Protein AF-0000000072627336 (afdb_homodimer)

Solvent-accessible surface area (backbone atoms only — not comparable to full-atom values): 82539 Å² total; per-residue (Å²): 128,86,74,80,77,83,82,79,80,75,80,83,76,74,78,74,76,80,74,78,71,77,77,74,77,64,65,78,83,55,66,71,80,60,64,74,64,58,79,53,69,57,60,53,52,53,48,41,51,51,46,47,46,44,49,46,50,50,42,49,53,44,44,59,53,32,61,69,52,54,74,56,92,74,70,45,33,48,54,73,58,44,70,40,56,49,60,80,69,66,14,52,53,57,42,51,49,66,71,40,87,60,36,63,58,50,52,52,51,51,57,55,47,53,51,50,44,35,50,50,35,6,42,52,33,12,51,52,48,48,50,36,52,51,50,33,49,53,42,47,46,45,48,52,61,45,52,49,40,46,48,51,51,47,35,72,74,37,93,54,51,76,69,57,41,53,52,50,52,50,51,51,52,22,50,52,12,31,54,32,34,48,51,11,26,48,29,17,75,72,70,22,62,64,26,32,24,25,32,53,50,59,51,24,37,42,45,64,33,36,48,58,84,61,64,58,33,62,59,23,40,52,31,26,48,55,9,24,30,20,25,42,57,10,55,42,46,38,17,65,46,31,34,32,23,34,38,9,23,20,46,14,42,31,60,44,37,28,39,39,82,80,51,92,41,73,74,76,43,52,47,86,40,36,46,55,44,52,35,44,54,39,22,44,22,12,28,7,13,10,35,0,28,33,31,36,10,37,69,14,9,37,39,34,25,56,71,66,33,42,68,72,84,51,68,68,56,49,54,47,16,44,51,11,3,44,40,2,30,51,45,32,26,54,51,50,18,55,71,74,68,44,70,46,46,49,76,54,59,28,78,39,48,50,53,74,77,60,78,87,70,57,59,52,45,60,81,45,49,63,55,43,47,49,39,3,45,50,14,1,52,53,12,30,49,48,41,53,52,34,50,54,51,48,51,48,35,68,73,70,47,72,49,70,66,51,42,50,49,48,51,42,48,52,18,38,48,42,42,48,52,51,51,51,49,54,71,70,49,89,51,62,37,66,45,92,72,57,87,87,68,55,79,66,25,34,55,97,30,62,95,69,24,27,23,45,59,37,52,50,63,74,47,57,67,61,58,27,40,27,48,50,39,66,49,57,87,80,63,60,56,64,65,57,28,52,52,48,21,52,52,46,45,52,44,28,46,64,43,61,76,37,56,29,19,32,7,61,61,53,38,30,30,37,27,13,20,28,46,15,25,40,49,29,50,48,47,43,70,78,39,64,81,54,75,76,69,50,38,29,57,30,5,49,42,16,13,45,2,25,36,13,10,28,57,53,47,46,71,24,51,38,39,29,53,22,43,23,27,53,40,43,73,54,41,63,62,43,44,50,13,14,48,40,0,27,57,51,8,57,74,74,43,72,27,44,50,60,50,50,36,52,73,68,14,56,68,63,77,66,90,65,57,47,65,85,24,62,78,42,30,34,71,77,46,38,41,62,86,67,68,67,41,44,44,69,34,45,38,39,57,52,52,49,50,59,72,73,43,87,69,60,64,30,44,23,20,73,41,83,50,59,65,64,79,88,60,94,58,56,48,45,27,40,61,54,25,34,34,42,43,70,57,52,52,51,39,57,66,37,38,52,34,11,63,37,90,87,60,81,44,63,42,93,78,42,44,88,84,54,70,65,56,62,26,67,63,48,65,92,62,83,65,56,75,77,74,57,72,78,50,75,73,53,34,67,14,23,32,73,40,72,54,64,20,19,58,57,62,61,56,42,46,46,78,26,26,45,40,57,52,44,46,50,35,59,50,63,41,51,48,66,39,34,29,21,50,74,53,29,25,37,43,27,39,33,44,59,60,50,55,42,27,53,36,62,42,77,56,96,92,34,82,39,67,42,78,42,52,70,42,81,60,80,129,135,81,80,78,77,78,77,79,75,73,72,80,75,80,80,74,79,79,75,79,73,79,77,72,77,66,60,78,84,55,66,76,81,60,65,76,64,59,80,53,64,60,60,52,53,54,48,43,49,50,46,47,47,46,49,45,50,49,43,48,52,43,43,58,53,33,61,69,53,54,75,55,93,74,69,48,32,49,55,75,58,44,70,40,58,48,60,80,69,66,14,52,53,58,42,51,49,65,70,40,87,59,35,63,59,50,51,52,50,50,56,54,48,52,52,50,45,36,50,50,34,7,43,52,35,10,51,52,48,48,50,35,50,52,49,33,50,53,42,47,47,45,47,51,60,47,50,50,40,47,49,51,51,47,35,72,76,38,93,53,52,77,68,57,41,53,53,50,52,51,51,51,50,22,49,52,12,31,54,30,33,49,52,12,28,48,30,17,74,73,70,23,62,65,25,32,23,24,32,53,48,59,51,25,36,42,44,64,34,35,49,58,83,61,64,59,32,62,59,24,39,54,34,26,49,56,8,25,30,21,26,42,57,10,56,41,49,36,16,64,45,31,34,32,22,33,40,8,24,21,46,15,41,31,59,44,37,30,39,40,82,83,52,92,43,73,73,77,43,52,47,86,41,36,46,54,44,52,35,44,53,39,21,43,22,13,29,5,13,11,36,1,28,32,30,36,10,36,69,13,9,38,36,33,24,56,71,65,33,41,68,72,85,51,69,70,55,49,53,47,16,45,52,11,4,45,40,1,31,51,46,30,27,53,50,49,18,54,71,72,68,44,70,46,47,49,75,53,59,30,78,40,47,49,52,74,78,60,79,86,70,58,60,52,45,59,80,47,49,63,55,44,46,49,38,3,46,49,14,1,50,52,12,30,49,47,40,54,52,35,50,53,50,51,52,48,35,68,74,69,46,73,49,71,66,52,42,50,50,48,52,42,47,52,18,38,48,42,44,47,52,52,50,51,48,55,72,70,50,90,50,63,38,66,44,91,72,56,85,85,69,56,79,66,25,33,54,97,30,63,93,70,25,26,23,46,56,37,52,53,64,73,46,58,67,60,58,26,40,27,47,50,39,65,49,59,86,80,62,62,56,63,65,59,28,50,53,49,20,52,52,47,46,52,43,28,47,63,44,60,76,37,54,28,19,31,8,61,61,52,38,29,28,37,27,13,20,29,46,15,25,39,50,28,52,50,48,44,69,78,39,64,81,52,76,75,69,52,38,29,57,30,5,48,44,16,13,44,2,24,34,12,10,29,57,52,47,46,72,24,52,38,38,30,53,23,43,24,26,52,39,44,73,53,41,64,62,43,44,51,14,15,50,41,0,26,56,52,8,57,74,74,42,73,27,45,51,60,50,50,35,51,72,67,16,56,68,64,77,66,91,65,58,48,66,86,24,61,78,42,31,35,71,78,47,39,40,62,88,68,68,66,41,44,44,68,35,45,39,38,57,52,52,51,50,59,71,73,43,87,69,58,65,28,45,23,20,75,42,83,49,58,63,64,85,84,58,96,57,55,50,44,27,38,62,51,26,34,36,44,44,70,58,52,51,52,38,58,64,36,38,51,34,11,63,37,90,88,59,81,44,64,42,92,77,42,43,88,84,55,72,65,56,63,26,66,62,49,66,91,62,82,64,57,74,78,75,57,72,78,49,78,72,52,33,66,14,22,31,72,40,74,55,65,21,19,59,56,62,60,57,42,47,44,77,27,24,44,41,56,52,45,47,50,36,61,50,64,40,50,48,64,38,34,30,21,51,73,52,29,26,37,42,27,41,33,44,57,61,52,55,40,26,53,37,62,42,77,56,97,91,34,81,39,66,42,77,40,52,70,42,84,60,82,131

Secondary structure (DSSP, 8-state):
---------------------------TTS-GGGGG--SSTHHHHHHHHHHHHHHHHHHHHHHHHHHHHTSS---EEETT-EE---S----HHHHHHHHSTTHHHHHHHHHHHHHHHHHHHHHHHHHHHHHHHHHHHHHHIIIIIIIIHHHHHHHHHSS--HHHHHHHHHHHHHHHHHHHHHHHHHIIIII-GGG-B-SHHHHHHHHHTEE-TTTTSHHHHHHHHHHHHHHHHTT-S-BSHHHHHHHHHHHHHHHHHTEETTTTEE----GGG-SHHHHHHHHHHHHHHHHHHHHT-HHHHHHHIIIII-SS--HHHHHHHHHHHHHHHHHHHHHHHHHTT-TTBTT---SS---PPPGGGG--BGGGHHHHHHHHHHHHHHHHHHHHHHHHHHHHHHHH--SHHHHHHHHHHHHHHHHHHHHHHHHH---EEEGGG-S---GGGGTTSPTTEEEHHHHHHSS-HHHHHHHHHH--TTSS-HHHHHHHHHHHHHHHHHHTTSSSB-BSHHHHHHHHHHHHHHHHHHHHHH-TT-TT--HHHHHHHHHHHHHHHHH---HHHHHHHHHHHT--TTHHHHHHHHHHHHHHHHTT---HHHHHHHHTT-----SSPPSS-SS-BHHHHSB-----EESEEEHHHHHHHHHH---SEEEEES------SS-SS----BEEEEEEHHHHHHHHHTT--BSSTTS-SB-TT-----HHHHHHT-S-----GGGG---HHHHTSEEE-TTTSBSS--EEETT-BHHHHHHHHHHHT-SEEEEE-TT-BEEEEEEHHHHHTEEEEEETTEEEEEEPEEE----/---------------------------TTS-GGGGG--SSTHHHHHHHHHHHHHHHHHHHHHHHHHHHHSSS---EEETT-EE---S----HHHHHHHHSTTHHHHHHHHHHHHHHHHHHHHHHHHHHHHHHHHHHHHHHIIIIIIIIHHHHHHHHHSS--HHHHHHHHHHHHHHHHHHHHHHHHHIIIII-GGG-B-SHHHHHHHHHTEE-TTTTSHHHHHHHHHHHHHHHHTT-S-BSHHHHHHHHHHHHHHHHHTEETTTTEE----GGG-SHHHHHHHHHHHHHHHHHHHHT-HHHHHHHIIIII-S---HHHHHHHHHHHHHHHHHHHHHHHHHTT-TTBTT---SS---PPPGGGG--BGGGHHHHHHHHHHHHHHHHHHHHHHHHHHHHHHHH--SHHHHHHHHHHHHHHHHHHHHHHHHH---EEEGGG-S---GGGGTTSPTTEEEHHHHHHSS-HHHHHHHHHH--TTSS-HHHHHHHHHHHHHHHHHHTTSSSB-BSHHHHHHHHHHHHHHHHHHHHHH-TT-TT--HHHHHHHHHHHHHHHHH---HHHHHHHHHHHT--TTHHHHHHHHHHHHHHHHTT---HHHHHHHHTT-----SSPPSS-TT-BHHHHSBS----EESEEEHHHHHHHHHH---SEEEEES------SS-SS----BEEEEEEHHHHHHHHHTT--BSSTTS-SB-TT-----HHHHHHTTTT----GGGG---HHHHTSEEE-TTTSBSS--EEETT-BHHHHHHHHHHHT-SEEEEE-TT-BEEEEEEHHHHHTEEEEEETTEEEEEEPEEE----

pLDDT: mean 82.65, std 19.92, range [18.28, 98.56]

Organism: Meloidogyne incognita (NCBI:txid6306)

Structure (mmCIF, N/CA/C/O backbone):
data_AF-0000000072627336-model_v1
#
loop_
_entity.id
_entity.type
_entity.pdbx_description
1 polymer 'Chloride channel protein'
#
loop_
_atom_site.group_PDB
_atom_site.id
_atom_site.type_symbol
_atom_site.label_atom_id
_atom_site.label_alt_id
_atom_site.label_comp_id
_atom_site.label_asym_id
_atom_site.label_entity_id
_atom_site.label_seq_id
_atom_site.pdbx_PDB_ins_code
_atom_site.Cartn_x
_atom_site.Cartn_y
_atom_site.Cartn_z
_atom_site.occupancy
_atom_site.B_iso_or_equiv
_atom_site.auth_seq_id
_atom_site.auth_comp_id
_atom_site.auth_asym_id
_atom_site.auth_atom_id
_atom_site.pdbx_PDB_model_num
ATOM 1 N N . MET A 1 1 ? 4.008 -93.125 16.391 1 18.33 1 MET A N 1
ATOM 2 C CA . MET A 1 1 ? 5.098 -93.625 15.562 1 18.33 1 MET A CA 1
ATOM 3 C C . MET A 1 1 ? 4.977 -93.125 14.141 1 18.33 1 MET A C 1
ATOM 5 O O . MET A 1 1 ? 5.922 -93.188 13.352 1 18.33 1 MET A O 1
ATOM 9 N N . ARG A 1 2 ? 3.887 -92.688 13.68 1 19.83 2 ARG A N 1
ATOM 10 C CA . ARG A 1 2 ? 3.207 -93.062 12.453 1 19.83 2 ARG A CA 1
ATOM 11 C C . ARG A 1 2 ? 3.709 -92.25 11.266 1 19.83 2 ARG A C 1
ATOM 13 O O . ARG A 1 2 ? 3.279 -91.125 11.062 1 19.83 2 ARG A O 1
ATOM 20 N N . ARG A 1 3 ? 5.059 -92.312 10.977 1 23.73 3 ARG A N 1
ATOM 21 C CA . ARG A 1 3 ? 5.996 -91.312 10.469 1 23.73 3 ARG A CA 1
ATOM 22 C C . ARG A 1 3 ? 5.875 -91.188 8.953 1 23.73 3 ARG A C 1
ATOM 24 O O . ARG A 1 3 ? 6.227 -92.125 8.211 1 23.73 3 ARG A O 1
ATOM 31 N N . PRO A 1 4 ? 4.844 -90.562 8.445 1 22.06 4 PRO A N 1
ATOM 32 C CA . PRO A 1 4 ? 4.211 -90.875 7.16 1 22.06 4 PRO A CA 1
ATOM 33 C C . PRO A 1 4 ? 5.133 -90.625 5.969 1 22.06 4 PRO A C 1
ATOM 35 O O . PRO A 1 4 ? 6.07 -89.812 6.066 1 22.06 4 PRO A O 1
ATOM 38 N N . THR A 1 5 ? 5.059 -91.375 4.898 1 18.62 5 THR A N 1
ATOM 39 C CA . THR A 1 5 ? 5.805 -92 3.834 1 18.62 5 THR A CA 1
ATOM 40 C C . THR A 1 5 ? 6.09 -91.062 2.691 1 18.62 5 THR A C 1
ATOM 42 O O . THR A 1 5 ? 7.18 -91.062 2.119 1 18.62 5 THR A O 1
ATOM 45 N N . SER A 1 6 ? 5.055 -90.312 2.16 1 19.52 6 SER A N 1
ATOM 46 C CA . SER A 1 6 ? 4.812 -90.688 0.771 1 19.52 6 SER A CA 1
ATOM 47 C C . SER A 1 6 ? 5.883 -90.125 -0.151 1 19.52 6 SER A C 1
ATOM 49 O O . SER A 1 6 ? 6.676 -89.25 0.262 1 19.52 6 SER A O 1
ATOM 51 N N . ILE A 1 7 ? 5.383 -89.562 -1.356 1 20.91 7 ILE A N 1
ATOM 52 C CA . ILE A 1 7 ? 5.523 -89.875 -2.775 1 20.91 7 ILE A CA 1
ATOM 53 C C . ILE A 1 7 ? 6.66 -89.062 -3.375 1 20.91 7 ILE A C 1
ATOM 55 O O . ILE A 1 7 ? 6.938 -87.938 -2.918 1 20.91 7 ILE A O 1
ATOM 59 N N . ASP A 1 8 ? 7.215 -89.5 -4.457 1 18.62 8 ASP A N 1
ATOM 60 C CA . ASP A 1 8 ? 8.422 -89.625 -5.262 1 18.62 8 ASP A CA 1
ATOM 61 C C . ASP A 1 8 ? 8.648 -88.438 -6.133 1 18.62 8 ASP A C 1
ATOM 63 O O . ASP A 1 8 ? 8.023 -88.25 -7.188 1 18.62 8 ASP A O 1
ATOM 67 N N . ARG A 1 9 ? 8.461 -87.188 -5.543 1 21.8 9 ARG A N 1
ATOM 68 C CA . ARG A 1 9 ? 8.352 -85.938 -6.293 1 21.8 9 ARG A CA 1
ATOM 69 C C . ARG A 1 9 ? 9.469 -85.812 -7.324 1 21.8 9 ARG A C 1
ATOM 71 O O . ARG A 1 9 ? 10.648 -85.688 -6.969 1 21.8 9 ARG A O 1
ATOM 78 N N . THR A 1 10 ? 9.281 -86.625 -8.375 1 18.28 10 THR A N 1
ATOM 79 C CA . THR A 1 10 ? 10.328 -86.938 -9.344 1 18.28 10 THR A CA 1
ATOM 80 C C . THR A 1 10 ? 11.078 -85.625 -9.75 1 18.28 10 THR A C 1
ATOM 82 O O . THR A 1 10 ? 10.586 -84.562 -9.555 1 18.28 10 THR A O 1
ATOM 85 N N . PRO A 1 11 ? 11.641 -85.625 -11.094 1 20.86 11 PRO A N 1
ATOM 86 C CA . PRO A 1 11 ? 13 -85.688 -11.625 1 20.86 11 PRO A CA 1
ATOM 87 C C . PRO A 1 11 ? 13.461 -84.312 -12.172 1 20.86 11 PRO A C 1
ATOM 89 O O . PRO A 1 11 ? 14.633 -83.938 -12.039 1 20.86 11 PRO A O 1
ATOM 92 N N . LEU A 1 12 ? 12.453 -83.562 -12.977 1 22.28 12 LEU A N 1
ATOM 93 C CA . LEU A 1 12 ? 12.914 -83.25 -14.328 1 22.28 12 LEU A CA 1
ATOM 94 C C . LEU A 1 12 ? 13.914 -82.125 -14.297 1 22.28 12 LEU A C 1
ATOM 96 O O . LEU A 1 12 ? 13.719 -81.125 -13.578 1 22.28 12 LEU A O 1
ATOM 100 N N . LEU A 1 13 ? 15.125 -82.25 -14.82 1 20.75 13 LEU A N 1
ATOM 101 C CA . LEU A 1 13 ? 16.469 -81.688 -14.875 1 20.75 13 LEU A CA 1
ATOM 102 C C . LEU A 1 13 ? 16.5 -80.375 -15.695 1 20.75 13 LEU A C 1
ATOM 104 O O . LEU A 1 13 ? 16.422 -80.438 -16.922 1 20.75 13 LEU A O 1
ATOM 108 N N . TRP A 1 14 ? 15.453 -79.5 -15.492 1 20.59 14 TRP A N 1
ATOM 109 C CA . TRP A 1 14 ? 15.305 -78.438 -16.438 1 20.59 14 TRP A CA 1
ATOM 110 C C . TRP A 1 14 ? 16.641 -77.75 -16.688 1 20.59 14 TRP A C 1
ATOM 112 O O . TRP A 1 14 ? 17.406 -77.5 -15.742 1 20.59 14 TRP A O 1
ATOM 122 N N . ARG A 1 15 ? 17.156 -77.812 -17.953 1 21.38 15 ARG A N 1
ATOM 123 C CA . ARG A 1 15 ? 18.422 -77.438 -18.578 1 21.38 15 ARG A CA 1
ATOM 124 C C . ARG A 1 15 ? 18.688 -75.938 -18.375 1 21.38 15 ARG A C 1
ATOM 126 O O . ARG A 1 15 ? 17.859 -75.062 -18.703 1 21.38 15 ARG A O 1
ATOM 133 N N . THR A 1 16 ? 19.453 -75.625 -17.375 1 21.27 16 THR A N 1
ATOM 134 C CA . THR A 1 16 ? 19.797 -74.25 -16.875 1 21.27 16 THR A CA 1
ATOM 135 C C . THR A 1 16 ? 20.531 -73.438 -17.938 1 21.27 16 THR A C 1
ATOM 137 O O . THR A 1 16 ? 21.609 -73.875 -18.391 1 21.27 16 THR A O 1
ATOM 140 N N . PRO A 1 17 ? 19.734 -73 -19 1 22.62 17 PRO A N 1
ATOM 141 C CA . PRO A 1 17 ? 20.5 -72.438 -20.094 1 22.62 17 PRO A CA 1
ATOM 142 C C . PRO A 1 17 ? 21.656 -71.562 -19.609 1 22.62 17 PRO A C 1
ATOM 144 O O . PRO A 1 17 ? 21.594 -71 -18.484 1 22.62 17 PRO A O 1
ATOM 147 N N . ALA A 1 18 ? 22.828 -71.688 -20.281 1 20.89 18 ALA A N 1
ATOM 148 C CA . ALA A 1 18 ? 24.219 -71.25 -20.109 1 20.89 18 ALA A CA 1
ATOM 149 C C . ALA A 1 18 ? 24.328 -69.75 -19.984 1 20.89 18 ALA A C 1
ATOM 151 O O . ALA A 1 18 ? 23.703 -69 -20.766 1 20.89 18 ALA A O 1
ATOM 152 N N . ARG A 1 19 ? 24.656 -69.312 -18.766 1 22.36 19 ARG A N 1
ATOM 153 C CA . ARG A 1 19 ? 24.953 -68 -18.203 1 22.36 19 ARG A CA 1
ATOM 154 C C . ARG A 1 19 ? 26.047 -67.312 -19 1 22.36 19 ARG A C 1
ATOM 156 O O . ARG A 1 19 ? 27.219 -67.688 -18.953 1 22.36 19 ARG A O 1
ATOM 163 N N . THR A 1 20 ? 25.781 -67.125 -20.375 1 21.48 20 THR A N 1
ATOM 164 C CA . THR A 1 20 ? 26.922 -66.562 -21.078 1 21.48 20 THR A CA 1
ATOM 165 C C . THR A 1 20 ? 27.531 -65.438 -20.281 1 21.48 20 THR A C 1
ATOM 167 O O . THR A 1 20 ? 26.828 -64.5 -19.891 1 21.48 20 THR A O 1
ATOM 170 N N . LEU A 1 21 ? 28.625 -65.75 -19.531 1 20.78 21 LEU A N 1
ATOM 171 C CA . LEU A 1 21 ? 29.484 -65 -18.656 1 20.78 21 LEU A CA 1
ATOM 172 C C . LEU A 1 21 ? 30.016 -63.75 -19.391 1 20.78 21 LEU A C 1
ATOM 174 O O . LEU A 1 21 ? 30.641 -63.875 -20.438 1 20.78 21 LEU A O 1
ATOM 178 N N . SER A 1 22 ? 29.219 -62.688 -19.406 1 21.41 22 SER A N 1
ATOM 179 C CA . SER A 1 22 ? 29.672 -61.438 -19.984 1 21.41 22 SER A CA 1
ATOM 180 C C . SER A 1 22 ? 31.109 -61.094 -19.547 1 21.41 22 SER A C 1
ATOM 182 O O . SER A 1 22 ? 31.422 -61.125 -18.359 1 21.41 22 SER A O 1
ATOM 184 N N . HIS A 1 23 ? 32.031 -61.625 -20.25 1 21.34 23 HIS A N 1
ATOM 185 C CA . HIS A 1 23 ? 33.469 -61.406 -20.047 1 21.34 23 HIS A CA 1
ATOM 186 C C . HIS A 1 23 ? 33.781 -59.938 -19.812 1 21.34 23 HIS A C 1
ATOM 188 O O . HIS A 1 23 ? 33.562 -59.094 -20.703 1 21.34 23 HIS A O 1
ATOM 194 N N . SER A 1 24 ? 33.594 -59.469 -18.609 1 23.03 24 SER A N 1
ATOM 195 C CA . SER A 1 24 ? 34.031 -58.188 -18.047 1 23.03 24 SER A CA 1
ATOM 196 C C . SER A 1 24 ? 35.531 -58 -18.234 1 23.03 24 SER A C 1
ATOM 198 O O . SER A 1 24 ? 36.344 -58.594 -17.5 1 23.03 24 SER A O 1
ATOM 200 N N . SER A 1 25 ? 36.062 -58.219 -19.469 1 24.03 25 SER A N 1
ATOM 201 C CA . SER A 1 25 ? 37.5 -58.031 -19.531 1 24.03 25 SER A CA 1
ATOM 202 C C . SER A 1 25 ? 37.938 -56.719 -18.891 1 24.03 25 SER A C 1
ATOM 204 O O . SER A 1 25 ? 37.531 -55.625 -19.344 1 24.03 25 SER A O 1
ATOM 206 N N . LEU A 1 26 ? 38.125 -56.812 -17.547 1 24.73 26 LEU A N 1
ATOM 207 C CA . LEU A 1 26 ? 38.812 -55.812 -16.703 1 24.73 26 LEU A CA 1
ATOM 208 C C . LEU A 1 26 ? 40.188 -55.5 -17.234 1 24.73 26 LEU A C 1
ATOM 210 O O . LEU A 1 26 ? 41.062 -56.375 -17.328 1 24.73 26 LEU A O 1
ATOM 214 N N . ASP A 1 27 ? 40.344 -54.781 -18.312 1 26.12 27 ASP A N 1
ATOM 215 C CA . ASP A 1 27 ? 41.75 -54.5 -18.484 1 26.12 27 ASP A CA 1
ATOM 216 C C . ASP A 1 27 ? 42.406 -54.062 -17.172 1 26.12 27 ASP A C 1
ATOM 218 O O . ASP A 1 27 ? 41.812 -53.25 -16.438 1 26.12 27 ASP A O 1
ATOM 222 N N . PRO A 1 28 ? 43.125 -55 -16.5 1 27.98 28 PRO A N 1
ATOM 223 C CA . PRO A 1 28 ? 43.688 -54.875 -15.148 1 27.98 28 PRO A CA 1
ATOM 224 C C . PRO A 1 28 ? 44.188 -53.469 -14.844 1 27.98 28 PRO A C 1
ATOM 226 O O . PRO A 1 28 ? 44.25 -53.062 -13.672 1 27.98 28 PRO A O 1
ATOM 229 N N . ASN A 1 29 ? 45.094 -53.062 -15.711 1 27.77 29 ASN A N 1
ATOM 230 C CA . ASN A 1 29 ? 45.844 -51.875 -15.336 1 27.77 29 ASN A CA 1
ATOM 231 C C . ASN A 1 29 ? 45 -50.625 -15.297 1 27.77 29 ASN A C 1
ATOM 233 O O . ASN A 1 29 ? 45.5 -49.5 -15.234 1 27.77 29 ASN A O 1
ATOM 237 N N . GLU A 1 30 ? 43.781 -50.75 -15.961 1 23.94 30 GLU A N 1
ATOM 238 C CA . GLU A 1 30 ? 43.094 -49.469 -16.141 1 23.94 30 GLU A CA 1
ATOM 239 C C . GLU A 1 30 ? 42.469 -49 -14.812 1 23.94 30 GLU A C 1
ATOM 241 O O . GLU A 1 30 ? 41.812 -49.75 -14.109 1 23.94 30 GLU A O 1
ATOM 246 N N . ASP A 1 31 ? 43.25 -47.969 -14.219 1 24.5 31 ASP A N 1
ATOM 247 C CA . ASP A 1 31 ? 42.906 -47.469 -12.898 1 24.5 31 ASP A CA 1
ATOM 248 C C . ASP A 1 31 ? 41.375 -47.344 -12.727 1 24.5 31 ASP A C 1
ATOM 250 O O . ASP A 1 31 ? 40.688 -46.906 -13.633 1 24.5 31 ASP A O 1
ATOM 254 N N . PRO A 1 32 ? 40.75 -48.25 -11.828 1 25.14 32 PRO A N 1
ATOM 255 C CA . PRO A 1 32 ? 39.312 -48.375 -11.562 1 25.14 32 PRO A CA 1
ATOM 256 C C . PRO A 1 32 ? 38.625 -47.031 -11.375 1 25.14 32 PRO A C 1
ATOM 258 O O . PRO A 1 32 ? 37.438 -46.969 -11.125 1 25.14 32 PRO A O 1
ATOM 261 N N . ALA A 1 33 ? 39.469 -46.094 -10.875 1 24.11 33 ALA A N 1
ATOM 262 C CA . ALA A 1 33 ? 38.812 -44.844 -10.531 1 24.11 33 ALA A CA 1
ATOM 263 C C . ALA A 1 33 ? 38.062 -44.281 -11.727 1 24.11 33 ALA A C 1
ATOM 265 O O . ALA A 1 33 ? 37.344 -43.281 -11.602 1 24.11 33 ALA A O 1
ATOM 266 N N . ALA A 1 34 ? 38.5 -44.719 -12.938 1 25.11 34 ALA A N 1
ATOM 267 C CA . ALA A 1 34 ? 38.031 -44.094 -14.172 1 25.11 34 ALA A CA 1
ATOM 268 C C . ALA A 1 34 ? 36.594 -44.562 -14.508 1 25.11 34 ALA A C 1
ATOM 270 O O . ALA A 1 34 ? 36.094 -44.281 -15.602 1 25.11 34 ALA A O 1
ATOM 271 N N . GLY A 1 35 ? 36.156 -45.562 -13.805 1 23.77 35 GLY A N 1
ATOM 272 C CA . GLY A 1 35 ? 34.875 -46.094 -14.242 1 23.77 35 GLY A CA 1
ATOM 273 C C . GLY A 1 35 ? 33.75 -45.062 -14.203 1 23.77 35 GLY A C 1
ATOM 274 O O . GLY A 1 35 ? 32.594 -45.406 -14.375 1 23.77 35 GLY A O 1
ATOM 275 N N . LEU A 1 36 ? 34.062 -44.094 -13.461 1 23.09 36 LEU A N 1
ATOM 276 C CA . LEU A 1 36 ? 33 -43.156 -13.258 1 23.09 36 LEU A CA 1
ATOM 277 C C . LEU A 1 36 ? 32.5 -42.594 -14.594 1 23.09 36 LEU A C 1
ATOM 279 O O . LEU A 1 36 ? 31.922 -41.5 -14.641 1 23.09 36 LEU A O 1
ATOM 283 N N . GLU A 1 37 ? 33 -43.281 -15.711 1 24.89 37 GLU A N 1
ATOM 284 C CA . GLU A 1 37 ? 32.531 -42.719 -16.969 1 24.89 37 GLU A CA 1
ATOM 285 C C . GLU A 1 37 ? 31.031 -42.969 -17.156 1 24.89 37 GLU A C 1
ATOM 287 O O . GLU A 1 37 ? 30.641 -43.781 -17.969 1 24.89 37 GLU A O 1
ATOM 292 N N . ARG A 1 38 ? 30.375 -43.312 -16.172 1 25.58 38 ARG A N 1
ATOM 293 C CA . ARG A 1 38 ? 28.969 -43.531 -16.547 1 25.58 38 ARG A CA 1
ATOM 294 C C . ARG A 1 38 ? 28.484 -42.469 -17.5 1 25.58 38 ARG A C 1
ATOM 296 O O . ARG A 1 38 ? 29.016 -41.344 -17.516 1 25.58 38 ARG A O 1
ATOM 303 N N . VAL A 1 39 ? 27.672 -42.875 -18.5 1 26.8 39 VAL A N 1
ATOM 304 C CA . VAL A 1 39 ? 27.109 -42.188 -19.656 1 26.8 39 VAL A CA 1
ATOM 305 C C . VAL A 1 39 ? 26.578 -40.812 -19.234 1 26.8 39 VAL A C 1
ATOM 307 O O . VAL A 1 39 ? 25.969 -40.125 -20.031 1 26.8 39 VAL A O 1
ATOM 310 N N . SER A 1 40 ? 26.391 -40.656 -17.969 1 26.38 40 SER A N 1
ATOM 311 C CA . SER A 1 40 ? 25.609 -39.438 -17.812 1 26.38 40 SER A CA 1
ATOM 312 C C . SER A 1 40 ? 26.281 -38.25 -18.516 1 26.38 40 SER A C 1
ATOM 314 O O . SER A 1 40 ? 27.438 -38.344 -18.922 1 26.38 40 SER A O 1
ATOM 316 N N . SER A 1 41 ? 25.859 -36.938 -17.953 1 29.67 41 SER A N 1
ATOM 317 C CA . SER A 1 41 ? 25.953 -35.5 -18.25 1 29.67 41 SER A CA 1
ATOM 318 C C . SER A 1 41 ? 27.391 -35.031 -18.359 1 29.67 41 SER A C 1
ATOM 320 O O . SER A 1 41 ? 27.688 -33.844 -18.266 1 29.67 41 SER A O 1
ATOM 322 N N . SER A 1 42 ? 28.375 -35.781 -18.312 1 30.81 42 SER A N 1
ATOM 323 C CA . SER A 1 42 ? 29.781 -35.438 -18.547 1 30.81 42 SER A CA 1
ATOM 324 C C . SER A 1 42 ? 29.969 -34.781 -19.906 1 30.81 42 SER A C 1
ATOM 326 O O . SER A 1 42 ? 30.922 -34.031 -20.109 1 30.81 42 SER A O 1
ATOM 328 N N . SER A 1 43 ? 29.25 -35.375 -20.875 1 33.38 43 SER A N 1
ATOM 329 C CA . SER A 1 43 ? 29.25 -34.656 -22.156 1 33.38 43 SER A CA 1
ATOM 330 C C . SER A 1 43 ? 28.766 -33.219 -22 1 33.38 43 SER A C 1
ATOM 332 O O . SER A 1 43 ? 29.266 -32.312 -22.656 1 33.38 43 SER A O 1
ATOM 334 N N . ASN A 1 44 ? 27.781 -33.094 -21.047 1 35.88 44 ASN A N 1
ATOM 335 C CA . ASN A 1 44 ? 27.281 -31.734 -20.875 1 35.88 44 ASN A CA 1
ATOM 336 C C . ASN A 1 44 ? 28.281 -30.859 -20.125 1 35.88 44 ASN A C 1
ATOM 338 O O . ASN A 1 44 ? 28.266 -29.625 -20.266 1 35.88 44 ASN A O 1
ATOM 342 N N . LEU A 1 45 ? 29.125 -31.516 -19.266 1 36.38 45 LEU A N 1
ATOM 343 C CA . LEU A 1 45 ? 30.156 -30.625 -18.734 1 36.38 45 LEU A CA 1
ATOM 344 C C . LEU A 1 45 ? 31.188 -30.266 -19.797 1 36.38 45 LEU A C 1
ATOM 346 O O . LEU A 1 45 ? 31.641 -29.125 -19.875 1 36.38 45 LEU A O 1
ATOM 350 N N . TYR A 1 46 ? 31.703 -31.312 -20.609 1 36.84 46 TYR A N 1
ATOM 351 C CA . TYR A 1 46 ? 32.656 -31.031 -21.688 1 36.84 46 TYR A CA 1
ATOM 352 C C . TYR A 1 46 ? 32 -30.156 -22.766 1 36.84 46 TYR A C 1
ATOM 354 O O . TYR A 1 46 ? 32.625 -29.203 -23.25 1 36.84 46 TYR A O 1
ATOM 362 N N . ASP A 1 47 ? 30.766 -30.469 -23.188 1 38.94 47 ASP A N 1
ATOM 363 C CA . ASP A 1 47 ? 30.078 -29.609 -24.125 1 38.94 47 ASP A CA 1
ATOM 364 C C . ASP A 1 47 ? 29.766 -28.25 -23.5 1 38.94 47 ASP A C 1
ATOM 366 O O . ASP A 1 47 ? 29.781 -27.219 -24.188 1 38.94 47 ASP A O 1
ATOM 370 N N . ARG A 1 48 ? 29.609 -28.156 -22.234 1 41.28 48 ARG A N 1
ATOM 371 C CA . ARG A 1 48 ? 29.547 -26.875 -21.547 1 41.28 48 ARG A CA 1
ATOM 372 C C . ARG A 1 48 ? 30.875 -26.141 -21.641 1 41.28 48 ARG A C 1
ATOM 374 O O . ARG A 1 48 ? 30.906 -24.938 -21.875 1 41.28 48 ARG A O 1
ATOM 381 N N . ARG A 1 49 ? 32 -26.891 -21.5 1 43.34 49 ARG A N 1
ATOM 382 C CA . ARG A 1 49 ? 33.281 -26.234 -21.719 1 43.34 49 ARG A CA 1
ATOM 383 C C . ARG A 1 49 ? 33.438 -25.797 -23.172 1 43.34 49 ARG A C 1
ATOM 385 O O . ARG A 1 49 ? 33.906 -24.688 -23.453 1 43.34 49 ARG A O 1
ATOM 392 N N . LYS A 1 50 ? 33.031 -26.656 -24.141 1 45.62 50 LYS A N 1
ATOM 393 C CA . LYS A 1 50 ? 33.094 -26.25 -25.547 1 45.62 50 LYS A CA 1
ATOM 394 C C . LYS A 1 50 ? 32.062 -25.141 -25.844 1 45.62 50 LYS A C 1
ATOM 396 O O . LYS A 1 50 ? 32.344 -24.219 -26.594 1 45.62 50 LYS A O 1
ATOM 401 N N . ARG A 1 51 ? 30.891 -25.219 -25.328 1 42.91 51 ARG A N 1
ATOM 402 C CA . ARG A 1 51 ? 29.938 -24.125 -25.453 1 42.91 51 ARG A CA 1
ATOM 403 C C . ARG A 1 51 ? 30.422 -22.906 -24.672 1 42.91 51 ARG A C 1
ATOM 405 O O . ARG A 1 51 ? 30.281 -21.766 -25.156 1 42.91 51 ARG A O 1
ATOM 412 N N . GLN A 1 52 ? 31.047 -23.078 -23.578 1 47.94 52 GLN A N 1
ATOM 413 C CA . GLN A 1 52 ? 31.703 -21.938 -22.938 1 47.94 52 GLN A CA 1
ATOM 414 C C . GLN A 1 52 ? 32.844 -21.391 -23.812 1 47.94 52 GLN A C 1
ATOM 416 O O . GLN A 1 52 ? 33.031 -20.172 -23.891 1 47.94 52 GLN A O 1
ATOM 421 N N . GLU A 1 53 ? 33.562 -22.266 -24.406 1 50.5 53 GLU A N 1
ATOM 422 C CA . GLU A 1 53 ? 34.594 -21.797 -25.359 1 50.5 53 GLU A CA 1
ATOM 423 C C . GLU A 1 53 ? 33.938 -21.172 -26.578 1 50.5 53 GLU A C 1
ATOM 425 O O . GLU A 1 53 ? 34.406 -20.125 -27.062 1 50.5 53 GLU A O 1
ATOM 430 N N . ARG A 1 54 ? 32.875 -21.766 -27.172 1 45.78 54 ARG A N 1
ATOM 431 C CA . ARG A 1 54 ? 32.156 -21.109 -28.266 1 45.78 54 ARG A CA 1
ATOM 432 C C . ARG A 1 54 ? 31.484 -19.828 -27.781 1 45.78 54 ARG A C 1
ATOM 434 O O . ARG A 1 54 ? 31.484 -18.828 -28.5 1 45.78 54 ARG A O 1
ATOM 441 N N . LEU A 1 55 ? 30.859 -19.828 -26.625 1 46.72 55 LEU A N 1
ATOM 442 C CA . LEU A 1 55 ? 30.344 -18.578 -26.062 1 46.72 55 LEU A CA 1
ATOM 443 C C . LEU A 1 55 ? 31.469 -17.609 -25.766 1 46.72 55 LEU A C 1
ATOM 445 O O . LEU A 1 55 ? 31.328 -16.406 -26 1 46.72 55 LEU A O 1
ATOM 449 N N . ARG A 1 56 ? 32.688 -18.078 -25.375 1 49.38 56 ARG A N 1
ATOM 450 C CA . ARG A 1 56 ? 33.844 -17.203 -25.312 1 49.38 56 ARG A CA 1
ATOM 451 C C . ARG A 1 56 ? 34.25 -16.75 -26.703 1 49.38 56 ARG A C 1
ATOM 453 O O . ARG A 1 56 ? 34.625 -15.586 -26.875 1 49.38 56 ARG A O 1
ATOM 460 N N . GLU A 1 57 ? 34.312 -17.656 -27.688 1 50.59 57 GLU A N 1
ATOM 461 C CA . GLU A 1 57 ? 34.625 -17.234 -29.047 1 50.59 57 GLU A CA 1
ATOM 462 C C . GLU A 1 57 ? 33.531 -16.312 -29.609 1 50.59 57 GLU A C 1
ATOM 464 O O . GLU A 1 57 ? 33.844 -15.328 -30.281 1 50.59 57 GLU A O 1
ATOM 469 N N . GLN A 1 58 ? 32.281 -16.609 -29.484 1 45.59 58 GLN A N 1
ATOM 470 C CA . GLN A 1 58 ? 31.219 -15.672 -29.828 1 45.59 58 GLN A CA 1
ATOM 471 C C . GLN A 1 58 ? 31.266 -14.422 -28.969 1 45.59 58 GLN A C 1
ATOM 473 O O . GLN A 1 58 ? 31 -13.312 -29.438 1 45.59 58 GLN A O 1
ATOM 478 N N . GLU A 1 59 ? 31.625 -14.523 -27.719 1 47.09 59 GLU A N 1
ATOM 479 C CA . GLU A 1 59 ? 31.953 -13.375 -26.875 1 47.09 59 GLU A CA 1
ATOM 480 C C . GLU A 1 59 ? 33.156 -12.625 -27.422 1 47.09 59 GLU A C 1
ATOM 482 O O . GLU A 1 59 ? 33.188 -11.391 -27.391 1 47.09 59 GLU A O 1
ATOM 487 N N . GLY A 1 60 ? 34.188 -13.289 -27.875 1 47.38 60 GLY A N 1
ATOM 488 C CA . GLY A 1 60 ? 35.281 -12.625 -28.578 1 47.38 60 GLY A CA 1
ATOM 489 C C . GLY A 1 60 ? 34.812 -11.914 -29.828 1 47.38 60 GLY A C 1
ATOM 490 O O . GLY A 1 60 ? 35.219 -10.789 -30.109 1 47.38 60 GLY A O 1
ATOM 491 N N . ARG A 1 61 ? 34.062 -12.492 -30.656 1 46.69 61 ARG A N 1
ATOM 492 C CA . ARG A 1 61 ? 33.5 -11.805 -31.828 1 46.69 61 ARG A CA 1
ATOM 493 C C . ARG A 1 61 ? 32.5 -10.734 -31.391 1 46.69 61 ARG A C 1
ATOM 495 O O . ARG A 1 61 ? 32.469 -9.641 -31.953 1 46.69 61 ARG A O 1
ATOM 502 N N . LEU A 1 62 ? 31.688 -11.023 -30.422 1 42.81 62 LEU A N 1
ATOM 503 C CA . LEU A 1 62 ? 30.797 -10 -29.906 1 42.81 62 LEU A CA 1
ATOM 504 C C . LEU A 1 62 ? 31.562 -8.938 -29.125 1 42.81 62 LEU A C 1
ATOM 506 O O . LEU A 1 62 ? 31.219 -7.758 -29.172 1 42.81 62 LEU A O 1
ATOM 510 N N . ARG A 1 63 ? 32.625 -9.25 -28.5 1 43.97 63 ARG A N 1
ATOM 511 C CA . ARG A 1 63 ? 33.5 -8.203 -27.984 1 43.97 63 ARG A CA 1
ATOM 512 C C . ARG A 1 63 ? 34.062 -7.34 -29.125 1 43.97 63 ARG A C 1
ATOM 514 O O . ARG A 1 63 ? 34.188 -6.121 -28.969 1 43.97 63 ARG A O 1
ATOM 521 N N . ARG A 1 64 ? 34.625 -7.879 -30.109 1 44.56 64 ARG A N 1
ATOM 522 C CA . ARG A 1 64 ? 35.062 -7.074 -31.25 1 44.56 64 ARG A CA 1
ATOM 523 C C . ARG A 1 64 ? 33.875 -6.305 -31.844 1 44.56 64 ARG A C 1
ATOM 525 O O . ARG A 1 64 ? 34.031 -5.141 -32.25 1 44.56 64 ARG A O 1
ATOM 532 N N . ASN A 1 65 ? 32.844 -6.879 -32.156 1 41.09 65 ASN A N 1
ATOM 533 C CA . ASN A 1 65 ? 31.656 -6.113 -32.562 1 41.09 65 ASN A CA 1
ATOM 534 C C . ASN A 1 65 ? 31.141 -5.234 -31.422 1 41.09 65 ASN A C 1
ATOM 536 O O . ASN A 1 65 ? 30.422 -4.258 -31.672 1 41.09 65 ASN A O 1
ATOM 540 N N . ARG A 1 66 ? 31.328 -5.598 -30.125 1 38.38 66 ARG A N 1
ATOM 541 C CA . ARG A 1 66 ? 31.031 -4.789 -28.953 1 38.38 66 ARG A CA 1
ATOM 542 C C . ARG A 1 66 ? 31.922 -3.561 -28.891 1 38.38 66 ARG A C 1
ATOM 544 O O . ARG A 1 66 ? 31.531 -2.52 -28.359 1 38.38 66 ARG A O 1
ATOM 551 N N . ARG A 1 67 ? 33.188 -3.662 -29.172 1 40.16 67 ARG A N 1
ATOM 552 C CA . ARG A 1 67 ? 33.938 -2.412 -29.297 1 40.16 67 ARG A CA 1
ATOM 553 C C . ARG A 1 67 ? 33.25 -1.444 -30.234 1 40.16 67 ARG A C 1
ATOM 555 O O . ARG A 1 67 ? 33.281 -0.228 -30.047 1 40.16 67 ARG A O 1
ATOM 562 N N . ARG A 1 68 ? 32.906 -1.817 -31.359 1 36.62 68 ARG A N 1
ATOM 563 C CA . ARG A 1 68 ? 32.125 -0.918 -32.219 1 36.62 68 ARG A CA 1
ATOM 564 C C . ARG A 1 68 ? 30.766 -0.595 -31.562 1 36.62 68 ARG A C 1
ATOM 566 O O . ARG A 1 68 ? 30.281 0.529 -31.688 1 36.62 68 ARG A O 1
ATOM 573 N N . SER A 1 69 ? 29.953 -1.604 -31.078 1 37 69 SER A N 1
ATOM 574 C CA . SER A 1 69 ? 28.672 -1.278 -30.453 1 37 69 SER A CA 1
ATOM 575 C C . SER A 1 69 ? 28.875 -0.727 -29.047 1 37 69 SER A C 1
ATOM 577 O O . SER A 1 69 ? 27.922 -0.494 -28.312 1 37 69 SER A O 1
ATOM 579 N N . VAL A 1 70 ? 29.922 -0.747 -28.359 1 37.03 70 VAL A N 1
ATOM 580 C CA . VAL A 1 70 ? 30.188 -0.054 -27.109 1 37.03 70 VAL A CA 1
ATOM 581 C C . VAL A 1 70 ? 29.812 1.42 -27.234 1 37.03 70 VAL A C 1
ATOM 583 O O . VAL A 1 70 ? 29.688 2.133 -26.25 1 37.03 70 VAL A O 1
ATOM 586 N N . ILE A 1 71 ? 30.188 2.047 -28.188 1 38.75 71 ILE A N 1
ATOM 587 C CA . ILE A 1 71 ? 29.844 3.461 -28.141 1 38.75 71 ILE A CA 1
ATOM 588 C C . ILE A 1 71 ? 28.359 3.611 -27.797 1 38.75 71 ILE A C 1
ATOM 590 O O . ILE A 1 71 ? 27.922 4.66 -27.297 1 38.75 71 ILE A O 1
ATOM 594 N N . GLY A 1 72 ? 27.375 2.877 -28.453 1 38.94 72 GLY A N 1
ATOM 595 C CA . GLY A 1 72 ? 26 3.191 -28.109 1 38.94 72 GLY A CA 1
ATOM 596 C C . GLY A 1 72 ? 25.609 2.736 -26.719 1 38.94 72 GLY A C 1
ATOM 597 O O . GLY A 1 72 ? 26.297 1.912 -26.109 1 38.94 72 GLY A O 1
ATOM 598 N N . HIS A 1 73 ? 24.562 3.416 -25.844 1 46.69 73 HIS A N 1
ATOM 599 C CA . HIS A 1 73 ? 23.875 3.445 -24.547 1 46.69 73 HIS A CA 1
ATOM 600 C C . HIS A 1 73 ? 23.438 2.047 -24.141 1 46.69 73 HIS A C 1
ATOM 602 O O . HIS A 1 73 ? 22.234 1.765 -24.062 1 46.69 73 HIS A O 1
ATOM 608 N N . GLU A 1 74 ? 24.016 0.853 -24.469 1 52.28 74 GLU A N 1
ATOM 609 C CA . GLU A 1 74 ? 23.297 -0.408 -24.328 1 52.28 74 GLU A CA 1
ATOM 610 C C . GLU A 1 74 ? 23.25 -0.867 -22.875 1 52.28 74 GLU A C 1
ATOM 612 O O . GLU A 1 74 ? 24.281 -0.886 -22.188 1 52.28 74 GLU A O 1
ATOM 617 N N . HIS A 1 75 ? 22.141 -0.822 -22.125 1 66.12 75 HIS A N 1
ATOM 618 C CA . HIS A 1 75 ? 21.703 -1.382 -20.844 1 66.12 75 HIS A CA 1
ATOM 619 C C . HIS A 1 75 ? 22.078 -2.857 -20.734 1 66.12 75 HIS A C 1
ATOM 621 O O . HIS A 1 75 ? 21.828 -3.637 -21.656 1 66.12 75 HIS A O 1
ATOM 627 N N . THR A 1 76 ? 23.234 -3.268 -19.859 1 79.62 76 THR A N 1
ATOM 628 C CA . THR A 1 76 ? 23.625 -4.648 -19.594 1 79.62 76 THR A CA 1
ATOM 629 C C . THR A 1 76 ? 23.25 -5.047 -18.172 1 79.62 76 THR A C 1
ATOM 631 O O . THR A 1 76 ? 22.953 -4.188 -17.328 1 79.62 76 THR A O 1
ATOM 634 N N . LEU A 1 77 ? 23.047 -6.309 -18 1 85.62 77 LEU A N 1
ATOM 635 C CA . LEU A 1 77 ? 22.828 -6.871 -16.672 1 85.62 77 LEU A CA 1
ATOM 636 C C . LEU A 1 77 ? 24.078 -7.598 -16.188 1 85.62 77 LEU A C 1
ATOM 638 O O . LEU A 1 77 ? 24.781 -8.242 -16.969 1 85.62 77 LEU A O 1
ATOM 642 N N . SER A 1 78 ? 24.344 -7.48 -14.906 1 87 78 SER A N 1
ATOM 643 C CA . SER A 1 78 ? 25.531 -8.125 -14.352 1 87 78 SER A CA 1
ATOM 644 C C . SER A 1 78 ? 25.188 -9.492 -13.766 1 87 78 SER A C 1
ATOM 646 O O . SER A 1 78 ? 24.172 -9.656 -13.094 1 87 78 SER A O 1
ATOM 648 N N . GLU A 1 79 ? 26.031 -10.438 -13.945 1 84.94 79 GLU A N 1
ATOM 649 C CA . GLU A 1 79 ? 25.859 -11.781 -13.398 1 84.94 79 GLU A CA 1
ATOM 650 C C . GLU A 1 79 ? 26.281 -11.836 -11.93 1 84.94 79 GLU A C 1
ATOM 652 O O . GLU A 1 79 ? 26 -12.812 -11.234 1 84.94 79 GLU A O 1
ATOM 657 N N . LYS A 1 80 ? 26.797 -10.758 -11.492 1 84.56 80 LYS A N 1
ATOM 658 C CA . LYS A 1 80 ? 27.344 -10.703 -10.141 1 84.56 80 LYS A CA 1
ATOM 659 C C . LYS A 1 80 ? 26.234 -10.812 -9.102 1 84.56 80 LYS A C 1
ATOM 661 O O . LYS A 1 80 ? 26.438 -11.336 -8.008 1 84.56 80 LYS A O 1
ATOM 666 N N . TYR A 1 81 ? 25.094 -10.453 -9.445 1 90.5 81 TYR A N 1
ATOM 667 C CA . TYR A 1 81 ? 24 -10.383 -8.477 1 90.5 81 TYR A CA 1
ATOM 668 C C . TYR A 1 81 ? 23.234 -11.695 -8.414 1 90.5 81 TYR A C 1
ATOM 670 O O . TYR A 1 81 ? 23.031 -12.352 -9.438 1 90.5 81 TYR A O 1
ATOM 678 N N . GLU A 1 82 ? 22.922 -12.055 -7.188 1 90.62 82 GLU A N 1
ATOM 679 C CA . GLU A 1 82 ? 22.125 -13.258 -6.945 1 90.62 82 GLU A CA 1
ATOM 680 C C . GLU A 1 82 ? 20.766 -12.914 -6.336 1 90.62 82 GLU A C 1
ATOM 682 O O . GLU A 1 82 ? 20.609 -11.852 -5.723 1 90.62 82 GLU A O 1
ATOM 687 N N . SER A 1 83 ? 19.844 -13.773 -6.535 1 92.69 83 SER A N 1
ATOM 688 C CA . SER A 1 83 ? 18.5 -13.555 -6.008 1 92.69 83 SER A CA 1
ATOM 689 C C . SER A 1 83 ? 18.344 -14.133 -4.605 1 92.69 83 SER A C 1
ATOM 691 O O . SER A 1 83 ? 19.094 -15.047 -4.227 1 92.69 83 SER A O 1
ATOM 693 N N . LEU A 1 84 ? 17.469 -13.578 -3.863 1 93.19 84 LEU A N 1
ATOM 694 C CA . LEU A 1 84 ? 17.141 -14.055 -2.527 1 93.19 84 LEU A CA 1
ATOM 695 C C . LEU A 1 84 ? 15.984 -15.055 -2.578 1 93.19 84 LEU A C 1
ATOM 697 O O . LEU A 1 84 ? 15.242 -15.094 -3.561 1 93.19 84 LEU A O 1
ATOM 701 N N . ASP A 1 85 ? 15.922 -15.867 -1.536 1 92.62 85 ASP A N 1
ATOM 702 C CA . ASP A 1 85 ? 14.859 -16.859 -1.45 1 92.62 85 ASP A CA 1
ATOM 703 C C . ASP A 1 85 ? 13.727 -16.391 -0.543 1 92.62 85 ASP A C 1
ATOM 705 O O . ASP A 1 85 ? 13.766 -16.594 0.671 1 92.62 85 ASP A O 1
ATOM 709 N N . TYR A 1 86 ? 12.688 -15.922 -1.122 1 90.81 86 TYR A N 1
ATOM 710 C CA . TYR A 1 86 ? 11.57 -15.445 -0.32 1 90.81 86 TYR A CA 1
ATOM 711 C C . TYR A 1 86 ? 10.523 -16.547 -0.136 1 90.81 86 TYR A C 1
ATOM 713 O O . TYR A 1 86 ? 9.664 -16.438 0.74 1 90.81 86 TYR A O 1
ATOM 721 N N . GLU A 1 87 ? 10.617 -17.594 -0.917 1 90.19 87 GLU A N 1
ATOM 722 C CA . GLU A 1 87 ? 9.664 -18.688 -0.827 1 90.19 87 GLU A CA 1
ATOM 723 C C . GLU A 1 87 ? 10.023 -19.641 0.309 1 90.19 87 GLU A C 1
ATOM 725 O O . GLU A 1 87 ? 11.195 -19.953 0.518 1 90.19 87 GLU A O 1
ATOM 730 N N . ILE A 1 88 ? 9.016 -20.109 0.996 1 88.19 88 ILE A N 1
ATOM 731 C CA . ILE A 1 88 ? 9.242 -21.078 2.07 1 88.19 88 ILE A CA 1
ATOM 732 C C . ILE A 1 88 ? 9.258 -22.5 1.498 1 88.19 88 ILE A C 1
ATOM 734 O O . ILE A 1 88 ? 8.352 -22.891 0.761 1 88.19 88 ILE A O 1
ATOM 738 N N . VAL A 1 89 ? 10.289 -23.172 1.837 1 91.5 89 VAL A N 1
ATOM 739 C CA . VAL A 1 89 ? 10.406 -24.562 1.406 1 91.5 89 VAL A CA 1
ATOM 740 C C . VAL A 1 89 ? 9.578 -25.453 2.32 1 91.5 89 VAL A C 1
ATOM 742 O O . VAL A 1 89 ? 9.883 -25.609 3.504 1 91.5 89 VAL A O 1
ATOM 745 N N . GLU A 1 90 ? 8.555 -26.016 1.732 1 93 90 GLU A N 1
ATOM 746 C CA . GLU A 1 90 ? 7.652 -26.844 2.518 1 93 90 GLU A CA 1
ATOM 747 C C . GLU A 1 90 ? 8.062 -28.312 2.457 1 93 90 GLU A C 1
ATOM 749 O O . GLU A 1 90 ? 7.266 -29.172 2.064 1 93 90 GLU A O 1
ATOM 754 N N . ASN A 1 91 ? 9.234 -28.578 2.984 1 94.38 91 ASN A N 1
ATOM 755 C CA . ASN A 1 91 ? 9.688 -29.953 3.002 1 94.38 91 ASN A CA 1
ATOM 756 C C . ASN A 1 91 ? 9.031 -30.75 4.125 1 94.38 91 ASN A C 1
ATOM 758 O O . ASN A 1 91 ? 8.141 -30.25 4.809 1 94.38 91 ASN A O 1
ATOM 762 N N . GLU A 1 92 ? 9.383 -31.969 4.246 1 93.38 92 GLU A N 1
ATOM 763 C CA . GLU A 1 92 ? 8.75 -32.844 5.223 1 93.38 92 GLU A CA 1
ATOM 764 C C . GLU A 1 92 ? 9.062 -32.406 6.648 1 93.38 92 GLU A C 1
ATOM 766 O O . GLU A 1 92 ? 8.234 -32.562 7.551 1 93.38 92 GLU A O 1
ATOM 771 N N . LEU A 1 93 ? 10.227 -31.844 6.836 1 93.25 93 LEU A N 1
ATOM 772 C CA . LEU A 1 93 ? 10.586 -31.344 8.156 1 93.25 93 LEU A CA 1
ATOM 773 C C . LEU A 1 93 ? 9.688 -30.172 8.555 1 93.25 93 LEU A C 1
ATOM 775 O O . LEU A 1 93 ? 9.273 -30.062 9.711 1 93.25 93 LEU A O 1
ATOM 779 N N . TYR A 1 94 ? 9.445 -29.344 7.598 1 92.44 94 TYR A N 1
ATOM 780 C CA . TYR A 1 94 ? 8.562 -28.188 7.812 1 92.44 94 TYR A CA 1
ATOM 781 C C . TYR A 1 94 ? 7.152 -28.656 8.172 1 92.44 94 TYR A C 1
ATOM 783 O O . TYR A 1 94 ? 6.531 -28.094 9.086 1 92.44 94 TYR A O 1
ATOM 791 N N . ARG A 1 95 ? 6.688 -29.641 7.574 1 92.12 95 ARG A N 1
ATOM 792 C CA . ARG A 1 95 ? 5.352 -30.172 7.832 1 92.12 95 ARG A CA 1
ATOM 793 C C . ARG A 1 95 ? 5.301 -30.891 9.172 1 92.12 95 ARG A C 1
ATOM 795 O O . ARG A 1 95 ? 4.309 -30.797 9.898 1 92.12 95 ARG A O 1
ATOM 802 N N . ALA A 1 96 ? 6.363 -31.562 9.516 1 91.56 96 ALA A N 1
ATOM 803 C CA . ALA A 1 96 ? 6.43 -32.312 10.766 1 91.56 96 ALA A CA 1
ATOM 804 C C . ALA A 1 96 ? 6.457 -31.359 11.969 1 91.56 96 ALA A C 1
ATOM 806 O O . ALA A 1 96 ? 5.957 -31.688 13.039 1 91.56 96 ALA A O 1
ATOM 807 N N . ALA A 1 97 ? 7 -30.234 11.773 1 89.94 97 ALA A N 1
ATOM 808 C CA . ALA A 1 97 ? 7.086 -29.25 12.859 1 89.94 97 ALA A CA 1
ATOM 809 C C . ALA A 1 97 ? 5.699 -28.844 13.336 1 89.94 97 ALA A C 1
ATOM 811 O O . ALA A 1 97 ? 5.512 -28.516 14.508 1 89.94 97 ALA A O 1
ATOM 812 N N . GLU A 1 98 ? 4.734 -28.844 12.469 1 89.12 98 GLU A N 1
ATOM 813 C CA . GLU A 1 98 ? 3.371 -28.453 12.82 1 89.12 98 GLU A CA 1
ATOM 814 C C . GLU A 1 98 ? 2.734 -29.484 13.75 1 89.12 98 GLU A C 1
ATOM 816 O O . GLU A 1 98 ? 1.848 -29.156 14.539 1 89.12 98 GLU A O 1
ATOM 821 N N . MET A 1 99 ? 3.197 -30.672 13.688 1 87.69 99 MET A N 1
ATOM 822 C CA . MET A 1 99 ? 2.609 -31.766 14.477 1 87.69 99 MET A CA 1
ATOM 823 C C . MET A 1 99 ? 3.207 -31.797 15.875 1 87.69 99 MET A C 1
ATOM 825 O O . MET A 1 99 ? 2.695 -32.5 16.75 1 87.69 99 MET A O 1
ATOM 829 N N . ASP A 1 100 ? 4.188 -30.984 16.078 1 88.75 100 ASP A N 1
ATOM 830 C CA . ASP A 1 100 ? 4.805 -30.938 17.391 1 88.75 100 ASP A CA 1
ATOM 831 C C . ASP A 1 100 ? 3.832 -30.375 18.438 1 88.75 100 ASP A C 1
ATOM 833 O O . ASP A 1 100 ? 3.059 -29.469 18.141 1 88.75 100 ASP A O 1
ATOM 837 N N . LYS A 1 101 ? 3.82 -30.844 19.641 1 84.88 101 LYS A N 1
ATOM 838 C CA . LYS A 1 101 ? 2.908 -30.453 20.703 1 84.88 101 LYS A CA 1
ATOM 839 C C . LYS A 1 101 ? 3.141 -29 21.125 1 84.88 101 LYS A C 1
ATOM 841 O O . LYS A 1 101 ? 2.205 -28.312 21.516 1 84.88 101 LYS A O 1
ATOM 846 N N . ASP A 1 102 ? 4.371 -28.562 21 1 88.56 102 ASP A N 1
ATOM 847 C CA . ASP A 1 102 ? 4.707 -27.203 21.438 1 88.56 102 ASP A CA 1
ATOM 848 C C . ASP A 1 102 ? 4.578 -26.219 20.281 1 88.56 102 ASP A C 1
ATOM 850 O O . ASP A 1 102 ? 5.012 -25.062 20.391 1 88.56 102 ASP A O 1
ATOM 854 N N . HIS A 1 103 ? 3.98 -26.703 19.25 1 88.5 103 HIS A N 1
ATOM 855 C CA . HIS A 1 103 ? 3.912 -25.844 18.062 1 88.5 103 HIS A CA 1
ATOM 856 C C . HIS A 1 103 ? 3.068 -24.609 18.328 1 88.5 103 HIS A C 1
ATOM 858 O O . HIS A 1 103 ? 3.391 -23.516 17.844 1 88.5 103 HIS A O 1
ATOM 864 N N . GLN A 1 104 ? 2.029 -24.75 19.141 1 88.25 104 GLN A N 1
ATOM 865 C CA . GLN A 1 104 ? 1.143 -23.641 19.453 1 88.25 104 GLN A CA 1
ATOM 866 C C . GLN A 1 104 ? 1.866 -22.578 20.281 1 88.25 104 GLN A C 1
ATOM 868 O O . GLN A 1 104 ? 1.706 -21.375 20.031 1 88.25 104 GLN A O 1
ATOM 873 N N . LYS A 1 105 ? 2.598 -23 21.203 1 89.38 105 LYS A N 1
ATOM 874 C CA . LYS A 1 105 ? 3.371 -22.078 22.031 1 89.38 105 LYS A CA 1
ATOM 875 C C . LYS A 1 105 ? 4.445 -21.375 21.203 1 89.38 105 LYS A C 1
ATOM 877 O O . LYS A 1 105 ? 4.715 -20.188 21.422 1 89.38 105 LYS A O 1
ATOM 882 N N . LYS A 1 106 ? 5.023 -22.125 20.328 1 89 106 LYS A N 1
ATOM 883 C CA . LYS A 1 106 ? 6.047 -21.547 19.469 1 89 106 LYS A CA 1
ATOM 884 C C . LYS A 1 106 ? 5.457 -20.484 18.547 1 89 106 LYS A C 1
ATOM 886 O O . LYS A 1 106 ? 6.102 -19.469 18.266 1 89 106 LYS A O 1
ATOM 891 N N . LEU A 1 107 ? 4.273 -20.812 18.094 1 89.12 107 LEU A N 1
ATOM 892 C CA . LEU A 1 107 ? 3.598 -19.844 17.234 1 89.12 107 LEU A CA 1
ATOM 893 C C . LEU A 1 107 ? 3.318 -18.547 18 1 89.12 107 LEU A C 1
ATOM 895 O O . LEU A 1 107 ? 3.492 -17.453 17.453 1 89.12 107 LEU A O 1
ATOM 899 N N . PHE A 1 108 ? 2.855 -18.641 19.219 1 89.19 108 PHE A N 1
ATOM 900 C CA . PHE A 1 108 ? 2.57 -17.453 20.031 1 89.19 108 PHE A CA 1
ATOM 901 C C . PHE A 1 108 ? 3.85 -16.688 20.328 1 89.19 108 PHE A C 1
ATOM 903 O O . PHE A 1 108 ? 3.877 -15.461 20.234 1 89.19 108 PHE A O 1
ATOM 910 N N . ARG A 1 109 ? 4.848 -17.359 20.688 1 91.12 109 ARG A N 1
ATOM 911 C CA . ARG A 1 109 ? 6.129 -16.719 20.984 1 91.12 109 ARG A CA 1
ATOM 912 C C . ARG A 1 109 ? 6.684 -16 19.766 1 91.12 109 ARG A C 1
ATOM 914 O O . ARG A 1 109 ? 7.254 -14.922 19.875 1 91.12 109 ARG A O 1
ATOM 921 N N . ARG A 1 110 ? 6.539 -16.609 18.641 1 91.31 110 ARG A N 1
ATOM 922 C CA . ARG A 1 110 ? 7.016 -16.016 17.406 1 91.31 110 ARG A CA 1
ATOM 923 C C . ARG A 1 110 ? 6.262 -14.719 17.094 1 91.31 110 ARG A C 1
ATOM 925 O O . ARG A 1 110 ? 6.852 -13.75 16.609 1 91.31 110 ARG A O 1
ATOM 932 N N . SER A 1 111 ? 4.984 -14.742 17.344 1 90.75 111 SER A N 1
ATOM 933 C CA . SER A 1 111 ? 4.18 -13.555 17.094 1 90.75 111 SER A CA 1
ATOM 934 C C . SER A 1 111 ? 4.57 -12.414 18.031 1 90.75 111 SER A C 1
ATOM 936 O O . SER A 1 111 ? 4.676 -11.266 17.609 1 90.75 111 SER A O 1
ATOM 938 N N . VAL A 1 112 ? 4.797 -12.711 19.281 1 93.38 112 VAL A N 1
ATOM 939 C CA . VAL A 1 112 ? 5.191 -11.695 20.266 1 93.38 112 VAL A CA 1
ATOM 940 C C . VAL A 1 112 ? 6.586 -11.18 19.938 1 93.38 112 VAL A C 1
ATOM 942 O O . VAL A 1 112 ? 6.832 -9.969 19.984 1 93.38 112 VAL A O 1
ATOM 945 N N . ASN A 1 113 ? 7.477 -12.102 19.578 1 95.25 113 ASN A N 1
ATOM 946 C CA . ASN A 1 113 ? 8.844 -11.711 19.266 1 95.25 113 ASN A CA 1
ATOM 947 C C . ASN A 1 113 ? 8.898 -10.82 18.031 1 95.25 113 ASN A C 1
ATOM 949 O O . ASN A 1 113 ? 9.773 -9.961 17.906 1 95.25 113 ASN A O 1
ATOM 953 N N . ARG A 1 114 ? 8.016 -11.047 17.141 1 95.88 114 ARG A N 1
ATOM 954 C CA . ARG A 1 114 ? 7.961 -10.195 15.953 1 95.88 114 ARG A CA 1
ATOM 955 C C . ARG A 1 114 ? 7.707 -8.742 16.344 1 95.88 114 ARG A C 1
ATOM 957 O O . ARG A 1 114 ? 8.336 -7.828 15.797 1 95.88 114 ARG A O 1
ATOM 964 N N . TRP A 1 115 ? 6.855 -8.492 17.266 1 95.38 115 TRP A N 1
ATOM 965 C CA . TRP A 1 115 ? 6.543 -7.141 17.719 1 95.38 115 TRP A CA 1
ATOM 966 C C . TRP A 1 115 ? 7.691 -6.562 18.547 1 95.38 115 TRP A C 1
ATOM 968 O O . TRP A 1 115 ? 7.977 -5.367 18.469 1 95.38 115 TRP A O 1
ATOM 978 N N . VAL A 1 116 ? 8.281 -7.391 19.281 1 96.81 116 VAL A N 1
ATOM 979 C CA . VAL A 1 116 ? 9.414 -6.941 20.078 1 96.81 116 VAL A CA 1
ATOM 980 C C . VAL A 1 116 ? 10.555 -6.508 19.172 1 96.81 116 VAL A C 1
ATOM 982 O O . VAL A 1 116 ? 11.195 -5.477 19.406 1 96.81 116 VAL A O 1
ATOM 985 N N . VAL A 1 117 ? 10.797 -7.316 18.141 1 97.69 117 VAL A N 1
ATOM 986 C CA . VAL A 1 117 ? 11.844 -6.98 17.188 1 97.69 117 VAL A CA 1
ATOM 987 C C . VAL A 1 117 ? 11.516 -5.66 16.5 1 97.69 117 VAL A C 1
ATOM 989 O O . VAL A 1 117 ? 12.391 -4.816 16.312 1 97.69 117 VAL A O 1
ATOM 992 N N . CYS A 1 118 ? 10.25 -5.473 16.141 1 98.06 118 CYS A N 1
ATOM 993 C CA . CYS A 1 118 ? 9.836 -4.223 15.516 1 98.06 118 CYS A CA 1
ATOM 994 C C . CYS A 1 118 ? 10.039 -3.045 16.469 1 98.06 118 CYS A C 1
ATOM 996 O O . CYS A 1 118 ? 10.43 -1.958 16.031 1 98.06 118 CYS A O 1
ATOM 998 N N . PHE A 1 119 ? 9.773 -3.209 17.75 1 97.69 119 PHE A N 1
ATOM 999 C CA . PHE A 1 119 ? 9.992 -2.188 18.766 1 97.69 119 PHE A CA 1
ATOM 1000 C C . PHE A 1 119 ? 11.469 -1.823 18.859 1 97.69 119 PHE A C 1
ATOM 1002 O O . PHE A 1 119 ? 11.82 -0.643 18.859 1 97.69 119 PHE A O 1
ATOM 1009 N N . LEU A 1 120 ? 12.25 -2.826 18.875 1 98.06 120 LEU A N 1
ATOM 1010 C CA . LEU A 1 120 ? 13.688 -2.604 18.984 1 98.06 120 LEU A CA 1
ATOM 1011 C C . LEU A 1 120 ? 14.234 -1.926 17.734 1 98.06 120 LEU A C 1
ATOM 1013 O O . LEU A 1 120 ? 15.125 -1.074 17.828 1 98.06 120 LEU A O 1
ATOM 1017 N N . ILE A 1 121 ? 13.766 -2.314 16.578 1 98.5 121 ILE A N 1
ATOM 1018 C CA . ILE A 1 121 ? 14.188 -1.679 15.328 1 98.5 121 ILE A CA 1
ATOM 1019 C C . ILE A 1 121 ? 13.867 -0.186 15.383 1 98.5 121 ILE A C 1
ATOM 1021 O O . ILE A 1 121 ? 14.695 0.646 15.008 1 98.5 121 ILE A O 1
ATOM 1025 N N . GLY A 1 122 ? 12.656 0.173 15.859 1 98.31 122 GLY A N 1
ATOM 1026 C CA . GLY A 1 122 ? 12.289 1.576 15.977 1 98.31 122 GLY A CA 1
ATOM 1027 C C . GLY A 1 122 ? 13.195 2.35 16.922 1 98.31 122 GLY A C 1
ATOM 1028 O O . GLY A 1 122 ? 13.664 3.439 16.578 1 98.31 122 GLY A O 1
ATOM 1029 N N . VAL A 1 123 ? 13.547 1.784 18 1 97.94 123 VAL A N 1
ATOM 1030 C CA . VAL A 1 123 ? 14.344 2.447 19.031 1 97.94 123 VAL A CA 1
ATOM 1031 C C . VAL A 1 123 ? 15.773 2.635 18.531 1 97.94 123 VAL A C 1
ATOM 1033 O O . VAL A 1 123 ? 16.328 3.734 18.609 1 97.94 123 VAL A O 1
ATOM 1036 N N . PHE A 1 124 ? 16.328 1.605 17.969 1 98.06 124 PHE A N 1
ATOM 1037 C CA . PHE A 1 124 ? 17.734 1.671 17.562 1 98.06 124 PHE A CA 1
ATOM 1038 C C . PHE A 1 124 ? 17.891 2.553 16.328 1 98.06 124 PHE A C 1
ATOM 1040 O O . PHE A 1 124 ? 18.906 3.229 16.172 1 98.06 124 PHE A O 1
ATOM 1047 N N . THR A 1 125 ? 16.953 2.494 15.438 1 98 125 THR A N 1
ATOM 1048 C CA . THR A 1 125 ? 17.016 3.402 14.297 1 98 125 THR A CA 1
ATOM 1049 C C . THR A 1 125 ? 16.984 4.855 14.758 1 98 125 THR A C 1
ATOM 1051 O O . THR A 1 125 ? 17.703 5.703 14.227 1 98 125 THR A O 1
ATOM 1054 N N . ALA A 1 126 ? 16.156 5.152 15.734 1 97.06 126 ALA A N 1
ATOM 1055 C CA . ALA A 1 126 ? 16.062 6.5 16.297 1 97.06 126 ALA A CA 1
ATOM 1056 C C . ALA A 1 126 ? 17.375 6.902 16.953 1 97.06 126 ALA A C 1
ATOM 1058 O O . ALA A 1 126 ? 17.797 8.062 16.875 1 97.06 126 ALA A O 1
ATOM 1059 N N . LEU A 1 127 ? 18 5.984 17.609 1 96.69 127 LEU A N 1
ATOM 1060 C CA . LEU A 1 127 ? 19.281 6.277 18.25 1 96.69 127 LEU A CA 1
ATOM 1061 C C . LEU A 1 127 ? 20.359 6.582 17.219 1 96.69 127 LEU A C 1
ATOM 1063 O O . LEU A 1 127 ? 21.203 7.453 17.422 1 96.69 127 LEU A O 1
ATOM 1067 N N . VAL A 1 128 ? 20.312 5.867 16.125 1 97.31 128 VAL A N 1
ATOM 1068 C CA . VAL A 1 128 ? 21.234 6.156 15.031 1 97.31 128 VAL A CA 1
ATOM 1069 C C . VAL A 1 128 ? 20.953 7.555 14.477 1 97.31 128 VAL A C 1
ATOM 1071 O O . VAL A 1 128 ? 21.891 8.312 14.211 1 97.31 128 VAL A O 1
ATOM 1074 N N . ALA A 1 129 ? 19.75 7.855 14.289 1 96.19 129 ALA A N 1
ATOM 1075 C CA . ALA A 1 129 ? 19.375 9.18 13.805 1 96.19 129 ALA A CA 1
ATOM 1076 C C . ALA A 1 129 ? 19.828 10.266 14.773 1 96.19 129 ALA A C 1
ATOM 1078 O O . ALA A 1 129 ? 20.312 11.32 14.344 1 96.19 129 ALA A O 1
ATOM 1079 N N . ALA A 1 130 ? 19.656 10.047 16.062 1 93.94 130 ALA A N 1
ATOM 1080 C CA . ALA A 1 130 ? 20.094 10.992 17.078 1 93.94 130 ALA A CA 1
ATOM 1081 C C . ALA A 1 130 ? 21.609 11.195 17.016 1 93.94 130 ALA A C 1
ATOM 1083 O O . ALA A 1 130 ? 22.109 12.312 17.172 1 93.94 130 ALA A O 1
ATOM 1084 N N . CYS A 1 131 ? 22.281 10.117 16.812 1 94.88 131 CYS A N 1
ATOM 1085 C CA . CYS A 1 131 ? 23.734 10.195 16.703 1 94.88 131 CYS A CA 1
ATOM 1086 C C . CYS A 1 131 ? 24.141 11.055 15.516 1 94.88 131 CYS A C 1
ATOM 1088 O O . CYS A 1 131 ? 25.031 11.914 15.641 1 94.88 131 CYS A O 1
ATOM 1090 N N . ILE A 1 132 ? 23.547 10.875 14.406 1 94.44 132 ILE A N 1
ATOM 1091 C CA . ILE A 1 132 ? 23.844 11.656 13.211 1 94.44 132 ILE A CA 1
ATOM 1092 C C . ILE A 1 132 ? 23.547 13.133 13.469 1 94.44 132 ILE A C 1
ATOM 1094 O O . ILE A 1 132 ? 24.344 14.008 13.133 1 94.44 132 ILE A O 1
ATOM 1098 N N . ASP A 1 133 ? 22.453 13.375 14.062 1 90.56 133 ASP A N 1
ATOM 1099 C CA . ASP A 1 133 ? 22.031 14.758 14.312 1 90.56 133 ASP A CA 1
ATOM 1100 C C . ASP A 1 133 ? 23 15.453 15.273 1 90.56 133 ASP A C 1
ATOM 1102 O O . ASP A 1 133 ? 23.312 16.625 15.086 1 90.56 133 ASP A O 1
ATOM 1106 N N . VAL A 1 134 ? 23.438 14.789 16.281 1 91.19 134 VAL A N 1
ATOM 1107 C CA . VAL A 1 134 ? 24.344 15.352 17.281 1 91.19 134 VAL A CA 1
ATOM 1108 C C . VAL A 1 134 ? 25.719 15.609 16.625 1 91.19 134 VAL A C 1
ATOM 1110 O O . VAL A 1 134 ? 26.328 16.656 16.875 1 91.19 134 VAL A O 1
ATOM 1113 N N . LEU A 1 135 ? 26.109 14.68 15.805 1 93.25 135 LEU A N 1
ATOM 1114 C CA . LEU A 1 135 ? 27.391 14.852 15.133 1 93.25 135 LEU A CA 1
ATOM 1115 C C . LEU A 1 135 ? 27.344 16.047 14.188 1 93.25 135 LEU A C 1
ATOM 1117 O O . LEU A 1 135 ? 28.312 16.812 14.102 1 93.25 135 LEU A O 1
ATOM 1121 N N . VAL A 1 136 ? 26.297 16.156 13.484 1 89.5 136 VAL A N 1
ATOM 1122 C CA . VAL A 1 136 ? 26.156 17.266 12.555 1 89.5 136 VAL A CA 1
ATOM 1123 C C . VAL A 1 136 ? 26.062 18.578 13.32 1 89.5 136 VAL A C 1
ATOM 1125 O O . VAL A 1 136 ? 26.609 19.594 12.898 1 89.5 136 VAL A O 1
ATOM 1128 N N . TYR A 1 137 ? 25.359 18.578 14.438 1 86.62 137 TYR A N 1
ATOM 1129 C CA . TYR A 1 137 ? 25.203 19.766 15.273 1 86.62 137 TYR A CA 1
ATOM 1130 C C . TYR A 1 137 ? 26.547 20.234 15.812 1 86.62 137 TYR A C 1
ATOM 1132 O O . TYR A 1 137 ? 26.906 21.406 15.703 1 86.62 137 TYR A O 1
ATOM 1140 N N . TYR A 1 138 ? 27.328 19.375 16.344 1 90.12 138 TYR A N 1
ATOM 1141 C CA . TYR A 1 138 ? 28.609 19.734 16.922 1 90.12 138 TYR A CA 1
ATOM 1142 C C . TYR A 1 138 ? 29.609 20.109 15.844 1 90.12 138 TYR A C 1
ATOM 1144 O O . TYR A 1 138 ? 30.469 20.984 16.062 1 90.12 138 TYR A O 1
ATOM 1152 N N . ASN A 1 139 ? 29.5 19.5 14.742 1 91.31 139 ASN A N 1
ATOM 1153 C CA . ASN A 1 139 ? 30.359 19.906 13.633 1 91.31 139 ASN A CA 1
ATOM 1154 C C . ASN A 1 139 ? 30.047 21.312 13.164 1 91.31 139 ASN A C 1
ATOM 1156 O O . ASN A 1 139 ? 30.938 22.062 12.789 1 91.31 139 ASN A O 1
ATOM 1160 N N . SER A 1 140 ? 28.797 21.578 13.078 1 85.88 140 SER A N 1
ATOM 1161 C CA . SER A 1 140 ? 28.391 22.922 12.688 1 85.88 140 SER A CA 1
ATOM 1162 C C . SER A 1 140 ? 28.844 23.969 13.711 1 85.88 140 SER A C 1
ATOM 1164 O O . SER A 1 140 ? 29.281 25.047 13.344 1 85.88 140 SER A O 1
ATOM 1166 N N . LYS A 1 141 ? 28.75 23.656 15 1 86 141 LYS A N 1
ATOM 1167 C CA . LYS A 1 141 ? 29.203 24.562 16.047 1 86 141 LYS A CA 1
ATOM 1168 C C . LYS A 1 141 ? 30.719 24.75 15.992 1 86 141 LYS A C 1
ATOM 1170 O O . LYS A 1 141 ? 31.219 25.859 16.156 1 86 141 LYS A O 1
ATOM 1175 N N . LEU A 1 142 ? 31.391 23.719 15.711 1 89.06 142 LEU A N 1
ATOM 1176 C CA . LEU A 1 142 ? 32.844 23.781 15.617 1 89.06 142 LEU A CA 1
ATOM 1177 C C . LEU A 1 142 ? 33.281 24.578 14.383 1 89.06 142 LEU A C 1
ATOM 1179 O O . LEU A 1 142 ? 34.156 25.438 14.469 1 89.06 142 LEU A O 1
ATOM 1183 N N . LYS A 1 143 ? 32.656 24.375 13.312 1 88.19 143 LYS A N 1
ATOM 1184 C CA . LYS A 1 143 ? 33.031 25 12.047 1 88.19 143 LYS A CA 1
ATOM 1185 C C . LYS A 1 143 ? 32.688 26.5 12.055 1 88.19 143 LYS A C 1
ATOM 1187 O O . LYS A 1 143 ? 33.562 27.328 11.828 1 88.19 143 LYS A O 1
ATOM 1192 N N . PHE A 1 144 ? 31.469 26.844 12.375 1 80.06 144 PHE A N 1
ATOM 1193 C CA . PHE A 1 144 ? 31 28.219 12.172 1 80.06 144 PHE A CA 1
ATOM 1194 C C . PHE A 1 144 ? 31.234 29.047 13.43 1 80.06 144 PHE A C 1
ATOM 1196 O O . PHE A 1 144 ? 31.562 30.234 13.336 1 80.06 144 PHE A O 1
ATOM 1203 N N . HIS A 1 145 ? 31.141 28.484 14.594 1 78.19 145 HIS A N 1
ATOM 1204 C CA . HIS A 1 145 ? 31.203 29.297 15.805 1 78.19 145 HIS A CA 1
ATOM 1205 C C . HIS A 1 145 ? 32.625 29.359 16.344 1 78.19 145 HIS A C 1
ATOM 1207 O O . HIS A 1 145 ? 33 30.359 16.953 1 78.19 145 HIS A O 1
ATOM 1213 N N . ILE A 1 146 ? 33.375 28.266 16.094 1 79.81 146 ILE A N 1
ATOM 1214 C CA . ILE A 1 146 ? 34.688 28.281 16.719 1 79.81 146 ILE A CA 1
ATOM 1215 C C . ILE A 1 146 ? 35.75 28.641 15.68 1 79.81 146 ILE A C 1
ATOM 1217 O O . ILE A 1 146 ? 36.469 29.609 15.844 1 79.81 146 ILE A O 1
ATOM 1221 N N . VAL A 1 147 ? 35.688 27.969 14.578 1 82.12 147 VAL A N 1
ATOM 1222 C CA . VAL A 1 147 ? 36.781 28.125 13.625 1 82.12 147 VAL A CA 1
ATOM 1223 C C . VAL A 1 147 ? 36.594 29.422 12.844 1 82.12 147 VAL A C 1
ATOM 1225 O O . VAL A 1 147 ? 37.469 30.312 12.875 1 82.12 147 VAL A O 1
ATOM 1228 N N . ILE A 1 148 ? 35.469 29.594 12.258 1 78.75 148 ILE A N 1
ATOM 1229 C CA . ILE A 1 148 ? 35.281 30.734 11.367 1 78.75 148 ILE A CA 1
ATOM 1230 C C . ILE A 1 148 ? 35.094 32 12.195 1 78.75 148 ILE A C 1
ATOM 1232 O O . ILE A 1 148 ? 35.688 33.062 11.883 1 78.75 148 ILE A O 1
ATOM 1236 N N . ASN A 1 149 ? 34.281 31.938 13.234 1 78.38 149 ASN A N 1
ATOM 1237 C CA . ASN A 1 149 ? 34.094 33.125 14.086 1 78.38 149 ASN A CA 1
ATOM 1238 C C . ASN A 1 149 ? 35.406 33.5 14.789 1 78.38 149 ASN A C 1
ATOM 1240 O O . ASN A 1 149 ? 35.688 34.688 15.008 1 78.38 149 ASN A O 1
ATOM 1244 N N . GLY A 1 150 ? 36.156 32.469 15.227 1 78.81 150 GLY A N 1
ATOM 1245 C CA . GLY A 1 150 ? 37.469 32.75 15.836 1 78.81 150 GLY A CA 1
ATOM 1246 C C . GLY A 1 150 ? 38.406 33.438 14.891 1 78.81 150 GLY A C 1
ATOM 1247 O O . GLY A 1 150 ? 39.125 34.375 15.289 1 78.81 150 GLY A O 1
ATOM 1248 N N . LEU A 1 151 ? 38.375 33.094 13.688 1 80.56 151 LEU A N 1
ATOM 1249 C CA . LEU A 1 151 ? 39.281 33.688 12.695 1 80.56 151 LEU A CA 1
ATOM 1250 C C . LEU A 1 151 ? 38.812 35.094 12.344 1 80.56 151 LEU A C 1
ATOM 1252 O O . LEU A 1 151 ? 39.656 35.969 12.094 1 80.56 151 LEU A O 1
ATOM 1256 N N . VAL A 1 152 ? 37.531 35.281 12.25 1 76.75 152 VAL A N 1
ATOM 1257 C CA . VAL A 1 152 ? 37 36.594 11.953 1 76.75 152 VAL A CA 1
ATOM 1258 C C . VAL A 1 152 ? 37.375 37.562 13.078 1 76.75 152 VAL A C 1
ATOM 1260 O O . VAL A 1 152 ? 37.719 38.719 12.82 1 76.75 152 VAL A O 1
ATOM 1263 N N . GLN A 1 153 ? 37.344 37.156 14.273 1 76.75 153 GLN A N 1
ATOM 1264 C CA . GLN A 1 153 ? 37.719 38 15.406 1 76.75 153 GLN A CA 1
ATOM 1265 C C . GLN A 1 153 ? 39.188 38.344 15.375 1 76.75 153 GLN A C 1
ATOM 1267 O O . GLN A 1 153 ? 39.594 39.469 15.711 1 76.75 153 GLN A O 1
ATOM 1272 N N . ILE A 1 154 ? 39.938 37.344 14.969 1 77.88 154 ILE A N 1
ATOM 1273 C CA . ILE A 1 154 ? 41.375 37.594 14.875 1 77.88 154 ILE A CA 1
ATOM 1274 C C . ILE A 1 154 ? 41.688 38.594 13.773 1 77.88 154 ILE A C 1
ATOM 1276 O O . ILE A 1 154 ? 42.594 39.438 13.914 1 77.88 154 ILE A O 1
ATOM 1280 N N . CYS A 1 155 ? 40.969 38.469 12.719 1 74.88 155 CYS A N 1
ATOM 1281 C CA . CYS A 1 155 ? 41.156 39.406 11.609 1 74.88 155 CYS A CA 1
ATOM 1282 C C . CYS A 1 155 ? 40.719 40.812 11.984 1 74.88 155 CYS A C 1
ATOM 1284 O O . CYS A 1 155 ? 41.344 41.781 11.57 1 74.88 155 CYS A O 1
ATOM 1286 N N . GLU A 1 156 ? 39.625 41 12.641 1 71.06 156 GLU A N 1
ATOM 1287 C CA . GLU A 1 156 ? 39.125 42.312 13.055 1 71.06 156 GLU A CA 1
ATOM 1288 C C . GLU A 1 156 ? 40.094 42.969 14.039 1 71.06 156 GLU A C 1
ATOM 1290 O O . GLU A 1 156 ? 40.344 44.156 13.984 1 71.06 156 GLU A O 1
ATOM 1295 N N . HIS A 1 157 ? 40.562 42.188 15.008 1 68.38 157 HIS A N 1
ATOM 1296 C CA . HIS A 1 157 ? 41.438 42.75 16.031 1 68.38 157 HIS A CA 1
ATOM 1297 C C . HIS A 1 157 ? 42.875 42.844 15.523 1 68.38 157 HIS A C 1
ATOM 1299 O O . HIS A 1 157 ? 43.656 43.625 16.047 1 68.38 157 HIS A O 1
ATOM 1305 N N . GLY A 1 158 ? 43.188 41.969 14.625 1 61 158 GLY A N 1
ATOM 1306 C CA . GLY A 1 158 ? 44.594 41.938 14.203 1 61 158 GLY A CA 1
ATOM 1307 C C . GLY A 1 158 ? 44.844 42.719 12.938 1 61 158 GLY A C 1
ATOM 1308 O O . GLY A 1 158 ? 43.906 43.062 12.203 1 61 158 GLY A O 1
ATOM 1309 N N . ARG A 1 159 ? 46 43.438 12.734 1 58.88 159 ARG A N 1
ATOM 1310 C CA . ARG A 1 159 ? 46.594 44.25 11.703 1 58.88 159 ARG A CA 1
ATOM 1311 C C . ARG A 1 159 ? 46.656 43.5 10.367 1 58.88 159 ARG A C 1
ATOM 1313 O O . ARG A 1 159 ? 47.531 43.781 9.539 1 58.88 159 ARG A O 1
ATOM 1320 N N . ILE A 1 160 ? 45.906 42.312 10.172 1 59.56 160 ILE A N 1
ATOM 1321 C CA . ILE A 1 160 ? 46 41.656 8.867 1 59.56 160 ILE A CA 1
ATOM 1322 C C . ILE A 1 160 ? 45.031 42.375 7.895 1 59.56 160 ILE A C 1
ATOM 1324 O O . ILE A 1 160 ? 43.906 42.719 8.266 1 59.56 160 ILE A O 1
ATOM 1328 N N . GLY A 1 161 ? 45.438 42.969 6.855 1 59.94 161 GLY A N 1
ATOM 1329 C CA . GLY A 1 161 ? 44.656 43.719 5.863 1 59.94 161 GLY A CA 1
ATOM 1330 C C . GLY A 1 161 ? 43.406 43 5.449 1 59.94 161 GLY A C 1
ATOM 1331 O O . GLY A 1 161 ? 43.281 41.781 5.602 1 59.94 161 GLY A O 1
ATOM 1332 N N . ASP A 1 162 ? 42.344 43.719 5.156 1 62.53 162 ASP A N 1
ATOM 1333 C CA . ASP A 1 162 ? 41 43.281 4.785 1 62.53 162 ASP A CA 1
ATOM 1334 C C . ASP A 1 162 ? 41.094 42.156 3.732 1 62.53 162 ASP A C 1
ATOM 1336 O O . ASP A 1 162 ? 40.344 41.156 3.82 1 62.53 162 ASP A O 1
ATOM 1340 N N . SER A 1 163 ? 41.969 42.25 2.834 1 68.44 163 SER A N 1
ATOM 1341 C CA . SER A 1 163 ? 42.062 41.312 1.744 1 68.44 163 SER A CA 1
ATOM 1342 C C . SER A 1 163 ? 42.719 40 2.217 1 68.44 163 SER A C 1
ATOM 1344 O O . SER A 1 163 ? 42.281 38.906 1.825 1 68.44 163 SER A O 1
ATOM 1346 N N . GLY A 1 164 ? 43.625 40.125 2.992 1 71.69 164 GLY A N 1
ATOM 1347 C CA . GLY A 1 164 ? 44.312 38.938 3.51 1 71.69 164 GLY A CA 1
ATOM 1348 C C . GLY A 1 164 ? 43.469 38.094 4.422 1 71.69 164 GLY A C 1
ATOM 1349 O O . GLY A 1 164 ? 43.5 36.875 4.355 1 71.69 164 GLY A O 1
ATOM 1350 N N . CYS A 1 165 ? 42.75 38.688 5.137 1 76.44 165 CYS A N 1
ATOM 1351 C CA . CYS A 1 165 ? 41.844 38 6.062 1 76.44 165 CYS A CA 1
ATOM 1352 C C . CYS A 1 165 ? 40.781 37.188 5.312 1 76.44 165 CYS A C 1
ATOM 1354 O O . CYS A 1 165 ? 40.438 36.062 5.719 1 76.44 165 CYS A O 1
ATOM 1356 N N . THR A 1 166 ? 40.344 37.688 4.219 1 78.12 166 THR A N 1
ATOM 1357 C CA . THR A 1 166 ? 39.344 37 3.418 1 78.12 166 THR A CA 1
ATOM 1358 C C . THR A 1 166 ? 39.875 35.688 2.857 1 78.12 166 THR A C 1
ATOM 1360 O O . THR A 1 166 ? 39.188 34.688 2.854 1 78.12 166 THR A O 1
ATOM 1363 N N . TRP A 1 167 ? 41.094 35.719 2.482 1 83.38 167 TRP A N 1
ATOM 1364 C CA . TRP A 1 167 ? 41.688 34.5 1.888 1 83.38 167 TRP A CA 1
ATOM 1365 C C . TRP A 1 167 ? 41.969 33.469 2.953 1 83.38 167 TRP A C 1
ATOM 1367 O O . TRP A 1 167 ? 41.875 32.25 2.697 1 83.38 167 TRP A O 1
ATOM 1377 N N . ILE A 1 168 ? 42.281 33.906 4.121 1 84.62 168 ILE A N 1
ATOM 1378 C CA . ILE A 1 168 ? 42.594 32.969 5.203 1 84.62 168 ILE A CA 1
ATOM 1379 C C . ILE A 1 168 ? 41.312 32.25 5.637 1 84.62 168 ILE A C 1
ATOM 1381 O O . ILE A 1 168 ? 41.344 31.062 5.945 1 84.62 168 ILE A O 1
ATOM 1385 N N . ILE A 1 169 ? 40.312 33.031 5.656 1 83.38 169 ILE A N 1
ATOM 1386 C CA . ILE A 1 169 ? 39.031 32.438 6.043 1 83.38 169 ILE A CA 1
ATOM 1387 C C . ILE A 1 169 ? 38.594 31.422 4.992 1 83.38 169 ILE A C 1
ATOM 1389 O O . ILE A 1 169 ? 38.125 30.328 5.332 1 83.38 169 ILE A O 1
ATOM 1393 N N . LEU A 1 170 ? 38.75 31.703 3.734 1 87.69 170 LEU A N 1
ATOM 1394 C CA . LEU A 1 170 ? 38.375 30.797 2.652 1 87.69 170 LEU A CA 1
ATOM 1395 C C . LEU A 1 170 ? 39.219 29.531 2.695 1 87.69 170 LEU A C 1
ATOM 1397 O O . LEU A 1 170 ? 38.719 28.438 2.537 1 87.69 170 LEU A O 1
ATOM 1401 N N . PHE A 1 171 ? 40.5 29.719 2.916 1 90.19 171 PHE A N 1
ATOM 1402 C CA . PHE A 1 171 ? 41.375 28.578 2.922 1 90.19 171 PHE A CA 1
ATOM 1403 C C . PHE A 1 171 ? 41.094 27.672 4.117 1 90.19 171 PHE A C 1
ATOM 1405 O O . PHE A 1 171 ? 41.156 26.453 4 1 90.19 171 PHE A O 1
ATOM 1412 N N . THR A 1 172 ? 40.844 28.266 5.258 1 89.69 172 THR A N 1
ATOM 1413 C CA . THR A 1 172 ? 40.562 27.469 6.441 1 89.69 172 THR A CA 1
ATOM 1414 C C . THR A 1 172 ? 39.219 26.734 6.273 1 89.69 172 THR A C 1
ATOM 1416 O O . THR A 1 172 ? 39.094 25.594 6.688 1 89.69 172 THR A O 1
ATOM 1419 N N . TRP A 1 173 ? 38.281 27.469 5.711 1 89.44 173 TRP A N 1
ATOM 1420 C CA . TRP A 1 173 ? 37 26.859 5.438 1 89.44 173 TRP A CA 1
ATOM 1421 C C . TRP A 1 173 ? 37.125 25.688 4.469 1 89.44 173 TRP A C 1
ATOM 1423 O O . TRP A 1 173 ? 36.562 24.625 4.695 1 89.44 173 TRP A O 1
ATOM 1433 N N . ALA A 1 174 ? 37.875 25.828 3.439 1 93.69 174 ALA A N 1
ATOM 1434 C CA . ALA A 1 174 ? 38.094 24.781 2.438 1 93.69 174 ALA A CA 1
ATOM 1435 C C . ALA A 1 174 ? 38.844 23.594 3.035 1 93.69 174 ALA A C 1
ATOM 1437 O O . ALA A 1 174 ? 38.531 22.453 2.734 1 93.69 174 ALA A O 1
ATOM 1438 N N . LEU A 1 175 ? 39.812 23.891 3.842 1 94.5 175 LEU A N 1
ATOM 1439 C CA . LEU A 1 175 ? 40.562 22.812 4.465 1 94.5 175 LEU A CA 1
ATOM 1440 C C . LEU A 1 175 ? 39.719 22.016 5.43 1 94.5 175 LEU A C 1
ATOM 1442 O O . LEU A 1 175 ? 39.875 20.781 5.52 1 94.5 175 LEU A O 1
ATOM 1446 N N . TYR A 1 176 ? 38.938 22.688 6.199 1 93.88 176 TYR A N 1
ATOM 1447 C CA . TYR A 1 176 ? 38.031 21.984 7.105 1 93.88 176 TYR A CA 1
ATOM 1448 C C . TYR A 1 176 ? 37.062 21.078 6.336 1 93.88 176 TYR A C 1
ATOM 1450 O O . TYR A 1 176 ? 36.844 19.938 6.73 1 93.88 176 TYR A O 1
ATOM 1458 N N . ASN A 1 177 ? 36.531 21.609 5.262 1 95.19 177 ASN A N 1
ATOM 1459 C CA . ASN A 1 177 ? 35.656 20.812 4.418 1 95.19 177 ASN A CA 1
ATOM 1460 C C . ASN A 1 177 ? 36.375 19.594 3.857 1 95.19 177 ASN A C 1
ATOM 1462 O O . ASN A 1 177 ? 35.812 18.484 3.891 1 95.19 177 ASN A O 1
ATOM 1466 N N . CYS A 1 178 ? 37.531 19.797 3.389 1 97.19 178 CYS A N 1
ATOM 1467 C CA . CYS A 1 178 ? 38.312 18.703 2.793 1 97.19 178 CYS A CA 1
ATOM 1468 C C . CYS A 1 178 ? 38.656 17.656 3.836 1 97.19 178 CYS A C 1
ATOM 1470 O O . CYS A 1 178 ? 38.688 16.453 3.533 1 97.19 178 CYS A O 1
ATOM 1472 N N . ALA A 1 179 ? 38.938 18.062 5.012 1 97.06 179 ALA A N 1
ATOM 1473 C CA . ALA A 1 179 ? 39.281 17.109 6.07 1 97.06 179 ALA A CA 1
ATOM 1474 C C . ALA A 1 179 ? 38.094 16.188 6.383 1 97.06 179 ALA A C 1
ATOM 1476 O O . ALA A 1 179 ? 38.25 14.969 6.488 1 97.06 179 ALA A O 1
ATOM 1477 N N . LEU A 1 180 ? 36.969 16.766 6.547 1 97.56 180 LEU A N 1
ATOM 1478 C CA . LEU A 1 180 ? 35.812 15.961 6.871 1 97.56 180 LEU A CA 1
ATOM 1479 C C . LEU A 1 180 ? 35.406 15.086 5.691 1 97.56 180 LEU A C 1
ATOM 1481 O O . LEU A 1 180 ? 35.062 13.922 5.871 1 97.56 180 LEU A O 1
ATOM 1485 N N . VAL A 1 181 ? 35.406 15.609 4.473 1 98.25 181 VAL A N 1
ATOM 1486 C CA . VAL A 1 181 ? 35.031 14.844 3.291 1 98.25 181 VAL A CA 1
ATOM 1487 C C . VAL A 1 181 ? 36.031 13.734 3.035 1 98.25 181 VAL A C 1
ATOM 1489 O O . VAL A 1 181 ? 35.688 12.664 2.539 1 98.25 181 VAL A O 1
ATOM 1492 N N . SER A 1 182 ? 37.312 14 3.406 1 98.19 182 SER A N 1
ATOM 1493 C CA . SER A 1 182 ? 38.344 12.953 3.287 1 98.19 182 SER A CA 1
ATOM 1494 C C . SER A 1 182 ? 38 11.758 4.164 1 98.19 182 SER A C 1
ATOM 1496 O O . SER A 1 182 ? 38.219 10.609 3.77 1 98.19 182 SER A O 1
ATOM 1498 N N . ILE A 1 183 ? 37.469 11.984 5.277 1 98.12 183 ILE A N 1
ATOM 1499 C CA . ILE A 1 183 ? 37.062 10.906 6.168 1 98.12 183 ILE A CA 1
ATOM 1500 C C . ILE A 1 183 ? 35.906 10.141 5.547 1 98.12 183 ILE A C 1
ATOM 1502 O O . ILE A 1 183 ? 35.906 8.906 5.508 1 98.12 183 ILE A O 1
ATOM 1506 N N . ALA A 1 184 ? 34.938 10.836 5.074 1 98.31 184 ALA A N 1
ATOM 1507 C CA . ALA A 1 184 ? 33.781 10.211 4.461 1 98.31 184 ALA A CA 1
ATOM 1508 C C . ALA A 1 184 ? 34.188 9.367 3.252 1 98.31 184 ALA A C 1
ATOM 1510 O O . ALA A 1 184 ? 33.719 8.227 3.107 1 98.31 184 ALA A O 1
ATOM 1511 N N . ALA A 1 185 ? 35 9.898 2.428 1 98.44 185 ALA A N 1
ATOM 1512 C CA . ALA A 1 185 ? 35.438 9.203 1.219 1 98.44 185 ALA A CA 1
ATOM 1513 C C . ALA A 1 185 ? 36.25 7.969 1.562 1 98.44 185 ALA A C 1
ATOM 1515 O O . ALA A 1 185 ? 36.125 6.922 0.929 1 98.44 185 ALA A O 1
ATOM 1516 N N . SER A 1 186 ? 37.125 8.062 2.525 1 98.12 186 SER A N 1
ATOM 1517 C CA . SER A 1 186 ? 37.969 6.941 2.924 1 98.12 186 SER A CA 1
ATOM 1518 C C . SER A 1 186 ? 37.125 5.793 3.479 1 98.12 186 SER A C 1
ATOM 1520 O O . SER A 1 186 ? 37.438 4.625 3.258 1 98.12 186 SER A O 1
ATOM 1522 N N . LEU A 1 187 ? 36.125 6.094 4.188 1 98 187 LEU A N 1
ATOM 1523 C CA . LEU A 1 187 ? 35.25 5.062 4.75 1 98 187 LEU A CA 1
ATOM 1524 C C . LEU A 1 187 ? 34.531 4.297 3.646 1 98 187 LEU A C 1
ATOM 1526 O O . LEU A 1 187 ? 34.375 3.076 3.727 1 98 187 LEU A O 1
ATOM 1530 N N . VAL A 1 188 ? 34.125 4.996 2.584 1 97.69 188 VAL A N 1
ATOM 1531 C CA . VAL A 1 188 ? 33.406 4.359 1.489 1 97.69 188 VAL A CA 1
ATOM 1532 C C . VAL A 1 188 ? 34.375 3.562 0.622 1 97.69 188 VAL A C 1
ATOM 1534 O O . VAL A 1 188 ? 34.062 2.455 0.181 1 97.69 188 VAL A O 1
ATOM 1537 N N . LEU A 1 189 ? 35.562 4.055 0.425 1 97.19 189 LEU A N 1
ATOM 1538 C CA . LEU A 1 189 ? 36.5 3.439 -0.506 1 97.19 189 LEU A CA 1
ATOM 1539 C C . LEU A 1 189 ? 37.219 2.252 0.14 1 97.19 189 LEU A C 1
ATOM 1541 O O . LEU A 1 189 ? 37.5 1.254 -0.526 1 97.19 189 LEU A O 1
ATOM 1545 N N . PHE A 1 190 ? 37.375 2.324 1.483 1 95.75 190 PHE A N 1
ATOM 1546 C CA . PHE A 1 190 ? 38.25 1.323 2.082 1 95.75 190 PHE A CA 1
ATOM 1547 C C . PHE A 1 190 ? 37.469 0.461 3.078 1 95.75 190 PHE A C 1
ATOM 1549 O O . PHE A 1 190 ? 37.906 -0.658 3.387 1 95.75 190 PHE A O 1
ATOM 1556 N N . VAL A 1 191 ? 36.406 0.93 3.578 1 95.12 191 VAL A N 1
ATOM 1557 C CA . VAL A 1 191 ? 35.719 0.165 4.605 1 95.12 191 VAL A CA 1
ATOM 1558 C C . VAL A 1 191 ? 34.5 -0.545 3.988 1 95.12 191 VAL A C 1
ATOM 1560 O O . VAL A 1 191 ? 34.375 -1.769 4.086 1 95.12 191 VAL A O 1
ATOM 1563 N N . SER A 1 192 ? 33.594 0.224 3.4 1 96.06 192 SER A N 1
ATOM 1564 C CA . SER A 1 192 ? 32.406 -0.375 2.799 1 96.06 192 SER A CA 1
ATOM 1565 C C . SER A 1 192 ? 31.984 0.388 1.551 1 96.06 192 SER A C 1
ATOM 1567 O O . SER A 1 192 ? 31.25 1.375 1.643 1 96.06 192 SER A O 1
ATOM 1569 N N . PRO A 1 193 ? 32.281 -0.118 0.428 1 94.12 193 PRO A N 1
ATOM 1570 C CA . PRO A 1 193 ? 31.938 0.561 -0.826 1 94.12 193 PRO A CA 1
ATOM 1571 C C . PRO A 1 193 ? 30.438 0.657 -1.06 1 94.12 193 PRO A C 1
ATOM 1573 O O . PRO A 1 193 ? 29.969 1.547 -1.778 1 94.12 193 PRO A O 1
ATOM 1576 N N . VAL A 1 194 ? 29.672 -0.162 -0.451 1 94.94 194 VAL A N 1
ATOM 1577 C CA . VAL A 1 194 ? 28.234 -0.181 -0.662 1 94.94 194 VAL A CA 1
ATOM 1578 C C . VAL A 1 194 ? 27.578 0.981 0.087 1 94.94 194 VAL A C 1
ATOM 1580 O O . VAL A 1 194 ? 26.422 1.319 -0.162 1 94.94 194 VAL A O 1
ATOM 1583 N N . ALA A 1 195 ? 28.344 1.664 0.89 1 97 195 ALA A N 1
ATOM 1584 C CA . ALA A 1 195 ? 27.828 2.799 1.653 1 97 195 ALA A CA 1
ATOM 1585 C C . ALA A 1 195 ? 27.766 4.059 0.793 1 97 195 ALA A C 1
ATOM 1587 O O . ALA A 1 195 ? 27.359 5.121 1.268 1 97 195 ALA A O 1
ATOM 1588 N N . ILE A 1 196 ? 28.078 3.965 -0.486 1 95.81 196 ILE A N 1
ATOM 1589 C CA . ILE A 1 196 ? 28.109 5.086 -1.419 1 95.81 196 ILE A CA 1
ATOM 1590 C C . ILE A 1 196 ? 26.688 5.609 -1.638 1 95.81 196 ILE A C 1
ATOM 1592 O O . ILE A 1 196 ? 25.734 4.828 -1.685 1 95.81 196 ILE A O 1
ATOM 1596 N N . GLY A 1 197 ? 26.531 6.852 -1.741 1 95.06 197 GLY A N 1
ATOM 1597 C CA . GLY A 1 197 ? 25.266 7.469 -2.123 1 95.06 197 GLY A CA 1
ATOM 1598 C C . GLY A 1 197 ? 24.219 7.402 -1.031 1 95.06 197 GLY A C 1
ATOM 1599 O O . GLY A 1 197 ? 24.547 7.375 0.156 1 95.06 197 GLY A O 1
ATOM 1600 N N . SER A 1 198 ? 22.984 7.43 -1.415 1 95 198 SER A N 1
ATOM 1601 C CA . SER A 1 198 ? 21.891 7.469 -0.461 1 95 198 SER A CA 1
ATOM 1602 C C . SER A 1 198 ? 21.609 6.086 0.116 1 95 198 SER A C 1
ATOM 1604 O O . SER A 1 198 ? 21.219 5.961 1.28 1 95 198 SER A O 1
ATOM 1606 N N . GLY A 1 199 ? 21.781 5.008 -0.614 1 96.38 199 GLY A N 1
ATOM 1607 C CA . GLY A 1 199 ? 21.484 3.652 -0.183 1 96.38 199 GLY A CA 1
ATOM 1608 C C . GLY A 1 199 ? 20.078 3.219 -0.53 1 96.38 199 GLY A C 1
ATOM 1609 O O . GLY A 1 199 ? 19.734 2.035 -0.429 1 96.38 199 GLY A O 1
ATOM 1610 N N . ILE A 1 200 ? 19.203 4.172 -1.054 1 96.5 200 ILE A N 1
ATOM 1611 C CA . ILE A 1 200 ? 17.812 3.875 -1.355 1 96.5 200 ILE A CA 1
ATOM 1612 C C . ILE A 1 200 ? 17.719 2.9 -2.527 1 96.5 200 ILE A C 1
ATOM 1614 O O . ILE A 1 200 ? 17.016 1.894 -2.459 1 96.5 200 ILE A O 1
ATOM 1618 N N . PRO A 1 201 ? 18.531 3.119 -3.625 1 96.31 201 PRO A N 1
ATOM 1619 C CA . PRO A 1 201 ? 18.484 2.154 -4.727 1 96.31 201 PRO A CA 1
ATOM 1620 C C . PRO A 1 201 ? 18.906 0.748 -4.297 1 96.31 201 PRO A C 1
ATOM 1622 O O . PRO A 1 201 ? 18.297 -0.237 -4.734 1 96.31 201 PRO A O 1
ATOM 1625 N N . GLN A 1 202 ? 19.891 0.64 -3.398 1 96.56 202 GLN A N 1
ATOM 1626 C CA . GLN A 1 202 ? 20.375 -0.659 -2.941 1 96.56 202 GLN A CA 1
ATOM 1627 C C . GLN A 1 202 ? 19.312 -1.371 -2.098 1 96.56 202 GLN A C 1
ATOM 1629 O O . GLN A 1 202 ? 19.094 -2.572 -2.258 1 96.56 202 GLN A O 1
ATOM 1634 N N . ILE A 1 203 ? 18.688 -0.641 -1.225 1 96.94 203 ILE A N 1
ATOM 1635 C CA . ILE A 1 203 ? 17.656 -1.238 -0.373 1 96.94 203 ILE A CA 1
ATOM 1636 C C . ILE A 1 203 ? 16.453 -1.626 -1.217 1 96.94 203 ILE A C 1
ATOM 1638 O O . ILE A 1 203 ? 15.82 -2.656 -0.968 1 96.94 203 ILE A O 1
ATOM 1642 N N . LYS A 1 204 ? 16.109 -0.76 -2.17 1 96.38 204 LYS A N 1
ATOM 1643 C CA . LYS A 1 204 ? 15.016 -1.078 -3.096 1 96.38 204 LYS A CA 1
ATOM 1644 C C . LYS A 1 204 ? 15.281 -2.395 -3.818 1 96.38 204 LYS A C 1
ATOM 1646 O O . LYS A 1 204 ? 14.375 -3.215 -3.979 1 96.38 204 LYS A O 1
ATOM 1651 N N . CYS A 1 205 ? 16.5 -2.631 -4.246 1 96.44 205 CYS A N 1
ATOM 1652 C CA . CYS A 1 205 ? 16.891 -3.861 -4.93 1 96.44 205 CYS A CA 1
ATOM 1653 C C . CYS A 1 205 ? 16.844 -5.051 -3.98 1 96.44 205 CYS A C 1
ATOM 1655 O O . CYS A 1 205 ? 16.391 -6.133 -4.352 1 96.44 205 CYS A O 1
ATOM 1657 N N . PHE A 1 206 ? 17.344 -4.855 -2.752 1 96.06 206 PHE A N 1
ATOM 1658 C CA . PHE A 1 206 ? 17.297 -5.91 -1.744 1 96.06 206 PHE A CA 1
ATOM 1659 C C . PHE A 1 206 ? 15.875 -6.355 -1.481 1 96.06 206 PHE A C 1
ATOM 1661 O O . PHE A 1 206 ? 15.594 -7.555 -1.403 1 96.06 206 PHE A O 1
ATOM 1668 N N . LEU A 1 207 ? 14.969 -5.387 -1.379 1 95.75 207 LEU A N 1
ATOM 1669 C CA . LEU A 1 207 ? 13.57 -5.68 -1.076 1 95.75 207 LEU A CA 1
ATOM 1670 C C . LEU A 1 207 ? 12.867 -6.281 -2.287 1 95.75 207 LEU A C 1
ATOM 1672 O O . LEU A 1 207 ? 11.82 -6.914 -2.15 1 95.75 207 LEU A O 1
ATOM 1676 N N . ASN A 1 208 ? 13.445 -6.051 -3.461 1 95.31 208 ASN A N 1
ATOM 1677 C CA . ASN A 1 208 ? 12.914 -6.652 -4.676 1 95.31 208 ASN A CA 1
ATOM 1678 C C . ASN A 1 208 ? 13.344 -8.109 -4.812 1 95.31 208 ASN A C 1
ATOM 1680 O O . ASN A 1 208 ? 12.773 -8.859 -5.602 1 95.31 208 ASN A O 1
ATOM 1684 N N . GLY A 1 209 ? 14.383 -8.539 -4.066 1 94.25 209 GLY A N 1
ATOM 1685 C CA . GLY A 1 209 ? 14.812 -9.922 -4.059 1 94.25 209 GLY A CA 1
ATOM 1686 C C . GLY A 1 209 ? 16.219 -10.117 -4.598 1 94.25 209 GLY A C 1
ATOM 1687 O O . GLY A 1 209 ? 16.641 -11.242 -4.875 1 94.25 209 GLY A O 1
ATOM 1688 N N . VAL A 1 210 ? 16.969 -9.031 -4.73 1 95.19 210 VAL A N 1
ATOM 1689 C CA . VAL A 1 210 ? 18.328 -9.117 -5.242 1 95.19 210 VAL A CA 1
ATOM 1690 C C . VAL A 1 210 ? 19.328 -8.977 -4.094 1 95.19 210 VAL A C 1
ATOM 1692 O O . VAL A 1 210 ? 19.234 -8.047 -3.289 1 95.19 210 VAL A O 1
ATOM 1695 N N . GLN A 1 211 ? 20.203 -9.852 -4.035 1 93.06 211 GLN A N 1
ATOM 1696 C CA . GLN A 1 211 ? 21.219 -9.805 -2.99 1 93.06 211 GLN A CA 1
ATOM 1697 C C . GLN A 1 211 ? 22.375 -8.898 -3.389 1 93.06 211 GLN A C 1
ATOM 1699 O O . GLN A 1 211 ? 23.078 -9.18 -4.355 1 93.06 211 GLN A O 1
ATOM 1704 N N . ILE A 1 212 ? 22.469 -7.832 -2.787 1 92.94 212 ILE A N 1
ATOM 1705 C CA . ILE A 1 212 ? 23.625 -6.949 -2.922 1 92.94 212 ILE A CA 1
ATOM 1706 C C . ILE A 1 212 ? 24.594 -7.188 -1.769 1 92.94 212 ILE A C 1
ATOM 1708 O O . ILE A 1 212 ? 24.297 -6.855 -0.619 1 92.94 212 ILE A O 1
ATOM 1712 N N . PRO A 1 213 ? 25.688 -7.68 -2.057 1 89.56 213 PRO A N 1
ATOM 1713 C CA . PRO A 1 213 ? 26.625 -8.062 -0.989 1 89.56 213 PRO A CA 1
ATOM 1714 C C . PRO A 1 213 ? 27 -6.891 -0.088 1 89.56 213 PRO A C 1
ATOM 1716 O O . PRO A 1 213 ? 27.344 -5.812 -0.583 1 89.56 213 PRO A O 1
ATOM 1719 N N . GLY A 1 214 ? 26.844 -7.043 1.169 1 91.56 214 GLY A N 1
ATOM 1720 C CA . GLY A 1 214 ? 27.312 -6.102 2.174 1 91.56 214 GLY A CA 1
ATOM 1721 C C . GLY A 1 214 ? 26.328 -4.984 2.445 1 91.56 214 GLY A C 1
ATOM 1722 O O . GLY A 1 214 ? 26.594 -4.094 3.258 1 91.56 214 GLY A O 1
ATOM 1723 N N . VAL A 1 215 ? 25.219 -4.961 1.839 1 93.81 215 VAL A N 1
ATOM 1724 C CA . VAL A 1 215 ? 24.281 -3.844 1.917 1 93.81 215 VAL A CA 1
ATOM 1725 C C . VAL A 1 215 ? 23.703 -3.742 3.33 1 93.81 215 VAL A C 1
ATOM 1727 O O . VAL A 1 215 ? 23.422 -2.646 3.812 1 93.81 215 VAL A O 1
ATOM 1730 N N . VAL A 1 216 ? 23.594 -4.898 4.039 1 94.06 216 VAL A N 1
ATOM 1731 C CA . VAL A 1 216 ? 22.969 -4.871 5.359 1 94.06 216 VAL A CA 1
ATOM 1732 C C . VAL A 1 216 ? 23.969 -5.348 6.41 1 94.06 216 VAL A C 1
ATOM 1734 O O . VAL A 1 216 ? 23.625 -6.137 7.293 1 94.06 216 VAL A O 1
ATOM 1737 N N . ARG A 1 217 ? 25.188 -4.883 6.363 1 93.62 217 ARG A N 1
ATOM 1738 C CA . ARG A 1 217 ? 26.219 -5.242 7.328 1 93.62 217 ARG A CA 1
ATOM 1739 C C . ARG A 1 217 ? 26.5 -4.09 8.289 1 93.62 217 ARG A C 1
ATOM 1741 O O . ARG A 1 217 ? 26.219 -2.934 7.977 1 93.62 217 ARG A O 1
ATOM 1748 N N . LEU A 1 218 ? 27.062 -4.383 9.398 1 94.31 218 LEU A N 1
ATOM 1749 C CA . LEU A 1 218 ? 27.375 -3.389 10.414 1 94.31 218 LEU A CA 1
ATOM 1750 C C . LEU A 1 218 ? 28.438 -2.424 9.922 1 94.31 218 LEU A C 1
ATOM 1752 O O . LEU A 1 218 ? 28.406 -1.231 10.234 1 94.31 218 LEU A O 1
ATOM 1756 N N . ARG A 1 219 ? 29.422 -2.904 9.18 1 95.25 219 ARG A N 1
ATOM 1757 C CA . ARG A 1 219 ? 30.453 -2.043 8.633 1 95.25 219 ARG A CA 1
ATOM 1758 C C . ARG A 1 219 ? 29.859 -0.963 7.738 1 95.25 219 ARG A C 1
ATOM 1760 O O . ARG A 1 219 ? 30.344 0.17 7.715 1 95.25 219 ARG A O 1
ATOM 1767 N N . THR A 1 220 ? 28.859 -1.381 6.992 1 96.69 220 THR A N 1
ATOM 1768 C CA . THR A 1 220 ? 28.188 -0.424 6.129 1 96.69 220 THR A CA 1
ATOM 1769 C C . THR A 1 220 ? 27.438 0.621 6.965 1 96.69 220 THR A C 1
ATOM 1771 O O . THR A 1 220 ? 27.422 1.802 6.609 1 96.69 220 THR A O 1
ATOM 1774 N N . LEU A 1 221 ? 26.844 0.223 8.094 1 97.5 221 LEU A N 1
ATOM 1775 C CA . LEU A 1 221 ? 26.156 1.148 8.977 1 97.5 221 LEU A CA 1
ATOM 1776 C C . LEU A 1 221 ? 27.109 2.199 9.531 1 97.5 221 LEU A C 1
ATOM 1778 O O . LEU A 1 221 ? 26.797 3.395 9.516 1 97.5 221 LEU A O 1
ATOM 1782 N N . ILE A 1 222 ? 28.219 1.814 9.984 1 96.69 222 ILE A N 1
ATOM 1783 C CA . ILE A 1 222 ? 29.203 2.717 10.57 1 96.69 222 ILE A CA 1
ATOM 1784 C C . ILE A 1 222 ? 29.719 3.684 9.508 1 96.69 222 ILE A C 1
ATOM 1786 O O . ILE A 1 222 ? 29.828 4.891 9.75 1 96.69 222 ILE A O 1
ATOM 1790 N N . ALA A 1 223 ? 30.016 3.129 8.352 1 97.62 223 ALA A N 1
ATOM 1791 C CA . ALA A 1 223 ? 30.5 3.969 7.258 1 97.62 223 ALA A CA 1
ATOM 1792 C C . ALA A 1 223 ? 29.438 4.98 6.836 1 97.62 223 ALA A C 1
ATOM 1794 O O . ALA A 1 223 ? 29.75 6.117 6.488 1 97.62 223 ALA A O 1
ATOM 1795 N N . LYS A 1 224 ? 28.203 4.574 6.863 1 97.44 224 LYS A N 1
ATOM 1796 C CA . LYS A 1 224 ? 27.109 5.449 6.457 1 97.44 224 LYS A CA 1
ATOM 1797 C C . LYS A 1 224 ? 26.859 6.543 7.496 1 97.44 224 LYS A C 1
ATOM 1799 O O . LYS A 1 224 ? 26.672 7.707 7.141 1 97.44 224 LYS A O 1
ATOM 1804 N N . VAL A 1 225 ? 26.859 6.207 8.789 1 96.94 225 VAL A N 1
ATOM 1805 C CA . VAL A 1 225 ? 26.531 7.133 9.875 1 96.94 225 VAL A CA 1
ATOM 1806 C C . VAL A 1 225 ? 27.625 8.188 10 1 96.94 225 VAL A C 1
ATOM 1808 O O . VAL A 1 225 ? 27.344 9.391 9.977 1 96.94 225 VAL A O 1
ATOM 1811 N N . ILE A 1 226 ? 28.828 7.777 10.055 1 97.31 226 ILE A N 1
ATOM 1812 C CA . ILE A 1 226 ? 29.953 8.703 10.195 1 97.31 226 ILE A CA 1
ATOM 1813 C C . ILE A 1 226 ? 30.172 9.43 8.867 1 97.31 226 ILE A C 1
ATOM 1815 O O . ILE A 1 226 ? 30.453 10.633 8.852 1 97.31 226 ILE A O 1
ATOM 1819 N N . GLY A 1 227 ? 30.031 8.656 7.805 1 97.69 227 GLY A N 1
ATOM 1820 C CA . GLY A 1 227 ? 30.25 9.234 6.488 1 97.69 227 GLY A CA 1
ATOM 1821 C C . GLY A 1 227 ? 29.281 10.352 6.16 1 97.69 227 GLY A C 1
ATOM 1822 O O . GLY A 1 227 ? 29.703 11.414 5.672 1 97.69 227 GLY A O 1
ATOM 1823 N N . VAL A 1 228 ? 28.031 10.164 6.434 1 97.06 228 VAL A N 1
ATOM 1824 C CA . VAL A 1 228 ? 27.031 11.164 6.082 1 97.06 228 VAL A CA 1
ATOM 1825 C C . VAL A 1 228 ? 27.203 12.398 6.965 1 97.06 228 VAL A C 1
ATOM 1827 O O . VAL A 1 228 ? 27.031 13.531 6.504 1 97.06 228 VAL A O 1
ATOM 1830 N N . SER A 1 229 ? 27.547 12.227 8.258 1 96.25 229 SER A N 1
ATOM 1831 C CA . SER A 1 229 ? 27.797 13.352 9.156 1 96.25 229 SER A CA 1
ATOM 1832 C C . SER A 1 229 ? 28.969 14.195 8.672 1 96.25 229 SER A C 1
ATOM 1834 O O . SER A 1 229 ? 28.922 15.422 8.719 1 96.25 229 SER A O 1
ATOM 1836 N N . CYS A 1 230 ? 29.922 13.516 8.117 1 96.88 230 CYS A N 1
ATOM 1837 C CA . CYS A 1 230 ? 31.109 14.211 7.621 1 96.88 230 CYS A CA 1
ATOM 1838 C C . CYS A 1 230 ? 30.844 14.844 6.266 1 96.88 230 CYS A C 1
ATOM 1840 O O . CYS A 1 230 ? 31.375 15.906 5.953 1 96.88 230 CYS A O 1
ATOM 1842 N N . SER A 1 231 ? 30.031 14.18 5.484 1 96.62 231 SER A N 1
ATOM 1843 C CA . SER A 1 231 ? 29.688 14.742 4.184 1 96.62 231 SER A CA 1
ATOM 1844 C C . SER A 1 231 ? 28.891 16.031 4.332 1 96.62 231 SER A C 1
ATOM 1846 O O . SER A 1 231 ? 29.172 17.016 3.66 1 96.62 231 SER A O 1
ATOM 1848 N N . VAL A 1 232 ? 27.938 16.016 5.184 1 93.5 232 VAL A N 1
ATOM 1849 C CA . VAL A 1 232 ? 27.109 17.188 5.41 1 93.5 232 VAL A CA 1
ATOM 1850 C C . VAL A 1 232 ? 27.922 18.266 6.121 1 93.5 232 VAL A C 1
ATOM 1852 O O . VAL A 1 232 ? 27.875 19.438 5.734 1 93.5 232 VAL A O 1
ATOM 1855 N N . GLY A 1 233 ? 28.672 17.875 7.105 1 92.31 233 GLY A N 1
ATOM 1856 C CA . GLY A 1 233 ? 29.516 18.812 7.836 1 92.31 233 GLY A CA 1
ATOM 1857 C C . GLY A 1 233 ? 30.641 19.391 6.988 1 92.31 233 GLY A C 1
ATOM 1858 O O . GLY A 1 233 ? 31.109 20.5 7.246 1 92.31 233 GLY A O 1
ATOM 1859 N N . GLY A 1 234 ? 31.062 18.594 5.977 1 93.5 234 GLY A N 1
ATOM 1860 C CA . GLY A 1 234 ? 32.156 19.031 5.102 1 93.5 234 GLY A CA 1
ATOM 1861 C C . GLY A 1 234 ? 31.688 19.969 4.004 1 93.5 234 GLY A C 1
ATOM 1862 O O . GLY A 1 234 ? 32.469 20.328 3.117 1 93.5 234 GLY A O 1
ATOM 1863 N N . GLY A 1 235 ? 30.469 20.359 4.02 1 91.38 235 GLY A N 1
ATOM 1864 C CA . GLY A 1 235 ? 29.984 21.391 3.117 1 91.38 235 GLY A CA 1
ATOM 1865 C C . GLY A 1 235 ? 29.5 20.844 1.79 1 91.38 235 GLY A C 1
ATOM 1866 O O . GLY A 1 235 ? 29.203 21.609 0.865 1 91.38 235 GLY A O 1
ATOM 1867 N N . LEU A 1 236 ? 29.422 19.547 1.603 1 95.31 236 LEU A N 1
ATOM 1868 C CA . LEU A 1 236 ? 28.844 19 0.389 1 95.31 236 LEU A CA 1
ATOM 1869 C C . LEU A 1 236 ? 27.328 19.219 0.366 1 95.31 236 LEU A C 1
ATOM 1871 O O . LEU A 1 236 ? 26.703 19.344 1.419 1 95.31 236 LEU A O 1
ATOM 1875 N N . ALA A 1 237 ? 26.766 19.391 -0.853 1 96.06 237 ALA A N 1
ATOM 1876 C CA . ALA A 1 237 ? 25.312 19.484 -0.997 1 96.06 237 ALA A CA 1
ATOM 1877 C C . ALA A 1 237 ? 24.656 18.109 -0.852 1 96.06 237 ALA A C 1
ATOM 1879 O O . ALA A 1 237 ? 24.172 17.547 -1.834 1 96.06 237 ALA A O 1
ATOM 1880 N N . ALA A 1 238 ? 24.719 17.641 0.4 1 94.81 238 ALA A N 1
ATOM 1881 C CA . ALA A 1 238 ? 24.203 16.312 0.699 1 94.81 238 ALA A CA 1
ATOM 1882 C C . ALA A 1 238 ? 23.188 16.344 1.835 1 94.81 238 ALA A C 1
ATOM 1884 O O . ALA A 1 238 ? 23.234 17.234 2.686 1 94.81 238 ALA A O 1
ATOM 1885 N N . GLY A 1 239 ? 22.25 15.414 1.746 1 92.75 239 GLY A N 1
ATOM 1886 C CA . GLY A 1 239 ? 21.266 15.25 2.807 1 92.75 239 GLY A CA 1
ATOM 1887 C C . GLY A 1 239 ? 21.469 13.992 3.627 1 92.75 239 GLY A C 1
ATOM 1888 O O . GLY A 1 239 ? 22.047 13.016 3.137 1 92.75 239 GLY A O 1
ATOM 1889 N N . LYS A 1 240 ? 21.047 14.062 4.816 1 92.31 240 LYS A N 1
ATOM 1890 C CA . LYS A 1 240 ? 21.234 12.922 5.715 1 92.31 240 LYS A CA 1
ATOM 1891 C C . LYS A 1 240 ? 20.062 11.953 5.645 1 92.31 240 LYS A C 1
ATOM 1893 O O . LYS A 1 240 ? 20.125 10.859 6.211 1 92.31 240 LYS A O 1
ATOM 1898 N N . GLU A 1 241 ? 19 12.188 4.902 1 90.69 241 GLU A N 1
ATOM 1899 C CA . GLU A 1 241 ? 17.75 11.422 4.914 1 90.69 241 GLU A CA 1
ATOM 1900 C C . GLU A 1 241 ? 17.922 10.094 4.18 1 90.69 241 GLU A C 1
ATOM 1902 O O . GLU A 1 241 ? 17.438 9.062 4.648 1 90.69 241 GLU A O 1
ATOM 1907 N N . GLY A 1 242 ? 18.531 10.117 3.018 1 93.25 242 GLY A N 1
ATOM 1908 C CA . GLY A 1 242 ? 18.766 8.883 2.283 1 93.25 242 GLY A CA 1
ATOM 1909 C C . GLY A 1 242 ? 19.562 7.863 3.074 1 93.25 242 GLY A C 1
ATOM 1910 O O . GLY A 1 242 ? 19.078 6.754 3.318 1 93.25 242 GLY A O 1
ATOM 1911 N N . PRO A 1 243 ? 20.688 8.281 3.502 1 96.12 243 PRO A N 1
ATOM 1912 C CA . PRO A 1 243 ? 21.516 7.387 4.309 1 96.12 243 PRO A CA 1
ATOM 1913 C C . PRO A 1 243 ? 20.797 6.895 5.566 1 96.12 243 PRO A C 1
ATOM 1915 O O . PRO A 1 243 ? 21.047 5.781 6.031 1 96.12 243 PRO A O 1
ATOM 1918 N N . MET A 1 244 ? 19.891 7.66 6.074 1 96.06 244 MET A N 1
ATOM 1919 C CA . MET A 1 244 ? 19.141 7.23 7.25 1 96.06 244 MET A CA 1
ATOM 1920 C C . MET A 1 244 ? 18.219 6.07 6.91 1 96.06 244 MET A C 1
ATOM 1922 O O . MET A 1 244 ? 17.984 5.191 7.738 1 96.06 244 MET A O 1
ATOM 1926 N N . ILE A 1 245 ? 17.625 6.07 5.734 1 96.31 245 ILE A N 1
ATOM 1927 C CA . ILE A 1 245 ? 16.766 4.973 5.289 1 96.31 245 ILE A CA 1
ATOM 1928 C C . ILE A 1 245 ? 17.578 3.686 5.207 1 96.31 245 ILE A C 1
ATOM 1930 O O . ILE A 1 245 ? 17.141 2.633 5.672 1 96.31 245 ILE A O 1
ATOM 1934 N N . HIS A 1 246 ? 18.766 3.854 4.648 1 97.88 246 HIS A N 1
ATOM 1935 C CA . HIS A 1 246 ? 19.672 2.715 4.57 1 97.88 246 HIS A CA 1
ATOM 1936 C C . HIS A 1 246 ? 20.094 2.244 5.961 1 97.88 246 HIS A C 1
ATOM 1938 O O . HIS A 1 246 ? 20.141 1.041 6.227 1 97.88 246 HIS A O 1
ATOM 1944 N N . SER A 1 247 ? 20.375 3.156 6.809 1 98.12 247 SER A N 1
ATOM 1945 C CA . SER A 1 247 ? 20.766 2.811 8.172 1 98.12 247 SER A CA 1
ATOM 1946 C C . SER A 1 247 ? 19.641 2.076 8.898 1 98.12 247 SER A C 1
ATOM 1948 O O . SER A 1 247 ? 19.906 1.112 9.625 1 98.12 247 SER A O 1
ATOM 1950 N N . GLY A 1 248 ? 18.422 2.588 8.719 1 98.12 248 GLY A N 1
ATOM 1951 C CA . GLY A 1 248 ? 17.297 1.88 9.305 1 98.12 248 GLY A CA 1
ATOM 1952 C C . GLY A 1 248 ? 17.156 0.455 8.805 1 98.12 248 GLY A C 1
ATOM 1953 O O . GLY A 1 248 ? 16.844 -0.452 9.578 1 98.12 248 GLY A O 1
ATOM 1954 N N . ALA A 1 249 ? 17.422 0.224 7.57 1 98.12 249 ALA A N 1
ATOM 1955 C CA . ALA A 1 249 ? 17.359 -1.105 6.969 1 98.12 249 ALA A CA 1
ATOM 1956 C C . ALA A 1 249 ? 18.438 -2.02 7.547 1 98.12 249 ALA A C 1
ATOM 1958 O O . ALA A 1 249 ? 18.172 -3.191 7.828 1 98.12 249 ALA A O 1
ATOM 1959 N N . VAL A 1 250 ? 19.672 -1.472 7.746 1 97.88 250 VAL A N 1
ATOM 1960 C CA . VAL A 1 250 ? 20.781 -2.26 8.281 1 97.88 250 VAL A CA 1
ATOM 1961 C C . VAL A 1 250 ? 20.484 -2.65 9.727 1 97.88 250 VAL A C 1
ATOM 1963 O O . VAL A 1 250 ? 20.719 -3.793 10.125 1 97.88 250 VAL A O 1
ATOM 1966 N N . VAL A 1 251 ? 19.922 -1.723 10.453 1 98.12 251 VAL A N 1
ATOM 1967 C CA . VAL A 1 251 ? 19.578 -1.991 11.844 1 98.12 251 VAL A CA 1
ATOM 1968 C C . VAL A 1 251 ? 18.531 -3.107 11.906 1 98.12 251 VAL A C 1
ATOM 1970 O O . VAL A 1 251 ? 18.641 -4.023 12.727 1 98.12 251 VAL A O 1
ATOM 1973 N N . ALA A 1 252 ? 17.578 -3.006 11.078 1 98.31 252 ALA A N 1
ATOM 1974 C CA . ALA A 1 252 ? 16.516 -4.004 11.062 1 98.31 252 ALA A CA 1
ATOM 1975 C C . ALA A 1 252 ? 17.062 -5.387 10.719 1 98.31 252 ALA A C 1
ATOM 1977 O O . ALA A 1 252 ? 16.672 -6.383 11.32 1 98.31 252 ALA A O 1
ATOM 1978 N N . ALA A 1 253 ? 17.953 -5.457 9.75 1 96.31 253 ALA A N 1
ATOM 1979 C CA . ALA A 1 253 ? 18.562 -6.734 9.359 1 96.31 253 ALA A CA 1
ATOM 1980 C C . ALA A 1 253 ? 19.359 -7.336 10.5 1 96.31 253 ALA A C 1
ATOM 1982 O O . ALA A 1 253 ? 19.312 -8.547 10.734 1 96.31 253 ALA A O 1
ATOM 1983 N N . GLY A 1 254 ? 20.078 -6.531 11.234 1 94.31 254 GLY A N 1
ATOM 1984 C CA . GLY A 1 254 ? 20.906 -7.004 12.328 1 94.31 254 GLY A CA 1
ATOM 1985 C C . GLY A 1 254 ? 20.109 -7.438 13.547 1 94.31 254 GLY A C 1
ATOM 1986 O O . GLY A 1 254 ? 20.328 -8.523 14.086 1 94.31 254 GLY A O 1
ATOM 1987 N N . ILE A 1 255 ? 19.125 -6.66 13.875 1 95.69 255 ILE A N 1
ATOM 1988 C CA . ILE A 1 255 ? 18.344 -6.926 15.07 1 95.69 255 ILE A CA 1
ATOM 1989 C C . ILE A 1 255 ? 17.469 -8.156 14.852 1 95.69 255 ILE A C 1
ATOM 1991 O O . ILE A 1 255 ? 17.281 -8.969 15.758 1 95.69 255 ILE A O 1
ATOM 1995 N N . SER A 1 256 ? 16.938 -8.289 13.688 1 94.81 256 SER A N 1
ATOM 1996 C CA . SER A 1 256 ? 16.016 -9.383 13.406 1 94.81 256 SER A CA 1
ATOM 1997 C C . SER A 1 256 ? 16.734 -10.734 13.422 1 94.81 256 SER A C 1
ATOM 1999 O O . SER A 1 256 ? 16.141 -11.758 13.742 1 94.81 256 SER A O 1
ATOM 2001 N N . GLN A 1 257 ? 18 -10.727 13.094 1 91.44 257 GLN A N 1
ATOM 2002 C CA . GLN A 1 257 ? 18.781 -11.961 13.062 1 91.44 257 GLN A CA 1
ATOM 2003 C C . GLN A 1 257 ? 19.484 -12.203 14.398 1 91.44 257 GLN A C 1
ATOM 2005 O O . GLN A 1 257 ? 19.875 -13.328 14.703 1 91.44 257 GLN A O 1
ATOM 2010 N N . GLY A 1 258 ? 19.625 -11.234 15.18 1 88.25 258 GLY A N 1
ATOM 2011 C CA . GLY A 1 258 ? 20.297 -11.328 16.453 1 88.25 258 GLY A CA 1
ATOM 2012 C C . GLY A 1 258 ? 21.766 -11.672 16.328 1 88.25 258 GLY A C 1
ATOM 2013 O O . GLY A 1 258 ? 22.359 -12.242 17.25 1 88.25 258 GLY A O 1
ATOM 2014 N N . ARG A 1 259 ? 22.266 -11.492 15.156 1 85.25 259 ARG A N 1
ATOM 2015 C CA . ARG A 1 259 ? 23.656 -11.828 14.898 1 85.25 259 ARG A CA 1
ATOM 2016 C C . ARG A 1 259 ? 24.328 -10.758 14.039 1 85.25 259 ARG A C 1
ATOM 2018 O O . ARG A 1 259 ? 23.641 -9.984 13.352 1 85.25 259 ARG A O 1
ATOM 2025 N N . CYS A 1 260 ? 25.609 -10.609 14.266 1 82.19 260 CYS A N 1
ATOM 2026 C CA . CYS A 1 260 ? 26.422 -9.695 13.469 1 82.19 260 CYS A CA 1
ATOM 2027 C C . CYS A 1 260 ? 27.641 -10.406 12.891 1 82.19 260 CYS A C 1
ATOM 2029 O O . CYS A 1 260 ? 28.344 -11.109 13.609 1 82.19 260 CYS A O 1
ATOM 2031 N N . ILE A 1 261 ? 27.828 -10.352 11.625 1 76.56 261 ILE A N 1
ATOM 2032 C CA . ILE A 1 261 ? 28.906 -11.062 10.945 1 76.56 261 ILE A CA 1
ATOM 2033 C C . ILE A 1 261 ? 30.188 -10.25 11.039 1 76.56 261 ILE A C 1
ATOM 2035 O O . ILE A 1 261 ? 31.281 -10.812 11.188 1 76.56 261 ILE A O 1
ATOM 2039 N N . SER A 1 262 ? 30.062 -8.906 11.039 1 78.19 262 SER A N 1
ATOM 2040 C CA . SER A 1 262 ? 31.234 -8.047 11.102 1 78.19 262 SER A CA 1
ATOM 2041 C C . SER A 1 262 ? 31.969 -8.211 12.422 1 78.19 262 SER A C 1
ATOM 2043 O O . SER A 1 262 ? 33.219 -8.211 12.461 1 78.19 262 SER A O 1
ATOM 2045 N N . ILE A 1 263 ? 31.125 -8.273 13.453 1 82.38 263 ILE A N 1
ATOM 2046 C CA . ILE A 1 263 ? 31.641 -8.641 14.758 1 82.38 263 ILE A CA 1
ATOM 2047 C C . ILE A 1 263 ? 31.078 -10 15.18 1 82.38 263 ILE A C 1
ATOM 2049 O O . ILE A 1 263 ? 29.859 -10.156 15.297 1 82.38 263 ILE A O 1
ATOM 2053 N N . PRO A 1 264 ? 31.938 -10.969 15.195 1 81.69 264 PRO A N 1
ATOM 2054 C CA . PRO A 1 264 ? 31.422 -12.305 15.492 1 81.69 264 PRO A CA 1
ATOM 2055 C C . PRO A 1 264 ? 30.641 -12.352 16.812 1 81.69 264 PRO A C 1
ATOM 2057 O O . PRO A 1 264 ? 31.219 -12.609 17.859 1 81.69 264 PRO A O 1
ATOM 2060 N N . PHE A 1 265 ? 29.344 -11.844 16.672 1 85.62 265 PHE A N 1
ATOM 2061 C CA . PHE A 1 265 ? 28.438 -11.828 17.828 1 85.62 265 PHE A CA 1
ATOM 2062 C C . PHE A 1 265 ? 27.141 -12.547 17.5 1 85.62 265 PHE A C 1
ATOM 2064 O O . PHE A 1 265 ? 26.562 -12.352 16.422 1 85.62 265 PHE A O 1
ATOM 2071 N N . ASP A 1 266 ? 26.812 -13.57 18.281 1 87.19 266 ASP A N 1
ATOM 2072 C CA . ASP A 1 266 ? 25.547 -14.281 18.125 1 87.19 266 ASP A CA 1
ATOM 2073 C C . ASP A 1 266 ? 24.797 -14.312 19.453 1 87.19 266 ASP A C 1
ATOM 2075 O O . ASP A 1 266 ? 25.203 -14.992 20.391 1 87.19 266 ASP A O 1
ATOM 2079 N N . SER A 1 267 ? 23.688 -13.617 19.609 1 87.06 267 SER A N 1
ATOM 2080 C CA . SER A 1 267 ? 22.891 -13.578 20.828 1 87.06 267 SER A CA 1
ATOM 2081 C C . SER A 1 267 ? 22.078 -14.852 21 1 87.06 267 SER A C 1
ATOM 2083 O O . SER A 1 267 ? 21.641 -15.172 22.109 1 87.06 267 SER A O 1
ATOM 2085 N N . GLY A 1 268 ? 21.891 -15.578 19.922 1 86.44 268 GLY A N 1
ATOM 2086 C CA . GLY A 1 268 ? 21.078 -16.797 19.969 1 86.44 268 GLY A CA 1
ATOM 2087 C C . GLY A 1 268 ? 19.594 -16.516 20.031 1 86.44 268 GLY A C 1
ATOM 2088 O O . GLY A 1 268 ? 18.781 -17.453 20.047 1 86.44 268 GLY A O 1
ATOM 2089 N N . LEU A 1 269 ? 19.344 -15.258 19.984 1 87.25 269 LEU A N 1
ATOM 2090 C CA . LEU A 1 269 ? 17.938 -14.883 20.047 1 87.25 269 LEU A CA 1
ATOM 2091 C C . LEU A 1 269 ? 17.344 -14.789 18.656 1 87.25 269 LEU A C 1
ATOM 2093 O O . LEU A 1 269 ? 18.062 -14.523 17.688 1 87.25 269 LEU A O 1
ATOM 2097 N N . PHE A 1 270 ? 16.078 -15.078 18.391 1 90.25 270 PHE A N 1
ATOM 2098 C CA . PHE A 1 270 ? 15.281 -14.875 17.188 1 90.25 270 PHE A CA 1
ATOM 2099 C C . PHE A 1 270 ? 15.805 -15.742 16.047 1 90.25 270 PHE A C 1
ATOM 2101 O O . PHE A 1 270 ? 15.852 -15.297 14.898 1 90.25 270 PHE A O 1
ATOM 2108 N N . LYS A 1 271 ? 16.219 -16.891 16.328 1 88.19 271 LYS A N 1
ATOM 2109 C CA . LYS A 1 271 ? 16.766 -17.812 15.328 1 88.19 271 LYS A CA 1
ATOM 2110 C C . LYS A 1 271 ? 15.711 -18.156 14.273 1 88.19 271 LYS A C 1
ATOM 2112 O O . LYS A 1 271 ? 16.047 -18.406 13.117 1 88.19 271 LYS A O 1
ATOM 2117 N N . TYR A 1 272 ? 14.523 -18.078 14.711 1 88 272 TYR A N 1
ATOM 2118 C CA . TYR A 1 272 ? 13.43 -18.469 13.82 1 88 272 TYR A CA 1
ATOM 2119 C C . TYR A 1 272 ? 13.266 -17.453 12.695 1 88 272 TYR A C 1
ATOM 2121 O O . TYR A 1 272 ? 12.703 -17.766 11.641 1 88 272 TYR A O 1
ATOM 2129 N N . PHE A 1 273 ? 13.711 -16.234 12.891 1 92.38 273 PHE A N 1
ATOM 2130 C CA . PHE A 1 273 ? 13.531 -15.188 11.898 1 92.38 273 PHE A CA 1
ATOM 2131 C C . PHE A 1 273 ? 14.703 -15.164 10.922 1 92.38 273 PHE A C 1
ATOM 2133 O O . PHE A 1 273 ? 14.766 -14.305 10.039 1 92.38 273 PHE A O 1
ATOM 2140 N N . ARG A 1 274 ? 15.617 -16.203 11.039 1 91.5 274 ARG A N 1
ATOM 2141 C CA . ARG A 1 274 ? 16.812 -16.234 10.195 1 91.5 274 ARG A CA 1
ATOM 2142 C C . ARG A 1 274 ? 16.5 -16.875 8.844 1 91.5 274 ARG A C 1
ATOM 2144 O O . ARG A 1 274 ? 16.969 -17.984 8.562 1 91.5 274 ARG A O 1
ATOM 2151 N N . ASN A 1 275 ? 15.789 -16.188 8.016 1 91.56 275 ASN A N 1
ATOM 2152 C CA . ASN A 1 275 ? 15.469 -16.5 6.629 1 91.56 275 ASN A CA 1
ATOM 2153 C C . ASN A 1 275 ? 15.242 -15.242 5.801 1 91.56 275 ASN A C 1
ATOM 2155 O O . ASN A 1 275 ? 15.023 -14.164 6.355 1 91.56 275 ASN A O 1
ATOM 2159 N N . ASP A 1 276 ? 15.344 -15.344 4.555 1 93.25 276 ASP A N 1
ATOM 2160 C CA . ASP A 1 276 ? 15.273 -14.188 3.676 1 93.25 276 ASP A CA 1
ATOM 2161 C C . ASP A 1 276 ? 13.875 -13.562 3.703 1 93.25 276 ASP A C 1
ATOM 2163 O O . ASP A 1 276 ? 13.734 -12.344 3.596 1 93.25 276 ASP A O 1
ATOM 2167 N N . HIS A 1 277 ? 12.898 -14.352 3.865 1 92.56 277 HIS A N 1
ATOM 2168 C CA . HIS A 1 277 ? 11.516 -13.875 3.842 1 92.56 277 HIS A CA 1
ATOM 2169 C C . HIS A 1 277 ? 11.234 -12.945 5.02 1 92.56 277 HIS A C 1
ATOM 2171 O O . HIS A 1 277 ? 10.719 -11.844 4.836 1 92.56 277 HIS A O 1
ATOM 2177 N N . GLU A 1 278 ? 11.531 -13.367 6.207 1 93.94 278 GLU A N 1
ATOM 2178 C CA . GLU A 1 278 ? 11.312 -12.555 7.402 1 93.94 278 GLU A CA 1
ATOM 2179 C C . GLU A 1 278 ? 12.227 -11.336 7.418 1 93.94 278 GLU A C 1
ATOM 2181 O O . GLU A 1 278 ? 11.805 -10.242 7.812 1 93.94 278 GLU A O 1
ATOM 2186 N N . LYS A 1 279 ? 13.438 -11.562 7.035 1 94.81 279 LYS A N 1
ATOM 2187 C CA . LYS A 1 279 ? 14.383 -10.453 6.996 1 94.81 279 LYS A CA 1
ATOM 2188 C C . LYS A 1 279 ? 13.891 -9.344 6.078 1 94.81 279 LYS A C 1
ATOM 2190 O O . LYS A 1 279 ? 14.039 -8.156 6.387 1 94.81 279 LYS A O 1
ATOM 2195 N N . ARG A 1 280 ? 13.383 -9.711 4.906 1 95.12 280 ARG A N 1
ATOM 2196 C CA . ARG A 1 280 ? 12.82 -8.742 3.969 1 95.12 280 ARG A CA 1
ATOM 2197 C C . ARG A 1 280 ? 11.773 -7.871 4.645 1 95.12 280 ARG A C 1
ATOM 2199 O O . ARG A 1 280 ? 11.781 -6.648 4.492 1 95.12 280 ARG A O 1
ATOM 2206 N N . ASP A 1 281 ? 10.906 -8.461 5.414 1 95.56 281 ASP A N 1
ATOM 2207 C CA . ASP A 1 281 ? 9.82 -7.738 6.07 1 95.56 281 ASP A CA 1
ATOM 2208 C C . ASP A 1 281 ? 10.359 -6.781 7.129 1 95.56 281 ASP A C 1
ATOM 2210 O O . ASP A 1 281 ? 9.914 -5.637 7.227 1 95.56 281 ASP A O 1
ATOM 2214 N N . PHE A 1 282 ? 11.289 -7.262 7.906 1 97.62 282 PHE A N 1
ATOM 2215 C CA . PHE A 1 282 ? 11.859 -6.406 8.938 1 97.62 282 PHE A CA 1
ATOM 2216 C C . PHE A 1 282 ? 12.633 -5.254 8.312 1 97.62 282 PHE A C 1
ATOM 2218 O O . PHE A 1 282 ? 12.602 -4.133 8.828 1 97.62 282 PHE A O 1
ATOM 2225 N N . VAL A 1 283 ? 13.336 -5.535 7.23 1 97.44 283 VAL A N 1
ATOM 2226 C CA . VAL A 1 283 ? 14.109 -4.5 6.547 1 97.44 283 VAL A CA 1
ATOM 2227 C C . VAL A 1 283 ? 13.156 -3.441 5.984 1 97.44 283 VAL A C 1
ATOM 2229 O O . VAL A 1 283 ? 13.484 -2.25 5.984 1 97.44 283 VAL A O 1
ATOM 2232 N N . SER A 1 284 ? 12 -3.873 5.496 1 97.25 284 SER A N 1
ATOM 2233 C CA . SER A 1 284 ? 10.992 -2.92 5.043 1 97.25 284 SER A CA 1
ATOM 2234 C C . SER A 1 284 ? 10.531 -2.018 6.18 1 97.25 284 SER A C 1
ATOM 2236 O O . SER A 1 284 ? 10.352 -0.812 5.992 1 97.25 284 SER A O 1
ATOM 2238 N N . ALA A 1 285 ? 10.336 -2.568 7.324 1 97.81 285 ALA A N 1
ATOM 2239 C CA . ALA A 1 285 ? 9.969 -1.794 8.508 1 97.81 285 ALA A CA 1
ATOM 2240 C C . ALA A 1 285 ? 11.102 -0.859 8.922 1 97.81 285 ALA A C 1
ATOM 2242 O O . ALA A 1 285 ? 10.852 0.268 9.359 1 97.81 285 ALA A O 1
ATOM 2243 N N . GLY A 1 286 ? 12.289 -1.36 8.812 1 98.31 286 GLY A N 1
ATOM 2244 C CA . GLY A 1 286 ? 13.438 -0.525 9.125 1 98.31 286 GLY A CA 1
ATOM 2245 C C . GLY A 1 286 ? 13.578 0.666 8.195 1 98.31 286 GLY A C 1
ATOM 2246 O O . GLY A 1 286 ? 13.93 1.763 8.633 1 98.31 286 GLY A O 1
ATOM 2247 N N . ALA A 1 287 ? 13.359 0.426 6.926 1 97.69 287 ALA A N 1
ATOM 2248 C CA . ALA A 1 287 ? 13.398 1.525 5.965 1 97.69 287 ALA A CA 1
ATOM 2249 C C . ALA A 1 287 ? 12.352 2.586 6.301 1 97.69 287 ALA A C 1
ATOM 2251 O O . ALA A 1 287 ? 12.633 3.785 6.238 1 97.69 287 ALA A O 1
ATOM 2252 N N . ALA A 1 288 ? 11.172 2.156 6.656 1 97.62 288 ALA A N 1
ATOM 2253 C CA . ALA A 1 288 ? 10.117 3.084 7.062 1 97.62 288 ALA A CA 1
ATOM 2254 C C . ALA A 1 288 ? 10.523 3.865 8.305 1 97.62 288 ALA A C 1
ATOM 2256 O O . ALA A 1 288 ? 10.289 5.074 8.391 1 97.62 288 ALA A O 1
ATOM 2257 N N . ALA A 1 289 ? 11.125 3.189 9.242 1 98 289 ALA A N 1
ATOM 2258 C CA . ALA A 1 289 ? 11.586 3.828 10.477 1 98 289 ALA A CA 1
ATOM 2259 C C . ALA A 1 289 ? 12.672 4.863 10.18 1 98 289 ALA A C 1
ATOM 2261 O O . ALA A 1 289 ? 12.742 5.898 10.844 1 98 289 ALA A O 1
ATOM 2262 N N . GLY A 1 290 ? 13.5 4.543 9.258 1 97 290 GLY A N 1
ATOM 2263 C CA . GLY A 1 290 ? 14.539 5.488 8.875 1 97 290 GLY A CA 1
ATOM 2264 C C . GLY A 1 290 ? 13.984 6.793 8.336 1 97 290 GLY A C 1
ATOM 2265 O O . GLY A 1 290 ? 14.43 7.875 8.742 1 97 290 GLY A O 1
ATOM 2266 N N . VAL A 1 291 ? 13.031 6.715 7.457 1 95.19 291 VAL A N 1
ATOM 2267 C CA . VAL A 1 291 ? 12.406 7.914 6.91 1 95.19 291 VAL A CA 1
ATOM 2268 C C . VAL A 1 291 ? 11.672 8.664 8.016 1 95.19 291 VAL A C 1
ATOM 2270 O O . VAL A 1 291 ? 11.727 9.898 8.086 1 95.19 291 VAL A O 1
ATOM 2273 N N . SER A 1 292 ? 11.008 7.914 8.852 1 95 292 SER A N 1
ATOM 2274 C CA . SER A 1 292 ? 10.258 8.508 9.953 1 95 292 SER A CA 1
ATOM 2275 C C . SER A 1 292 ? 11.172 9.289 10.883 1 95 292 SER A C 1
ATOM 2277 O O . SER A 1 292 ? 10.82 10.383 11.336 1 95 292 SER A O 1
ATOM 2279 N N . ALA A 1 293 ? 12.281 8.75 11.141 1 93.69 293 ALA A N 1
ATOM 2280 C CA . ALA A 1 293 ? 13.242 9.438 12.008 1 93.69 293 ALA A CA 1
ATOM 2281 C C . ALA A 1 293 ? 13.852 10.648 11.297 1 93.69 293 ALA A C 1
ATOM 2283 O O . ALA A 1 293 ? 14.078 11.688 11.922 1 93.69 293 ALA A O 1
ATOM 2284 N N . ALA A 1 294 ? 14.047 10.516 10.039 1 92.25 294 ALA A N 1
ATOM 2285 C CA . ALA A 1 294 ? 14.703 11.578 9.281 1 92.25 294 ALA A CA 1
ATOM 2286 C C . ALA A 1 294 ? 13.805 12.805 9.164 1 92.25 294 ALA A C 1
ATOM 2288 O O . ALA A 1 294 ? 14.273 13.945 9.258 1 92.25 294 ALA A O 1
ATOM 2289 N N . PHE A 1 295 ? 12.523 12.617 8.977 1 89.88 295 PHE A N 1
ATOM 2290 C CA . PHE A 1 295 ? 11.641 13.742 8.68 1 89.88 295 PHE A CA 1
ATOM 2291 C C . PHE A 1 295 ? 10.586 13.906 9.766 1 89.88 295 PHE A C 1
ATOM 2293 O O . PHE A 1 295 ? 9.711 14.773 9.664 1 89.88 295 PHE A O 1
ATOM 2300 N N . ALA A 1 296 ? 10.633 13.039 10.797 1 88.94 296 ALA A N 1
ATOM 2301 C CA . ALA A 1 296 ? 9.562 13.008 11.797 1 88.94 296 ALA A CA 1
ATOM 2302 C C . ALA A 1 296 ? 8.203 12.812 11.133 1 88.94 296 ALA A C 1
ATOM 2304 O O . ALA A 1 296 ? 7.258 13.555 11.406 1 88.94 296 ALA A O 1
ATOM 2305 N N . SER A 1 297 ? 8.203 11.938 10.273 1 92.06 297 SER A N 1
ATOM 2306 C CA . SER A 1 297 ? 7.008 11.672 9.477 1 92.06 297 SER A CA 1
ATOM 2307 C C . SER A 1 297 ? 6.66 10.188 9.461 1 92.06 297 SER A C 1
ATOM 2309 O O . SER A 1 297 ? 6.996 9.477 8.516 1 92.06 297 SER A O 1
ATOM 2311 N N . PRO A 1 298 ? 5.957 9.742 10.484 1 93.44 298 PRO A N 1
ATOM 2312 C CA . PRO A 1 298 ? 5.629 8.312 10.531 1 93.44 298 PRO A CA 1
ATOM 2313 C C . PRO A 1 298 ? 4.762 7.867 9.359 1 93.44 298 PRO A C 1
ATOM 2315 O O . PRO A 1 298 ? 4.992 6.801 8.789 1 93.44 298 PRO A O 1
ATOM 2318 N N . ILE A 1 299 ? 3.748 8.641 8.984 1 93.81 299 ILE A N 1
ATOM 2319 C CA . ILE A 1 299 ? 2.887 8.281 7.863 1 93.81 299 ILE A CA 1
ATOM 2320 C C . ILE A 1 299 ? 3.693 8.305 6.566 1 93.81 299 ILE A C 1
ATOM 2322 O O . ILE A 1 299 ? 3.596 7.379 5.754 1 93.81 299 ILE A O 1
ATOM 2326 N N . GLY A 1 300 ? 4.508 9.367 6.457 1 94.62 300 GLY A N 1
ATOM 2327 C CA . GLY A 1 300 ? 5.352 9.484 5.281 1 94.62 300 GLY A CA 1
ATOM 2328 C C . GLY A 1 300 ? 6.348 8.344 5.148 1 94.62 300 GLY A C 1
ATOM 2329 O O . GLY A 1 300 ? 6.621 7.875 4.039 1 94.62 300 GLY A O 1
ATOM 2330 N N . GLY A 1 301 ? 6.875 7.914 6.266 1 95.38 301 GLY A N 1
ATOM 2331 C CA . GLY A 1 301 ? 7.82 6.812 6.238 1 95.38 301 GLY A CA 1
ATOM 2332 C C . GLY A 1 301 ? 7.207 5.508 5.762 1 95.38 301 GLY A C 1
ATOM 2333 O O . GLY A 1 301 ? 7.805 4.789 4.957 1 95.38 301 GLY A O 1
ATOM 2334 N N . VAL A 1 302 ? 6.043 5.207 6.203 1 95.25 302 VAL A N 1
ATOM 2335 C CA . VAL A 1 302 ? 5.352 3.986 5.797 1 95.25 302 VAL A CA 1
ATOM 2336 C C . VAL A 1 302 ? 5.008 4.055 4.312 1 95.25 302 VAL A C 1
ATOM 2338 O O . VAL A 1 302 ? 5.234 3.098 3.57 1 95.25 302 VAL A O 1
ATOM 2341 N N . LEU A 1 303 ? 4.512 5.195 3.898 1 95 303 LEU A N 1
ATOM 2342 C CA . LEU A 1 303 ? 4.137 5.363 2.498 1 95 303 LEU A CA 1
ATOM 2343 C C . LEU A 1 303 ? 5.363 5.305 1.596 1 95 303 LEU A C 1
ATOM 2345 O O . LEU A 1 303 ? 5.285 4.82 0.464 1 95 303 LEU A O 1
ATOM 2349 N N . PHE A 1 304 ? 6.457 5.777 2.084 1 94.94 304 PHE A N 1
ATOM 2350 C CA . PHE A 1 304 ? 7.691 5.699 1.312 1 94.94 304 PHE A CA 1
ATOM 2351 C C . PHE A 1 304 ? 8.094 4.25 1.075 1 94.94 304 PHE A C 1
ATOM 2353 O O . PHE A 1 304 ? 8.477 3.881 -0.035 1 94.94 304 PHE A O 1
ATOM 2360 N N . SER A 1 305 ? 8.07 3.52 2.119 1 94.31 305 SER A N 1
ATOM 2361 C CA . SER A 1 305 ? 8.414 2.107 1.995 1 94.31 305 SER A CA 1
ATOM 2362 C C . SER A 1 305 ? 7.461 1.391 1.041 1 94.31 305 SER A C 1
ATOM 2364 O O . SER A 1 305 ? 7.871 0.488 0.309 1 94.31 305 SER A O 1
ATOM 2366 N N . LEU A 1 306 ? 6.266 1.847 0.995 1 89.94 306 LEU A N 1
ATOM 2367 C CA . LEU A 1 306 ? 5.266 1.208 0.149 1 89.94 306 LEU A CA 1
ATOM 2368 C C . LEU A 1 306 ? 5.414 1.653 -1.302 1 89.94 306 LEU A C 1
ATOM 2370 O O . LEU A 1 306 ? 5.277 0.843 -2.221 1 89.94 306 LEU A O 1
ATOM 2374 N N . GLU A 1 307 ? 5.664 2.91 -1.518 1 89.44 307 GLU A N 1
ATOM 2375 C CA . GLU A 1 307 ? 5.695 3.459 -2.869 1 89.44 307 GLU A CA 1
ATOM 2376 C C . GLU A 1 307 ? 7.047 3.223 -3.531 1 89.44 307 GLU A C 1
ATOM 2378 O O . GLU A 1 307 ? 7.117 2.904 -4.719 1 89.44 307 GLU A O 1
ATOM 2383 N N . GLU A 1 308 ? 8.117 3.334 -2.762 1 87.06 308 GLU A N 1
ATOM 2384 C CA . GLU A 1 308 ? 9.445 3.305 -3.354 1 87.06 308 GLU A CA 1
ATOM 2385 C C . GLU A 1 308 ? 10.234 2.082 -2.885 1 87.06 308 GLU A C 1
ATOM 2387 O O . GLU A 1 308 ? 11.086 1.571 -3.611 1 87.06 308 GLU A O 1
ATOM 2392 N N . GLY A 1 309 ? 9.961 1.598 -1.758 1 85.88 309 GLY A N 1
ATOM 2393 C CA . GLY A 1 309 ? 10.828 0.588 -1.166 1 85.88 309 GLY A CA 1
ATOM 2394 C C . GLY A 1 309 ? 10.359 -0.83 -1.439 1 85.88 309 GLY A C 1
ATOM 2395 O O . GLY A 1 309 ? 10.922 -1.521 -2.289 1 85.88 309 GLY A O 1
ATOM 2396 N N . ALA A 1 310 ? 9.258 -1.133 -0.921 1 83.94 310 ALA A N 1
ATOM 2397 C CA . ALA A 1 310 ? 8.828 -2.527 -0.854 1 83.94 310 ALA A CA 1
ATOM 2398 C C . ALA A 1 310 ? 8.133 -2.949 -2.145 1 83.94 310 ALA A C 1
ATOM 2400 O O . ALA A 1 310 ? 7.352 -2.182 -2.717 1 83.94 310 ALA A O 1
ATOM 2401 N N . SER A 1 311 ? 8.539 -4.156 -2.516 1 85.81 311 SER A N 1
ATOM 2402 C CA . SER A 1 311 ? 7.891 -4.773 -3.668 1 85.81 311 SER A CA 1
ATOM 2403 C C . SER A 1 311 ? 6.75 -5.684 -3.238 1 85.81 311 SER A C 1
ATOM 2405 O O . SER A 1 311 ? 5.832 -5.953 -4.02 1 85.81 311 SER A O 1
ATOM 2407 N N . PHE A 1 312 ? 6.898 -6.129 -1.999 1 84.62 312 PHE A N 1
ATOM 2408 C CA . PHE A 1 312 ? 5.906 -7.051 -1.46 1 84.62 312 PHE A CA 1
ATOM 2409 C C . PHE A 1 312 ? 5.332 -6.523 -0.15 1 84.62 312 PHE A C 1
ATOM 2411 O O . PHE A 1 312 ? 6.082 -6.207 0.779 1 84.62 312 PHE A O 1
ATOM 2418 N N . TRP A 1 313 ? 4.133 -6.262 -0.066 1 81.06 313 TRP A N 1
ATOM 2419 C CA . TRP A 1 313 ? 3.566 -5.809 1.2 1 81.06 313 TRP A CA 1
ATOM 2420 C C . TRP A 1 313 ? 2.15 -6.344 1.384 1 81.06 313 TRP A C 1
ATOM 2422 O O . TRP A 1 313 ? 1.479 -6.691 0.408 1 81.06 313 TRP A O 1
ATOM 2432 N N . ASN A 1 314 ? 1.854 -6.574 2.596 1 84.88 314 ASN A N 1
ATOM 2433 C CA . ASN A 1 314 ? 0.544 -7.02 3.059 1 84.88 314 ASN A CA 1
ATOM 2434 C C . ASN A 1 314 ? 0.054 -6.191 4.242 1 84.88 314 ASN A C 1
ATOM 2436 O O . ASN A 1 314 ? 0.763 -5.301 4.719 1 84.88 314 ASN A O 1
ATOM 2440 N N . GLN A 1 315 ? -1.11 -6.398 4.605 1 84.75 315 GLN A N 1
ATOM 2441 C CA . GLN A 1 315 ? -1.741 -5.609 5.66 1 84.75 315 GLN A CA 1
ATOM 2442 C C . GLN A 1 315 ? -0.999 -5.766 6.984 1 84.75 315 GLN A C 1
ATOM 2444 O O . GLN A 1 315 ? -0.785 -4.785 7.699 1 84.75 315 GLN A O 1
ATOM 2449 N N . ALA A 1 316 ? -0.606 -6.93 7.324 1 87.75 316 ALA A N 1
ATOM 2450 C CA . ALA A 1 316 ? 0.101 -7.172 8.578 1 87.75 316 ALA A CA 1
ATOM 2451 C C . ALA A 1 316 ? 1.446 -6.453 8.602 1 87.75 316 ALA A C 1
ATOM 2453 O O . ALA A 1 316 ? 1.844 -5.895 9.625 1 87.75 316 ALA A O 1
ATOM 2454 N N . LEU A 1 317 ? 2.102 -6.555 7.5 1 91.62 317 LEU A N 1
ATOM 2455 C CA . LEU A 1 317 ? 3.383 -5.863 7.395 1 91.62 317 LEU A CA 1
ATOM 2456 C C . LEU A 1 317 ? 3.199 -4.355 7.527 1 91.62 317 LEU A C 1
ATOM 2458 O O . LEU A 1 317 ? 4.02 -3.678 8.148 1 91.62 317 LEU A O 1
ATOM 2462 N N . THR A 1 318 ? 2.156 -3.848 6.973 1 90.75 318 THR A N 1
ATOM 2463 C CA . THR A 1 318 ? 1.874 -2.42 7.066 1 90.75 318 THR A CA 1
ATOM 2464 C C . THR A 1 318 ? 1.686 -1.999 8.516 1 90.75 318 THR A C 1
ATOM 2466 O O . THR A 1 318 ? 2.189 -0.956 8.938 1 90.75 318 THR A O 1
ATOM 2469 N N . TRP A 1 319 ? 1.025 -2.809 9.305 1 91.62 319 TRP A N 1
ATOM 2470 C CA . TRP A 1 319 ? 0.809 -2.504 10.719 1 91.62 319 TRP A CA 1
ATOM 2471 C C . TRP A 1 319 ? 2.129 -2.479 11.477 1 91.62 319 TRP A C 1
ATOM 2473 O O . TRP A 1 319 ? 2.334 -1.633 12.352 1 91.62 319 TRP A O 1
ATOM 2483 N N . ARG A 1 320 ? 2.9 -3.373 11.117 1 95 320 ARG A N 1
ATOM 2484 C CA . ARG A 1 320 ? 4.199 -3.422 11.781 1 95 320 ARG A CA 1
ATOM 2485 C C . ARG A 1 320 ? 5.066 -2.234 11.375 1 95 320 ARG A C 1
ATOM 2487 O O . ARG A 1 320 ? 5.824 -1.706 12.188 1 95 320 ARG A O 1
ATOM 2494 N N . MET A 1 321 ? 4.969 -1.867 10.117 1 96.12 321 MET A N 1
ATOM 2495 C CA . MET A 1 321 ? 5.715 -0.7 9.656 1 96.12 321 MET A CA 1
ATOM 2496 C C . MET A 1 321 ? 5.246 0.562 10.375 1 96.12 321 MET A C 1
ATOM 2498 O O . MET A 1 321 ? 6.062 1.409 10.75 1 96.12 321 MET A O 1
ATOM 2502 N N . VAL A 1 322 ? 3.947 0.646 10.562 1 95.06 322 VAL A N 1
ATOM 2503 C CA . VAL A 1 322 ? 3.389 1.804 11.258 1 95.06 322 VAL A CA 1
ATOM 2504 C C . VAL A 1 322 ? 3.904 1.848 12.688 1 95.06 322 VAL A C 1
ATOM 2506 O O . VAL A 1 322 ? 4.336 2.898 13.172 1 95.06 322 VAL A O 1
ATOM 2509 N N . PHE A 1 323 ? 3.852 0.751 13.305 1 95.69 323 PHE A N 1
ATOM 2510 C CA . PHE A 1 323 ? 4.305 0.648 14.688 1 95.69 323 PHE A CA 1
ATOM 2511 C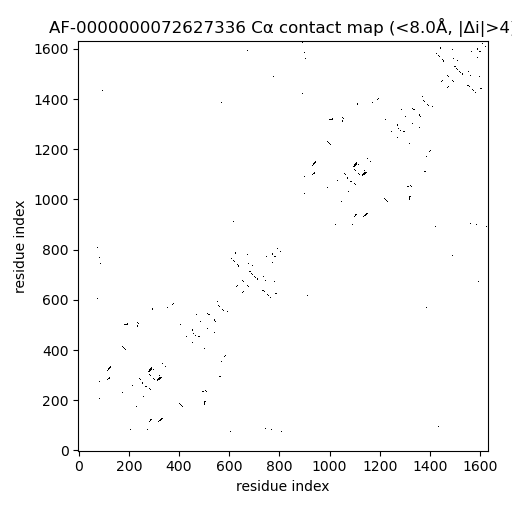 C . PHE A 1 323 ? 5.781 1.017 14.797 1 95.69 323 PHE A C 1
ATOM 2513 O O . PHE A 1 323 ? 6.164 1.797 15.672 1 95.69 323 PHE A O 1
ATOM 2520 N N . THR A 1 324 ? 6.582 0.424 13.938 1 97.81 324 THR A N 1
ATOM 2521 C CA . THR A 1 324 ? 8.016 0.673 13.961 1 97.81 324 THR A CA 1
ATOM 2522 C C . THR A 1 324 ? 8.32 2.143 13.68 1 97.81 324 THR A C 1
ATOM 2524 O O . THR A 1 324 ? 9.172 2.746 14.336 1 97.81 324 THR A O 1
ATOM 2527 N N . ALA A 1 325 ? 7.668 2.719 12.703 1 96.75 325 ALA A N 1
ATOM 2528 C CA . ALA A 1 325 ? 7.855 4.125 12.352 1 96.75 325 ALA A CA 1
ATOM 2529 C C . ALA A 1 325 ? 7.445 5.035 13.5 1 96.75 325 ALA A C 1
ATOM 2531 O O . ALA A 1 325 ? 8.125 6.023 13.789 1 96.75 325 ALA A O 1
ATOM 2532 N N . MET A 1 326 ? 6.395 4.746 14.18 1 93.94 326 MET A N 1
ATOM 2533 C CA . MET A 1 326 ? 5.914 5.531 15.312 1 93.94 326 MET A CA 1
ATOM 2534 C C . MET A 1 326 ? 6.918 5.5 16.469 1 93.94 326 MET A C 1
ATOM 2536 O O . MET A 1 326 ? 7.234 6.535 17.047 1 93.94 326 MET A O 1
ATOM 2540 N N . ILE A 1 327 ? 7.414 4.328 16.734 1 95.5 327 ILE A N 1
ATOM 2541 C CA . ILE A 1 327 ? 8.375 4.168 17.812 1 95.5 327 ILE A CA 1
ATOM 2542 C C . ILE A 1 327 ? 9.648 4.941 17.5 1 95.5 327 ILE A C 1
ATOM 2544 O O . ILE A 1 327 ? 10.258 5.543 18.391 1 95.5 327 ILE A O 1
ATOM 2548 N N . SER A 1 328 ? 10.016 4.852 16.25 1 96.69 328 SER A N 1
ATOM 2549 C CA . SER A 1 328 ? 11.219 5.562 15.852 1 96.69 328 SER A CA 1
ATOM 2550 C C . SER A 1 328 ? 11.07 7.066 16.047 1 96.69 328 SER A C 1
ATOM 2552 O O . SER A 1 328 ? 11.953 7.719 16.594 1 96.69 328 SER A O 1
ATOM 2554 N N . THR A 1 329 ? 10.008 7.637 15.633 1 92 329 THR A N 1
ATOM 2555 C CA . THR A 1 329 ? 9.766 9.07 15.766 1 92 329 THR A CA 1
ATOM 2556 C C . THR A 1 329 ? 9.641 9.453 17.234 1 92 329 THR A C 1
ATOM 2558 O O . THR A 1 329 ? 10.172 10.477 17.672 1 92 329 THR A O 1
ATOM 2561 N N . PHE A 1 330 ? 8.992 8.664 18.016 1 87.81 330 PHE A N 1
ATOM 2562 C CA . PHE A 1 330 ? 8.805 8.938 19.438 1 87.81 330 PHE A CA 1
ATOM 2563 C C . PHE A 1 330 ? 10.148 8.914 20.156 1 87.81 330 PHE A C 1
ATOM 2565 O O . PHE A 1 330 ? 10.438 9.805 20.969 1 87.81 330 PHE A O 1
ATOM 2572 N N . THR A 1 331 ? 10.875 7.902 19.891 1 92.06 331 THR A N 1
ATOM 2573 C CA . THR A 1 331 ? 12.172 7.766 20.547 1 92.06 331 THR A CA 1
ATOM 2574 C C . THR A 1 331 ? 13.094 8.922 20.156 1 92.06 331 THR A C 1
ATOM 2576 O O . THR A 1 331 ? 13.797 9.469 21.016 1 92.06 331 THR A O 1
ATOM 2579 N N . LEU A 1 332 ? 13.086 9.25 18.922 1 92.06 332 LEU A N 1
ATOM 2580 C CA . LEU A 1 332 ? 13.93 10.352 18.469 1 92.06 332 LEU A CA 1
ATOM 2581 C C . LEU A 1 332 ? 13.492 11.664 19.125 1 92.06 332 LEU A C 1
ATOM 2583 O O . LEU A 1 332 ? 14.336 12.453 19.562 1 92.06 332 LEU A O 1
ATOM 2587 N N . ASN A 1 333 ? 12.211 11.922 19.219 1 85.44 333 ASN A N 1
ATOM 2588 C CA . ASN A 1 333 ? 11.703 13.141 19.844 1 85.44 333 ASN A CA 1
ATOM 2589 C C . ASN A 1 333 ? 12.078 13.203 21.328 1 85.44 333 ASN A C 1
ATOM 2591 O O . ASN A 1 333 ? 12.375 14.281 21.844 1 85.44 333 ASN A O 1
ATOM 2595 N N . CYS A 1 334 ? 12.055 12.102 21.953 1 84.69 334 CYS A N 1
ATOM 2596 C CA . CYS A 1 334 ? 12.453 12.055 23.359 1 84.69 334 CYS A CA 1
ATOM 2597 C C . CYS A 1 334 ? 13.93 12.398 23.516 1 84.69 334 CYS A C 1
ATOM 2599 O O . CYS A 1 334 ? 14.297 13.172 24.391 1 84.69 334 CYS A O 1
ATOM 2601 N N . PHE A 1 335 ? 14.703 11.883 22.656 1 88.12 335 PHE A N 1
ATOM 2602 C CA . PHE A 1 335 ? 16.141 12.125 22.719 1 88.12 335 PHE A CA 1
ATOM 2603 C C . PHE A 1 335 ? 16.453 13.586 22.406 1 88.12 335 PHE A C 1
ATOM 2605 O O . PHE A 1 335 ? 17.266 14.219 23.078 1 88.12 335 PHE A O 1
ATOM 2612 N N . ILE A 1 336 ? 15.883 14.062 21.375 1 83.81 336 ILE A N 1
ATOM 2613 C CA . ILE A 1 336 ? 16.188 15.422 20.938 1 83.81 336 ILE A CA 1
ATOM 2614 C C . ILE A 1 336 ? 15.648 16.422 21.969 1 83.81 336 ILE A C 1
ATOM 2616 O O . ILE A 1 336 ? 16.266 17.453 22.219 1 83.81 336 ILE A O 1
ATOM 2620 N N . SER A 1 337 ? 14.5 16.141 22.562 1 81 337 SER A N 1
ATOM 2621 C CA . SER A 1 337 ? 13.961 17.016 23.609 1 81 337 SER A CA 1
ATOM 2622 C C . SER A 1 337 ? 14.891 17.062 24.812 1 81 337 SER A C 1
ATOM 2624 O O . SER A 1 337 ? 15.039 18.109 25.438 1 81 337 SER A O 1
ATOM 2626 N N . PHE A 1 338 ? 15.508 16 25.094 1 82.62 338 PHE A N 1
ATOM 2627 C CA . PHE A 1 338 ? 16.453 15.938 26.188 1 82.62 338 PHE A CA 1
ATOM 2628 C C . PHE A 1 338 ? 17.75 16.672 25.828 1 82.62 338 PHE A C 1
ATOM 2630 O O . PHE A 1 338 ? 18.312 17.391 26.656 1 82.62 338 PHE A O 1
ATOM 2637 N N . PHE A 1 339 ? 18.125 16.531 24.656 1 83.06 339 PHE A N 1
ATOM 2638 C CA . PHE A 1 339 ? 19.391 17.094 24.203 1 83.06 339 PHE A CA 1
ATOM 2639 C C . PHE A 1 339 ? 19.297 18.609 24.078 1 83.06 339 PHE A C 1
ATOM 2641 O O . PHE A 1 339 ? 20.219 19.328 24.438 1 83.06 339 PHE A O 1
ATOM 2648 N N . TYR A 1 340 ? 18.188 19.141 23.625 1 77 340 TYR A N 1
ATOM 2649 C CA . TYR A 1 340 ? 18.062 20.578 23.438 1 77 340 TYR A CA 1
ATOM 2650 C C . TYR A 1 340 ? 17.438 21.234 24.656 1 77 340 TYR A C 1
ATOM 2652 O O . TYR A 1 340 ? 17.125 22.438 24.641 1 77 340 TYR A O 1
ATOM 2660 N N . GLY A 1 341 ? 17.281 20.516 25.781 1 71.44 341 GLY A N 1
ATOM 2661 C CA . GLY A 1 341 ? 16.938 21.078 27.078 1 71.44 341 GLY A CA 1
ATOM 2662 C C . GLY A 1 341 ? 15.453 21.375 27.219 1 71.44 341 GLY A C 1
ATOM 2663 O O . GLY A 1 341 ? 15.047 22.203 28.031 1 71.44 341 GLY A O 1
ATOM 2664 N N . GLN A 1 342 ? 14.672 21.125 26.344 1 70.62 342 GLN A N 1
ATOM 2665 C CA . GLN A 1 342 ? 13.234 21.312 26.469 1 70.62 342 GLN A CA 1
ATOM 2666 C C . GLN A 1 342 ? 12.523 20 26.734 1 70.62 342 GLN A C 1
ATOM 2668 O O . GLN A 1 342 ? 11.68 19.562 25.953 1 70.62 342 GLN A O 1
ATOM 2673 N N . PHE A 1 343 ? 12.945 19.516 27.859 1 68.88 343 PHE A N 1
ATOM 2674 C CA . PHE A 1 343 ? 12.445 18.188 28.219 1 68.88 343 PHE A CA 1
ATOM 2675 C C . PHE A 1 343 ? 10.938 18.203 28.391 1 68.88 343 PHE A C 1
ATOM 2677 O O . PHE A 1 343 ? 10.398 19.078 29.078 1 68.88 343 PHE A O 1
ATOM 2684 N N . GLY A 1 344 ? 10.242 17.391 27.547 1 62.44 344 GLY A N 1
ATOM 2685 C CA . GLY A 1 344 ? 8.812 17.219 27.75 1 62.44 344 GLY A CA 1
ATOM 2686 C C . GLY A 1 344 ? 7.977 17.688 26.578 1 62.44 344 GLY A C 1
ATOM 2687 O O . GLY A 1 344 ? 6.797 17.344 26.469 1 62.44 344 GLY A O 1
ATOM 2688 N N . GLN A 1 345 ? 8.555 18.641 25.844 1 61.78 345 GLN A N 1
ATOM 2689 C CA . GLN A 1 345 ? 7.77 19.125 24.719 1 61.78 345 GLN A CA 1
ATOM 2690 C C . GLN A 1 345 ? 7.977 18.266 23.484 1 61.78 345 GLN A C 1
ATOM 2692 O O . GLN A 1 345 ? 9.07 18.234 22.922 1 61.78 345 GLN A O 1
ATOM 2697 N N . LEU A 1 346 ? 7.137 17.359 23.312 1 57.19 346 LEU A N 1
ATOM 2698 C CA . LEU A 1 346 ? 7.281 16.359 22.281 1 57.19 346 LEU A CA 1
ATOM 2699 C C . LEU A 1 346 ? 6.812 16.891 20.922 1 57.19 346 LEU A C 1
ATOM 2701 O O . LEU A 1 346 ? 6.891 16.203 19.906 1 57.19 346 LEU A O 1
ATOM 2705 N N . SER A 1 347 ? 6.332 18.078 20.984 1 55.91 347 SER A N 1
ATOM 2706 C CA . SER A 1 347 ? 5.91 18.562 19.672 1 55.91 347 SER A CA 1
ATOM 2707 C C . SER A 1 347 ? 7.113 18.891 18.781 1 55.91 347 SER A C 1
ATOM 2709 O O . SER A 1 347 ? 6.961 19.438 17.688 1 55.91 347 SER A O 1
ATOM 2711 N N . TRP A 1 348 ? 8.344 18.438 19.438 1 51.59 348 TRP A N 1
ATOM 2712 C CA . TRP A 1 348 ? 9.547 18.828 18.703 1 51.59 348 TRP A CA 1
ATOM 2713 C C . TRP A 1 348 ? 9.75 17.938 17.484 1 51.59 348 TRP A C 1
ATOM 2715 O O . TRP A 1 348 ? 9.289 16.797 17.453 1 51.59 348 TRP A O 1
ATOM 2725 N N . ASN A 1 349 ? 10.5 18.406 16.344 1 55.25 349 ASN A N 1
ATOM 2726 C CA . ASN A 1 349 ? 10.734 18.359 14.914 1 55.25 349 ASN A CA 1
ATOM 2727 C C . ASN A 1 349 ? 11.688 17.219 14.547 1 55.25 349 ASN A C 1
ATOM 2729 O O . ASN A 1 349 ? 12.547 16.844 15.352 1 55.25 349 ASN A O 1
ATOM 2733 N N . GLY A 1 350 ? 11.469 16.188 13.875 1 46.91 350 GLY A N 1
ATOM 2734 C CA . GLY A 1 350 ? 12.367 15.273 13.195 1 46.91 350 GLY A CA 1
ATOM 2735 C C . GLY A 1 350 ? 13.742 15.867 12.922 1 46.91 350 GLY A C 1
ATOM 2736 O O . GLY A 1 350 ? 14.078 16.922 13.461 1 46.91 350 GLY A O 1
ATOM 2737 N N . LEU A 1 351 ? 14.664 15.055 12.375 1 45.91 351 LEU A N 1
ATOM 2738 C CA . LEU A 1 351 ? 15.977 15.562 11.977 1 45.91 351 LEU A CA 1
ATOM 2739 C C . LEU A 1 351 ? 15.844 16.797 11.086 1 45.91 351 LEU A C 1
ATOM 2741 O O . LEU A 1 351 ? 16.734 17.641 11.062 1 45.91 351 LEU A O 1
ATOM 2745 N N . ALA A 1 352 ? 14.711 16.75 10.328 1 43.19 352 ALA A N 1
ATOM 2746 C CA . ALA A 1 352 ? 14.398 17.875 9.438 1 43.19 352 ALA A CA 1
ATOM 2747 C C . ALA A 1 352 ? 13.117 18.562 9.867 1 43.19 352 ALA A C 1
ATOM 2749 O O . ALA A 1 352 ? 12.023 18.016 9.727 1 43.19 352 ALA A O 1
ATOM 2750 N N . ASN A 1 353 ? 13.234 19.641 10.656 1 53.06 353 ASN A N 1
ATOM 2751 C CA . ASN A 1 353 ? 12.102 20.453 11.078 1 53.06 353 ASN A CA 1
ATOM 2752 C C . ASN A 1 353 ? 11.969 21.719 10.234 1 53.06 353 ASN A C 1
ATOM 2754 O O . ASN A 1 353 ? 12.844 22.578 10.266 1 53.06 353 ASN A O 1
ATOM 2758 N N . PHE A 1 354 ? 11 21.75 9.359 1 56.91 354 PHE A N 1
ATOM 2759 C CA . PHE A 1 354 ? 10.859 22.859 8.422 1 56.91 354 PHE A CA 1
ATOM 2760 C C . PHE A 1 354 ? 10.031 23.984 9.031 1 56.91 354 PHE A C 1
ATOM 2762 O O . PHE A 1 354 ? 9.625 24.922 8.336 1 56.91 354 PHE A O 1
ATOM 2769 N N . GLY A 1 355 ? 9.781 24.016 10.312 1 52.91 355 GLY A N 1
ATOM 2770 C CA . GLY A 1 355 ? 9.078 25.109 10.977 1 52.91 355 GLY A CA 1
ATOM 2771 C C . GLY A 1 355 ? 7.586 25.109 10.695 1 52.91 355 GLY A C 1
ATOM 2772 O O . GLY A 1 355 ? 7.102 24.328 9.867 1 52.91 355 GLY A O 1
ATOM 2773 N N . THR A 1 356 ? 6.746 25.906 11.516 1 57.09 356 THR A N 1
ATOM 2774 C CA . THR A 1 356 ? 5.293 25.953 11.375 1 57.09 356 THR A CA 1
ATOM 2775 C C . THR A 1 356 ? 4.867 27.234 10.664 1 57.09 356 THR A C 1
ATOM 2777 O O . THR A 1 356 ? 5.453 28.297 10.875 1 57.09 356 THR A O 1
ATOM 2780 N N . PHE A 1 357 ? 4.094 27.094 9.633 1 51.22 357 PHE A N 1
ATOM 2781 C CA . PHE A 1 357 ? 3.57 28.25 8.914 1 51.22 357 PHE A CA 1
ATOM 2782 C C . PHE A 1 357 ? 2.48 28.953 9.719 1 51.22 357 PHE A C 1
ATOM 2784 O O . PHE A 1 357 ? 1.711 28.297 10.43 1 51.22 357 PHE A O 1
ATOM 2791 N N . ASP A 1 358 ? 2.504 30.203 9.828 1 54.84 358 ASP A N 1
ATOM 2792 C CA . ASP A 1 358 ? 1.544 31 10.586 1 54.84 358 ASP A CA 1
ATOM 2793 C C . ASP A 1 358 ? 0.156 30.938 9.953 1 54.84 358 ASP A C 1
ATOM 2795 O O . ASP A 1 358 ? 0.025 30.672 8.758 1 54.84 358 ASP A O 1
ATOM 2799 N N . ASN A 1 359 ? -0.956 30.969 10.758 1 52.56 359 ASN A N 1
ATOM 2800 C CA . ASN A 1 359 ? -2.373 30.828 10.445 1 52.56 359 ASN A CA 1
ATOM 2801 C C . ASN A 1 359 ? -2.795 31.766 9.312 1 52.56 359 ASN A C 1
ATOM 2803 O O . ASN A 1 359 ? -3.646 31.406 8.492 1 52.56 359 ASN A O 1
ATOM 2807 N N . GLN A 1 360 ? -2.295 33.031 9.258 1 46.41 360 GLN A N 1
ATOM 2808 C CA . GLN A 1 360 ? -2.777 33.969 8.266 1 46.41 360 GLN A CA 1
ATOM 2809 C C . GLN A 1 360 ? -2.342 33.594 6.859 1 46.41 360 GLN A C 1
ATOM 2811 O O . GLN A 1 360 ? -3.037 33.875 5.883 1 46.41 360 GLN A O 1
ATOM 2816 N N . SER A 1 361 ? -1.393 32.875 6.789 1 52.25 361 SER A N 1
ATOM 2817 C CA . SER A 1 361 ? -0.753 32.531 5.52 1 52.25 361 SER A CA 1
ATOM 2818 C C . SER A 1 361 ? -1.238 31.188 4.988 1 52.25 361 SER A C 1
ATOM 2820 O O . SER A 1 361 ? -0.905 30.812 3.863 1 52.25 361 SER A O 1
ATOM 2822 N N . LYS A 1 362 ? -2.279 30.688 5.652 1 59.53 362 LYS A N 1
ATOM 2823 C CA . LYS A 1 362 ? -2.592 29.297 5.363 1 59.53 362 LYS A CA 1
ATOM 2824 C C . LYS A 1 362 ? -3.701 29.188 4.32 1 59.53 362 LYS A C 1
ATOM 2826 O O . LYS A 1 362 ? -3.85 28.156 3.672 1 59.53 362 LYS A O 1
ATOM 2831 N N . SER A 1 363 ? -4.195 30.312 3.865 1 64.62 363 SER A N 1
ATOM 2832 C CA . SER A 1 363 ? -5.336 30.141 2.969 1 64.62 363 SER A CA 1
ATOM 2833 C C . SER A 1 363 ? -4.934 30.375 1.516 1 64.62 363 SER A C 1
ATOM 2835 O O . SER A 1 363 ? -4.004 31.141 1.237 1 64.62 363 SER A O 1
ATOM 2837 N N . TYR A 1 364 ? -5.203 29.422 0.573 1 67.88 364 TYR A N 1
ATOM 2838 C CA . TYR A 1 364 ? -4.98 29.641 -0.854 1 67.88 364 TYR A CA 1
ATOM 2839 C C . TYR A 1 364 ? -6.301 29.672 -1.613 1 67.88 364 TYR A C 1
ATOM 2841 O O . TYR A 1 364 ? -7.273 29.031 -1.207 1 67.88 364 TYR A O 1
ATOM 2849 N N . GLY A 1 365 ? -6.289 30.578 -2.564 1 70.69 365 GLY A N 1
ATOM 2850 C CA . GLY A 1 365 ? -7.469 30.734 -3.398 1 70.69 365 GLY A CA 1
ATOM 2851 C C . GLY A 1 365 ? -7.402 29.922 -4.68 1 70.69 365 GLY A C 1
ATOM 2852 O O . GLY A 1 365 ? -6.328 29.438 -5.066 1 70.69 365 GLY A O 1
ATOM 2853 N N . ILE A 1 366 ? -8.508 29.656 -5.336 1 75 366 ILE A N 1
ATOM 2854 C CA . ILE A 1 366 ? -8.641 28.891 -6.566 1 75 366 ILE A CA 1
ATOM 2855 C C . ILE A 1 366 ? -7.777 29.5 -7.66 1 75 366 ILE A C 1
ATOM 2857 O O . ILE A 1 366 ? -7.305 28.797 -8.555 1 75 366 ILE A O 1
ATOM 2861 N N . TRP A 1 367 ? -7.469 30.766 -7.543 1 77.88 367 TRP A N 1
ATOM 2862 C CA . TRP A 1 367 ? -6.711 31.453 -8.578 1 77.88 367 TRP A CA 1
ATOM 2863 C C . TRP A 1 367 ? -5.23 31.094 -8.516 1 77.88 367 TRP A C 1
ATOM 2865 O O . TRP A 1 367 ? -4.488 31.312 -9.469 1 77.88 367 TRP A O 1
ATOM 2875 N N . GLU A 1 368 ? -4.867 30.484 -7.414 1 85.19 368 GLU A N 1
ATOM 2876 C CA . GLU A 1 368 ? -3.457 30.141 -7.254 1 85.19 368 GLU A CA 1
ATOM 2877 C C . GLU A 1 368 ? -3.17 28.75 -7.812 1 85.19 368 GLU A C 1
ATOM 2879 O O . GLU A 1 368 ? -2.01 28.375 -8.008 1 85.19 368 GLU A O 1
ATOM 2884 N N . LEU A 1 369 ? -4.188 28 -8.172 1 86.25 369 LEU A N 1
ATOM 2885 C CA . LEU A 1 369 ? -3.994 26.625 -8.594 1 86.25 369 LEU A CA 1
ATOM 2886 C C . LEU A 1 369 ? -3.232 26.562 -9.914 1 86.25 369 LEU A C 1
ATOM 2888 O O . LEU A 1 369 ? -2.334 25.734 -10.078 1 86.25 369 LEU A O 1
ATOM 2892 N N . PRO A 1 370 ? -3.576 27.453 -10.836 1 89.75 370 PRO A N 1
ATOM 2893 C CA . PRO A 1 370 ? -2.783 27.438 -12.062 1 89.75 370 PRO A CA 1
ATOM 2894 C C . PRO A 1 370 ? -1.321 27.812 -11.836 1 89.75 370 PRO A C 1
ATOM 2896 O O . PRO A 1 370 ? -0.433 27.312 -12.531 1 89.75 370 PRO A O 1
ATOM 2899 N N . LEU A 1 371 ? -1.092 28.672 -10.867 1 92.81 371 LEU A N 1
ATOM 2900 C CA . LEU A 1 371 ? 0.281 29.047 -10.547 1 92.81 371 LEU A CA 1
ATOM 2901 C C . LEU A 1 371 ? 1.038 27.875 -9.93 1 92.81 371 LEU A C 1
ATOM 2903 O O . LEU A 1 371 ? 2.213 27.656 -10.242 1 92.81 371 LEU A O 1
ATOM 2907 N N . PHE A 1 372 ? 0.321 27.141 -9.078 1 93.88 372 PHE A N 1
ATOM 2908 C CA . PHE A 1 372 ? 0.937 25.953 -8.508 1 93.88 372 PHE A CA 1
ATOM 2909 C C . PHE A 1 372 ? 1.2 24.906 -9.586 1 93.88 372 PHE A C 1
ATOM 2911 O O . PHE A 1 372 ? 2.205 24.203 -9.539 1 93.88 372 PHE A O 1
ATOM 2918 N N . ALA A 1 373 ? 0.293 24.797 -10.555 1 95.38 373 ALA A N 1
ATOM 2919 C CA . ALA A 1 373 ? 0.486 23.875 -11.672 1 95.38 373 ALA A CA 1
ATOM 2920 C C . ALA A 1 373 ? 1.718 24.25 -12.484 1 95.38 373 ALA A C 1
ATOM 2922 O O . ALA A 1 373 ? 2.459 23.375 -12.945 1 95.38 373 ALA A O 1
ATOM 2923 N N . LEU A 1 374 ? 1.908 25.531 -12.625 1 97.19 374 LEU A N 1
ATOM 2924 C CA . LEU A 1 374 ? 3.072 26 -13.359 1 97.19 374 LEU A CA 1
ATOM 2925 C C . LEU A 1 374 ? 4.359 25.672 -12.609 1 97.19 374 LEU A C 1
ATOM 2927 O O . LEU A 1 374 ? 5.371 25.328 -13.227 1 97.19 374 LEU A O 1
ATOM 2931 N N . VAL A 1 375 ? 4.309 25.844 -11.281 1 97.81 375 VAL A N 1
ATOM 2932 C CA . VAL A 1 375 ? 5.461 25.484 -10.469 1 97.81 375 VAL A CA 1
ATOM 2933 C C . VAL A 1 375 ? 5.773 24 -10.648 1 97.81 375 VAL A C 1
ATOM 2935 O O . VAL A 1 375 ? 6.938 23.609 -10.734 1 97.81 375 VAL A O 1
ATOM 2938 N N . GLY A 1 376 ? 4.684 23.156 -10.664 1 98.12 376 GLY A N 1
ATOM 2939 C CA . GLY A 1 376 ? 4.871 21.75 -10.922 1 98.12 376 GLY A CA 1
ATOM 2940 C C . GLY A 1 376 ? 5.504 21.453 -12.273 1 98.12 376 GLY A C 1
ATOM 2941 O O . GLY A 1 376 ? 6.355 20.578 -12.391 1 98.12 376 GLY A O 1
ATOM 2942 N N . LEU A 1 377 ? 5.105 22.219 -13.25 1 98.38 377 LEU A N 1
ATOM 2943 C CA . LEU A 1 377 ? 5.66 22.062 -14.594 1 98.38 377 LEU A CA 1
ATOM 2944 C C . LEU A 1 377 ? 7.145 22.406 -14.609 1 98.38 377 LEU A C 1
ATOM 2946 O O . LEU A 1 377 ? 7.957 21.672 -15.164 1 98.38 377 LEU A O 1
ATOM 2950 N N . ILE A 1 378 ? 7.516 23.453 -13.945 1 98.31 378 ILE A N 1
ATOM 2951 C CA . ILE A 1 378 ? 8.906 23.891 -13.883 1 98.31 378 ILE A CA 1
ATOM 2952 C C . ILE A 1 378 ? 9.734 22.875 -13.109 1 98.31 378 ILE A C 1
ATOM 2954 O O . ILE A 1 378 ? 10.844 22.516 -13.523 1 98.31 378 ILE A O 1
ATOM 2958 N N . GLY A 1 379 ? 9.164 22.469 -12.023 1 98.5 379 GLY A N 1
ATOM 2959 C CA . GLY A 1 379 ? 9.867 21.469 -11.227 1 98.5 379 GLY A CA 1
ATOM 2960 C C . GLY A 1 379 ? 10.078 20.156 -11.969 1 98.5 379 GLY A C 1
ATOM 2961 O O . GLY A 1 379 ? 11.117 19.516 -11.82 1 98.5 379 GLY A O 1
ATOM 2962 N N . GLY A 1 380 ? 9.039 19.734 -12.719 1 98.44 380 GLY A N 1
ATOM 2963 C CA . GLY A 1 380 ? 9.18 18.531 -13.516 1 98.44 380 GLY A CA 1
ATOM 2964 C C . GLY A 1 380 ? 10.242 18.641 -14.594 1 98.44 380 GLY A C 1
ATOM 2965 O O . GLY A 1 380 ? 11.023 17.719 -14.805 1 98.44 380 GLY A O 1
ATOM 2966 N N . LEU A 1 381 ? 10.305 19.781 -15.211 1 98.5 381 LEU A N 1
ATOM 2967 C CA . LEU A 1 381 ? 11.305 20.016 -16.25 1 98.5 381 LEU A CA 1
ATOM 2968 C C . LEU A 1 381 ? 12.703 20.109 -15.633 1 98.5 381 LEU A C 1
ATOM 2970 O O . LEU A 1 381 ? 13.648 19.5 -16.141 1 98.5 381 LEU A O 1
ATOM 2974 N N . SER A 1 382 ? 12.773 20.859 -14.562 1 98.5 382 SER A N 1
ATOM 2975 C CA . SER A 1 382 ? 14.055 21 -13.883 1 98.5 382 SER A CA 1
ATOM 2976 C C . SER A 1 382 ? 14.539 19.672 -13.328 1 98.5 382 SER A C 1
ATOM 2978 O O . SER A 1 382 ? 15.734 19.359 -13.391 1 98.5 382 SER A O 1
ATOM 2980 N N . GLY A 1 383 ? 13.633 18.906 -12.766 1 98.5 383 GLY A N 1
ATOM 2981 C CA . GLY A 1 383 ? 14 17.594 -12.25 1 98.5 383 GLY A CA 1
ATOM 2982 C C . GLY A 1 383 ? 14.445 16.625 -13.328 1 98.5 383 GLY A C 1
ATOM 2983 O O . GLY A 1 383 ? 15.438 15.914 -13.156 1 98.5 383 GLY A O 1
ATOM 2984 N N . ALA A 1 384 ? 13.766 16.609 -14.43 1 98.44 384 ALA A N 1
ATOM 2985 C CA . ALA A 1 384 ? 14.141 15.742 -15.547 1 98.44 384 ALA A CA 1
ATOM 2986 C C . ALA A 1 384 ? 15.508 16.125 -16.109 1 98.44 384 ALA A C 1
ATOM 2988 O O . ALA A 1 384 ? 16.297 15.266 -16.469 1 98.44 384 ALA A O 1
ATOM 2989 N N . PHE A 1 385 ? 15.719 17.422 -16.188 1 98.56 385 PHE A N 1
ATOM 2990 C CA . PHE A 1 385 ? 17.016 17.906 -16.656 1 98.56 385 PHE A CA 1
ATOM 2991 C C . PHE A 1 385 ? 18.125 17.547 -15.68 1 98.56 385 PHE A C 1
ATOM 2993 O O . PHE A 1 385 ? 19.234 17.219 -16.094 1 98.56 385 PHE A O 1
ATOM 3000 N N . PHE A 1 386 ? 17.844 17.688 -14.453 1 98.56 386 PHE A N 1
ATOM 3001 C CA . PHE A 1 386 ? 18.781 17.297 -13.406 1 98.56 386 PHE A CA 1
ATOM 3002 C C . PHE A 1 386 ? 19.188 15.836 -13.562 1 98.56 386 PHE A C 1
ATOM 3004 O O . PHE A 1 386 ? 20.375 15.508 -13.516 1 98.56 386 PHE A O 1
ATOM 3011 N N . ASN A 1 387 ? 18.203 14.938 -13.695 1 98.19 387 ASN A N 1
ATOM 3012 C CA . ASN A 1 387 ? 18.469 13.508 -13.836 1 98.19 387 ASN A CA 1
ATOM 3013 C C . ASN A 1 387 ? 19.266 13.211 -15.102 1 98.19 387 ASN A C 1
ATOM 3015 O O . ASN A 1 387 ? 20.125 12.32 -15.109 1 98.19 387 ASN A O 1
ATOM 3019 N N . PHE A 1 388 ? 18.984 13.922 -16.156 1 97.81 388 PHE A N 1
ATOM 3020 C CA . PHE A 1 388 ? 19.719 13.75 -17.422 1 97.81 388 PHE A CA 1
ATOM 3021 C C . PHE A 1 388 ? 21.188 14.102 -17.234 1 97.81 388 PHE A C 1
ATOM 3023 O O . PHE A 1 388 ? 22.062 13.336 -17.641 1 97.81 388 PHE A O 1
ATOM 3030 N N . LEU A 1 389 ? 21.438 15.227 -16.594 1 97.94 389 LEU A N 1
ATOM 3031 C CA . LEU A 1 389 ? 22.812 15.688 -16.391 1 97.94 389 LEU A CA 1
ATOM 3032 C C . LEU A 1 389 ? 23.547 14.773 -15.414 1 97.94 389 LEU A C 1
ATOM 3034 O O . LEU A 1 389 ? 24.734 14.477 -15.602 1 97.94 389 LEU A O 1
ATOM 3038 N N . ASN A 1 390 ? 22.875 14.398 -14.391 1 97.75 390 ASN A N 1
ATOM 3039 C CA . ASN A 1 390 ? 23.5 13.516 -13.406 1 97.75 390 ASN A CA 1
ATOM 3040 C C . ASN A 1 390 ? 23.859 12.172 -14.023 1 97.75 390 ASN A C 1
ATOM 3042 O O . ASN A 1 390 ? 24.875 11.578 -13.656 1 97.75 390 ASN A O 1
ATOM 3046 N N . MET A 1 391 ? 23.016 11.656 -14.867 1 96.44 391 MET A N 1
ATOM 3047 C CA . MET A 1 391 ? 23.297 10.383 -15.523 1 96.44 391 MET A CA 1
ATOM 3048 C C . MET A 1 391 ? 24.5 10.5 -16.438 1 96.44 391 MET A C 1
ATOM 3050 O O . MET A 1 391 ? 25.328 9.578 -16.516 1 96.44 391 MET A O 1
ATOM 3054 N N . LYS A 1 392 ? 24.625 11.602 -17.141 1 97.06 392 LYS A N 1
ATOM 3055 C CA . LYS A 1 392 ? 25.781 11.828 -17.984 1 97.06 392 LYS A CA 1
ATOM 3056 C C . LYS A 1 392 ? 27.078 11.883 -17.156 1 97.06 392 LYS A C 1
ATOM 3058 O O . LYS A 1 392 ? 28.094 11.312 -17.547 1 97.06 392 LYS A O 1
ATOM 3063 N N . LEU A 1 393 ? 26.953 12.531 -16.062 1 97.25 393 LEU A N 1
ATOM 3064 C CA . LEU A 1 393 ? 28.109 12.633 -15.18 1 97.25 393 LEU A CA 1
ATOM 3065 C C . LEU A 1 393 ? 28.453 11.273 -14.578 1 97.25 393 LEU A C 1
ATOM 3067 O O . LEU A 1 393 ? 29.625 10.922 -14.445 1 97.25 393 LEU A O 1
ATOM 3071 N N . SER A 1 394 ? 27.453 10.562 -14.164 1 96.12 394 SER A N 1
ATOM 3072 C CA . SER A 1 394 ? 27.672 9.25 -13.562 1 96.12 394 SER A CA 1
ATOM 3073 C C . SER A 1 394 ? 28.281 8.273 -14.57 1 96.12 394 SER A C 1
ATOM 3075 O O . SER A 1 394 ? 29.094 7.422 -14.211 1 96.12 394 SER A O 1
ATOM 3077 N N . ARG A 1 395 ? 27.891 8.352 -15.805 1 95.12 395 ARG A N 1
ATOM 3078 C CA . ARG A 1 395 ? 28.484 7.531 -16.844 1 95.12 395 ARG A CA 1
ATOM 3079 C C . ARG A 1 395 ? 29.938 7.918 -17.078 1 95.12 395 ARG A C 1
ATOM 3081 O O . ARG A 1 395 ? 30.781 7.055 -17.312 1 95.12 395 ARG A O 1
ATOM 3088 N N . PHE A 1 396 ? 30.172 9.219 -17.078 1 95.69 396 PHE A N 1
ATOM 3089 C CA . PHE A 1 396 ? 31.547 9.703 -17.203 1 95.69 396 PHE A CA 1
ATOM 3090 C C . PHE A 1 396 ? 32.406 9.141 -16.094 1 95.69 396 PHE A C 1
ATOM 3092 O O . PHE A 1 396 ? 33.531 8.711 -16.344 1 95.69 396 PHE A O 1
ATOM 3099 N N . ARG A 1 397 ? 31.922 9.102 -14.875 1 94.94 397 ARG A N 1
ATOM 3100 C CA . ARG A 1 397 ? 32.656 8.562 -13.734 1 94.94 397 ARG A CA 1
ATOM 3101 C C . ARG A 1 397 ? 32.906 7.07 -13.914 1 94.94 397 ARG A C 1
ATOM 3103 O O . ARG A 1 397 ? 34 6.586 -13.57 1 94.94 397 ARG A O 1
ATOM 3110 N N . LYS A 1 398 ? 31.906 6.375 -14.383 1 90.31 398 LYS A N 1
ATOM 3111 C CA . LYS A 1 398 ? 32.031 4.93 -14.562 1 90.31 398 LYS A CA 1
ATOM 3112 C C . LYS A 1 398 ? 33.125 4.586 -15.57 1 90.31 398 LYS A C 1
ATOM 3114 O O . LYS A 1 398 ? 33.812 3.596 -15.398 1 90.31 398 LYS A O 1
ATOM 3119 N N . TYR A 1 399 ? 33.375 5.449 -16.547 1 91.19 399 TYR A N 1
ATOM 3120 C CA . TYR A 1 399 ? 34.312 5.129 -17.625 1 91.19 399 TYR A CA 1
ATOM 3121 C C . TYR A 1 399 ? 35.688 5.723 -17.359 1 91.19 399 TYR A C 1
ATOM 3123 O O . TYR A 1 399 ? 36.688 5.113 -17.688 1 91.19 399 TYR A O 1
ATOM 3131 N N . TYR A 1 400 ? 35.656 6.898 -16.688 1 92.94 400 TYR A N 1
ATOM 3132 C CA . TYR A 1 400 ? 36.938 7.613 -16.625 1 92.94 400 TYR A CA 1
ATOM 3133 C C . TYR A 1 400 ? 37.469 7.664 -15.203 1 92.94 400 TYR A C 1
ATOM 3135 O O . TYR A 1 400 ? 38.656 7.852 -14.984 1 92.94 400 TYR A O 1
ATOM 3143 N N . ILE A 1 401 ? 36.688 7.602 -14.219 1 93.88 401 ILE A N 1
ATOM 3144 C CA . ILE A 1 401 ? 37.094 7.66 -12.828 1 93.88 401 ILE A CA 1
ATOM 3145 C C . ILE A 1 401 ? 36.969 6.277 -12.188 1 93.88 401 ILE A C 1
ATOM 3147 O O . ILE A 1 401 ? 36.031 6.027 -11.422 1 93.88 401 ILE A O 1
ATOM 3151 N N . ARG A 1 402 ? 37.938 5.453 -12.406 1 88.81 402 ARG A N 1
ATOM 3152 C CA . ARG A 1 402 ? 37.781 4.051 -12.031 1 88.81 402 ARG A CA 1
ATOM 3153 C C . ARG A 1 402 ? 38.625 3.723 -10.805 1 88.81 402 ARG A C 1
ATOM 3155 O O . ARG A 1 402 ? 38.25 2.904 -9.969 1 88.81 402 ARG A O 1
ATOM 3162 N N . THR A 1 403 ? 39.656 4.48 -10.625 1 93.69 403 THR A N 1
ATOM 3163 C CA . THR A 1 403 ? 40.594 4.125 -9.547 1 93.69 403 THR A CA 1
ATOM 3164 C C . THR A 1 403 ? 40.156 4.789 -8.234 1 93.69 403 THR A C 1
ATOM 3166 O O . THR A 1 403 ? 39.5 5.82 -8.25 1 93.69 403 THR A O 1
ATOM 3169 N N . LYS A 1 404 ? 40.562 4.293 -7.117 1 95.44 404 LYS A N 1
ATOM 3170 C CA . LYS A 1 404 ? 40.219 4.82 -5.797 1 95.44 404 LYS A CA 1
ATOM 3171 C C . LYS A 1 404 ? 40.844 6.203 -5.59 1 95.44 404 LYS A C 1
ATOM 3173 O O . LYS A 1 404 ? 40.219 7.062 -4.945 1 95.44 404 LYS A O 1
ATOM 3178 N N . ARG A 1 405 ? 42 6.414 -6.117 1 96.06 405 ARG A N 1
ATOM 3179 C CA . ARG A 1 405 ? 42.656 7.707 -5.977 1 96.06 405 ARG A CA 1
ATOM 3180 C C . ARG A 1 405 ? 41.875 8.797 -6.719 1 96.06 405 ARG A C 1
ATOM 3182 O O . ARG A 1 405 ? 41.719 9.906 -6.207 1 96.06 405 ARG A O 1
ATOM 3189 N N . GLN A 1 406 ? 41.469 8.484 -7.863 1 96.88 406 GLN A N 1
ATOM 3190 C CA . GLN A 1 406 ? 40.719 9.453 -8.648 1 96.88 406 GLN A CA 1
ATOM 3191 C C . GLN A 1 406 ? 39.375 9.805 -7.977 1 96.88 406 GLN A C 1
ATOM 3193 O O . GLN A 1 406 ? 38.969 10.969 -7.98 1 96.88 406 GLN A O 1
ATOM 3198 N N . ARG A 1 407 ? 38.812 8.789 -7.473 1 97.31 407 ARG A N 1
ATOM 3199 C CA . ARG A 1 407 ? 37.531 9.016 -6.777 1 97.31 407 ARG A CA 1
ATOM 3200 C C . ARG A 1 407 ? 37.75 9.883 -5.539 1 97.31 407 ARG A C 1
ATOM 3202 O O . ARG A 1 407 ? 36.938 10.75 -5.242 1 97.31 407 ARG A O 1
ATOM 3209 N N . PHE A 1 408 ? 38.812 9.586 -4.812 1 97.62 408 PHE A N 1
ATOM 3210 C CA . PHE A 1 408 ? 39.156 10.367 -3.627 1 97.62 408 PHE A CA 1
ATOM 3211 C C . PHE A 1 408 ? 39.438 11.82 -3.998 1 97.62 408 PHE A C 1
ATOM 3213 O O . PHE A 1 408 ? 38.938 12.742 -3.34 1 97.62 408 PHE A O 1
ATOM 3220 N N . LEU A 1 409 ? 40.094 12.109 -5.094 1 97.25 409 LEU A N 1
ATOM 3221 C CA . LEU A 1 409 ? 40.438 13.453 -5.531 1 97.25 409 LEU A CA 1
ATOM 3222 C C . LEU A 1 409 ? 39.219 14.219 -6.012 1 97.25 409 LEU A C 1
ATOM 3224 O O . LEU A 1 409 ? 39.125 15.438 -5.844 1 97.25 409 LEU A O 1
ATOM 3228 N N . GLU A 1 410 ? 38.375 13.453 -6.629 1 97.5 410 GLU A N 1
ATOM 3229 C CA . GLU A 1 410 ? 37.156 14.125 -7.051 1 97.5 410 GLU A CA 1
ATOM 3230 C C . GLU A 1 410 ? 36.375 14.633 -5.852 1 97.5 410 GLU A C 1
ATOM 3232 O O . GLU A 1 410 ? 35.781 15.719 -5.898 1 97.5 410 GLU A O 1
ATOM 3237 N N . CYS A 1 411 ? 36.312 13.828 -4.793 1 97.75 411 CYS A N 1
ATOM 3238 C CA . CYS A 1 411 ? 35.594 14.25 -3.586 1 97.75 411 CYS A CA 1
ATOM 3239 C C . CYS A 1 411 ? 36.219 15.508 -2.998 1 97.75 411 CYS A C 1
ATOM 3241 O O . CYS A 1 411 ? 35.531 16.422 -2.584 1 97.75 411 CYS A O 1
ATOM 3243 N N . MET A 1 412 ? 37.531 15.625 -3.027 1 97.19 412 MET A N 1
ATOM 3244 C CA . MET A 1 412 ? 38.219 16.797 -2.51 1 97.19 412 MET A CA 1
ATOM 3245 C C . MET A 1 412 ? 37.969 18.016 -3.396 1 97.19 412 MET A C 1
ATOM 3247 O O . MET A 1 412 ? 37.844 19.141 -2.898 1 97.19 412 MET A O 1
ATOM 3251 N N . LEU A 1 413 ? 37.844 17.734 -4.641 1 97.19 413 LEU A N 1
ATOM 3252 C CA . LEU A 1 413 ? 37.594 18.828 -5.578 1 97.19 413 LEU A CA 1
ATOM 3253 C C . LEU A 1 413 ? 36.219 19.453 -5.344 1 97.19 413 LEU A C 1
ATOM 3255 O O . LEU A 1 413 ? 36.094 20.672 -5.352 1 97.19 413 LEU A O 1
ATOM 3259 N N . VAL A 1 414 ? 35.25 18.594 -5.164 1 97.5 414 VAL A N 1
ATOM 3260 C CA . VAL A 1 414 ? 33.906 19.109 -4.961 1 97.5 414 VAL A CA 1
ATOM 3261 C C . VAL A 1 414 ? 33.844 19.828 -3.621 1 97.5 414 VAL A C 1
ATOM 3263 O O . VAL A 1 414 ? 33.156 20.859 -3.502 1 97.5 414 VAL A O 1
ATOM 3266 N N . ALA A 1 415 ? 34.5 19.328 -2.576 1 97 415 ALA A N 1
ATOM 3267 C CA . ALA A 1 415 ? 34.531 19.969 -1.268 1 97 415 ALA A CA 1
ATOM 3268 C C . ALA A 1 415 ? 35.125 21.359 -1.354 1 97 415 ALA A C 1
ATOM 3270 O O . ALA A 1 415 ? 34.625 22.312 -0.756 1 97 415 ALA A O 1
ATOM 3271 N N . THR A 1 416 ? 36.219 21.516 -2.105 1 95.88 416 THR A N 1
ATOM 3272 C CA . THR A 1 416 ? 36.875 22.812 -2.287 1 95.88 416 THR A CA 1
ATOM 3273 C C . THR A 1 416 ? 36.031 23.734 -3.135 1 95.88 416 THR A C 1
ATOM 3275 O O . THR A 1 416 ? 35.938 24.938 -2.844 1 95.88 416 THR A O 1
ATOM 3278 N N . ALA A 1 417 ? 35.406 23.156 -4.121 1 95.81 417 ALA A N 1
ATOM 3279 C CA . ALA A 1 417 ? 34.562 23.969 -4.988 1 95.81 417 ALA A CA 1
ATOM 3280 C C . ALA A 1 417 ? 33.375 24.516 -4.223 1 95.81 417 ALA A C 1
ATOM 3282 O O . ALA A 1 417 ? 32.938 25.641 -4.477 1 95.81 417 ALA A O 1
ATOM 3283 N N . SER A 1 418 ? 32.844 23.719 -3.357 1 94.06 418 SER A N 1
ATOM 3284 C CA . SER A 1 418 ? 31.703 24.172 -2.568 1 94.06 418 SER A CA 1
ATOM 3285 C C . SER A 1 418 ? 32.062 25.359 -1.696 1 94.06 418 SER A C 1
ATOM 3287 O O . SER A 1 418 ? 31.297 26.312 -1.585 1 94.06 418 SER A O 1
ATOM 3289 N N . ALA A 1 419 ? 33.188 25.375 -1.065 1 91.56 419 ALA A N 1
ATOM 3290 C CA . ALA A 1 419 ? 33.656 26.5 -0.259 1 91.56 419 ALA A CA 1
ATOM 3291 C C . ALA A 1 419 ? 33.938 27.719 -1.131 1 91.56 419 ALA A C 1
ATOM 3293 O O . ALA A 1 419 ? 33.594 28.844 -0.76 1 91.56 419 ALA A O 1
ATOM 3294 N N . PHE A 1 420 ? 34.469 27.484 -2.262 1 92.25 420 PHE A N 1
ATOM 3295 C CA . PHE A 1 420 ? 34.844 28.578 -3.166 1 92.25 420 PHE A CA 1
ATOM 3296 C C . PHE A 1 420 ? 33.594 29.25 -3.715 1 92.25 420 PHE A C 1
ATOM 3298 O O . PHE A 1 420 ? 33.531 30.484 -3.797 1 92.25 420 PHE A O 1
ATOM 3305 N N . ILE A 1 421 ? 32.625 28.469 -4.082 1 91.69 421 ILE A N 1
ATOM 3306 C CA . ILE A 1 421 ? 31.391 29.016 -4.645 1 91.69 421 ILE A CA 1
ATOM 3307 C C . ILE A 1 421 ? 30.672 29.844 -3.59 1 91.69 421 ILE A C 1
ATOM 3309 O O . ILE A 1 421 ? 30.188 30.938 -3.879 1 91.69 421 ILE A O 1
ATOM 3313 N N . GLY A 1 422 ? 30.594 29.328 -2.383 1 86.69 422 GLY A N 1
ATOM 3314 C CA . GLY A 1 422 ? 29.969 30.078 -1.311 1 86.69 422 GLY A CA 1
ATOM 3315 C C . GLY A 1 422 ? 30.656 31.406 -1.017 1 86.69 422 GLY A C 1
ATOM 3316 O O . GLY A 1 422 ? 30 32.438 -0.845 1 86.69 422 GLY A O 1
ATOM 3317 N N . PHE A 1 423 ? 31.906 31.422 -1.096 1 84 423 PHE A N 1
ATOM 3318 C CA . PHE A 1 423 ? 32.688 32.594 -0.758 1 84 423 PHE A CA 1
ATOM 3319 C C . PHE A 1 423 ? 32.625 33.625 -1.886 1 84 423 PHE A C 1
ATOM 3321 O O . PHE A 1 423 ? 32.5 34.844 -1.636 1 84 423 PHE A O 1
ATOM 3328 N N . ILE A 1 424 ? 32.688 33.156 -3.098 1 85.88 424 ILE A N 1
ATOM 3329 C CA . ILE A 1 424 ? 32.688 34.031 -4.242 1 85.88 424 ILE A CA 1
ATOM 3330 C C . ILE A 1 424 ? 31.328 34.719 -4.359 1 85.88 424 ILE A C 1
ATOM 3332 O O . ILE A 1 424 ? 31.25 35.906 -4.734 1 85.88 424 ILE A O 1
ATOM 3336 N N . THR A 1 425 ? 30.359 34 -4.051 1 88.75 425 THR A N 1
ATOM 3337 C CA . THR A 1 425 ? 29.016 34.562 -4.098 1 88.75 425 THR A CA 1
ATOM 3338 C C . THR A 1 425 ? 28.859 35.656 -3.027 1 88.75 425 THR A C 1
ATOM 3340 O O . THR A 1 425 ? 28.203 36.656 -3.256 1 88.75 425 THR A O 1
ATOM 3343 N N . LEU A 1 426 ? 29.438 35.469 -1.882 1 83.25 426 LEU A N 1
ATOM 3344 C CA . LEU A 1 426 ? 29.391 36.438 -0.802 1 83.25 426 LEU A CA 1
ATOM 3345 C C . LEU A 1 426 ? 30.109 37.719 -1.211 1 83.25 426 LEU A C 1
ATOM 3347 O O . LEU A 1 426 ? 29.672 38.812 -0.839 1 83.25 426 LEU A O 1
ATOM 3351 N N . LEU A 1 427 ? 31.109 37.594 -2.039 1 79.88 427 LEU A N 1
ATOM 3352 C CA . LEU A 1 427 ? 31.906 38.75 -2.438 1 79.88 427 LEU A CA 1
ATOM 3353 C C . LEU A 1 427 ? 31.25 39.5 -3.602 1 79.88 427 LEU A C 1
ATOM 3355 O O . LEU A 1 427 ? 31.359 40.719 -3.703 1 79.88 427 LEU A O 1
ATOM 3359 N N . LEU A 1 428 ? 30.578 38.75 -4.402 1 83.81 428 LEU A N 1
ATOM 3360 C CA . LEU A 1 428 ? 30.078 39.344 -5.641 1 83.81 428 LEU A CA 1
ATOM 3361 C C . LEU A 1 428 ? 28.719 39.969 -5.438 1 83.81 428 LEU A C 1
ATOM 3363 O O . LEU A 1 428 ? 28.359 40.906 -6.148 1 83.81 428 LEU A O 1
ATOM 3367 N N . ILE A 1 429 ? 27.906 39.344 -4.594 1 86.06 429 ILE A N 1
ATOM 3368 C CA . ILE A 1 429 ? 26.547 39.844 -4.441 1 86.06 429 ILE A CA 1
ATOM 3369 C C . ILE A 1 429 ? 26.406 40.562 -3.094 1 86.06 429 ILE A C 1
ATOM 3371 O O . ILE A 1 429 ? 26.672 39.969 -2.045 1 86.06 429 ILE A O 1
ATOM 3375 N N . ASP A 1 430 ? 26.031 41.906 -3.17 1 79.44 430 ASP A N 1
ATOM 3376 C CA . ASP A 1 430 ? 25.828 42.688 -1.957 1 79.44 430 ASP A CA 1
ATOM 3377 C C . ASP A 1 430 ? 24.359 42.688 -1.555 1 79.44 430 ASP A C 1
ATOM 3379 O O . ASP A 1 430 ? 23.547 43.438 -2.131 1 79.44 430 ASP A O 1
ATOM 3383 N N . ASP A 1 431 ? 23.969 41.781 -0.72 1 84.62 431 ASP A N 1
ATOM 3384 C CA . ASP A 1 431 ? 22.594 41.719 -0.21 1 84.62 431 ASP A CA 1
ATOM 3385 C C . ASP A 1 431 ? 22.578 41.812 1.312 1 84.62 431 ASP A C 1
ATOM 3387 O O . ASP A 1 431 ? 22.312 40.844 2.014 1 84.62 431 ASP A O 1
ATOM 3391 N N . CYS A 1 432 ? 22.859 43 1.853 1 81.12 432 CYS A N 1
ATOM 3392 C CA . CYS A 1 432 ? 22.844 43.281 3.285 1 81.12 432 CYS A CA 1
ATOM 3393 C C . CYS A 1 432 ? 21.484 43.781 3.73 1 81.12 432 CYS A C 1
ATOM 3395 O O . CYS A 1 432 ? 20.953 44.719 3.145 1 81.12 432 CYS A O 1
ATOM 3397 N N . GLN A 1 433 ? 20.891 43.031 4.535 1 77.5 433 GLN A N 1
ATOM 3398 C CA . GLN A 1 433 ? 19.578 43.406 5.047 1 77.5 433 GLN A CA 1
ATOM 3399 C C . GLN A 1 433 ? 19.656 43.812 6.516 1 77.5 433 GLN A C 1
ATOM 3401 O O . GLN A 1 433 ? 20.609 43.469 7.211 1 77.5 433 GLN A O 1
ATOM 3406 N N . SER A 1 434 ? 18.625 44.594 6.977 1 69.56 434 SER A N 1
ATOM 3407 C CA . SER A 1 434 ? 18.609 45.062 8.352 1 69.56 434 SER A CA 1
ATOM 3408 C C . SER A 1 434 ? 18.281 43.938 9.328 1 69.56 434 SER A C 1
ATOM 3410 O O . SER A 1 434 ? 17.5 43.031 9.008 1 69.56 434 SER A O 1
ATOM 3412 N N . ILE A 1 435 ? 19 43.75 10.438 1 60.62 435 ILE A N 1
ATOM 3413 C CA . ILE A 1 435 ? 18.922 42.719 11.445 1 60.62 435 ILE A CA 1
ATOM 3414 C C . ILE A 1 435 ? 17.484 42.562 11.945 1 60.62 435 ILE A C 1
ATOM 3416 O O . ILE A 1 435 ? 17.062 41.5 12.344 1 60.62 435 ILE A O 1
ATOM 3420 N N . GLY A 1 436 ? 16.641 43.5 12.117 1 49.16 436 GLY A N 1
ATOM 3421 C CA . GLY A 1 436 ? 15.297 43.469 12.664 1 49.16 436 GLY A CA 1
ATOM 3422 C C . GLY A 1 436 ? 14.406 42.438 11.977 1 49.16 436 GLY A C 1
ATOM 3423 O O . GLY A 1 436 ? 13.344 42.094 12.492 1 49.16 436 GLY A O 1
ATOM 3424 N N . ILE A 1 437 ? 14.906 41.875 10.969 1 50.47 437 ILE A N 1
ATOM 3425 C CA . ILE A 1 437 ? 13.945 41.094 10.219 1 50.47 437 ILE A CA 1
ATOM 3426 C C . ILE A 1 437 ? 14.109 39.594 10.57 1 50.47 437 ILE A C 1
ATOM 3428 O O . ILE A 1 437 ? 13.125 38.875 10.648 1 50.47 437 ILE A O 1
ATOM 3432 N N . ASN A 1 438 ? 15.336 39.094 10.836 1 51.59 438 ASN A N 1
ATOM 3433 C CA . ASN A 1 438 ? 15.5 37.688 11.164 1 51.59 438 ASN A CA 1
ATOM 3434 C C . ASN A 1 438 ? 16.312 37.5 12.445 1 51.59 438 ASN A C 1
ATOM 3436 O O . ASN A 1 438 ? 17.516 37.719 12.461 1 51.59 438 ASN A O 1
ATOM 3440 N N . PRO A 1 439 ? 15.648 37.281 13.688 1 46.78 439 PRO A N 1
ATOM 3441 C CA . PRO A 1 439 ? 16.25 37.25 15.016 1 46.78 439 PRO A CA 1
ATOM 3442 C C . PRO A 1 439 ? 17.328 36.156 15.156 1 46.78 439 PRO A C 1
ATOM 3444 O O . PRO A 1 439 ? 18.078 36.156 16.141 1 46.78 439 PRO A O 1
ATOM 3447 N N . GLN A 1 440 ? 17.422 35.125 14.422 1 52.03 440 GLN A N 1
ATOM 3448 C CA . GLN A 1 440 ? 18.297 34.062 14.82 1 52.03 440 GLN A CA 1
ATOM 3449 C C . GLN A 1 440 ? 19.656 34.156 14.125 1 52.03 440 GLN A C 1
ATOM 3451 O O . GLN A 1 440 ? 20.219 33.156 13.68 1 52.03 440 GLN A O 1
ATOM 3456 N N . LEU A 1 441 ? 20.25 35.406 14.086 1 54.94 441 LEU A N 1
ATOM 3457 C CA . LEU A 1 441 ? 21.438 35.594 13.242 1 54.94 441 LEU A CA 1
ATOM 3458 C C . LEU A 1 441 ? 22.719 35.344 14.031 1 54.94 441 LEU A C 1
ATOM 3460 O O . LEU A 1 441 ? 22.844 35.781 15.18 1 54.94 441 LEU A O 1
ATOM 3464 N N . THR A 1 442 ? 23.484 34.312 13.609 1 56.66 442 THR A N 1
ATOM 3465 C CA . THR A 1 442 ? 24.812 34.062 14.172 1 56.66 442 THR A CA 1
ATOM 3466 C C . THR A 1 442 ? 25.797 35.094 13.711 1 56.66 442 THR A C 1
ATOM 3468 O O . THR A 1 442 ? 25.562 35.812 12.727 1 56.66 442 THR A O 1
ATOM 3471 N N . GLY A 1 443 ? 26.828 35.375 14.508 1 56.81 443 GLY A N 1
ATOM 3472 C CA . GLY A 1 443 ? 27.891 36.344 14.25 1 56.81 443 GLY A CA 1
ATOM 3473 C C . GLY A 1 443 ? 28.469 36.219 12.852 1 56.81 443 GLY A C 1
ATOM 3474 O O . GLY A 1 443 ? 28.812 37.25 12.234 1 56.81 443 GLY A O 1
ATOM 3475 N N . VAL A 1 444 ? 28.438 35.094 12.242 1 57.84 444 VAL A N 1
ATOM 3476 C CA . VAL A 1 444 ? 29.062 34.875 10.938 1 57.84 444 VAL A CA 1
ATOM 3477 C C . VAL A 1 444 ? 28.219 35.5 9.844 1 57.84 444 VAL A C 1
ATOM 3479 O O . VAL A 1 444 ? 28.734 35.906 8.805 1 57.84 444 VAL A O 1
ATOM 3482 N N . MET A 1 445 ? 27 35.688 10.18 1 60.28 445 MET A N 1
ATOM 3483 C CA . MET A 1 445 ? 26.078 36.219 9.18 1 60.28 445 MET A CA 1
ATOM 3484 C C . MET A 1 445 ? 26.281 37.75 9.031 1 60.28 445 MET A C 1
ATOM 3486 O O . MET A 1 445 ? 25.812 38.344 8.062 1 60.28 445 MET A O 1
ATOM 3490 N N . LYS A 1 446 ? 27.031 38.281 9.93 1 63.25 446 LYS A N 1
ATOM 3491 C CA . LYS A 1 446 ? 27.297 39.719 9.906 1 63.25 446 LYS A CA 1
ATOM 3492 C C . LYS A 1 446 ? 28.578 40.031 9.141 1 63.25 446 LYS A C 1
ATOM 3494 O O . LYS A 1 446 ? 28.922 41.188 8.953 1 63.25 446 LYS A O 1
ATOM 3499 N N . LEU A 1 447 ? 29.031 39 8.57 1 61.41 447 LEU A N 1
ATOM 3500 C CA . LEU A 1 447 ? 30.312 39.219 7.879 1 61.41 447 LEU A CA 1
ATOM 3501 C C . LEU A 1 447 ? 30.125 40.094 6.645 1 61.41 447 LEU A C 1
ATOM 3503 O O . LEU A 1 447 ? 29.172 39.906 5.895 1 61.41 447 LEU A O 1
ATOM 3507 N N . TRP A 1 448 ? 30.969 41.031 6.418 1 65.38 448 TRP A N 1
ATOM 3508 C CA . TRP A 1 448 ? 31.172 41.844 5.219 1 65.38 448 TRP A CA 1
ATOM 3509 C C . TRP A 1 448 ? 30.094 42.938 5.117 1 65.38 448 TRP A C 1
ATOM 3511 O O . TRP A 1 448 ? 30.031 43.656 4.121 1 65.38 448 TRP A O 1
ATOM 3521 N N . CYS A 1 449 ? 29.078 42.688 6.055 1 73.88 449 CYS A N 1
ATOM 3522 C CA . CYS A 1 449 ? 28.094 43.75 6.047 1 73.88 449 CYS A CA 1
ATOM 3523 C C . CYS A 1 449 ? 28.391 44.781 7.145 1 73.88 449 CYS A C 1
ATOM 3525 O O . CYS A 1 449 ? 29.031 44.438 8.141 1 73.88 449 CYS A O 1
ATOM 3527 N N . PRO A 1 450 ? 28.078 46.125 6.754 1 70.06 450 PRO A N 1
ATOM 3528 C CA . PRO A 1 450 ? 28.266 47.156 7.777 1 70.06 450 PRO A CA 1
ATOM 3529 C C . PRO A 1 450 ? 27.531 46.812 9.078 1 70.06 450 PRO A C 1
ATOM 3531 O O . PRO A 1 450 ? 26.703 45.906 9.117 1 70.06 450 PRO A O 1
ATOM 3534 N N . LYS A 1 451 ? 27.922 47.562 10.125 1 64.94 451 LYS A N 1
ATOM 3535 C CA . LYS A 1 451 ? 27.391 47.344 11.461 1 64.94 451 LYS A CA 1
ATOM 3536 C C . LYS A 1 451 ? 25.875 47.469 11.484 1 64.94 451 LYS A C 1
ATOM 3538 O O . LYS A 1 451 ? 25.312 48.438 10.969 1 64.94 451 LYS A O 1
ATOM 3543 N N . GLY A 1 452 ? 25.062 46.406 11.875 1 63.81 452 GLY A N 1
ATOM 3544 C CA . GLY A 1 452 ? 23.625 46.406 12.008 1 63.81 452 GLY A CA 1
ATOM 3545 C C . GLY A 1 452 ? 22.906 45.656 10.891 1 63.81 452 GLY A C 1
ATOM 3546 O O . GLY A 1 452 ? 21.688 45.562 10.898 1 63.81 452 GLY A O 1
ATOM 3547 N N . LYS A 1 453 ? 23.719 45.281 9.922 1 75.56 453 LYS A N 1
ATOM 3548 C CA . LYS A 1 453 ? 23.094 44.562 8.805 1 75.56 453 LYS A CA 1
ATOM 3549 C C . LYS A 1 453 ? 23.625 43.156 8.695 1 75.56 453 LYS A C 1
ATOM 3551 O O . LYS A 1 453 ? 24.656 42.812 9.266 1 75.56 453 LYS A O 1
ATOM 3556 N N . TYR A 1 454 ? 22.844 42.281 8.211 1 75.94 454 TYR A N 1
ATOM 3557 C CA . TYR A 1 454 ? 23.281 40.906 7.996 1 75.94 454 TYR A CA 1
ATOM 3558 C C . TYR A 1 454 ? 23.203 40.531 6.523 1 75.94 454 TYR A C 1
ATOM 3560 O O . TYR A 1 454 ? 22.422 41.125 5.77 1 75.94 454 TYR A O 1
ATOM 3568 N N . SER A 1 455 ? 24.047 39.688 6.137 1 80.12 455 SER A N 1
ATOM 3569 C CA . SER A 1 455 ? 24.094 39.25 4.742 1 80.12 455 SER A CA 1
ATOM 3570 C C . SER A 1 455 ? 23.125 38.094 4.496 1 80.12 455 SER A C 1
ATOM 3572 O O . SER A 1 455 ? 23.203 37.062 5.145 1 80.12 455 SER A O 1
ATOM 3574 N N . ALA A 1 456 ? 22.219 38.25 3.514 1 82.81 456 ALA A N 1
ATOM 3575 C CA . ALA A 1 456 ? 21.266 37.219 3.143 1 82.81 456 ALA A CA 1
ATOM 3576 C C . ALA A 1 456 ? 21.969 36 2.553 1 82.81 456 ALA A C 1
ATOM 3578 O O . ALA A 1 456 ? 21.531 34.875 2.746 1 82.81 456 ALA A O 1
ATOM 3579 N N . ILE A 1 457 ? 23.062 36.25 1.914 1 83.69 457 ILE A N 1
ATOM 3580 C CA . ILE A 1 457 ? 23.812 35.188 1.29 1 83.69 457 ILE A CA 1
ATOM 3581 C C . ILE A 1 457 ? 24.5 34.344 2.367 1 83.69 457 ILE A C 1
ATOM 3583 O O . ILE A 1 457 ? 24.547 33.094 2.254 1 83.69 457 ILE A O 1
ATOM 3587 N N . ALA A 1 458 ? 25 34.938 3.391 1 78.38 458 ALA A N 1
ATOM 3588 C CA . ALA A 1 458 ? 25.641 34.219 4.484 1 78.38 458 ALA A CA 1
ATOM 3589 C C . ALA A 1 458 ? 24.641 33.344 5.23 1 78.38 458 ALA A C 1
ATOM 3591 O O . ALA A 1 458 ? 25 32.25 5.707 1 78.38 458 ALA A O 1
ATOM 3592 N N . THR A 1 459 ? 23.438 33.781 5.219 1 77.81 459 THR A N 1
ATOM 3593 C CA . THR A 1 459 ? 22.391 33 5.887 1 77.81 459 THR A CA 1
ATOM 3594 C C . THR A 1 459 ? 22.047 31.766 5.09 1 77.81 459 THR A C 1
ATOM 3596 O O . THR A 1 459 ? 21.531 30.781 5.645 1 77.81 459 THR A O 1
ATOM 3599 N N . LEU A 1 460 ? 22.359 31.766 3.92 1 84.5 460 LEU A N 1
ATOM 3600 C CA . LEU A 1 460 ? 22.016 30.625 3.078 1 84.5 460 LEU A CA 1
ATOM 3601 C C . LEU A 1 460 ? 23.172 29.641 2.971 1 84.5 460 LEU A C 1
ATOM 3603 O O . LEU A 1 460 ? 22.969 28.422 2.971 1 84.5 460 LEU A O 1
ATOM 3607 N N . PHE A 1 461 ? 24.406 30.172 2.945 1 79.62 461 PHE A N 1
ATOM 3608 C CA . PHE A 1 461 ? 25.547 29.297 2.678 1 79.62 461 PHE A CA 1
ATOM 3609 C C . PHE A 1 461 ? 26.219 28.891 3.975 1 79.62 461 PHE A C 1
ATOM 3611 O O . PHE A 1 461 ? 26.875 27.844 4.035 1 79.62 461 PHE A O 1
ATOM 3618 N N . PHE A 1 462 ? 26.078 29.656 5.035 1 76.5 462 PHE A N 1
ATOM 3619 C CA . PHE A 1 462 ? 26.891 29.422 6.223 1 76.5 462 PHE A CA 1
ATOM 3620 C C . PHE A 1 462 ? 26.047 28.844 7.352 1 76.5 462 PHE A C 1
ATOM 3622 O O . PHE A 1 462 ? 26.172 29.266 8.5 1 76.5 462 PHE A O 1
ATOM 3629 N N . GLN A 1 463 ? 25.172 28.094 7.039 1 77.62 463 GLN A N 1
ATOM 3630 C CA . GLN A 1 463 ? 24.375 27.328 7.984 1 77.62 463 GLN A CA 1
ATOM 3631 C C . GLN A 1 463 ? 24.062 25.938 7.438 1 77.62 463 GLN A C 1
ATOM 3633 O O . GLN A 1 463 ? 24.391 25.625 6.289 1 77.62 463 GLN A O 1
ATOM 3638 N N . ASN A 1 464 ? 23.578 25.125 8.32 1 80.88 464 ASN A N 1
ATOM 3639 C CA . ASN A 1 464 ? 23.172 23.797 7.879 1 80.88 464 ASN A CA 1
ATOM 3640 C C . ASN A 1 464 ? 22.062 23.875 6.832 1 80.88 464 ASN A C 1
ATOM 3642 O O . ASN A 1 464 ? 21.172 24.734 6.91 1 80.88 464 ASN A O 1
ATOM 3646 N N . PRO A 1 465 ? 22.141 23.016 5.863 1 86.44 465 PRO A N 1
ATOM 3647 C CA . PRO A 1 465 ? 21.172 23.062 4.77 1 86.44 465 PRO A CA 1
ATOM 3648 C C . PRO A 1 465 ? 19.734 23.016 5.262 1 86.44 465 PRO A C 1
ATOM 3650 O O . PRO A 1 465 ? 18.844 23.641 4.656 1 86.44 465 PRO A O 1
ATOM 3653 N N . GLU A 1 466 ? 19.484 22.391 6.32 1 84.62 466 GLU A N 1
ATOM 3654 C CA . GLU A 1 466 ? 18.125 22.312 6.848 1 84.62 466 GLU A CA 1
ATOM 3655 C C . GLU A 1 466 ? 17.656 23.688 7.344 1 84.62 466 GLU A C 1
ATOM 3657 O O . GLU A 1 466 ? 16.484 24.047 7.164 1 84.62 466 GLU A O 1
ATOM 3662 N N . GLU A 1 467 ? 18.5 24.375 7.98 1 83.31 467 GLU A N 1
ATOM 3663 C CA . GLU A 1 467 ? 18.172 25.703 8.469 1 83.31 467 GLU A CA 1
ATOM 3664 C C . GLU A 1 467 ? 17.984 26.688 7.312 1 83.31 467 GLU A C 1
ATOM 3666 O O . GLU A 1 467 ? 17.172 27.609 7.398 1 83.31 467 GLU A O 1
ATOM 3671 N N . SER A 1 468 ? 18.734 26.438 6.277 1 88.06 468 SER A N 1
ATOM 3672 C CA . SER A 1 468 ? 18.562 27.281 5.09 1 88.06 468 SER A CA 1
ATOM 3673 C C . SER A 1 468 ? 17.188 27.094 4.469 1 88.06 468 SER A C 1
ATOM 3675 O O . SER A 1 468 ? 16.578 28.047 3.982 1 88.06 468 SER A O 1
ATOM 3677 N N . VAL A 1 469 ? 16.734 25.875 4.457 1 89.94 469 VAL A N 1
ATOM 3678 C CA . VAL A 1 469 ? 15.398 25.594 3.939 1 89.94 469 VAL A CA 1
ATOM 3679 C C . VAL A 1 469 ? 14.352 26.312 4.793 1 89.94 469 VAL A C 1
ATOM 3681 O O . VAL A 1 469 ? 13.414 26.906 4.266 1 89.94 469 VAL A O 1
ATOM 3684 N N . LYS A 1 470 ? 14.57 26.328 6.07 1 85.38 470 LYS A N 1
ATOM 3685 C CA . LYS A 1 470 ? 13.648 26.984 6.992 1 85.38 470 LYS A CA 1
ATOM 3686 C C . LYS A 1 470 ? 13.617 28.5 6.746 1 85.38 470 LYS A C 1
ATOM 3688 O O . LYS A 1 470 ? 12.555 29.109 6.793 1 85.38 470 LYS A O 1
ATOM 3693 N N . SER A 1 471 ? 14.789 28.984 6.523 1 84.88 471 SER A N 1
ATOM 3694 C CA . SER A 1 471 ? 14.875 30.422 6.262 1 84.88 471 SER A CA 1
ATOM 3695 C C . SER A 1 471 ? 14.141 30.797 4.98 1 84.88 471 SER A C 1
ATOM 3697 O O . SER A 1 471 ? 13.523 31.859 4.895 1 84.88 471 SER A O 1
ATOM 3699 N N . LEU A 1 472 ? 14.188 29.953 4.082 1 89.31 472 LEU A N 1
ATOM 3700 C CA . LEU A 1 472 ? 13.531 30.234 2.812 1 89.31 472 LEU A CA 1
ATOM 3701 C C . LEU A 1 472 ? 12.016 30.094 2.938 1 89.31 472 LEU A C 1
ATOM 3703 O O . LEU A 1 472 ? 11.258 30.766 2.242 1 89.31 472 LEU A O 1
ATOM 3707 N N . PHE A 1 473 ? 11.57 29.25 3.803 1 87.38 473 PHE A N 1
ATOM 3708 C CA . PHE A 1 473 ? 10.148 29 3.98 1 87.38 473 PHE A CA 1
ATOM 3709 C C . PHE A 1 473 ? 9.5 30.109 4.797 1 87.38 473 PHE A C 1
ATOM 3711 O O . PHE A 1 473 ? 8.375 30.516 4.512 1 87.38 473 PHE A O 1
ATOM 3718 N N . HIS A 1 474 ? 10.234 30.641 5.832 1 83.06 474 HIS A N 1
ATOM 3719 C CA . HIS A 1 474 ? 9.539 31.406 6.855 1 83.06 474 HIS A CA 1
ATOM 3720 C C . HIS A 1 474 ? 10.031 32.844 6.895 1 83.06 474 HIS A C 1
ATOM 3722 O O . HIS A 1 474 ? 9.43 33.688 7.559 1 83.06 474 HIS A O 1
ATOM 3728 N N . SER A 1 475 ? 11.062 33.156 6.188 1 80.19 475 SER A N 1
ATOM 3729 C CA . SER A 1 475 ? 11.539 34.531 6.195 1 80.19 475 SER A CA 1
ATOM 3730 C C . SER A 1 475 ? 10.523 35.469 5.555 1 80.19 475 SER A C 1
ATOM 3732 O O . SER A 1 475 ? 9.82 35.062 4.617 1 80.19 475 SER A O 1
ATOM 3734 N N . PRO A 1 476 ? 10.406 36.562 6.203 1 78.06 476 PRO A N 1
ATOM 3735 C CA . PRO A 1 476 ? 9.43 37.531 5.68 1 78.06 476 PRO A CA 1
ATOM 3736 C C . PRO A 1 476 ? 9.719 37.906 4.234 1 78.06 476 PRO A C 1
ATOM 3738 O O . PRO A 1 476 ? 10.766 37.562 3.688 1 78.06 476 PRO A O 1
ATOM 3741 N N . LEU A 1 477 ? 8.789 38.719 3.885 1 73.81 477 LEU A N 1
ATOM 3742 C CA . LEU A 1 477 ? 8.891 39.188 2.51 1 73.81 477 LEU A CA 1
ATOM 3743 C C . LEU A 1 477 ? 10.094 40.125 2.342 1 73.81 477 LEU A C 1
ATOM 3745 O O . LEU A 1 477 ? 10.461 40.844 3.273 1 73.81 477 LEU A O 1
ATOM 3749 N N . ASN A 1 478 ? 10.883 40.094 1.382 1 74.44 478 ASN A N 1
ATOM 3750 C CA . ASN A 1 478 ? 11.961 40.969 0.99 1 74.44 478 ASN A CA 1
ATOM 3751 C C . ASN A 1 478 ? 13.258 40.656 1.727 1 74.44 478 ASN A C 1
ATOM 3753 O O . ASN A 1 478 ? 14.164 41.469 1.796 1 74.44 478 ASN A O 1
ATOM 3757 N N . SER A 1 479 ? 13.18 39.562 2.373 1 80.31 479 SER A N 1
ATOM 3758 C CA . SER A 1 479 ? 14.398 39.156 3.062 1 80.31 479 SER A CA 1
ATOM 3759 C C . SER A 1 479 ? 15.508 38.812 2.072 1 80.31 479 SER A C 1
ATOM 3761 O O . SER A 1 479 ? 16.688 38.812 2.422 1 80.31 479 SER A O 1
ATOM 3763 N N . PHE A 1 480 ? 15.148 38.5 0.843 1 88.38 480 PHE A N 1
ATOM 3764 C CA . PHE A 1 480 ? 16.109 38.125 -0.172 1 88.38 480 PHE A CA 1
ATOM 3765 C C . PHE A 1 480 ? 15.883 38.875 -1.473 1 88.38 480 PHE A C 1
ATOM 3767 O O . PHE A 1 480 ? 14.734 39 -1.913 1 88.38 480 PHE A O 1
ATOM 3774 N N . LYS A 1 481 ? 16.938 39.375 -1.991 1 90.25 481 LYS A N 1
ATOM 3775 C CA . LYS A 1 481 ? 16.844 39.938 -3.33 1 90.25 481 LYS A CA 1
ATOM 3776 C C . LYS A 1 481 ? 16.625 38.875 -4.379 1 90.25 481 LYS A C 1
ATOM 3778 O O . LYS A 1 481 ? 17.109 37.75 -4.234 1 90.25 481 LYS A O 1
ATOM 3783 N N . PRO A 1 482 ? 15.875 39.156 -5.453 1 92.31 482 PRO A N 1
ATOM 3784 C CA . PRO A 1 482 ? 15.625 38.156 -6.5 1 92.31 482 PRO A CA 1
ATOM 3785 C C . PRO A 1 482 ? 16.906 37.625 -7.125 1 92.31 482 PRO A C 1
ATOM 3787 O O . PRO A 1 482 ? 16.984 36.438 -7.465 1 92.31 482 PRO A O 1
ATOM 3790 N N . LEU A 1 483 ? 17.906 38.438 -7.238 1 92.94 483 LEU A N 1
ATOM 3791 C CA . LEU A 1 483 ? 19.156 38 -7.82 1 92.94 483 LEU A CA 1
ATOM 3792 C C . LEU A 1 483 ? 19.859 37 -6.914 1 92.94 483 LEU A C 1
ATOM 3794 O O . LEU A 1 483 ? 20.484 36.062 -7.395 1 92.94 483 LEU A O 1
ATOM 3798 N N . THR A 1 484 ? 19.812 37.281 -5.645 1 92.06 484 THR A N 1
ATOM 3799 C CA . THR A 1 484 ? 20.406 36.375 -4.684 1 92.06 484 THR A CA 1
ATOM 3800 C C . THR A 1 484 ? 19.75 35 -4.77 1 92.06 484 THR A C 1
ATOM 3802 O O . THR A 1 484 ? 20.438 33.969 -4.758 1 92.06 484 THR A O 1
ATOM 3805 N N . LEU A 1 485 ? 18.422 35 -4.922 1 94.94 485 LEU A N 1
ATOM 3806 C CA . LEU A 1 485 ? 17.672 33.719 -4.996 1 94.94 485 LEU A CA 1
ATOM 3807 C C . LEU A 1 485 ? 18 33 -6.285 1 94.94 485 LEU A C 1
ATOM 3809 O O . LEU A 1 485 ? 18.172 31.766 -6.273 1 94.94 485 LEU A O 1
ATOM 3813 N N . PHE A 1 486 ? 18.125 33.656 -7.328 1 96 486 PHE A N 1
ATOM 3814 C CA . PHE A 1 486 ? 18.406 33.062 -8.617 1 96 486 PHE A CA 1
ATOM 3815 C C . PHE A 1 486 ? 19.812 32.438 -8.625 1 96 486 PHE A C 1
ATOM 3817 O O . PHE A 1 486 ? 19.984 31.297 -9.047 1 96 486 PHE A O 1
ATOM 3824 N N . VAL A 1 487 ? 20.797 33.188 -8.203 1 95.19 487 VAL A N 1
ATOM 3825 C CA . VAL A 1 487 ? 22.188 32.719 -8.211 1 95.19 487 VAL A CA 1
ATOM 3826 C C . VAL A 1 487 ? 22.344 31.531 -7.254 1 95.19 487 VAL A C 1
ATOM 3828 O O . VAL A 1 487 ? 23.016 30.547 -7.578 1 95.19 487 VAL A O 1
ATOM 3831 N N . PHE A 1 488 ? 21.734 31.641 -6.117 1 94.69 488 PHE A N 1
ATOM 3832 C CA . PHE A 1 488 ? 21.812 30.562 -5.141 1 94.69 488 PHE A CA 1
ATOM 3833 C C . PHE A 1 488 ? 21.188 29.297 -5.684 1 94.69 488 PHE A C 1
ATOM 3835 O O . PHE A 1 488 ? 21.75 28.203 -5.539 1 94.69 488 PHE A O 1
ATOM 3842 N N . ALA A 1 489 ? 19.984 29.422 -6.293 1 97.12 489 ALA A N 1
ATOM 3843 C CA . ALA A 1 489 ? 19.297 28.266 -6.859 1 97.12 489 ALA A CA 1
ATOM 3844 C C . ALA A 1 489 ? 20.156 27.594 -7.938 1 97.12 489 ALA A C 1
ATOM 3846 O O . ALA A 1 489 ? 20.25 26.359 -7.992 1 97.12 489 ALA A O 1
ATOM 3847 N N . PHE A 1 490 ? 20.75 28.359 -8.695 1 96.81 490 PHE A N 1
ATOM 3848 C CA . PHE A 1 490 ? 21.562 27.844 -9.781 1 96.81 490 PHE A CA 1
ATOM 3849 C C . PHE A 1 490 ? 22.812 27.172 -9.25 1 96.81 490 PHE A C 1
ATOM 3851 O O . PHE A 1 490 ? 23.172 26.062 -9.68 1 96.81 490 PHE A O 1
ATOM 3858 N N . GLU A 1 491 ? 23.531 27.812 -8.352 1 95.88 491 GLU A N 1
ATOM 3859 C CA . GLU A 1 491 ? 24.766 27.281 -7.797 1 95.88 491 GLU A CA 1
ATOM 3860 C C . GLU A 1 491 ? 24.5 25.984 -7.027 1 95.88 491 GLU A C 1
ATOM 3862 O O . GLU A 1 491 ? 25.234 25 -7.18 1 95.88 491 GLU A O 1
ATOM 3867 N N . TYR A 1 492 ? 23.484 26.047 -6.242 1 95.75 492 TYR A N 1
ATOM 3868 C CA . TYR A 1 492 ? 23.188 24.859 -5.441 1 95.75 492 TYR A CA 1
ATOM 3869 C C . TYR A 1 492 ? 22.672 23.719 -6.316 1 95.75 492 TYR A C 1
ATOM 3871 O O . TYR A 1 492 ? 22.891 22.547 -6 1 95.75 492 TYR A O 1
ATOM 3879 N N . TYR A 1 493 ? 21.969 24.016 -7.426 1 97.94 493 TYR A N 1
ATOM 3880 C CA . TYR A 1 493 ? 21.562 23.031 -8.414 1 97.94 493 TYR A CA 1
ATOM 3881 C C . TYR A 1 493 ? 22.766 22.297 -8.992 1 97.94 493 TYR A C 1
ATOM 3883 O O . TYR A 1 493 ? 22.766 21.062 -9.039 1 97.94 493 TYR A O 1
ATOM 3891 N N . ILE A 1 494 ? 23.781 22.984 -9.305 1 97.12 494 ILE A N 1
ATOM 3892 C CA . ILE A 1 494 ? 24.969 22.406 -9.914 1 97.12 494 ILE A CA 1
ATOM 3893 C C . ILE A 1 494 ? 25.766 21.625 -8.859 1 97.12 494 ILE A C 1
ATOM 3895 O O . ILE A 1 494 ? 26.266 20.547 -9.133 1 97.12 494 ILE A O 1
ATOM 3899 N N . LEU A 1 495 ? 25.859 22.203 -7.684 1 96.56 495 LEU A N 1
ATOM 3900 C CA . LEU A 1 495 ? 26.594 21.531 -6.621 1 96.56 495 LEU A CA 1
ATOM 3901 C C . LEU A 1 495 ? 25.922 20.219 -6.238 1 96.56 495 LEU A C 1
ATOM 3903 O O . LEU A 1 495 ? 26.609 19.219 -5.977 1 96.56 495 LEU A O 1
ATOM 3907 N N . THR A 1 496 ? 24.594 20.25 -6.168 1 97.31 496 THR A N 1
ATOM 3908 C CA . THR A 1 496 ? 23.859 19.031 -5.844 1 97.31 496 THR A CA 1
ATOM 3909 C C . THR A 1 496 ? 24.062 17.969 -6.93 1 97.31 496 THR A C 1
ATOM 3911 O O . THR A 1 496 ? 24.266 16.797 -6.629 1 97.31 496 THR A O 1
ATOM 3914 N N . MET A 1 497 ? 24 18.406 -8.156 1 97.25 497 MET A N 1
ATOM 3915 C CA . MET A 1 497 ? 24.188 17.516 -9.297 1 97.25 497 MET A CA 1
ATOM 3916 C C . MET A 1 497 ? 25.578 16.891 -9.273 1 97.25 497 MET A C 1
ATOM 3918 O O . MET A 1 497 ? 25.734 15.695 -9.555 1 97.25 497 MET A O 1
ATOM 3922 N N . TRP A 1 498 ? 26.531 17.656 -8.844 1 97.19 498 TRP A N 1
ATOM 3923 C CA . TRP A 1 498 ? 27.906 17.203 -8.797 1 97.19 498 TRP A CA 1
ATOM 3924 C C . TRP A 1 498 ? 28.141 16.281 -7.602 1 97.19 498 TRP A C 1
ATOM 3926 O O . TRP A 1 498 ? 28.953 15.352 -7.668 1 97.19 498 TRP A O 1
ATOM 3936 N N . THR A 1 499 ? 27.516 16.516 -6.52 1 97.12 499 THR A N 1
ATOM 3937 C CA . THR A 1 499 ? 27.703 15.781 -5.277 1 97.12 499 THR A CA 1
ATOM 3938 C C . THR A 1 499 ? 27.078 14.398 -5.363 1 97.12 499 THR A C 1
ATOM 3940 O O . THR A 1 499 ? 27.656 13.422 -4.875 1 97.12 499 THR A O 1
ATOM 3943 N N . TYR A 1 500 ? 25.922 14.359 -6.012 1 96.25 500 TYR A N 1
ATOM 3944 C CA . TYR A 1 500 ? 25.234 13.078 -6.062 1 96.25 500 TYR A CA 1
ATOM 3945 C C . TYR A 1 500 ? 25.969 12.094 -6.969 1 96.25 500 TYR A C 1
ATOM 3947 O O . TYR A 1 500 ? 26.141 12.359 -8.164 1 96.25 500 TYR A O 1
ATOM 3955 N N . GLY A 1 501 ? 26.453 11.062 -6.469 1 94.44 501 GLY A N 1
ATOM 3956 C CA . GLY A 1 501 ? 27.219 10.062 -7.207 1 94.44 501 GLY A CA 1
ATOM 3957 C C . GLY A 1 501 ? 28.656 9.961 -6.758 1 94.44 501 GLY A C 1
ATOM 3958 O O . GLY A 1 501 ? 29.359 9.023 -7.133 1 94.44 501 GLY A O 1
ATOM 3959 N N . LEU A 1 502 ? 29.094 10.875 -5.926 1 96.44 502 LEU A N 1
ATOM 3960 C CA . LEU A 1 502 ? 30.438 10.828 -5.367 1 96.44 502 LEU A CA 1
ATOM 3961 C C . LEU A 1 502 ? 30.594 9.625 -4.438 1 96.44 502 LEU A C 1
ATOM 3963 O O . LEU A 1 502 ? 29.594 9.055 -3.979 1 96.44 502 LEU A O 1
ATOM 3967 N N . SER A 1 503 ? 31.812 9.273 -4.176 1 97.06 503 SER A N 1
ATOM 3968 C CA . SER A 1 503 ? 32.125 8.148 -3.299 1 97.06 503 SER A CA 1
ATOM 3969 C C . SER A 1 503 ? 32 8.555 -1.831 1 97.06 503 SER A C 1
ATOM 3971 O O . SER A 1 503 ? 32.969 8.367 -1.066 1 97.06 503 SER A O 1
ATOM 3973 N N . VAL A 1 504 ? 30.922 9.094 -1.461 1 97.88 504 VAL A N 1
ATOM 3974 C CA . VAL A 1 504 ? 30.562 9.469 -0.094 1 97.88 504 VAL A CA 1
ATOM 3975 C C . VAL A 1 504 ? 29.094 9.164 0.16 1 97.88 504 VAL A C 1
ATOM 3977 O O . VAL A 1 504 ? 28.297 9.094 -0.78 1 97.88 504 VAL A O 1
ATOM 3980 N N . PRO A 1 505 ? 28.75 8.836 1.395 1 97.75 505 PRO A N 1
ATOM 3981 C CA . PRO A 1 505 ? 27.312 8.773 1.69 1 97.75 505 PRO A CA 1
ATOM 3982 C C . PRO A 1 505 ? 26.625 10.125 1.555 1 97.75 505 PRO A C 1
ATOM 3984 O O . PRO A 1 505 ? 27.078 11.117 2.141 1 97.75 505 PRO A O 1
ATOM 3987 N N . SER A 1 506 ? 25.688 10.203 0.704 1 96.31 506 SER A N 1
ATOM 3988 C CA . SER A 1 506 ? 25.016 11.477 0.457 1 96.31 506 SER A CA 1
ATOM 3989 C C . SER A 1 506 ? 23.578 11.273 0.01 1 96.31 506 SER A C 1
ATOM 3991 O O . SER A 1 506 ? 23.297 10.398 -0.816 1 96.31 506 SER A O 1
ATOM 3993 N N . GLY A 1 507 ? 22.672 11.953 0.607 1 94.88 507 GLY A N 1
ATOM 3994 C CA . GLY A 1 507 ? 21.281 11.984 0.182 1 94.88 507 GLY A CA 1
ATOM 3995 C C . GLY A 1 507 ? 20.938 13.188 -0.678 1 94.88 507 GLY A C 1
ATOM 3996 O O . GLY A 1 507 ? 21.641 14.195 -0.639 1 94.88 507 GLY A O 1
ATOM 3997 N N . ILE A 1 508 ? 19.859 13.094 -1.412 1 96 508 ILE A N 1
ATOM 3998 C CA . ILE A 1 508 ? 19.547 14.148 -2.371 1 96 508 ILE A CA 1
ATOM 3999 C C . ILE A 1 508 ? 18.328 14.938 -1.882 1 96 508 ILE A C 1
ATOM 4001 O O . ILE A 1 508 ? 18.031 16.016 -2.406 1 96 508 ILE A O 1
ATOM 4005 N N . PHE A 1 509 ? 17.672 14.594 -0.829 1 94.44 509 PHE A N 1
ATOM 4006 C CA . PHE A 1 509 ? 16.391 15.164 -0.413 1 94.44 509 PHE A CA 1
ATOM 4007 C C . PHE A 1 509 ? 16.547 16.641 -0.037 1 94.44 509 PHE A C 1
ATOM 4009 O O . PHE A 1 509 ? 15.961 17.516 -0.676 1 94.44 509 PHE A O 1
ATOM 4016 N N . ILE A 1 510 ? 17.391 16.922 0.912 1 94.25 510 ILE A N 1
ATOM 4017 C CA . ILE A 1 510 ? 17.484 18.266 1.46 1 94.25 510 ILE A CA 1
ATOM 4018 C C . ILE A 1 510 ? 18.062 19.219 0.408 1 94.25 510 ILE A C 1
ATOM 4020 O O . ILE A 1 510 ? 17.531 20.312 0.19 1 94.25 510 ILE A O 1
ATOM 4024 N N . PRO A 1 511 ? 19.078 18.797 -0.276 1 95.94 511 PRO A N 1
ATOM 4025 C CA . PRO A 1 511 ? 19.609 19.719 -1.294 1 95.94 511 PRO A CA 1
ATOM 4026 C C . PRO A 1 511 ? 18.594 20.016 -2.395 1 95.94 511 PRO A C 1
ATOM 4028 O O . PRO A 1 511 ? 18.531 21.125 -2.908 1 95.94 511 PRO A O 1
ATOM 4031 N N . SER A 1 512 ? 17.797 19.016 -2.768 1 97.5 512 SER A N 1
ATOM 4032 C CA . SER A 1 512 ? 16.766 19.25 -3.77 1 97.5 512 SER A CA 1
ATOM 4033 C C . SER A 1 512 ? 15.672 20.156 -3.232 1 97.5 512 SER A C 1
ATOM 4035 O O . SER A 1 512 ? 15.156 21.016 -3.959 1 97.5 512 SER A O 1
ATOM 4037 N N . LEU A 1 513 ? 15.367 19.969 -2.002 1 96.31 513 LEU A N 1
ATOM 4038 C CA . LEU A 1 513 ? 14.383 20.844 -1.376 1 96.31 513 LEU A CA 1
ATOM 4039 C C . LEU A 1 513 ? 14.883 22.281 -1.333 1 96.31 513 LEU A C 1
ATOM 4041 O O . LEU A 1 513 ? 14.117 23.219 -1.576 1 96.31 513 LEU A O 1
ATOM 4045 N N . LEU A 1 514 ? 16.156 22.406 -1.035 1 95.94 514 LEU A N 1
ATOM 4046 C CA . LEU A 1 514 ? 16.766 23.734 -0.923 1 95.94 514 LEU A CA 1
ATOM 4047 C C . LEU A 1 514 ? 16.766 24.453 -2.271 1 95.94 514 LEU A C 1
ATOM 4049 O O . LEU A 1 514 ? 16.406 25.625 -2.359 1 95.94 514 LEU A O 1
ATOM 4053 N N . THR A 1 515 ? 17.141 23.75 -3.273 1 97.81 515 THR A N 1
ATOM 4054 C CA . THR A 1 515 ? 17.156 24.312 -4.617 1 97.81 515 THR A CA 1
ATOM 4055 C C . THR A 1 515 ? 15.742 24.703 -5.047 1 97.81 515 THR A C 1
ATOM 4057 O O . THR A 1 515 ? 15.531 25.812 -5.566 1 97.81 515 THR A O 1
ATOM 4060 N N . GLY A 1 516 ? 14.82 23.844 -4.789 1 98.25 516 GLY A N 1
ATOM 4061 C CA . GLY A 1 516 ? 13.438 24.125 -5.145 1 98.25 516 GLY A CA 1
ATOM 4062 C C . GLY A 1 516 ? 12.836 25.266 -4.352 1 98.25 516 GLY A C 1
ATOM 4063 O O . GLY A 1 516 ? 12.062 26.062 -4.887 1 98.25 516 GLY A O 1
ATOM 4064 N N . ALA A 1 517 ? 13.188 25.312 -3.098 1 96.81 517 ALA A N 1
ATOM 4065 C CA . ALA A 1 517 ? 12.688 26.391 -2.254 1 96.81 517 ALA A CA 1
ATOM 4066 C C . ALA A 1 517 ? 13.195 27.75 -2.746 1 96.81 517 ALA A C 1
ATOM 4068 O O . ALA A 1 517 ? 12.469 28.734 -2.713 1 96.81 517 ALA A O 1
ATOM 4069 N N . ALA A 1 518 ? 14.438 27.766 -3.189 1 96.81 518 ALA A N 1
ATOM 4070 C CA . ALA A 1 518 ? 15.039 29.016 -3.656 1 96.81 518 ALA A CA 1
ATOM 4071 C C . ALA A 1 518 ? 14.352 29.516 -4.922 1 96.81 518 ALA A C 1
ATOM 4073 O O . ALA A 1 518 ? 13.898 30.656 -4.98 1 96.81 518 ALA A O 1
ATOM 4074 N N . TRP A 1 519 ? 14.258 28.672 -5.926 1 97.75 519 TRP A N 1
ATOM 4075 C CA . TRP A 1 519 ? 13.641 29.172 -7.145 1 97.75 519 TRP A CA 1
ATOM 4076 C C . TRP A 1 519 ? 12.125 29.281 -6.977 1 97.75 519 TRP A C 1
ATOM 4078 O O . TRP A 1 519 ? 11.477 30.062 -7.672 1 97.75 519 TRP A O 1
ATOM 4088 N N . GLY A 1 520 ? 11.531 28.438 -6.086 1 97 520 GLY A N 1
ATOM 4089 C CA . GLY A 1 520 ? 10.125 28.609 -5.762 1 97 520 GLY A CA 1
ATOM 4090 C C . GLY A 1 520 ? 9.82 29.969 -5.148 1 97 520 GLY A C 1
ATOM 4091 O O . GLY A 1 520 ? 8.812 30.594 -5.488 1 97 520 GLY A O 1
ATOM 4092 N N . ARG A 1 521 ? 10.656 30.391 -4.184 1 95.25 521 ARG A N 1
ATOM 4093 C CA . ARG A 1 521 ? 10.484 31.719 -3.584 1 95.25 521 ARG A CA 1
ATOM 4094 C C . ARG A 1 521 ? 10.672 32.812 -4.625 1 95.25 521 ARG A C 1
ATOM 4096 O O . ARG A 1 521 ? 9.969 33.844 -4.59 1 95.25 521 ARG A O 1
ATOM 4103 N N . LEU A 1 522 ? 11.656 32.625 -5.516 1 95.69 522 LEU A N 1
ATOM 4104 C CA . LEU A 1 522 ? 11.859 33.562 -6.605 1 95.69 522 LEU A CA 1
ATOM 4105 C C . LEU A 1 522 ? 10.594 33.688 -7.453 1 95.69 522 LEU A C 1
ATOM 4107 O O . LEU A 1 522 ? 10.211 34.812 -7.844 1 95.69 522 LEU A O 1
ATOM 4111 N N . PHE A 1 523 ? 9.992 32.562 -7.727 1 95.44 523 PHE A N 1
ATOM 4112 C CA . PHE A 1 523 ? 8.734 32.562 -8.453 1 95.44 523 PHE A CA 1
ATOM 4113 C C . PHE A 1 523 ? 7.656 33.312 -7.691 1 95.44 523 PHE A C 1
ATOM 4115 O O . PHE A 1 523 ? 6.879 34.062 -8.289 1 95.44 523 PHE A O 1
ATOM 4122 N N . GLY A 1 524 ? 7.605 33.062 -6.41 1 92.12 524 GLY A N 1
ATOM 4123 C CA . GLY A 1 524 ? 6.641 33.781 -5.582 1 92.12 524 GLY A CA 1
ATOM 4124 C C . GLY A 1 524 ? 6.836 35.281 -5.598 1 92.12 524 GLY A C 1
ATOM 4125 O O . GLY A 1 524 ? 5.867 36.031 -5.664 1 92.12 524 GLY A O 1
ATOM 4126 N N . VAL A 1 525 ? 8.078 35.75 -5.539 1 91.5 525 VAL A N 1
ATOM 4127 C CA . VAL A 1 525 ? 8.398 37.188 -5.609 1 91.5 525 VAL A CA 1
ATOM 4128 C C . VAL A 1 525 ? 8 37.719 -6.977 1 91.5 525 VAL A C 1
ATOM 4130 O O . VAL A 1 525 ? 7.508 38.844 -7.082 1 91.5 525 VAL A O 1
ATOM 4133 N N . GLY A 1 526 ? 8.211 36.906 -7.977 1 90.88 526 GLY A N 1
ATOM 4134 C CA . GLY A 1 526 ? 7.793 37.312 -9.312 1 90.88 526 GLY A CA 1
ATOM 4135 C C . GLY A 1 526 ? 6.289 37.469 -9.438 1 90.88 526 GLY A C 1
ATOM 4136 O O . GLY A 1 526 ? 5.816 38.406 -10.07 1 90.88 526 GLY A O 1
ATOM 4137 N N . VAL A 1 527 ? 5.59 36.594 -8.867 1 89.38 527 VAL A N 1
ATOM 4138 C CA . VAL A 1 527 ? 4.133 36.656 -8.922 1 89.38 527 VAL A CA 1
ATOM 4139 C C . VAL A 1 527 ? 3.646 37.906 -8.172 1 89.38 527 VAL A C 1
ATOM 4141 O O . VAL A 1 527 ? 2.689 38.562 -8.602 1 89.38 527 VAL A O 1
ATOM 4144 N N . GLN A 1 528 ? 4.285 38.156 -7.055 1 85.94 528 GLN A N 1
ATOM 4145 C CA . GLN A 1 528 ? 3.912 39.344 -6.289 1 85.94 528 GLN A CA 1
ATOM 4146 C C . GLN A 1 528 ? 4.191 40.625 -7.086 1 85.94 528 GLN A C 1
ATOM 4148 O O . GLN A 1 528 ? 3.449 41.594 -6.977 1 85.94 528 GLN A O 1
ATOM 4153 N N . TYR A 1 529 ? 5.219 40.594 -7.816 1 85.38 529 TYR A N 1
ATOM 4154 C CA . TYR A 1 529 ? 5.586 41.75 -8.617 1 85.38 529 TYR A CA 1
ATOM 4155 C C . TYR A 1 529 ? 4.59 41.969 -9.758 1 85.38 529 TYR A C 1
ATOM 4157 O O . TYR A 1 529 ? 4.211 43.094 -10.047 1 85.38 529 TYR A O 1
ATOM 4165 N N . PHE A 1 530 ? 4.156 40.906 -10.328 1 86.5 530 PHE A N 1
ATOM 4166 C CA . PHE A 1 530 ? 3.266 41 -11.477 1 86.5 530 PHE A CA 1
ATOM 4167 C C . PHE A 1 530 ? 1.82 41.188 -11.031 1 86.5 530 PHE A C 1
ATOM 4169 O O . PHE A 1 530 ? 1.022 41.812 -11.734 1 86.5 530 PHE A O 1
ATOM 4176 N N . PHE A 1 531 ? 1.511 40.594 -9.844 1 83.94 531 PHE A N 1
ATOM 4177 C CA . PHE A 1 531 ? 0.151 40.719 -9.328 1 83.94 531 PHE A CA 1
ATOM 4178 C C . PHE A 1 531 ? 0.153 41.25 -7.906 1 83.94 531 PHE A C 1
ATOM 4180 O O . PHE A 1 531 ? -0.193 40.531 -6.965 1 83.94 531 PHE A O 1
ATOM 4187 N N . PRO A 1 532 ? 0.34 42.531 -7.668 1 76.44 532 PRO A N 1
ATOM 4188 C CA . PRO A 1 532 ? 0.433 43.094 -6.324 1 76.44 532 PRO A CA 1
ATOM 4189 C C . PRO A 1 532 ? -0.905 43.094 -5.59 1 76.44 532 PRO A C 1
ATOM 4191 O O . PRO A 1 532 ? -0.935 43.156 -4.355 1 76.44 532 PRO A O 1
ATOM 4194 N N . GLU A 1 533 ? -1.917 43.031 -6.289 1 68.94 533 GLU A N 1
ATOM 4195 C CA . GLU A 1 533 ? -3.246 43.094 -5.688 1 68.94 533 GLU A CA 1
ATOM 4196 C C . GLU A 1 533 ? -3.6 41.812 -4.965 1 68.94 533 GLU A C 1
ATOM 4198 O O . GLU A 1 533 ? -4.516 41.781 -4.141 1 68.94 533 GLU A O 1
ATOM 4203 N N . LEU A 1 534 ? -2.865 40.906 -5.375 1 61.81 534 LEU A N 1
ATOM 4204 C CA . LEU A 1 534 ? -3.209 39.625 -4.746 1 61.81 534 LEU A CA 1
ATOM 4205 C C . LEU A 1 534 ? -2.59 39.531 -3.357 1 61.81 534 LEU A C 1
ATOM 4207 O O . LEU A 1 534 ? -1.398 39.25 -3.223 1 61.81 534 LEU A O 1
ATOM 4211 N N . GLU A 1 535 ? -2.998 40.344 -2.352 1 56.06 535 GLU A N 1
ATOM 4212 C CA . GLU A 1 535 ? -2.51 40.469 -0.98 1 56.06 535 GLU A CA 1
ATOM 4213 C C . GLU A 1 535 ? -2.115 39.094 -0.422 1 56.06 535 GLU A C 1
ATOM 4215 O O . GLU A 1 535 ? -1.229 39 0.43 1 56.06 535 GLU A O 1
ATOM 4220 N N . ALA A 1 536 ? -2.758 38 -0.909 1 58.88 536 ALA A N 1
ATOM 4221 C CA . ALA A 1 536 ? -2.686 36.719 -0.225 1 58.88 536 ALA A CA 1
ATOM 4222 C C . ALA A 1 536 ? -1.491 35.906 -0.715 1 58.88 536 ALA A C 1
ATOM 4224 O O . ALA A 1 536 ? -1.31 34.75 -0.312 1 58.88 536 ALA A O 1
ATOM 4225 N N . ILE A 1 537 ? -0.547 36.719 -1.365 1 65.94 537 ILE A N 1
ATOM 4226 C CA . ILE A 1 537 ? 0.526 35.906 -1.916 1 65.94 537 ILE A CA 1
ATOM 4227 C C . ILE A 1 537 ? 1.694 35.844 -0.933 1 65.94 537 ILE A C 1
ATOM 4229 O O . ILE A 1 537 ? 2.229 36.906 -0.541 1 65.94 537 ILE A O 1
ATOM 4233 N N . ASP A 1 538 ? 1.806 34.719 -0.269 1 78.06 538 ASP A N 1
ATOM 4234 C CA . ASP A 1 538 ? 2.926 34.406 0.62 1 78.06 538 ASP A CA 1
ATOM 4235 C C . ASP A 1 538 ? 4.043 33.688 -0.127 1 78.06 538 ASP A C 1
ATOM 4237 O O . ASP A 1 538 ? 3.818 32.625 -0.713 1 78.06 538 ASP A O 1
ATOM 4241 N N . SER A 1 539 ? 5.223 34.375 -0.202 1 86.12 539 SER A N 1
ATOM 4242 C CA . SER A 1 539 ? 6.367 33.781 -0.896 1 86.12 539 SER A CA 1
ATOM 4243 C C . SER A 1 539 ? 6.781 32.469 -0.275 1 86.12 539 SER A C 1
ATOM 4245 O O . SER A 1 539 ? 7.359 31.609 -0.952 1 86.12 539 SER A O 1
ATOM 4247 N N . GLY A 1 540 ? 6.445 32.281 1.001 1 87.19 540 GLY A N 1
ATOM 4248 C CA . GLY A 1 540 ? 6.766 31.031 1.677 1 87.19 540 GLY A CA 1
ATOM 4249 C C . GLY A 1 540 ? 6.027 29.844 1.104 1 87.19 540 GLY A C 1
ATOM 4250 O O . GLY A 1 540 ? 6.586 28.75 1.008 1 87.19 540 GLY A O 1
ATOM 4251 N N . LYS A 1 541 ? 4.844 30.125 0.625 1 87.56 541 LYS A N 1
ATOM 4252 C CA . LYS A 1 541 ? 4.047 29.047 0.041 1 87.56 541 LYS A CA 1
ATOM 4253 C C . LYS A 1 541 ? 4.633 28.594 -1.292 1 87.56 541 LYS A C 1
ATOM 4255 O O . LYS A 1 541 ? 4.637 27.391 -1.597 1 87.56 541 LYS A O 1
ATOM 4260 N N . TYR A 1 542 ? 5.066 29.469 -1.979 1 92.38 542 TYR A N 1
ATOM 4261 C CA . TYR A 1 542 ? 5.633 29.141 -3.281 1 92.38 542 TYR A CA 1
ATOM 4262 C C . TYR A 1 542 ? 7.008 28.5 -3.129 1 92.38 542 TYR A C 1
ATOM 4264 O O . TYR A 1 542 ? 7.414 27.688 -3.959 1 92.38 542 TYR A O 1
ATOM 4272 N N . ALA A 1 543 ? 7.715 28.922 -2.059 1 94.56 543 ALA A N 1
ATOM 4273 C CA . ALA A 1 543 ? 8.969 28.234 -1.754 1 94.56 543 ALA A CA 1
ATOM 4274 C C . ALA A 1 543 ? 8.734 26.766 -1.447 1 94.56 543 ALA A C 1
ATOM 4276 O O . ALA A 1 543 ? 9.5 25.891 -1.888 1 94.56 543 ALA A O 1
ATOM 4277 N N . LEU A 1 544 ? 7.668 26.547 -0.741 1 93.88 544 LEU A N 1
ATOM 4278 C CA . LEU A 1 544 ? 7.32 25.172 -0.394 1 93.88 544 LEU A CA 1
ATOM 4279 C C . LEU A 1 544 ? 6.91 24.391 -1.634 1 93.88 544 LEU A C 1
ATOM 4281 O O . LEU A 1 544 ? 7.32 23.234 -1.806 1 93.88 544 LEU A O 1
ATOM 4285 N N . ALA A 1 545 ? 6.094 24.984 -2.473 1 95.5 545 ALA A N 1
ATOM 4286 C CA . ALA A 1 545 ? 5.676 24.328 -3.715 1 95.5 545 ALA A CA 1
ATOM 4287 C C . ALA A 1 545 ? 6.875 24.047 -4.613 1 95.5 545 ALA A C 1
ATOM 4289 O O . ALA A 1 545 ? 6.949 22.984 -5.242 1 95.5 545 ALA A O 1
ATOM 4290 N N . GLY A 1 546 ? 7.746 25.031 -4.648 1 97.75 546 GLY A N 1
ATOM 4291 C CA . GLY A 1 546 ? 8.953 24.828 -5.426 1 97.75 546 GLY A CA 1
ATOM 4292 C C . GLY A 1 546 ? 9.828 23.703 -4.887 1 97.75 546 GLY A C 1
ATOM 4293 O O . GLY A 1 546 ? 10.391 22.922 -5.656 1 97.75 546 GLY A O 1
ATOM 4294 N N . ALA A 1 547 ? 9.984 23.672 -3.604 1 97.38 547 ALA A N 1
ATOM 4295 C CA . ALA A 1 547 ? 10.742 22.609 -2.965 1 97.38 547 ALA A CA 1
ATOM 4296 C C . ALA A 1 547 ? 10.156 21.234 -3.311 1 97.38 547 ALA A C 1
ATOM 4298 O O . ALA A 1 547 ? 10.883 20.328 -3.695 1 97.38 547 ALA A O 1
ATOM 4299 N N . ALA A 1 548 ? 8.852 21.141 -3.221 1 97.56 548 ALA A N 1
ATOM 4300 C CA . ALA A 1 548 ? 8.164 19.891 -3.535 1 97.56 548 ALA A CA 1
ATOM 4301 C C . ALA A 1 548 ? 8.336 19.531 -5.008 1 97.56 548 ALA A C 1
ATOM 4303 O O . ALA A 1 548 ? 8.602 18.375 -5.344 1 97.56 548 ALA A O 1
ATOM 4304 N N . ALA A 1 549 ? 8.234 20.5 -5.836 1 98.5 549 ALA A N 1
ATOM 4305 C CA . ALA A 1 549 ? 8.289 20.266 -7.277 1 98.5 549 ALA A CA 1
ATOM 4306 C C . ALA A 1 549 ? 9.672 19.797 -7.703 1 98.5 549 ALA A C 1
ATOM 4308 O O . ALA A 1 549 ? 9.797 18.859 -8.508 1 98.5 549 ALA A O 1
ATOM 4309 N N . GLN A 1 550 ? 10.688 20.438 -7.191 1 98.56 550 GLN A N 1
ATOM 4310 C CA . GLN A 1 550 ? 12.047 20.062 -7.562 1 98.56 550 GLN A CA 1
ATOM 4311 C C . GLN A 1 550 ? 12.391 18.656 -7.086 1 98.56 550 GLN A C 1
ATOM 4313 O O . GLN A 1 550 ? 12.945 17.859 -7.844 1 98.56 550 GLN A O 1
ATOM 4318 N N . LEU A 1 551 ? 12.094 18.375 -5.871 1 97.88 551 LEU A N 1
ATOM 4319 C CA . LEU A 1 551 ? 12.352 17.047 -5.328 1 97.88 551 LEU A CA 1
ATOM 4320 C C . LEU A 1 551 ? 11.508 15.992 -6.043 1 97.88 551 LEU A C 1
ATOM 4322 O O . LEU A 1 551 ? 12.023 14.938 -6.418 1 97.88 551 LEU A O 1
ATOM 4326 N N . GLY A 1 552 ? 10.211 16.312 -6.203 1 97.69 552 GLY A N 1
ATOM 4327 C CA . GLY A 1 552 ? 9.328 15.383 -6.906 1 97.69 552 GLY A CA 1
ATOM 4328 C C . GLY A 1 552 ? 9.75 15.133 -8.344 1 97.69 552 GLY A C 1
ATOM 4329 O O . GLY A 1 552 ? 9.57 14.031 -8.859 1 97.69 552 GLY A O 1
ATOM 4330 N N . GLY A 1 553 ? 10.25 16.172 -8.984 1 98.19 553 GLY A N 1
ATOM 4331 C CA . GLY A 1 553 ? 10.727 16.016 -10.352 1 98.19 553 GLY A CA 1
ATOM 4332 C C . GLY A 1 553 ? 11.953 15.133 -10.461 1 98.19 553 GLY A C 1
ATOM 4333 O O . GLY A 1 553 ? 12.141 14.461 -11.469 1 98.19 553 GLY A O 1
ATOM 4334 N N . ILE A 1 554 ? 12.672 15.07 -9.406 1 98.19 554 ILE A N 1
ATOM 4335 C CA . ILE A 1 554 ? 13.914 14.312 -9.414 1 98.19 554 ILE A CA 1
ATOM 4336 C C . ILE A 1 554 ? 13.633 12.859 -9.023 1 98.19 554 ILE A C 1
ATOM 4338 O O . ILE A 1 554 ? 14.055 11.93 -9.711 1 98.19 554 ILE A O 1
ATOM 4342 N N . VAL A 1 555 ? 12.914 12.656 -7.961 1 96.81 555 VAL A N 1
ATOM 4343 C CA . VAL A 1 555 ? 12.75 11.328 -7.391 1 96.81 555 VAL A CA 1
ATOM 4344 C C . VAL A 1 555 ? 11.5 10.664 -7.961 1 96.81 555 VAL A C 1
ATOM 4346 O O . VAL A 1 555 ? 11.359 9.438 -7.914 1 96.81 555 VAL A O 1
ATOM 4349 N N . ARG A 1 556 ? 10.516 11.383 -8.492 1 96.25 556 ARG A N 1
ATOM 4350 C CA . ARG A 1 556 ? 9.289 10.914 -9.141 1 96.25 556 ARG A CA 1
ATOM 4351 C C . ARG A 1 556 ? 8.391 10.195 -8.141 1 96.25 556 ARG A C 1
ATOM 4353 O O . ARG A 1 556 ? 7.812 9.148 -8.453 1 96.25 556 ARG A O 1
ATOM 4360 N N . MET A 1 557 ? 8.367 10.586 -6.898 1 93.75 557 MET A N 1
ATOM 4361 C CA . MET A 1 557 ? 7.434 10.117 -5.883 1 93.75 557 MET A CA 1
ATOM 4362 C C . MET A 1 557 ? 6.273 11.094 -5.715 1 93.75 557 MET A C 1
ATOM 4364 O O . MET A 1 557 ? 6.414 12.281 -6.004 1 93.75 557 MET A O 1
ATOM 4368 N N . THR A 1 558 ? 5.121 10.57 -5.215 1 93.25 558 THR A N 1
ATOM 4369 C CA . THR A 1 558 ? 3.957 11.453 -5.145 1 93.25 558 THR A CA 1
ATOM 4370 C C . THR A 1 558 ? 3.365 11.453 -3.74 1 93.25 558 THR A C 1
ATOM 4372 O O . THR A 1 558 ? 3.705 12.312 -2.92 1 93.25 558 THR A O 1
ATOM 4375 N N . ILE A 1 559 ? 2.643 10.328 -3.338 1 93.62 559 ILE A N 1
ATOM 4376 C CA . ILE A 1 559 ? 1.863 10.312 -2.104 1 93.62 559 ILE A CA 1
ATOM 4377 C C . ILE A 1 559 ? 2.803 10.289 -0.9 1 93.62 559 ILE A C 1
ATOM 4379 O O . ILE A 1 559 ? 2.521 10.914 0.125 1 93.62 559 ILE A O 1
ATOM 4383 N N . SER A 1 560 ? 3.871 9.578 -0.965 1 94.88 560 SER A N 1
ATOM 4384 C CA . SER A 1 560 ? 4.816 9.523 0.143 1 94.88 560 SER A CA 1
ATOM 4385 C C . SER A 1 560 ? 5.465 10.883 0.386 1 94.88 560 SER A C 1
ATOM 4387 O O . SER A 1 560 ? 5.586 11.328 1.531 1 94.88 560 SER A O 1
ATOM 4389 N N . LEU A 1 561 ? 5.84 11.562 -0.674 1 95.88 561 LEU A N 1
ATOM 4390 C CA . LEU A 1 561 ? 6.469 12.867 -0.525 1 95.88 561 LEU A CA 1
ATOM 4391 C C . LEU A 1 561 ? 5.469 13.898 -0.002 1 95.88 561 LEU A C 1
ATOM 4393 O O . LEU A 1 561 ? 5.84 14.797 0.752 1 95.88 561 LEU A O 1
ATOM 4397 N N . THR A 1 562 ? 4.25 13.797 -0.462 1 94.56 562 THR A N 1
ATOM 4398 C CA . THR A 1 562 ? 3.219 14.688 0.062 1 94.56 562 THR A CA 1
ATOM 4399 C C . THR A 1 562 ? 3.1 14.539 1.576 1 94.56 562 THR A C 1
ATOM 4401 O O . THR A 1 562 ? 3.096 15.539 2.303 1 94.56 562 THR A O 1
ATOM 4404 N N . ALA A 1 563 ? 3.023 13.312 2.01 1 93.62 563 ALA A N 1
ATOM 4405 C CA . ALA A 1 563 ? 2.879 13.062 3.441 1 93.62 563 ALA A CA 1
ATOM 4406 C C . ALA A 1 563 ? 4.109 13.531 4.207 1 93.62 563 ALA A C 1
ATOM 4408 O O . ALA A 1 563 ? 3.99 14.109 5.293 1 93.62 563 ALA A O 1
ATOM 4409 N N . ILE A 1 564 ? 5.27 13.328 3.652 1 93.19 564 ILE A N 1
ATOM 4410 C CA . ILE A 1 564 ? 6.516 13.719 4.309 1 93.19 564 ILE A CA 1
ATOM 4411 C C . ILE A 1 564 ? 6.566 15.234 4.445 1 93.19 564 ILE A C 1
ATOM 4413 O O . ILE A 1 564 ? 6.863 15.758 5.523 1 93.19 564 ILE A O 1
ATOM 4417 N N . ILE A 1 565 ? 6.262 15.969 3.387 1 92.31 565 ILE A N 1
ATOM 4418 C CA . ILE A 1 565 ? 6.355 17.422 3.387 1 92.31 565 ILE A CA 1
ATOM 4419 C C . ILE A 1 565 ? 5.305 18.016 4.324 1 92.31 565 ILE A C 1
ATOM 4421 O O . ILE A 1 565 ? 5.594 18.922 5.102 1 92.31 565 ILE A O 1
ATOM 4425 N N . VAL A 1 566 ? 4.117 17.438 4.34 1 89.19 566 VAL A N 1
ATOM 4426 C CA . VAL A 1 566 ? 3.033 17.938 5.184 1 89.19 566 VAL A CA 1
ATOM 4427 C C . VAL A 1 566 ? 3.363 17.688 6.652 1 89.19 566 VAL A C 1
ATOM 4429 O O . VAL A 1 566 ? 3.127 18.531 7.508 1 89.19 566 VAL A O 1
ATOM 4432 N N . GLU A 1 567 ? 3.891 16.531 6.953 1 88.06 567 GLU A N 1
ATOM 4433 C CA . GLU A 1 567 ? 4.234 16.203 8.336 1 88.06 567 GLU A CA 1
ATOM 4434 C C . GLU A 1 567 ? 5.453 16.984 8.805 1 88.06 567 GLU A C 1
ATOM 4436 O O . GLU A 1 567 ? 5.492 17.453 9.945 1 88.06 567 GLU A O 1
ATOM 4441 N N . ALA A 1 568 ? 6.359 17.141 7.918 1 86.81 568 ALA A N 1
ATOM 4442 C CA . ALA A 1 568 ? 7.59 17.828 8.297 1 86.81 568 ALA A CA 1
ATOM 4443 C C . ALA A 1 568 ? 7.344 19.328 8.484 1 86.81 568 ALA A C 1
ATOM 4445 O O . ALA A 1 568 ? 8.031 19.984 9.266 1 86.81 568 ALA A O 1
ATOM 4446 N N . THR A 1 569 ? 6.398 19.906 7.746 1 84.25 569 THR A N 1
ATOM 4447 C CA . THR A 1 569 ? 6.086 21.312 7.871 1 84.25 569 THR A CA 1
ATOM 4448 C C . THR A 1 569 ? 4.973 21.547 8.891 1 84.25 569 THR A C 1
ATOM 4450 O O . THR A 1 569 ? 4.629 22.688 9.203 1 84.25 569 THR A O 1
ATOM 4453 N N . LYS A 1 570 ? 4.328 20.453 9.383 1 81.06 570 LYS A N 1
ATOM 4454 C CA . LYS A 1 570 ? 3.24 20.469 10.359 1 81.06 570 LYS A CA 1
ATOM 4455 C C . LYS A 1 570 ? 2.064 21.297 9.844 1 81.06 570 LYS A C 1
ATOM 4457 O O . LYS A 1 570 ? 1.473 22.078 10.594 1 81.06 570 LYS A O 1
ATOM 4462 N N . ASP A 1 571 ? 1.908 21.281 8.508 1 79.06 571 ASP A N 1
ATOM 4463 C CA . ASP A 1 571 ? 0.8 22 7.902 1 79.06 571 ASP A CA 1
ATOM 4464 C C . ASP A 1 571 ? 0.091 21.156 6.848 1 79.06 571 ASP A C 1
ATOM 4466 O O . ASP A 1 571 ? 0.624 20.938 5.758 1 79.06 571 ASP A O 1
ATOM 4470 N N . ILE A 1 572 ? -1.05 20.828 7.188 1 81.12 572 ILE A N 1
ATOM 4471 C CA . ILE A 1 572 ? -1.791 19.922 6.316 1 81.12 572 ILE A CA 1
ATOM 4472 C C . ILE A 1 572 ? -2.615 20.734 5.316 1 81.12 572 ILE A C 1
ATOM 4474 O O . ILE A 1 572 ? -3.037 20.203 4.281 1 81.12 572 ILE A O 1
ATOM 4478 N N . THR A 1 573 ? -2.758 22.031 5.496 1 76.94 573 THR A N 1
ATOM 4479 C CA . THR A 1 573 ? -3.605 22.875 4.652 1 76.94 573 THR A CA 1
ATOM 4480 C C . THR A 1 573 ? -3.076 22.906 3.223 1 76.94 573 THR A C 1
ATOM 4482 O O . THR A 1 573 ? -3.852 23.016 2.271 1 76.94 573 THR A O 1
ATOM 4485 N N . PHE A 1 574 ? -1.766 22.734 3.139 1 81.44 574 PHE A N 1
ATOM 4486 C CA . PHE A 1 574 ? -1.17 22.797 1.809 1 81.44 574 PHE A CA 1
ATOM 4487 C C . PHE A 1 574 ? -1.061 21.406 1.203 1 81.44 574 PHE A C 1
ATOM 4489 O O . PHE A 1 574 ? -0.398 21.219 0.18 1 81.44 574 PHE A O 1
ATOM 4496 N N . GLY A 1 575 ? -1.718 20.5 1.796 1 85.44 575 GLY A N 1
ATOM 4497 C CA . GLY A 1 575 ? -1.619 19.125 1.32 1 85.44 575 GLY A CA 1
ATOM 4498 C C . GLY A 1 575 ? -2.107 18.953 -0.105 1 85.44 575 GLY A C 1
ATOM 4499 O O . GLY A 1 575 ? -1.433 18.328 -0.927 1 85.44 575 GLY A O 1
ATOM 4500 N N . LEU A 1 576 ? -3.186 19.562 -0.48 1 86.25 576 LEU A N 1
ATOM 4501 C CA . LEU A 1 576 ? -3.789 19.375 -1.795 1 86.25 576 LEU A CA 1
ATOM 4502 C C . LEU A 1 576 ? -2.963 20.062 -2.877 1 86.25 576 LEU A C 1
ATOM 4504 O O . LEU A 1 576 ? -2.654 19.453 -3.906 1 86.25 576 LEU A O 1
ATOM 4508 N N . PRO A 1 577 ? -2.541 21.328 -2.678 1 89.38 577 PRO A N 1
ATOM 4509 C CA . PRO A 1 577 ? -1.677 21.969 -3.678 1 89.38 577 PRO A CA 1
ATOM 4510 C C . PRO A 1 577 ? -0.362 21.219 -3.879 1 89.38 577 PRO A C 1
ATOM 4512 O O . PRO A 1 577 ? 0.126 21.109 -5.008 1 89.38 577 PRO A O 1
ATOM 4515 N N . ILE A 1 578 ? 0.175 20.75 -2.771 1 93.44 578 ILE A N 1
ATOM 4516 C CA . ILE A 1 578 ? 1.437 20.016 -2.865 1 93.44 578 ILE A CA 1
ATOM 4517 C C . ILE A 1 578 ? 1.237 18.734 -3.67 1 93.44 578 ILE A C 1
ATOM 4519 O O . ILE A 1 578 ? 2.088 18.375 -4.484 1 93.44 578 ILE A O 1
ATOM 4523 N N . MET A 1 579 ? 0.12 18.078 -3.424 1 94.25 579 MET A N 1
ATOM 4524 C CA . MET A 1 579 ? -0.185 16.859 -4.172 1 94.25 579 MET A CA 1
ATOM 4525 C C . MET A 1 579 ? -0.306 17.156 -5.664 1 94.25 579 MET A C 1
ATOM 4527 O O . MET A 1 579 ? 0.142 16.359 -6.496 1 94.25 579 MET A O 1
ATOM 4531 N N . LEU A 1 580 ? -0.92 18.234 -5.996 1 92.81 580 LEU A N 1
ATOM 4532 C CA . LEU A 1 580 ? -1.078 18.656 -7.383 1 92.81 580 LEU A CA 1
ATOM 4533 C C . LEU A 1 580 ? 0.277 18.922 -8.023 1 92.81 580 LEU A C 1
ATOM 4535 O O . LEU A 1 580 ? 0.548 18.469 -9.141 1 92.81 580 LEU A O 1
ATOM 4539 N N . VAL A 1 581 ? 1.073 19.672 -7.301 1 96.94 581 VAL A N 1
ATOM 4540 C CA . VAL A 1 581 ? 2.4 20.031 -7.789 1 96.94 581 VAL A CA 1
ATOM 4541 C C . VAL A 1 581 ? 3.223 18.781 -8.047 1 96.94 581 VAL A C 1
ATOM 4543 O O . VAL A 1 581 ? 3.877 18.656 -9.078 1 96.94 581 VAL A O 1
ATOM 4546 N N . LEU A 1 582 ? 3.164 17.844 -7.125 1 97.44 582 LEU A N 1
ATOM 4547 C CA . LEU A 1 582 ? 3.961 16.625 -7.23 1 97.44 582 LEU A CA 1
ATOM 4548 C C . LEU A 1 582 ? 3.471 15.742 -8.375 1 97.44 582 LEU A C 1
ATOM 4550 O O . LEU A 1 582 ? 4.277 15.141 -9.094 1 97.44 582 LEU A O 1
ATOM 4554 N N . MET A 1 583 ? 2.209 15.664 -8.594 1 94.62 583 MET A N 1
ATOM 4555 C CA . MET A 1 583 ? 1.649 14.867 -9.68 1 94.62 583 MET A CA 1
ATOM 4556 C C . MET A 1 583 ? 2.062 15.422 -11.039 1 94.62 583 MET A C 1
ATOM 4558 O O . MET A 1 583 ? 2.439 14.672 -11.938 1 94.62 583 MET A O 1
ATOM 4562 N N . ILE A 1 584 ? 1.972 16.719 -11.148 1 96.69 584 ILE A N 1
ATOM 4563 C CA . ILE A 1 584 ? 2.334 17.359 -12.406 1 96.69 584 ILE A CA 1
ATOM 4564 C C . ILE A 1 584 ? 3.836 17.219 -12.648 1 96.69 584 ILE A C 1
ATOM 4566 O O . ILE A 1 584 ? 4.27 16.922 -13.758 1 96.69 584 ILE A O 1
ATOM 4570 N N . ALA A 1 585 ? 4.594 17.469 -11.578 1 98.19 585 ALA A N 1
ATOM 4571 C CA . ALA A 1 585 ? 6.043 17.312 -11.711 1 98.19 585 ALA A CA 1
ATOM 4572 C C . ALA A 1 585 ? 6.418 15.914 -12.164 1 98.19 585 ALA A C 1
ATOM 4574 O O . ALA A 1 585 ? 7.285 15.734 -13.016 1 98.19 585 ALA A O 1
ATOM 4575 N N . LYS A 1 586 ? 5.797 14.938 -11.602 1 96.38 586 LYS A N 1
ATOM 4576 C CA . LYS A 1 586 ? 6.078 13.555 -11.969 1 96.38 586 LYS A CA 1
ATOM 4577 C C . LYS A 1 586 ? 5.695 13.289 -13.422 1 96.38 586 LYS A C 1
ATOM 4579 O O . LYS A 1 586 ? 6.461 12.672 -14.172 1 96.38 586 LYS A O 1
ATOM 4584 N N . TRP A 1 587 ? 4.512 13.75 -13.867 1 94.44 587 TRP A N 1
ATOM 4585 C CA . TRP A 1 587 ? 4.035 13.516 -15.227 1 94.44 587 TRP A CA 1
ATOM 4586 C C . TRP A 1 587 ? 4.973 14.141 -16.25 1 94.44 587 TRP A C 1
ATOM 4588 O O . TRP A 1 587 ? 5.32 13.516 -17.25 1 94.44 587 TRP A O 1
ATOM 4598 N N . VAL A 1 588 ? 5.355 15.328 -15.922 1 96.81 588 VAL A N 1
ATOM 4599 C CA . VAL A 1 588 ? 6.238 16.047 -16.844 1 96.81 588 VAL A CA 1
ATOM 4600 C C . VAL A 1 588 ? 7.609 15.367 -16.859 1 96.81 588 VAL A C 1
ATOM 4602 O O . VAL A 1 588 ? 8.195 15.172 -17.938 1 96.81 588 VAL A O 1
ATOM 4605 N N . GLY A 1 589 ? 8.094 15.047 -15.695 1 96.94 589 GLY A N 1
ATOM 4606 C CA . GLY A 1 589 ? 9.383 14.383 -15.617 1 96.94 589 GLY A CA 1
ATOM 4607 C C . GLY A 1 589 ? 9.406 13.047 -16.328 1 96.94 589 GLY A C 1
ATOM 4608 O O . GLY A 1 589 ? 10.383 12.711 -17 1 96.94 589 GLY A O 1
ATOM 4609 N N . ASP A 1 590 ? 8.328 12.281 -16.234 1 92.88 590 ASP A N 1
ATOM 4610 C CA . ASP A 1 590 ? 8.25 10.938 -16.797 1 92.88 590 ASP A CA 1
ATOM 4611 C C . ASP A 1 590 ? 8.266 10.984 -18.312 1 92.88 590 ASP A C 1
ATOM 4613 O O . ASP A 1 590 ? 8.586 9.984 -18.969 1 92.88 590 ASP A O 1
ATOM 4617 N N . PHE A 1 591 ? 7.941 12.102 -18.875 1 91.06 591 PHE A N 1
ATOM 4618 C CA . PHE A 1 591 ? 7.961 12.234 -20.328 1 91.06 591 PHE A CA 1
ATOM 4619 C C . PHE A 1 591 ? 9.391 12.227 -20.859 1 91.06 591 PHE A C 1
ATOM 4621 O O . PHE A 1 591 ? 9.633 11.867 -22.016 1 91.06 591 PHE A O 1
ATOM 4628 N N . PHE A 1 592 ? 10.305 12.523 -19.938 1 92.94 592 PHE A N 1
ATOM 4629 C CA . PHE A 1 592 ? 11.672 12.68 -20.422 1 92.94 592 PHE A CA 1
ATOM 4630 C C . PHE A 1 592 ? 12.547 11.523 -19.953 1 92.94 592 PHE A C 1
ATOM 4632 O O . PHE A 1 592 ? 13.305 10.953 -20.75 1 92.94 592 PHE A O 1
ATOM 4639 N N . ASN A 1 593 ? 12.516 11.242 -18.719 1 94.19 593 ASN A N 1
ATOM 4640 C CA . ASN A 1 593 ? 13.344 10.164 -18.172 1 94.19 593 ASN A CA 1
ATOM 4641 C C . ASN A 1 593 ? 12.734 9.578 -16.906 1 94.19 593 ASN A C 1
ATOM 4643 O O . ASN A 1 593 ? 11.602 9.891 -16.547 1 94.19 593 ASN A O 1
ATOM 4647 N N . GLU A 1 594 ? 13.477 8.617 -16.328 1 93.25 594 GLU A N 1
ATOM 4648 C CA . GLU A 1 594 ? 13.008 7.965 -15.102 1 93.25 594 GLU A CA 1
ATOM 4649 C C . GLU A 1 594 ? 13.547 8.664 -13.859 1 93.25 594 GLU A C 1
ATOM 4651 O O . GLU A 1 594 ? 14.359 9.586 -13.961 1 93.25 594 GLU A O 1
ATOM 4656 N N . GLY A 1 595 ? 13.078 8.289 -12.734 1 95.44 595 GLY A N 1
ATOM 4657 C CA . GLY A 1 595 ? 13.555 8.844 -11.477 1 95.44 595 GLY A CA 1
ATOM 4658 C C . GLY A 1 595 ? 15.023 8.555 -11.219 1 95.44 595 GLY A C 1
ATOM 4659 O O . GLY A 1 595 ? 15.578 7.605 -11.773 1 95.44 595 GLY A O 1
ATOM 4660 N N . ILE A 1 596 ? 15.586 9.281 -10.398 1 97.25 596 ILE A N 1
ATOM 4661 C CA . ILE A 1 596 ? 17.031 9.234 -10.18 1 97.25 596 ILE A CA 1
ATOM 4662 C C . ILE A 1 596 ? 17.406 7.875 -9.594 1 97.25 596 ILE A C 1
ATOM 4664 O O . ILE A 1 596 ? 18.453 7.316 -9.93 1 97.25 596 ILE A O 1
ATOM 4668 N N . TYR A 1 597 ? 16.656 7.336 -8.703 1 96.19 597 TYR A N 1
ATOM 4669 C CA . TYR A 1 597 ? 16.984 6.062 -8.078 1 96.19 597 TYR A CA 1
ATOM 4670 C C . TYR A 1 597 ? 16.922 4.926 -9.086 1 96.19 597 TYR A C 1
ATOM 4672 O O . TYR A 1 597 ? 17.797 4.055 -9.109 1 96.19 597 TYR A O 1
ATOM 4680 N N . ASP A 1 598 ? 15.93 4.902 -9.938 1 93.88 598 ASP A N 1
ATOM 4681 C CA . ASP A 1 598 ? 15.805 3.871 -10.961 1 93.88 598 ASP A CA 1
ATOM 4682 C C . ASP A 1 598 ? 16.922 3.979 -11.992 1 93.88 598 ASP A C 1
ATOM 4684 O O . ASP A 1 598 ? 17.406 2.963 -12.5 1 93.88 598 ASP A O 1
ATOM 4688 N N . GLU A 1 599 ? 17.281 5.203 -12.289 1 95.19 599 GLU A N 1
ATOM 4689 C CA . GLU A 1 599 ? 18.391 5.402 -13.227 1 95.19 599 GLU A CA 1
ATOM 4690 C C . GLU A 1 599 ? 19.703 4.852 -12.664 1 95.19 599 GLU A C 1
ATOM 4692 O O . GLU A 1 599 ? 20.484 4.254 -13.391 1 95.19 599 GLU A O 1
ATOM 4697 N N . HIS A 1 600 ? 19.859 5.035 -11.43 1 95.25 600 HIS A N 1
ATOM 4698 C CA . HIS A 1 600 ? 21.094 4.547 -10.828 1 95.25 600 HIS A CA 1
ATOM 4699 C C . HIS A 1 600 ? 21.078 3.029 -10.672 1 95.25 600 HIS A C 1
ATOM 4701 O O . HIS A 1 600 ? 22.125 2.379 -10.711 1 95.25 600 HIS A O 1
ATOM 4707 N N . ILE A 1 601 ? 19.938 2.4 -10.484 1 94.62 601 ILE A N 1
ATOM 4708 C CA . ILE A 1 601 ? 19.812 0.947 -10.461 1 94.62 601 ILE A CA 1
ATOM 4709 C C . ILE A 1 601 ? 20.172 0.375 -11.828 1 94.62 601 ILE A C 1
ATOM 4711 O O . ILE A 1 601 ? 20.875 -0.63 -11.93 1 94.62 601 ILE A O 1
ATOM 4715 N N . ASP A 1 602 ? 19.703 1.05 -12.836 1 92.19 602 ASP A N 1
ATOM 4716 C CA . ASP A 1 602 ? 20.016 0.623 -14.195 1 92.19 602 ASP A CA 1
ATOM 4717 C C . ASP A 1 602 ? 21.5 0.761 -14.492 1 92.19 602 ASP A C 1
ATOM 4719 O O . ASP A 1 602 ? 22.094 -0.081 -15.18 1 92.19 602 ASP A O 1
ATOM 4723 N N . LEU A 1 603 ? 22.047 1.833 -14.008 1 92.38 603 LEU A N 1
ATOM 4724 C CA . LEU A 1 603 ? 23.469 2.064 -14.195 1 92.38 603 LEU A CA 1
ATOM 4725 C C . LEU A 1 603 ? 24.297 0.988 -13.5 1 92.38 603 LEU A C 1
ATOM 4727 O O . LEU A 1 603 ? 25.359 0.594 -13.992 1 92.38 603 LEU A O 1
ATOM 4731 N N . ALA A 1 604 ? 23.797 0.534 -12.352 1 92.38 604 ALA A N 1
ATOM 4732 C CA . ALA A 1 604 ? 24.484 -0.506 -11.602 1 92.38 604 ALA A CA 1
ATOM 4733 C C . ALA A 1 604 ? 24.219 -1.886 -12.195 1 92.38 604 ALA A C 1
ATOM 4735 O O . ALA A 1 604 ? 24.766 -2.887 -11.727 1 92.38 604 ALA A O 1
ATOM 4736 N N . GLU A 1 605 ? 23.359 -2.02 -13.188 1 92.62 605 GLU A N 1
ATOM 4737 C CA . GLU A 1 605 ? 23.078 -3.24 -13.938 1 92.62 605 GLU A CA 1
ATOM 4738 C C . GLU A 1 605 ? 22.469 -4.316 -13.039 1 92.62 605 GLU A C 1
ATOM 4740 O O . GLU A 1 605 ? 22.844 -5.488 -13.125 1 92.62 605 GLU A O 1
ATOM 4745 N N . VAL A 1 606 ? 21.688 -3.896 -12.07 1 93.88 606 VAL A N 1
ATOM 4746 C CA . VAL A 1 606 ? 21.016 -4.82 -11.156 1 93.88 606 VAL A CA 1
ATOM 4747 C C . VAL A 1 606 ? 19.75 -5.363 -11.812 1 93.88 606 VAL A C 1
ATOM 4749 O O . VAL A 1 606 ? 19 -4.617 -12.445 1 93.88 606 VAL A O 1
ATOM 4752 N N . PRO A 1 607 ? 19.516 -6.633 -11.758 1 93.75 607 PRO A N 1
ATOM 4753 C CA . PRO A 1 607 ? 18.328 -7.215 -12.383 1 93.75 607 PRO A CA 1
ATOM 4754 C C . PRO A 1 607 ? 17.062 -7.012 -11.547 1 93.75 607 PRO A C 1
ATOM 4756 O O . PRO A 1 607 ? 16.484 -7.984 -11.055 1 93.75 607 PRO A O 1
ATOM 4759 N N . ILE A 1 608 ? 16.578 -5.887 -11.492 1 93.06 608 ILE A N 1
ATOM 4760 C CA . ILE A 1 608 ? 15.352 -5.574 -10.766 1 93.06 608 ILE A CA 1
ATOM 4761 C C . ILE A 1 608 ? 14.141 -5.855 -11.656 1 93.06 608 ILE A C 1
ATOM 4763 O O . ILE A 1 608 ? 14.203 -5.691 -12.875 1 93.06 608 ILE A O 1
ATOM 4767 N N . LEU A 1 609 ? 13.086 -6.379 -11.086 1 92.06 609 LEU A N 1
ATOM 4768 C CA . LEU A 1 609 ? 11.844 -6.621 -11.805 1 92.06 609 LEU A CA 1
ATOM 4769 C C . LEU A 1 609 ? 10.789 -5.582 -11.438 1 92.06 609 LEU A C 1
ATOM 4771 O O . LEU A 1 609 ? 10.438 -5.441 -10.266 1 92.06 609 LEU A O 1
ATOM 4775 N N . GLY A 1 610 ? 10.359 -4.871 -12.414 1 87.56 610 GLY A N 1
ATOM 4776 C CA . GLY A 1 610 ? 9.297 -3.912 -12.188 1 87.56 610 GLY A CA 1
ATOM 4777 C C . GLY A 1 610 ? 7.953 -4.566 -11.906 1 87.56 610 GLY A C 1
ATOM 4778 O O . GLY A 1 610 ? 7.82 -5.789 -12.008 1 87.56 610 GLY A O 1
ATOM 4779 N N . TRP A 1 611 ? 6.98 -3.814 -11.555 1 80.5 611 TRP A N 1
ATOM 4780 C CA . TRP A 1 611 ? 5.668 -4.359 -11.219 1 80.5 611 TRP A CA 1
ATOM 4781 C C . TRP A 1 611 ? 4.973 -4.898 -12.469 1 80.5 611 TRP A C 1
ATOM 4783 O O . TRP A 1 611 ? 4.367 -5.973 -12.43 1 80.5 611 TRP A O 1
ATOM 4793 N N . GLU A 1 612 ? 5.078 -4.145 -13.523 1 86.06 612 GLU A N 1
ATOM 4794 C CA . GLU A 1 612 ? 4.406 -4.574 -14.742 1 86.06 612 GLU A CA 1
ATOM 4795 C C . GLU A 1 612 ? 5.391 -5.203 -15.727 1 86.06 612 GLU A C 1
ATOM 4797 O O . GLU A 1 612 ? 6.531 -4.746 -15.844 1 86.06 612 GLU A O 1
ATOM 4802 N N . PRO A 1 613 ? 4.922 -6.211 -16.344 1 90.19 613 PRO A N 1
ATOM 4803 C CA . PRO A 1 613 ? 5.746 -6.781 -17.406 1 90.19 613 PRO A CA 1
ATOM 4804 C C . PRO A 1 613 ? 5.918 -5.832 -18.594 1 90.19 613 PRO A C 1
ATOM 4806 O O . PRO A 1 613 ? 5.121 -4.906 -18.766 1 90.19 613 PRO A O 1
ATOM 4809 N N . PRO A 1 614 ? 6.977 -6.02 -19.297 1 89.81 614 PRO A N 1
ATOM 4810 C CA . PRO A 1 614 ? 7.164 -5.191 -20.484 1 89.81 614 PRO A CA 1
ATOM 4811 C C . PRO A 1 614 ? 6.004 -5.312 -21.469 1 89.81 614 PRO A C 1
ATOM 4813 O O . PRO A 1 614 ? 5.441 -6.398 -21.641 1 89.81 614 PRO A O 1
ATOM 4816 N N . LYS A 1 615 ? 5.824 -4.184 -22.094 1 86.62 615 LYS A N 1
ATOM 4817 C CA . LYS A 1 615 ? 4.781 -4.191 -23.125 1 86.62 615 LYS A CA 1
ATOM 4818 C C . LYS A 1 615 ? 5.215 -5.008 -24.328 1 86.62 615 LYS A C 1
ATOM 4820 O O . LYS A 1 615 ? 6.406 -5.113 -24.625 1 86.62 615 LYS A O 1
ATOM 4825 N N . LEU A 1 616 ? 4.383 -5.746 -24.969 1 87.81 616 LEU A N 1
ATOM 4826 C CA . LEU A 1 616 ? 4.617 -6.555 -26.156 1 87.81 616 LEU A CA 1
ATOM 4827 C C . LEU A 1 616 ? 5.332 -7.855 -25.797 1 87.81 616 LEU A C 1
ATOM 4829 O O . LEU A 1 616 ? 6.312 -8.227 -26.438 1 87.81 616 LEU A O 1
ATOM 4833 N N . SER A 1 617 ? 5.035 -8.336 -24.688 1 89.88 617 SER A N 1
ATOM 4834 C CA . SER A 1 617 ? 5.66 -9.578 -24.25 1 89.88 617 SER A CA 1
ATOM 4835 C C . SER A 1 617 ? 4.688 -10.75 -24.328 1 89.88 617 SER A C 1
ATOM 4837 O O . SER A 1 617 ? 4.926 -11.805 -23.734 1 89.88 617 SER A O 1
ATOM 4839 N N . ARG A 1 618 ? 3.654 -10.594 -25.078 1 89 618 ARG A N 1
ATOM 4840 C CA . ARG A 1 618 ? 2.627 -11.625 -25.156 1 89 618 ARG A CA 1
ATOM 4841 C C . ARG A 1 618 ? 3.119 -12.828 -25.969 1 89 618 ARG A C 1
ATOM 4843 O O . ARG A 1 618 ? 2.68 -13.953 -25.734 1 89 618 ARG A O 1
ATOM 4850 N N . ASN A 1 619 ? 4.047 -12.523 -26.875 1 91.69 619 ASN A N 1
ATOM 4851 C CA . ASN A 1 619 ? 4.465 -13.578 -27.797 1 91.69 619 ASN A CA 1
ATOM 4852 C C . ASN A 1 619 ? 5.852 -14.109 -27.453 1 91.69 619 ASN A C 1
ATOM 4854 O O . ASN A 1 619 ? 6.414 -14.914 -28.188 1 91.69 619 ASN A O 1
ATOM 4858 N N . ILE A 1 620 ? 6.461 -13.609 -26.453 1 94.25 620 ILE A N 1
ATOM 4859 C CA . ILE A 1 620 ? 7.699 -14.188 -25.953 1 94.25 620 ILE A CA 1
ATOM 4860 C C . ILE A 1 620 ? 7.379 -15.32 -24.984 1 94.25 620 ILE A C 1
ATOM 4862 O O . ILE A 1 620 ? 6.922 -15.078 -23.859 1 94.25 620 ILE A O 1
ATOM 4866 N N . LEU A 1 621 ? 7.637 -16.5 -25.422 1 94.94 621 LEU A N 1
ATOM 4867 C CA . LEU A 1 621 ? 7.184 -17.672 -24.688 1 94.94 621 LEU A CA 1
ATOM 4868 C C . LEU A 1 621 ? 8.297 -18.219 -23.797 1 94.94 621 LEU A C 1
ATOM 4870 O O . LEU A 1 621 ? 9.477 -17.906 -24.016 1 94.94 621 LEU A O 1
ATOM 4874 N N . VAL A 1 622 ? 7.938 -19.016 -22.875 1 95.31 622 VAL A N 1
ATOM 4875 C CA . VAL A 1 622 ? 8.844 -19.594 -21.891 1 95.31 622 VAL A CA 1
ATOM 4876 C C . VAL A 1 622 ? 9.922 -20.406 -22.594 1 95.31 622 VAL A C 1
ATOM 4878 O O . VAL A 1 622 ? 11.078 -20.438 -22.156 1 95.31 622 VAL A O 1
ATOM 4881 N N . LYS A 1 623 ? 9.578 -21.031 -23.688 1 91.56 623 LYS A N 1
ATOM 4882 C CA . LYS A 1 623 ? 10.539 -21.844 -24.422 1 91.56 623 LYS A CA 1
ATOM 4883 C C . LYS A 1 623 ? 11.734 -21.016 -24.891 1 91.56 623 LYS A C 1
ATOM 4885 O O . LYS A 1 623 ? 12.844 -21.531 -25.031 1 91.56 623 LYS A O 1
ATOM 4890 N N . ASN A 1 624 ? 11.484 -19.719 -25.047 1 91.19 624 ASN A N 1
ATOM 4891 C CA . ASN A 1 624 ? 12.531 -18.812 -25.516 1 91.19 624 ASN A CA 1
ATOM 4892 C C . ASN A 1 624 ? 13.203 -18.078 -24.359 1 91.19 624 ASN A C 1
ATOM 4894 O O . ASN A 1 624 ? 14.258 -17.469 -24.531 1 91.19 624 ASN A O 1
ATOM 4898 N N . VAL A 1 625 ? 12.648 -18.156 -23.203 1 94.12 625 VAL A N 1
ATOM 4899 C CA . VAL A 1 625 ? 13.133 -17.391 -22.062 1 94.12 625 VAL A CA 1
ATOM 4900 C C . VAL A 1 625 ? 13.914 -18.297 -21.125 1 94.12 625 VAL A C 1
ATOM 4902 O O . VAL A 1 625 ? 14.906 -17.875 -20.516 1 94.12 625 VAL A O 1
ATOM 4905 N N . MET A 1 626 ? 13.609 -19.547 -21.062 1 93.69 626 MET A N 1
ATOM 4906 C CA . MET A 1 626 ? 14.148 -20.484 -20.078 1 93.69 626 MET A CA 1
ATOM 4907 C C . MET A 1 626 ? 15.586 -20.859 -20.406 1 93.69 626 MET A C 1
ATOM 4909 O O . MET A 1 626 ? 16.031 -20.688 -21.547 1 93.69 626 MET A O 1
ATOM 4913 N N . ARG A 1 627 ? 16.25 -21.297 -19.375 1 91.94 627 ARG A N 1
ATOM 4914 C CA . ARG A 1 627 ? 17.562 -21.891 -19.562 1 91.94 627 ARG A CA 1
ATOM 4915 C C . ARG A 1 627 ? 17.453 -23.406 -19.734 1 91.94 627 ARG A C 1
ATOM 4917 O O . ARG A 1 627 ? 16.781 -24.078 -18.953 1 91.94 627 ARG A O 1
ATOM 4924 N N . ARG A 1 628 ? 18.141 -23.859 -20.656 1 87.94 628 ARG A N 1
ATOM 4925 C CA . ARG A 1 628 ? 18.016 -25.266 -21.016 1 87.94 628 ARG A CA 1
ATOM 4926 C C . ARG A 1 628 ? 19.109 -26.109 -20.344 1 87.94 628 ARG A C 1
ATOM 4928 O O . ARG A 1 628 ? 18.969 -27.328 -20.219 1 87.94 628 ARG A O 1
ATOM 4935 N N . ASP A 1 629 ? 20.141 -25.469 -19.938 1 86.56 629 ASP A N 1
ATOM 4936 C CA . ASP A 1 629 ? 21.25 -26.188 -19.312 1 86.56 629 ASP A CA 1
ATOM 4937 C C . ASP A 1 629 ? 21.016 -26.328 -17.797 1 86.56 629 ASP A C 1
ATOM 4939 O O . ASP A 1 629 ? 21.766 -25.781 -17 1 86.56 629 ASP A O 1
ATOM 4943 N N . VAL A 1 630 ? 20.141 -27.25 -17.453 1 91 630 VAL A N 1
ATOM 4944 C CA . VAL A 1 630 ? 19.75 -27.406 -16.047 1 91 630 VAL A CA 1
ATOM 4945 C C . VAL A 1 630 ? 20.594 -28.484 -15.383 1 91 630 VAL A C 1
ATOM 4947 O O . VAL A 1 630 ? 20.891 -29.516 -15.992 1 91 630 VAL A O 1
ATOM 4950 N N . ILE A 1 631 ? 21.125 -28.219 -14.273 1 92.12 631 ILE A N 1
ATOM 4951 C CA . ILE A 1 631 ? 21.766 -29.219 -13.43 1 92.12 631 ILE A CA 1
ATOM 4952 C C . ILE A 1 631 ? 20.766 -29.75 -12.406 1 92.12 631 ILE A C 1
ATOM 4954 O O . ILE A 1 631 ? 20.312 -29.016 -11.531 1 92.12 631 ILE A O 1
ATOM 4958 N N . ALA A 1 632 ? 20.391 -30.984 -12.539 1 93.5 632 ALA A N 1
ATOM 4959 C CA . ALA A 1 632 ? 19.359 -31.594 -11.688 1 93.5 632 ALA A CA 1
ATOM 4960 C C . ALA A 1 632 ? 19.953 -32.719 -10.836 1 93.5 632 ALA A C 1
ATOM 4962 O O . ALA A 1 632 ? 21.094 -33.156 -11.062 1 93.5 632 ALA A O 1
ATOM 4963 N N . LEU A 1 633 ? 19.297 -33.094 -9.828 1 95.12 633 LEU A N 1
ATOM 4964 C CA . LEU A 1 633 ? 19.656 -34.188 -8.93 1 95.12 633 LEU A CA 1
ATOM 4965 C C . LEU A 1 633 ? 18.578 -35.25 -8.922 1 95.12 633 LEU A C 1
ATOM 4967 O O . LEU A 1 633 ? 17.438 -35 -9.281 1 95.12 633 LEU A O 1
ATOM 4971 N N . GLU A 1 634 ? 18.984 -36.438 -8.586 1 93.81 634 GLU A N 1
ATOM 4972 C CA . GLU A 1 634 ? 18.016 -37.5 -8.344 1 93.81 634 GLU A CA 1
ATOM 4973 C C . GLU A 1 634 ? 17.609 -37.562 -6.871 1 93.81 634 GLU A C 1
ATOM 4975 O O . GLU A 1 634 ? 18.25 -36.938 -6.02 1 93.81 634 GLU A O 1
ATOM 4980 N N . ARG A 1 635 ? 16.562 -38.188 -6.629 1 94.19 635 ARG A N 1
ATOM 4981 C CA . ARG A 1 635 ? 16.078 -38.281 -5.258 1 94.19 635 ARG A CA 1
ATOM 4982 C C . ARG A 1 635 ? 17.156 -38.812 -4.324 1 94.19 635 ARG A C 1
ATOM 4984 O O . ARG A 1 635 ? 17.375 -38.25 -3.246 1 94.19 635 ARG A O 1
ATOM 4991 N N . ILE A 1 636 ? 17.766 -39.969 -4.703 1 95.12 636 ILE A N 1
ATOM 4992 C CA . ILE A 1 636 ? 18.922 -40.5 -3.984 1 95.12 636 ILE A CA 1
ATOM 4993 C C . ILE A 1 636 ? 20.203 -40.219 -4.785 1 95.12 636 ILE A C 1
ATOM 4995 O O . ILE A 1 636 ? 20.328 -40.688 -5.922 1 95.12 636 ILE A O 1
ATOM 4999 N N . GLU A 1 637 ? 21.031 -39.438 -4.211 1 94.25 637 GLU A N 1
ATOM 5000 C CA . GLU A 1 637 ? 22.25 -39.031 -4.922 1 94.25 637 GLU A CA 1
ATOM 5001 C C . GLU A 1 637 ? 23.5 -39.344 -4.105 1 94.25 637 GLU A C 1
ATOM 5003 O O . GLU A 1 637 ? 23.453 -39.375 -2.873 1 94.25 637 GLU A O 1
ATOM 5008 N N . SER A 1 638 ? 24.594 -39.594 -4.77 1 94.44 638 SER A N 1
ATOM 5009 C CA . SER A 1 638 ? 25.859 -39.812 -4.09 1 94.44 638 SER A CA 1
ATOM 5010 C C . SER A 1 638 ? 26.422 -38.5 -3.547 1 94.44 638 SER A C 1
ATOM 5012 O O . SER A 1 638 ? 26.297 -37.438 -4.184 1 94.44 638 SER A O 1
ATOM 5014 N N . VAL A 1 639 ? 27.031 -38.656 -2.408 1 95.56 639 VAL A N 1
ATOM 5015 C CA . VAL A 1 639 ? 27.656 -37.469 -1.783 1 95.56 639 VAL A CA 1
ATOM 5016 C C . VAL A 1 639 ? 28.734 -36.906 -2.693 1 95.56 639 VAL A C 1
ATOM 5018 O O . VAL A 1 639 ? 28.891 -35.688 -2.822 1 95.56 639 VAL A O 1
ATOM 5021 N N . GLY A 1 640 ? 29.438 -37.719 -3.324 1 94.12 640 GLY A N 1
ATOM 5022 C CA . GLY A 1 640 ? 30.484 -37.281 -4.23 1 94.12 640 GLY A CA 1
ATOM 5023 C C . GLY A 1 640 ? 29.984 -36.438 -5.371 1 94.12 640 GLY A C 1
ATOM 5024 O O . GLY A 1 640 ? 30.609 -35.406 -5.723 1 94.12 640 GLY A O 1
ATOM 5025 N N . ARG A 1 641 ? 28.938 -36.812 -5.926 1 93.56 641 ARG A N 1
ATOM 5026 C CA . ARG A 1 641 ? 28.359 -36.031 -7.027 1 93.56 641 ARG A CA 1
ATOM 5027 C C . ARG A 1 641 ? 27.859 -34.688 -6.539 1 93.56 641 ARG A C 1
ATOM 5029 O O . ARG A 1 641 ? 28.031 -33.688 -7.223 1 93.56 641 ARG A O 1
ATOM 5036 N N . ILE A 1 642 ? 27.219 -34.719 -5.441 1 95.44 642 ILE A N 1
ATOM 5037 C CA . ILE A 1 642 ? 26.703 -33.469 -4.879 1 95.44 642 ILE A CA 1
ATOM 5038 C C . ILE A 1 642 ? 27.875 -32.5 -4.648 1 95.44 642 ILE A C 1
ATOM 5040 O O . ILE A 1 642 ? 27.781 -31.328 -5.004 1 95.44 642 ILE A O 1
ATOM 5044 N N . VAL A 1 643 ? 28.922 -33 -4.102 1 93.94 643 VAL A N 1
ATOM 5045 C CA . VAL A 1 643 ? 30.094 -32.188 -3.814 1 93.94 643 VAL A CA 1
ATOM 5046 C C . VAL A 1 643 ? 30.672 -31.641 -5.121 1 93.94 643 VAL A C 1
ATOM 5048 O O . VAL A 1 643 ? 31.062 -30.484 -5.207 1 93.94 643 VAL A O 1
ATOM 5051 N N . GLU A 1 644 ? 30.75 -32.438 -6.086 1 92.25 644 GLU A N 1
ATOM 5052 C CA . GLU A 1 644 ? 31.266 -32 -7.383 1 92.25 644 GLU A CA 1
ATOM 5053 C C . GLU A 1 644 ? 30.406 -30.906 -7.996 1 92.25 644 GLU A C 1
ATOM 5055 O O . GLU A 1 644 ? 30.938 -29.938 -8.539 1 92.25 644 GLU A O 1
ATOM 5060 N N . ILE A 1 645 ? 29.125 -31.062 -7.914 1 92.5 645 ILE A N 1
ATOM 5061 C CA . ILE A 1 645 ? 28.188 -30.078 -8.453 1 92.5 645 ILE A CA 1
ATOM 5062 C C . ILE A 1 645 ? 28.359 -28.75 -7.711 1 92.5 645 ILE A C 1
ATOM 5064 O O . ILE A 1 645 ? 28.391 -27.688 -8.336 1 92.5 645 ILE A O 1
ATOM 5068 N N . LEU A 1 646 ? 28.453 -28.828 -6.43 1 92 646 LEU A N 1
ATOM 5069 C CA . LEU A 1 646 ? 28.562 -27.625 -5.621 1 92 646 LEU A CA 1
ATOM 5070 C C . LEU A 1 646 ? 29.891 -26.906 -5.875 1 92 646 LEU A C 1
ATOM 5072 O O . LEU A 1 646 ? 29.953 -25.672 -5.785 1 92 646 LEU A O 1
ATOM 5076 N N . ARG A 1 647 ? 30.875 -27.625 -6.203 1 89.19 647 ARG A N 1
ATOM 5077 C CA . ARG A 1 647 ? 32.188 -27.031 -6.477 1 89.19 647 ARG A CA 1
ATOM 5078 C C . ARG A 1 647 ? 32.25 -26.422 -7.875 1 89.19 647 ARG A C 1
ATOM 5080 O O . ARG A 1 647 ? 32.875 -25.406 -8.086 1 89.19 647 ARG A O 1
ATOM 5087 N N . SER A 1 648 ? 31.5 -27.031 -8.734 1 88.19 648 SER A N 1
ATOM 5088 C CA . SER A 1 648 ? 31.641 -26.672 -10.141 1 88.19 648 SER A CA 1
ATOM 5089 C C . SER A 1 648 ? 30.625 -25.609 -10.531 1 88.19 648 SER A C 1
ATOM 5091 O O . SER A 1 648 ? 30.766 -24.938 -11.562 1 88.19 648 SER A O 1
ATOM 5093 N N . THR A 1 649 ? 29.625 -25.5 -9.75 1 88.44 649 THR A N 1
ATOM 5094 C CA . THR A 1 649 ? 28.594 -24.547 -10.125 1 88.44 649 THR A CA 1
ATOM 5095 C C . THR A 1 649 ? 28.344 -23.547 -9 1 88.44 649 THR A C 1
ATOM 5097 O O . THR A 1 649 ? 28.734 -23.781 -7.855 1 88.44 649 THR A O 1
ATOM 5100 N N . ARG A 1 650 ? 27.688 -22.422 -9.398 1 86.31 650 ARG A N 1
ATOM 5101 C CA . ARG A 1 650 ? 27.297 -21.406 -8.422 1 86.31 650 ARG A CA 1
ATOM 5102 C C . ARG A 1 650 ? 25.781 -21.344 -8.273 1 86.31 650 ARG A C 1
ATOM 5104 O O . ARG A 1 650 ? 25.234 -20.391 -7.707 1 86.31 650 ARG A O 1
ATOM 5111 N N . HIS A 1 651 ? 25.094 -22.359 -8.734 1 91.38 651 HIS A N 1
ATOM 5112 C CA . HIS A 1 651 ? 23.641 -22.391 -8.68 1 91.38 651 HIS A CA 1
ATOM 5113 C C . HIS A 1 651 ? 23.141 -22.5 -7.238 1 91.38 651 HIS A C 1
ATOM 5115 O O . HIS A 1 651 ? 23.828 -23.062 -6.383 1 91.38 651 HIS A O 1
ATOM 5121 N N . HIS A 1 652 ? 22 -21.969 -6.996 1 93 652 HIS A N 1
ATOM 5122 C CA . HIS A 1 652 ? 21.469 -21.953 -5.641 1 93 652 HIS A CA 1
ATOM 5123 C C . HIS A 1 652 ? 20.25 -22.875 -5.516 1 93 652 HIS A C 1
ATOM 5125 O O . HIS A 1 652 ? 19.703 -23.047 -4.426 1 93 652 HIS A O 1
ATOM 5131 N N . GLY A 1 653 ? 19.75 -23.422 -6.539 1 95.06 653 GLY A N 1
ATOM 5132 C CA . GLY A 1 653 ? 18.641 -24.359 -6.559 1 95.06 653 GLY A CA 1
ATOM 5133 C C . GLY A 1 653 ? 18.797 -25.453 -7.598 1 95.06 653 GLY A C 1
ATOM 5134 O O . GLY A 1 653 ? 19.297 -25.203 -8.695 1 95.06 653 GLY A O 1
ATOM 5135 N N . PHE A 1 654 ? 18.422 -26.672 -7.195 1 96.38 654 PHE A N 1
ATOM 5136 C CA . PHE A 1 654 ? 18.562 -27.828 -8.07 1 96.38 654 PHE A CA 1
ATOM 5137 C C . PHE A 1 654 ? 17.25 -28.625 -8.125 1 96.38 654 PHE A C 1
ATOM 5139 O O . PHE A 1 654 ? 16.781 -29.125 -7.102 1 96.38 654 PHE A O 1
ATOM 5146 N N . PRO A 1 655 ? 16.672 -28.719 -9.336 1 95.88 655 PRO A N 1
ATOM 5147 C CA . PRO A 1 655 ? 15.508 -29.594 -9.453 1 95.88 655 PRO A CA 1
ATOM 5148 C C . PRO A 1 655 ? 15.836 -31.062 -9.156 1 95.88 655 PRO A C 1
ATOM 5150 O O . PRO A 1 655 ? 16.906 -31.547 -9.523 1 95.88 655 PRO A O 1
ATOM 5153 N N . VAL A 1 656 ? 14.992 -31.719 -8.469 1 96 656 VAL A N 1
ATOM 5154 C CA . VAL A 1 656 ? 15.125 -33.125 -8.156 1 96 656 VAL A CA 1
ATOM 5155 C C . VAL A 1 656 ? 14.203 -33.938 -9.055 1 96 656 VAL A C 1
ATOM 5157 O O . VAL A 1 656 ? 12.992 -33.688 -9.117 1 96 656 VAL A O 1
ATOM 5160 N N . LEU A 1 657 ? 14.773 -34.906 -9.719 1 93.5 657 LEU A N 1
ATOM 5161 C CA . LEU A 1 657 ? 14.031 -35.719 -10.688 1 93.5 657 LEU A CA 1
ATOM 5162 C C . LEU A 1 657 ? 13.969 -37.156 -10.242 1 93.5 657 LEU A C 1
ATOM 5164 O O . LEU A 1 657 ? 14.695 -37.562 -9.328 1 93.5 657 LEU A O 1
ATOM 5168 N N . ASP A 1 658 ? 13.047 -37.875 -10.82 1 88.44 658 ASP A N 1
ATOM 5169 C CA . ASP A 1 658 ? 12.953 -39.281 -10.547 1 88.44 658 ASP A CA 1
ATOM 5170 C C . ASP A 1 658 ? 14.109 -40.062 -11.195 1 88.44 658 ASP A C 1
ATOM 5172 O O . ASP A 1 658 ? 14.695 -40.938 -10.586 1 88.44 658 ASP A O 1
ATOM 5176 N N . ARG A 1 659 ? 14.375 -39.688 -12.422 1 84.56 659 ARG A N 1
ATOM 5177 C CA . ARG A 1 659 ? 15.477 -40.25 -13.18 1 84.56 659 ARG A CA 1
ATOM 5178 C C . ARG A 1 659 ? 16.094 -39.25 -14.141 1 84.56 659 ARG A C 1
ATOM 5180 O O . ARG A 1 659 ? 15.383 -38.375 -14.664 1 84.56 659 ARG A O 1
ATOM 5187 N N . ILE A 1 660 ? 17.375 -39.312 -14.125 1 80 660 ILE A N 1
ATOM 5188 C CA . ILE A 1 660 ? 18.047 -38.406 -15.062 1 80 660 ILE A CA 1
ATOM 5189 C C . ILE A 1 660 ? 18.406 -39.188 -16.328 1 80 660 ILE A C 1
ATOM 5191 O O . ILE A 1 660 ? 19.172 -40.156 -16.281 1 80 660 ILE A O 1
ATOM 5195 N N . ASP A 1 661 ? 17.531 -39.031 -17.328 1 67.12 661 ASP A N 1
ATOM 5196 C CA . ASP A 1 661 ? 17.719 -39.719 -18.594 1 67.12 661 ASP A CA 1
ATOM 5197 C C . ASP A 1 661 ? 18.703 -38.969 -19.5 1 67.12 661 ASP A C 1
ATOM 5199 O O . ASP A 1 661 ? 18.812 -37.75 -19.422 1 67.12 661 ASP A O 1
ATOM 5203 N N . ALA A 1 662 ? 19.812 -39.781 -19.953 1 55.31 662 ALA A N 1
ATOM 5204 C CA . ALA A 1 662 ? 20.75 -39.188 -20.906 1 55.31 662 ALA A CA 1
ATOM 5205 C C . ALA A 1 662 ? 20.016 -38.5 -22.062 1 55.31 662 ALA A C 1
ATOM 5207 O O . ALA A 1 662 ? 18.906 -38.875 -22.406 1 55.31 662 ALA A O 1
ATOM 5208 N N . ALA A 1 663 ? 20.344 -37.25 -22.234 1 51.81 663 ALA A N 1
ATOM 5209 C CA . ALA A 1 663 ? 19.781 -36.469 -23.344 1 51.81 663 ALA A CA 1
ATOM 5210 C C . ALA A 1 663 ? 19.547 -37.344 -24.562 1 51.81 663 ALA A C 1
ATOM 5212 O O . ALA A 1 663 ? 20.469 -38 -25.062 1 51.81 663 ALA A O 1
ATOM 5213 N N . LEU A 1 664 ? 18.453 -38.125 -24.578 1 45.25 664 LEU A N 1
ATOM 5214 C CA . LEU A 1 664 ? 18.281 -38.812 -25.859 1 45.25 664 LEU A CA 1
ATOM 5215 C C . LEU A 1 664 ? 18.641 -37.875 -27.016 1 45.25 664 LEU A C 1
ATOM 5217 O O . LEU A 1 664 ? 18.688 -36.656 -26.844 1 45.25 664 LEU A O 1
ATOM 5221 N N . ASP A 1 665 ? 18.344 -38.438 -28.344 1 39.97 665 ASP A N 1
ATOM 5222 C CA . ASP A 1 665 ? 18.641 -37.938 -29.688 1 39.97 665 ASP A CA 1
ATOM 5223 C C . ASP A 1 665 ? 18.281 -36.469 -29.812 1 39.97 665 ASP A C 1
ATOM 5225 O O . ASP A 1 665 ? 17.891 -35.812 -28.828 1 39.97 665 ASP A O 1
ATOM 5229 N N . ASP A 1 666 ? 17.5 -36.156 -31.031 1 40.31 666 ASP A N 1
ATOM 5230 C CA . ASP A 1 666 ? 17.25 -35.094 -31.969 1 40.31 666 ASP A CA 1
ATOM 5231 C C . ASP A 1 666 ? 16.375 -34 -31.344 1 40.31 666 ASP A C 1
ATOM 5233 O O . ASP A 1 666 ? 15.82 -33.156 -32.031 1 40.31 666 ASP A O 1
ATOM 5237 N N . SER A 1 667 ? 15.781 -34.125 -30.203 1 49.25 667 SER A N 1
ATOM 5238 C CA . SER A 1 667 ? 14.789 -33.125 -29.875 1 49.25 667 SER A CA 1
ATOM 5239 C C . SER A 1 667 ? 15.445 -31.844 -29.375 1 49.25 667 SER A C 1
ATOM 5241 O O . SER A 1 667 ? 16.531 -31.875 -28.797 1 49.25 667 SER A O 1
ATOM 5243 N N . LYS A 1 668 ? 15.18 -30.828 -29.891 1 55.22 668 LYS A N 1
ATOM 5244 C CA . LYS A 1 668 ? 15.594 -29.438 -29.719 1 55.22 668 LYS A CA 1
ATOM 5245 C C . LYS A 1 668 ? 15.711 -29.062 -28.234 1 55.22 668 LYS A C 1
ATOM 5247 O O . LYS A 1 668 ? 16.5 -28.203 -27.875 1 55.22 668 LYS A O 1
ATOM 5252 N N . TYR A 1 669 ? 14.898 -29.844 -27.281 1 57.81 669 TYR A N 1
ATOM 5253 C CA . TYR A 1 669 ? 14.992 -29.516 -25.859 1 57.81 669 TYR A CA 1
ATOM 5254 C C . TYR A 1 669 ? 15.516 -30.703 -25.062 1 57.81 669 TYR A C 1
ATOM 5256 O O . TYR A 1 669 ? 15.195 -31.859 -25.359 1 57.81 669 TYR A O 1
ATOM 5264 N N . PRO A 1 670 ? 16.531 -30.562 -24.172 1 60.91 670 PRO A N 1
ATOM 5265 C CA . PRO A 1 670 ? 17.016 -31.656 -23.312 1 60.91 670 PRO A CA 1
ATOM 5266 C C . PRO A 1 670 ? 15.906 -32.312 -22.516 1 60.91 670 PRO A C 1
ATOM 5268 O O . PRO A 1 670 ? 14.953 -31.656 -22.109 1 60.91 670 PRO A O 1
ATOM 5271 N N . ASN A 1 671 ? 15.57 -33.531 -22.703 1 65.19 671 ASN A N 1
ATOM 5272 C CA . ASN A 1 671 ? 14.578 -34.281 -21.922 1 65.19 671 ASN A CA 1
ATOM 5273 C C . ASN A 1 671 ? 15.156 -34.75 -20.609 1 65.19 671 ASN A C 1
ATOM 5275 O O . ASN A 1 671 ? 16.031 -35.625 -20.578 1 65.19 671 ASN A O 1
ATOM 5279 N N . TYR A 1 672 ? 14.773 -34.062 -19.594 1 80.19 672 TYR A N 1
ATOM 5280 C CA . TYR A 1 672 ? 15.102 -34.531 -18.25 1 80.19 672 TYR A CA 1
ATOM 5281 C C . TYR A 1 672 ? 14.031 -35.469 -17.719 1 80.19 672 TYR A C 1
ATOM 5283 O O . TYR A 1 672 ? 13.086 -35.781 -18.438 1 80.19 672 TYR A O 1
ATOM 5291 N N . GLY A 1 673 ? 13.984 -36.062 -16.594 1 85.31 673 GLY A N 1
ATOM 5292 C CA . GLY A 1 673 ? 12.992 -36.906 -15.938 1 85.31 673 GLY A CA 1
ATOM 5293 C C . GLY A 1 673 ? 11.844 -36.125 -15.344 1 85.31 673 GLY A C 1
ATOM 5294 O O . GLY A 1 673 ? 11.648 -34.969 -15.68 1 85.31 673 GLY A O 1
ATOM 5295 N N . HIS A 1 674 ? 11 -36.812 -14.719 1 89.44 674 HIS A N 1
ATOM 5296 C CA . HIS A 1 674 ? 9.852 -36.188 -14.07 1 89.44 674 HIS A CA 1
ATOM 5297 C C . HIS A 1 674 ? 10.281 -35.375 -12.844 1 89.44 674 HIS A C 1
ATOM 5299 O O . HIS A 1 674 ? 11.148 -35.812 -12.078 1 89.44 674 HIS A O 1
ATOM 5305 N N . LEU A 1 675 ? 9.727 -34.25 -12.75 1 91.69 675 LEU A N 1
ATOM 5306 C CA . LEU A 1 675 ? 10.062 -33.344 -11.656 1 91.69 675 LEU A CA 1
ATOM 5307 C C . LEU A 1 675 ? 9.438 -33.812 -10.352 1 91.69 675 LEU A C 1
ATOM 5309 O O . LEU A 1 675 ? 8.227 -34.031 -10.281 1 91.69 675 LEU A O 1
ATOM 5313 N N . LEU A 1 676 ? 10.289 -33.969 -9.312 1 92.12 676 LEU A N 1
ATOM 5314 C CA . LEU A 1 676 ? 9.82 -34.406 -8 1 92.12 676 LEU A CA 1
ATOM 5315 C C . LEU A 1 676 ? 9.805 -33.219 -7.031 1 92.12 676 LEU A C 1
ATOM 5317 O O . LEU A 1 676 ? 9.008 -33.188 -6.09 1 92.12 676 LEU A O 1
ATOM 5321 N N . GLY A 1 677 ? 10.727 -32.406 -7.238 1 94.25 677 GLY A N 1
ATOM 5322 C CA . GLY A 1 677 ? 10.844 -31.266 -6.32 1 94.25 677 GLY A CA 1
ATOM 5323 C C . GLY A 1 677 ? 12.047 -30.391 -6.605 1 94.25 677 GLY A C 1
ATOM 5324 O O . GLY A 1 677 ? 12.547 -30.359 -7.734 1 94.25 677 GLY A O 1
ATOM 5325 N N . LEU A 1 678 ? 12.359 -29.516 -5.629 1 96.44 678 LEU A N 1
ATOM 5326 C CA . LEU A 1 678 ? 13.484 -28.594 -5.719 1 96.44 678 LEU A CA 1
ATOM 5327 C C . LEU A 1 678 ? 14.242 -28.531 -4.395 1 96.44 678 LEU A C 1
ATOM 5329 O O . LEU A 1 678 ? 13.625 -28.5 -3.326 1 96.44 678 LEU A O 1
ATOM 5333 N N . VAL A 1 679 ? 15.57 -28.609 -4.457 1 96.81 679 VAL A N 1
ATOM 5334 C CA . VAL A 1 679 ? 16.391 -28.516 -3.252 1 96.81 679 VAL A CA 1
ATOM 5335 C C . VAL A 1 679 ? 17.344 -27.312 -3.367 1 96.81 679 VAL A C 1
ATOM 5337 O O . VAL A 1 679 ? 17.891 -27.062 -4.441 1 96.81 679 VAL A O 1
ATOM 5340 N N . LEU A 1 680 ? 17.516 -26.641 -2.311 1 94.62 680 LEU A N 1
ATOM 5341 C CA . LEU A 1 680 ? 18.375 -25.469 -2.311 1 94.62 680 LEU A CA 1
ATOM 5342 C C . LEU A 1 680 ? 19.812 -25.828 -1.979 1 94.62 680 LEU A C 1
ATOM 5344 O O . LEU A 1 680 ? 20.062 -26.812 -1.274 1 94.62 680 LEU A O 1
ATOM 5348 N N . ARG A 1 681 ? 20.719 -25.062 -2.527 1 93.25 681 ARG A N 1
ATOM 5349 C CA . ARG A 1 681 ? 22.125 -25.234 -2.238 1 93.25 681 ARG A CA 1
ATOM 5350 C C . ARG A 1 681 ? 22.391 -25.172 -0.737 1 93.25 681 ARG A C 1
ATOM 5352 O O . ARG A 1 681 ? 23.172 -25.969 -0.202 1 93.25 681 ARG A O 1
ATOM 5359 N N . SER A 1 682 ? 21.766 -24.219 -0.035 1 91.19 682 SER A N 1
ATOM 5360 C CA . SER A 1 682 ? 21.953 -24.047 1.4 1 91.19 682 SER A CA 1
ATOM 5361 C C . SER A 1 682 ? 21.547 -25.297 2.17 1 91.19 682 SER A C 1
ATOM 5363 O O . SER A 1 682 ? 22.172 -25.656 3.164 1 91.19 682 SER A O 1
ATOM 5365 N N . HIS A 1 683 ? 20.516 -25.953 1.749 1 92.69 683 HIS A N 1
ATOM 5366 C CA . HIS A 1 683 ? 20.062 -27.188 2.408 1 92.69 683 HIS A CA 1
ATOM 5367 C C . HIS A 1 683 ? 21.062 -28.312 2.203 1 92.69 683 HIS A C 1
ATOM 5369 O O . HIS A 1 683 ? 21.312 -29.094 3.123 1 92.69 683 HIS A O 1
ATOM 5375 N N . LEU A 1 684 ? 21.578 -28.391 1 1 93.38 684 LEU A N 1
ATOM 5376 C CA . LEU A 1 684 ? 22.562 -29.422 0.705 1 93.38 684 LEU A CA 1
ATOM 5377 C C . LEU A 1 684 ? 23.812 -29.25 1.569 1 93.38 684 LEU A C 1
ATOM 5379 O O . LEU A 1 684 ? 24.359 -30.219 2.076 1 93.38 684 LEU A O 1
ATOM 5383 N N . ILE A 1 685 ? 24.234 -28.047 1.729 1 92 685 ILE A N 1
ATOM 5384 C CA . ILE A 1 685 ? 25.422 -27.75 2.521 1 92 685 ILE A CA 1
ATOM 5385 C C . ILE A 1 685 ? 25.188 -28.172 3.973 1 92 685 ILE A C 1
ATOM 5387 O O . ILE A 1 685 ? 26.094 -28.734 4.613 1 92 685 ILE A O 1
ATOM 5391 N N . VAL A 1 686 ? 24.062 -27.906 4.504 1 91.44 686 VAL A N 1
ATOM 5392 C CA . VAL A 1 686 ? 23.734 -28.281 5.875 1 91.44 686 VAL A CA 1
ATOM 5393 C C . VAL A 1 686 ? 23.734 -29.797 6.012 1 91.44 686 VAL A C 1
ATOM 5395 O O . VAL A 1 686 ? 24.203 -30.344 7.012 1 91.44 686 VAL A O 1
ATOM 5398 N N . LEU A 1 687 ? 23.172 -30.5 5.039 1 93.12 687 LEU A N 1
ATOM 5399 C CA . LEU A 1 687 ? 23.141 -31.953 5.07 1 93.12 687 LEU A CA 1
ATOM 5400 C C . LEU A 1 687 ? 24.547 -32.531 5.066 1 93.12 687 LEU A C 1
ATOM 5402 O O . LEU A 1 687 ? 24.828 -33.5 5.762 1 93.12 687 LEU A O 1
ATOM 5406 N N . LEU A 1 688 ? 25.422 -31.938 4.32 1 91.75 688 LEU A N 1
ATOM 5407 C CA . LEU A 1 688 ? 26.812 -32.375 4.246 1 91.75 688 LEU A CA 1
ATOM 5408 C C . LEU A 1 688 ? 27.547 -32.062 5.547 1 91.75 688 LEU A C 1
ATOM 5410 O O . LEU A 1 688 ? 28.344 -32.906 6.023 1 91.75 688 LEU A O 1
ATOM 5414 N N . LYS A 1 689 ? 27.297 -30.906 6.059 1 89.12 689 LYS A N 1
ATOM 5415 C CA . LYS A 1 689 ? 27.953 -30.5 7.297 1 89.12 689 LYS A CA 1
ATOM 5416 C C . LYS A 1 689 ? 27.547 -31.406 8.453 1 89.12 689 LYS A C 1
ATOM 5418 O O . LYS A 1 689 ? 28.359 -31.672 9.352 1 89.12 689 LYS A O 1
ATOM 5423 N N . ARG A 1 690 ? 26.328 -31.844 8.414 1 91.5 690 ARG A N 1
ATOM 5424 C CA . ARG A 1 690 ? 25.828 -32.719 9.484 1 91.5 690 ARG A CA 1
ATOM 5425 C C . ARG A 1 690 ? 26.062 -34.188 9.164 1 91.5 690 ARG A C 1
ATOM 5427 O O . ARG A 1 690 ? 25.672 -35.062 9.945 1 91.5 690 ARG A O 1
ATOM 5434 N N . LYS A 1 691 ? 26.609 -34.5 8.031 1 92.31 691 LYS A N 1
ATOM 5435 C CA . LYS A 1 691 ? 26.938 -35.844 7.578 1 92.31 691 LYS A CA 1
ATOM 5436 C C . LYS A 1 691 ? 25.703 -36.75 7.59 1 92.31 691 LYS A C 1
ATOM 5438 O O . LYS A 1 691 ? 25.75 -37.875 8.094 1 92.31 691 LYS A O 1
ATOM 5443 N N . HIS A 1 692 ? 24.672 -36.125 7.133 1 92.31 692 HIS A N 1
ATOM 5444 C CA . HIS A 1 692 ? 23.438 -36.875 7.059 1 92.31 692 HIS A CA 1
ATOM 5445 C C . HIS A 1 692 ? 23.375 -37.75 5.801 1 92.31 692 HIS A C 1
ATOM 5447 O O . HIS A 1 692 ? 22.625 -37.438 4.867 1 92.31 692 HIS A O 1
ATOM 5453 N N . PHE A 1 693 ? 24.219 -38.688 5.738 1 90.44 693 PHE A N 1
ATOM 5454 C CA . PHE A 1 693 ? 24.219 -39.625 4.602 1 90.44 693 PHE A CA 1
ATOM 5455 C C . PHE A 1 693 ? 24.391 -41.062 5.07 1 90.44 693 PHE A C 1
ATOM 5457 O O . PHE A 1 693 ? 24.641 -41.312 6.25 1 90.44 693 PHE A O 1
ATOM 5464 N N . THR A 1 694 ? 24.125 -41.969 4.176 1 92.31 694 THR A N 1
ATOM 5465 C CA . THR A 1 694 ? 24.156 -43.406 4.461 1 92.31 694 THR A CA 1
ATOM 5466 C C . THR A 1 694 ? 25.219 -44.094 3.607 1 92.31 694 THR A C 1
ATOM 5468 O O . THR A 1 694 ? 25.578 -43.594 2.531 1 92.31 694 THR A O 1
ATOM 5471 N N . HIS A 1 695 ? 25.656 -45.25 4.074 1 90.75 695 HIS A N 1
ATOM 5472 C CA . HIS A 1 695 ? 26.656 -46 3.342 1 90.75 695 HIS A CA 1
ATOM 5473 C C . HIS A 1 695 ? 26.031 -46.688 2.131 1 90.75 695 HIS A C 1
ATOM 5475 O O . HIS A 1 695 ? 26.688 -46.844 1.097 1 90.75 695 HIS A O 1
ATOM 5481 N N . ASP A 1 696 ? 24.781 -47.062 2.303 1 88.88 696 ASP A N 1
ATOM 5482 C CA . ASP A 1 696 ? 24.109 -47.812 1.258 1 88.88 696 ASP A CA 1
ATOM 5483 C C . ASP A 1 696 ? 23.094 -46.969 0.524 1 88.88 696 ASP A C 1
ATOM 5485 O O . ASP A 1 696 ? 22.609 -45.969 1.063 1 88.88 696 ASP A O 1
ATOM 5489 N N . TYR A 1 697 ? 22.766 -47.375 -0.648 1 87.81 697 TYR A N 1
ATOM 5490 C CA . TYR A 1 697 ? 21.812 -46.688 -1.506 1 87.81 697 TYR A CA 1
ATOM 5491 C C . TYR A 1 697 ? 20.406 -46.75 -0.92 1 87.81 697 TYR A C 1
ATOM 5493 O O . TYR A 1 697 ? 19.609 -45.844 -1.074 1 87.81 697 TYR A O 1
ATOM 5501 N N . GLU A 1 698 ? 20.125 -47.875 -0.141 1 85.81 698 GLU A N 1
ATOM 5502 C CA . GLU A 1 698 ? 18.781 -48.094 0.384 1 85.81 698 GLU A CA 1
ATOM 5503 C C . GLU A 1 698 ? 18.547 -47.281 1.652 1 85.81 698 GLU A C 1
ATOM 5505 O O . GLU A 1 698 ? 17.406 -47.125 2.086 1 85.81 698 GLU A O 1
ATOM 5510 N N . GLY A 1 699 ? 19.562 -46.625 2.205 1 83.31 699 GLY A N 1
ATOM 5511 C CA . GLY A 1 699 ? 19.406 -45.75 3.348 1 83.31 699 GLY A CA 1
ATOM 5512 C C . GLY A 1 699 ? 19.328 -46.469 4.672 1 83.31 699 GLY A C 1
ATOM 5513 O O . GLY A 1 699 ? 18.734 -45.969 5.629 1 83.31 699 GLY A O 1
ATOM 5514 N N . ARG A 1 700 ? 19.797 -47.688 4.875 1 82.94 700 ARG A N 1
ATOM 5515 C CA . ARG A 1 700 ? 19.609 -48.5 6.07 1 82.94 700 ARG A CA 1
ATOM 5516 C C . ARG A 1 700 ? 20.75 -48.25 7.066 1 82.94 700 ARG A C 1
ATOM 5518 O O . ARG A 1 700 ? 20.547 -48.375 8.273 1 82.94 700 ARG A O 1
ATOM 5525 N N . ASN A 1 701 ? 21.906 -47.969 6.555 1 88.81 701 ASN A N 1
ATOM 5526 C CA . ASN A 1 701 ? 23.047 -47.844 7.449 1 88.81 701 ASN A CA 1
ATOM 5527 C C . ASN A 1 701 ? 23.594 -46.406 7.457 1 88.81 701 ASN A C 1
ATOM 5529 O O . ASN A 1 701 ? 24.453 -46.062 6.641 1 88.81 701 ASN A O 1
ATOM 5533 N N . PRO A 1 702 ? 23.188 -45.656 8.469 1 89.19 702 PRO A N 1
ATOM 5534 C CA . PRO A 1 702 ? 23.734 -44.312 8.578 1 89.19 702 PRO A CA 1
ATOM 5535 C C . PRO A 1 702 ? 25.219 -44.312 8.953 1 89.19 702 PRO A C 1
ATOM 5537 O O . PRO A 1 702 ? 25.703 -45.219 9.602 1 89.19 702 PRO A O 1
ATOM 5540 N N . VAL A 1 703 ? 25.875 -43.312 8.562 1 89.31 703 VAL A N 1
ATOM 5541 C CA . VAL A 1 703 ? 27.281 -43.156 8.914 1 89.31 703 VAL A CA 1
ATOM 5542 C C . VAL A 1 703 ? 27.422 -42.938 10.422 1 89.31 703 VAL A C 1
ATOM 5544 O O . VAL A 1 703 ? 26.484 -42.438 11.07 1 89.31 703 VAL A O 1
ATOM 5547 N N . SER A 1 704 ? 28.469 -43.375 11.055 1 82.88 704 SER A N 1
ATOM 5548 C CA . SER A 1 704 ? 28.688 -43.375 12.5 1 82.88 704 SER A CA 1
ATOM 5549 C C . SER A 1 704 ? 28.516 -41.969 13.086 1 82.88 704 SER A C 1
ATOM 5551 O O . SER A 1 704 ? 27.953 -41.781 14.156 1 82.88 704 SER A O 1
ATOM 5553 N N . ASN A 1 705 ? 28.891 -40.938 12.484 1 82.81 705 ASN A N 1
ATOM 5554 C CA . ASN A 1 705 ? 28.797 -39.594 13.023 1 82.81 705 ASN A CA 1
ATOM 5555 C C . ASN A 1 705 ? 27.656 -38.812 12.383 1 82.81 705 ASN A C 1
ATOM 5557 O O . ASN A 1 705 ? 27.672 -37.594 12.352 1 82.81 705 ASN A O 1
ATOM 5561 N N . SER A 1 706 ? 26.672 -39.562 11.984 1 86.81 706 SER A N 1
ATOM 5562 C CA . SER A 1 706 ? 25.531 -38.906 11.359 1 86.81 706 SER A CA 1
ATOM 5563 C C . SER A 1 706 ? 24.641 -38.25 12.398 1 86.81 706 SER A C 1
ATOM 5565 O O . SER A 1 706 ? 24.344 -38.844 13.438 1 86.81 706 SER A O 1
ATOM 5567 N N . LYS A 1 707 ? 24.297 -37 12.273 1 86.88 707 LYS A N 1
ATOM 5568 C CA . LYS A 1 707 ? 23.391 -36.281 13.148 1 86.88 707 LYS A CA 1
ATOM 5569 C C . LYS A 1 707 ? 22.062 -36 12.461 1 86.88 707 LYS A C 1
ATOM 5571 O O . LYS A 1 707 ? 22.031 -35.719 11.258 1 86.88 707 LYS A O 1
ATOM 5576 N N . PRO A 1 708 ? 21.047 -36.125 13.18 1 88.56 708 PRO A N 1
ATOM 5577 C CA . PRO A 1 708 ? 19.75 -35.781 12.594 1 88.56 708 PRO A CA 1
ATOM 5578 C C . PRO A 1 708 ? 19.625 -34.281 12.258 1 88.56 708 PRO A C 1
ATOM 5580 O O . PRO A 1 708 ? 20.156 -33.438 12.969 1 88.56 708 PRO A O 1
ATOM 5583 N N . VAL A 1 709 ? 19 -34.062 11.172 1 91.5 709 VAL A N 1
ATOM 5584 C CA . VAL A 1 709 ? 18.812 -32.688 10.719 1 91.5 709 VAL A CA 1
ATOM 5585 C C . VAL A 1 709 ? 17.406 -32.188 11.062 1 91.5 709 VAL A C 1
ATOM 5587 O O . VAL A 1 709 ? 16.422 -32.875 10.773 1 91.5 709 VAL A O 1
ATOM 5590 N N . THR A 1 710 ? 17.344 -31.062 11.719 1 89.5 710 THR A N 1
ATOM 5591 C CA . THR A 1 710 ? 16.078 -30.438 12.062 1 89.5 710 THR A CA 1
ATOM 5592 C C . THR A 1 710 ? 15.922 -29.094 11.344 1 89.5 710 THR A C 1
ATOM 5594 O O . THR A 1 710 ? 16.875 -28.625 10.711 1 89.5 710 THR A O 1
ATOM 5597 N N . LEU A 1 711 ? 14.742 -28.531 11.43 1 88.44 711 LEU A N 1
ATOM 5598 C CA . LEU A 1 711 ? 14.461 -27.266 10.781 1 88.44 711 LEU A CA 1
ATOM 5599 C C . LEU A 1 711 ? 15.344 -26.156 11.352 1 88.44 711 LEU A C 1
ATOM 5601 O O . LEU A 1 711 ? 15.719 -25.219 10.641 1 88.44 711 LEU A O 1
ATOM 5605 N N . SER A 1 712 ? 15.648 -26.25 12.625 1 87.69 712 SER A N 1
ATOM 5606 C CA . SER A 1 712 ? 16.453 -25.234 13.297 1 87.69 712 SER A CA 1
ATOM 5607 C C . SER A 1 712 ? 17.875 -25.219 12.766 1 87.69 712 SER A C 1
ATOM 5609 O O . SER A 1 712 ? 18.562 -24.188 12.836 1 87.69 712 SER A O 1
ATOM 5611 N N . ASP A 1 713 ? 18.344 -26.297 12.18 1 88.69 713 ASP A N 1
ATOM 5612 C CA . ASP A 1 713 ? 19.688 -26.359 11.625 1 88.69 713 ASP A CA 1
ATOM 5613 C C . ASP A 1 713 ? 19.812 -25.469 10.391 1 88.69 713 ASP A C 1
ATOM 5615 O O . ASP A 1 713 ? 20.891 -24.906 10.141 1 88.69 713 ASP A O 1
ATOM 5619 N N . PHE A 1 714 ? 18.75 -25.375 9.703 1 87.31 714 PHE A N 1
ATOM 5620 C CA . PHE A 1 714 ? 18.781 -24.516 8.523 1 87.31 714 PHE A CA 1
ATOM 5621 C C . PHE A 1 714 ? 18.875 -23.047 8.922 1 87.31 714 PHE A C 1
ATOM 5623 O O . PHE A 1 714 ? 19.453 -22.234 8.195 1 87.31 714 PHE A O 1
ATOM 5630 N N . SER A 1 715 ? 18.312 -22.703 10.039 1 85.81 715 SER A N 1
ATOM 5631 C CA . SER A 1 715 ? 18.344 -21.328 10.539 1 85.81 715 SER A CA 1
ATOM 5632 C C . SER A 1 715 ? 19.688 -21.016 11.188 1 85.81 715 SER A C 1
ATOM 5634 O O . SER A 1 715 ? 20.156 -19.891 11.148 1 85.81 715 SER A O 1
ATOM 5636 N N . GLU A 1 716 ? 20.25 -22.031 11.742 1 83.62 716 GLU A N 1
ATOM 5637 C CA . GLU A 1 716 ? 21.5 -21.859 12.461 1 83.62 716 GLU A CA 1
ATOM 5638 C C . GLU A 1 716 ? 22.641 -21.484 11.508 1 83.62 716 GLU A C 1
ATOM 5640 O O . GLU A 1 716 ? 23.516 -20.688 11.852 1 83.62 716 GLU A O 1
ATOM 5645 N N . PHE A 1 717 ? 22.609 -21.953 10.344 1 78.5 717 PHE A N 1
ATOM 5646 C CA . PHE A 1 717 ? 23.719 -21.719 9.43 1 78.5 717 PHE A CA 1
ATOM 5647 C C . PHE A 1 717 ? 23.406 -20.578 8.469 1 78.5 717 PHE A C 1
ATOM 5649 O O . PHE A 1 717 ? 24.172 -20.297 7.555 1 78.5 717 PHE A O 1
ATOM 5656 N N . TYR A 1 718 ? 22.344 -19.922 8.664 1 79.62 718 TYR A N 1
ATOM 5657 C CA . TYR A 1 718 ? 22 -18.734 7.91 1 79.62 718 TYR A CA 1
ATOM 5658 C C . TYR A 1 718 ? 22.906 -17.562 8.281 1 79.62 718 TYR A C 1
ATOM 5660 O O . TYR A 1 718 ? 23.297 -17.422 9.438 1 79.62 718 TYR A O 1
ATOM 5668 N N . PRO A 1 719 ? 23.344 -16.578 7.426 1 67.06 719 PRO A N 1
ATOM 5669 C CA . PRO A 1 719 ? 23 -16.438 6.008 1 67.06 719 PRO A CA 1
ATOM 5670 C C . PRO A 1 719 ? 23.969 -17.203 5.09 1 67.06 719 PRO A C 1
ATOM 5672 O O . PRO A 1 719 ? 25.016 -17.656 5.535 1 67.06 719 PRO A O 1
ATOM 5675 N N . ARG A 1 720 ? 23.703 -17.312 3.756 1 57.03 720 ARG A N 1
ATOM 5676 C CA . ARG A 1 720 ? 24.406 -18.078 2.725 1 57.03 720 ARG A CA 1
ATOM 5677 C C . ARG A 1 720 ? 25.906 -17.797 2.746 1 57.03 720 ARG A C 1
ATOM 5679 O O . ARG A 1 720 ? 26.344 -16.719 2.344 1 57.03 720 ARG A O 1
ATOM 5686 N N . ILE A 1 721 ? 26.5 -18.156 4.023 1 52.53 721 ILE A N 1
ATOM 5687 C CA . ILE A 1 721 ? 27.953 -18.047 3.994 1 52.53 721 ILE A CA 1
ATOM 5688 C C . ILE A 1 721 ? 28.516 -18.922 2.887 1 52.53 721 ILE A C 1
ATOM 5690 O O . ILE A 1 721 ? 28.125 -20.094 2.762 1 52.53 721 ILE A O 1
ATOM 5694 N N . GLU A 1 722 ? 28.828 -18.406 1.797 1 55.88 722 GLU A N 1
ATOM 5695 C CA . GLU A 1 722 ? 29.625 -19.172 0.838 1 55.88 722 GLU A CA 1
ATOM 5696 C C . GLU A 1 722 ? 30.656 -20.031 1.547 1 55.88 722 GLU A C 1
ATOM 5698 O O . GLU A 1 722 ? 31.812 -19.641 1.692 1 55.88 722 GLU A O 1
ATOM 5703 N N . SER A 1 723 ? 30.297 -20.812 2.523 1 60.5 723 SER A N 1
ATOM 5704 C CA . SER A 1 723 ? 31.281 -21.734 3.074 1 60.5 723 SER A CA 1
ATOM 5705 C C . SER A 1 723 ? 31.922 -22.578 1.979 1 60.5 723 SER A C 1
ATOM 5707 O O . SER A 1 723 ? 31.219 -23.203 1.185 1 60.5 723 SER A O 1
ATOM 5709 N N . ARG A 1 724 ? 33.219 -22.312 1.878 1 65.56 724 ARG A N 1
ATOM 5710 C CA . ARG A 1 724 ? 34.031 -23.078 0.925 1 65.56 724 ARG A CA 1
ATOM 5711 C C . ARG A 1 724 ? 33.875 -24.578 1.167 1 65.56 724 ARG A C 1
ATOM 5713 O O . ARG A 1 724 ? 34 -25.047 2.299 1 65.56 724 ARG A O 1
ATOM 5720 N N . ILE A 1 725 ? 33.062 -25.219 0.28 1 78.81 725 ILE A N 1
ATOM 5721 C CA . ILE A 1 725 ? 32.875 -26.656 0.282 1 78.81 725 ILE A CA 1
ATOM 5722 C C . ILE A 1 725 ? 34.094 -27.344 0.841 1 78.81 725 ILE A C 1
ATOM 5724 O O . ILE A 1 725 ? 34 -28.391 1.494 1 78.81 725 ILE A O 1
ATOM 5728 N N . SER A 1 726 ? 35.188 -26.703 0.679 1 77.75 726 SER A N 1
ATOM 5729 C CA . SER A 1 726 ? 36.438 -27.266 1.139 1 77.75 726 SER A CA 1
ATOM 5730 C C . SER A 1 726 ? 36.531 -27.266 2.662 1 77.75 726 SER A C 1
ATOM 5732 O O . SER A 1 726 ? 37.25 -28.062 3.248 1 77.75 726 SER A O 1
ATOM 5734 N N . GLU A 1 727 ? 35.75 -26.469 3.242 1 80.38 727 GLU A N 1
ATOM 5735 C CA . GLU A 1 727 ? 35.844 -26.359 4.695 1 80.38 727 GLU A CA 1
ATOM 5736 C C . GLU A 1 727 ? 34.906 -27.359 5.375 1 80.38 727 GLU A C 1
ATOM 5738 O O . GLU A 1 727 ? 34.906 -27.469 6.605 1 80.38 727 GLU A O 1
ATOM 5743 N N . LEU A 1 728 ? 34.281 -28.172 4.578 1 84.75 728 LEU A N 1
ATOM 5744 C CA . LEU A 1 728 ? 33.312 -29.109 5.156 1 84.75 728 LEU A CA 1
ATOM 5745 C C . LEU A 1 728 ? 34 -30.359 5.688 1 84.75 728 LEU A C 1
ATOM 5747 O O . LEU A 1 728 ? 33.438 -31.109 6.477 1 84.75 728 LEU A O 1
ATOM 5751 N N . GLY A 1 729 ? 35.281 -30.609 5.398 1 82 729 GLY A N 1
ATOM 5752 C CA . GLY A 1 729 ? 36.062 -31.719 5.938 1 82 729 GLY A CA 1
ATOM 5753 C C . GLY A 1 729 ? 35.531 -33.062 5.527 1 82 729 GLY A C 1
ATOM 5754 O O . GLY A 1 729 ? 35.562 -34 6.324 1 82 729 GLY A O 1
ATOM 5755 N N . LEU A 1 730 ? 35.094 -33.25 4.367 1 88.69 730 LEU A N 1
ATOM 5756 C CA . LEU A 1 730 ? 34.562 -34.5 3.902 1 88.69 730 LEU A CA 1
ATOM 5757 C C . LEU A 1 730 ? 35.688 -35.438 3.469 1 88.69 730 LEU A C 1
ATOM 5759 O O . LEU A 1 730 ? 36.625 -35.031 2.807 1 88.69 730 LEU A O 1
ATOM 5763 N N . THR A 1 731 ? 35.625 -36.688 3.885 1 88.62 731 THR A N 1
ATOM 5764 C CA . THR A 1 731 ? 36.625 -37.719 3.531 1 88.62 731 THR A CA 1
ATOM 5765 C C . THR A 1 731 ? 36.188 -38.469 2.266 1 88.62 731 THR A C 1
ATOM 5767 O O . THR A 1 731 ? 35.062 -38.312 1.803 1 88.62 731 THR A O 1
ATOM 5770 N N . SER A 1 732 ? 37.156 -39.219 1.776 1 90.56 732 SER A N 1
ATOM 5771 C CA . SER A 1 732 ? 36.875 -40.031 0.594 1 90.56 732 SER A CA 1
ATOM 5772 C C . SER A 1 732 ? 35.812 -41.094 0.888 1 90.56 732 SER A C 1
ATOM 5774 O O . SER A 1 732 ? 35.031 -41.469 0.005 1 90.56 732 SER A O 1
ATOM 5776 N N . ALA A 1 733 ? 35.781 -41.531 2.062 1 89.81 733 ALA A N 1
ATOM 5777 C CA . ALA A 1 733 ? 34.781 -42.5 2.471 1 89.81 733 ALA A CA 1
ATOM 5778 C C . ALA A 1 733 ? 33.375 -41.844 2.482 1 89.81 733 ALA A C 1
ATOM 5780 O O . ALA A 1 733 ? 32.375 -42.531 2.154 1 89.81 733 ALA A O 1
ATOM 5781 N N . ASP A 1 734 ? 33.375 -40.625 2.855 1 91.56 734 ASP A N 1
ATOM 5782 C CA . ASP A 1 734 ? 32.125 -39.906 2.883 1 91.56 734 ASP A CA 1
ATOM 5783 C C . ASP A 1 734 ? 31.547 -39.719 1.475 1 91.56 734 ASP A C 1
ATOM 5785 O O . ASP A 1 734 ? 30.328 -39.781 1.271 1 91.56 734 ASP A O 1
ATOM 5789 N N . GLU A 1 735 ? 32.406 -39.469 0.519 1 92.5 735 GLU A N 1
ATOM 5790 C CA . GLU A 1 735 ? 32 -39.188 -0.854 1 92.5 735 GLU A CA 1
ATOM 5791 C C . GLU A 1 735 ? 31.375 -40.406 -1.496 1 92.5 735 GLU A C 1
ATOM 5793 O O . GLU A 1 735 ? 30.641 -40.312 -2.479 1 92.5 735 GLU A O 1
ATOM 5798 N N . ARG A 1 736 ? 31.594 -41.594 -0.965 1 91.88 736 ARG A N 1
ATOM 5799 C CA . ARG A 1 736 ? 31.031 -42.812 -1.506 1 91.88 736 ARG A CA 1
ATOM 5800 C C . ARG A 1 736 ? 29.656 -43.094 -0.892 1 91.88 736 ARG A C 1
ATOM 5802 O O . ARG A 1 736 ? 28.953 -44 -1.34 1 91.88 736 ARG A O 1
ATOM 5809 N N . CYS A 1 737 ? 29.281 -42.25 -0.019 1 94.56 737 CYS A N 1
ATOM 5810 C CA . CYS A 1 737 ? 28 -42.438 0.652 1 94.56 737 CYS A CA 1
ATOM 5811 C C . CYS A 1 737 ? 26.859 -41.844 -0.159 1 94.56 737 CYS A C 1
ATOM 5813 O O . CYS A 1 737 ? 27.094 -41.312 -1.254 1 94.56 737 CYS A O 1
ATOM 5815 N N . TRP A 1 738 ? 25.625 -42.031 0.344 1 95 738 TRP A N 1
ATOM 5816 C CA . TRP A 1 738 ? 24.438 -41.594 -0.377 1 95 738 TRP A CA 1
ATOM 5817 C C . TRP A 1 738 ? 23.562 -40.719 0.511 1 95 738 TRP A C 1
ATOM 5819 O O . TRP A 1 738 ? 23.562 -40.875 1.735 1 95 738 TRP A O 1
ATOM 5829 N N . ILE A 1 739 ? 22.859 -39.812 -0.102 1 95.25 739 ILE A N 1
ATOM 5830 C CA . ILE A 1 739 ? 21.922 -38.938 0.592 1 95.25 739 ILE A CA 1
ATOM 5831 C C . ILE A 1 739 ? 20.547 -39.062 -0.045 1 95.25 739 ILE A C 1
ATOM 5833 O O . ILE A 1 739 ? 20.406 -39 -1.271 1 95.25 739 ILE A O 1
ATOM 5837 N N . ASP A 1 740 ? 19.516 -39.281 0.697 1 94.69 740 ASP A N 1
ATOM 5838 C CA . ASP A 1 740 ? 18.125 -39.25 0.253 1 94.69 740 ASP A CA 1
ATOM 5839 C C . ASP A 1 740 ? 17.531 -37.844 0.432 1 94.69 740 ASP A C 1
ATOM 5841 O O . ASP A 1 740 ? 17.359 -37.375 1.56 1 94.69 740 ASP A O 1
ATOM 5845 N N . LEU A 1 741 ? 17.141 -37.188 -0.606 1 95.88 741 LEU A N 1
ATOM 5846 C CA . LEU A 1 741 ? 16.703 -35.812 -0.585 1 95.88 741 LEU A CA 1
ATOM 5847 C C . LEU A 1 741 ? 15.188 -35.719 -0.396 1 95.88 741 LEU A C 1
ATOM 5849 O O . LEU A 1 741 ? 14.633 -34.625 -0.322 1 95.88 741 LEU A O 1
ATOM 5853 N N . LYS A 1 742 ? 14.477 -36.781 -0.239 1 93.38 742 LYS A N 1
ATOM 5854 C CA . LYS A 1 742 ? 13.016 -36.844 -0.175 1 93.38 742 LYS A CA 1
ATOM 5855 C C . LYS A 1 742 ? 12.484 -35.938 0.955 1 93.38 742 LYS A C 1
ATOM 5857 O O . LYS A 1 742 ? 11.547 -35.188 0.757 1 93.38 742 LYS A O 1
ATOM 5862 N N . SER A 1 743 ? 13.133 -35.969 2.09 1 93.38 743 SER A N 1
ATOM 5863 C CA . SER A 1 743 ? 12.625 -35.281 3.27 1 93.38 743 SER A CA 1
ATOM 5864 C C . SER A 1 743 ? 13.039 -33.812 3.273 1 93.38 743 SER A C 1
ATOM 5866 O O . SER A 1 743 ? 12.516 -33.031 4.055 1 93.38 743 SER A O 1
ATOM 5868 N N . PHE A 1 744 ? 13.883 -33.438 2.326 1 95.06 744 PHE A N 1
ATOM 5869 C CA . PHE A 1 744 ? 14.461 -32.094 2.43 1 95.06 744 PHE A CA 1
ATOM 5870 C C . PHE A 1 744 ? 14.094 -31.266 1.217 1 95.06 744 PHE A C 1
ATOM 5872 O O . PHE A 1 744 ? 14.25 -30.031 1.234 1 95.06 744 PHE A O 1
ATOM 5879 N N . MET A 1 745 ? 13.602 -31.859 0.21 1 95.38 745 MET A N 1
ATOM 5880 C CA . MET A 1 745 ? 13.281 -31.125 -1.009 1 95.38 745 MET A CA 1
ATOM 5881 C C . MET A 1 745 ? 11.922 -30.438 -0.884 1 95.38 745 MET A C 1
ATOM 5883 O O . MET A 1 745 ? 11.078 -30.859 -0.095 1 95.38 745 MET A O 1
ATOM 5887 N N . HIS A 1 746 ? 11.742 -29.281 -1.57 1 95 746 HIS A N 1
ATOM 5888 C CA . HIS A 1 746 ? 10.438 -28.672 -1.769 1 95 746 HIS A CA 1
ATOM 5889 C C . HIS A 1 746 ? 9.578 -29.484 -2.734 1 95 746 HIS A C 1
ATOM 5891 O O . HIS A 1 746 ? 9.883 -29.547 -3.926 1 95 746 HIS A O 1
ATOM 5897 N N . PRO A 1 747 ? 8.57 -30.094 -2.26 1 92.25 747 PRO A N 1
ATOM 5898 C CA . PRO A 1 747 ? 7.836 -31.062 -3.072 1 92.25 747 PRO A CA 1
ATOM 5899 C C . PRO A 1 747 ? 6.961 -30.406 -4.137 1 92.25 747 PRO A C 1
ATOM 5901 O O . PRO A 1 747 ? 6.508 -31.078 -5.07 1 92.25 747 PRO A O 1
ATOM 5904 N N . SER A 1 748 ? 6.668 -29.172 -3.992 1 91.94 748 SER A N 1
ATOM 5905 C CA . SER A 1 748 ? 5.742 -28.547 -4.926 1 91.94 748 SER A CA 1
ATOM 5906 C C . SER A 1 748 ? 6.301 -27.234 -5.461 1 91.94 748 SER A C 1
ATOM 5908 O O . SER A 1 748 ? 5.66 -26.188 -5.344 1 91.94 748 SER A O 1
ATOM 5910 N N . PRO A 1 749 ? 7.383 -27.312 -6.156 1 93.06 749 PRO A N 1
ATOM 5911 C CA . PRO A 1 749 ? 7.879 -26.078 -6.766 1 93.06 749 PRO A CA 1
ATOM 5912 C C . PRO A 1 749 ? 6.934 -25.516 -7.828 1 93.06 749 PRO A C 1
ATOM 5914 O O . PRO A 1 749 ? 6.16 -26.266 -8.43 1 93.06 749 PRO A O 1
ATOM 5917 N N . HIS A 1 750 ? 6.953 -24.266 -8.062 1 93.44 750 HIS A N 1
ATOM 5918 C CA . HIS A 1 750 ? 6.109 -23.641 -9.078 1 93.44 750 HIS A CA 1
ATOM 5919 C C . HIS A 1 750 ? 6.547 -24.031 -10.484 1 93.44 750 HIS A C 1
ATOM 5921 O O . HIS A 1 750 ? 7.746 -24.094 -10.766 1 93.44 750 HIS A O 1
ATOM 5927 N N . ARG A 1 751 ? 5.621 -24.375 -11.297 1 92.69 751 ARG A N 1
ATOM 5928 C CA . ARG A 1 751 ? 5.906 -24.828 -12.648 1 92.69 751 ARG A CA 1
ATOM 5929 C C . ARG A 1 751 ? 5.012 -24.125 -13.664 1 92.69 751 ARG A C 1
ATOM 5931 O O . ARG A 1 751 ? 3.898 -23.719 -13.336 1 92.69 751 ARG A O 1
ATOM 5938 N N . VAL A 1 752 ? 5.523 -23.984 -14.836 1 93.62 752 VAL A N 1
ATOM 5939 C CA . VAL A 1 752 ? 4.789 -23.375 -15.938 1 93.62 752 VAL A CA 1
ATOM 5940 C C . VAL A 1 752 ? 5.027 -24.156 -17.219 1 93.62 752 VAL A C 1
ATOM 5942 O O . VAL A 1 752 ? 6.094 -24.75 -17.406 1 93.62 752 VAL A O 1
ATOM 5945 N N . PRO A 1 753 ? 4.027 -24.203 -18.047 1 93 753 PRO A N 1
ATOM 5946 C CA . PRO A 1 753 ? 4.227 -24.875 -19.328 1 93 753 PRO A CA 1
ATOM 5947 C C . PRO A 1 753 ? 5.09 -24.062 -20.297 1 93 753 PRO A C 1
ATOM 5949 O O . PRO A 1 753 ? 5.297 -22.875 -20.078 1 93 753 PRO A O 1
ATOM 5952 N N . LEU A 1 754 ? 5.547 -24.703 -21.375 1 92.81 754 LEU A N 1
ATOM 5953 C CA . LEU A 1 754 ? 6.43 -24.094 -22.359 1 92.81 754 LEU A CA 1
ATOM 5954 C C . LEU A 1 754 ? 5.688 -23.016 -23.156 1 92.81 754 LEU A C 1
ATOM 5956 O O . LEU A 1 754 ? 6.312 -22.109 -23.719 1 92.81 754 LEU A O 1
ATOM 5960 N N . SER A 1 755 ? 4.391 -23.078 -23.125 1 91.75 755 SER A N 1
ATOM 5961 C CA . SER A 1 755 ? 3.578 -22.172 -23.922 1 91.75 755 SER A CA 1
ATOM 5962 C C . SER A 1 755 ? 3.248 -20.891 -23.156 1 91.75 755 SER A C 1
ATOM 5964 O O . SER A 1 755 ? 2.66 -19.969 -23.703 1 91.75 755 SER A O 1
ATOM 5966 N N . ALA A 1 756 ? 3.672 -20.797 -21.891 1 94.19 756 ALA A N 1
ATOM 5967 C CA . ALA A 1 756 ? 3.393 -19.609 -21.109 1 94.19 756 ALA A CA 1
ATOM 5968 C C . ALA A 1 756 ? 4.148 -18.406 -21.656 1 94.19 756 ALA A C 1
ATOM 5970 O O . ALA A 1 756 ? 5.207 -18.547 -22.266 1 94.19 756 ALA A O 1
ATOM 5971 N N . SER A 1 757 ? 3.6 -17.25 -21.5 1 9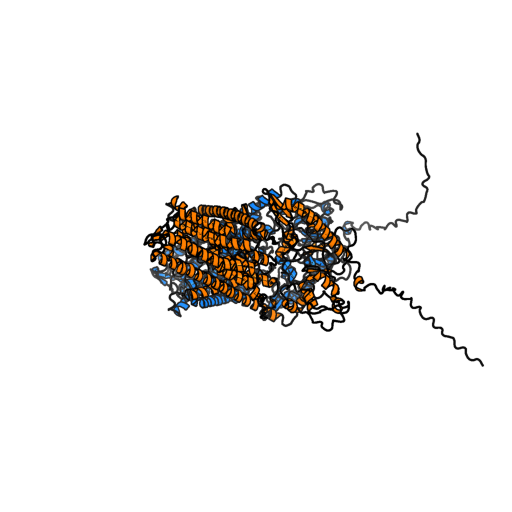5.12 757 SER A N 1
ATOM 5972 C CA . SER A 1 757 ? 4.195 -16.016 -22.016 1 95.12 757 SER A CA 1
ATOM 5973 C C . SER A 1 757 ? 5.094 -15.359 -20.984 1 95.12 757 SER A C 1
ATOM 5975 O O . SER A 1 757 ? 4.996 -15.656 -19.781 1 95.12 757 SER A O 1
ATOM 5977 N N . LEU A 1 758 ? 5.98 -14.523 -21.5 1 95.38 758 LEU A N 1
ATOM 5978 C CA . LEU A 1 758 ? 6.82 -13.727 -20.609 1 95.38 758 LEU A CA 1
ATOM 5979 C C . LEU A 1 758 ? 5.969 -12.859 -19.672 1 95.38 758 LEU A C 1
ATOM 5981 O O . LEU A 1 758 ? 6.332 -12.641 -18.516 1 95.38 758 LEU A O 1
ATOM 5985 N N . ASP A 1 759 ? 4.891 -12.422 -20.156 1 93 759 ASP A N 1
ATOM 5986 C CA . ASP A 1 759 ? 3.965 -11.617 -19.359 1 93 759 ASP A CA 1
ATOM 5987 C C . ASP A 1 759 ? 3.455 -12.406 -18.156 1 93 759 ASP A C 1
ATOM 5989 O O . ASP A 1 759 ? 3.477 -11.906 -17.031 1 93 759 ASP A O 1
ATOM 5993 N N . SER A 1 760 ? 3.096 -13.562 -18.375 1 93.19 760 SER A N 1
ATOM 5994 C CA . SER A 1 760 ? 2.533 -14.406 -17.328 1 93.19 760 SER A CA 1
ATOM 5995 C C . SER A 1 760 ? 3.596 -14.789 -16.297 1 93.19 760 SER A C 1
ATOM 5997 O O . SER A 1 760 ? 3.332 -14.797 -15.102 1 93.19 760 SER A O 1
ATOM 5999 N N . ILE A 1 761 ? 4.75 -15.148 -16.797 1 95.06 761 ILE A N 1
ATOM 6000 C CA . ILE A 1 761 ? 5.773 -15.609 -15.859 1 95.06 761 ILE A CA 1
ATOM 6001 C C . ILE A 1 761 ? 6.301 -14.438 -15.047 1 95.06 761 ILE A C 1
ATOM 6003 O O . ILE A 1 761 ? 6.688 -14.602 -13.883 1 95.06 761 ILE A O 1
ATOM 6007 N N . HIS A 1 762 ? 6.367 -13.234 -15.711 1 94.69 762 HIS A N 1
ATOM 6008 C CA . HIS A 1 762 ? 6.746 -12.039 -14.969 1 94.69 762 HIS A CA 1
ATOM 6009 C C . HIS A 1 762 ? 5.793 -11.789 -13.805 1 94.69 762 HIS A C 1
ATOM 6011 O O . HIS A 1 762 ? 6.23 -11.461 -12.695 1 94.69 762 HIS A O 1
ATOM 6017 N N . GLN A 1 763 ? 4.539 -11.992 -13.977 1 91.81 763 GLN A N 1
ATOM 6018 C CA . GLN A 1 763 ? 3.529 -11.789 -12.938 1 91.81 763 GLN A CA 1
ATOM 6019 C C . GLN A 1 763 ? 3.676 -12.812 -11.82 1 91.81 763 GLN A C 1
ATOM 6021 O O . GLN A 1 763 ? 3.516 -12.484 -10.641 1 91.81 763 GLN A O 1
ATOM 6026 N N . ILE A 1 764 ? 3.982 -13.969 -12.188 1 93 764 ILE A N 1
ATOM 6027 C CA . ILE A 1 764 ? 4.152 -15.031 -11.203 1 93 764 ILE A CA 1
ATOM 6028 C C . ILE A 1 764 ? 5.383 -14.75 -10.344 1 93 764 ILE A C 1
ATOM 6030 O O . ILE A 1 764 ? 5.32 -14.836 -9.117 1 93 764 ILE A O 1
ATOM 6034 N N . PHE A 1 765 ? 6.469 -14.359 -11.047 1 92.38 765 PHE A N 1
ATOM 6035 C CA . PHE A 1 765 ? 7.723 -14.094 -10.344 1 92.38 765 PHE A CA 1
ATOM 6036 C C . PHE A 1 765 ? 7.57 -12.922 -9.383 1 92.38 765 PHE A C 1
ATOM 6038 O O . PHE A 1 765 ? 7.977 -13.008 -8.227 1 92.38 765 PHE A O 1
ATOM 6045 N N . ARG A 1 766 ? 6.969 -11.922 -9.867 1 91 766 ARG A N 1
ATOM 6046 C CA . ARG A 1 766 ? 6.832 -10.695 -9.078 1 91 766 ARG A CA 1
ATOM 6047 C C . ARG A 1 766 ? 5.727 -10.828 -8.039 1 91 766 ARG A C 1
ATOM 6049 O O . ARG A 1 766 ? 5.828 -10.273 -6.945 1 91 766 ARG A O 1
ATOM 6056 N N . GLY A 1 767 ? 4.738 -11.516 -8.375 1 89.44 767 GLY A N 1
ATOM 6057 C CA . GLY A 1 767 ? 3.605 -11.648 -7.473 1 89.44 767 GLY A CA 1
ATOM 6058 C C . GLY A 1 767 ? 3.887 -12.555 -6.289 1 89.44 767 GLY A C 1
ATOM 6059 O O . GLY A 1 767 ? 3.434 -12.281 -5.172 1 89.44 767 GLY A O 1
ATOM 6060 N N . LEU A 1 768 ? 4.695 -13.586 -6.508 1 91.56 768 LEU A N 1
ATOM 6061 C CA . LEU A 1 768 ? 4.918 -14.57 -5.461 1 91.56 768 LEU A CA 1
ATOM 6062 C C . LEU A 1 768 ? 6.32 -14.438 -4.875 1 91.56 768 LEU A C 1
ATOM 6064 O O . LEU A 1 768 ? 6.664 -15.117 -3.906 1 91.56 768 LEU A O 1
ATOM 6068 N N . GLY A 1 769 ? 7.133 -13.547 -5.41 1 91.69 769 GLY A N 1
ATOM 6069 C CA . GLY A 1 769 ? 8.492 -13.398 -4.922 1 91.69 769 GLY A CA 1
ATOM 6070 C C . GLY A 1 769 ? 9.344 -14.641 -5.121 1 91.69 769 GLY A C 1
ATOM 6071 O O . GLY A 1 769 ? 10.008 -15.102 -4.191 1 91.69 769 GLY A O 1
ATOM 6072 N N . LEU A 1 770 ? 9.336 -15.125 -6.336 1 94.56 770 LEU A N 1
ATOM 6073 C CA . LEU A 1 770 ? 10.016 -16.391 -6.621 1 94.56 770 LEU A CA 1
ATOM 6074 C C . LEU A 1 770 ? 11.477 -16.156 -6.977 1 94.56 770 LEU A C 1
ATOM 6076 O O . LEU A 1 770 ? 11.844 -15.062 -7.426 1 94.56 770 LEU A O 1
ATOM 6080 N N . ARG A 1 771 ? 12.258 -17.156 -6.719 1 95.06 771 ARG A N 1
ATOM 6081 C CA . ARG A 1 771 ? 13.633 -17.188 -7.199 1 95.06 771 ARG A CA 1
ATOM 6082 C C . ARG A 1 771 ? 13.766 -18.094 -8.414 1 95.06 771 ARG A C 1
ATOM 6084 O O . ARG A 1 771 ? 14.594 -17.859 -9.297 1 95.06 771 ARG A O 1
ATOM 6091 N N . PHE A 1 772 ? 12.914 -19.125 -8.406 1 95.44 772 PHE A N 1
ATOM 6092 C CA . PHE A 1 772 ? 12.969 -20.125 -9.469 1 95.44 772 PHE A CA 1
ATOM 6093 C C . PHE A 1 772 ? 11.57 -20.422 -10.008 1 95.44 772 PHE A C 1
ATOM 6095 O O . PHE A 1 772 ? 10.586 -20.359 -9.266 1 95.44 772 PHE A O 1
ATOM 6102 N N . LEU A 1 773 ? 11.523 -20.625 -11.242 1 96.19 773 LEU A N 1
ATOM 6103 C CA . LEU A 1 773 ? 10.344 -21.125 -11.93 1 96.19 773 LEU A CA 1
ATOM 6104 C C . LEU A 1 773 ? 10.719 -22.25 -12.906 1 96.19 773 LEU A C 1
ATOM 6106 O O . LEU A 1 773 ? 11.609 -22.062 -13.734 1 96.19 773 LEU A O 1
ATOM 6110 N N . ILE A 1 774 ? 10.055 -23.359 -12.766 1 96 774 ILE A N 1
ATOM 6111 C CA . ILE A 1 774 ? 10.453 -24.531 -13.539 1 96 774 ILE A CA 1
ATOM 6112 C C . ILE A 1 774 ? 9.562 -24.656 -14.773 1 96 774 ILE A C 1
ATOM 6114 O O . ILE A 1 774 ? 8.336 -24.547 -14.68 1 96 774 ILE A O 1
ATOM 6118 N N . ALA A 1 775 ? 10.188 -24.828 -15.883 1 95.25 775 ALA A N 1
ATOM 6119 C CA . ALA A 1 775 ? 9.469 -25.047 -17.125 1 95.25 775 ALA A CA 1
ATOM 6120 C C . ALA A 1 775 ? 9.305 -26.531 -17.406 1 95.25 775 ALA A C 1
ATOM 6122 O O . ALA A 1 775 ? 10.281 -27.281 -17.438 1 95.25 775 ALA A O 1
ATOM 6123 N N . VAL A 1 776 ? 8.109 -26.953 -17.609 1 92.25 776 VAL A N 1
ATOM 6124 C CA . VAL A 1 776 ? 7.82 -28.359 -17.844 1 92.25 776 VAL A CA 1
ATOM 6125 C C . VAL A 1 776 ? 7.012 -28.531 -19.125 1 92.25 776 VAL A C 1
ATOM 6127 O O . VAL A 1 776 ? 6.391 -27.578 -19.594 1 92.25 776 VAL A O 1
ATOM 6130 N N . ASP A 1 777 ? 7.074 -29.672 -19.672 1 89.38 777 ASP A N 1
ATOM 6131 C CA . ASP A 1 777 ? 6.273 -29.969 -20.859 1 89.38 777 ASP A CA 1
ATOM 6132 C C . ASP A 1 777 ? 4.926 -30.578 -20.469 1 89.38 777 ASP A C 1
ATOM 6134 O O . ASP A 1 777 ? 4.523 -30.516 -19.297 1 89.38 777 ASP A O 1
ATOM 6138 N N . ASN A 1 778 ? 4.137 -31.078 -21.406 1 85.19 778 ASN A N 1
ATOM 6139 C CA . ASN A 1 778 ? 2.779 -31.562 -21.188 1 85.19 778 ASN A CA 1
ATOM 6140 C C . ASN A 1 778 ? 2.773 -32.875 -20.406 1 85.19 778 ASN A C 1
ATOM 6142 O O . ASN A 1 778 ? 1.726 -33.312 -19.922 1 85.19 778 ASN A O 1
ATOM 6146 N N . GLU A 1 779 ? 3.912 -33.469 -20.156 1 84.62 779 GLU A N 1
ATOM 6147 C CA . GLU A 1 779 ? 4.02 -34.688 -19.344 1 84.62 779 GLU A CA 1
ATOM 6148 C C . GLU A 1 779 ? 4.73 -34.406 -18.031 1 84.62 779 GLU A C 1
ATOM 6150 O O . GLU A 1 779 ? 5.184 -35.344 -17.359 1 84.62 779 GLU A O 1
ATOM 6155 N N . ASN A 1 780 ? 4.918 -33.188 -17.688 1 87.81 780 ASN A N 1
ATOM 6156 C CA . ASN A 1 780 ? 5.555 -32.75 -16.453 1 87.81 780 ASN A CA 1
ATOM 6157 C C . ASN A 1 780 ? 7.039 -33.094 -16.438 1 87.81 780 ASN A C 1
ATOM 6159 O O . ASN A 1 780 ? 7.605 -33.344 -15.367 1 87.81 780 ASN A O 1
ATOM 6163 N N . ARG A 1 781 ? 7.586 -33.188 -17.547 1 90.25 781 ARG A N 1
ATOM 6164 C CA . ARG A 1 781 ? 9.023 -33.406 -17.641 1 90.25 781 ARG A CA 1
ATOM 6165 C C . ARG A 1 781 ? 9.773 -32.062 -17.625 1 90.25 781 ARG A C 1
ATOM 6167 O O . ARG A 1 781 ? 9.336 -31.109 -18.266 1 90.25 781 ARG A O 1
ATOM 6174 N N . LEU A 1 782 ? 10.852 -32.094 -16.906 1 92.81 782 LEU A N 1
ATOM 6175 C CA . LEU A 1 782 ? 11.656 -30.891 -16.797 1 92.81 782 LEU A CA 1
ATOM 6176 C C . LEU A 1 782 ? 12.305 -30.547 -18.125 1 92.81 782 LEU A C 1
ATOM 6178 O O . LEU A 1 782 ? 12.914 -31.406 -18.766 1 92.81 782 LEU A O 1
ATOM 6182 N N . ARG A 1 783 ? 12.102 -29.281 -18.625 1 92.19 783 ARG A N 1
ATOM 6183 C CA . ARG A 1 783 ? 12.695 -28.844 -19.875 1 92.19 783 ARG A CA 1
ATOM 6184 C C . ARG A 1 783 ? 13.648 -27.672 -19.641 1 92.19 783 ARG A C 1
ATOM 6186 O O . ARG A 1 783 ? 14.539 -27.422 -20.453 1 92.19 783 ARG A O 1
ATOM 6193 N N . GLY A 1 784 ? 13.422 -26.969 -18.609 1 93.62 784 GLY A N 1
ATOM 6194 C CA . GLY A 1 784 ? 14.258 -25.812 -18.328 1 93.62 784 GLY A CA 1
ATOM 6195 C C . GLY A 1 784 ? 13.938 -25.172 -16.984 1 93.62 784 GLY A C 1
ATOM 6196 O O . GLY A 1 784 ? 13.055 -25.625 -16.266 1 93.62 784 GLY A O 1
ATOM 6197 N N . ILE A 1 785 ? 14.758 -24.188 -16.625 1 95.19 785 ILE A N 1
ATOM 6198 C CA . ILE A 1 785 ? 14.578 -23.422 -15.398 1 95.19 785 ILE A CA 1
ATOM 6199 C C . ILE A 1 785 ? 14.664 -21.938 -15.688 1 95.19 785 ILE A C 1
ATOM 6201 O O . ILE A 1 785 ? 15.367 -21.516 -16.609 1 95.19 785 ILE A O 1
ATOM 6205 N N . ILE A 1 786 ? 13.844 -21.188 -15.086 1 96.81 786 ILE A N 1
ATOM 6206 C CA . ILE A 1 786 ? 13.812 -19.734 -15.266 1 96.81 786 ILE A CA 1
ATOM 6207 C C . ILE A 1 786 ? 14.227 -19.047 -13.969 1 96.81 786 ILE A C 1
ATOM 6209 O O . ILE A 1 786 ? 13.688 -19.344 -12.898 1 96.81 786 ILE A O 1
ATOM 6213 N N . THR A 1 787 ? 15.172 -18.219 -14.039 1 95.19 787 THR A N 1
ATOM 6214 C CA . THR A 1 787 ? 15.602 -17.391 -12.906 1 95.19 787 THR A CA 1
ATOM 6215 C C . THR A 1 787 ? 15.273 -15.922 -13.148 1 95.19 787 THR A C 1
ATOM 6217 O O . THR A 1 787 ? 14.766 -15.562 -14.211 1 95.19 787 THR A O 1
ATOM 6220 N N . ARG A 1 788 ? 15.562 -15.125 -12.211 1 93.88 788 ARG A N 1
ATOM 6221 C CA . ARG A 1 788 ? 15.25 -13.703 -12.266 1 93.88 788 ARG A CA 1
ATOM 6222 C C . ARG A 1 788 ? 15.961 -13.031 -13.438 1 93.88 788 ARG A C 1
ATOM 6224 O O . ARG A 1 788 ? 15.375 -12.188 -14.125 1 93.88 788 ARG A O 1
ATOM 6231 N N . LYS A 1 789 ? 17.188 -13.344 -13.672 1 93.19 789 LYS A N 1
ATOM 6232 C CA . LYS A 1 789 ? 17.984 -12.719 -14.719 1 93.19 789 LYS A CA 1
ATOM 6233 C C . LYS A 1 789 ? 17.422 -13.039 -16.109 1 93.19 789 LYS A C 1
ATOM 6235 O O . LYS A 1 789 ? 17.547 -12.234 -17.031 1 93.19 789 LYS A O 1
ATOM 6240 N N . ASP A 1 790 ? 16.797 -14.156 -16.188 1 94.06 790 ASP A N 1
ATOM 6241 C CA . ASP A 1 790 ? 16.219 -14.57 -17.469 1 94.06 790 ASP A CA 1
ATOM 6242 C C . ASP A 1 790 ? 15.008 -13.711 -17.828 1 94.06 790 ASP A C 1
ATOM 6244 O O . ASP A 1 790 ? 14.695 -13.523 -19 1 94.06 790 ASP A O 1
ATOM 6248 N N . ILE A 1 791 ? 14.352 -13.258 -16.844 1 94.62 791 ILE A N 1
ATOM 6249 C CA . ILE A 1 791 ? 13.188 -12.398 -17.062 1 94.62 791 ILE A CA 1
ATOM 6250 C C . ILE A 1 791 ? 13.633 -10.945 -17.203 1 94.62 791 ILE A C 1
ATOM 6252 O O . ILE A 1 791 ? 13.172 -10.242 -18.109 1 94.62 791 ILE A O 1
ATOM 6256 N N . ALA A 1 792 ? 14.594 -10.562 -16.391 1 93.62 792 ALA A N 1
ATOM 6257 C CA . ALA A 1 792 ? 15.031 -9.172 -16.328 1 93.62 792 ALA A CA 1
ATOM 6258 C C . ALA A 1 792 ? 15.766 -8.766 -17.609 1 93.62 792 ALA A C 1
ATOM 6260 O O . ALA A 1 792 ? 15.875 -7.578 -17.906 1 93.62 792 ALA A O 1
ATOM 6261 N N . ARG A 1 793 ? 16.219 -9.703 -18.375 1 92.19 793 ARG A N 1
ATOM 6262 C CA . ARG A 1 793 ? 16.969 -9.375 -19.578 1 92.19 793 ARG A CA 1
ATOM 6263 C C . ARG A 1 793 ? 16.062 -8.797 -20.656 1 92.19 793 ARG A C 1
ATOM 6265 O O . ARG A 1 793 ? 16.531 -8.148 -21.594 1 92.19 793 ARG A O 1
ATOM 6272 N N . PHE A 1 794 ? 14.758 -8.977 -20.484 1 90.94 794 PHE A N 1
ATOM 6273 C CA . PHE A 1 794 ? 13.812 -8.383 -21.422 1 90.94 794 PHE A CA 1
ATOM 6274 C C . PHE A 1 794 ? 13.297 -7.047 -20.906 1 90.94 794 PHE A C 1
ATOM 6276 O O . PHE A 1 794 ? 12.508 -7.016 -19.953 1 90.94 794 PHE A O 1
ATOM 6283 N N . LYS A 1 795 ? 13.758 -6 -21.484 1 88.5 795 LYS A N 1
ATOM 6284 C CA . LYS A 1 795 ? 13.367 -4.672 -21.016 1 88.5 795 LYS A CA 1
ATOM 6285 C C . LYS A 1 795 ? 12.617 -3.908 -22.094 1 88.5 795 LYS A C 1
ATOM 6287 O O . LYS A 1 795 ? 12.906 -4.051 -23.281 1 88.5 795 LYS A O 1
ATOM 6292 N N . GLU A 1 796 ? 11.656 -3.193 -21.594 1 87.19 796 GLU A N 1
ATOM 6293 C CA . GLU A 1 796 ? 10.883 -2.326 -22.484 1 87.19 796 GLU A CA 1
ATOM 6294 C C . GLU A 1 796 ? 11.672 -1.067 -22.844 1 87.19 796 GLU A C 1
ATOM 6296 O O . GLU A 1 796 ? 12.344 -0.49 -21.984 1 87.19 796 GLU A O 1
ATOM 6301 N N . ARG A 1 797 ? 11.758 -0.691 -24.094 1 79.12 797 ARG A N 1
ATOM 6302 C CA . ARG A 1 797 ? 12.391 0.539 -24.562 1 79.12 797 ARG A CA 1
ATOM 6303 C C . ARG A 1 797 ? 11.461 1.316 -25.484 1 79.12 797 ARG A C 1
ATOM 6305 O O . ARG A 1 797 ? 10.75 0.723 -26.297 1 79.12 797 ARG A O 1
ATOM 6312 N N . ARG A 1 798 ? 11.414 2.566 -25.203 1 77.75 798 ARG A N 1
ATOM 6313 C CA . ARG A 1 798 ? 10.609 3.428 -26.062 1 77.75 798 ARG A CA 1
ATOM 6314 C C . ARG A 1 798 ? 11.477 4.129 -27.094 1 77.75 798 ARG A C 1
ATOM 6316 O O . ARG A 1 798 ? 12.43 4.828 -26.75 1 77.75 798 ARG A O 1
ATOM 6323 N N . VAL A 1 799 ? 11.289 3.787 -28.359 1 72.19 799 VAL A N 1
ATOM 6324 C CA . VAL A 1 799 ? 11.984 4.453 -29.453 1 72.19 799 VAL A CA 1
ATOM 6325 C C . VAL A 1 799 ? 10.984 5.195 -30.328 1 72.19 799 VAL A C 1
ATOM 6327 O O . VAL A 1 799 ? 10.102 4.582 -30.922 1 72.19 799 VAL A O 1
ATOM 6330 N N . LYS A 1 800 ? 11.109 6.469 -30.484 1 70.31 800 LYS A N 1
ATOM 6331 C CA . LYS A 1 800 ? 10.266 7.301 -31.344 1 70.31 800 LYS A CA 1
ATOM 6332 C C . LYS A 1 800 ? 8.789 7.047 -31.062 1 70.31 800 LYS A C 1
ATOM 6334 O O . LYS A 1 800 ? 8.016 6.781 -32 1 70.31 800 LYS A O 1
ATOM 6339 N N . ASN A 1 801 ? 8.328 6.82 -29.859 1 70.31 801 ASN A N 1
ATOM 6340 C CA . ASN A 1 801 ? 6.953 6.688 -29.391 1 70.31 801 ASN A CA 1
ATOM 6341 C C . ASN A 1 801 ? 6.426 5.27 -29.594 1 70.31 801 ASN A C 1
ATOM 6343 O O . ASN A 1 801 ? 5.215 5.062 -29.672 1 70.31 801 ASN A O 1
ATOM 6347 N N . THR A 1 802 ? 7.352 4.406 -29.953 1 79.12 802 THR A N 1
ATOM 6348 C CA . THR A 1 802 ? 6.984 3 -30.062 1 79.12 802 THR A CA 1
ATOM 6349 C C . THR A 1 802 ? 7.68 2.168 -28.984 1 79.12 802 THR A C 1
ATOM 6351 O O . THR A 1 802 ? 8.828 2.439 -28.641 1 79.12 802 THR A O 1
ATOM 6354 N N . PHE A 1 803 ? 6.93 1.246 -28.562 1 83 803 PHE A N 1
ATOM 6355 C CA . PHE A 1 803 ? 7.488 0.352 -27.562 1 83 803 PHE A CA 1
ATOM 6356 C C . PHE A 1 803 ? 8.195 -0.83 -28.219 1 83 803 PHE A C 1
ATOM 6358 O O . PHE A 1 803 ? 7.727 -1.354 -29.219 1 83 803 PHE A O 1
ATOM 6365 N N . LEU A 1 804 ? 9.328 -1.123 -27.766 1 80.94 804 LEU A N 1
ATOM 6366 C CA . LEU A 1 804 ? 10.07 -2.309 -28.172 1 80.94 804 LEU A CA 1
ATOM 6367 C C . LEU A 1 804 ? 10.625 -3.055 -26.969 1 80.94 804 LEU A C 1
ATOM 6369 O O . LEU A 1 804 ? 10.867 -2.455 -25.922 1 80.94 804 LEU A O 1
ATOM 6373 N N . VAL A 1 805 ? 10.641 -4.363 -27.125 1 83.81 805 VAL A N 1
ATOM 6374 C CA . VAL A 1 805 ? 11.281 -5.168 -26.078 1 83.81 805 VAL A CA 1
ATOM 6375 C C . VAL A 1 805 ? 12.703 -5.527 -26.516 1 83.81 805 VAL A C 1
ATOM 6377 O O . VAL A 1 805 ? 12.906 -6.129 -27.578 1 83.81 805 VAL A O 1
ATOM 6380 N N . ASN A 1 806 ? 13.594 -5.098 -25.734 1 82.5 806 ASN A N 1
ATOM 6381 C CA . ASN A 1 806 ? 15 -5.387 -26.016 1 82.5 806 ASN A CA 1
ATOM 6382 C C . ASN A 1 806 ? 15.562 -6.426 -25.047 1 82.5 806 ASN A C 1
ATOM 6384 O O . ASN A 1 806 ? 15.258 -6.398 -23.859 1 82.5 806 ASN A O 1
ATOM 6388 N N . GLU A 1 807 ? 16.219 -7.344 -25.656 1 84.12 807 GLU A N 1
ATOM 6389 C CA . GLU A 1 807 ? 16.922 -8.328 -24.844 1 84.12 807 GLU A CA 1
ATOM 6390 C C . GLU A 1 807 ? 18.297 -7.832 -24.438 1 84.12 807 GLU A C 1
ATOM 6392 O O . GLU A 1 807 ? 19.125 -7.508 -25.297 1 84.12 807 GLU A O 1
ATOM 6397 N N . LEU A 1 808 ? 18.531 -7.762 -23.188 1 82.69 808 LEU A N 1
ATOM 6398 C CA . LEU A 1 808 ? 19.812 -7.266 -22.672 1 82.69 808 LEU A CA 1
ATOM 6399 C C . LEU A 1 808 ? 20.828 -8.391 -22.562 1 82.69 808 LEU A C 1
ATOM 6401 O O . LEU A 1 808 ? 20.469 -9.547 -22.328 1 82.69 808 LEU A O 1
ATOM 6405 N N . TYR A 1 809 ? 22.031 -7.941 -22.703 1 78.31 809 TYR A N 1
ATOM 6406 C CA . TYR A 1 809 ? 23.141 -8.867 -22.531 1 78.31 809 TYR A CA 1
ATOM 6407 C C . TYR A 1 809 ? 23.516 -9 -21.062 1 78.31 809 TYR A C 1
ATOM 6409 O O . TYR A 1 809 ? 23.516 -8.016 -20.328 1 78.31 809 TYR A O 1
ATOM 6417 N N . ILE A 1 810 ? 23.766 -10.211 -20.656 1 79 810 ILE A N 1
ATOM 6418 C CA . ILE A 1 810 ? 24.234 -10.461 -19.297 1 79 810 ILE A CA 1
ATOM 6419 C C . ILE A 1 810 ? 25.75 -10.57 -19.281 1 79 810 ILE A C 1
ATOM 6421 O O . ILE A 1 810 ? 26.312 -11.5 -19.859 1 79 810 ILE A O 1
ATOM 6425 N N . SER A 1 811 ? 26.391 -9.633 -18.609 1 79.12 811 SER A N 1
ATOM 6426 C CA . SER A 1 811 ? 27.844 -9.633 -18.516 1 79.12 811 SER A CA 1
ATOM 6427 C C . SER A 1 811 ? 28.344 -10.648 -17.5 1 79.12 811 SER A C 1
ATOM 6429 O O . SER A 1 811 ? 27.812 -10.727 -16.391 1 79.12 811 SER A O 1
ATOM 6431 N N . PRO A 1 812 ? 29.297 -11.438 -17.953 1 71.31 812 PRO A N 1
ATOM 6432 C CA . PRO A 1 812 ? 29.828 -12.453 -17.031 1 71.31 812 PRO A CA 1
ATOM 6433 C C . PRO A 1 812 ? 30.625 -11.852 -15.891 1 71.31 812 PRO A C 1
ATOM 6435 O O . PRO A 1 812 ? 31.156 -10.75 -16.016 1 71.31 812 PRO A O 1
ATOM 6438 N N . TYR A 1 813 ? 30.406 -12.359 -14.758 1 67.19 813 TYR A N 1
ATOM 6439 C CA . TYR A 1 813 ? 31.156 -11.945 -13.578 1 67.19 813 TYR A CA 1
ATOM 6440 C C . TYR A 1 813 ? 32.219 -12.969 -13.234 1 67.19 813 TYR A C 1
ATOM 6442 O O . TYR A 1 813 ? 31.938 -14.148 -13.023 1 67.19 813 TYR A O 1
ATOM 6450 N N . ASN A 1 814 ? 33.5 -12.688 -13.617 1 51.78 814 ASN A N 1
ATOM 6451 C CA . ASN A 1 814 ? 34.625 -13.531 -13.203 1 51.78 814 ASN A CA 1
ATOM 6452 C C . ASN A 1 814 ? 35.125 -13.133 -11.82 1 51.78 814 ASN A C 1
ATOM 6454 O O . ASN A 1 814 ? 35.469 -11.969 -11.586 1 51.78 814 ASN A O 1
ATOM 6458 N N . ASN A 1 815 ? 34.781 -13.859 -10.789 1 42.16 815 ASN A N 1
ATOM 6459 C CA . ASN A 1 815 ? 35.438 -13.602 -9.508 1 42.16 815 ASN A CA 1
ATOM 6460 C C . ASN A 1 815 ? 36.969 -13.578 -9.656 1 42.16 815 ASN A C 1
ATOM 6462 O O . ASN A 1 815 ? 37.531 -14.461 -10.297 1 42.16 815 ASN A O 1
ATOM 6466 N N . MET B 1 1 ? -7.777 -74.688 -91.75 1 23.25 1 MET B N 1
ATOM 6467 C CA . MET B 1 1 ? -6.516 -74 -91.625 1 23.25 1 MET B CA 1
ATOM 6468 C C . MET B 1 1 ? -6.621 -72.875 -90.562 1 23.25 1 MET B C 1
ATOM 6470 O O . MET B 1 1 ? -7.523 -72.062 -90.625 1 23.25 1 MET B O 1
ATOM 6474 N N . ARG B 1 2 ? -6.008 -73 -89.375 1 21.81 2 ARG B N 1
ATOM 6475 C CA . ARG B 1 2 ? -6.504 -73.375 -88.062 1 21.81 2 ARG B CA 1
ATOM 6476 C C . ARG B 1 2 ? -6.469 -72.25 -87.062 1 21.81 2 ARG B C 1
ATOM 6478 O O . ARG B 1 2 ? -5.465 -71.5 -87 1 21.81 2 ARG B O 1
ATOM 6485 N N . ARG B 1 3 ? -7.719 -71.562 -86.938 1 25.12 3 ARG B N 1
ATOM 6486 C CA . ARG B 1 3 ? -8.367 -70.375 -86.438 1 25.12 3 ARG B CA 1
ATOM 6487 C C . ARG B 1 3 ? -7.953 -70.125 -85 1 25.12 3 ARG B C 1
ATOM 6489 O O . ARG B 1 3 ? -8.18 -70.938 -84.125 1 25.12 3 ARG B O 1
ATOM 6496 N N . PRO B 1 4 ? -6.66 -69.5 -84.938 1 25.67 4 PRO B N 1
ATOM 6497 C CA . PRO B 1 4 ? -5.727 -69.5 -83.75 1 25.67 4 PRO B CA 1
ATOM 6498 C C . PRO B 1 4 ? -6.379 -69 -82.5 1 25.67 4 PRO B C 1
ATOM 6500 O O . PRO B 1 4 ? -7.25 -68.125 -82.5 1 25.67 4 PRO B O 1
ATOM 6503 N N . THR B 1 5 ? -6.578 -69.938 -81.5 1 22.31 5 THR B N 1
ATOM 6504 C CA . THR B 1 5 ? -7.359 -70.188 -80.312 1 22.31 5 THR B CA 1
ATOM 6505 C C . THR B 1 5 ? -7 -69.25 -79.188 1 22.31 5 THR B C 1
ATOM 6507 O O . THR B 1 5 ? -5.895 -69.25 -78.688 1 22.31 5 THR B O 1
ATOM 6510 N N . SER B 1 6 ? -7.359 -67.875 -79.5 1 23.39 6 SER B N 1
ATOM 6511 C CA . SER B 1 6 ? -6.914 -66.688 -78.812 1 23.39 6 SER B CA 1
ATOM 6512 C C . SER B 1 6 ? -7.094 -66.875 -77.25 1 23.39 6 SER B C 1
ATOM 6514 O O . SER B 1 6 ? -8.141 -67.312 -76.812 1 23.39 6 SER B O 1
ATOM 6516 N N . ILE B 1 7 ? -6.012 -67.125 -76.562 1 23.25 7 ILE B N 1
ATOM 6517 C CA . ILE B 1 7 ? -5.555 -67.5 -75.25 1 23.25 7 ILE B CA 1
ATOM 6518 C C . ILE B 1 7 ? -6.168 -66.625 -74.125 1 23.25 7 ILE B C 1
ATOM 6520 O O . ILE B 1 7 ? -5.996 -65.375 -74.188 1 23.25 7 ILE B O 1
ATOM 6524 N N . ASP B 1 8 ? -7.352 -67 -73.625 1 20.25 8 ASP B N 1
ATOM 6525 C CA . ASP B 1 8 ? -8.391 -66.438 -72.75 1 20.25 8 ASP B CA 1
ATOM 6526 C C . ASP B 1 8 ? -7.785 -65.875 -71.438 1 20.25 8 ASP B C 1
ATOM 6528 O O . ASP B 1 8 ? -7.145 -66.625 -70.688 1 20.25 8 ASP B O 1
ATOM 6532 N N . ARG B 1 9 ? -7.195 -64.688 -71.562 1 22.17 9 ARG B N 1
ATOM 6533 C CA . ARG B 1 9 ? -6.324 -63.875 -70.688 1 22.17 9 ARG B CA 1
ATOM 6534 C C . ARG B 1 9 ? -6.91 -63.75 -69.312 1 22.17 9 ARG B C 1
ATOM 6536 O O . ARG B 1 9 ? -7.781 -62.906 -69.062 1 22.17 9 ARG B O 1
ATOM 6543 N N . THR B 1 10 ? -7.41 -64.875 -68.688 1 20.95 10 THR B N 1
ATOM 6544 C CA . THR B 1 10 ? -8.305 -64.75 -67.5 1 20.95 10 THR B CA 1
ATOM 6545 C C . THR B 1 10 ? -7.656 -63.969 -66.375 1 20.95 10 THR B C 1
ATOM 6547 O O . THR B 1 10 ? -6.613 -64.375 -65.875 1 20.95 10 THR B O 1
ATOM 6550 N N . PRO B 1 11 ? -7.641 -62.688 -66.438 1 22.38 11 PRO B N 1
ATOM 6551 C CA . PRO B 1 11 ? -6.828 -61.812 -65.562 1 22.38 11 PRO B CA 1
ATOM 6552 C C . PRO B 1 11 ? -7.062 -62.094 -64.125 1 22.38 11 PRO B C 1
ATOM 6554 O O . PRO B 1 11 ? -8.188 -62.406 -63.688 1 22.38 11 PRO B O 1
ATOM 6557 N N . LEU B 1 12 ? -6.246 -62.719 -63.344 1 22.58 12 LEU B N 1
ATOM 6558 C CA . LEU B 1 12 ? -6.281 -63.25 -61.969 1 22.58 12 LEU B CA 1
ATOM 6559 C C . LEU B 1 12 ? -6.578 -62.125 -60.969 1 22.58 12 LEU B C 1
ATOM 6561 O O . LEU B 1 12 ? -5.656 -61.531 -60.406 1 22.58 12 LEU B O 1
ATOM 6565 N N . LEU B 1 13 ? -7.332 -61.062 -61.344 1 21.28 13 LEU B N 1
ATOM 6566 C CA . LEU B 1 13 ? -7.145 -59.844 -60.531 1 21.28 13 LEU B CA 1
ATOM 6567 C C . LEU B 1 13 ? -7.34 -60.188 -59.062 1 21.28 13 LEU B C 1
ATOM 6569 O O . LEU B 1 13 ? -8.023 -61.156 -58.719 1 21.28 13 LEU B O 1
ATOM 6573 N N . TRP B 1 14 ? -6.66 -59.344 -58.156 1 21.55 14 TRP B N 1
ATOM 6574 C CA . TRP B 1 14 ? -6.207 -59.156 -56.781 1 21.55 14 TRP B CA 1
ATOM 6575 C C . TRP B 1 14 ? -7.391 -59.062 -55.812 1 21.55 14 TRP B C 1
ATOM 6577 O O . TRP B 1 14 ? -8.336 -58.312 -56.062 1 21.55 14 TRP B O 1
ATOM 6587 N N . ARG B 1 15 ? -7.766 -60.062 -55.156 1 20.81 15 ARG B N 1
ATOM 6588 C CA . ARG B 1 15 ? -8.922 -60.281 -54.312 1 20.81 15 ARG B CA 1
ATOM 6589 C C . ARG B 1 15 ? -9.031 -59.219 -53.219 1 20.81 15 ARG B C 1
ATOM 6591 O O . ARG B 1 15 ? -8.086 -59 -52.469 1 20.81 15 ARG B O 1
ATOM 6598 N N . THR B 1 16 ? -9.703 -58.125 -53.5 1 21.62 16 THR B N 1
ATOM 6599 C CA . THR B 1 16 ? -10.008 -56.969 -52.656 1 21.62 16 THR B CA 1
ATOM 6600 C C . THR B 1 16 ? -10.641 -57.438 -51.344 1 21.62 16 THR B C 1
ATOM 6602 O O . THR B 1 16 ? -11.672 -58.125 -51.344 1 21.62 16 THR B O 1
ATOM 6605 N N . PRO B 1 17 ? -9.836 -57.75 -50.312 1 22.02 17 PRO B N 1
ATOM 6606 C CA . PRO B 1 17 ? -10.438 -58.344 -49.125 1 22.02 17 PRO B CA 1
ATOM 6607 C C . PRO B 1 17 ? -11.648 -57.562 -48.625 1 22.02 17 PRO B C 1
ATOM 6609 O O . PRO B 1 17 ? -11.742 -56.344 -48.812 1 22.02 17 PRO B O 1
ATOM 6612 N N . ALA B 1 18 ? -12.805 -58.188 -48.438 1 20.73 18 ALA B N 1
ATOM 6613 C CA . ALA B 1 18 ? -14.203 -57.875 -48.094 1 20.73 18 ALA B CA 1
ATOM 6614 C C . ALA B 1 18 ? -14.305 -57.094 -46.812 1 20.73 18 ALA B C 1
ATOM 6616 O O . ALA B 1 18 ? -13.781 -57.5 -45.781 1 20.73 18 ALA B O 1
ATOM 6617 N N . ARG B 1 19 ? -14.461 -55.75 -46.938 1 22.66 19 ARG B N 1
ATOM 6618 C CA . ARG B 1 19 ? -14.742 -54.719 -45.938 1 22.66 19 ARG B CA 1
ATOM 6619 C C . ARG B 1 19 ? -15.945 -55.125 -45.094 1 22.66 19 ARG B C 1
ATOM 6621 O O . ARG B 1 19 ? -17.047 -55.312 -45.625 1 22.66 19 ARG B O 1
ATOM 6628 N N . THR B 1 20 ? -15.766 -56.094 -44.188 1 20.66 20 THR B N 1
ATOM 6629 C CA . THR B 1 20 ? -16.891 -56.5 -43.375 1 20.66 20 THR B CA 1
ATOM 6630 C C . THR B 1 20 ? -17.688 -55.312 -42.875 1 20.66 20 THR B C 1
ATOM 6632 O O . THR B 1 20 ? -17.125 -54.375 -42.25 1 20.66 20 THR B O 1
ATOM 6635 N N . LEU B 1 21 ? -18.75 -54.938 -43.625 1 21.03 21 LEU B N 1
ATOM 6636 C CA . LEU B 1 21 ? -19.75 -53.875 -43.406 1 21.03 21 LEU B CA 1
ATOM 6637 C C . LEU B 1 21 ? -20.375 -54 -42.031 1 21.03 21 LEU B C 1
ATOM 6639 O O . LEU B 1 21 ? -20.875 -55.062 -41.656 1 21.03 21 LEU B O 1
ATOM 6643 N N . SER B 1 22 ? -19.828 -53.25 -41.031 1 21.08 22 SER B N 1
ATOM 6644 C CA . SER B 1 22 ? -20.359 -53.125 -39.688 1 21.08 22 SER B CA 1
ATOM 6645 C C . SER B 1 22 ? -21.859 -52.906 -39.719 1 21.08 22 SER B C 1
ATOM 6647 O O . SER B 1 22 ? -22.344 -51.969 -40.375 1 21.08 22 SER B O 1
ATOM 6649 N N . HIS B 1 23 ? -22.578 -53.875 -39.875 1 21.11 23 HIS B N 1
ATOM 6650 C CA . HIS B 1 23 ? -24.047 -53.844 -39.875 1 21.11 23 HIS B CA 1
ATOM 6651 C C . HIS B 1 23 ? -24.578 -53.031 -38.719 1 21.11 23 HIS B C 1
ATOM 6653 O O . HIS B 1 23 ? -24.391 -53.375 -37.531 1 21.11 23 HIS B O 1
ATOM 6659 N N . SER B 1 24 ? -24.672 -51.719 -38.875 1 22.92 24 SER B N 1
ATOM 6660 C CA . SER B 1 24 ? -25.359 -50.75 -38.031 1 22.92 24 SER B CA 1
ATOM 6661 C C . SER B 1 24 ? -26.828 -51.125 -37.844 1 22.92 24 SER B C 1
ATOM 6663 O O . SER B 1 24 ? -27.625 -50.906 -38.75 1 22.92 24 SER B O 1
ATOM 6665 N N . SER B 1 25 ? -27.141 -52.312 -37.469 1 24.08 25 SER B N 1
ATOM 6666 C CA . SER B 1 25 ? -28.578 -52.562 -37.375 1 24.08 25 SER B CA 1
ATOM 6667 C C . SER B 1 25 ? -29.25 -51.469 -36.562 1 24.08 25 SER B C 1
ATOM 6669 O O . SER B 1 25 ? -28.938 -51.281 -35.375 1 24.08 25 SER B O 1
ATOM 6671 N N . LEU B 1 26 ? -29.641 -50.406 -37.281 1 24.33 26 LEU B N 1
ATOM 6672 C CA . LEU B 1 26 ? -30.516 -49.312 -36.812 1 24.33 26 LEU B CA 1
ATOM 6673 C C . LEU B 1 26 ? -31.828 -49.875 -36.281 1 24.33 26 LEU B C 1
ATOM 6675 O O . LEU B 1 26 ? -32.594 -50.531 -37.031 1 24.33 26 LEU B O 1
ATOM 6679 N N . ASP B 1 27 ? -31.906 -50.5 -35.156 1 25.64 27 ASP B N 1
ATOM 6680 C CA . ASP B 1 27 ? -33.281 -50.75 -34.812 1 25.64 27 ASP B CA 1
ATOM 6681 C C . ASP B 1 27 ? -34.156 -49.531 -35.094 1 25.64 27 ASP B C 1
ATOM 6683 O O . ASP B 1 27 ? -33.812 -48.406 -34.75 1 25.64 27 ASP B O 1
ATOM 6687 N N . PRO B 1 28 ? -34.875 -49.562 -36.219 1 28.09 28 PRO B N 1
ATOM 6688 C CA . PRO B 1 28 ? -35.594 -48.438 -36.812 1 28.09 28 PRO B CA 1
ATOM 6689 C C . PRO B 1 28 ? -36.281 -47.562 -35.781 1 28.09 28 PRO B C 1
ATOM 6691 O O . PRO B 1 28 ? -36.5 -46.375 -36 1 28.09 28 PRO B O 1
ATOM 6694 N N . ASN B 1 29 ? -37.125 -48.25 -35.031 1 27.77 29 ASN B N 1
ATOM 6695 C CA . ASN B 1 29 ? -38.031 -47.469 -34.188 1 27.77 29 ASN B CA 1
ATOM 6696 C C . ASN B 1 29 ? -37.25 -46.75 -33.062 1 27.77 29 ASN B C 1
ATOM 6698 O O . ASN B 1 29 ? -37.875 -46.219 -32.125 1 27.77 29 ASN B O 1
ATOM 6702 N N . GLU B 1 30 ? -35.969 -47.219 -32.844 1 23.52 30 GLU B N 1
ATOM 6703 C CA . GLU B 1 30 ? -35.312 -46.688 -31.656 1 23.52 30 GLU B CA 1
ATOM 6704 C C . GLU B 1 30 ? -34.906 -45.25 -31.844 1 23.52 30 GLU B C 1
ATOM 6706 O O . GLU B 1 30 ? -34.25 -44.906 -32.844 1 23.52 30 GLU B O 1
ATOM 6711 N N . ASP B 1 31 ? -35.781 -44.344 -31.234 1 24.06 31 ASP B N 1
ATOM 6712 C CA . ASP B 1 31 ? -35.594 -42.906 -31.406 1 24.06 31 ASP B CA 1
ATOM 6713 C C . ASP B 1 31 ? -34.125 -42.531 -31.344 1 24.06 31 ASP B C 1
ATOM 6715 O O . ASP B 1 31 ? -33.375 -43.031 -30.5 1 24.06 31 ASP B O 1
ATOM 6719 N N . PRO B 1 32 ? -33.469 -42.094 -32.5 1 24.98 32 PRO B N 1
ATOM 6720 C CA . PRO B 1 32 ? -32.062 -41.75 -32.688 1 24.98 32 PRO B CA 1
ATOM 6721 C C . PRO B 1 32 ? -31.516 -40.906 -31.562 1 24.98 32 PRO B C 1
ATOM 6723 O O . PRO B 1 32 ? -30.375 -40.469 -31.609 1 24.98 32 PRO B O 1
ATOM 6726 N N . ALA B 1 33 ? -32.469 -40.188 -30.906 1 24.05 33 ALA B N 1
ATOM 6727 C CA . ALA B 1 33 ? -31.938 -39.25 -29.906 1 24.05 33 ALA B CA 1
ATOM 6728 C C . ALA B 1 33 ? -31.094 -40 -28.859 1 24.05 33 ALA B C 1
ATOM 6730 O O . ALA B 1 33 ? -30.484 -39.375 -28 1 24.05 33 ALA B O 1
ATOM 6731 N N . ALA B 1 34 ? -31.328 -41.344 -28.734 1 25.11 34 ALA B N 1
ATOM 6732 C CA . ALA B 1 34 ? -30.828 -42.125 -27.625 1 25.11 34 ALA B CA 1
ATOM 6733 C C . ALA B 1 34 ? -29.344 -42.469 -27.812 1 25.11 34 ALA B C 1
ATOM 6735 O O . ALA B 1 34 ? -28.766 -43.188 -27.016 1 25.11 34 ALA B O 1
ATOM 6736 N N . GLY B 1 35 ? -28.859 -42.344 -29.016 1 23.81 35 GLY B N 1
ATOM 6737 C CA . GLY B 1 35 ? -27.516 -42.844 -29.172 1 23.81 35 GLY B CA 1
ATOM 6738 C C . GLY B 1 35 ? -26.484 -42.125 -28.312 1 23.81 35 GLY B C 1
ATOM 6739 O O . GLY B 1 35 ? -25.281 -42.312 -28.5 1 23.81 35 GLY B O 1
ATOM 6740 N N . LEU B 1 36 ? -26.938 -41.031 -27.906 1 22.55 36 LEU B N 1
ATOM 6741 C CA . LEU B 1 36 ? -25.938 -40.281 -27.156 1 22.55 36 LEU B CA 1
ATOM 6742 C C . LEU B 1 36 ? -25.422 -41.094 -25.984 1 22.55 36 LEU B C 1
ATOM 6744 O O . LEU B 1 36 ? -24.938 -40.531 -25 1 22.55 36 LEU B O 1
ATOM 6748 N N . GLU B 1 37 ? -25.734 -42.469 -26 1 24.39 37 GLU B N 1
ATOM 6749 C CA . GLU B 1 37 ? -25.266 -43.219 -24.844 1 24.39 37 GLU B CA 1
ATOM 6750 C C . GLU B 1 37 ? -23.734 -43.344 -24.859 1 24.39 37 GLU B C 1
ATOM 6752 O O . GLU B 1 37 ? -23.203 -44.438 -25.031 1 24.39 37 GLU B O 1
ATOM 6757 N N . ARG B 1 38 ? -23.094 -42.75 -25.719 1 25.3 38 ARG B N 1
ATOM 6758 C CA . ARG B 1 38 ? -21.672 -43.031 -25.609 1 25.3 38 ARG B CA 1
ATOM 6759 C C . ARG B 1 38 ? -21.234 -43.125 -24.156 1 25.3 38 ARG B C 1
ATOM 6761 O O . ARG B 1 38 ? -21.844 -42.5 -23.281 1 25.3 38 ARG B O 1
ATOM 6768 N N . VAL B 1 39 ? -20.297 -44.094 -23.828 1 25.7 39 VAL B N 1
ATOM 6769 C CA . VAL B 1 39 ? -19.797 -44.625 -22.578 1 25.7 39 VAL B CA 1
ATOM 6770 C C . VAL B 1 39 ? -19.469 -43.469 -21.625 1 25.7 39 VAL B C 1
ATOM 6772 O O . VAL B 1 39 ? -19.312 -43.688 -20.422 1 25.7 39 VAL B O 1
ATOM 6775 N N . SER B 1 40 ? -18.969 -42.438 -22.141 1 26.12 40 SER B N 1
ATOM 6776 C CA . SER B 1 40 ? -18.328 -41.75 -21.031 1 26.12 40 SER B CA 1
ATOM 6777 C C . SER B 1 40 ? -19.312 -41.469 -19.906 1 26.12 40 SER B C 1
ATOM 6779 O O . SER B 1 40 ? -19.109 -41.875 -18.766 1 26.12 40 SER B O 1
ATOM 6781 N N . SER B 1 41 ? -19.234 -40.094 -19.375 1 28.36 41 SER B N 1
ATOM 6782 C CA . SER B 1 41 ? -19.547 -39.531 -18.078 1 28.36 41 SER B CA 1
ATOM 6783 C C . SER B 1 41 ? -21.062 -39.562 -17.812 1 28.36 41 SER B C 1
ATOM 6785 O O . SER B 1 41 ? -21.562 -38.781 -16.969 1 28.36 41 SER B O 1
ATOM 6787 N N . SER B 1 42 ? -21.891 -40.125 -18.516 1 30.36 42 SER B N 1
ATOM 6788 C CA . SER B 1 42 ? -23.312 -40.281 -18.25 1 30.36 42 SER B CA 1
ATOM 6789 C C . SER B 1 42 ? -23.562 -40.938 -16.906 1 30.36 42 SER B C 1
ATOM 6791 O O . SER B 1 42 ? -24.625 -40.75 -16.297 1 30.36 42 SER B O 1
ATOM 6793 N N . SER B 1 43 ? -22.75 -41.969 -16.688 1 33.16 43 SER B N 1
ATOM 6794 C CA . SER B 1 43 ? -22.844 -42.562 -15.359 1 33.16 43 SER B CA 1
ATOM 6795 C C . SER B 1 43 ? -22.578 -41.531 -14.273 1 33.16 43 SER B C 1
ATOM 6797 O O . SER B 1 43 ? -23.188 -41.562 -13.203 1 33.16 43 SER B O 1
ATOM 6799 N N . ASN B 1 44 ? -21.672 -40.562 -14.633 1 35.62 44 ASN B N 1
ATOM 6800 C CA . ASN B 1 44 ? -21.375 -39.562 -13.625 1 35.62 44 ASN B CA 1
ATOM 6801 C C . ASN B 1 44 ? -22.516 -38.562 -13.5 1 35.62 44 ASN B C 1
ATOM 6803 O O . ASN B 1 44 ? -22.641 -37.875 -12.477 1 35.62 44 ASN B O 1
ATOM 6807 N N . LEU B 1 45 ? -23.312 -38.406 -14.617 1 35.94 45 LEU B N 1
ATOM 6808 C CA . LEU B 1 45 ? -24.453 -37.562 -14.328 1 35.94 45 LEU B CA 1
ATOM 6809 C C . LEU B 1 45 ? -25.469 -38.312 -13.453 1 35.94 45 LEU B C 1
ATOM 6811 O O . LEU B 1 45 ? -26.062 -37.719 -12.555 1 35.94 45 LEU B O 1
ATOM 6815 N N . TYR B 1 46 ? -25.797 -39.625 -13.797 1 36.78 46 TYR B N 1
ATOM 6816 C CA . TYR B 1 46 ? -26.719 -40.406 -12.969 1 36.78 46 TYR B CA 1
ATOM 6817 C C . TYR B 1 46 ? -26.141 -40.625 -11.578 1 36.78 46 TYR B C 1
ATOM 6819 O O . TYR B 1 46 ? -26.844 -40.5 -10.578 1 36.78 46 TYR B O 1
ATOM 6827 N N . ASP B 1 47 ? -24.844 -41.031 -11.461 1 38.41 47 ASP B N 1
ATOM 6828 C CA . ASP B 1 47 ? -24.234 -41.156 -10.148 1 38.41 47 ASP B CA 1
ATOM 6829 C C . ASP B 1 47 ? -24.109 -39.812 -9.461 1 38.41 47 ASP B C 1
ATOM 6831 O O . ASP B 1 47 ? -24.219 -39.719 -8.234 1 38.41 47 ASP B O 1
ATOM 6835 N N . ARG B 1 48 ? -24.031 -38.75 -10.164 1 40.75 48 ARG B N 1
ATOM 6836 C CA . ARG B 1 48 ? -24.172 -37.406 -9.586 1 40.75 48 ARG B CA 1
ATOM 6837 C C . ARG B 1 48 ? -25.594 -37.188 -9.047 1 40.75 48 ARG B C 1
ATOM 6839 O O . ARG B 1 48 ? -25.766 -36.625 -7.965 1 40.75 48 ARG B O 1
ATOM 6846 N N . ARG B 1 49 ? -26.625 -37.688 -9.789 1 43.28 49 ARG B N 1
ATOM 6847 C CA . ARG B 1 49 ? -27.953 -37.625 -9.211 1 43.28 49 ARG B CA 1
ATOM 6848 C C . ARG B 1 49 ? -28.062 -38.5 -7.965 1 43.28 49 ARG B C 1
ATOM 6850 O O . ARG B 1 49 ? -28.641 -38.094 -6.961 1 43.28 49 ARG B O 1
ATOM 6857 N N . LYS B 1 50 ? -27.484 -39.75 -7.984 1 45.28 50 LYS B N 1
ATOM 6858 C CA . LYS B 1 50 ? -27.5 -40.594 -6.789 1 45.28 50 LYS B CA 1
ATOM 6859 C C . LYS B 1 50 ? -26.609 -40 -5.695 1 45.28 50 LYS B C 1
ATOM 6861 O O . LYS B 1 50 ? -26.969 -40.031 -4.516 1 45.28 50 LYS B O 1
ATOM 6866 N N . ARG B 1 51 ? -25.484 -39.5 -6.012 1 43 51 ARG B N 1
ATOM 6867 C CA . ARG B 1 51 ? -24.672 -38.781 -5.027 1 43 51 ARG B CA 1
ATOM 6868 C C . ARG B 1 51 ? -25.344 -37.5 -4.586 1 43 51 ARG B C 1
ATOM 6870 O O . ARG B 1 51 ? -25.328 -37.125 -3.402 1 43 51 ARG B O 1
ATOM 6877 N N . GLN B 1 52 ? -26.031 -36.812 -5.441 1 47.75 52 GLN B N 1
ATOM 6878 C CA . GLN B 1 52 ? -26.875 -35.719 -5.008 1 47.75 52 GLN B CA 1
ATOM 6879 C C . GLN B 1 52 ? -27.984 -36.219 -4.098 1 47.75 52 GLN B C 1
ATOM 6881 O O . GLN B 1 52 ? -28.328 -35.531 -3.113 1 47.75 52 GLN B O 1
ATOM 6886 N N . GLU B 1 53 ? -28.578 -37.312 -4.441 1 50.22 53 GLU B N 1
ATOM 6887 C CA . GLU B 1 53 ? -29.578 -37.906 -3.543 1 50.22 53 GLU B CA 1
ATOM 6888 C C . GLU B 1 53 ? -28.938 -38.375 -2.24 1 50.22 53 GLU B C 1
ATOM 6890 O O . GLU B 1 53 ? -29.484 -38.156 -1.158 1 50.22 53 GLU B O 1
ATOM 6895 N N . ARG B 1 54 ? -27.766 -39.031 -2.271 1 45.41 54 ARG B N 1
ATOM 6896 C CA . ARG B 1 54 ? -27.062 -39.406 -1.04 1 45.41 54 ARG B CA 1
ATOM 6897 C C . ARG B 1 54 ? -26.594 -38.156 -0.307 1 45.41 54 ARG B C 1
ATOM 6899 O O . ARG B 1 54 ? -26.672 -38.062 0.921 1 45.41 54 ARG B O 1
ATOM 6906 N N . LEU B 1 55 ? -26.062 -37.156 -0.996 1 46.72 55 LEU B N 1
ATOM 6907 C CA . LEU B 1 55 ? -25.75 -35.875 -0.368 1 46.72 55 LEU B CA 1
ATOM 6908 C C . LEU B 1 55 ? -27.016 -35.188 0.149 1 46.72 55 LEU B C 1
ATOM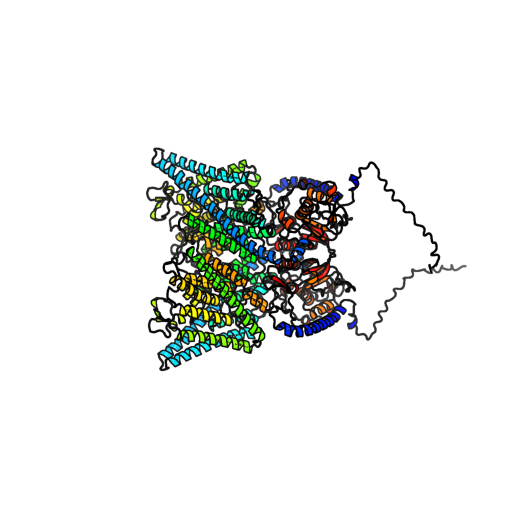 6910 O O . LEU B 1 55 ? -27 -34.625 1.233 1 46.72 55 LEU B O 1
ATOM 6914 N N . ARG B 1 56 ? -28.156 -35.375 -0.537 1 49 56 ARG B N 1
ATOM 6915 C CA . ARG B 1 56 ? -29.422 -34.938 0.026 1 49 56 ARG B CA 1
ATOM 6916 C C . ARG B 1 56 ? -29.812 -35.75 1.243 1 49 56 ARG B C 1
ATOM 6918 O O . ARG B 1 56 ? -30.297 -35.219 2.238 1 49 56 ARG B O 1
ATOM 6925 N N . GLU B 1 57 ? -29.688 -37.094 1.158 1 50.34 57 GLU B N 1
ATOM 6926 C CA . GLU B 1 57 ? -29.953 -37.906 2.328 1 50.34 57 GLU B CA 1
ATOM 6927 C C . GLU B 1 57 ? -28.953 -37.656 3.445 1 50.34 57 GLU B C 1
ATOM 6929 O O . GLU B 1 57 ? -29.328 -37.594 4.617 1 50.34 57 GLU B O 1
ATOM 6934 N N . GLN B 1 58 ? -27.672 -37.562 3.193 1 45.34 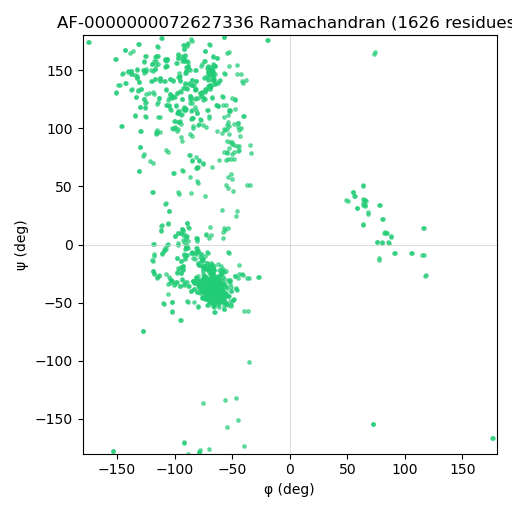58 GLN B N 1
ATOM 6935 C CA . GLN B 1 58 ? -26.703 -37.125 4.199 1 45.34 58 GLN B CA 1
ATOM 6936 C C . GLN B 1 58 ? -26.969 -35.688 4.613 1 45.34 58 GLN B C 1
ATOM 6938 O O . GLN B 1 58 ? -26.812 -35.312 5.781 1 45.34 58 GLN B O 1
ATOM 6943 N N . GLU B 1 59 ? -27.391 -34.844 3.721 1 47 59 GLU B N 1
ATOM 6944 C CA . GLU B 1 59 ? -27.906 -33.5 4.066 1 47 59 GLU B CA 1
ATOM 6945 C C . GLU B 1 59 ? -29.156 -33.625 4.934 1 47 59 GLU B C 1
ATOM 6947 O O . GLU B 1 59 ? -29.344 -32.812 5.859 1 47 59 GLU B O 1
ATOM 6952 N N . GLY B 1 60 ? -30.062 -34.5 4.621 1 47.41 60 GLY B N 1
ATOM 6953 C CA . GLY B 1 60 ? -31.156 -34.781 5.527 1 47.41 60 GLY B CA 1
ATOM 6954 C C . GLY B 1 60 ? -30.719 -35.219 6.898 1 47.41 60 GLY B C 1
ATOM 6955 O O . GLY B 1 60 ? -31.25 -34.781 7.918 1 47.41 60 GLY B O 1
ATOM 6956 N N . ARG B 1 61 ? -29.844 -36.156 7.008 1 46.34 61 ARG B N 1
ATOM 6957 C CA . ARG B 1 61 ? -29.297 -36.531 8.305 1 46.34 61 ARG B CA 1
ATOM 6958 C C . ARG B 1 61 ? -28.453 -35.438 8.906 1 46.34 61 ARG B C 1
ATOM 6960 O O . ARG B 1 61 ? -28.516 -35.156 10.109 1 46.34 61 ARG B O 1
ATOM 6967 N N . LEU B 1 62 ? -27.688 -34.75 8.109 1 42.97 62 LEU B N 1
ATOM 6968 C CA . LEU B 1 62 ? -26.953 -33.594 8.602 1 42.97 62 LEU B CA 1
ATOM 6969 C C . LEU B 1 62 ? -27.891 -32.438 8.891 1 42.97 62 LEU B C 1
ATOM 6971 O O . LEU B 1 62 ? -27.672 -31.688 9.844 1 42.97 62 LEU B O 1
ATOM 6975 N N . ARG B 1 63 ? -28.953 -32.281 8.203 1 43.97 63 ARG B N 1
ATOM 6976 C CA . ARG B 1 63 ? -29.984 -31.344 8.633 1 43.97 63 ARG B CA 1
ATOM 6977 C C . ARG B 1 63 ? -30.547 -31.75 9.992 1 43.97 63 ARG B C 1
ATOM 6979 O O . ARG B 1 63 ? -30.812 -30.875 10.836 1 43.97 63 ARG B O 1
ATOM 6986 N N . ARG B 1 64 ? -31 -32.938 10.188 1 44.53 64 ARG B N 1
ATOM 6987 C CA . ARG B 1 64 ? -31.453 -33.344 11.508 1 44.53 64 ARG B CA 1
ATOM 6988 C C . ARG B 1 64 ? -30.344 -33.188 12.547 1 44.53 64 ARG B C 1
ATOM 6990 O O . ARG B 1 64 ? -30.609 -32.781 13.68 1 44.53 64 ARG B O 1
ATOM 6997 N N . ASN B 1 65 ? -29.188 -33.656 12.336 1 40.97 65 ASN B N 1
ATOM 6998 C CA . ASN B 1 65 ? -28.094 -33.344 13.25 1 40.97 65 ASN B CA 1
ATOM 6999 C C . ASN B 1 65 ? -27.75 -31.844 13.234 1 40.97 65 ASN B C 1
ATOM 7001 O O . ASN B 1 65 ? -27.125 -31.344 14.164 1 40.97 65 ASN B O 1
ATOM 7005 N N . ARG B 1 66 ? -27.953 -31.109 12.125 1 38.75 66 ARG B N 1
ATOM 7006 C CA . ARG B 1 66 ? -27.828 -29.656 12 1 38.75 66 ARG B CA 1
ATOM 7007 C C . ARG B 1 66 ? -28.875 -28.938 12.844 1 38.75 66 ARG B C 1
ATOM 7009 O O . ARG B 1 66 ? -28.641 -27.844 13.328 1 38.75 66 ARG B O 1
ATOM 7016 N N . ARG B 1 67 ? -30.109 -29.359 12.859 1 40.69 67 ARG B N 1
ATOM 7017 C CA . ARG B 1 67 ? -31 -28.766 13.844 1 40.69 67 ARG B CA 1
ATOM 7018 C C . ARG B 1 67 ? -30.391 -28.812 15.234 1 40.69 67 ARG B C 1
ATOM 7020 O O . ARG B 1 67 ? -30.594 -27.891 16.031 1 40.69 67 ARG B O 1
ATOM 7027 N N . ARG B 1 68 ? -29.969 -29.891 15.695 1 37.12 68 ARG B N 1
ATOM 7028 C CA . ARG B 1 68 ? -29.281 -29.891 16.984 1 37.12 68 ARG B CA 1
ATOM 7029 C C . ARG B 1 68 ? -28.016 -29.031 16.922 1 37.12 68 ARG B C 1
ATOM 7031 O O . ARG B 1 68 ? -27.656 -28.375 17.906 1 37.12 68 ARG B O 1
ATOM 7038 N N . SER B 1 69 ? -27.109 -29.172 15.906 1 37.41 69 SER B N 1
ATOM 7039 C CA . SER B 1 69 ? -25.922 -28.344 15.844 1 37.41 69 SER B CA 1
ATOM 7040 C C . SER B 1 69 ? -26.25 -26.938 15.375 1 37.41 69 SER B C 1
ATOM 7042 O O . SER B 1 69 ? -25.359 -26.109 15.188 1 37.41 69 SER B O 1
ATOM 7044 N N . VAL B 1 70 ? -27.312 -26.547 14.828 1 37.06 70 VAL B N 1
ATOM 7045 C CA . VAL B 1 70 ? -27.719 -25.172 14.555 1 37.06 70 VAL B CA 1
ATOM 7046 C C . VAL B 1 70 ? -27.609 -24.344 15.828 1 37.06 70 VAL B C 1
ATOM 7048 O O . VAL B 1 70 ? -27.625 -23.109 15.781 1 37.06 70 VAL B O 1
ATOM 7051 N N . ILE B 1 71 ? -28.078 -24.75 16.859 1 39.22 71 ILE B N 1
ATOM 7052 C CA . ILE B 1 71 ? -27.969 -23.797 17.969 1 39.22 71 ILE B CA 1
ATOM 7053 C C . ILE B 1 71 ? -26.547 -23.266 18.062 1 39.22 71 ILE B C 1
ATOM 7055 O O . ILE B 1 71 ? -26.297 -22.203 18.625 1 39.22 71 ILE B O 1
ATOM 7059 N N . GLY B 1 72 ? -25.438 -24.125 18 1 39.22 72 GLY B N 1
ATOM 7060 C CA . GLY B 1 72 ? -24.141 -23.5 18.172 1 39.22 72 GLY B CA 1
ATOM 7061 C C . GLY B 1 72 ? -23.734 -22.641 17 1 39.22 72 GLY B C 1
ATOM 7062 O O . GLY B 1 72 ? -24.344 -22.703 15.93 1 39.22 72 GLY B O 1
ATOM 7063 N N . HIS B 1 73 ? -22.781 -21.438 17.078 1 46.69 73 HIS B N 1
ATOM 7064 C CA . HIS B 1 73 ? -22.156 -20.328 16.359 1 46.69 73 HIS B CA 1
ATOM 7065 C C . HIS B 1 73 ? -21.594 -20.797 15.023 1 46.69 73 HIS B C 1
ATOM 7067 O O . HIS B 1 73 ? -20.406 -20.578 14.734 1 46.69 73 HIS B O 1
ATOM 7073 N N . GLU B 1 74 ? -21.984 -21.875 14.258 1 52.22 74 GLU B N 1
ATOM 7074 C CA . GLU B 1 74 ? -21.109 -22.438 13.242 1 52.22 74 GLU B CA 1
ATOM 7075 C C . GLU B 1 74 ? -21.109 -21.594 11.977 1 52.22 74 GLU B C 1
ATOM 7077 O O . GLU B 1 74 ? -22.172 -21.203 11.477 1 52.22 74 GLU B O 1
ATOM 7082 N N . HIS B 1 75 ? -20.078 -20.828 11.602 1 65.56 75 HIS B N 1
ATOM 7083 C CA . HIS B 1 75 ? -19.656 -20.109 10.406 1 65.56 75 HIS B CA 1
ATOM 7084 C C . HIS B 1 75 ? -19.828 -20.969 9.156 1 65.56 75 HIS B C 1
ATOM 7086 O O . HIS B 1 75 ? -19.391 -22.125 9.125 1 65.56 75 HIS B O 1
ATOM 7092 N N . THR B 1 76 ? -20.984 -20.672 8.219 1 79.38 76 THR B N 1
ATOM 7093 C CA . THR B 1 76 ? -21.203 -21.359 6.945 1 79.38 76 THR B CA 1
ATOM 7094 C C . THR B 1 76 ? -20.875 -20.438 5.773 1 79.38 76 THR B C 1
ATOM 7096 O O . THR B 1 76 ? -20.766 -19.219 5.949 1 79.38 76 THR B O 1
ATOM 7099 N N . LEU B 1 77 ? -20.516 -21.031 4.699 1 85.44 77 LEU B N 1
ATOM 7100 C CA . LEU B 1 77 ? -20.312 -20.312 3.449 1 85.44 77 LEU B CA 1
ATOM 7101 C C . LEU B 1 77 ? -21.484 -20.547 2.498 1 85.44 77 LEU B C 1
ATOM 7103 O O . LEU B 1 77 ? -22.031 -21.641 2.434 1 85.44 77 LEU B O 1
ATOM 7107 N N . SER B 1 78 ? -21.844 -19.5 1.777 1 86.75 78 SER B N 1
ATOM 7108 C CA . SER B 1 78 ? -22.969 -19.625 0.852 1 86.75 78 SER B CA 1
ATOM 7109 C C . SER B 1 78 ? -22.484 -19.953 -0.558 1 86.75 78 SER B C 1
ATOM 7111 O O . SER B 1 78 ? -21.5 -19.391 -1.03 1 86.75 78 SER B O 1
ATOM 7113 N N . GLU B 1 79 ? -23.188 -20.781 -1.239 1 84.81 79 GLU B N 1
ATOM 7114 C CA . GLU B 1 79 ? -22.875 -21.141 -2.619 1 84.81 79 GLU B CA 1
ATOM 7115 C C . GLU B 1 79 ? -23.375 -20.094 -3.596 1 84.81 79 GLU B C 1
ATOM 7117 O O . GLU B 1 79 ? -23 -20.094 -4.77 1 84.81 79 GLU B O 1
ATOM 7122 N N . LYS B 1 80 ? -24.062 -19.156 -3.051 1 84.44 80 LYS B N 1
ATOM 7123 C CA . LYS B 1 80 ? -24.688 -18.141 -3.883 1 84.44 80 LYS B CA 1
ATOM 7124 C C . LYS B 1 80 ? -23.641 -17.25 -4.543 1 84.44 80 LYS B C 1
ATOM 7126 O O . LYS B 1 80 ? -23.859 -16.734 -5.645 1 84.44 80 LYS B O 1
ATOM 7131 N N . TYR B 1 81 ? -22.547 -17.141 -3.967 1 90.56 81 TYR B N 1
ATOM 7132 C CA . TYR B 1 81 ? -21.547 -16.188 -4.438 1 90.56 81 TYR B CA 1
ATOM 7133 C C . TYR B 1 81 ? -20.609 -16.844 -5.453 1 90.56 81 TYR B C 1
ATOM 7135 O O . TYR B 1 81 ? -20.25 -18.016 -5.316 1 90.56 81 TYR B O 1
ATOM 7143 N N . GLU B 1 82 ? -20.312 -16.047 -6.48 1 90.69 82 GLU B N 1
ATOM 7144 C CA . GLU B 1 82 ? -19.391 -16.484 -7.52 1 90.69 82 GLU B CA 1
ATOM 7145 C C . GLU B 1 82 ? -18.141 -15.617 -7.535 1 90.69 82 GLU B C 1
ATOM 7147 O O . GLU B 1 82 ? -18.156 -14.477 -7.074 1 90.69 82 GLU B O 1
ATOM 7152 N N . SER B 1 83 ? -17.094 -16.172 -8.016 1 92.88 83 SER B N 1
ATOM 7153 C CA . SER B 1 83 ? -15.828 -15.453 -8.086 1 92.88 83 SER B CA 1
ATOM 7154 C C . SER B 1 83 ? -15.695 -14.688 -9.398 1 92.88 83 SER B C 1
ATOM 7156 O O . SER B 1 83 ? -16.328 -15.039 -10.391 1 92.88 83 SER B O 1
ATOM 7158 N N . LEU B 1 84 ? -14.961 -13.641 -9.375 1 93.44 84 LEU B N 1
ATOM 7159 C CA . LEU B 1 84 ? -14.656 -12.844 -10.555 1 93.44 84 LEU B CA 1
ATOM 7160 C C . LEU B 1 84 ? -13.375 -13.336 -11.227 1 93.44 84 LEU B C 1
ATOM 7162 O O . LEU B 1 84 ? -12.578 -14.039 -10.609 1 93.44 84 LEU B O 1
ATOM 7166 N N . ASP B 1 85 ? -13.266 -13 -12.492 1 92.69 85 ASP B N 1
ATOM 7167 C CA . ASP B 1 85 ? -12.086 -13.391 -13.258 1 92.69 85 ASP B CA 1
ATOM 7168 C C . ASP B 1 85 ? -11.094 -12.234 -13.375 1 92.69 85 ASP B C 1
ATOM 7170 O O . ASP B 1 85 ? -11.195 -11.414 -14.281 1 92.69 85 ASP B O 1
ATOM 7174 N N . TYR B 1 86 ? -10.086 -12.273 -12.586 1 90.94 86 TYR B N 1
ATOM 7175 C CA . TYR B 1 86 ? -9.094 -11.203 -12.641 1 90.94 86 TYR B CA 1
ATOM 7176 C C . TYR B 1 86 ? -7.934 -11.586 -13.547 1 90.94 86 TYR B C 1
ATOM 7178 O O . TYR B 1 86 ? -7.148 -10.727 -13.953 1 90.94 86 TYR B O 1
ATOM 7186 N N . GLU B 1 87 ? -7.832 -12.844 -13.898 1 90.25 87 GLU B N 1
ATOM 7187 C CA . GLU B 1 87 ? -6.746 -13.32 -14.75 1 90.25 87 GLU B CA 1
ATOM 7188 C C . GLU B 1 87 ? -7.047 -13.055 -16.219 1 90.25 87 GLU B C 1
ATOM 7190 O O . GLU B 1 87 ? -8.18 -13.242 -16.672 1 90.25 87 GLU B O 1
ATOM 7195 N N . ILE B 1 88 ? -6.043 -12.664 -16.953 1 88.31 88 ILE B N 1
ATOM 7196 C CA . ILE B 1 88 ? -6.199 -12.438 -18.391 1 88.31 88 ILE B CA 1
ATOM 7197 C C . ILE B 1 88 ? -5.992 -13.75 -19.141 1 88.31 88 ILE B C 1
ATOM 7199 O O . ILE B 1 88 ? -4.996 -14.445 -18.922 1 88.31 88 ILE B O 1
ATOM 7203 N N . VAL B 1 89 ? -6.941 -14.039 -19.953 1 91.69 89 VAL B N 1
ATOM 7204 C CA . VAL B 1 89 ? -6.84 -15.234 -20.781 1 91.69 89 VAL B CA 1
ATOM 7205 C C . VAL B 1 89 ? -5.953 -14.953 -21.984 1 91.69 89 VAL B C 1
ATOM 7207 O O . VAL B 1 89 ? -6.316 -14.164 -22.859 1 91.69 89 VAL B O 1
ATOM 7210 N N . GLU B 1 90 ? -4.828 -15.609 -21.984 1 93.12 90 GLU B N 1
ATOM 7211 C CA . GLU B 1 90 ? -3.871 -15.383 -23.062 1 93.12 90 GLU B CA 1
ATOM 7212 C C . GLU B 1 90 ? -4.074 -16.375 -24.203 1 93.12 90 GLU B C 1
ATOM 7214 O O . GLU B 1 90 ? -3.146 -17.094 -24.578 1 93.12 90 GLU B O 1
ATOM 7219 N N . ASN B 1 91 ? -5.234 -16.266 -24.797 1 94.44 91 ASN B N 1
ATOM 7220 C CA . ASN B 1 91 ? -5.504 -17.156 -25.922 1 94.44 91 ASN B CA 1
ATOM 7221 C C . ASN B 1 91 ? -4.82 -16.672 -27.203 1 94.44 91 ASN B C 1
ATOM 7223 O O . ASN B 1 91 ? -4.059 -15.703 -27.172 1 94.44 91 ASN B O 1
ATOM 7227 N N . GLU B 1 92 ? -5.012 -17.359 -28.25 1 93.44 92 GLU B N 1
ATOM 7228 C CA . GLU B 1 92 ? -4.328 -17.047 -29.5 1 93.44 92 GLU B CA 1
ATOM 7229 C C . GLU B 1 92 ? -4.789 -15.703 -30.047 1 93.44 92 GLU B C 1
ATOM 7231 O O . GLU B 1 92 ? -4.008 -14.984 -30.688 1 93.44 92 GLU B O 1
ATOM 7236 N N . LEU B 1 93 ? -6.031 -15.375 -29.812 1 93.31 93 LEU B N 1
ATOM 7237 C CA . LEU B 1 93 ? -6.539 -14.078 -30.266 1 93.31 93 LEU B CA 1
ATOM 7238 C C . LEU B 1 93 ? -5.836 -12.945 -29.531 1 93.31 93 LEU B C 1
ATOM 7240 O O . LEU B 1 93 ? -5.52 -11.914 -30.141 1 93.31 93 LEU B O 1
ATOM 7244 N N . TYR B 1 94 ? -5.641 -13.164 -28.266 1 92.5 94 TYR B N 1
ATOM 7245 C CA . TYR B 1 94 ? -4.938 -12.18 -27.438 1 92.5 94 TYR B CA 1
ATOM 7246 C C . TYR B 1 94 ? -3.508 -11.984 -27.938 1 92.5 94 TYR B C 1
ATOM 7248 O O . TYR B 1 94 ? -3.025 -10.852 -28.016 1 92.5 94 TYR B O 1
ATOM 7256 N N . ARG B 1 95 ? -2.869 -12.984 -28.312 1 92.19 95 ARG B N 1
ATOM 7257 C CA . ARG B 1 95 ? -1.497 -12.922 -28.797 1 92.19 95 ARG B CA 1
ATOM 7258 C C . ARG B 1 95 ? -1.439 -12.297 -30.188 1 92.19 95 ARG B C 1
ATOM 7260 O O . ARG B 1 95 ? -0.52 -11.539 -30.5 1 92.19 95 ARG B O 1
ATOM 7267 N N . ALA B 1 96 ? -2.424 -12.578 -30.984 1 91.62 96 ALA B N 1
ATOM 7268 C CA . ALA B 1 96 ? -2.473 -12.062 -32.344 1 91.62 96 ALA B CA 1
ATOM 7269 C C . ALA B 1 96 ? -2.709 -10.555 -32.344 1 91.62 96 ALA B C 1
ATOM 7271 O O . ALA B 1 96 ? -2.234 -9.844 -33.25 1 91.62 96 ALA B O 1
ATOM 7272 N N . ALA B 1 97 ? -3.379 -10.086 -31.391 1 90.06 97 ALA B N 1
ATOM 7273 C CA . ALA B 1 97 ? -3.67 -8.656 -31.297 1 90.06 97 ALA B CA 1
ATOM 7274 C C . ALA B 1 97 ? -2.387 -7.844 -31.172 1 90.06 97 ALA B C 1
ATOM 7276 O O . ALA B 1 97 ? -2.324 -6.699 -31.625 1 90.06 97 ALA B O 1
ATOM 7277 N N . GLU B 1 98 ? -1.375 -8.398 -30.578 1 89.25 98 GLU B N 1
ATOM 7278 C CA . GLU B 1 98 ? -0.103 -7.707 -30.406 1 89.25 98 GLU B CA 1
ATOM 7279 C C . GLU B 1 98 ? 0.609 -7.516 -31.734 1 89.25 98 GLU B C 1
ATOM 7281 O O . GLU B 1 98 ? 1.39 -6.574 -31.906 1 89.25 98 GLU B O 1
ATOM 7286 N N . MET B 1 99 ? 0.31 -8.352 -32.656 1 87.81 99 MET B N 1
ATOM 7287 C CA . MET B 1 99 ? 0.988 -8.312 -33.969 1 87.81 99 MET B CA 1
ATOM 7288 C C . MET B 1 99 ? 0.311 -7.32 -34.906 1 87.81 99 MET B C 1
ATOM 7290 O O . MET B 1 99 ? 0.858 -6.98 -35.938 1 87.81 99 MET B O 1
ATOM 7294 N N . ASP B 1 100 ? -0.779 -6.809 -34.469 1 88.94 100 ASP B N 1
ATOM 7295 C CA . ASP B 1 100 ? -1.485 -5.82 -35.281 1 88.94 100 ASP B CA 1
ATOM 7296 C C . ASP B 1 100 ? -0.669 -4.539 -35.406 1 88.94 100 ASP B C 1
ATOM 7298 O O . ASP B 1 100 ? -0.013 -4.109 -34.469 1 88.94 100 ASP B O 1
ATOM 7302 N N . LYS B 1 101 ? -0.679 -3.871 -36.531 1 84.94 101 LYS B N 1
ATOM 7303 C CA . LYS B 1 101 ? 0.098 -2.668 -36.812 1 84.94 101 LYS B CA 1
ATOM 7304 C C . LYS B 1 101 ? -0.359 -1.498 -35.938 1 84.94 101 LYS B C 1
ATOM 7306 O O . LYS B 1 101 ? 0.445 -0.638 -35.562 1 84.94 101 LYS B O 1
ATOM 7311 N N . ASP B 1 102 ? -1.62 -1.496 -35.594 1 88.62 102 ASP B N 1
ATOM 7312 C CA . ASP B 1 102 ? -2.164 -0.381 -34.844 1 88.62 102 ASP B CA 1
ATOM 7313 C C . ASP B 1 102 ? -2.096 -0.666 -33.344 1 88.62 102 ASP B C 1
ATOM 7315 O O . ASP B 1 102 ? -2.688 0.06 -32.531 1 88.62 102 ASP B O 1
ATOM 7319 N N . HIS B 1 103 ? -1.375 -1.689 -33.031 1 88.56 103 HIS B N 1
ATOM 7320 C CA . HIS B 1 103 ? -1.343 -2.094 -31.641 1 88.56 103 HIS B CA 1
ATOM 7321 C C . HIS B 1 103 ? -0.694 -1.021 -30.766 1 88.56 103 HIS B C 1
ATOM 7323 O O . HIS B 1 103 ? -1.123 -0.789 -29.641 1 88.56 103 HIS B O 1
ATOM 7329 N N . GLN B 1 104 ? 0.303 -0.332 -31.328 1 88.25 104 GLN B N 1
ATOM 7330 C CA . GLN B 1 104 ? 1.008 0.709 -30.578 1 88.25 104 GLN B CA 1
ATOM 7331 C C . GLN B 1 104 ? 0.096 1.901 -30.312 1 88.25 104 GLN B C 1
ATOM 7333 O O . GLN B 1 104 ? 0.108 2.457 -29.203 1 88.25 104 GLN B O 1
ATOM 7338 N N . LYS B 1 105 ? -0.632 2.27 -31.266 1 89.38 105 LYS B N 1
ATOM 7339 C CA . LYS B 1 105 ? -1.574 3.373 -31.109 1 89.38 105 LYS B CA 1
ATOM 7340 C C . LYS B 1 105 ? -2.678 3.014 -30.109 1 89.38 105 LYS B C 1
ATOM 7342 O O . LYS B 1 105 ? -3.119 3.861 -29.328 1 89.38 105 LYS B O 1
ATOM 7347 N N . LYS B 1 106 ? -3.094 1.788 -30.188 1 89 106 LYS B N 1
ATOM 7348 C CA . LYS B 1 106 ? -4.129 1.328 -29.266 1 89 106 LYS B CA 1
ATOM 7349 C C . LYS B 1 106 ? -3.629 1.336 -27.828 1 89 106 LYS B C 1
ATOM 7351 O O . LYS B 1 106 ? -4.383 1.643 -26.906 1 89 106 LYS B O 1
ATOM 7356 N N . LEU B 1 107 ? -2.379 0.952 -27.734 1 89.19 107 LEU B N 1
ATOM 7357 C CA . LEU B 1 107 ? -1.787 0.959 -26.391 1 89.19 107 LEU B CA 1
ATOM 7358 C C . LEU B 1 107 ? -1.733 2.375 -25.828 1 89.19 107 LEU B C 1
ATOM 7360 O O . LEU B 1 107 ? -2.018 2.588 -24.656 1 89.19 107 LEU B O 1
ATOM 7364 N N . PHE B 1 108 ? -1.343 3.338 -26.625 1 89.06 108 PHE B N 1
ATOM 7365 C CA . PHE B 1 108 ? -1.272 4.73 -26.188 1 89.06 108 PHE B CA 1
ATOM 7366 C C . PHE B 1 108 ? -2.66 5.266 -25.859 1 89.06 108 PHE B C 1
ATOM 7368 O O . PHE B 1 108 ? -2.848 5.93 -24.828 1 89.06 108 PHE B O 1
ATOM 7375 N N . ARG B 1 109 ? -3.586 5 -26.672 1 91.12 109 ARG B N 1
ATOM 7376 C CA . ARG B 1 109 ? -4.957 5.449 -26.438 1 91.12 109 ARG B CA 1
ATOM 7377 C C . ARG B 1 109 ? -5.523 4.848 -25.156 1 91.12 109 ARG B C 1
ATOM 7379 O O . ARG B 1 109 ? -6.242 5.52 -24.422 1 91.12 109 ARG B O 1
ATOM 7386 N N . ARG B 1 110 ? -5.215 3.623 -24.938 1 91.38 110 ARG B N 1
ATOM 7387 C CA . ARG B 1 110 ? -5.688 2.955 -23.734 1 91.38 110 ARG B CA 1
ATOM 7388 C C . ARG B 1 110 ? -5.098 3.605 -22.484 1 91.38 110 ARG B C 1
ATOM 7390 O O . ARG B 1 110 ? -5.781 3.73 -21.453 1 91.38 110 ARG B O 1
ATOM 7397 N N . SER B 1 111 ? -3.85 3.957 -22.562 1 90.75 111 SER B N 1
ATOM 7398 C CA . SER B 1 111 ? -3.197 4.594 -21.422 1 90.75 111 SER B CA 1
ATOM 7399 C C . SER B 1 111 ? -3.799 5.965 -21.141 1 90.75 111 SER B C 1
ATOM 7401 O O . SER B 1 111 ? -4.031 6.32 -19.984 1 90.75 111 SER B O 1
ATOM 7403 N N . VAL B 1 112 ? -4.07 6.734 -22.156 1 93.38 112 VAL B N 1
ATOM 7404 C CA . VAL B 1 112 ? -4.66 8.055 -22 1 93.38 112 VAL B CA 1
ATOM 7405 C C . VAL B 1 112 ? -6.09 7.926 -21.484 1 93.38 112 VAL B C 1
ATOM 7407 O O . VAL B 1 112 ? -6.5 8.664 -20.578 1 93.38 112 VAL B O 1
ATOM 7410 N N . ASN B 1 113 ? -6.824 6.969 -22.047 1 95.25 113 ASN B N 1
ATOM 7411 C CA . ASN B 1 113 ? -8.211 6.766 -21.641 1 95.25 113 ASN B CA 1
ATOM 7412 C C . ASN B 1 113 ? -8.305 6.328 -20.172 1 95.25 113 ASN B C 1
ATOM 7414 O O . ASN B 1 113 ? -9.281 6.637 -19.5 1 95.25 113 ASN B O 1
ATOM 7418 N N . ARG B 1 114 ? -7.332 5.621 -19.75 1 95.94 114 ARG B N 1
ATOM 7419 C CA . ARG B 1 114 ? -7.316 5.223 -18.344 1 95.94 114 ARG B CA 1
ATOM 7420 C C . ARG B 1 114 ? -7.289 6.441 -17.422 1 95.94 114 ARG B C 1
ATOM 7422 O O . ARG B 1 114 ? -8 6.48 -16.422 1 95.94 114 ARG B O 1
ATOM 7429 N N . TRP B 1 115 ? -6.539 7.438 -17.75 1 95.44 115 TRP B N 1
ATOM 7430 C CA . TRP B 1 115 ? -6.445 8.656 -16.953 1 95.44 115 TRP B CA 1
ATOM 7431 C C . TRP B 1 115 ? -7.715 9.492 -17.078 1 95.44 115 TRP B C 1
ATOM 7433 O O . TRP B 1 115 ? -8.156 10.117 -16.109 1 95.44 115 TRP B O 1
ATOM 7443 N N . VAL B 1 116 ? -8.242 9.484 -18.234 1 96.81 116 VAL B N 1
ATOM 7444 C CA . VAL B 1 116 ? -9.477 10.227 -18.453 1 96.81 116 VAL B CA 1
ATOM 7445 C C . VAL B 1 116 ? -10.602 9.617 -17.609 1 96.81 116 VAL B C 1
ATOM 7447 O O . VAL B 1 116 ? -11.391 10.336 -17 1 96.81 116 VAL B O 1
ATOM 7450 N N . VAL B 1 117 ? -10.664 8.297 -17.641 1 97.69 117 VAL B N 1
ATOM 7451 C CA . VAL B 1 117 ? -11.688 7.609 -16.859 1 97.69 117 VAL B CA 1
ATOM 7452 C C . VAL B 1 117 ? -11.492 7.918 -15.367 1 97.69 117 VAL B C 1
ATOM 7454 O O . VAL B 1 117 ? -12.469 8.164 -14.648 1 97.69 117 VAL B O 1
ATOM 7457 N N . CYS B 1 118 ? -10.242 7.926 -14.914 1 98.06 118 CYS B N 1
ATOM 7458 C CA . CYS B 1 118 ? -9.961 8.25 -13.523 1 98.06 118 CYS B CA 1
ATOM 7459 C C . CYS B 1 118 ? -10.383 9.68 -13.203 1 98.06 118 CYS B C 1
ATOM 7461 O O . CYS B 1 118 ? -10.891 9.953 -12.109 1 98.06 118 CYS B O 1
ATOM 7463 N N . PHE B 1 119 ? -10.172 10.625 -14.109 1 97.69 119 PHE B N 1
ATOM 7464 C CA . PHE B 1 119 ? -10.602 12.008 -13.953 1 97.69 119 PHE B CA 1
ATOM 7465 C C . PHE B 1 119 ? -12.117 12.102 -13.82 1 97.69 119 PHE B C 1
ATOM 7467 O O . PHE B 1 119 ? -12.625 12.773 -12.922 1 97.69 119 PHE B O 1
ATOM 7474 N N . LEU B 1 120 ? -12.758 11.398 -14.672 1 98.06 120 LEU B N 1
ATOM 7475 C CA . LEU B 1 120 ? -14.219 11.43 -14.664 1 98.06 120 LEU B CA 1
ATOM 7476 C C . LEU B 1 120 ? -14.766 10.781 -13.391 1 98.06 120 LEU B C 1
ATOM 7478 O O . LEU B 1 120 ? -15.766 11.25 -12.844 1 98.06 120 LEU B O 1
ATOM 7482 N N . ILE B 1 121 ? -14.172 9.695 -12.945 1 98.5 121 ILE B N 1
ATOM 7483 C CA . ILE B 1 121 ? -14.602 9.047 -11.703 1 98.5 121 ILE B CA 1
ATOM 7484 C C . ILE B 1 121 ? -14.492 10.039 -10.547 1 98.5 121 ILE B C 1
ATOM 7486 O O . ILE B 1 121 ? -15.398 10.141 -9.719 1 98.5 121 ILE B O 1
ATOM 7490 N N . GLY B 1 122 ? -13.359 10.797 -10.477 1 98.31 122 GLY B N 1
ATOM 7491 C CA . GLY B 1 122 ? -13.203 11.797 -9.43 1 98.31 122 GLY B CA 1
ATOM 7492 C C . GLY B 1 122 ? -14.266 12.875 -9.469 1 98.31 122 GLY B C 1
ATOM 7493 O O . GLY B 1 122 ? -14.852 13.211 -8.438 1 98.31 122 GLY B O 1
ATOM 7494 N N . VAL B 1 123 ? -14.609 13.328 -10.602 1 98 123 VAL B N 1
ATOM 7495 C CA . VAL B 1 123 ? -15.555 14.43 -10.773 1 98 123 VAL B CA 1
ATOM 7496 C C . VAL B 1 123 ? -16.953 13.953 -10.414 1 98 123 VAL B C 1
ATOM 7498 O O . VAL B 1 123 ? -17.656 14.609 -9.633 1 98 123 VAL B O 1
ATOM 7501 N N . PHE B 1 124 ? -17.328 12.82 -10.906 1 98.06 124 PHE B N 1
ATOM 7502 C CA . PHE B 1 124 ? -18.688 12.352 -10.695 1 98.06 124 PHE B CA 1
ATOM 7503 C C . PHE B 1 124 ? -18.891 11.898 -9.25 1 98.06 124 PHE B C 1
ATOM 7505 O O . PHE B 1 124 ? -19.984 12.055 -8.695 1 98.06 124 PHE B O 1
ATOM 7512 N N . THR B 1 125 ? -17.906 11.289 -8.688 1 98 125 THR B N 1
ATOM 7513 C CA . THR B 1 125 ? -18.016 10.945 -7.273 1 98 125 THR B CA 1
ATOM 7514 C C . THR B 1 125 ? -18.203 12.195 -6.418 1 98 125 THR B C 1
ATOM 7516 O O . THR B 1 125 ? -19 12.195 -5.473 1 98 125 THR B O 1
ATOM 7519 N N . ALA B 1 126 ? -17.484 13.258 -6.734 1 97.06 126 ALA B N 1
ATOM 7520 C CA . ALA B 1 126 ? -17.625 14.523 -6.02 1 97.06 126 ALA B CA 1
ATOM 7521 C C . ALA B 1 126 ? -19.016 15.102 -6.199 1 97.06 126 ALA B C 1
ATOM 7523 O O . ALA B 1 126 ? -19.578 15.688 -5.27 1 97.06 126 ALA B O 1
ATOM 7524 N N . LEU B 1 127 ? -19.562 14.969 -7.363 1 96.75 127 LEU B N 1
ATOM 7525 C CA . LEU B 1 127 ? -20.906 15.477 -7.617 1 96.75 127 LEU B CA 1
ATOM 7526 C C . LEU B 1 127 ? -21.953 14.703 -6.805 1 96.75 127 LEU B C 1
ATOM 7528 O O . LEU B 1 127 ? -22.922 15.289 -6.312 1 96.75 127 LEU B O 1
ATOM 7532 N N . VAL B 1 128 ? -21.719 13.422 -6.688 1 97.31 128 VAL B N 1
ATOM 7533 C CA . VAL B 1 128 ? -22.609 12.617 -5.848 1 97.31 128 VAL B CA 1
ATOM 7534 C C . VAL B 1 128 ? -22.484 13.07 -4.391 1 97.31 128 VAL B C 1
ATOM 7536 O O . VAL B 1 128 ? -23.484 13.195 -3.691 1 97.31 128 VAL B O 1
ATOM 7539 N N . ALA B 1 129 ? -21.312 13.273 -3.965 1 96.25 129 ALA B N 1
ATOM 7540 C CA . ALA B 1 129 ? -21.094 13.75 -2.6 1 96.25 129 ALA B CA 1
ATOM 7541 C C . ALA B 1 129 ? -21.75 15.102 -2.377 1 96.25 129 ALA B C 1
ATOM 7543 O O . ALA B 1 129 ? -22.344 15.344 -1.322 1 96.25 129 ALA B O 1
ATOM 7544 N N . ALA B 1 130 ? -21.641 15.992 -3.338 1 93.94 130 ALA B N 1
ATOM 7545 C CA . ALA B 1 130 ? -22.266 17.312 -3.254 1 93.94 130 ALA B CA 1
ATOM 7546 C C . ALA B 1 130 ? -23.797 17.188 -3.164 1 93.94 130 ALA B C 1
ATOM 7548 O O . ALA B 1 130 ? -24.438 17.906 -2.41 1 93.94 130 ALA B O 1
ATOM 7549 N N . CYS B 1 131 ? -24.297 16.266 -3.914 1 94.94 131 CYS B N 1
ATOM 7550 C CA . CYS B 1 131 ? -25.734 16.047 -3.885 1 94.94 131 CYS B CA 1
ATOM 7551 C C . CYS B 1 131 ? -26.188 15.578 -2.504 1 94.94 131 CYS B C 1
ATOM 7553 O O . CYS B 1 131 ? -27.172 16.078 -1.972 1 94.94 131 CYS B O 1
ATOM 7555 N N . ILE B 1 132 ? -25.484 14.68 -1.924 1 94.38 132 ILE B N 1
ATOM 7556 C CA . ILE B 1 132 ? -25.828 14.18 -0.596 1 94.38 132 ILE B CA 1
ATOM 7557 C C . ILE B 1 132 ? -25.734 15.312 0.423 1 94.38 132 ILE B C 1
ATOM 7559 O O . ILE B 1 132 ? -26.625 15.477 1.261 1 94.38 132 ILE B O 1
ATOM 7563 N N . ASP B 1 133 ? -24.719 16.078 0.321 1 90.56 133 ASP B N 1
ATOM 7564 C CA . ASP B 1 133 ? -24.516 17.172 1.271 1 90.56 133 ASP B CA 1
ATOM 7565 C C . ASP B 1 133 ? -25.625 18.219 1.162 1 90.56 133 ASP B C 1
ATOM 7567 O O . ASP B 1 133 ? -26.094 18.734 2.176 1 90.56 133 ASP B O 1
ATOM 7571 N N . VAL B 1 134 ? -26.031 18.547 -0.013 1 91.19 134 VAL B N 1
ATOM 7572 C CA . VAL B 1 134 ? -27.078 19.531 -0.247 1 91.19 134 VAL B CA 1
ATOM 7573 C C . VAL B 1 134 ? -28.422 19 0.268 1 91.19 134 VAL B C 1
ATOM 7575 O O . VAL B 1 134 ? -29.188 19.734 0.89 1 91.19 134 VAL B O 1
ATOM 7578 N N . LEU B 1 135 ? -28.641 17.734 0.018 1 93.25 135 LEU B N 1
ATOM 7579 C CA . LEU B 1 135 ? -29.875 17.141 0.49 1 93.25 135 LEU B CA 1
ATOM 7580 C C . LEU B 1 135 ? -29.938 17.125 2.014 1 93.25 135 LEU B C 1
ATOM 7582 O O . LEU B 1 135 ? -30.984 17.406 2.604 1 93.25 135 LEU B O 1
ATOM 7586 N N . VAL B 1 136 ? -28.875 16.781 2.602 1 89.38 136 VAL B N 1
ATOM 7587 C CA . VAL B 1 136 ? -28.812 16.75 4.059 1 89.38 136 VAL B CA 1
ATOM 7588 C C . VAL B 1 136 ? -28.953 18.172 4.617 1 89.38 136 VAL B C 1
ATOM 7590 O O . VAL B 1 136 ? -29.609 18.375 5.637 1 89.38 136 VAL B O 1
ATOM 7593 N N . TYR B 1 137 ? -28.328 19.141 3.973 1 86.62 137 TYR B N 1
ATOM 7594 C CA . TYR B 1 137 ? -28.391 20.531 4.398 1 86.62 137 TYR B CA 1
ATOM 7595 C C . TYR B 1 137 ? -29.828 21.047 4.336 1 86.62 137 TYR B C 1
ATOM 7597 O O . TYR B 1 137 ? -30.312 21.641 5.301 1 86.62 137 TYR B O 1
ATOM 7605 N N . TYR B 1 138 ? -30.516 20.828 3.277 1 90.12 138 TYR B N 1
ATOM 7606 C CA . TYR B 1 138 ? -31.875 21.344 3.115 1 90.12 138 TYR B CA 1
ATOM 7607 C C . TYR B 1 138 ? -32.844 20.594 4.02 1 90.12 138 TYR B C 1
ATOM 7609 O O . TYR B 1 138 ? -33.812 21.172 4.512 1 90.12 138 TYR B O 1
ATOM 7617 N N . ASN B 1 139 ? -32.562 19.375 4.227 1 91.31 139 ASN B N 1
ATOM 7618 C CA . ASN B 1 139 ? -33.406 18.625 5.168 1 91.31 139 ASN B CA 1
ATOM 7619 C C . ASN B 1 139 ? -33.25 19.172 6.59 1 91.31 139 ASN B C 1
ATOM 7621 O O . ASN B 1 139 ? -34.219 19.219 7.348 1 91.31 139 ASN B O 1
ATOM 7625 N N . SER B 1 140 ? -32.062 19.438 6.934 1 85.81 140 SER B N 1
ATOM 7626 C CA . SER B 1 140 ? -31.812 20 8.258 1 85.81 140 SER B CA 1
ATOM 7627 C C . SER B 1 140 ? -32.469 21.375 8.406 1 85.81 140 SER B C 1
ATOM 7629 O O . SER B 1 140 ? -33.031 21.688 9.453 1 85.81 140 SER B O 1
ATOM 7631 N N . LYS B 1 141 ? -32.406 22.203 7.363 1 85.94 141 LYS B N 1
ATOM 7632 C CA . LYS B 1 141 ? -33.031 23.5 7.387 1 85.94 141 LYS B CA 1
ATOM 7633 C C . LYS B 1 141 ? -34.562 23.375 7.473 1 85.94 141 LYS B C 1
ATOM 7635 O O . LYS B 1 141 ? -35.219 24.109 8.211 1 85.94 141 LYS B O 1
ATOM 7640 N N . LEU B 1 142 ? -35.062 22.438 6.801 1 89 142 LEU B N 1
ATOM 7641 C CA . LEU B 1 142 ? -36.5 22.203 6.816 1 89 142 LEU B CA 1
ATOM 7642 C C . LEU B 1 142 ? -36.969 21.672 8.172 1 89 142 LEU B C 1
ATOM 7644 O O . LEU B 1 142 ? -37.938 22.141 8.734 1 89 142 LEU B O 1
ATOM 7648 N N . LYS B 1 143 ? -36.25 20.781 8.719 1 88.12 143 LYS B N 1
ATOM 7649 C CA . LYS B 1 143 ? -36.625 20.125 9.969 1 88.12 143 LYS B CA 1
ATOM 7650 C C . LYS B 1 143 ? -36.5 21.078 11.156 1 88.12 143 LYS B C 1
ATOM 7652 O O . LYS B 1 143 ? -37.469 21.281 11.891 1 88.12 143 LYS B O 1
ATOM 7657 N N . PHE B 1 144 ? -35.375 21.703 11.312 1 79.88 144 PHE B N 1
ATOM 7658 C CA . PHE B 1 144 ? -35.062 22.438 12.539 1 79.88 144 PHE B CA 1
ATOM 7659 C C . PHE B 1 144 ? -35.5 23.906 12.406 1 79.88 144 PHE B C 1
ATOM 7661 O O . PHE B 1 144 ? -35.969 24.5 13.367 1 79.88 144 PHE B O 1
ATOM 7668 N N . HIS B 1 145 ? -35.406 24.484 11.242 1 78.12 145 HIS B N 1
ATOM 7669 C CA . HIS B 1 145 ? -35.656 25.906 11.125 1 78.12 145 HIS B CA 1
ATOM 7670 C C . HIS B 1 145 ? -37.094 26.188 10.75 1 78.12 145 HIS B C 1
ATOM 7672 O O . HIS B 1 145 ? -37.656 27.219 11.133 1 78.12 145 HIS B O 1
ATOM 7678 N N . ILE B 1 146 ? -37.688 25.219 10 1 79.69 146 ILE B N 1
ATOM 7679 C CA . ILE B 1 146 ? -39.031 25.531 9.531 1 79.69 146 ILE B CA 1
ATOM 7680 C C . ILE B 1 146 ? -40.062 24.797 10.383 1 79.69 146 ILE B C 1
ATOM 7682 O O . ILE B 1 146 ? -40.938 25.422 10.992 1 79.69 146 ILE B O 1
ATOM 7686 N N . VAL B 1 147 ? -39.812 23.531 10.539 1 82 147 VAL B N 1
ATOM 7687 C CA . VAL B 1 147 ? -40.875 22.734 11.18 1 82 147 VAL B CA 1
ATOM 7688 C C . VAL B 1 147 ? -40.812 22.938 12.695 1 82 147 VAL B C 1
ATOM 7690 O O . VAL B 1 147 ? -41.781 23.375 13.305 1 82 147 VAL B O 1
ATOM 7693 N N . ILE B 1 148 ? -39.688 22.734 13.266 1 78.69 148 ILE B N 1
ATOM 7694 C CA . ILE B 1 148 ? -39.594 22.75 14.727 1 78.69 148 ILE B CA 1
ATOM 7695 C C . ILE B 1 148 ? -39.656 24.188 15.227 1 78.69 148 ILE B C 1
ATOM 7697 O O . ILE B 1 148 ? -40.344 24.5 16.188 1 78.69 148 ILE B O 1
ATOM 7701 N N . ASN B 1 149 ? -38.906 25.078 14.594 1 78.19 149 ASN B N 1
ATOM 7702 C CA . ASN B 1 149 ? -38.938 26.484 14.992 1 78.19 149 ASN B CA 1
ATOM 7703 C C . ASN B 1 149 ? -40.312 27.078 14.766 1 78.19 149 ASN B C 1
ATOM 7705 O O . ASN B 1 149 ? -40.781 27.922 15.547 1 78.19 149 ASN B O 1
ATOM 7709 N N . GLY B 1 150 ? -40.969 26.703 13.648 1 78.69 150 GLY B N 1
ATOM 7710 C CA . GLY B 1 150 ? -42.312 27.172 13.406 1 78.69 150 GLY B CA 1
ATOM 7711 C C . GLY B 1 150 ? -43.312 26.719 14.469 1 78.69 150 GLY B C 1
ATOM 7712 O O . GLY B 1 150 ? -44.156 27.484 14.898 1 78.69 150 GLY B O 1
ATOM 7713 N N . LEU B 1 151 ? -43.125 25.562 14.945 1 80.5 151 LEU B N 1
ATOM 7714 C CA . LEU B 1 151 ? -44.031 25.031 15.969 1 80.5 151 LEU B CA 1
ATOM 7715 C C . LEU B 1 151 ? -43.75 25.672 17.312 1 80.5 151 LEU B C 1
ATOM 7717 O O . LEU B 1 151 ? -44.688 25.891 18.109 1 80.5 151 LEU B O 1
ATOM 7721 N N . VAL B 1 152 ? -42.5 25.891 17.594 1 76.75 152 VAL B N 1
ATOM 7722 C CA . VAL B 1 152 ? -42.125 26.547 18.844 1 76.75 152 VAL B CA 1
ATOM 7723 C C . VAL B 1 152 ? -42.719 27.953 18.891 1 76.75 152 VAL B C 1
ATOM 7725 O O . VAL B 1 152 ? -43.188 28.406 19.938 1 76.75 152 VAL B O 1
ATOM 7728 N N . GLN B 1 153 ? -42.719 28.641 17.828 1 76.69 153 GLN B N 1
ATOM 7729 C CA . GLN B 1 153 ? -43.281 29.984 17.766 1 76.69 153 GLN B CA 1
ATOM 7730 C C . GLN B 1 153 ? -44.781 29.953 17.938 1 76.69 153 GLN B C 1
ATOM 7732 O O . GLN B 1 153 ? -45.344 30.844 18.594 1 76.69 153 GLN B O 1
ATOM 7737 N N . ILE B 1 154 ? -45.375 28.938 17.375 1 77.75 154 ILE B N 1
ATOM 7738 C CA . ILE B 1 154 ? -46.812 28.797 17.5 1 77.75 154 ILE B CA 1
ATOM 7739 C C . ILE B 1 154 ? -47.156 28.516 18.953 1 77.75 154 ILE B C 1
ATOM 7741 O O . ILE B 1 154 ? -48.188 29.016 19.469 1 77.75 154 ILE B O 1
ATOM 7745 N N . CYS B 1 155 ? -46.375 27.719 19.594 1 74.88 155 CYS B N 1
ATOM 7746 C CA . CYS B 1 155 ? -46.625 27.375 20.984 1 74.88 155 CYS B CA 1
ATOM 7747 C C . CYS B 1 155 ? -46.406 28.578 21.891 1 74.88 155 CYS B C 1
ATOM 7749 O O . CYS B 1 155 ? -47.125 28.766 22.859 1 74.88 155 CYS B O 1
ATOM 7751 N N . GLU B 1 156 ? -45.375 29.375 21.688 1 70.94 156 GLU B N 1
ATOM 7752 C CA . GLU B 1 156 ? -45.125 30.562 22.5 1 70.94 156 GLU B CA 1
ATOM 7753 C C . GLU B 1 156 ? -46.25 31.594 22.328 1 70.94 156 GLU B C 1
ATOM 7755 O O . GLU B 1 156 ? -46.625 32.25 23.297 1 70.94 156 GLU B O 1
ATOM 7760 N N . HIS B 1 157 ? -46.625 31.812 21.078 1 67.31 157 HIS B N 1
ATOM 7761 C CA . HIS B 1 157 ? -47.625 32.844 20.844 1 67.31 157 HIS B CA 1
ATOM 7762 C C . HIS B 1 157 ? -49.031 32.312 21.141 1 67.31 157 HIS B C 1
ATOM 7764 O O . HIS B 1 157 ? -49.938 33.094 21.375 1 67.31 157 HIS B O 1
ATOM 7770 N N . GLY B 1 158 ? -49.188 31.031 21 1 60.66 158 GLY B N 1
ATOM 7771 C CA . GLY B 1 158 ? -50.531 30.516 21.141 1 60.66 158 GLY B CA 1
ATOM 7772 C C . GLY B 1 158 ? -50.812 29.984 22.531 1 60.66 158 GLY B C 1
ATOM 7773 O O . GLY B 1 158 ? -49.875 29.75 23.312 1 60.66 158 GLY B O 1
ATOM 7774 N N . ARG B 1 159 ? -52.062 30.047 23.125 1 58.72 159 ARG B N 1
ATOM 7775 C CA . ARG B 1 159 ? -52.688 29.641 24.375 1 58.72 159 ARG B CA 1
ATOM 7776 C C . ARG B 1 159 ? -52.531 28.141 24.625 1 58.72 159 ARG B C 1
ATOM 7778 O O . ARG B 1 159 ? -53.375 27.531 25.297 1 58.72 159 ARG B O 1
ATOM 7785 N N . ILE B 1 160 ? -51.625 27.375 23.844 1 59.12 160 ILE B N 1
ATOM 7786 C CA . ILE B 1 160 ? -51.531 25.953 24.141 1 59.12 160 ILE B CA 1
ATOM 7787 C C . ILE B 1 160 ? -50.594 25.75 25.344 1 59.12 160 ILE B C 1
ATOM 7789 O O . ILE B 1 160 ? -49.562 26.422 25.469 1 59.12 160 ILE B O 1
ATOM 7793 N N . GLY B 1 161 ? -51.031 25.266 26.469 1 59.22 161 GLY B N 1
ATOM 7794 C CA . GLY B 1 161 ? -50.281 25.047 27.703 1 59.22 161 GLY B CA 1
ATOM 7795 C C . GLY B 1 161 ? -48.906 24.469 27.484 1 59.22 161 GLY B C 1
ATOM 7796 O O . GLY B 1 161 ? -48.625 23.859 26.438 1 59.22 161 GLY B O 1
ATOM 7797 N N . ASP B 1 162 ? -47.938 24.812 28.297 1 62.34 162 ASP B N 1
ATOM 7798 C CA . ASP B 1 162 ? -46.531 24.438 28.25 1 62.34 162 ASP B CA 1
ATOM 7799 C C . ASP B 1 162 ? -46.375 22.938 28.016 1 62.34 162 ASP B C 1
ATOM 7801 O O . ASP B 1 162 ? -45.531 22.5 27.234 1 62.34 162 ASP B O 1
ATOM 7805 N N . SER B 1 163 ? -47.219 22.172 28.609 1 67.81 163 SER B N 1
ATOM 7806 C CA . SER B 1 163 ? -47.125 20.719 28.516 1 67.81 163 SER B CA 1
ATOM 7807 C C . SER B 1 163 ? -47.625 20.203 27.172 1 67.81 163 SER B C 1
ATOM 7809 O O . SER B 1 163 ? -47.031 19.297 26.594 1 67.81 163 SER B O 1
ATOM 7811 N N . GLY B 1 164 ? -48.594 20.766 26.719 1 71.25 164 GLY B N 1
ATOM 7812 C CA . GLY B 1 164 ? -49.156 20.359 25.438 1 71.25 164 GLY B CA 1
ATOM 7813 C C . GLY B 1 164 ? -48.25 20.688 24.25 1 71.25 164 GLY B C 1
ATOM 7814 O O . GLY B 1 164 ? -48.125 19.875 23.328 1 71.25 164 GLY B O 1
ATOM 7815 N N . CYS B 1 165 ? -47.625 21.688 24.312 1 76.19 165 CYS B N 1
ATOM 7816 C CA . CYS B 1 165 ? -46.719 22.125 23.25 1 76.19 165 CYS B CA 1
ATOM 7817 C C . CYS B 1 165 ? -45.531 21.188 23.156 1 76.19 165 CYS B C 1
ATOM 7819 O O . CYS B 1 165 ? -45.062 20.875 22.047 1 76.19 165 CYS B O 1
ATOM 7821 N N . THR B 1 166 ? -45.125 20.703 24.25 1 78.06 166 THR B N 1
ATOM 7822 C CA . THR B 1 166 ? -43.969 19.812 24.281 1 78.06 166 THR B CA 1
ATOM 7823 C C . THR B 1 166 ? -44.281 18.5 23.578 1 78.06 166 THR B C 1
ATOM 7825 O O . THR B 1 166 ? -43.438 17.984 22.828 1 78.06 166 THR B O 1
ATOM 7828 N N . TRP B 1 167 ? -45.438 18.047 23.734 1 83.38 167 TRP B N 1
ATOM 7829 C CA . TRP B 1 167 ? -45.812 16.766 23.125 1 83.38 167 TRP B CA 1
ATOM 7830 C C . TRP B 1 167 ? -46.062 16.922 21.625 1 83.38 167 TRP B C 1
ATOM 7832 O O . TRP B 1 167 ? -45.75 16 20.859 1 83.38 167 TRP B O 1
ATOM 7842 N N . ILE B 1 168 ? -46.5 18.062 21.219 1 84.5 168 ILE B N 1
ATOM 7843 C CA . ILE B 1 168 ? -46.719 18.297 19.812 1 84.5 168 ILE B CA 1
ATOM 7844 C C . ILE B 1 168 ? -45.406 18.375 19.062 1 84.5 168 ILE B C 1
ATOM 7846 O O . ILE B 1 168 ? -45.281 17.891 17.938 1 84.5 168 ILE B O 1
ATOM 7850 N N . ILE B 1 169 ? -44.5 18.984 19.719 1 83.31 169 ILE B N 1
ATOM 7851 C CA . ILE B 1 169 ? -43.188 19.109 19.094 1 83.31 169 ILE B CA 1
ATOM 7852 C C . ILE B 1 169 ? -42.531 17.734 18.984 1 83.31 169 ILE B C 1
ATOM 7854 O O . ILE B 1 169 ? -41.969 17.391 17.938 1 83.31 169 ILE B O 1
ATOM 7858 N N . LEU B 1 170 ? -42.688 16.891 19.969 1 87.56 170 LEU B N 1
ATOM 7859 C CA . LEU B 1 170 ? -42.125 15.547 19.953 1 87.56 170 LEU B CA 1
ATOM 7860 C C . LEU B 1 170 ? -42.781 14.695 18.875 1 87.56 170 LEU B C 1
ATOM 7862 O O . LEU B 1 170 ? -42.094 13.977 18.141 1 87.56 170 LEU B O 1
ATOM 7866 N N . PHE B 1 171 ? -44.062 14.812 18.812 1 90.19 171 PHE B N 1
ATOM 7867 C CA . PHE B 1 171 ? -44.781 14 17.859 1 90.19 171 PHE B CA 1
ATOM 7868 C C . PHE B 1 171 ? -44.469 14.43 16.422 1 90.19 171 PHE B C 1
ATOM 7870 O O . PHE B 1 171 ? -44.344 13.586 15.531 1 90.19 171 PHE B O 1
ATOM 7877 N N . THR B 1 172 ? -44.375 15.711 16.203 1 89.62 172 THR B N 1
ATOM 7878 C CA . THR B 1 172 ? -44.031 16.203 14.867 1 89.62 172 THR B CA 1
ATOM 7879 C C . THR B 1 172 ? -42.625 15.812 14.492 1 89.62 172 THR B C 1
ATOM 7881 O O . THR B 1 172 ? -42.344 15.453 13.344 1 89.62 172 THR B O 1
ATOM 7884 N N . TRP B 1 173 ? -41.75 15.938 15.461 1 89.38 173 TRP B N 1
ATOM 7885 C CA . TRP B 1 173 ? -40.375 15.539 15.242 1 89.38 173 TRP B CA 1
ATOM 7886 C C . TRP B 1 173 ? -40.281 14.047 14.922 1 89.38 173 TRP B C 1
ATOM 7888 O O . TRP B 1 173 ? -39.594 13.656 13.984 1 89.38 173 TRP B O 1
ATOM 7898 N N . ALA B 1 174 ? -40.969 13.219 15.617 1 93.62 174 ALA B N 1
ATOM 7899 C CA . ALA B 1 174 ? -40.969 11.773 15.406 1 93.62 174 ALA B CA 1
ATOM 7900 C C . ALA B 1 174 ? -41.594 11.422 14.055 1 93.62 174 ALA B C 1
ATOM 7902 O O . ALA B 1 174 ? -41.094 10.523 13.359 1 93.62 174 ALA B O 1
ATOM 7903 N N . LEU B 1 175 ? -42.625 12.094 13.719 1 94.44 175 LEU B N 1
ATOM 7904 C CA . LEU B 1 175 ? -43.281 11.828 12.445 1 94.44 175 LEU B CA 1
ATOM 7905 C C . LEU B 1 175 ? -42.406 12.211 11.273 1 94.44 175 LEU B C 1
ATOM 7907 O O . LEU B 1 175 ? -42.375 11.523 10.25 1 94.44 175 LEU B O 1
ATOM 7911 N N . TYR B 1 176 ? -41.75 13.336 11.383 1 93.88 176 TYR B N 1
ATOM 7912 C CA . TYR B 1 176 ? -40.812 13.75 10.336 1 93.88 176 TYR B CA 1
ATOM 7913 C C . TYR B 1 176 ? -39.719 12.727 10.164 1 93.88 176 TYR B C 1
ATOM 7915 O O . TYR B 1 176 ? -39.375 12.367 9.031 1 93.88 176 TYR B O 1
ATOM 7923 N N . ASN B 1 177 ? -39.188 12.281 11.281 1 95.12 177 ASN B N 1
ATOM 7924 C CA . ASN B 1 177 ? -38.156 11.258 11.234 1 95.12 177 ASN B CA 1
ATOM 7925 C C . ASN B 1 177 ? -38.656 9.977 10.57 1 95.12 177 ASN B C 1
ATOM 7927 O O . ASN B 1 177 ? -37.969 9.406 9.719 1 95.12 177 ASN B O 1
ATOM 7931 N N . CYS B 1 178 ? -39.812 9.578 10.953 1 97.19 178 CYS B N 1
ATOM 7932 C CA . CYS B 1 178 ? -40.375 8.344 10.414 1 97.19 178 CYS B CA 1
ATOM 7933 C C . CYS B 1 178 ? -40.656 8.469 8.922 1 97.19 178 CYS B C 1
ATOM 7935 O O . CYS B 1 178 ? -40.469 7.508 8.172 1 97.19 178 CYS B O 1
ATOM 7937 N N . ALA B 1 179 ? -41.031 9.602 8.484 1 97 179 ALA B N 1
ATOM 7938 C CA . ALA B 1 179 ? -41.312 9.805 7.07 1 97 179 ALA B CA 1
ATOM 7939 C C . ALA B 1 179 ? -40.062 9.656 6.234 1 97 179 ALA B C 1
ATOM 7941 O O . ALA B 1 179 ? -40.062 8.977 5.207 1 97 179 ALA B O 1
ATOM 7942 N N . LEU B 1 180 ? -39.031 10.273 6.656 1 97.5 180 LEU B N 1
ATOM 7943 C CA . LEU B 1 180 ? -37.781 10.203 5.914 1 97.5 180 LEU B CA 1
ATOM 7944 C C . LEU B 1 180 ? -37.188 8.805 5.984 1 97.5 180 LEU B C 1
ATOM 7946 O O . LEU B 1 180 ? -36.719 8.281 4.977 1 97.5 180 LEU B O 1
ATOM 7950 N N . VAL B 1 181 ? -37.219 8.172 7.133 1 98.25 181 VAL B N 1
ATOM 7951 C CA . VAL B 1 181 ? -36.656 6.836 7.297 1 98.25 181 VAL B CA 1
ATOM 7952 C C . VAL B 1 181 ? -37.469 5.82 6.52 1 98.25 181 VAL B C 1
ATOM 7954 O O . VAL B 1 181 ? -36.938 4.828 6.016 1 98.25 181 VAL B O 1
ATOM 7957 N N . SER B 1 182 ? -38.812 6.102 6.418 1 98.19 182 SER B N 1
ATOM 7958 C CA . SER B 1 182 ? -39.656 5.234 5.609 1 98.19 182 SER B CA 1
ATOM 7959 C C . SER B 1 182 ? -39.219 5.238 4.148 1 98.19 182 SER B C 1
ATOM 7961 O O . SER B 1 182 ? -39.25 4.203 3.48 1 98.19 182 SER B O 1
ATOM 7963 N N . ILE B 1 183 ? -38.781 6.312 3.676 1 98.12 183 ILE B N 1
ATOM 7964 C CA . ILE B 1 183 ? -38.312 6.41 2.305 1 98.12 183 ILE B CA 1
ATOM 7965 C C . ILE B 1 183 ? -37 5.613 2.164 1 98.12 183 ILE B C 1
ATOM 7967 O O . ILE B 1 183 ? -36.844 4.832 1.222 1 98.12 183 ILE B O 1
ATOM 7971 N N . ALA B 1 184 ? -36.125 5.797 3.061 1 98.31 184 ALA B N 1
ATOM 7972 C CA . ALA B 1 184 ? -34.844 5.094 3.027 1 98.31 184 ALA B CA 1
ATOM 7973 C C . ALA B 1 184 ? -35.062 3.584 3.092 1 98.31 184 ALA B C 1
ATOM 7975 O O . ALA B 1 184 ? -34.438 2.838 2.316 1 98.31 184 ALA B O 1
ATOM 7976 N N . ALA B 1 185 ? -35.875 3.146 3.965 1 98.44 185 ALA B N 1
ATOM 7977 C CA . ALA B 1 185 ? -36.125 1.72 4.141 1 98.44 185 ALA B CA 1
ATOM 7978 C C . ALA B 1 185 ? -36.812 1.127 2.908 1 98.44 185 ALA B C 1
ATOM 7980 O O . ALA B 1 185 ? -36.5 0.013 2.488 1 98.44 185 ALA B O 1
ATOM 7981 N N . SER B 1 186 ? -37.719 1.826 2.324 1 98.12 186 SER B N 1
ATOM 7982 C CA . SER B 1 186 ? -38.438 1.343 1.142 1 98.12 186 SER B CA 1
ATOM 7983 C C . SER B 1 186 ? -37.5 1.194 -0.044 1 98.12 186 SER B C 1
ATOM 7985 O O . SER B 1 186 ? -37.625 0.268 -0.845 1 98.12 186 SER B O 1
ATOM 7987 N N . LEU B 1 187 ? -36.594 2.066 -0.184 1 98 187 LEU B N 1
ATOM 7988 C CA . LEU B 1 187 ? -35.625 1.995 -1.282 1 98 187 LEU B CA 1
ATOM 7989 C C . LEU B 1 187 ? -34.719 0.766 -1.148 1 98 187 LEU B C 1
ATOM 7991 O O . LEU B 1 187 ? -34.406 0.109 -2.143 1 98 187 LEU B O 1
ATOM 7995 N N . VAL B 1 188 ? -34.344 0.417 0.088 1 97.69 188 VAL B N 1
ATOM 7996 C CA . VAL B 1 188 ? -33.469 -0.729 0.314 1 97.69 188 VAL B CA 1
ATOM 7997 C C . VAL B 1 188 ? -34.281 -2.023 0.165 1 97.69 188 VAL B C 1
ATOM 7999 O O . VAL B 1 188 ? -33.781 -2.998 -0.41 1 97.69 188 VAL B O 1
ATOM 8002 N N . LEU B 1 189 ? -35.5 -2.041 0.595 1 97.12 189 LEU B N 1
ATOM 8003 C CA . LEU B 1 189 ? -36.281 -3.273 0.626 1 97.12 189 LEU B CA 1
ATOM 8004 C C . LEU B 1 189 ? -36.875 -3.584 -0.749 1 97.12 189 LEU B C 1
ATOM 8006 O O . LEU B 1 189 ? -36.969 -4.75 -1.136 1 97.12 189 LEU B O 1
ATOM 8010 N N . PHE B 1 190 ? -37.125 -2.508 -1.534 1 95.75 190 PHE B N 1
ATOM 8011 C CA . PHE B 1 190 ? -37.906 -2.766 -2.746 1 95.75 190 PHE B CA 1
ATOM 8012 C C . PHE B 1 190 ? -37.094 -2.412 -3.986 1 95.75 190 PHE B C 1
ATOM 8014 O O . PHE B 1 190 ? -37.344 -2.912 -5.078 1 95.75 190 PHE B O 1
ATOM 8021 N N . VAL B 1 191 ? -36.125 -1.578 -3.857 1 95.12 191 VAL B N 1
ATOM 8022 C CA . VAL B 1 191 ? -35.406 -1.146 -5.047 1 95.12 191 VAL B CA 1
ATOM 8023 C C . VAL B 1 191 ? -34.062 -1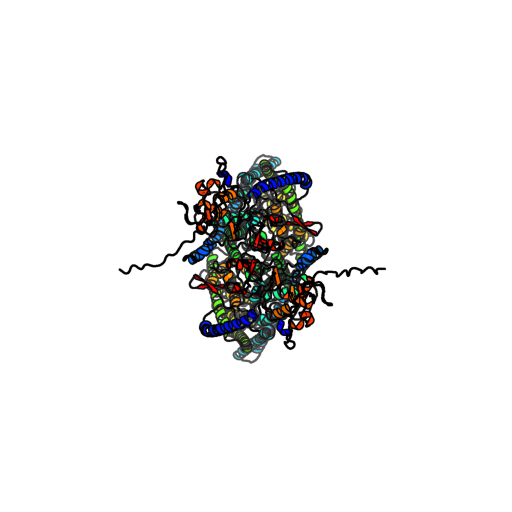.895 -5.141 1 95.12 191 VAL B C 1
ATOM 8025 O O . VAL B 1 191 ? -33.781 -2.543 -6.152 1 95.12 191 VAL B O 1
ATOM 8028 N N . SER B 1 192 ? -33.25 -1.772 -4.113 1 96.06 192 SER B N 1
ATOM 8029 C CA . SER B 1 192 ? -31.953 -2.443 -4.129 1 96.06 192 SER B CA 1
ATOM 8030 C C . SER B 1 192 ? -31.547 -2.898 -2.73 1 96.06 192 SER B C 1
ATOM 8032 O O . SER B 1 192 ? -30.969 -2.129 -1.965 1 96.06 192 SER B O 1
ATOM 8034 N N . PRO B 1 193 ? -31.703 -4.117 -2.459 1 94.19 193 PRO B N 1
ATOM 8035 C CA . PRO B 1 193 ? -31.375 -4.645 -1.13 1 94.19 193 PRO B CA 1
ATOM 8036 C C . PRO B 1 193 ? -29.891 -4.566 -0.809 1 94.19 193 PRO B C 1
ATOM 8038 O O . PRO B 1 193 ? -29.5 -4.523 0.363 1 94.19 193 PRO B O 1
ATOM 8041 N N . VAL B 1 194 ? -29.062 -4.48 -1.777 1 94.94 194 VAL B N 1
ATOM 8042 C CA . VAL B 1 194 ? -27.625 -4.465 -1.565 1 94.94 194 VAL B CA 1
ATOM 8043 C C . VAL B 1 194 ? -27.188 -3.084 -1.075 1 94.94 194 VAL B C 1
ATOM 8045 O O . VAL B 1 194 ? -26.062 -2.918 -0.578 1 94.94 194 VAL B O 1
ATOM 8048 N N . ALA B 1 195 ? -28.078 -2.146 -1.088 1 97 195 ALA B N 1
ATOM 8049 C CA . ALA B 1 195 ? -27.781 -0.79 -0.64 1 97 195 ALA B CA 1
ATOM 8050 C C . ALA B 1 195 ? -27.828 -0.689 0.882 1 97 195 ALA B C 1
ATOM 8052 O O . ALA B 1 195 ? -27.625 0.385 1.448 1 97 195 ALA B O 1
ATOM 8053 N N . ILE B 1 196 ? -28.047 -1.782 1.581 1 95.81 196 ILE B N 1
ATOM 8054 C CA . ILE B 1 196 ? -28.156 -1.833 3.035 1 95.81 196 ILE B CA 1
ATOM 8055 C C . ILE B 1 196 ? -26.812 -1.491 3.672 1 95.81 196 ILE B C 1
ATOM 8057 O O . ILE B 1 196 ? -25.766 -1.869 3.154 1 95.81 196 ILE B O 1
ATOM 8061 N N . GLY B 1 197 ? -26.812 -0.8 4.723 1 95.12 197 GLY B N 1
ATOM 8062 C CA . GLY B 1 197 ? -25.625 -0.552 5.523 1 95.12 197 GLY B CA 1
ATOM 8063 C C . GLY B 1 197 ? -24.656 0.402 4.859 1 95.12 197 GLY B C 1
ATOM 8064 O O . GLY B 1 197 ? -25.062 1.271 4.086 1 95.12 197 GLY B O 1
ATOM 8065 N N . SER B 1 198 ? -23.422 0.281 5.203 1 95 198 SER B N 1
ATOM 8066 C CA . SER B 1 198 ? -22.391 1.201 4.719 1 95 198 SER B CA 1
ATOM 8067 C C . SER B 1 198 ? -21.969 0.852 3.297 1 95 198 SER B C 1
ATOM 8069 O O . SER B 1 198 ? -21.641 1.739 2.506 1 95 198 SER B O 1
ATOM 8071 N N . GLY B 1 199 ? -21.953 -0.396 2.891 1 96.31 199 GLY B N 1
ATOM 8072 C CA . GLY B 1 199 ? -21.5 -0.841 1.583 1 96.31 199 GLY B CA 1
ATOM 8073 C C . GLY B 1 199 ? -20.031 -1.186 1.552 1 96.31 199 GLY B C 1
ATOM 8074 O O . GLY B 1 199 ? -19.531 -1.772 0.583 1 96.31 199 GLY B O 1
ATOM 8075 N N . ILE B 1 200 ? -19.25 -0.894 2.686 1 96.5 200 ILE B N 1
ATOM 8076 C CA . ILE B 1 200 ? -17.812 -1.122 2.732 1 96.5 200 ILE B CA 1
ATOM 8077 C C . ILE B 1 200 ? -17.531 -2.621 2.697 1 96.5 200 ILE B C 1
ATOM 8079 O O . ILE B 1 200 ? -16.688 -3.082 1.912 1 96.5 200 ILE B O 1
ATOM 8083 N N . PRO B 1 201 ? -18.297 -3.459 3.486 1 96.31 201 PRO B N 1
ATOM 8084 C CA . PRO B 1 201 ? -18.047 -4.898 3.412 1 96.31 201 PRO B CA 1
ATOM 8085 C C . PRO B 1 201 ? -18.281 -5.473 2.02 1 96.31 201 PRO B C 1
ATOM 8087 O O . PRO B 1 201 ? -17.531 -6.332 1.558 1 96.31 201 PRO B O 1
ATOM 8090 N N . GLN B 1 202 ? -19.312 -4.965 1.311 1 96.56 202 GLN B N 1
ATOM 8091 C CA . GLN B 1 202 ? -19.641 -5.461 -0.022 1 96.56 202 GLN B CA 1
ATOM 8092 C C . GLN B 1 202 ? -18.547 -5.094 -1.03 1 96.56 202 GLN B C 1
ATOM 8094 O O . GLN B 1 202 ? -18.156 -5.918 -1.854 1 96.56 202 GLN B O 1
ATOM 8099 N N . ILE B 1 203 ? -18.078 -3.879 -0.954 1 97 203 ILE B N 1
ATOM 8100 C CA . ILE B 1 203 ? -17.047 -3.436 -1.881 1 97 203 ILE B CA 1
ATOM 8101 C C . ILE B 1 203 ? -15.742 -4.164 -1.582 1 97 203 ILE B C 1
ATOM 8103 O O . ILE B 1 203 ? -14.992 -4.512 -2.5 1 97 203 ILE B O 1
ATOM 8107 N N . LYS B 1 204 ? -15.453 -4.34 -0.289 1 96.38 204 LYS B N 1
ATOM 8108 C CA . LYS B 1 204 ? -14.281 -5.109 0.108 1 96.38 204 LYS B CA 1
ATOM 8109 C C . LYS B 1 204 ? -14.312 -6.512 -0.491 1 96.38 204 LYS B C 1
ATOM 8111 O O . LYS B 1 204 ? -13.297 -7.008 -0.976 1 96.38 204 LYS B O 1
ATOM 8116 N N . CYS B 1 205 ? -15.461 -7.156 -0.497 1 96.44 205 CYS B N 1
ATOM 8117 C CA . CYS B 1 205 ? -15.633 -8.492 -1.059 1 96.44 205 CYS B CA 1
ATOM 8118 C C . CYS B 1 205 ? -15.492 -8.461 -2.576 1 96.44 205 CYS B C 1
ATOM 8120 O O . CYS B 1 205 ? -14.859 -9.352 -3.16 1 96.44 205 CYS B O 1
ATOM 8122 N N . PHE B 1 206 ? -16.094 -7.453 -3.219 1 96.19 206 PHE B N 1
ATOM 8123 C CA . PHE B 1 206 ? -15.969 -7.301 -4.664 1 96.19 206 PHE B CA 1
ATOM 8124 C C . PHE B 1 206 ? -14.516 -7.172 -5.082 1 96.19 206 PHE B C 1
ATOM 8126 O O . PHE B 1 206 ? -14.078 -7.801 -6.051 1 96.19 206 PHE B O 1
ATOM 8133 N N . LEU B 1 207 ? -13.758 -6.379 -4.324 1 95.81 207 LEU B N 1
ATOM 8134 C CA . LEU B 1 207 ? -12.359 -6.129 -4.645 1 95.81 207 LEU B CA 1
ATOM 8135 C C . LEU B 1 207 ? -11.5 -7.344 -4.32 1 95.81 207 LEU B C 1
ATOM 8137 O O . LEU B 1 207 ? -10.383 -7.477 -4.828 1 95.81 207 LEU B O 1
ATOM 8141 N N . ASN B 1 208 ? -12.023 -8.203 -3.455 1 95.38 208 ASN B N 1
ATOM 8142 C CA . ASN B 1 208 ? -11.336 -9.453 -3.139 1 95.38 208 ASN B CA 1
ATOM 8143 C C . ASN B 1 208 ? -11.555 -10.508 -4.223 1 95.38 208 ASN B C 1
ATOM 8145 O O . ASN B 1 208 ? -10.828 -11.5 -4.289 1 95.38 208 ASN B O 1
ATOM 8149 N N . GLY B 1 209 ? -12.57 -10.312 -5.09 1 94.38 209 GLY B N 1
ATOM 8150 C CA . GLY B 1 209 ? -12.812 -11.211 -6.211 1 94.38 209 GLY B CA 1
ATOM 8151 C C . GLY B 1 209 ? -14.141 -11.938 -6.117 1 94.38 209 GLY B C 1
ATOM 8152 O O . GLY B 1 209 ? -14.383 -12.891 -6.859 1 94.38 209 GLY B O 1
ATOM 8153 N N . VAL B 1 210 ? -15.023 -11.484 -5.234 1 95.25 210 VAL B N 1
ATOM 8154 C CA . VAL B 1 210 ? -16.328 -12.125 -5.074 1 95.25 210 VAL B CA 1
ATOM 8155 C C . VAL B 1 210 ? -17.406 -11.273 -5.746 1 95.25 210 VAL B C 1
ATOM 8157 O O . VAL B 1 210 ? -17.484 -10.062 -5.512 1 95.25 210 VAL B O 1
ATOM 8160 N N . GLN B 1 211 ? -18.141 -11.883 -6.52 1 93.12 211 GLN B N 1
ATOM 8161 C CA . GLN B 1 211 ? -19.219 -11.172 -7.199 1 93.12 211 GLN B CA 1
ATOM 8162 C C . GLN B 1 211 ? -20.469 -11.094 -6.32 1 93.12 211 GLN B C 1
ATOM 8164 O O . GLN B 1 211 ? -21.078 -12.117 -5.996 1 93.12 211 GLN B O 1
ATOM 8169 N N . ILE B 1 212 ? -20.75 -9.984 -5.855 1 92.94 212 ILE B N 1
ATOM 8170 C CA . ILE B 1 212 ? -22 -9.711 -5.156 1 92.94 212 ILE B CA 1
ATOM 8171 C C . ILE B 1 212 ? -23 -9.086 -6.117 1 92.94 212 ILE B C 1
ATOM 8173 O O . ILE B 1 212 ? -22.828 -7.953 -6.562 1 92.94 212 ILE B O 1
ATOM 8177 N N . PRO B 1 213 ? -24 -9.758 -6.379 1 89.69 213 PRO B N 1
ATOM 8178 C CA . PRO B 1 213 ? -24.938 -9.289 -7.398 1 89.69 213 PRO B CA 1
ATOM 8179 C C . PRO B 1 213 ? -25.531 -7.918 -7.066 1 89.69 213 PRO B C 1
ATOM 8181 O O . PRO B 1 213 ? -25.984 -7.695 -5.938 1 89.69 213 PRO B O 1
ATOM 8184 N N . GLY B 1 214 ? -25.453 -7.004 -7.965 1 91.69 214 GLY B N 1
ATOM 8185 C CA . GLY B 1 214 ? -26.109 -5.707 -7.879 1 91.69 214 GLY B CA 1
ATOM 8186 C C . GLY B 1 214 ? -25.297 -4.68 -7.109 1 91.69 214 GLY B C 1
ATOM 8187 O O . GLY B 1 214 ? -25.734 -3.541 -6.934 1 91.69 214 GLY B O 1
ATOM 8188 N N . VAL B 1 215 ? -24.156 -4.992 -6.656 1 93.94 215 VAL B N 1
ATOM 8189 C CA . VAL B 1 215 ? -23.391 -4.125 -5.77 1 93.94 215 VAL B CA 1
ATOM 8190 C C . VAL B 1 215 ? -22.938 -2.883 -6.531 1 93.94 215 VAL B C 1
ATOM 8192 O O . VAL B 1 215 ? -22.812 -1.799 -5.953 1 93.94 215 VAL B O 1
ATOM 8195 N N . VAL B 1 216 ? -22.703 -3.016 -7.867 1 94.06 216 VAL B N 1
ATOM 8196 C CA . VAL B 1 216 ? -22.188 -1.883 -8.625 1 94.06 216 VAL B CA 1
ATOM 8197 C C . VAL B 1 216 ? -23.188 -1.484 -9.711 1 94.06 216 VAL B C 1
ATOM 8199 O O . VAL B 1 216 ? -22.797 -1.226 -10.852 1 94.06 216 VAL B O 1
ATOM 8202 N N . ARG B 1 217 ? -24.453 -1.399 -9.398 1 93.62 217 ARG B N 1
ATOM 8203 C CA . ARG B 1 217 ? -25.484 -1.002 -10.344 1 93.62 217 ARG B CA 1
ATOM 8204 C C . ARG B 1 217 ? -25.984 0.411 -10.047 1 93.62 217 ARG B C 1
ATOM 8206 O O . ARG B 1 217 ? -25.828 0.912 -8.938 1 93.62 217 ARG B O 1
ATOM 8213 N N . LEU B 1 218 ? -26.562 1.014 -11 1 94.38 218 LEU B N 1
ATOM 8214 C CA . LEU B 1 218 ? -27.078 2.373 -10.867 1 94.38 218 LEU B CA 1
ATOM 8215 C C . LEU B 1 218 ? -28.234 2.428 -9.875 1 94.38 218 LEU B C 1
ATOM 8217 O O . LEU B 1 218 ? -28.375 3.4 -9.133 1 94.38 218 LEU B O 1
ATOM 8221 N N . ARG B 1 219 ? -29.078 1.425 -9.859 1 95.25 219 ARG B N 1
ATOM 8222 C CA . ARG B 1 219 ? -30.188 1.378 -8.914 1 95.25 219 ARG B CA 1
ATOM 8223 C C . ARG B 1 219 ? -29.688 1.414 -7.477 1 95.25 219 ARG B C 1
ATOM 8225 O O . ARG B 1 219 ? -30.312 2.016 -6.605 1 95.25 219 ARG B O 1
ATOM 8232 N N . THR B 1 220 ? -28.594 0.712 -7.273 1 96.75 220 THR B N 1
ATOM 8233 C CA . THR B 1 220 ? -27.984 0.712 -5.945 1 96.75 220 THR B CA 1
ATOM 8234 C C . THR B 1 220 ? -27.453 2.098 -5.598 1 96.75 220 THR B C 1
ATOM 8236 O O . THR B 1 220 ? -27.562 2.541 -4.453 1 96.75 220 THR B O 1
ATOM 8239 N N . LEU B 1 221 ? -26.891 2.82 -6.574 1 97.56 221 LEU B N 1
ATOM 8240 C CA . LEU B 1 221 ? -26.375 4.172 -6.348 1 97.56 221 LEU B CA 1
ATOM 8241 C C . LEU B 1 221 ? -27.5 5.113 -5.934 1 97.56 221 LEU B C 1
ATOM 8243 O O . LEU B 1 221 ? -27.359 5.871 -4.969 1 97.56 221 LEU B O 1
ATOM 8247 N N . ILE B 1 222 ? -28.594 5.078 -6.586 1 96.69 222 ILE B N 1
ATOM 8248 C CA . ILE B 1 222 ? -29.734 5.953 -6.305 1 96.69 222 ILE B CA 1
ATOM 8249 C C . ILE B 1 222 ? -30.297 5.641 -4.922 1 96.69 222 ILE B C 1
ATOM 8251 O O . ILE B 1 222 ? -30.562 6.551 -4.137 1 96.69 222 ILE B O 1
ATOM 8255 N N . ALA B 1 223 ? -30.438 4.359 -4.664 1 97.62 223 ALA B N 1
ATOM 8256 C CA . ALA B 1 223 ? -30.938 3.949 -3.357 1 97.62 223 ALA B CA 1
ATOM 8257 C C . ALA B 1 223 ? -30 4.375 -2.238 1 97.62 223 ALA B C 1
ATOM 8259 O O . ALA B 1 223 ? -30.453 4.754 -1.151 1 97.62 223 ALA B O 1
ATOM 8260 N N . LYS B 1 224 ? -28.734 4.316 -2.494 1 97.44 224 LYS B N 1
ATOM 8261 C CA . LYS B 1 224 ? -27.734 4.68 -1.487 1 97.44 224 LYS B CA 1
ATOM 8262 C C . LYS B 1 224 ? -27.719 6.188 -1.256 1 97.44 224 LYS B C 1
ATOM 8264 O O . LYS B 1 224 ? -27.656 6.648 -0.113 1 97.44 224 LYS B O 1
ATOM 8269 N N . VAL B 1 225 ? -27.75 7 -2.32 1 96.94 225 VAL B N 1
ATOM 8270 C CA . VAL B 1 225 ? -27.625 8.453 -2.242 1 96.94 225 VAL B CA 1
ATOM 8271 C C . VAL B 1 225 ? -28.859 9.039 -1.568 1 96.94 225 VAL B C 1
ATOM 8273 O O . VAL B 1 225 ? -28.75 9.781 -0.59 1 96.94 225 VAL B O 1
ATOM 8276 N N . ILE B 1 226 ? -29.984 8.672 -1.999 1 97.31 226 ILE B N 1
ATOM 8277 C CA . ILE B 1 226 ? -31.234 9.188 -1.434 1 97.31 226 ILE B CA 1
ATOM 8278 C C . ILE B 1 226 ? -31.469 8.555 -0.063 1 97.31 226 ILE B C 1
ATOM 8280 O O . ILE B 1 226 ? -31.906 9.234 0.873 1 97.31 226 ILE B O 1
ATOM 8284 N N . GLY B 1 227 ? -31.156 7.277 -0.003 1 97.69 227 GLY B N 1
ATOM 8285 C CA . GLY B 1 227 ? -31.359 6.57 1.249 1 97.69 227 GLY B CA 1
ATOM 8286 C C . GLY B 1 227 ? -30.531 7.129 2.395 1 97.69 227 GLY B C 1
ATOM 8287 O O . GLY B 1 227 ? -31.062 7.332 3.496 1 97.69 227 GLY B O 1
ATOM 8288 N N . VAL B 1 228 ? -29.297 7.391 2.158 1 97 228 VAL B N 1
ATOM 8289 C CA . VAL B 1 228 ? -28.422 7.863 3.23 1 97 228 VAL B CA 1
ATOM 8290 C C . VAL B 1 228 ? -28.828 9.281 3.639 1 97 228 VAL B C 1
ATOM 8292 O O . VAL B 1 228 ? -28.766 9.625 4.82 1 97 228 VAL B O 1
ATOM 8295 N N . SER B 1 229 ? -29.219 10.141 2.684 1 96.25 229 SER B N 1
ATOM 8296 C CA . SER B 1 229 ? -29.672 11.492 2.992 1 96.25 229 SER B CA 1
ATOM 8297 C C . SER B 1 229 ? -30.922 11.461 3.871 1 96.25 229 SER B C 1
ATOM 8299 O O . SER B 1 229 ? -31.047 12.258 4.805 1 96.25 229 SER B O 1
ATOM 8301 N N . CYS B 1 230 ? -31.734 10.484 3.613 1 96.88 230 CYS B N 1
ATOM 8302 C CA . CYS B 1 230 ? -32.969 10.359 4.383 1 96.88 230 CYS B CA 1
ATOM 8303 C C . CYS B 1 230 ? -32.688 9.719 5.742 1 96.88 230 CYS B C 1
ATOM 8305 O O . CYS B 1 230 ? -33.344 10.055 6.727 1 96.88 230 CYS B O 1
ATOM 8307 N N . SER B 1 231 ? -31.766 8.805 5.758 1 96.62 231 SER B N 1
ATOM 8308 C CA . SER B 1 231 ? -31.422 8.18 7.027 1 96.62 231 SER B CA 1
ATOM 8309 C C . SER B 1 231 ? -30.812 9.188 8 1 96.62 231 SER B C 1
ATOM 8311 O O . SER B 1 231 ? -31.188 9.227 9.172 1 96.62 231 SER B O 1
ATOM 8313 N N . VAL B 1 232 ? -29.922 9.984 7.516 1 93.44 232 VAL B N 1
ATOM 8314 C CA . VAL B 1 232 ? -29.266 10.992 8.352 1 93.44 232 VAL B CA 1
ATOM 8315 C C . VAL B 1 232 ? -30.266 12.094 8.703 1 93.44 232 VAL B C 1
ATOM 8317 O O . VAL B 1 232 ? -30.359 12.508 9.859 1 93.44 232 VAL B O 1
ATOM 8320 N N . GLY B 1 233 ? -31.031 12.508 7.734 1 92.31 233 GLY B N 1
ATOM 8321 C CA . GLY B 1 233 ? -32.031 13.539 7.961 1 92.31 233 GLY B CA 1
ATOM 8322 C C . GLY B 1 233 ? -33.156 13.07 8.859 1 92.31 233 GLY B C 1
ATOM 8323 O O . GLY B 1 233 ? -33.812 13.883 9.547 1 92.31 233 GLY B O 1
ATOM 8324 N N . GLY B 1 234 ? -33.438 11.742 8.836 1 93.5 234 GLY B N 1
ATOM 8325 C CA . GLY B 1 234 ? -34.5 11.172 9.648 1 93.5 234 GLY B CA 1
ATOM 8326 C C . GLY B 1 234 ? -34.094 10.945 11.094 1 93.5 234 GLY B C 1
ATOM 8327 O O . GLY B 1 234 ? -34.844 10.359 11.867 1 93.5 234 GLY B O 1
ATOM 8328 N N . GLY B 1 235 ? -32.938 11.359 11.469 1 91.31 235 GLY B N 1
ATOM 8329 C CA . GLY B 1 235 ? -32.531 11.344 12.867 1 91.31 235 GLY B CA 1
ATOM 8330 C C . GLY B 1 235 ? -31.891 10.039 13.289 1 91.31 235 GLY B C 1
ATOM 8331 O O . GLY B 1 235 ? -31.656 9.812 14.484 1 91.31 235 GLY B O 1
ATOM 8332 N N . LEU B 1 236 ? -31.625 9.125 12.398 1 95.31 236 LEU B N 1
ATOM 8333 C CA . LEU B 1 236 ? -30.891 7.918 12.758 1 95.31 236 LEU B CA 1
ATOM 8334 C C . LEU B 1 236 ? -29.422 8.242 13.039 1 95.31 236 LEU B C 1
ATOM 8336 O O . LEU B 1 236 ? -28.891 9.227 12.523 1 95.31 236 LEU B O 1
ATOM 8340 N N . ALA B 1 237 ? -28.812 7.473 13.969 1 96.06 237 ALA B N 1
ATOM 8341 C CA . ALA B 1 237 ? -27.375 7.617 14.234 1 96.06 237 ALA B CA 1
ATOM 8342 C C . ALA B 1 237 ? -26.547 6.988 13.117 1 96.06 237 ALA B C 1
ATOM 8344 O O . ALA B 1 237 ? -25.938 5.934 13.305 1 96.06 237 ALA B O 1
ATOM 8345 N N . ALA B 1 238 ? -26.625 7.672 11.969 1 94.81 238 ALA B N 1
ATOM 8346 C CA . ALA B 1 238 ? -25.969 7.16 10.766 1 94.81 238 ALA B CA 1
ATOM 8347 C C . ALA B 1 238 ? -25.047 8.211 10.156 1 94.81 238 ALA B C 1
ATOM 8349 O O . ALA B 1 238 ? -25.266 9.414 10.328 1 94.81 238 ALA B O 1
ATOM 8350 N N . GLY B 1 239 ? -23.969 7.703 9.555 1 92.75 239 GLY B N 1
ATOM 8351 C CA . GLY B 1 239 ? -23.047 8.57 8.836 1 92.75 239 GLY B CA 1
ATOM 8352 C C . GLY B 1 239 ? -23.141 8.414 7.328 1 92.75 239 GLY B C 1
ATOM 8353 O O . GLY B 1 239 ? -23.547 7.363 6.828 1 92.75 239 GLY B O 1
ATOM 8354 N N . LYS B 1 240 ? -22.797 9.438 6.66 1 92.31 240 LYS B N 1
ATOM 8355 C CA . LYS B 1 240 ? -22.906 9.43 5.203 1 92.31 240 LYS B CA 1
ATOM 8356 C C . LYS B 1 240 ? -21.609 8.945 4.562 1 92.31 240 LYS B C 1
ATOM 8358 O O . LYS B 1 240 ? -21.547 8.719 3.352 1 92.31 240 LYS B O 1
ATOM 8363 N N . GLU B 1 241 ? -20.531 8.656 5.281 1 90.5 241 GLU B N 1
ATOM 8364 C CA . GLU B 1 241 ? -19.203 8.367 4.758 1 90.5 241 GLU B CA 1
ATOM 8365 C C . GLU B 1 241 ? -19.125 6.965 4.16 1 90.5 241 GLU B C 1
ATOM 8367 O O . GLU B 1 241 ? -18.547 6.77 3.088 1 90.5 241 GLU B O 1
ATOM 8372 N N . GLY B 1 242 ? -19.656 5.988 4.855 1 93.25 242 GLY B N 1
ATOM 8373 C CA . GLY B 1 242 ? -19.672 4.633 4.328 1 93.25 242 GLY B CA 1
ATOM 8374 C C . GLY B 1 242 ? -20.375 4.523 2.988 1 93.25 242 GLY B C 1
ATOM 8375 O O . GLY B 1 242 ? -19.781 4.105 1.998 1 93.25 242 GLY B O 1
ATOM 8376 N N . PRO B 1 243 ? -21.578 4.961 2.982 1 96.12 243 PRO B N 1
ATOM 8377 C CA . PRO B 1 243 ? -22.328 4.938 1.726 1 96.12 243 PRO B CA 1
ATOM 8378 C C . PRO B 1 243 ? -21.625 5.715 0.61 1 96.12 243 PRO B C 1
ATOM 8380 O O . PRO B 1 243 ? -21.766 5.371 -0.566 1 96.12 243 PRO B O 1
ATOM 8383 N N . MET B 1 244 ? -20.891 6.707 0.955 1 96.06 244 MET B N 1
ATOM 8384 C CA . MET B 1 244 ? -20.156 7.469 -0.062 1 96.06 244 MET B CA 1
ATOM 8385 C C . MET B 1 244 ? -19.062 6.625 -0.697 1 96.06 244 MET B C 1
ATOM 8387 O O . MET B 1 244 ? -18.766 6.77 -1.885 1 96.06 244 MET B O 1
ATOM 8391 N N . ILE B 1 245 ? -18.406 5.777 0.072 1 96.31 245 ILE B N 1
ATOM 8392 C CA . ILE B 1 245 ? -17.375 4.879 -0.455 1 96.31 245 ILE B CA 1
ATOM 8393 C C . ILE B 1 245 ? -18 3.922 -1.466 1 96.31 245 ILE B C 1
ATOM 8395 O O . ILE B 1 245 ? -17.453 3.709 -2.551 1 96.31 245 ILE B O 1
ATOM 8399 N N . HIS B 1 246 ? -19.156 3.43 -1.067 1 97.88 246 HIS B N 1
ATOM 8400 C CA . HIS B 1 246 ? -19.906 2.555 -1.971 1 97.88 246 HIS B CA 1
ATOM 8401 C C . HIS B 1 246 ? -20.344 3.303 -3.225 1 97.88 246 HIS B C 1
ATOM 8403 O O . HIS B 1 246 ? -20.234 2.773 -4.336 1 97.88 246 HIS B O 1
ATOM 8409 N N . SER B 1 247 ? -20.797 4.477 -3.057 1 98.19 247 SER B N 1
ATOM 8410 C CA . SER B 1 247 ? -21.234 5.285 -4.195 1 98.19 247 SER B CA 1
ATOM 8411 C C . SER B 1 247 ? -20.078 5.559 -5.148 1 98.19 247 SER B C 1
ATOM 8413 O O . SER B 1 247 ? -20.234 5.512 -6.367 1 98.19 247 SER B O 1
ATOM 8415 N N . GLY B 1 248 ? -18.922 5.898 -4.555 1 98.12 248 GLY B N 1
ATOM 8416 C CA . GLY B 1 248 ? -17.75 6.082 -5.398 1 98.12 248 GLY B CA 1
ATOM 8417 C C . GLY B 1 248 ? -17.391 4.844 -6.195 1 98.12 248 GLY B C 1
ATOM 8418 O O . GLY B 1 248 ? -17 4.941 -7.363 1 98.12 248 GLY B O 1
ATOM 8419 N N . ALA B 1 249 ? -17.531 3.693 -5.625 1 98.12 249 ALA B N 1
ATOM 8420 C CA . ALA B 1 249 ? -17.25 2.424 -6.289 1 98.12 249 ALA B CA 1
ATOM 8421 C C . ALA B 1 249 ? -18.234 2.172 -7.43 1 98.12 249 ALA B C 1
ATOM 8423 O O . ALA B 1 249 ? -17.844 1.716 -8.508 1 98.12 249 ALA B O 1
ATOM 8424 N N . VAL B 1 250 ? -19.531 2.5 -7.207 1 97.94 250 VAL B N 1
ATOM 8425 C CA . VAL B 1 250 ? -20.562 2.287 -8.227 1 97.94 250 VAL B CA 1
ATOM 8426 C C . VAL B 1 250 ? -20.312 3.221 -9.406 1 97.94 250 VAL B C 1
ATOM 8428 O O . VAL B 1 250 ? -20.422 2.809 -10.57 1 97.94 250 VAL B O 1
ATOM 8431 N N . VAL B 1 251 ? -19.938 4.422 -9.102 1 98.12 251 VAL B N 1
ATOM 8432 C CA . VAL B 1 251 ? -19.641 5.395 -10.148 1 98.12 251 VAL B CA 1
ATOM 8433 C C . VAL B 1 251 ? -18.469 4.91 -10.992 1 98.12 251 VAL B C 1
ATOM 8435 O O . VAL B 1 251 ? -18.516 4.98 -12.227 1 98.12 251 VAL B O 1
ATOM 8438 N N . ALA B 1 252 ? -17.484 4.453 -10.336 1 98.38 252 ALA B N 1
ATOM 8439 C CA . ALA B 1 252 ? -16.297 3.98 -11.031 1 98.38 252 ALA B CA 1
ATOM 8440 C C . ALA B 1 252 ? -16.625 2.797 -11.938 1 98.38 252 ALA B C 1
ATOM 8442 O O . ALA B 1 252 ? -16.141 2.719 -13.07 1 98.38 252 ALA B O 1
ATOM 8443 N N . ALA B 1 253 ? -17.438 1.873 -11.461 1 96.31 253 ALA B N 1
ATOM 8444 C CA . ALA B 1 253 ? -17.828 0.711 -12.258 1 96.31 253 ALA B CA 1
ATOM 8445 C C . ALA B 1 253 ? -18.625 1.132 -13.484 1 96.31 253 ALA B C 1
ATOM 8447 O O . ALA B 1 253 ? -18.438 0.583 -14.578 1 96.31 253 ALA B O 1
ATOM 8448 N N . GLY B 1 254 ? -19.484 2.102 -13.359 1 94.38 254 GLY B N 1
ATOM 8449 C CA . GLY B 1 254 ? -20.312 2.559 -14.461 1 94.38 254 GLY B CA 1
ATOM 8450 C C . GLY B 1 254 ? -19.531 3.35 -15.5 1 94.38 254 GLY B C 1
ATOM 8451 O O . GLY B 1 254 ? -19.641 3.08 -16.703 1 94.38 254 GLY B O 1
ATOM 8452 N N . ILE B 1 255 ? -18.688 4.215 -15.031 1 95.69 255 ILE B N 1
ATOM 8453 C CA . ILE B 1 255 ? -17.969 5.098 -15.93 1 95.69 255 ILE B CA 1
ATOM 8454 C C . ILE B 1 255 ? -16.906 4.297 -16.688 1 95.69 255 ILE B C 1
ATOM 8456 O O . ILE B 1 255 ? -16.688 4.539 -17.875 1 95.69 255 ILE B O 1
ATOM 8460 N N . SER B 1 256 ? -16.312 3.375 -16.047 1 94.75 256 SER B N 1
ATOM 8461 C CA . SER B 1 256 ? -15.227 2.615 -16.672 1 94.75 256 SER B CA 1
ATOM 8462 C C . SER B 1 256 ? -15.75 1.711 -17.781 1 94.75 256 SER B C 1
ATOM 8464 O O . SER B 1 256 ? -15.039 1.418 -18.734 1 94.75 256 SER B O 1
ATOM 8466 N N . GLN B 1 257 ? -16.984 1.29 -17.656 1 91.38 257 GLN B N 1
ATOM 8467 C CA . GLN B 1 257 ? -17.578 0.41 -18.656 1 91.38 257 GLN B CA 1
ATOM 8468 C C . GLN B 1 257 ? -18.328 1.21 -19.719 1 91.38 257 GLN B C 1
ATOM 8470 O O . GLN B 1 257 ? -18.578 0.716 -20.812 1 91.38 257 GLN B O 1
ATOM 8475 N N . GLY B 1 258 ? -18.656 2.383 -19.453 1 88.19 258 GLY B N 1
ATOM 8476 C CA . GLY B 1 258 ? -19.406 3.232 -20.359 1 88.19 258 GLY B CA 1
ATOM 8477 C C . GLY B 1 258 ? -20.797 2.721 -20.656 1 88.19 258 GLY B C 1
ATOM 8478 O O . GLY B 1 258 ? -21.375 3.012 -21.703 1 88.19 258 GLY B O 1
ATOM 8479 N N . ARG B 1 259 ? -21.234 1.845 -19.828 1 85.25 259 ARG B N 1
ATOM 8480 C CA . ARG B 1 259 ? -22.547 1.246 -20.016 1 85.25 259 ARG B CA 1
ATOM 8481 C C . ARG B 1 259 ? -23.297 1.136 -18.688 1 85.25 259 ARG B C 1
ATOM 8483 O O . ARG B 1 259 ? -22.688 1.156 -17.625 1 85.25 259 ARG B O 1
ATOM 8490 N N . CYS B 1 260 ? -24.609 1.227 -18.797 1 82 260 CYS B N 1
ATOM 8491 C CA . CYS B 1 260 ? -25.484 1.05 -17.641 1 82 260 CYS B CA 1
ATOM 8492 C C . CYS B 1 260 ? -26.547 0.001 -17.922 1 82 260 CYS B C 1
ATOM 8494 O O . CYS B 1 260 ? -27.219 0.048 -18.969 1 82 260 CYS B O 1
ATOM 8496 N N . ILE B 1 261 ? -26.656 -0.98 -17.109 1 76.5 261 ILE B N 1
ATOM 8497 C CA . ILE B 1 261 ? -27.594 -2.086 -17.312 1 76.5 261 ILE B CA 1
ATOM 8498 C C . ILE B 1 261 ? -28.984 -1.691 -16.828 1 76.5 261 ILE B C 1
ATOM 8500 O O . ILE B 1 261 ? -29.984 -2.059 -17.438 1 76.5 261 ILE B O 1
ATOM 8504 N N . SER B 1 262 ? -29.031 -0.863 -15.773 1 78.06 262 SER B N 1
ATOM 8505 C CA . SER B 1 262 ? -30.312 -0.456 -15.219 1 78.06 262 SER B CA 1
ATOM 8506 C C . SER B 1 262 ? -31.109 0.388 -16.203 1 78.06 262 SER B C 1
ATOM 8508 O O . SER B 1 262 ? -32.344 0.251 -16.312 1 78.06 262 SER B O 1
ATOM 8510 N N . ILE B 1 263 ? -30.312 1.266 -16.844 1 82.38 263 ILE B N 1
ATOM 8511 C CA . ILE B 1 263 ? -30.859 2.002 -17.969 1 82.38 263 ILE B CA 1
ATOM 8512 C C . ILE B 1 263 ? -30.141 1.589 -19.25 1 82.38 263 ILE B C 1
ATOM 8514 O O . ILE B 1 263 ? -28.922 1.761 -19.375 1 82.38 263 ILE B O 1
ATOM 8518 N N . PRO B 1 264 ? -30.875 0.881 -20.078 1 81.62 264 PRO B N 1
ATOM 8519 C CA . PRO B 1 264 ? -30.188 0.379 -21.281 1 81.62 264 PRO B CA 1
ATOM 8520 C C . PRO B 1 264 ? -29.5 1.484 -22.078 1 81.62 264 PRO B C 1
ATOM 8522 O O . PRO B 1 264 ? -30.125 2.107 -22.938 1 81.62 264 PRO B O 1
ATOM 8525 N N . PHE B 1 265 ? -28.266 1.86 -21.516 1 85.62 265 PHE B N 1
ATOM 8526 C CA . PHE B 1 265 ? -27.453 2.893 -22.156 1 85.62 265 PHE B CA 1
ATOM 8527 C C . PHE B 1 265 ? -26.047 2.381 -22.422 1 85.62 265 PHE B C 1
ATOM 8529 O O . PHE B 1 265 ? -25.438 1.732 -21.562 1 85.62 265 PHE B O 1
ATOM 8536 N N . ASP B 1 266 ? -25.641 2.4 -23.688 1 87 266 ASP B N 1
ATOM 8537 C CA . ASP B 1 266 ? -24.281 2.029 -24.062 1 87 266 ASP B CA 1
ATOM 8538 C C . ASP B 1 266 ? -23.609 3.146 -24.859 1 87 266 ASP B C 1
ATOM 8540 O O . ASP B 1 266 ? -24 3.424 -26 1 87 266 ASP B O 1
ATOM 8544 N N . SER B 1 267 ? -22.625 3.846 -24.328 1 86.81 267 SER B N 1
ATOM 8545 C CA . SER B 1 267 ? -21.938 4.938 -25 1 86.81 267 SER B CA 1
ATOM 8546 C C . SER B 1 267 ? -20.953 4.41 -26.047 1 86.81 267 SER B C 1
ATOM 8548 O O . SER B 1 267 ? -20.562 5.137 -26.953 1 86.81 267 SER B O 1
ATOM 8550 N N . GLY B 1 268 ? -20.594 3.156 -25.938 1 86.25 268 GLY B N 1
ATOM 8551 C CA . GLY B 1 268 ? -19.641 2.566 -26.859 1 86.25 268 GLY B CA 1
ATOM 8552 C C . GLY B 1 268 ? -18.219 2.98 -26.594 1 86.25 268 GLY B C 1
ATOM 8553 O O . GLY B 1 268 ? -17.297 2.545 -27.281 1 86.25 268 GLY B O 1
ATOM 8554 N N . LEU B 1 269 ? -18.141 3.756 -25.562 1 87.12 269 LEU B N 1
ATOM 8555 C CA . LEU B 1 269 ? -16.812 4.223 -25.219 1 87.12 269 LEU B CA 1
ATOM 8556 C C . LEU B 1 269 ? -16.125 3.266 -24.234 1 87.12 269 LEU B C 1
ATOM 8558 O O . LEU B 1 269 ? -16.812 2.568 -23.484 1 87.12 269 LEU B O 1
ATOM 8562 N N . PHE B 1 270 ? -14.82 3.061 -24.219 1 90.25 270 PHE B N 1
ATOM 8563 C CA . PHE B 1 270 ? -13.984 2.344 -23.266 1 90.25 270 PHE B CA 1
ATOM 8564 C C . PHE B 1 270 ? -14.312 0.854 -23.266 1 90.25 270 PHE B C 1
ATOM 8566 O O . PHE B 1 270 ? -14.352 0.218 -22.219 1 90.25 270 PHE B O 1
ATOM 8573 N N . LYS B 1 271 ? -14.578 0.313 -24.375 1 88 271 LYS B N 1
ATOM 8574 C CA . LYS B 1 271 ? -14.922 -1.1 -24.516 1 88 271 LYS B CA 1
ATOM 8575 C C . LYS B 1 271 ? -13.766 -1.989 -24.062 1 88 271 LYS B C 1
ATOM 8577 O O . LYS B 1 271 ? -13.984 -3.094 -23.562 1 88 271 LYS B O 1
ATOM 8582 N N . TYR B 1 272 ? -12.625 -1.439 -24.188 1 87.88 272 TYR B N 1
ATOM 8583 C CA . TYR B 1 272 ? -11.438 -2.225 -23.859 1 87.88 272 TYR B CA 1
ATOM 8584 C C . TYR B 1 272 ? -11.336 -2.457 -22.359 1 87.88 272 TYR B C 1
ATOM 8586 O O . TYR B 1 272 ? -10.672 -3.393 -21.906 1 87.88 272 TYR B O 1
ATOM 8594 N N . PHE B 1 273 ? -11.969 -1.631 -21.562 1 92.31 273 PHE B N 1
ATOM 8595 C CA . PHE B 1 273 ? -11.875 -1.747 -20.109 1 92.31 273 PHE B CA 1
ATOM 8596 C C . PHE B 1 273 ? -12.961 -2.66 -19.578 1 92.31 273 PHE B C 1
ATOM 8598 O O . PHE B 1 273 ? -13.078 -2.84 -18.359 1 92.31 273 PHE B O 1
ATOM 8605 N N . ARG B 1 274 ? -13.742 -3.314 -20.516 1 91.5 274 ARG B N 1
ATOM 8606 C CA . ARG B 1 274 ? -14.859 -4.152 -20.094 1 91.5 274 ARG B CA 1
ATOM 8607 C C . ARG B 1 274 ? -14.383 -5.559 -19.75 1 91.5 274 ARG B C 1
ATOM 8609 O O . ARG B 1 274 ? -14.664 -6.516 -20.469 1 91.5 274 ARG B O 1
ATOM 8616 N N . ASN B 1 275 ? -13.711 -5.695 -18.656 1 91.62 275 ASN B N 1
ATOM 8617 C CA . ASN B 1 275 ? -13.266 -6.93 -18.016 1 91.62 275 ASN B CA 1
ATOM 8618 C C . ASN B 1 275 ? -13.156 -6.781 -16.5 1 91.62 275 ASN B C 1
ATOM 8620 O O . ASN B 1 275 ? -13.125 -5.66 -15.984 1 91.62 275 ASN B O 1
ATOM 8624 N N . ASP B 1 276 ? -13.172 -7.832 -15.82 1 93.31 276 ASP B N 1
ATOM 8625 C CA . ASP B 1 276 ? -13.203 -7.805 -14.359 1 93.31 276 ASP B CA 1
ATOM 8626 C C . ASP B 1 276 ? -11.906 -7.215 -13.797 1 93.31 276 ASP B C 1
ATOM 8628 O O . ASP B 1 276 ? -11.93 -6.539 -12.766 1 93.31 276 ASP B O 1
ATOM 8632 N N . HIS B 1 277 ? -10.836 -7.434 -14.445 1 92.62 277 HIS B N 1
ATOM 8633 C CA . HIS B 1 277 ? -9.539 -6.977 -13.961 1 92.62 277 HIS B CA 1
ATOM 8634 C C . HIS B 1 277 ? -9.461 -5.453 -13.945 1 92.62 277 HIS B C 1
ATOM 8636 O O . HIS B 1 277 ? -9.086 -4.855 -12.938 1 92.62 277 HIS B O 1
ATOM 8642 N N . GLU B 1 278 ? -9.781 -4.816 -15.031 1 93.94 278 GLU B N 1
ATOM 8643 C CA . GLU B 1 278 ? -9.75 -3.359 -15.125 1 93.94 278 GLU B CA 1
ATOM 8644 C C . GLU B 1 278 ? -10.82 -2.729 -14.242 1 93.94 278 GLU B C 1
ATOM 8646 O O . GLU B 1 278 ? -10.586 -1.701 -13.602 1 93.94 278 GLU B O 1
ATOM 8651 N N . LYS B 1 279 ? -11.961 -3.338 -14.266 1 94.88 279 LYS B N 1
ATOM 8652 C CA . LYS B 1 279 ? -13.047 -2.824 -13.438 1 94.88 279 LYS B CA 1
ATOM 8653 C C . LYS B 1 279 ? -12.648 -2.799 -11.961 1 94.88 279 LYS B C 1
ATOM 8655 O O . LYS B 1 279 ? -12.977 -1.856 -11.242 1 94.88 279 LYS B O 1
ATOM 8660 N N . ARG B 1 280 ? -12.016 -3.873 -11.5 1 95.12 280 ARG B N 1
ATOM 8661 C CA . ARG B 1 280 ? -11.539 -3.941 -10.117 1 95.12 280 ARG B CA 1
ATOM 8662 C C . ARG B 1 280 ? -10.664 -2.738 -9.789 1 95.12 280 ARG B C 1
ATOM 8664 O O . ARG B 1 280 ? -10.828 -2.117 -8.734 1 95.12 280 ARG B O 1
ATOM 8671 N N . ASP B 1 281 ? -9.781 -2.379 -10.664 1 95.62 281 ASP B N 1
ATOM 8672 C CA . ASP B 1 281 ? -8.844 -1.28 -10.43 1 95.62 281 ASP B CA 1
ATOM 8673 C C . ASP B 1 281 ? -9.578 0.058 -10.375 1 95.62 281 ASP B C 1
ATOM 8675 O O . ASP B 1 281 ? -9.297 0.889 -9.508 1 95.62 281 ASP B O 1
ATOM 8679 N N . PHE B 1 282 ? -10.477 0.248 -11.289 1 97.62 282 PHE B N 1
ATOM 8680 C CA . PHE B 1 282 ? -11.227 1.498 -11.297 1 97.62 282 PHE B CA 1
ATOM 8681 C C . PHE B 1 282 ? -12.109 1.606 -10.062 1 97.62 282 PHE B C 1
ATOM 8683 O O . PHE B 1 282 ? -12.266 2.691 -9.492 1 97.62 282 PHE B O 1
ATOM 8690 N N . VAL B 1 283 ? -12.695 0.487 -9.656 1 97.5 283 VAL B N 1
ATOM 8691 C CA . VAL B 1 283 ? -13.555 0.479 -8.477 1 97.5 283 VAL B CA 1
ATOM 8692 C C . VAL B 1 283 ? -12.727 0.808 -7.234 1 97.5 283 VAL B C 1
ATOM 8694 O O . VAL B 1 283 ? -13.203 1.488 -6.324 1 97.5 283 VAL B O 1
ATOM 8697 N N . SER B 1 284 ? -11.484 0.326 -7.195 1 97.31 284 SER B N 1
ATOM 8698 C CA . SER B 1 284 ? -10.594 0.685 -6.102 1 97.31 284 SER B CA 1
ATOM 8699 C C . SER B 1 284 ? -10.336 2.188 -6.07 1 97.31 2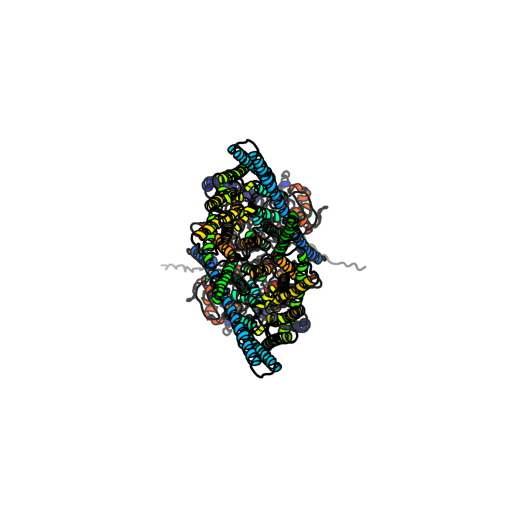84 SER B C 1
ATOM 8701 O O . SER B 1 284 ? -10.312 2.797 -4.996 1 97.31 284 SER B O 1
ATOM 8703 N N . ALA B 1 285 ? -10.141 2.77 -7.195 1 97.88 285 ALA B N 1
ATOM 8704 C CA . ALA B 1 285 ? -9.961 4.215 -7.293 1 97.88 285 ALA B CA 1
ATOM 8705 C C . ALA B 1 285 ? -11.227 4.961 -6.895 1 97.88 285 ALA B C 1
ATOM 8707 O O . ALA B 1 285 ? -11.164 6.016 -6.266 1 97.88 285 ALA B O 1
ATOM 8708 N N . GLY B 1 286 ? -12.328 4.41 -7.301 1 98.38 286 GLY B N 1
ATOM 8709 C CA . GLY B 1 286 ? -13.594 5.008 -6.914 1 98.38 286 GLY B CA 1
ATOM 8710 C C . GLY B 1 286 ? -13.836 4.98 -5.414 1 98.38 286 GLY B C 1
ATOM 8711 O O . GLY B 1 286 ? -14.367 5.941 -4.852 1 98.38 286 GLY B O 1
ATOM 8712 N N . ALA B 1 287 ? -13.508 3.875 -4.801 1 97.75 287 ALA B N 1
ATOM 8713 C CA . ALA B 1 287 ? -13.633 3.785 -3.348 1 97.75 287 ALA B CA 1
ATOM 8714 C C . ALA B 1 287 ? -12.773 4.836 -2.656 1 97.75 287 ALA B C 1
ATOM 8716 O O . ALA B 1 287 ? -13.211 5.477 -1.699 1 97.75 287 ALA B O 1
ATOM 8717 N N . ALA B 1 288 ? -11.555 5.004 -3.133 1 97.62 288 ALA B N 1
ATOM 8718 C CA . ALA B 1 288 ? -10.672 6.027 -2.588 1 97.62 288 ALA B CA 1
ATOM 8719 C C . ALA B 1 288 ? -11.266 7.422 -2.77 1 97.62 288 ALA B C 1
ATOM 8721 O O . ALA B 1 288 ? -11.203 8.25 -1.862 1 97.62 288 ALA B O 1
ATOM 8722 N N . ALA B 1 289 ? -11.828 7.664 -3.922 1 98 289 ALA B N 1
ATOM 8723 C CA . ALA B 1 289 ? -12.453 8.953 -4.211 1 98 289 ALA B CA 1
ATOM 8724 C C . ALA B 1 289 ? -13.641 9.203 -3.293 1 98 289 ALA B C 1
ATOM 8726 O O . ALA B 1 289 ? -13.898 10.344 -2.896 1 98 289 ALA B O 1
ATOM 8727 N N . GLY B 1 290 ? -14.359 8.18 -3.027 1 97 290 GLY B N 1
ATOM 8728 C CA . GLY B 1 290 ? -15.484 8.312 -2.119 1 97 290 GLY B CA 1
ATOM 8729 C C . GLY B 1 290 ? -15.078 8.758 -0.726 1 97 290 GLY B C 1
ATOM 8730 O O . GLY B 1 290 ? -15.688 9.664 -0.159 1 97 290 GLY B O 1
ATOM 8731 N N . VAL B 1 291 ? -14.062 8.148 -0.184 1 95.12 291 VAL B N 1
ATOM 8732 C CA . VAL B 1 291 ? -13.578 8.539 1.136 1 95.12 291 VAL B CA 1
ATOM 8733 C C . VAL B 1 291 ? -13.031 9.961 1.088 1 95.12 291 VAL B C 1
ATOM 8735 O O . VAL B 1 291 ? -13.258 10.75 2.006 1 95.12 291 VAL B O 1
ATOM 8738 N N . SER B 1 292 ? -12.328 10.242 0.031 1 94.94 292 SER B N 1
ATOM 8739 C CA . SER B 1 292 ? -11.742 11.562 -0.141 1 94.94 292 SER B CA 1
ATOM 8740 C C . SER B 1 292 ? -12.812 12.648 -0.163 1 94.94 292 SER B C 1
ATOM 8742 O O . SER B 1 292 ? -12.641 13.711 0.433 1 94.94 292 SER B O 1
ATOM 8744 N N . ALA B 1 293 ? -13.859 12.359 -0.814 1 93.62 293 ALA B N 1
ATOM 8745 C CA . ALA B 1 293 ? -14.953 13.32 -0.878 1 93.62 293 ALA B CA 1
ATOM 8746 C C . ALA B 1 293 ? -15.672 13.422 0.464 1 93.62 293 ALA B C 1
ATOM 8748 O O . ALA B 1 293 ? -16.078 14.508 0.876 1 93.62 293 ALA B O 1
ATOM 8749 N N . ALA B 1 294 ? -15.758 12.336 1.134 1 92.25 294 ALA B N 1
ATOM 8750 C CA . ALA B 1 294 ? -16.5 12.297 2.391 1 92.25 294 ALA B CA 1
ATOM 8751 C C . ALA B 1 294 ? -15.773 13.07 3.482 1 92.25 294 ALA B C 1
ATOM 8753 O O . ALA B 1 294 ? -16.406 13.773 4.277 1 92.25 294 ALA B O 1
ATOM 8754 N N . PHE B 1 295 ? -14.469 12.992 3.535 1 89.88 295 PHE B N 1
ATOM 8755 C CA . PHE B 1 295 ? -13.727 13.555 4.656 1 89.88 295 PHE B CA 1
ATOM 8756 C C . PHE B 1 295 ? -12.781 14.648 4.184 1 89.88 295 PHE B C 1
ATOM 8758 O O . PHE B 1 295 ? -12.031 15.211 4.977 1 89.88 295 PHE B O 1
ATOM 8765 N N . ALA B 1 296 ? -12.781 14.922 2.857 1 88.94 296 ALA B N 1
ATOM 8766 C CA . ALA B 1 296 ? -11.789 15.836 2.287 1 88.94 296 ALA B CA 1
ATOM 8767 C C . ALA B 1 296 ? -10.375 15.383 2.633 1 88.94 296 ALA B C 1
ATOM 8769 O O . ALA B 1 296 ? -9.562 16.188 3.109 1 88.94 296 ALA B O 1
ATOM 8770 N N . SER B 1 297 ? -10.188 14.172 2.482 1 92.06 297 SER B N 1
ATOM 8771 C CA . SER B 1 297 ? -8.922 13.555 2.852 1 92.06 297 SER B CA 1
ATOM 8772 C C . SER B 1 297 ? -8.375 12.688 1.721 1 92.06 297 SER B C 1
ATOM 8774 O O . SER B 1 297 ? -8.547 11.469 1.727 1 92.06 297 SER B O 1
ATOM 8776 N N . PRO B 1 298 ? -7.68 13.32 0.782 1 93.38 298 PRO B N 1
ATOM 8777 C CA . PRO B 1 298 ? -7.168 12.531 -0.343 1 93.38 298 PRO B CA 1
ATOM 8778 C C . PRO B 1 298 ? -6.168 11.461 0.09 1 93.38 298 PRO B C 1
ATOM 8780 O O . PRO B 1 298 ? -6.215 10.336 -0.401 1 93.38 298 PRO B O 1
ATOM 8783 N N . ILE B 1 299 ? -5.246 11.781 0.996 1 93.88 299 ILE B N 1
ATOM 8784 C CA . ILE B 1 299 ? -4.273 10.797 1.466 1 93.88 299 ILE B CA 1
ATOM 8785 C C . ILE B 1 299 ? -4.984 9.688 2.229 1 93.88 299 ILE B C 1
ATOM 8787 O O . ILE B 1 299 ? -4.711 8.5 2.014 1 93.88 299 ILE B O 1
ATOM 8791 N N . GLY B 1 300 ? -5.93 10.133 3.074 1 94.56 300 GLY B N 1
ATOM 8792 C CA . GLY B 1 300 ? -6.699 9.172 3.836 1 94.56 300 GLY B CA 1
ATOM 8793 C C . GLY B 1 300 ? -7.523 8.242 2.965 1 94.56 300 GLY B C 1
ATOM 8794 O O . GLY B 1 300 ? -7.656 7.051 3.264 1 94.56 300 GLY B O 1
ATOM 8795 N N . GLY B 1 301 ? -8.062 8.781 1.902 1 95.38 301 GLY B N 1
ATOM 8796 C CA . GLY B 1 301 ? -8.844 7.965 0.994 1 95.38 301 GLY B CA 1
ATOM 8797 C C . GLY B 1 301 ? -8.023 6.883 0.31 1 95.38 301 GLY B C 1
ATOM 8798 O O . GLY B 1 301 ? -8.469 5.738 0.207 1 95.38 301 GLY B O 1
ATOM 8799 N N . VAL B 1 302 ? -6.867 7.199 -0.126 1 95.25 302 VAL B N 1
ATOM 8800 C CA . VAL B 1 302 ? -5.996 6.234 -0.788 1 95.25 302 VAL B CA 1
ATOM 8801 C C . VAL B 1 302 ? -5.562 5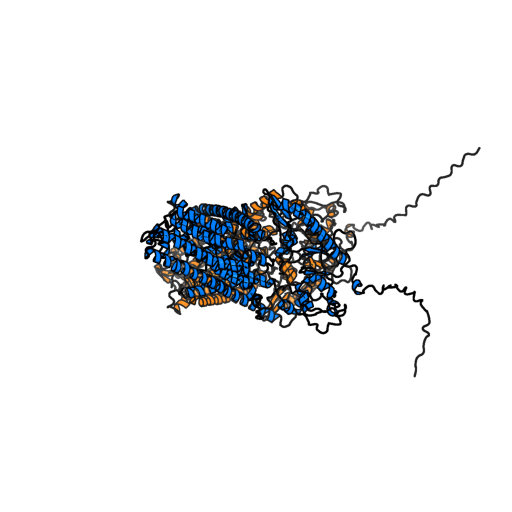.16 0.208 1 95.25 302 VAL B C 1
ATOM 8803 O O . VAL B 1 302 ? -5.609 3.969 -0.099 1 95.25 302 VAL B O 1
ATOM 8806 N N . LEU B 1 303 ? -5.203 5.598 1.395 1 94.94 303 LEU B N 1
ATOM 8807 C CA . LEU B 1 303 ? -4.766 4.656 2.418 1 94.94 303 LEU B CA 1
ATOM 8808 C C . LEU B 1 303 ? -5.914 3.748 2.848 1 94.94 303 LEU B C 1
ATOM 8810 O O . LEU B 1 303 ? -5.695 2.578 3.172 1 94.94 303 LEU B O 1
ATOM 8814 N N . PHE B 1 304 ? -7.082 4.273 2.842 1 94.94 304 PHE B N 1
ATOM 8815 C CA . PHE B 1 304 ? -8.242 3.455 3.178 1 94.94 304 PHE B CA 1
ATOM 8816 C C . PHE B 1 304 ? -8.422 2.334 2.16 1 94.94 304 PHE B C 1
ATOM 8818 O O . PHE B 1 304 ? -8.688 1.188 2.531 1 94.94 304 PHE B O 1
ATOM 8825 N N . SER B 1 305 ? -8.375 2.711 0.943 1 94.25 305 SER B N 1
ATOM 8826 C CA . SER B 1 305 ? -8.516 1.709 -0.109 1 94.25 305 SER B CA 1
ATOM 8827 C C . SER B 1 305 ? -7.414 0.654 -0.015 1 94.25 305 SER B C 1
ATOM 8829 O O . SER B 1 305 ? -7.652 -0.523 -0.29 1 94.25 305 SER B O 1
ATOM 8831 N N . LEU B 1 306 ? -6.297 1.053 0.448 1 90 306 LEU B N 1
ATOM 8832 C CA . LEU B 1 306 ? -5.164 0.136 0.536 1 90 306 LEU B CA 1
ATOM 8833 C C . LEU B 1 306 ? -5.273 -0.747 1.773 1 90 306 LEU B C 1
ATOM 8835 O O . LEU B 1 306 ? -4.973 -1.941 1.719 1 90 306 LEU B O 1
ATOM 8839 N N . GLU B 1 307 ? -5.68 -0.184 2.873 1 89.69 307 GLU B N 1
ATOM 8840 C CA . GLU B 1 307 ? -5.695 -0.912 4.137 1 89.69 307 GLU B CA 1
ATOM 8841 C C . GLU B 1 307 ? -6.957 -1.757 4.273 1 89.69 307 GLU B C 1
ATOM 8843 O O . GLU B 1 307 ? -6.906 -2.889 4.758 1 89.69 307 GLU B O 1
ATOM 8848 N N . GLU B 1 308 ? -8.07 -1.237 3.814 1 87.25 308 GLU B N 1
ATOM 8849 C CA . GLU B 1 308 ? -9.344 -1.897 4.07 1 87.25 308 GLU B CA 1
ATOM 8850 C C . GLU B 1 308 ? -9.984 -2.379 2.77 1 87.25 308 GLU B C 1
ATOM 8852 O O . GLU B 1 308 ? -10.703 -3.381 2.76 1 87.25 308 GLU B O 1
ATOM 8857 N N . GLY B 1 309 ? -9.734 -1.75 1.711 1 85.81 309 GLY B N 1
ATOM 8858 C CA . GLY B 1 309 ? -10.492 -2.016 0.5 1 85.81 309 GLY B CA 1
ATOM 8859 C C . GLY B 1 309 ? -9.828 -3.023 -0.416 1 85.81 309 GLY B C 1
ATOM 8860 O O . GLY B 1 309 ? -10.234 -4.184 -0.472 1 85.81 309 GLY B O 1
ATOM 8861 N N . ALA B 1 310 ? -8.734 -2.652 -0.899 1 84.12 310 ALA B N 1
ATOM 8862 C CA . ALA B 1 310 ? -8.125 -3.385 -2.006 1 84.12 310 ALA B CA 1
ATOM 8863 C C . ALA B 1 310 ? -7.297 -4.559 -1.496 1 84.12 310 ALA B C 1
ATOM 8865 O O . ALA B 1 310 ? -6.59 -4.438 -0.49 1 84.12 310 ALA B O 1
ATOM 8866 N N . SER B 1 311 ? -7.508 -5.633 -2.236 1 86.19 311 SER B N 1
ATOM 8867 C CA . SER B 1 311 ? -6.707 -6.824 -1.967 1 86.19 311 SER B CA 1
ATOM 8868 C C . SER B 1 311 ? -5.48 -6.883 -2.871 1 86.19 311 SER B C 1
ATOM 8870 O O . SER B 1 311 ? -4.484 -7.523 -2.535 1 86.19 311 SER B O 1
ATOM 8872 N N . PHE B 1 312 ? -5.648 -6.199 -4 1 84.94 312 PHE B N 1
ATOM 8873 C CA . PHE B 1 312 ? -4.578 -6.199 -4.988 1 84.94 312 PHE B CA 1
ATOM 8874 C C . PHE B 1 312 ? -4.172 -4.773 -5.344 1 84.94 312 PHE B C 1
ATOM 8876 O O . PHE B 1 312 ? -5.016 -3.953 -5.707 1 84.94 312 PHE B O 1
ATOM 8883 N N . TRP B 1 313 ? -3.031 -4.398 -5.121 1 81.5 313 TRP B N 1
ATOM 8884 C CA . TRP B 1 313 ? -2.613 -3.059 -5.516 1 81.5 313 TRP B CA 1
ATOM 8885 C C . TRP B 1 313 ? -1.15 -3.047 -5.945 1 81.5 313 TRP B C 1
ATOM 8887 O O . TRP B 1 313 ? -0.376 -3.926 -5.562 1 81.5 313 TRP B O 1
ATOM 8897 N N . ASN B 1 314 ? -0.895 -2.209 -6.863 1 85.12 314 ASN B N 1
ATOM 8898 C CA . ASN B 1 314 ? 0.433 -1.942 -7.406 1 85.12 314 ASN B CA 1
ATOM 8899 C C . ASN B 1 314 ? 0.728 -0.446 -7.457 1 85.12 314 ASN B C 1
ATOM 8901 O O . ASN B 1 314 ? -0.121 0.371 -7.098 1 85.12 314 ASN B O 1
ATOM 8905 N N . GLN B 1 315 ? 1.876 -0.129 -7.77 1 85.06 315 GLN B N 1
ATOM 8906 C CA . GLN B 1 315 ? 2.324 1.259 -7.762 1 85.06 315 GLN B CA 1
ATOM 8907 C C . GLN B 1 315 ? 1.52 2.102 -8.75 1 85.06 315 GLN B C 1
ATOM 8909 O O . GLN B 1 315 ? 1.127 3.227 -8.438 1 85.06 315 GLN B O 1
ATOM 8914 N N . ALA B 1 316 ? 1.265 1.615 -9.898 1 87.94 316 ALA B N 1
ATOM 8915 C CA . ALA B 1 316 ? 0.513 2.355 -10.914 1 87.94 316 ALA B CA 1
ATOM 8916 C C . ALA B 1 316 ? -0.914 2.625 -10.445 1 87.94 316 ALA B C 1
ATOM 8918 O O . ALA B 1 316 ? -1.45 3.713 -10.664 1 87.94 316 ALA B O 1
ATOM 8919 N N . LEU B 1 317 ? -1.473 1.604 -9.883 1 91.75 317 LEU B N 1
ATOM 8920 C CA . LEU B 1 317 ? -2.824 1.771 -9.359 1 91.75 317 LEU B CA 1
ATOM 8921 C C . LEU B 1 317 ? -2.852 2.812 -8.25 1 91.75 317 LEU B C 1
ATOM 8923 O O . LEU B 1 317 ? -3.795 3.6 -8.148 1 91.75 317 LEU B O 1
ATOM 8927 N N . THR B 1 318 ? -1.854 2.834 -7.445 1 90.69 318 THR B N 1
ATOM 8928 C CA . THR B 1 318 ? -1.772 3.812 -6.363 1 90.69 318 THR B CA 1
ATOM 8929 C C . THR B 1 318 ? -1.742 5.23 -6.922 1 90.69 318 THR B C 1
ATOM 8931 O O . THR B 1 318 ? -2.412 6.125 -6.402 1 90.69 318 THR B O 1
ATOM 8934 N N . TRP B 1 319 ? -1.019 5.445 -7.992 1 91.62 319 TRP B N 1
ATOM 8935 C CA . TRP B 1 319 ? -0.941 6.766 -8.609 1 91.62 319 TRP B CA 1
ATOM 8936 C C . TRP B 1 319 ? -2.301 7.195 -9.148 1 91.62 319 TRP B C 1
ATOM 8938 O O . TRP B 1 319 ? -2.676 8.367 -9.047 1 91.62 319 TRP B O 1
ATOM 8948 N N . ARG B 1 320 ? -2.922 6.27 -9.688 1 95.06 320 ARG B N 1
ATOM 8949 C CA . ARG B 1 320 ? -4.242 6.582 -10.219 1 95.06 320 ARG B CA 1
ATOM 8950 C C . ARG B 1 320 ? -5.234 6.867 -9.094 1 95.06 320 ARG B C 1
ATOM 8952 O O . ARG B 1 320 ? -6.113 7.719 -9.234 1 95.06 320 ARG B O 1
ATOM 8959 N N . MET B 1 321 ? -5.105 6.125 -8.023 1 96.12 321 MET B N 1
ATOM 8960 C CA . MET B 1 321 ? -5.973 6.371 -6.871 1 96.12 321 MET B CA 1
ATOM 8961 C C . MET B 1 321 ? -5.727 7.758 -6.293 1 96.12 321 MET B C 1
ATOM 8963 O O . MET B 1 321 ? -6.668 8.453 -5.914 1 96.12 321 MET B O 1
ATOM 8967 N N . VAL B 1 322 ? -4.461 8.125 -6.258 1 95 322 VAL B N 1
ATOM 8968 C CA . VAL B 1 322 ? -4.109 9.445 -5.742 1 95 322 VAL B CA 1
ATOM 8969 C C . VAL B 1 322 ? -4.723 10.531 -6.629 1 95 322 VAL B C 1
ATOM 8971 O O . VAL B 1 322 ? -5.324 11.484 -6.129 1 95 322 VAL B O 1
ATOM 8974 N N . PHE B 1 323 ? -4.562 10.352 -7.867 1 95.69 323 PHE B N 1
ATOM 8975 C CA . PHE B 1 323 ? -5.09 11.305 -8.828 1 95.69 323 PHE B CA 1
ATOM 8976 C C . PHE B 1 323 ? -6.605 11.422 -8.711 1 95.69 323 PHE B C 1
ATOM 8978 O O . PHE B 1 323 ? -7.148 12.523 -8.664 1 95.69 323 PHE B O 1
ATOM 8985 N N . THR B 1 324 ? -7.266 10.273 -8.695 1 97.81 324 THR B N 1
ATOM 8986 C CA . THR B 1 324 ? -8.719 10.25 -8.609 1 97.81 324 THR B CA 1
ATOM 8987 C C . THR B 1 324 ? -9.195 10.883 -7.305 1 97.81 324 THR B C 1
ATOM 8989 O O . THR B 1 324 ? -10.164 11.641 -7.293 1 97.81 324 THR B O 1
ATOM 8992 N N . ALA B 1 325 ? -8.57 10.555 -6.203 1 96.75 325 ALA B N 1
ATOM 8993 C CA . ALA B 1 325 ? -8.922 11.102 -4.898 1 96.75 325 ALA B CA 1
ATOM 8994 C C . ALA B 1 325 ? -8.719 12.617 -4.867 1 96.75 325 ALA B C 1
ATOM 8996 O O . ALA B 1 325 ? -9.539 13.352 -4.316 1 96.75 325 ALA B O 1
ATOM 8997 N N . MET B 1 326 ? -7.68 13.117 -5.453 1 93.94 326 MET B N 1
ATOM 8998 C CA . MET B 1 326 ? -7.391 14.547 -5.504 1 93.94 326 MET B CA 1
ATOM 8999 C C . MET B 1 326 ? -8.453 15.289 -6.309 1 93.94 326 MET B C 1
ATOM 9001 O O . MET B 1 326 ? -8.945 16.328 -5.879 1 93.94 326 MET B O 1
ATOM 9005 N N . ILE B 1 327 ? -8.805 14.711 -7.418 1 95.5 327 ILE B N 1
ATOM 9006 C CA . ILE B 1 327 ? -9.805 15.336 -8.281 1 95.5 327 ILE B CA 1
ATOM 9007 C C . ILE B 1 327 ? -11.148 15.375 -7.562 1 95.5 327 ILE B C 1
ATOM 9009 O O . ILE B 1 327 ? -11.891 16.359 -7.676 1 95.5 327 ILE B O 1
ATOM 9013 N N . SER B 1 328 ? -11.422 14.305 -6.887 1 96.69 328 SER B N 1
ATOM 9014 C CA . SER B 1 328 ? -12.68 14.258 -6.156 1 96.69 328 SER B CA 1
ATOM 9015 C C . SER B 1 328 ? -12.742 15.344 -5.086 1 96.69 328 SER B C 1
ATOM 9017 O O . SER B 1 328 ? -13.742 16.062 -4.98 1 96.69 328 SER B O 1
ATOM 9019 N N . THR B 1 329 ? -11.734 15.508 -4.312 1 91.94 329 THR B N 1
ATOM 9020 C CA . THR B 1 329 ? -11.703 16.516 -3.262 1 91.94 329 THR B CA 1
ATOM 9021 C C . THR B 1 329 ? -11.727 17.922 -3.859 1 91.94 329 THR B C 1
ATOM 9023 O O . THR B 1 329 ? -12.43 18.797 -3.355 1 91.94 329 THR B O 1
ATOM 9026 N N . PHE B 1 330 ? -11.031 18.141 -4.91 1 87.81 330 PHE B N 1
ATOM 9027 C CA . PHE B 1 330 ? -10.984 19.438 -5.566 1 87.81 330 PHE B CA 1
ATOM 9028 C C . PHE B 1 330 ? -12.352 19.812 -6.125 1 87.81 330 PHE B C 1
ATOM 9030 O O . PHE B 1 330 ? -12.812 20.938 -5.941 1 87.81 330 PHE B O 1
ATOM 9037 N N . THR B 1 331 ? -12.922 18.891 -6.801 1 92.06 331 THR B N 1
ATOM 9038 C CA . THR B 1 331 ? -14.227 19.141 -7.398 1 92.06 331 THR B CA 1
ATOM 9039 C C . THR B 1 331 ? -15.266 19.422 -6.32 1 92.06 331 THR B C 1
ATOM 9041 O O . THR B 1 331 ? -16.094 20.328 -6.469 1 92.06 331 THR B O 1
ATOM 9044 N N . LEU B 1 332 ? -15.219 18.641 -5.293 1 92 332 LEU B N 1
ATOM 9045 C CA . LEU B 1 332 ? -16.172 18.859 -4.207 1 92 332 LEU B CA 1
ATOM 9046 C C . LEU B 1 332 ? -15.961 20.219 -3.561 1 92 332 LEU B C 1
ATOM 9048 O O . LEU B 1 332 ? -16.922 20.922 -3.27 1 92 332 LEU B O 1
ATOM 9052 N N . ASN B 1 333 ? -14.742 20.625 -3.33 1 85.44 333 ASN B N 1
ATOM 9053 C CA . ASN B 1 333 ? -14.445 21.922 -2.736 1 85.44 333 ASN B CA 1
ATOM 9054 C C . ASN B 1 333 ? -14.922 23.062 -3.623 1 85.44 333 ASN B C 1
ATOM 9056 O O . ASN B 1 333 ? -15.391 24.094 -3.121 1 85.44 333 ASN B O 1
ATOM 9060 N N . CYS B 1 334 ? -14.789 22.891 -4.871 1 84.62 334 CYS B N 1
ATOM 9061 C CA . CYS B 1 334 ? -15.273 23.906 -5.797 1 84.62 334 CYS B CA 1
ATOM 9062 C C . CYS B 1 334 ? -16.797 24.047 -5.719 1 84.62 334 CYS B C 1
ATOM 9064 O O . CYS B 1 334 ? -17.312 25.156 -5.695 1 84.62 334 CYS B O 1
ATOM 9066 N N . PHE B 1 335 ? -17.422 22.953 -5.648 1 88.12 335 PHE B N 1
ATOM 9067 C CA . PHE B 1 335 ? -18.891 22.969 -5.59 1 88.12 335 PHE B CA 1
ATOM 9068 C C . PHE B 1 335 ? -19.375 23.547 -4.27 1 88.12 335 PHE B C 1
ATOM 9070 O O . PHE B 1 335 ? -20.297 24.375 -4.254 1 88.12 335 PHE B O 1
ATOM 9077 N N . ILE B 1 336 ? -18.812 23.109 -3.225 1 83.75 336 ILE B N 1
ATOM 9078 C CA . ILE B 1 336 ? -19.266 23.562 -1.909 1 83.75 336 ILE B CA 1
ATOM 9079 C C . ILE B 1 336 ? -18.938 25.047 -1.728 1 83.75 336 ILE B C 1
ATOM 9081 O O . ILE B 1 336 ? -19.703 25.781 -1.115 1 83.75 336 ILE B O 1
ATOM 9085 N N . SER B 1 337 ? -17.797 25.484 -2.242 1 80.75 337 SER B N 1
ATOM 9086 C CA . SER B 1 337 ? -17.453 26.906 -2.164 1 80.75 337 SER B CA 1
ATOM 9087 C C . SER B 1 337 ? -18.453 27.75 -2.93 1 80.75 337 SER B C 1
ATOM 9089 O O . SER B 1 337 ? -18.781 28.859 -2.506 1 80.75 337 SER B O 1
ATOM 9091 N N . PHE B 1 338 ? -18.938 27.25 -3.98 1 82.56 338 PHE B N 1
ATOM 9092 C CA . PHE B 1 338 ? -19.938 27.953 -4.77 1 82.56 338 PHE B CA 1
ATOM 9093 C C . PHE B 1 338 ? -21.297 27.938 -4.062 1 82.56 338 PHE B C 1
ATOM 9095 O O . PHE B 1 338 ? -22 28.938 -4.039 1 82.56 338 PHE B O 1
ATOM 9102 N N . PHE B 1 339 ? -21.578 26.875 -3.465 1 82.81 339 PHE B N 1
ATOM 9103 C CA . PHE B 1 339 ? -22.875 26.688 -2.822 1 82.81 339 PHE B CA 1
ATOM 9104 C C . PHE B 1 339 ? -22.969 27.516 -1.55 1 82.81 339 PHE B C 1
ATOM 9106 O O . PHE B 1 339 ? -24.016 28.125 -1.272 1 82.81 339 PHE B O 1
ATOM 9113 N N . TYR B 1 340 ? -21.906 27.625 -0.795 1 76.81 340 TYR B N 1
ATOM 9114 C CA . TYR B 1 340 ? -21.969 28.359 0.464 1 76.81 340 TYR B CA 1
ATOM 9115 C C . TYR B 1 340 ? -21.531 29.812 0.273 1 76.81 340 TYR B C 1
ATOM 9117 O O . TYR B 1 340 ? -21.375 30.547 1.245 1 76.81 340 TYR B O 1
ATOM 9125 N N . GLY B 1 341 ? -21.359 30.281 -0.976 1 71.31 341 GLY B N 1
ATOM 9126 C CA . GLY B 1 341 ? -21.172 31.688 -1.31 1 71.31 341 GLY B CA 1
ATOM 9127 C C . GLY B 1 341 ? -19.75 32.156 -1.071 1 71.31 341 GLY B C 1
ATOM 9128 O O . GLY B 1 341 ? -19.516 33.375 -0.897 1 71.31 341 GLY B O 1
ATOM 9129 N N . GLN B 1 342 ? -18.891 31.438 -0.672 1 70.69 342 GLN B N 1
ATOM 9130 C CA . GLN B 1 342 ? -17.5 31.844 -0.506 1 70.69 342 GLN B CA 1
ATOM 9131 C C . GLN B 1 342 ? -16.641 31.359 -1.666 1 70.69 342 GLN B C 1
ATOM 9133 O O . GLN B 1 342 ? -15.703 30.578 -1.465 1 70.69 342 GLN B O 1
ATOM 9138 N N . PHE B 1 343 ? -17.062 31.891 -2.76 1 68.75 343 PHE B N 1
ATOM 9139 C CA . PHE B 1 343 ? -16.406 31.453 -3.986 1 68.75 343 PHE B CA 1
ATOM 9140 C C . PHE B 1 343 ? -14.93 31.797 -3.979 1 68.75 343 PHE B C 1
ATOM 9142 O O . PHE B 1 343 ? -14.562 32.938 -3.656 1 68.75 343 PHE B O 1
ATOM 9149 N N . GLY B 1 344 ? -14.07 30.719 -4.07 1 62.44 344 GLY B N 1
ATOM 9150 C CA . GLY B 1 344 ? -12.648 30.969 -4.238 1 62.44 344 GLY B CA 1
ATOM 9151 C C . GLY B 1 344 ? -11.812 30.453 -3.084 1 62.44 344 GLY B C 1
ATOM 9152 O O . GLY B 1 344 ? -10.594 30.328 -3.209 1 62.44 344 GLY B O 1
ATOM 9153 N N . GLN B 1 345 ? -12.461 30.391 -1.929 1 61.88 345 GLN B N 1
ATOM 9154 C CA . GLN B 1 345 ? -11.68 29.922 -0.794 1 61.88 345 GLN B CA 1
ATOM 9155 C C . GLN B 1 345 ? -11.68 28.391 -0.728 1 61.88 345 GLN B C 1
ATOM 9157 O O . GLN B 1 345 ? -12.719 27.781 -0.482 1 61.88 345 GLN B O 1
ATOM 9162 N N . LEU B 1 346 ? -10.727 27.828 -1.283 1 57.47 346 LEU B N 1
ATOM 9163 C CA . LEU B 1 346 ? -10.664 26.375 -1.432 1 57.47 346 LEU B CA 1
ATOM 9164 C C . LEU B 1 346 ? -10.18 25.719 -0.143 1 57.47 346 LEU B C 1
ATOM 9166 O O . LEU B 1 346 ? -10.094 24.5 -0.063 1 57.47 346 LEU B O 1
ATOM 9170 N N . SER B 1 347 ? -9.875 26.547 0.779 1 56.12 347 SER B N 1
ATOM 9171 C CA . SER B 1 347 ? -9.445 25.875 2.004 1 56.12 347 SER B CA 1
ATOM 9172 C C . SER B 1 347 ? -10.617 25.219 2.721 1 56.12 347 SER B C 1
ATOM 9174 O O . SER B 1 347 ? -10.469 24.734 3.848 1 56.12 347 SER B O 1
ATOM 9176 N N . TRP B 1 348 ? -11.812 25.266 1.872 1 51.72 348 TRP B N 1
ATOM 9177 C CA . TRP B 1 348 ? -13 24.766 2.555 1 51.72 348 TRP B CA 1
ATOM 9178 C C . TRP B 1 348 ? -12.992 23.25 2.613 1 51.72 348 TRP B C 1
ATOM 9180 O O . TRP B 1 348 ? -12.391 22.594 1.76 1 51.72 348 TRP B O 1
ATOM 9190 N N . ASN B 1 349 ? -13.695 22.562 3.668 1 55.41 349 ASN B N 1
ATOM 9191 C CA . ASN B 1 349 ? -13.789 21.359 4.484 1 55.41 349 ASN B CA 1
ATOM 9192 C C . ASN B 1 349 ? -14.586 20.266 3.775 1 55.41 349 ASN B C 1
ATOM 9194 O O . ASN B 1 349 ? -15.453 20.562 2.953 1 55.41 349 ASN B O 1
ATOM 9198 N N . GLY B 1 350 ? -14.211 19.141 3.383 1 47.03 350 GLY B N 1
ATOM 9199 C CA . GLY B 1 350 ? -14.938 17.938 3.023 1 47.03 350 GLY B CA 1
ATOM 9200 C C . GLY B 1 350 ? -16.359 17.906 3.564 1 47.03 350 GLY B C 1
ATOM 9201 O O . GLY B 1 350 ? -16.859 18.922 4.035 1 47.03 350 GLY B O 1
ATOM 9202 N N . LEU B 1 351 ? -17.141 16.859 3.211 1 45.53 351 LEU B N 1
ATOM 9203 C CA . LEU B 1 351 ? -18.469 16.688 3.762 1 45.53 351 LEU B CA 1
ATOM 9204 C C . LEU B 1 351 ? -18.453 16.75 5.285 1 45.53 351 LEU B C 1
ATOM 9206 O O . LEU B 1 351 ? -19.438 17.125 5.914 1 45.53 351 LEU B O 1
ATOM 9210 N N . ALA B 1 352 ? -17.266 16.281 5.805 1 42.66 352 ALA B N 1
ATOM 9211 C CA . ALA B 1 352 ? -17.062 16.297 7.25 1 42.66 352 ALA B CA 1
ATOM 9212 C C . ALA B 1 352 ? -15.914 17.25 7.617 1 42.66 352 ALA B C 1
ATOM 9214 O O . ALA B 1 352 ? -14.75 16.953 7.328 1 42.66 352 ALA B O 1
ATOM 9215 N N . ASN B 1 353 ? -16.234 18.484 7.973 1 52.94 353 ASN B N 1
ATOM 9216 C CA . ASN B 1 353 ? -15.25 19.453 8.422 1 52.94 353 ASN B CA 1
ATOM 9217 C C . ASN B 1 353 ? -15.227 19.578 9.938 1 52.94 353 ASN B C 1
ATOM 9219 O O . ASN B 1 353 ? -16.219 20 10.547 1 52.94 353 ASN B O 1
ATOM 9223 N N . PHE B 1 354 ? -14.219 19.047 10.57 1 57 354 PHE B N 1
ATOM 9224 C CA . PHE B 1 354 ? -14.164 19 12.023 1 57 354 PHE B CA 1
ATOM 9225 C C . PHE B 1 354 ? -13.531 20.266 12.586 1 57 354 PHE B C 1
ATOM 9227 O O . PHE B 1 354 ? -13.234 20.344 13.781 1 57 354 PHE B O 1
ATOM 9234 N N . GLY B 1 355 ? -13.383 21.328 11.836 1 52.81 355 GLY B N 1
ATOM 9235 C CA . GLY B 1 355 ? -12.883 22.594 12.32 1 52.81 355 GLY B CA 1
ATOM 9236 C C . GLY B 1 355 ? -11.391 22.594 12.602 1 52.81 355 GLY B C 1
ATOM 9237 O O . GLY B 1 355 ? -10.758 21.531 12.57 1 52.81 355 GLY B O 1
ATOM 9238 N N . THR B 1 356 ? -10.711 23.828 12.742 1 56.78 356 THR B N 1
ATOM 9239 C CA . THR B 1 356 ? -9.273 23.953 12.969 1 56.78 356 THR B CA 1
ATOM 9240 C C . THR B 1 356 ? -8.984 24.234 14.445 1 56.78 356 THR B C 1
ATOM 9242 O O . THR B 1 356 ? -9.727 24.969 15.102 1 56.78 356 THR B O 1
ATOM 9245 N N . PHE B 1 357 ? -8.133 23.453 15.016 1 51.25 357 PHE B N 1
ATOM 9246 C CA . PHE B 1 357 ? -7.727 23.656 16.406 1 51.25 357 PHE B CA 1
ATOM 9247 C C . PHE B 1 357 ? -6.801 24.859 16.516 1 51.25 357 PHE B C 1
ATOM 9249 O O . PHE B 1 357 ? -5.996 25.109 15.625 1 51.25 357 PHE B O 1
ATOM 9256 N N . ASP B 1 358 ? -6.996 25.703 17.422 1 54.53 358 ASP B N 1
ATOM 9257 C CA . ASP B 1 358 ? -6.203 26.906 17.641 1 54.53 358 ASP B CA 1
ATOM 9258 C C . ASP B 1 358 ? -4.777 26.562 18.078 1 54.53 358 ASP B C 1
ATOM 9260 O O . ASP B 1 358 ? -4.535 25.484 18.609 1 54.53 358 ASP B O 1
ATOM 9264 N N . ASN B 1 359 ? -3.732 27.359 17.672 1 52.47 359 ASN B N 1
ATOM 9265 C CA . ASN B 1 359 ? -2.291 27.219 17.844 1 52.47 359 ASN B CA 1
ATOM 9266 C C . ASN B 1 359 ? -1.92 26.953 19.297 1 52.47 359 ASN B C 1
ATOM 9268 O O . ASN B 1 359 ? -0.974 26.219 19.578 1 52.47 359 ASN B O 1
ATOM 9272 N N . GLN B 1 360 ? -2.578 27.609 20.281 1 46.25 360 GLN B N 1
ATOM 9273 C CA . GLN B 1 360 ? -2.16 27.484 21.672 1 46.25 360 GLN B CA 1
ATOM 9274 C C . GLN B 1 360 ? -2.439 26.078 22.219 1 46.25 360 GLN B C 1
ATOM 9276 O O . GLN B 1 360 ? -1.728 25.594 23.094 1 46.25 360 GLN B O 1
ATOM 9281 N N . SER B 1 361 ? -3.285 25.469 21.641 1 51.75 361 SER B N 1
ATOM 9282 C CA . SER B 1 361 ? -3.781 24.188 22.141 1 51.75 361 SER B CA 1
ATOM 9283 C C . SER B 1 361 ? -3.08 23.016 21.453 1 51.75 361 SER B C 1
ATOM 9285 O O . SER B 1 361 ? -3.283 21.859 21.828 1 51.75 361 SER B O 1
ATOM 9287 N N . LYS B 1 362 ? -2.033 23.391 20.719 1 59.41 362 LYS B N 1
ATOM 9288 C CA . LYS B 1 362 ? -1.511 22.359 19.812 1 59.41 362 LYS B CA 1
ATOM 9289 C C . LYS B 1 362 ? -0.324 21.641 20.453 1 59.41 362 LYS B C 1
ATOM 9291 O O . LYS B 1 362 ? 0.021 20.531 20.031 1 59.41 362 LYS B O 1
ATOM 9296 N N . SER B 1 363 ? 0.014 22.016 21.656 1 64.62 363 SER B N 1
ATOM 9297 C CA . SER B 1 363 ? 1.222 21.375 22.172 1 64.62 363 SER B CA 1
ATOM 9298 C C . SER B 1 363 ? 0.888 20.328 23.219 1 64.62 363 SER B C 1
ATOM 9300 O O . SER B 1 363 ? -0.116 20.438 23.922 1 64.62 363 SER B O 1
ATOM 9302 N N . TYR B 1 364 ? 1.34 19.031 23.062 1 67.38 364 TYR B N 1
ATOM 9303 C CA . TYR B 1 364 ? 1.183 18.016 24.094 1 67.38 364 TYR B CA 1
ATOM 9304 C C . TYR B 1 364 ? 2.533 17.609 24.672 1 67.38 364 TYR B C 1
ATOM 9306 O O . TYR B 1 364 ? 3.555 17.672 23.984 1 67.38 364 TYR B O 1
ATOM 9314 N N . GLY B 1 365 ? 2.465 17.422 25.984 1 70.31 365 GLY B N 1
ATOM 9315 C CA . GLY B 1 365 ? 3.668 17.016 26.688 1 70.31 365 GLY B CA 1
ATOM 9316 C C . GLY B 1 365 ? 3.789 15.516 26.844 1 70.31 365 GLY B C 1
ATOM 9317 O O . GLY B 1 365 ? 2.816 14.781 26.641 1 70.31 365 GLY B O 1
ATOM 9318 N N . ILE B 1 366 ? 4.949 14.984 27.125 1 74.81 366 ILE B N 1
ATOM 9319 C CA . ILE B 1 366 ? 5.266 13.57 27.281 1 74.81 366 ILE B CA 1
ATOM 9320 C C . ILE B 1 366 ? 4.398 12.969 28.391 1 74.81 366 ILE B C 1
ATOM 9322 O O . ILE B 1 366 ? 4.078 11.781 28.359 1 74.81 366 ILE B O 1
ATOM 9326 N N . TRP B 1 367 ? 3.922 13.797 29.281 1 77.62 367 TRP B N 1
ATOM 9327 C CA . TRP B 1 367 ? 3.152 13.297 30.422 1 77.62 367 TRP B CA 1
ATOM 9328 C C . TRP B 1 367 ? 1.732 12.93 29.984 1 77.62 367 TRP B C 1
ATOM 9330 O O . TRP B 1 367 ? 1.03 12.219 30.703 1 77.62 367 TRP B O 1
ATOM 9340 N N . GLU B 1 368 ? 1.372 13.375 28.828 1 85 368 GLU B N 1
ATOM 9341 C CA . GLU B 1 368 ? 0.017 13.094 28.359 1 85 368 GLU B CA 1
ATOM 9342 C C . GLU B 1 368 ? -0.042 11.773 27.594 1 85 368 GLU B C 1
ATOM 9344 O O . GLU B 1 368 ? -1.126 11.242 27.344 1 85 368 GLU B O 1
ATOM 9349 N N . LEU B 1 369 ? 1.082 11.188 27.312 1 86.06 369 LEU B N 1
ATOM 9350 C CA . LEU B 1 369 ? 1.109 9.984 26.484 1 86.06 369 LEU B CA 1
ATOM 9351 C C . LEU B 1 369 ? 0.451 8.812 27.188 1 86.06 369 LEU B C 1
ATOM 9353 O O . LEU B 1 369 ? -0.316 8.062 26.594 1 86.06 369 LEU B O 1
ATOM 9357 N N . PRO B 1 370 ? 0.725 8.688 28.484 1 89.56 370 PRO B N 1
ATOM 9358 C CA . PRO B 1 370 ? 0.025 7.594 29.172 1 89.56 370 PRO B CA 1
ATOM 9359 C C . PRO B 1 370 ? -1.486 7.805 29.234 1 89.56 370 PRO B C 1
ATOM 9361 O O . PRO B 1 370 ? -2.25 6.836 29.219 1 89.56 370 PRO B O 1
ATOM 9364 N N . LEU B 1 371 ? -1.892 9.055 29.281 1 92.75 371 LEU B N 1
ATOM 9365 C CA . LEU B 1 371 ? -3.322 9.344 29.297 1 92.75 371 LEU B CA 1
ATOM 9366 C C . LEU B 1 371 ? -3.949 9.008 27.938 1 92.75 371 LEU B C 1
ATOM 9368 O O . LEU B 1 371 ? -5.059 8.477 27.875 1 92.75 371 LEU B O 1
ATOM 9372 N N . PHE B 1 372 ? -3.195 9.336 26.891 1 93.75 372 PHE B N 1
ATOM 9373 C CA . PHE B 1 372 ? -3.678 8.977 25.562 1 93.75 372 PHE B CA 1
ATOM 9374 C C . PHE B 1 372 ? -3.723 7.461 25.391 1 93.75 372 PHE B C 1
ATOM 9376 O O . PHE B 1 372 ? -4.621 6.93 24.734 1 93.75 372 PHE B O 1
ATOM 9383 N N . ALA B 1 373 ? -2.75 6.77 25.969 1 95.31 373 ALA B N 1
ATOM 9384 C CA . ALA B 1 373 ? -2.74 5.312 25.922 1 95.31 373 ALA B CA 1
ATOM 9385 C C . ALA B 1 373 ? -3.955 4.73 26.641 1 95.31 373 ALA B C 1
ATOM 9387 O O . ALA B 1 373 ? -4.539 3.742 26.188 1 95.31 373 ALA B O 1
ATOM 9388 N N . LEU B 1 374 ? -4.312 5.363 27.703 1 97.12 374 LEU B N 1
ATOM 9389 C CA . LEU B 1 374 ? -5.48 4.922 28.453 1 97.12 374 LEU B CA 1
ATOM 9390 C C . LEU B 1 374 ? -6.758 5.137 27.656 1 97.12 374 LEU B C 1
ATOM 9392 O O . LEU B 1 374 ? -7.668 4.305 27.703 1 97.12 374 LEU B O 1
ATOM 9396 N N . VAL B 1 375 ? -6.812 6.281 26.969 1 97.81 375 VAL B N 1
ATOM 9397 C CA . VAL B 1 375 ? -7.957 6.539 26.109 1 97.81 375 VAL B CA 1
ATOM 9398 C C . VAL B 1 375 ? -8.047 5.453 25.031 1 97.81 375 VAL B C 1
ATOM 9400 O O . VAL B 1 375 ? -9.141 4.988 24.703 1 97.81 375 VAL B O 1
ATOM 9403 N N . GLY B 1 376 ? -6.859 5.082 24.469 1 98.12 376 GLY B N 1
ATOM 9404 C CA . GLY B 1 376 ? -6.836 3.994 23.5 1 98.12 376 GLY B CA 1
ATOM 9405 C C . GLY B 1 376 ? -7.336 2.68 24.078 1 98.12 376 GLY B C 1
ATOM 9406 O O . GLY B 1 376 ? -8.047 1.935 23.391 1 98.12 376 GLY B O 1
ATOM 9407 N N . LEU B 1 377 ? -6.98 2.43 25.297 1 98.38 377 LEU B N 1
ATOM 9408 C CA . LEU B 1 377 ? -7.422 1.214 25.969 1 98.38 377 LEU B CA 1
ATOM 9409 C C . LEU B 1 377 ? -8.938 1.21 26.156 1 98.38 377 LEU B C 1
ATOM 9411 O O . LEU B 1 377 ? -9.594 0.212 25.859 1 98.38 377 LEU B O 1
ATOM 9415 N N . ILE B 1 378 ? -9.484 2.314 26.531 1 98.31 378 ILE B N 1
ATOM 9416 C CA . ILE B 1 378 ? -10.922 2.434 26.75 1 98.31 378 ILE B CA 1
ATOM 9417 C C . ILE B 1 378 ? -11.648 2.309 25.422 1 98.31 378 ILE B C 1
ATOM 9419 O O . ILE B 1 378 ? -12.672 1.618 25.328 1 98.31 378 ILE B O 1
ATOM 9423 N N . GLY B 1 379 ? -11.102 2.988 24.469 1 98.5 379 GLY B N 1
ATOM 9424 C CA . GLY B 1 379 ? -11.719 2.91 23.156 1 98.5 379 GLY B CA 1
ATOM 9425 C C . GLY B 1 379 ? -11.688 1.511 22.562 1 98.5 379 GLY B C 1
ATOM 9426 O O . GLY B 1 379 ? -12.641 1.094 21.891 1 98.5 379 GLY B O 1
ATOM 9427 N N . GLY B 1 380 ? -10.555 0.812 22.766 1 98.44 380 GLY B N 1
ATOM 9428 C CA . GLY B 1 380 ? -10.477 -0.564 22.297 1 98.44 380 GLY B CA 1
ATOM 9429 C C . GLY B 1 380 ? -11.469 -1.486 22.984 1 98.44 380 GLY B C 1
ATOM 9430 O O . GLY B 1 380 ? -12.094 -2.322 22.328 1 98.44 380 GLY B O 1
ATOM 9431 N N . LEU B 1 381 ? -11.648 -1.289 24.25 1 98.5 381 LEU B N 1
ATOM 9432 C CA . LEU B 1 381 ? -12.602 -2.094 25 1 98.5 381 LEU B CA 1
ATOM 9433 C C . LEU B 1 381 ? -14.039 -1.75 24.609 1 98.5 381 LEU B C 1
ATOM 9435 O O . LEU B 1 381 ? -14.852 -2.646 24.375 1 98.5 381 LEU B O 1
ATOM 9439 N N . SER B 1 382 ? -14.281 -0.474 24.531 1 98.5 382 SER B N 1
ATOM 9440 C CA . SER B 1 382 ? -15.617 -0.025 24.141 1 98.5 382 SER B CA 1
ATOM 9441 C C . SER B 1 382 ? -15.945 -0.463 22.719 1 98.5 382 SER B C 1
ATOM 9443 O O . SER B 1 382 ? -17.078 -0.858 22.438 1 98.5 382 SER B O 1
ATOM 9445 N N . GLY B 1 383 ? -14.984 -0.361 21.844 1 98.5 383 GLY B N 1
ATOM 9446 C CA . GLY B 1 383 ? -15.203 -0.795 20.469 1 98.5 383 GLY B CA 1
ATOM 9447 C C . GLY B 1 383 ? -15.445 -2.289 20.344 1 98.5 383 GLY B C 1
ATOM 9448 O O . GLY B 1 383 ? -16.328 -2.721 19.609 1 98.5 383 GLY B O 1
ATOM 9449 N N . ALA B 1 384 ? -14.688 -3.074 21.047 1 98.44 384 ALA B N 1
ATOM 9450 C CA . ALA B 1 384 ? -14.867 -4.523 21.047 1 98.44 384 ALA B CA 1
ATOM 9451 C C . ALA B 1 384 ? -16.234 -4.91 21.594 1 98.44 384 ALA B C 1
ATOM 9453 O O . ALA B 1 384 ? -16.875 -5.832 21.094 1 98.44 384 ALA B O 1
ATOM 9454 N N . PHE B 1 385 ? -16.609 -4.223 22.641 1 98.56 385 PHE B N 1
ATOM 9455 C CA . PHE B 1 385 ? -17.922 -4.48 23.234 1 98.56 385 PHE B CA 1
ATOM 9456 C C . PHE B 1 385 ? -19.031 -4.078 22.281 1 98.56 385 PHE B C 1
ATOM 9458 O O . PHE B 1 385 ? -20.062 -4.754 22.188 1 98.56 385 PHE B O 1
ATOM 9465 N N . PHE B 1 386 ? -18.859 -2.992 21.641 1 98.56 386 PHE B N 1
ATOM 9466 C CA . PHE B 1 386 ? -19.797 -2.537 20.625 1 98.56 386 PHE B CA 1
ATOM 9467 C C . PHE B 1 386 ? -20 -3.602 19.547 1 98.56 386 PHE B C 1
ATOM 9469 O O . PHE B 1 386 ? -21.125 -3.924 19.188 1 98.56 386 PHE B O 1
ATOM 9476 N N . ASN B 1 387 ? -18.891 -4.117 18.984 1 98.19 387 ASN B N 1
ATOM 9477 C CA . ASN B 1 387 ? -18.953 -5.133 17.938 1 98.19 387 ASN B CA 1
ATOM 9478 C C . ASN B 1 387 ? -19.625 -6.41 18.438 1 98.19 387 ASN B C 1
ATOM 9480 O O . ASN B 1 387 ? -20.359 -7.07 17.688 1 98.19 387 ASN B O 1
ATOM 9484 N N . PHE B 1 388 ? -19.375 -6.766 19.672 1 97.75 388 PHE B N 1
ATOM 9485 C CA . PHE B 1 388 ? -19.984 -7.945 20.266 1 97.75 388 PHE B CA 1
ATOM 9486 C C . PHE B 1 388 ? -21.5 -7.797 20.328 1 97.75 388 PHE B C 1
ATOM 9488 O O . PHE B 1 388 ? -22.234 -8.695 19.922 1 97.75 388 PHE B O 1
ATOM 9495 N N . LEU B 1 389 ? -21.953 -6.648 20.797 1 97.94 389 LEU B N 1
ATOM 9496 C CA . LEU B 1 389 ? -23.375 -6.395 20.938 1 97.94 389 LEU B CA 1
ATOM 9497 C C . LEU B 1 389 ? -24.047 -6.281 19.562 1 97.94 389 LEU B C 1
ATOM 9499 O O . LEU B 1 389 ? -25.172 -6.77 19.375 1 97.94 389 LEU B O 1
ATOM 9503 N N . ASN B 1 390 ? -23.391 -5.617 18.688 1 97.75 390 ASN B N 1
ATOM 9504 C CA . ASN B 1 390 ? -23.953 -5.469 17.344 1 97.75 390 ASN B CA 1
ATOM 9505 C C . ASN B 1 390 ? -24.094 -6.82 16.641 1 97.75 390 ASN B C 1
ATOM 9507 O O . ASN B 1 390 ? -25.047 -7.035 15.891 1 97.75 390 ASN B O 1
ATOM 9511 N N . MET B 1 391 ? -23.125 -7.68 16.828 1 96.44 391 MET B N 1
ATOM 9512 C CA . MET B 1 391 ? -23.188 -9 16.219 1 96.44 391 MET B CA 1
ATOM 9513 C C . MET B 1 391 ? -24.328 -9.82 16.797 1 96.44 391 MET B C 1
ATOM 9515 O O . MET B 1 391 ? -25.016 -10.547 16.062 1 96.44 391 MET B O 1
ATOM 9519 N N . LYS B 1 392 ? -24.547 -9.703 18.078 1 97 392 LYS B N 1
ATOM 9520 C CA . LYS B 1 392 ? -25.672 -10.391 18.703 1 97 392 LYS B CA 1
ATOM 9521 C C . LYS B 1 392 ? -27 -9.883 18.141 1 97 392 LYS B C 1
ATOM 9523 O O . LYS B 1 392 ? -27.906 -10.68 17.875 1 97 392 LYS B O 1
ATOM 9528 N N . LEU B 1 393 ? -27.062 -8.625 17.984 1 97.25 393 LEU B N 1
ATOM 9529 C CA . LEU B 1 393 ? -28.281 -8.023 17.438 1 97.25 393 LEU B CA 1
ATOM 9530 C C . LEU B 1 393 ? -28.469 -8.43 15.984 1 97.25 393 LEU B C 1
ATOM 9532 O O . LEU B 1 393 ? -29.594 -8.703 15.555 1 97.25 393 LEU B O 1
ATOM 9536 N N . SER B 1 394 ? -27.406 -8.398 15.234 1 96.06 394 SER B N 1
ATOM 9537 C CA . SER B 1 394 ? -27.5 -8.758 13.82 1 96.06 394 SER B CA 1
ATOM 9538 C C . SER B 1 394 ? -27.891 -10.219 13.641 1 96.06 394 SER B C 1
ATOM 9540 O O . SER B 1 394 ? -28.594 -10.562 12.695 1 96.06 394 SER B O 1
ATOM 9542 N N . ARG B 1 395 ? -27.422 -11.078 14.5 1 95.06 395 ARG B N 1
ATOM 9543 C CA . ARG B 1 395 ? -27.828 -12.477 14.461 1 95.06 395 ARG B CA 1
ATOM 9544 C C . ARG B 1 395 ? -29.297 -12.625 14.812 1 95.06 395 ARG B C 1
ATOM 9546 O O . ARG B 1 395 ? -30.016 -13.445 14.219 1 95.06 395 ARG B O 1
ATOM 9553 N N . PHE B 1 396 ? -29.719 -11.875 15.812 1 95.56 396 PHE B N 1
ATOM 9554 C CA . PHE B 1 396 ? -31.125 -11.859 16.172 1 95.56 396 PHE B CA 1
ATOM 9555 C C . PHE B 1 396 ? -31.984 -11.453 14.984 1 95.56 396 PHE B C 1
ATOM 9557 O O . PHE B 1 396 ? -33.031 -12.062 14.727 1 95.56 396 PHE B O 1
ATOM 9564 N N . ARG B 1 397 ? -31.578 -10.453 14.242 1 94.88 397 ARG B N 1
ATOM 9565 C CA . ARG B 1 397 ? -32.312 -9.984 13.062 1 94.88 397 ARG B CA 1
ATOM 9566 C C . ARG B 1 397 ? -32.344 -11.07 11.992 1 94.88 397 ARG B C 1
ATOM 9568 O O . ARG B 1 397 ? -33.375 -11.242 11.328 1 94.88 397 ARG B O 1
ATOM 9575 N N . LYS B 1 398 ? -31.219 -11.719 11.805 1 90.25 398 LYS B N 1
ATOM 9576 C CA . LYS B 1 398 ? -31.125 -12.75 10.773 1 90.25 398 LYS B CA 1
ATOM 9577 C C . LYS B 1 398 ? -32.094 -13.898 11.055 1 90.25 398 LYS B C 1
ATOM 9579 O O . LYS B 1 398 ? -32.688 -14.461 10.125 1 90.25 398 LYS B O 1
ATOM 9584 N N . TYR B 1 399 ? -32.406 -14.172 12.32 1 91.12 399 TYR B N 1
ATOM 9585 C CA . TYR B 1 399 ? -33.219 -15.344 12.672 1 91.12 399 TYR B CA 1
ATOM 9586 C C . TYR B 1 399 ? -34.656 -14.961 12.883 1 91.12 399 TYR B C 1
ATOM 9588 O O . TYR B 1 399 ? -35.562 -15.727 12.539 1 91.12 399 TYR B O 1
ATOM 9596 N N . TYR B 1 400 ? -34.844 -13.719 13.383 1 92.81 400 TYR B N 1
ATOM 9597 C CA . TYR B 1 400 ? -36.219 -13.406 13.82 1 92.81 400 TYR B CA 1
ATOM 9598 C C . TYR B 1 400 ? -36.844 -12.336 12.945 1 92.81 400 TYR B C 1
ATOM 9600 O O . TYR B 1 400 ? -38.062 -12.211 12.883 1 92.81 400 TYR B O 1
ATOM 9608 N N . ILE B 1 401 ? -36.125 -11.492 12.352 1 93.81 401 ILE B N 1
ATOM 9609 C CA . ILE B 1 401 ? -36.625 -10.422 11.508 1 93.81 401 ILE B CA 1
ATOM 9610 C C . ILE B 1 401 ? -36.375 -10.742 10.039 1 93.81 401 ILE B C 1
ATOM 9612 O O . ILE B 1 401 ? -35.469 -10.172 9.43 1 93.81 401 ILE B O 1
ATOM 9616 N N . ARG B 1 402 ? -37.188 -11.555 9.461 1 88.88 402 ARG B N 1
ATOM 9617 C CA . ARG B 1 402 ? -36.906 -12.094 8.141 1 88.88 402 ARG B CA 1
ATOM 9618 C C . ARG B 1 402 ? -37.75 -11.438 7.074 1 88.88 402 ARG B C 1
ATOM 9620 O O . ARG B 1 402 ? -37.312 -11.227 5.945 1 88.88 402 ARG B O 1
ATOM 9627 N N . THR B 1 403 ? -38.906 -10.977 7.48 1 93.62 403 THR B N 1
ATOM 9628 C CA . THR B 1 403 ? -39.844 -10.469 6.477 1 93.62 403 THR B CA 1
ATOM 9629 C C . THR B 1 403 ? -39.594 -8.984 6.219 1 93.62 403 THR B C 1
ATOM 9631 O O . THR B 1 403 ? -39.062 -8.273 7.078 1 93.62 403 THR B O 1
ATOM 9634 N N . LYS B 1 404 ? -39.969 -8.469 5.113 1 95.38 404 LYS B N 1
ATOM 9635 C CA . LYS B 1 404 ? -39.812 -7.07 4.73 1 95.38 404 LYS B CA 1
ATOM 9636 C C . LYS B 1 404 ? -40.625 -6.152 5.648 1 95.38 404 LYS B C 1
ATOM 9638 O O . LYS B 1 404 ? -40.188 -5.043 5.969 1 95.38 404 LYS B O 1
ATOM 9643 N N . ARG B 1 405 ? -41.75 -6.598 6.07 1 96.06 405 ARG B N 1
ATOM 9644 C CA . ARG B 1 405 ? -42.594 -5.797 6.953 1 96.06 405 ARG B CA 1
ATOM 9645 C C . ARG B 1 405 ? -41.938 -5.609 8.32 1 96.06 405 ARG B C 1
ATOM 9647 O O . ARG B 1 405 ? -41.969 -4.512 8.883 1 96.06 405 ARG B O 1
ATOM 9654 N N . GLN B 1 406 ? -41.375 -6.633 8.805 1 96.88 406 GLN B N 1
ATOM 9655 C CA . GLN B 1 406 ? -40.719 -6.559 10.102 1 96.88 406 GLN B CA 1
ATOM 9656 C C . GLN B 1 406 ? -39.5 -5.641 10.047 1 96.88 406 GLN B C 1
ATOM 9658 O O . GLN B 1 406 ? -39.25 -4.879 10.984 1 96.88 406 GLN B O 1
ATOM 9663 N N . ARG B 1 407 ? -38.844 -5.777 8.977 1 97.31 407 ARG B N 1
ATOM 9664 C CA . ARG B 1 407 ? -37.656 -4.926 8.805 1 97.31 407 ARG B CA 1
ATOM 9665 C C . ARG B 1 407 ? -38.062 -3.459 8.703 1 97.31 407 ARG B C 1
ATOM 9667 O O . ARG B 1 407 ? -37.406 -2.586 9.25 1 97.31 407 ARG B O 1
ATOM 9674 N N . PHE B 1 408 ? -39.125 -3.217 7.949 1 97.62 408 PHE B N 1
ATOM 9675 C CA . PHE B 1 408 ? -39.656 -1.861 7.809 1 97.62 408 PHE B CA 1
ATOM 9676 C C . PHE B 1 408 ? -40.094 -1.309 9.156 1 97.62 408 PHE B C 1
ATOM 9678 O O . PHE B 1 408 ? -39.781 -0.167 9.5 1 97.62 408 PHE B O 1
ATOM 9685 N N . LEU B 1 409 ? -40.719 -2.084 10.008 1 97.25 409 LEU B N 1
ATOM 9686 C CA . LEU B 1 409 ? -41.219 -1.659 11.305 1 97.25 409 LEU B CA 1
ATOM 9687 C C . LEU B 1 409 ? -40.062 -1.402 12.281 1 97.25 409 LEU B C 1
ATOM 9689 O O . LEU B 1 409 ? -40.156 -0.521 13.141 1 97.25 409 LEU B O 1
ATOM 9693 N N . GLU B 1 410 ? -39.094 -2.234 12.117 1 97.5 410 GLU B N 1
ATOM 9694 C CA . GLU B 1 410 ? -37.969 -1.992 12.992 1 97.5 410 GLU B CA 1
ATOM 9695 C C . GLU B 1 410 ? -37.312 -0.639 12.695 1 97.5 410 GLU B C 1
ATOM 9697 O O . GLU B 1 410 ? -36.906 0.066 13.609 1 97.5 410 GLU B O 1
ATOM 9702 N N . CYS B 1 411 ? -37.219 -0.286 11.422 1 97.75 411 CYS B N 1
ATOM 9703 C CA . CYS B 1 411 ? -36.656 1.009 11.047 1 97.75 411 CYS B CA 1
ATOM 9704 C C . CYS B 1 411 ? -37.5 2.148 11.625 1 97.75 411 CYS B C 1
ATOM 9706 O O . CYS B 1 411 ? -36.938 3.125 12.141 1 97.75 411 CYS B O 1
ATOM 9708 N N . MET B 1 412 ? -38.781 2.025 11.664 1 97.19 412 MET B N 1
ATOM 9709 C CA . MET B 1 412 ? -39.656 3.049 12.211 1 97.19 412 MET B CA 1
ATOM 9710 C C . MET B 1 412 ? -39.531 3.127 13.727 1 97.19 412 MET B C 1
ATOM 9712 O O . MET B 1 412 ? -39.594 4.215 14.305 1 97.19 412 MET B O 1
ATOM 9716 N N . LEU B 1 413 ? -39.281 2.002 14.281 1 97.19 413 LEU B N 1
ATOM 9717 C CA . LEU B 1 413 ? -39.125 1.96 15.734 1 97.19 413 LEU B CA 1
ATOM 9718 C C . LEU B 1 413 ? -37.875 2.705 16.172 1 97.19 413 LEU B C 1
ATOM 9720 O O . LEU B 1 413 ? -37.906 3.459 17.141 1 97.19 413 LEU B O 1
ATOM 9724 N N . VAL B 1 414 ? -36.812 2.461 15.453 1 97.5 414 VAL B N 1
ATOM 9725 C CA . VAL B 1 414 ? -35.562 3.111 15.812 1 97.5 414 VAL B CA 1
ATOM 9726 C C . VAL B 1 414 ? -35.656 4.613 15.562 1 97.5 414 VAL B C 1
ATOM 9728 O O . VAL B 1 414 ? -35.156 5.418 16.344 1 97.5 414 VAL B O 1
ATOM 9731 N N . ALA B 1 415 ? -36.344 5.027 14.469 1 97 415 ALA B N 1
ATOM 9732 C CA . ALA B 1 415 ? -36.531 6.441 14.172 1 97 415 ALA B CA 1
ATOM 9733 C C . ALA B 1 415 ? -37.312 7.133 15.273 1 97 415 ALA B C 1
ATOM 9735 O O . ALA B 1 415 ? -37 8.25 15.688 1 97 415 ALA B O 1
ATOM 9736 N N . THR B 1 416 ? -38.375 6.496 15.789 1 95.81 416 THR B N 1
ATOM 9737 C CA . THR B 1 416 ? -39.188 7.043 16.859 1 95.81 416 THR B CA 1
ATOM 9738 C C . THR B 1 416 ? -38.406 7.059 18.172 1 95.81 416 THR B C 1
ATOM 9740 O O . THR B 1 416 ? -38.5 8.023 18.938 1 95.81 416 THR B O 1
ATOM 9743 N N . ALA B 1 417 ? -37.656 6.027 18.359 1 95.75 417 ALA B N 1
ATOM 9744 C CA . ALA B 1 417 ? -36.875 5.949 19.594 1 95.75 417 ALA B CA 1
ATOM 9745 C C . ALA B 1 417 ? -35.812 7.051 19.641 1 95.75 417 ALA B C 1
ATOM 9747 O O . ALA B 1 417 ? -35.5 7.586 20.703 1 95.75 417 ALA B O 1
ATOM 9748 N N . SER B 1 418 ? -35.25 7.312 18.516 1 94.06 418 SER B N 1
ATOM 9749 C CA . SER B 1 418 ? -34.25 8.359 18.453 1 94.06 418 SER B CA 1
ATOM 9750 C C . SER B 1 418 ? -34.812 9.719 18.828 1 94.06 418 SER B C 1
ATOM 9752 O O . SER B 1 418 ? -34.188 10.484 19.562 1 94.06 418 SER B O 1
ATOM 9754 N N . ALA B 1 419 ? -35.969 10.062 18.359 1 91.5 419 ALA B N 1
ATOM 9755 C CA . ALA B 1 419 ? -36.656 11.312 18.719 1 91.5 419 ALA B CA 1
ATOM 9756 C C . ALA B 1 419 ? -37.031 11.328 20.188 1 91.5 419 ALA B C 1
ATOM 9758 O O . ALA B 1 419 ? -36.875 12.352 20.875 1 91.5 419 ALA B O 1
ATOM 9759 N N . PHE B 1 420 ? -37.438 10.219 20.672 1 92.19 420 PHE B N 1
ATOM 9760 C CA . PHE B 1 420 ? -37.875 10.117 22.047 1 92.19 420 PHE B CA 1
ATOM 9761 C C . PHE B 1 420 ? -36.719 10.281 23.016 1 92.19 420 PHE B C 1
ATOM 9763 O O . PHE B 1 420 ? -36.812 10.969 24.031 1 92.19 420 PHE B O 1
ATOM 9770 N N . ILE B 1 421 ? -35.625 9.648 22.688 1 91.69 421 ILE B N 1
ATOM 9771 C CA . ILE B 1 421 ? -34.469 9.711 23.547 1 91.69 421 ILE B CA 1
ATOM 9772 C C . ILE B 1 421 ? -33.938 11.141 23.594 1 91.69 421 ILE B C 1
ATOM 9774 O O . ILE B 1 421 ? -33.562 11.648 24.656 1 91.69 421 ILE B O 1
ATOM 9778 N N . GLY B 1 422 ? -33.875 11.781 22.453 1 86.69 422 GLY B N 1
ATOM 9779 C CA . GLY B 1 422 ? -33.438 13.164 22.406 1 86.69 422 GLY B CA 1
ATOM 9780 C C . GLY B 1 422 ? -34.312 14.102 23.219 1 86.69 422 GLY B C 1
ATOM 9781 O O . GLY B 1 422 ? -33.812 14.945 23.969 1 86.69 422 GLY B O 1
ATOM 9782 N N . PHE B 1 423 ? -35.531 13.875 23.203 1 83.94 423 PHE B N 1
ATOM 9783 C CA . PHE B 1 423 ? -36.5 14.75 23.875 1 83.94 423 PHE B CA 1
ATOM 9784 C C . PHE B 1 423 ? -36.5 14.492 25.375 1 83.94 423 PHE B C 1
ATOM 9786 O O . PHE B 1 423 ? -36.562 15.438 26.172 1 83.94 423 PHE B O 1
ATOM 9793 N N . ILE B 1 424 ? -36.438 13.242 25.734 1 85.81 424 ILE B N 1
ATOM 9794 C CA . ILE B 1 424 ? -36.469 12.891 27.141 1 85.81 424 ILE B CA 1
ATOM 9795 C C . ILE B 1 424 ? -35.188 13.398 27.844 1 85.81 424 ILE B C 1
ATOM 9797 O O . ILE B 1 424 ? -35.25 13.828 29 1 85.81 424 ILE B O 1
ATOM 9801 N N . THR B 1 425 ? -34.156 13.328 27.141 1 88.75 425 THR B N 1
ATOM 9802 C CA . THR B 1 425 ? -32.906 13.836 27.719 1 88.75 425 THR B CA 1
ATOM 9803 C C . THR B 1 425 ? -32.969 15.344 27.906 1 88.75 425 THR B C 1
ATOM 9805 O O . THR B 1 425 ? -32.438 15.875 28.891 1 88.75 425 THR B O 1
ATOM 9808 N N . LEU B 1 426 ? -33.594 16.047 27.016 1 83.06 426 LEU B N 1
ATOM 9809 C CA . LEU B 1 426 ? -33.75 17.5 27.109 1 83.06 426 LEU B CA 1
ATOM 9810 C C . LEU B 1 426 ? -34.594 17.859 28.328 1 83.06 426 LEU B C 1
ATOM 9812 O O . LEU B 1 426 ? -34.344 18.875 28.984 1 83.06 426 LEU B O 1
ATOM 9816 N N . LEU B 1 427 ? -35.531 17 28.688 1 79.88 427 LEU B N 1
ATOM 9817 C CA . LEU B 1 427 ? -36.438 17.281 29.781 1 79.88 427 LEU B CA 1
ATOM 9818 C C . LEU B 1 427 ? -35.812 16.906 31.125 1 79.88 427 LEU B C 1
ATOM 9820 O O . LEU B 1 427 ? -36.062 17.562 32.125 1 79.88 427 LEU B O 1
ATOM 9824 N N . LEU B 1 428 ? -35 15.922 31.078 1 83.75 428 LEU B N 1
ATOM 9825 C CA . LEU B 1 428 ? -34.5 15.375 32.344 1 83.75 428 LEU B CA 1
ATOM 9826 C C . LEU B 1 428 ? -33.25 16.109 32.812 1 83.75 428 LEU B C 1
ATOM 9828 O O . LEU B 1 428 ? -32.969 16.172 34 1 83.75 428 LEU B O 1
ATOM 9832 N N . ILE B 1 429 ? -32.438 16.5 31.859 1 85.94 429 ILE B N 1
ATOM 9833 C CA . ILE B 1 429 ? -31.156 17.109 32.25 1 85.94 429 ILE B CA 1
ATOM 9834 C C . ILE B 1 429 ? -31.203 18.609 31.969 1 85.94 429 ILE B C 1
ATOM 9836 O O . ILE B 1 429 ? -31.453 19.031 30.844 1 85.94 429 ILE B O 1
ATOM 9840 N N . ASP B 1 430 ? -31.016 19.406 33.062 1 79.38 430 ASP B N 1
ATOM 9841 C CA . ASP B 1 430 ? -31 20.859 32.969 1 79.38 430 ASP B CA 1
ATOM 9842 C C . ASP B 1 430 ? -29.562 21.391 32.812 1 79.38 430 ASP B C 1
ATOM 9844 O O . ASP B 1 430 ? -28.828 21.5 33.812 1 79.38 430 ASP B O 1
ATOM 9848 N N . ASP B 1 431 ? -29.094 21.516 31.594 1 84.38 431 ASP B N 1
ATOM 9849 C CA . ASP B 1 431 ? -27.766 22.078 31.328 1 84.38 431 ASP B CA 1
ATOM 9850 C C . ASP B 1 431 ? -27.859 23.344 30.484 1 84.38 431 ASP B C 1
ATOM 9852 O O . ASP B 1 431 ? -27.516 23.328 29.297 1 84.38 431 ASP B O 1
ATOM 9856 N N . CYS B 1 432 ? -28.359 24.438 31.047 1 80.94 432 CYS B N 1
ATOM 9857 C CA . CYS B 1 432 ? -28.469 25.734 30.375 1 80.94 432 CYS B CA 1
ATOM 9858 C C . CYS B 1 432 ? -27.219 26.578 30.594 1 80.94 432 CYS B C 1
ATOM 9860 O O . CYS B 1 432 ? -26.781 26.75 31.719 1 80.94 432 CYS B O 1
ATOM 9862 N N . GLN B 1 433 ? -26.594 26.828 29.531 1 77.38 433 GLN B N 1
ATOM 9863 C CA . GLN B 1 433 ? -25.375 27.641 29.594 1 77.38 433 GLN B CA 1
ATOM 9864 C C . GLN B 1 433 ? -25.609 29.031 29 1 77.38 433 GLN B C 1
ATOM 9866 O O . GLN B 1 433 ? -26.562 29.234 28.234 1 77.38 433 GLN B O 1
ATOM 9871 N N . SER B 1 434 ? -24.719 30 29.391 1 69.5 434 SER B N 1
ATOM 9872 C CA . SER B 1 434 ? -24.859 31.375 28.906 1 69.5 434 SER B CA 1
ATOM 9873 C C . SER B 1 434 ? -24.453 31.5 27.438 1 69.5 434 SER B C 1
ATOM 9875 O O . SER B 1 434 ? -23.547 30.797 26.984 1 69.5 434 SER B O 1
ATOM 9877 N N . ILE B 1 435 ? -25.219 32.125 26.562 1 60.47 435 ILE B N 1
ATOM 9878 C CA . ILE B 1 435 ? -25.078 32.281 25.125 1 60.47 435 ILE B CA 1
ATOM 9879 C C . ILE B 1 435 ? -23.688 32.812 24.797 1 60.47 435 ILE B C 1
ATOM 9881 O O . ILE B 1 435 ? -23.141 32.5 23.719 1 60.47 435 ILE B O 1
ATOM 9885 N N . GLY B 1 436 ? -22.969 33.625 25.469 1 49.16 436 GLY B N 1
ATOM 9886 C CA . GLY B 1 436 ? -21.672 34.188 25.172 1 49.16 436 GLY B CA 1
ATOM 9887 C C . GLY B 1 436 ? -20.609 33.156 24.859 1 49.16 436 GLY B C 1
ATOM 9888 O O . GLY B 1 436 ? -19.547 33.5 24.328 1 49.16 436 GLY B O 1
ATOM 9889 N N . ILE B 1 437 ? -20.969 31.953 25.031 1 50.31 437 ILE B N 1
ATOM 9890 C CA . ILE B 1 437 ? -19.859 31.016 24.938 1 50.31 437 ILE B CA 1
ATOM 9891 C C . ILE B 1 437 ? -19.859 30.375 23.547 1 50.31 437 ILE B C 1
ATOM 9893 O O . ILE B 1 437 ? -18.781 30.109 22.984 1 50.31 437 ILE B O 1
ATOM 9897 N N . ASN B 1 438 ? -21.016 30.125 22.891 1 51.34 438 ASN B N 1
ATOM 9898 C CA . ASN B 1 438 ? -21.016 29.5 21.578 1 51.34 438 ASN B CA 1
ATOM 9899 C C . ASN B 1 438 ? -21.875 30.281 20.578 1 51.34 438 ASN B C 1
ATOM 9901 O O . ASN B 1 438 ? -23.094 30.266 20.656 1 51.34 438 ASN B O 1
ATOM 9905 N N . PRO B 1 439 ? -21.281 31.203 19.672 1 46.41 439 PRO B N 1
ATOM 9906 C CA . PRO B 1 439 ? -21.969 32.156 18.797 1 46.41 439 PRO B CA 1
ATOM 9907 C C . PRO B 1 439 ? -22.875 31.469 17.797 1 46.41 439 PRO B C 1
ATOM 9909 O O . PRO B 1 439 ? -23.703 32.125 17.141 1 46.41 439 PRO B O 1
ATOM 9912 N N . GLN B 1 440 ? -22.781 30.266 17.422 1 51.81 440 GLN B N 1
ATOM 9913 C CA . GLN B 1 440 ? -23.531 29.797 16.266 1 51.81 440 GLN B CA 1
ATOM 9914 C C . GLN B 1 440 ? -24.844 29.125 16.688 1 51.81 440 GLN B C 1
ATOM 9916 O O . GLN B 1 440 ? -25.25 28.125 16.109 1 51.81 440 GLN B O 1
ATOM 9921 N N . LEU B 1 441 ? -25.578 29.766 17.672 1 54.81 441 LEU B N 1
ATOM 9922 C CA . LEU B 1 441 ? -26.703 29.062 18.266 1 54.81 441 LEU B CA 1
ATOM 9923 C C . LEU B 1 441 ? -28 29.359 17.516 1 54.81 441 LEU B C 1
ATOM 9925 O O . LEU B 1 441 ? -28.266 30.5 17.156 1 54.81 441 LEU B O 1
ATOM 9929 N N . THR B 1 442 ? -28.594 28.297 16.906 1 56.38 442 THR B N 1
ATOM 9930 C CA . THR B 1 442 ? -29.906 28.406 16.281 1 56.38 442 THR B CA 1
ATOM 9931 C C . THR B 1 442 ? -31 28.547 17.344 1 56.38 442 THR B C 1
ATOM 9933 O O . THR B 1 442 ? -30.781 28.234 18.516 1 56.38 442 THR B O 1
ATOM 9936 N N . GLY B 1 443 ? -32.094 29.188 16.984 1 56.62 443 GLY B N 1
ATOM 9937 C CA . GLY B 1 443 ? -33.25 29.422 17.844 1 56.62 443 GLY B CA 1
ATOM 9938 C C . GLY B 1 443 ? -33.719 28.188 18.578 1 56.62 443 GLY B C 1
ATOM 9939 O O . GLY B 1 443 ? -34.156 28.266 19.734 1 56.62 443 GLY B O 1
ATOM 9940 N N . VAL B 1 444 ? -33.5 27.016 18.062 1 57.47 444 VAL B N 1
ATOM 9941 C CA . VAL B 1 444 ? -34 25.766 18.656 1 57.47 444 VAL B CA 1
ATOM 9942 C C . VAL B 1 444 ? -33.156 25.422 19.891 1 57.47 444 VAL B C 1
ATOM 9944 O O . VAL B 1 444 ? -33.656 24.781 20.812 1 57.47 444 VAL B O 1
ATOM 9947 N N . MET B 1 445 ? -32 25.953 19.891 1 60.41 445 MET B N 1
ATOM 9948 C CA . MET B 1 445 ? -31.094 25.641 20.984 1 60.41 445 MET B CA 1
ATOM 9949 C C . MET B 1 445 ? -31.5 26.406 22.25 1 60.41 445 MET B C 1
ATOM 9951 O O . MET B 1 445 ? -31.047 26.062 23.344 1 60.41 445 MET B O 1
ATOM 9955 N N . LYS B 1 446 ? -32.344 27.328 22.062 1 62.84 446 LYS B N 1
ATOM 9956 C CA . LYS B 1 446 ? -32.812 28.141 23.188 1 62.84 446 LYS B CA 1
ATOM 9957 C C . LYS B 1 446 ? -34.062 27.562 23.828 1 62.84 446 LYS B C 1
ATOM 9959 O O . LYS B 1 446 ? -34.562 28.062 24.844 1 62.84 446 LYS B O 1
ATOM 9964 N N . LEU B 1 447 ? -34.344 26.422 23.359 1 60.88 447 LEU B N 1
ATOM 9965 C CA . LEU B 1 447 ? -35.594 25.828 23.859 1 60.88 447 LEU B CA 1
ATOM 9966 C C . LEU B 1 447 ? -35.438 25.438 25.328 1 60.88 447 LEU B C 1
ATOM 9968 O O . LEU B 1 447 ? -34.406 24.922 25.734 1 60.88 447 LEU B O 1
ATOM 9972 N N . TRP B 1 448 ? -36.406 25.719 26.156 1 65.38 448 TRP B N 1
ATOM 9973 C CA . TRP B 1 448 ? -36.625 25.25 27.516 1 65.38 448 TRP B CA 1
ATOM 9974 C C . TRP B 1 448 ? -35.719 25.984 28.5 1 65.38 448 TRP B C 1
ATOM 9976 O O . TRP B 1 448 ? -35.719 25.672 29.688 1 65.38 448 TRP B O 1
ATOM 9986 N N . CYS B 1 449 ? -34.719 26.688 27.781 1 73.81 449 CYS B N 1
ATOM 9987 C CA . CYS B 1 449 ? -33.906 27.469 28.688 1 73.81 449 CYS B CA 1
ATOM 9988 C C . CYS B 1 449 ? -34.406 28.906 28.781 1 73.81 449 CYS B C 1
ATOM 9990 O O . CYS B 1 449 ? -35.062 29.406 27.875 1 73.81 449 CYS B O 1
ATOM 9992 N N . PRO B 1 450 ? -34.25 29.469 30.109 1 69.56 450 PRO B N 1
ATOM 9993 C CA . PRO B 1 450 ? -34.656 30.875 30.266 1 69.56 450 PRO B CA 1
ATOM 9994 C C . PRO B 1 450 ? -33.969 31.797 29.266 1 69.56 450 PRO B C 1
ATOM 9996 O O . PRO B 1 450 ? -33.031 31.391 28.578 1 69.56 450 PRO B O 1
ATOM 9999 N N . LYS B 1 451 ? -34.531 33 29.156 1 64.88 451 LYS B N 1
ATOM 10000 C CA . LYS B 1 451 ? -34.062 34 28.188 1 64.88 451 LYS B CA 1
ATOM 10001 C C . LYS B 1 451 ? -32.562 34.281 28.375 1 64.88 451 LYS B C 1
ATOM 10003 O O . LYS B 1 451 ? -32.125 34.531 29.5 1 64.88 451 LYS B O 1
ATOM 10008 N N . GLY B 1 452 ? -31.656 34.062 27.359 1 63.75 452 GLY B N 1
ATOM 10009 C CA . GLY B 1 452 ? -30.234 34.375 27.375 1 63.75 452 GLY B CA 1
ATOM 10010 C C . GLY B 1 452 ? -29.359 33.125 27.531 1 63.75 452 GLY B C 1
ATOM 10011 O O . GLY B 1 452 ? -28.125 33.25 27.531 1 63.75 452 GLY B O 1
ATOM 10012 N N . LYS B 1 453 ? -30.031 32.031 27.766 1 75.38 453 LYS B N 1
ATOM 10013 C CA . LYS B 1 453 ? -29.25 30.812 27.953 1 75.38 453 LYS B CA 1
ATOM 10014 C C . LYS B 1 453 ? -29.562 29.781 26.859 1 75.38 453 LYS B C 1
ATOM 10016 O O . LYS B 1 453 ? -30.594 29.891 26.188 1 75.38 453 LYS B O 1
ATOM 10021 N N . TYR B 1 454 ? -28.672 28.984 26.547 1 75.62 454 TYR B N 1
ATOM 10022 C CA . TYR B 1 454 ? -28.906 27.922 25.578 1 75.62 454 TYR B CA 1
ATOM 10023 C C . TYR B 1 454 ? -28.656 26.562 26.203 1 75.62 454 TYR B C 1
ATOM 10025 O O . TYR B 1 454 ? -27.938 26.438 27.188 1 75.62 454 TYR B O 1
ATOM 10033 N N . SER B 1 455 ? -29.359 25.625 25.719 1 79.56 455 SER B N 1
ATOM 10034 C CA . SER B 1 455 ? -29.25 24.266 26.234 1 79.56 455 SER B CA 1
ATOM 10035 C C . SER B 1 455 ? -28.125 23.5 25.547 1 79.56 455 SER B C 1
ATOM 10037 O O . SER B 1 455 ? -28.109 23.359 24.328 1 79.56 455 SER B O 1
ATOM 10039 N N . ALA B 1 456 ? -27.203 22.953 26.344 1 82.62 456 ALA B N 1
ATOM 10040 C CA . ALA B 1 456 ? -26.078 22.172 25.812 1 82.62 456 ALA B CA 1
ATOM 10041 C C . ALA B 1 456 ? -26.578 20.875 25.188 1 82.62 456 ALA B C 1
ATOM 10043 O O . ALA B 1 456 ? -26 20.391 24.203 1 82.62 456 ALA B O 1
ATOM 10044 N N . ILE B 1 457 ? -27.641 20.391 25.719 1 83.38 457 ILE B N 1
ATOM 10045 C CA . ILE B 1 457 ? -28.203 19.141 25.203 1 83.38 457 ILE B CA 1
ATOM 10046 C C . ILE B 1 457 ? -28.828 19.375 23.828 1 83.38 457 ILE B C 1
ATOM 10048 O O . ILE B 1 457 ? -28.703 18.531 22.938 1 83.38 457 ILE B O 1
ATOM 10052 N N . ALA B 1 458 ? -29.469 20.469 23.656 1 78.06 458 ALA B N 1
ATOM 10053 C CA . ALA B 1 458 ? -30.094 20.812 22.375 1 78.06 458 ALA B CA 1
ATOM 10054 C C . ALA B 1 458 ? -29.047 20.984 21.281 1 78.06 458 ALA B C 1
ATOM 10056 O O . ALA B 1 458 ? -29.281 20.656 20.125 1 78.06 458 ALA B O 1
ATOM 10057 N N . THR B 1 459 ? -27.906 21.406 21.703 1 77.31 459 THR B N 1
ATOM 10058 C CA . THR B 1 459 ? -26.812 21.609 20.766 1 77.31 459 THR B CA 1
ATOM 10059 C C . THR B 1 459 ? -26.25 20.266 20.297 1 77.31 459 THR B C 1
ATOM 10061 O O . THR B 1 459 ? -25.656 20.188 19.219 1 77.31 459 THR B O 1
ATOM 10064 N N . LEU B 1 460 ? -26.469 19.312 21 1 84.12 460 LEU B N 1
ATOM 10065 C CA . LEU B 1 460 ? -25.906 18.016 20.656 1 84.12 460 LEU B CA 1
ATOM 10066 C C . LEU B 1 460 ? -26.922 17.188 19.875 1 84.12 460 LEU B C 1
ATOM 10068 O O . LEU B 1 460 ? -26.547 16.469 18.938 1 84.12 460 LEU B O 1
ATOM 10072 N N . PHE B 1 461 ? -28.203 17.312 20.219 1 79.38 461 PHE B N 1
ATOM 10073 C CA . PHE B 1 461 ? -29.188 16.422 19.625 1 79.38 461 PHE B CA 1
ATOM 10074 C C . PHE B 1 461 ? -29.891 17.094 18.453 1 79.38 461 PHE B C 1
ATOM 10076 O O . PHE B 1 461 ? -30.406 16.406 17.562 1 79.38 461 PHE B O 1
ATOM 10083 N N . PHE B 1 462 ? -29.938 18.422 18.406 1 76.44 462 PHE B N 1
ATOM 10084 C CA . PHE B 1 462 ? -30.781 19.094 17.422 1 76.44 462 PHE B CA 1
ATOM 10085 C C . PHE B 1 462 ? -29.938 19.734 16.328 1 76.44 462 PHE B C 1
ATOM 10087 O O . PHE B 1 462 ? -30.188 20.875 15.938 1 76.44 462 PHE B O 1
ATOM 10094 N N . GLN B 1 463 ? -28.953 19.141 16 1 77.5 463 GLN B N 1
ATOM 10095 C CA . GLN B 1 463 ? -28.109 19.531 14.875 1 77.5 463 GLN B CA 1
ATOM 10096 C C . GLN B 1 463 ? -27.578 18.297 14.148 1 77.5 463 GLN B C 1
ATOM 10098 O O . GLN B 1 463 ? -27.781 17.172 14.594 1 77.5 463 GLN B O 1
ATOM 10103 N N . ASN B 1 464 ? -27.047 18.562 13 1 80.88 464 ASN B N 1
ATOM 10104 C CA . ASN B 1 464 ? -26.438 17.469 12.258 1 80.88 464 ASN B CA 1
ATOM 10105 C C . ASN B 1 464 ? -25.281 16.844 13.039 1 80.88 464 ASN B C 1
ATOM 10107 O O . ASN B 1 464 ? -24.531 17.547 13.719 1 80.88 464 ASN B O 1
ATOM 10111 N N . PRO B 1 465 ? -25.188 15.562 12.969 1 86.25 465 PRO B N 1
ATOM 10112 C CA . PRO B 1 465 ? -24.172 14.867 13.742 1 86.25 465 PRO B CA 1
ATOM 10113 C C . PRO B 1 465 ? -22.766 15.422 13.508 1 86.25 465 PRO B C 1
ATOM 10115 O O . PRO B 1 465 ? -21.938 15.445 14.422 1 86.25 465 PRO B O 1
ATOM 10118 N N . GLU B 1 466 ? -22.5 15.906 12.375 1 84.56 466 GLU B N 1
ATOM 10119 C CA . GLU B 1 466 ? -21.188 16.453 12.078 1 84.56 466 GLU B CA 1
ATOM 10120 C C . GLU B 1 466 ? -20.938 17.75 12.867 1 84.56 466 GLU B C 1
ATOM 10122 O O . GLU B 1 466 ? -19.828 17.984 13.344 1 84.56 466 GLU B O 1
ATOM 10127 N N . GLU B 1 467 ? -21.922 18.531 12.961 1 83.25 467 GLU B N 1
ATOM 10128 C CA . GLU B 1 467 ? -21.812 19.766 13.727 1 83.25 467 GLU B CA 1
ATOM 10129 C C . GLU B 1 467 ? -21.672 19.484 15.219 1 83.25 467 GLU B C 1
ATOM 10131 O O . GLU B 1 467 ? -21 20.219 15.945 1 83.25 467 GLU B O 1
ATOM 10136 N N . SER B 1 468 ? -22.312 18.422 15.625 1 87.94 468 SER B N 1
ATOM 10137 C CA . SER B 1 468 ? -22.188 18.031 17.016 1 87.94 468 SER B CA 1
ATOM 10138 C C . SER B 1 468 ? -20.75 17.609 17.344 1 87.94 468 SER B C 1
ATOM 10140 O O . SER B 1 468 ? -20.25 17.891 18.438 1 87.94 468 SER B O 1
ATOM 10142 N N . VAL B 1 469 ? -20.141 16.922 16.438 1 89.88 469 VAL B N 1
ATOM 10143 C CA . VAL B 1 469 ? -18.75 16.531 16.625 1 89.88 469 VAL B CA 1
ATOM 10144 C C . VAL B 1 469 ? -17.875 17.781 16.734 1 89.88 469 VAL B C 1
ATOM 10146 O O . VAL B 1 469 ? -16.984 17.859 17.594 1 89.88 469 VAL B O 1
ATOM 10149 N N . LYS B 1 470 ? -18.172 18.75 15.938 1 85.31 470 LYS B N 1
ATOM 10150 C CA . LYS B 1 470 ? -17.406 20 15.945 1 85.31 470 LYS B CA 1
ATOM 10151 C C . LYS B 1 470 ? -17.562 20.734 17.281 1 85.31 470 LYS B C 1
ATOM 10153 O O . LYS B 1 470 ? -16.594 21.281 17.812 1 85.31 470 LYS B O 1
ATOM 10158 N N . SER B 1 471 ? -18.766 20.703 17.719 1 84.69 471 SER B N 1
ATOM 10159 C CA . SER B 1 471 ? -19.031 21.359 19 1 84.69 471 SER B CA 1
ATOM 10160 C C . SER B 1 471 ? -18.266 20.672 20.141 1 84.69 471 SER B C 1
ATOM 10162 O O . SER B 1 471 ? -17.797 21.344 21.062 1 84.69 471 SER B O 1
ATOM 10164 N N . LEU B 1 472 ? -18.141 19.453 20.031 1 89.25 472 LEU B N 1
ATOM 10165 C CA . LEU B 1 472 ? -17.453 18.719 21.078 1 89.25 472 LEU B CA 1
ATOM 10166 C C . LEU B 1 472 ? -15.945 18.938 20.984 1 89.25 472 LEU B C 1
ATOM 10168 O O . LEU B 1 472 ? -15.242 18.906 22 1 89.25 472 LEU B O 1
ATOM 10172 N N . PHE B 1 473 ? -15.445 19.172 19.812 1 87.31 473 PHE B N 1
ATOM 10173 C CA . PHE B 1 473 ? -14.016 19.359 19.609 1 87.31 473 PHE B CA 1
ATOM 10174 C C . PHE B 1 473 ? -13.586 20.75 20.016 1 87.31 473 PHE B C 1
ATOM 10176 O O . PHE B 1 473 ? -12.508 20.938 20.594 1 87.31 473 PHE B O 1
ATOM 10183 N N . HIS B 1 474 ? -14.453 21.781 19.75 1 82.94 474 HIS B N 1
ATOM 10184 C CA . HIS B 1 474 ? -13.938 23.156 19.766 1 82.94 474 HIS B CA 1
ATOM 10185 C C . HIS B 1 474 ? -14.617 23.984 20.844 1 82.94 474 HIS B C 1
ATOM 10187 O O . HIS B 1 474 ? -14.188 25.094 21.141 1 82.94 474 HIS B O 1
ATOM 10193 N N . SER B 1 475 ? -15.633 23.469 21.438 1 80 475 SER B N 1
ATOM 10194 C CA . SER B 1 475 ? -16.297 24.234 22.484 1 80 475 SER B CA 1
ATOM 10195 C C . SER B 1 475 ? -15.375 24.453 23.672 1 80 475 SER B C 1
ATOM 10197 O O . SER B 1 475 ? -14.555 23.578 24 1 80 475 SER B O 1
ATOM 10199 N N . PRO B 1 476 ? -15.453 25.641 24.141 1 78 476 PRO B N 1
ATOM 10200 C CA . PRO B 1 476 ? -14.594 25.953 25.281 1 78 476 PRO B CA 1
ATOM 10201 C C . PRO B 1 476 ? -14.828 25.016 26.469 1 78 476 PRO B C 1
ATOM 10203 O O . PRO B 1 476 ? -15.781 24.234 26.453 1 78 476 PRO B O 1
ATOM 10206 N N . LEU B 1 477 ? -14 25.375 27.375 1 73.5 477 LEU B N 1
ATOM 10207 C CA . LEU B 1 477 ? -14.07 24.578 28.594 1 73.5 477 LEU B CA 1
ATOM 10208 C C . LEU B 1 477 ? -15.367 24.844 29.344 1 73.5 477 LEU B C 1
ATOM 10210 O O . LEU B 1 477 ? -15.898 25.953 29.297 1 73.5 477 LEU B O 1
ATOM 10214 N N . ASN B 1 478 ? -16.094 23.953 29.844 1 74.25 478 ASN B N 1
ATOM 10215 C CA . ASN B 1 478 ? -17.266 24.031 30.703 1 74.25 478 ASN B CA 1
ATOM 10216 C C . ASN B 1 478 ? -18.547 24.234 29.906 1 74.25 478 ASN B C 1
ATOM 10218 O O . ASN B 1 478 ? -19.562 24.672 30.453 1 74.25 478 ASN B O 1
ATOM 10222 N N . SER B 1 479 ? -18.359 24.094 28.672 1 79.88 479 SER B N 1
ATOM 10223 C CA . SER B 1 479 ? -19.547 24.219 27.844 1 79.88 479 SER B CA 1
ATOM 10224 C C . SER B 1 479 ? -20.531 23.078 28.109 1 79.88 479 SER B C 1
ATOM 10226 O O . SER B 1 479 ? -21.719 23.188 27.812 1 79.88 479 SER B O 1
ATOM 10228 N N . PHE B 1 480 ? -20.062 21.969 28.656 1 88.31 480 PHE B N 1
ATOM 10229 C CA . PHE B 1 480 ? -20.891 20.797 28.906 1 88.31 480 PHE B CA 1
ATOM 10230 C C . PHE B 1 480 ? -20.672 20.281 30.328 1 88.31 480 PHE B C 1
ATOM 10232 O O . PHE B 1 480 ? -19.531 20.172 30.781 1 88.31 480 PHE B O 1
ATOM 10239 N N . LYS B 1 481 ? -21.75 20.047 30.984 1 90.19 481 LYS B N 1
ATOM 10240 C CA . LYS B 1 481 ? -21.641 19.359 32.25 1 90.19 481 LYS B CA 1
ATOM 10241 C C . LYS B 1 481 ? -21.203 17.906 32.062 1 90.19 481 LYS B C 1
ATOM 10243 O O . LYS B 1 481 ? -21.547 17.266 31.078 1 90.19 481 LYS B O 1
ATOM 10248 N N . PRO B 1 482 ? -20.453 17.344 33.031 1 92.31 482 PRO B N 1
ATOM 10249 C CA . PRO B 1 482 ? -20 15.945 32.906 1 92.31 482 PRO B CA 1
ATOM 10250 C C . PRO B 1 482 ? -21.156 14.961 32.781 1 92.31 482 PRO B C 1
ATOM 10252 O O . PRO B 1 482 ? -21.047 13.969 32.062 1 92.31 482 PRO B O 1
ATOM 10255 N N . LEU B 1 483 ? -22.234 15.242 33.438 1 92.81 483 LEU B N 1
ATOM 10256 C CA . LEU B 1 483 ? -23.391 14.344 33.375 1 92.81 483 LEU B CA 1
ATOM 10257 C C . LEU B 1 483 ? -24.016 14.359 31.969 1 92.81 483 LEU B C 1
ATOM 10259 O O . LEU B 1 483 ? -24.469 13.32 31.484 1 92.81 483 LEU B O 1
ATOM 10263 N N . THR B 1 484 ? -24.078 15.523 31.406 1 92 484 THR B N 1
ATOM 10264 C CA . THR B 1 484 ? -24.594 15.641 30.047 1 92 484 THR B CA 1
ATOM 10265 C C . THR B 1 484 ? -23.75 14.828 29.078 1 92 484 THR B C 1
ATOM 10267 O O . THR B 1 484 ? -24.297 14.125 28.219 1 92 484 THR B O 1
ATOM 10270 N N . LEU B 1 485 ? -22.422 14.891 29.25 1 94.88 485 LEU B N 1
ATOM 10271 C CA . LEU B 1 485 ? -21.516 14.164 28.375 1 94.88 485 LEU B CA 1
ATOM 10272 C C . LEU B 1 485 ? -21.656 12.664 28.562 1 94.88 485 LEU B C 1
ATOM 10274 O O . LEU B 1 485 ? -21.656 11.906 27.578 1 94.88 485 LEU B O 1
ATOM 10278 N N . PHE B 1 486 ? -21.812 12.234 29.719 1 95.94 486 PHE B N 1
ATOM 10279 C CA . PHE B 1 486 ? -21.922 10.812 30.016 1 95.94 486 PHE B CA 1
ATOM 10280 C C . PHE B 1 486 ? -23.219 10.242 29.453 1 95.94 486 PHE B C 1
ATOM 10282 O O . PHE B 1 486 ? -23.219 9.195 28.812 1 95.94 486 PHE B O 1
ATOM 10289 N N . VAL B 1 487 ? -24.328 10.898 29.688 1 95.19 487 VAL B N 1
ATOM 10290 C CA . VAL B 1 487 ? -25.625 10.414 29.25 1 95.19 487 VAL B CA 1
ATOM 10291 C C . VAL B 1 487 ? -25.688 10.43 27.719 1 95.19 487 VAL B C 1
ATOM 10293 O O . VAL B 1 487 ? -26.188 9.492 27.094 1 95.19 487 VAL B O 1
ATOM 10296 N N . PHE B 1 488 ? -25.156 11.477 27.156 1 94.69 488 PHE B N 1
ATOM 10297 C CA . PHE B 1 488 ? -25.156 11.578 25.703 1 94.69 488 PHE B CA 1
ATOM 10298 C C . PHE B 1 488 ? -24.328 10.461 25.078 1 94.69 488 PHE B C 1
ATOM 10300 O O . PHE B 1 488 ? -24.75 9.836 24.094 1 94.69 488 PHE B O 1
ATOM 10307 N N . ALA B 1 489 ? -23.125 10.219 25.641 1 97.12 489 ALA B N 1
ATOM 10308 C CA . ALA B 1 489 ? -22.25 9.164 25.125 1 97.12 489 ALA B CA 1
ATOM 10309 C C . ALA B 1 489 ? -22.938 7.797 25.219 1 97.12 489 ALA B C 1
ATOM 10311 O O . ALA B 1 489 ? -22.844 6.996 24.281 1 97.12 489 ALA B O 1
ATOM 10312 N N . PHE B 1 490 ? -23.578 7.598 26.25 1 96.75 490 PHE B N 1
ATOM 10313 C CA . PHE B 1 490 ? -24.25 6.32 26.453 1 96.75 490 PHE B CA 1
ATOM 10314 C C . PHE B 1 490 ? -25.438 6.16 25.516 1 96.75 490 PHE B C 1
ATOM 10316 O O . PHE B 1 490 ? -25.594 5.109 24.891 1 96.75 490 PHE B O 1
ATOM 10323 N N . GLU B 1 491 ? -26.297 7.152 25.422 1 95.75 491 GLU B N 1
ATOM 10324 C CA . GLU B 1 491 ? -27.469 7.094 24.562 1 95.75 491 GLU B CA 1
ATOM 10325 C C . GLU B 1 491 ? -27.078 6.949 23.094 1 95.75 491 GLU B C 1
ATOM 10327 O O . GLU B 1 491 ? -27.656 6.137 22.375 1 95.75 491 GLU B O 1
ATOM 10332 N N . TYR B 1 492 ? -26.109 7.738 22.719 1 95.69 492 TYR B N 1
ATOM 10333 C CA . TYR B 1 492 ? -25.719 7.691 21.312 1 95.69 492 TYR B CA 1
ATOM 10334 C C . TYR B 1 492 ? -25 6.379 21 1 95.69 492 TYR B C 1
ATOM 10336 O O . TYR B 1 492 ? -25.078 5.887 19.875 1 95.69 492 TYR B O 1
ATOM 10344 N N . TYR B 1 493 ? -24.281 5.785 21.969 1 97.94 493 TYR B N 1
ATOM 10345 C CA . TYR B 1 493 ? -23.656 4.469 21.844 1 97.94 493 TYR B CA 1
ATOM 10346 C C . TYR B 1 493 ? -24.719 3.408 21.531 1 97.94 493 TYR B C 1
ATOM 10348 O O . TYR B 1 493 ? -24.562 2.621 20.594 1 97.94 493 TYR B O 1
ATOM 10356 N N . ILE B 1 494 ? -25.797 3.445 22.203 1 97.12 494 ILE B N 1
ATOM 10357 C CA . ILE B 1 494 ? -26.859 2.459 22.047 1 97.12 494 ILE B CA 1
ATOM 10358 C C . ILE B 1 494 ? -27.609 2.705 20.734 1 97.12 494 ILE B C 1
ATOM 10360 O O . ILE B 1 494 ? -27.938 1.76 20.016 1 97.12 494 ILE B O 1
ATOM 10364 N N . LEU B 1 495 ? -27.859 3.955 20.453 1 96.5 495 LEU B N 1
ATOM 10365 C CA . LEU B 1 495 ? -28.562 4.281 19.219 1 96.5 495 LEU B CA 1
ATOM 10366 C C . LEU B 1 495 ? -27.75 3.873 18 1 96.5 495 LEU B C 1
ATOM 10368 O O . LEU B 1 495 ? -28.312 3.381 17.016 1 96.5 495 LEU B O 1
ATOM 10372 N N . THR B 1 496 ? -26.438 4.117 18.062 1 97.25 496 THR B N 1
ATOM 10373 C CA . THR B 1 496 ? -25.562 3.73 16.969 1 97.25 496 THR B CA 1
ATOM 10374 C C . THR B 1 496 ? -25.547 2.215 16.797 1 97.25 496 THR B C 1
ATOM 10376 O O . THR B 1 496 ? -25.609 1.708 15.672 1 97.25 496 THR B O 1
ATOM 10379 N N . MET B 1 497 ? -25.469 1.529 17.891 1 97.25 497 MET B N 1
ATOM 10380 C CA . MET B 1 497 ? -25.469 0.07 17.891 1 97.25 497 MET B CA 1
ATOM 10381 C C . MET B 1 497 ? -26.75 -0.481 17.281 1 97.25 497 MET B C 1
ATOM 10383 O O . MET B 1 497 ? -26.719 -1.445 16.516 1 97.25 497 MET B O 1
ATOM 10387 N N . TRP B 1 498 ? -27.812 0.192 17.562 1 97.19 498 TRP B N 1
ATOM 10388 C CA . TRP B 1 498 ? -29.125 -0.241 17.094 1 97.19 498 TRP B CA 1
ATOM 10389 C C . TRP B 1 498 ? -29.297 0.112 15.617 1 97.19 498 TRP B C 1
ATOM 10391 O O . TRP B 1 498 ? -29.969 -0.618 14.867 1 97.19 498 TRP B O 1
ATOM 10401 N N . THR B 1 499 ? -28.781 1.184 15.172 1 97.06 499 THR B N 1
ATOM 10402 C CA . THR B 1 499 ? -28.969 1.684 13.812 1 97.06 499 THR B CA 1
ATOM 10403 C C . THR B 1 499 ? -28.141 0.861 12.82 1 97.06 499 THR B C 1
ATOM 10405 O O . THR B 1 499 ? -28.609 0.569 11.719 1 97.06 499 THR B O 1
ATOM 10408 N N . TYR B 1 500 ? -26.953 0.486 13.273 1 96.12 500 TYR B N 1
ATOM 10409 C CA . TYR B 1 500 ? -26.094 -0.24 12.336 1 96.12 500 TYR B CA 1
ATOM 10410 C C . TYR B 1 500 ? -26.625 -1.646 12.094 1 96.12 500 TYR B C 1
ATOM 10412 O O . TYR B 1 500 ? -26.75 -2.441 13.023 1 96.12 500 TYR B O 1
ATOM 10420 N N . GLY B 1 501 ? -27.016 -1.942 10.938 1 94.31 501 GLY B N 1
ATOM 10421 C CA . GLY B 1 501 ? -27.578 -3.229 10.57 1 94.31 501 GLY B CA 1
ATOM 10422 C C . GLY B 1 501 ? -29.016 -3.137 10.117 1 94.31 501 GLY B C 1
ATOM 10423 O O . GLY B 1 501 ? -29.562 -4.098 9.57 1 94.31 501 GLY B O 1
ATOM 10424 N N . LEU B 1 502 ? -29.625 -1.983 10.289 1 96.38 502 LEU B N 1
ATOM 10425 C CA . LEU B 1 502 ? -30.984 -1.758 9.812 1 96.38 502 LEU B CA 1
ATOM 10426 C C . LEU B 1 502 ? -31.031 -1.784 8.289 1 96.38 502 LEU B C 1
ATOM 10428 O O . LEU B 1 502 ? -30 -1.641 7.621 1 96.38 502 LEU B O 1
ATOM 10432 N N . SER B 1 503 ? -32.219 -1.97 7.773 1 97 503 SER B N 1
ATOM 10433 C CA . SER B 1 503 ? -32.406 -2.008 6.328 1 97 503 SER B CA 1
ATOM 10434 C C . SER B 1 503 ? -32.469 -0.603 5.738 1 97 503 SER B C 1
ATOM 10436 O O . SER B 1 503 ? -33.438 -0.248 5.051 1 97 503 SER B O 1
ATOM 10438 N N . VAL B 1 504 ? -31.484 0.172 6.012 1 97.88 504 VAL B N 1
ATOM 10439 C CA . VAL B 1 504 ? -31.266 1.515 5.477 1 97.88 504 VAL B CA 1
ATOM 10440 C C . VAL B 1 504 ? -29.781 1.733 5.188 1 97.88 504 VAL B C 1
ATOM 10442 O O . VAL B 1 504 ? -28.922 1.065 5.77 1 97.88 504 VAL B O 1
ATOM 10445 N N . PRO B 1 505 ? -29.484 2.539 4.184 1 97.75 505 PRO B N 1
ATOM 10446 C CA . PRO B 1 505 ? -28.078 2.93 4.051 1 97.75 505 PRO B CA 1
ATOM 10447 C C . PRO B 1 505 ? -27.578 3.742 5.242 1 97.75 505 PRO B C 1
ATOM 10449 O O . PRO B 1 505 ? -28.203 4.734 5.625 1 97.75 505 PRO B O 1
ATOM 10452 N N . SER B 1 506 ? -26.609 3.254 5.887 1 96.31 506 SER B N 1
ATOM 10453 C CA . SER B 1 506 ? -26.109 3.926 7.082 1 96.31 506 SER B CA 1
ATOM 10454 C C . SER B 1 506 ? -24.625 3.65 7.293 1 96.31 506 SER B C 1
ATOM 10456 O O . SER B 1 506 ? -24.172 2.514 7.145 1 96.31 506 SER B O 1
ATOM 10458 N N . GLY B 1 507 ? -23.859 4.664 7.512 1 94.88 507 GLY B N 1
ATOM 10459 C CA . GLY B 1 507 ? -22.453 4.543 7.891 1 94.88 507 GLY B CA 1
ATOM 10460 C C . GLY B 1 507 ? -22.234 4.645 9.383 1 94.88 507 GLY B C 1
ATOM 10461 O O . GLY B 1 507 ? -23.062 5.199 10.109 1 94.88 507 GLY B O 1
ATOM 10462 N N . ILE B 1 508 ? -21.109 4.16 9.844 1 95.94 508 ILE B N 1
ATOM 10463 C CA . ILE B 1 508 ? -20.875 4.09 11.273 1 95.94 508 ILE B CA 1
ATOM 10464 C C . ILE B 1 508 ? -19.812 5.113 11.672 1 95.94 508 ILE B C 1
ATOM 10466 O O . ILE B 1 508 ? -19.625 5.395 12.859 1 95.94 508 ILE B O 1
ATOM 10470 N N . PHE B 1 509 ? -19.172 5.812 10.797 1 94.38 509 PHE B N 1
ATOM 10471 C CA . PHE B 1 509 ? -18.016 6.656 11.07 1 94.38 509 PHE B CA 1
ATOM 10472 C C . PHE B 1 509 ? -18.391 7.82 11.977 1 94.38 509 PHE B C 1
ATOM 10474 O O . PHE B 1 509 ? -17.875 7.934 13.094 1 94.38 509 PHE B O 1
ATOM 10481 N N . ILE B 1 510 ? -19.328 8.625 11.57 1 94.19 510 ILE B N 1
ATOM 10482 C CA . ILE B 1 510 ? -19.641 9.859 12.289 1 94.19 510 ILE B CA 1
ATOM 10483 C C . ILE B 1 510 ? -20.266 9.531 13.641 1 94.19 510 ILE B C 1
ATOM 10485 O O . ILE B 1 510 ? -19.875 10.094 14.664 1 94.19 510 ILE B O 1
ATOM 10489 N N . PRO B 1 511 ? -21.188 8.609 13.664 1 95.94 511 PRO B N 1
ATOM 10490 C CA . PRO B 1 511 ? -21.75 8.297 14.977 1 95.94 511 PRO B CA 1
ATOM 10491 C C . PRO B 1 511 ? -20.719 7.75 15.953 1 95.94 511 PRO B C 1
ATOM 10493 O O . PRO B 1 511 ? -20.781 8.031 17.156 1 95.94 511 PRO B O 1
ATOM 10496 N N . SER B 1 512 ? -19.766 6.957 15.461 1 97.5 512 SER B N 1
ATOM 10497 C CA . SER B 1 512 ? -18.719 6.457 16.328 1 97.5 512 SER B CA 1
ATOM 10498 C C . SER B 1 512 ? -17.797 7.582 16.781 1 97.5 512 SER B C 1
ATOM 10500 O O . SER B 1 512 ? -17.359 7.602 17.938 1 97.5 512 SER B O 1
ATOM 10502 N N . LEU B 1 513 ? -17.547 8.469 15.891 1 96.31 513 LEU B N 1
ATOM 10503 C CA . LEU B 1 513 ? -16.734 9.625 16.25 1 96.31 513 LEU B CA 1
ATOM 10504 C C . LEU B 1 513 ? -17.438 10.461 17.328 1 96.31 513 LEU B C 1
ATOM 10506 O O . LEU B 1 513 ? -16.797 10.945 18.266 1 96.31 513 LEU B O 1
ATOM 10510 N N . LEU B 1 514 ? -18.734 10.602 17.156 1 95.88 514 LEU B N 1
ATOM 10511 C CA . LEU B 1 514 ? -19.516 11.406 18.078 1 95.88 514 LEU B CA 1
ATOM 10512 C C . LEU B 1 514 ? -19.531 10.781 19.469 1 95.88 514 LEU B C 1
ATOM 10514 O O . LEU B 1 514 ? -19.328 11.477 20.469 1 95.88 514 LEU B O 1
ATOM 10518 N N . THR B 1 515 ? -19.734 9.531 19.531 1 97.81 515 THR B N 1
ATOM 10519 C CA . THR B 1 515 ? -19.734 8.812 20.797 1 97.81 515 THR B CA 1
ATOM 10520 C C . THR B 1 515 ? -18.375 8.914 21.469 1 97.81 515 THR B C 1
ATOM 10522 O O . THR B 1 515 ? -18.281 9.203 22.656 1 97.81 515 THR B O 1
ATOM 10525 N N . GLY B 1 516 ? -17.359 8.711 20.688 1 98.25 516 GLY B N 1
ATOM 10526 C CA . GLY B 1 516 ? -16 8.797 21.219 1 98.25 516 GLY B CA 1
ATOM 10527 C C . GLY B 1 516 ? -15.625 10.195 21.672 1 98.25 516 GLY B C 1
ATOM 10528 O O . GLY B 1 516 ? -14.93 10.359 22.672 1 98.25 516 GLY B O 1
ATOM 10529 N N . ALA B 1 517 ? -16.047 11.148 20.891 1 96.81 517 ALA B N 1
ATOM 10530 C CA . ALA B 1 517 ? -15.766 12.531 21.25 1 96.81 517 ALA B CA 1
ATOM 10531 C C . ALA B 1 517 ? -16.422 12.898 22.594 1 96.81 517 ALA B C 1
ATOM 10533 O O . ALA B 1 517 ? -15.836 13.625 23.391 1 96.81 517 ALA B O 1
ATOM 10534 N N . ALA B 1 518 ? -17.625 12.391 22.797 1 96.75 518 ALA B N 1
ATOM 10535 C CA . ALA B 1 518 ? -18.359 12.703 24.016 1 96.75 518 ALA B CA 1
ATOM 10536 C C . ALA B 1 518 ? -17.656 12.109 25.25 1 96.75 518 ALA B C 1
ATOM 10538 O O . ALA B 1 518 ? -17.359 12.828 26.203 1 96.75 518 ALA B O 1
ATOM 10539 N N . TRP B 1 519 ? -17.391 10.836 25.219 1 97.75 519 TRP B N 1
ATOM 10540 C CA . TRP B 1 519 ? -16.766 10.266 26.406 1 97.75 519 TRP B CA 1
ATOM 10541 C C . TRP B 1 519 ? -15.297 10.672 26.484 1 97.75 519 TRP B C 1
ATOM 10543 O O . TRP B 1 519 ? -14.711 10.688 27.562 1 97.75 519 TRP B O 1
ATOM 10553 N N . GLY B 1 520 ? -14.648 10.938 25.312 1 97 520 GLY B N 1
ATOM 10554 C CA . GLY B 1 520 ? -13.297 11.484 25.328 1 97 520 GLY B CA 1
ATOM 10555 C C . GLY B 1 520 ? -13.219 12.828 26.031 1 97 520 GLY B C 1
ATOM 10556 O O . GLY B 1 520 ? -12.289 13.086 26.797 1 97 520 GLY B O 1
ATOM 10557 N N . ARG B 1 521 ? -14.172 13.727 25.719 1 95.19 521 ARG B N 1
ATOM 10558 C CA . ARG B 1 521 ? -14.227 15.023 26.391 1 95.19 521 ARG B CA 1
ATOM 10559 C C . ARG B 1 521 ? -14.484 14.852 27.891 1 95.19 521 ARG B C 1
ATOM 10561 O O . ARG B 1 521 ? -13.938 15.586 28.703 1 95.19 521 ARG B O 1
ATOM 10568 N N . LEU B 1 522 ? -15.383 13.922 28.219 1 95.69 522 LEU B N 1
ATOM 10569 C CA . LEU B 1 522 ? -15.633 13.617 29.625 1 95.69 522 LEU B CA 1
ATOM 10570 C C . LEU B 1 522 ? -14.352 13.195 30.328 1 95.69 522 LEU B C 1
ATOM 10572 O O . LEU B 1 522 ? -14.094 13.609 31.453 1 95.69 522 LEU B O 1
ATOM 10576 N N . PHE B 1 523 ? -13.586 12.359 29.641 1 95.38 523 PHE B N 1
ATOM 10577 C CA . PHE B 1 523 ? -12.289 11.953 30.172 1 95.38 523 PHE B CA 1
ATOM 10578 C C . PHE B 1 523 ? -11.375 13.156 30.375 1 95.38 523 PHE B C 1
ATOM 10580 O O . PHE B 1 523 ? -10.68 13.25 31.391 1 95.38 523 PHE B O 1
ATOM 10587 N N . GLY B 1 524 ? -11.383 14.023 29.391 1 92.06 524 GLY B N 1
ATOM 10588 C CA . GLY B 1 524 ? -10.578 15.227 29.5 1 92.06 524 GLY B CA 1
ATOM 10589 C C . GLY B 1 524 ? -10.977 16.109 30.672 1 92.06 524 GLY B C 1
ATOM 10590 O O . GLY B 1 524 ? -10.117 16.641 31.375 1 92.06 524 GLY B O 1
ATOM 10591 N N . VAL B 1 525 ? -12.273 16.266 30.922 1 91.38 525 VAL B N 1
ATOM 10592 C CA . VAL B 1 525 ? -12.781 17.031 32.062 1 91.38 525 VAL B CA 1
ATOM 10593 C C . VAL B 1 525 ? -12.375 16.344 33.375 1 91.38 525 VAL B C 1
ATOM 10595 O O . VAL B 1 525 ? -12.039 17.016 34.344 1 91.38 525 VAL B O 1
ATOM 10598 N N . GLY B 1 526 ? -12.406 15.039 33.344 1 90.81 526 GLY B N 1
ATOM 10599 C CA . GLY B 1 526 ? -11.961 14.297 34.5 1 90.81 526 GLY B CA 1
ATOM 10600 C C . GLY B 1 526 ? -10.492 14.5 34.812 1 90.81 526 GLY B C 1
ATOM 10601 O O . GLY B 1 526 ? -10.109 14.648 35.969 1 90.81 526 GLY B O 1
ATOM 10602 N N . VAL B 1 527 ? -9.711 14.516 33.812 1 89.38 527 VAL B N 1
ATOM 10603 C CA . VAL B 1 527 ? -8.273 14.719 34 1 89.38 527 VAL B CA 1
ATOM 10604 C C . VAL B 1 527 ? -8.016 16.125 34.531 1 89.38 527 VAL B C 1
ATOM 10606 O O . VAL B 1 527 ? -7.133 16.312 35.375 1 89.38 527 VAL B O 1
ATOM 10609 N N . GLN B 1 528 ? -8.758 17.062 34 1 85.81 528 GLN B N 1
ATOM 10610 C CA . GLN B 1 528 ? -8.609 18.438 34.5 1 85.81 528 GLN B CA 1
ATOM 10611 C C . GLN B 1 528 ? -9.008 18.547 35.969 1 85.81 528 GLN B C 1
ATOM 10613 O O . GLN B 1 528 ? -8.414 19.328 36.719 1 85.81 528 GLN B O 1
ATOM 10618 N N . TYR B 1 529 ? -9.969 17.812 36.312 1 85.25 529 TYR B N 1
ATOM 10619 C CA . TYR B 1 529 ? -10.438 17.828 37.688 1 85.25 529 TYR B CA 1
ATOM 10620 C C . TYR B 1 529 ? -9.414 17.219 38.625 1 85.25 529 TYR B C 1
ATOM 10622 O O . TYR B 1 529 ? -9.172 17.719 39.719 1 85.25 529 TYR B O 1
ATOM 10630 N N . PHE B 1 530 ? -8.797 16.203 38.188 1 86.5 530 PHE B N 1
ATOM 10631 C CA . PHE B 1 530 ? -7.855 15.484 39.031 1 86.5 530 PHE B CA 1
ATOM 10632 C C . PHE B 1 530 ? -6.48 16.141 39 1 86.5 530 PHE B C 1
ATOM 10634 O O . PHE B 1 530 ? -5.734 16.078 40 1 86.5 530 PHE B O 1
ATOM 10641 N N . PHE B 1 531 ? -6.168 16.75 37.844 1 83.75 531 PHE B N 1
ATOM 10642 C CA . PHE B 1 531 ? -4.871 17.406 37.688 1 83.75 531 PHE B CA 1
ATOM 10643 C C . PHE B 1 531 ? -5.043 18.844 37.219 1 83.75 531 PHE B C 1
ATOM 10645 O O . PHE B 1 531 ? -4.664 19.188 36.125 1 83.75 531 PHE B O 1
ATOM 10652 N N . PRO B 1 532 ? -5.426 19.781 38.062 1 76.25 532 PRO B N 1
ATOM 10653 C CA . PRO B 1 532 ? -5.688 21.172 37.656 1 76.25 532 PRO B CA 1
ATOM 10654 C C . PRO B 1 532 ? -4.414 21.922 37.312 1 76.25 532 PRO B C 1
ATOM 10656 O O . PRO B 1 532 ? -4.473 22.922 36.562 1 76.25 532 PRO B O 1
ATOM 10659 N N . GLU B 1 533 ? -3.354 21.469 37.75 1 69.12 533 GLU B N 1
ATOM 10660 C CA . GLU B 1 533 ? -2.092 22.172 37.531 1 69.12 533 GLU B CA 1
ATOM 10661 C C . GLU B 1 533 ? -1.606 21.984 36.094 1 69.12 533 GLU B C 1
ATOM 10663 O O . GLU B 1 533 ? -0.751 22.734 35.625 1 69.12 533 GLU B O 1
ATOM 10668 N N . LEU B 1 534 ? -2.176 21.016 35.594 1 61.84 534 LEU B N 1
ATOM 10669 C CA . LEU B 1 534 ? -1.693 20.766 34.219 1 61.84 534 LEU B CA 1
ATOM 10670 C C . LEU B 1 534 ? -2.375 21.703 33.219 1 61.84 534 LEU B C 1
ATOM 10672 O O . LEU B 1 534 ? -3.518 21.469 32.844 1 61.84 534 LEU B O 1
ATOM 10676 N N . GLU B 1 535 ? -2.131 23.062 33.281 1 56.09 535 GLU B N 1
ATOM 10677 C CA . GLU B 1 535 ? -2.713 24.125 32.469 1 56.09 535 GLU B CA 1
ATOM 10678 C C . GLU B 1 535 ? -2.947 23.672 31.031 1 56.09 535 GLU B C 1
ATOM 10680 O O . GLU B 1 535 ? -3.861 24.172 30.359 1 56.09 535 GLU B O 1
ATOM 10685 N N . ALA B 1 536 ? -2.135 22.719 30.531 1 58.78 536 ALA B N 1
ATOM 10686 C CA . ALA B 1 536 ? -2.082 22.453 29.094 1 58.78 536 ALA B CA 1
ATOM 10687 C C . ALA B 1 536 ? -3.123 21.406 28.688 1 58.78 536 ALA B C 1
ATOM 10689 O O . ALA B 1 536 ? -3.18 21 27.516 1 58.78 536 ALA B O 1
ATOM 10690 N N . ILE B 1 537 ? -4.125 21.281 29.672 1 65.81 537 ILE B N 1
ATOM 10691 C CA . ILE B 1 537 ? -5.047 20.203 29.297 1 65.81 537 ILE B CA 1
ATOM 10692 C C . ILE B 1 537 ? -6.258 20.797 28.578 1 65.81 537 ILE B C 1
ATOM 10694 O O . ILE B 1 537 ? -6.949 21.656 29.109 1 65.81 537 ILE B O 1
ATOM 10698 N N . ASP B 1 538 ? -6.266 20.609 27.266 1 77.94 538 ASP B N 1
ATOM 10699 C CA . ASP B 1 538 ? -7.395 20.969 26.422 1 77.94 538 ASP B CA 1
ATOM 10700 C C . ASP B 1 538 ? -8.352 19.797 26.234 1 77.94 538 ASP B C 1
ATOM 10702 O O . ASP B 1 538 ? -7.945 18.719 25.781 1 77.94 538 ASP B O 1
ATOM 10706 N N . SER B 1 539 ? -9.602 20 26.734 1 86.06 539 SER B N 1
ATOM 10707 C CA . SER B 1 539 ? -10.617 18.953 26.641 1 86.06 539 SER B CA 1
ATOM 10708 C C . SER B 1 539 ? -10.883 18.578 25.188 1 86.06 539 SER B C 1
ATOM 10710 O O . SER B 1 539 ? -11.289 17.453 24.891 1 86.06 539 SER B O 1
ATOM 10712 N N . GLY B 1 540 ? -10.609 19.5 24.281 1 87.19 540 GLY B N 1
ATOM 10713 C CA . GLY B 1 540 ? -10.797 19.234 22.859 1 87.19 540 GLY B CA 1
ATOM 10714 C C . GLY B 1 540 ? -9.867 18.172 22.328 1 87.19 540 GLY B C 1
ATOM 10715 O O . GLY B 1 540 ? -10.266 17.344 21.484 1 87.19 540 GLY B O 1
ATOM 10716 N N . LYS B 1 541 ? -8.695 18.125 22.922 1 87.44 541 LYS B N 1
ATOM 10717 C CA . LYS B 1 541 ? -7.723 17.109 22.5 1 87.44 541 LYS B CA 1
ATOM 10718 C C . LYS B 1 541 ? -8.156 15.719 22.922 1 87.44 541 LYS B C 1
ATOM 10720 O O . LYS B 1 541 ? -7.973 14.75 22.172 1 87.44 541 LYS B O 1
ATOM 10725 N N . TYR B 1 542 ? -8.664 15.648 24 1 92.25 542 TYR B N 1
ATOM 10726 C CA . TYR B 1 542 ? -9.094 14.352 24.516 1 92.25 542 TYR B CA 1
ATOM 10727 C C . TYR B 1 542 ? -10.375 13.898 23.828 1 92.25 542 TYR B C 1
ATOM 10729 O O . TYR B 1 542 ? -10.609 12.695 23.672 1 92.25 542 TYR B O 1
ATOM 10737 N N . ALA B 1 543 ? -11.211 14.891 23.438 1 94.5 543 ALA B N 1
ATOM 10738 C CA . ALA B 1 543 ? -12.375 14.547 22.641 1 94.5 543 ALA B CA 1
ATOM 10739 C C . ALA B 1 543 ? -11.961 13.922 21.297 1 94.5 543 ALA B C 1
ATOM 10741 O O . ALA B 1 543 ? -12.562 12.945 20.844 1 94.5 543 ALA B O 1
ATOM 10742 N N . LEU B 1 544 ? -10.922 14.492 20.781 1 93.81 544 LEU B N 1
ATOM 10743 C CA . LEU B 1 544 ? -10.414 13.977 19.516 1 93.81 544 LEU B CA 1
ATOM 10744 C C . LEU B 1 544 ? -9.82 12.586 19.688 1 93.81 544 LEU B C 1
ATOM 10746 O O . LEU B 1 544 ? -10.055 11.695 18.875 1 93.81 544 LEU B O 1
ATOM 10750 N N . ALA B 1 545 ? -9.039 12.398 20.734 1 95.44 545 ALA B N 1
ATOM 10751 C CA . ALA B 1 545 ? -8.453 11.094 21.016 1 95.44 545 ALA B CA 1
ATOM 10752 C C . ALA B 1 545 ? -9.539 10.047 21.266 1 95.44 545 ALA B C 1
ATOM 10754 O O . ALA B 1 545 ? -9.43 8.906 20.828 1 95.44 545 ALA B O 1
ATOM 10755 N N . GLY B 1 546 ? -10.539 10.508 22 1 97.75 546 GLY B N 1
ATOM 10756 C CA . GLY B 1 546 ? -11.656 9.602 22.234 1 97.75 546 GLY B CA 1
ATOM 10757 C C . GLY B 1 546 ? -12.398 9.227 20.969 1 97.75 546 GLY B C 1
ATOM 10758 O O . GLY B 1 546 ? -12.797 8.078 20.797 1 97.75 546 GLY B O 1
ATOM 10759 N N . ALA B 1 547 ? -12.633 10.195 20.141 1 97.31 547 ALA B N 1
ATOM 10760 C CA . ALA B 1 547 ? -13.281 9.945 18.859 1 97.31 547 ALA B CA 1
ATOM 10761 C C . ALA B 1 547 ? -12.492 8.922 18.047 1 97.31 547 ALA B C 1
ATOM 10763 O O . ALA B 1 547 ? -13.062 7.965 17.516 1 97.31 547 ALA B O 1
ATOM 10764 N N . ALA B 1 548 ? -11.188 9.117 18 1 97.56 548 ALA B N 1
ATOM 10765 C CA . ALA B 1 548 ? -10.32 8.203 17.266 1 97.56 548 ALA B CA 1
ATOM 10766 C C . ALA B 1 548 ? -10.344 6.809 17.875 1 97.56 548 ALA B C 1
ATOM 10768 O O . ALA B 1 548 ? -10.43 5.809 17.156 1 97.56 548 ALA B O 1
ATOM 10769 N N . ALA B 1 549 ? -10.32 6.758 19.156 1 98.5 549 ALA B N 1
ATOM 10770 C CA . ALA B 1 549 ? -10.25 5.484 19.859 1 98.5 549 ALA B CA 1
ATOM 10771 C C . ALA B 1 549 ? -11.531 4.672 19.656 1 98.5 549 ALA B C 1
ATOM 10773 O O . ALA B 1 549 ? -11.477 3.463 19.422 1 98.5 549 ALA B O 1
ATOM 10774 N N . GLN B 1 550 ? -12.648 5.328 19.781 1 98.56 550 GLN B N 1
ATOM 10775 C CA . GLN B 1 550 ? -13.922 4.633 19.625 1 98.56 550 GLN B CA 1
ATOM 10776 C C . GLN B 1 550 ? -14.094 4.105 18.203 1 98.56 550 GLN B C 1
ATOM 10778 O O . GLN B 1 550 ? -14.484 2.951 18 1 98.56 550 GLN B O 1
ATOM 10783 N N . LEU B 1 551 ? -13.844 4.926 17.25 1 97.88 551 LEU B N 1
ATOM 10784 C CA . LEU B 1 551 ? -13.953 4.512 15.859 1 97.88 551 LEU B CA 1
ATOM 10785 C C . LEU B 1 551 ? -12.93 3.426 15.539 1 97.88 551 LEU B C 1
ATOM 10787 O O . LEU B 1 551 ? -13.266 2.42 14.906 1 97.88 551 LEU B O 1
ATOM 10791 N N . GLY B 1 552 ? -11.68 3.664 15.969 1 97.69 552 GLY B N 1
ATOM 10792 C CA . GLY B 1 552 ? -10.633 2.678 15.734 1 97.69 552 GLY B CA 1
ATOM 10793 C C . GLY B 1 552 ? -10.922 1.344 16.406 1 97.69 552 GLY B C 1
ATOM 10794 O O . GLY B 1 552 ? -10.555 0.291 15.867 1 97.69 552 GLY B O 1
ATOM 10795 N N . GLY B 1 553 ? -11.516 1.397 17.562 1 98.19 553 GLY B N 1
ATOM 10796 C CA . GLY B 1 553 ? -11.875 0.174 18.266 1 98.19 553 GLY B CA 1
ATOM 10797 C C . GLY B 1 553 ? -12.953 -0.619 17.562 1 98.19 553 GLY B C 1
ATOM 10798 O O . GLY B 1 553 ? -12.992 -1.849 17.641 1 98.19 553 GLY B O 1
ATOM 10799 N N . ILE B 1 554 ? -13.727 0.07 16.812 1 98.19 554 ILE B N 1
ATOM 10800 C CA . ILE B 1 554 ? -14.852 -0.569 16.125 1 98.19 554 ILE B CA 1
ATOM 10801 C C . ILE B 1 554 ? -14.398 -1.104 14.773 1 98.19 554 ILE B C 1
ATOM 10803 O O . ILE B 1 554 ? -14.648 -2.266 14.445 1 98.19 554 ILE B O 1
ATOM 10807 N N . VAL B 1 555 ? -13.727 -0.291 14.008 1 96.81 555 VAL B N 1
ATOM 10808 C CA . VAL B 1 555 ? -13.422 -0.63 12.617 1 96.81 555 VAL B CA 1
ATOM 10809 C C . VAL B 1 555 ? -12.055 -1.31 12.539 1 96.81 555 VAL B C 1
ATOM 10811 O O . VAL B 1 555 ? -11.75 -1.989 11.555 1 96.81 555 VAL B O 1
ATOM 10814 N N . ARG B 1 556 ? -11.156 -1.158 13.492 1 96.25 556 ARG B N 1
ATOM 10815 C CA . ARG B 1 556 ? -9.844 -1.782 13.609 1 96.25 556 ARG B CA 1
ATOM 10816 C C . ARG B 1 556 ? -8.914 -1.317 12.484 1 96.25 556 ARG B C 1
ATOM 10818 O O . ARG B 1 556 ? -8.188 -2.123 11.898 1 96.25 556 ARG B O 1
ATOM 10825 N N . MET B 1 557 ? -9.016 -0.1 12.031 1 93.75 557 MET B N 1
ATOM 10826 C CA . MET B 1 557 ? -8.094 0.534 11.102 1 93.75 557 MET B CA 1
ATOM 10827 C C . MET B 1 557 ? -7.094 1.419 11.836 1 93.75 557 MET B C 1
ATOM 10829 O O . MET B 1 557 ? -7.379 1.896 12.938 1 93.75 557 MET B O 1
ATOM 10833 N N . THR B 1 558 ? -5.926 1.65 11.195 1 93.12 558 THR B N 1
ATOM 10834 C CA . THR B 1 558 ? -4.898 2.395 11.914 1 93.12 558 THR B CA 1
ATOM 10835 C C . THR B 1 558 ? -4.406 3.58 11.086 1 93.12 558 THR B C 1
ATOM 10837 O O . THR B 1 558 ? -4.914 4.695 11.227 1 93.12 558 THR B O 1
ATOM 10840 N N . ILE B 1 559 ? -3.566 3.305 10.008 1 93.69 559 ILE B N 1
ATOM 10841 C CA . ILE B 1 559 ? -2.875 4.363 9.281 1 93.69 559 ILE B CA 1
ATOM 10842 C C . ILE B 1 559 ? -3.883 5.168 8.461 1 93.69 559 ILE B C 1
ATOM 10844 O O . ILE B 1 559 ? -3.756 6.391 8.336 1 93.69 559 ILE B O 1
ATOM 10848 N N . SER B 1 560 ? -4.844 4.539 7.879 1 94.88 560 SER B N 1
ATOM 10849 C CA . SER B 1 560 ? -5.844 5.246 7.09 1 94.88 560 SER B CA 1
ATOM 10850 C C . SER B 1 560 ? -6.684 6.172 7.961 1 94.88 560 SER B C 1
ATOM 10852 O O . SER B 1 560 ? -6.945 7.32 7.586 1 94.88 560 SER B O 1
ATOM 10854 N N . LEU B 1 561 ? -7.074 5.711 9.125 1 95.88 561 LEU B N 1
ATOM 10855 C CA . LEU B 1 561 ? -7.879 6.535 10.016 1 95.88 561 LEU B CA 1
ATOM 10856 C C . LEU B 1 561 ? -7.066 7.707 10.555 1 95.88 561 LEU B C 1
ATOM 10858 O O . LEU B 1 561 ? -7.605 8.797 10.773 1 95.88 561 LEU B O 1
ATOM 10862 N N . THR B 1 562 ? -5.816 7.445 10.844 1 94.62 562 THR B N 1
ATOM 10863 C CA . THR B 1 562 ? -4.953 8.539 11.281 1 94.62 562 THR B CA 1
ATOM 10864 C C . THR B 1 562 ? -4.914 9.648 10.242 1 94.62 562 THR B C 1
ATOM 10866 O O . THR B 1 562 ? -5.094 10.828 10.57 1 94.62 562 THR B O 1
ATOM 10869 N N . ALA B 1 563 ? -4.699 9.25 9.016 1 93.62 563 ALA B N 1
ATOM 10870 C CA . ALA B 1 563 ? -4.621 10.234 7.941 1 93.62 563 ALA B CA 1
ATOM 10871 C C . ALA B 1 563 ? -5.949 10.961 7.758 1 93.62 563 ALA B C 1
ATOM 10873 O O . ALA B 1 563 ? -5.98 12.172 7.551 1 93.62 563 ALA B O 1
ATOM 10874 N N . ILE B 1 564 ? -7.035 10.242 7.859 1 93.12 564 ILE B N 1
ATOM 10875 C CA . ILE B 1 564 ? -8.359 10.82 7.68 1 93.12 564 ILE B CA 1
ATOM 10876 C C . ILE B 1 564 ? -8.633 11.844 8.781 1 93.12 564 ILE B C 1
ATOM 10878 O O . ILE B 1 564 ? -9.07 12.961 8.5 1 93.12 564 ILE B O 1
ATOM 10882 N N . ILE B 1 565 ? -8.359 11.508 10.023 1 92.31 565 ILE B N 1
ATOM 10883 C CA . ILE B 1 565 ? -8.648 12.375 11.164 1 92.31 565 ILE B CA 1
ATOM 10884 C C . ILE B 1 565 ? -7.75 13.609 11.109 1 92.31 565 ILE B C 1
ATOM 10886 O O . ILE B 1 565 ? -8.211 14.734 11.32 1 92.31 565 ILE B O 1
ATOM 10890 N N . VAL B 1 566 ? -6.496 13.438 10.734 1 89.19 566 VAL B N 1
ATOM 10891 C CA . VAL B 1 566 ? -5.551 14.547 10.672 1 89.19 566 VAL B CA 1
ATOM 10892 C C . VAL B 1 566 ? -5.938 15.5 9.539 1 89.19 566 VAL B C 1
ATOM 10894 O O . VAL B 1 566 ? -5.879 16.719 9.695 1 89.19 566 VAL B O 1
ATOM 10897 N N . GLU B 1 567 ? -6.324 14.961 8.422 1 87.94 567 GLU B N 1
ATOM 10898 C CA . GLU B 1 567 ? -6.711 15.797 7.285 1 87.94 567 GLU B CA 1
ATOM 10899 C C . GLU B 1 567 ? -8.055 16.484 7.531 1 87.94 567 GLU B C 1
ATOM 10901 O O . GLU B 1 567 ? -8.234 17.641 7.188 1 87.94 567 GLU B O 1
ATOM 10906 N N . ALA B 1 568 ? -8.914 15.75 8.133 1 86.81 568 ALA B N 1
ATOM 10907 C CA . ALA B 1 568 ? -10.25 16.297 8.352 1 86.81 568 ALA B CA 1
ATOM 10908 C C . ALA B 1 568 ? -10.219 17.375 9.43 1 86.81 568 ALA B C 1
ATOM 10910 O O . ALA B 1 568 ? -11.039 18.297 9.406 1 86.81 568 ALA B O 1
ATOM 10911 N N . THR B 1 569 ? -9.312 17.281 10.398 1 84.06 569 THR B N 1
ATOM 10912 C CA . THR B 1 569 ? -9.203 18.281 11.453 1 84.06 569 THR B CA 1
ATOM 10913 C C . THR B 1 569 ? -8.203 19.375 11.07 1 84.06 569 THR B C 1
ATOM 10915 O O . THR B 1 569 ? -8.039 20.359 11.797 1 84.06 569 THR B O 1
ATOM 10918 N N . LYS B 1 570 ? -7.453 19.172 9.953 1 80.94 570 LYS B N 1
ATOM 10919 C CA . LYS B 1 570 ? -6.441 20.109 9.445 1 80.94 570 LYS B CA 1
ATOM 10920 C C . LYS B 1 570 ? -5.359 20.359 10.492 1 80.94 570 LYS B C 1
ATOM 10922 O O . LYS B 1 570 ? -4.93 21.5 10.672 1 80.94 570 LYS B O 1
ATOM 10927 N N . ASP B 1 571 ? -5.117 19.328 11.305 1 79.19 571 ASP B N 1
ATOM 10928 C CA . ASP B 1 571 ? -4.082 19.438 12.328 1 79.19 571 ASP B CA 1
ATOM 10929 C C . ASP B 1 571 ? -3.197 18.203 12.367 1 79.19 571 ASP B C 1
ATOM 10931 O O . ASP B 1 571 ? -3.623 17.141 12.836 1 79.19 571 ASP B O 1
ATOM 10935 N N . ILE B 1 572 ? -2.047 18.422 11.969 1 81.12 572 ILE B N 1
ATOM 10936 C CA . ILE B 1 572 ? -1.136 17.281 11.852 1 81.12 572 ILE B CA 1
ATOM 10937 C C . ILE B 1 572 ? -0.365 17.109 13.156 1 81.12 572 ILE B C 1
ATOM 10939 O O . ILE B 1 572 ? 0.193 16.047 13.414 1 81.12 572 ILE B O 1
ATOM 10943 N N . THR B 1 573 ? -0.412 18.062 14.07 1 76.88 573 THR B N 1
ATOM 10944 C CA . THR B 1 573 ? 0.365 18.031 15.305 1 76.88 573 THR B CA 1
ATOM 10945 C C . THR B 1 573 ? -0.07 16.859 16.188 1 76.88 573 THR B C 1
ATOM 10947 O O . THR B 1 573 ? 0.745 16.281 16.906 1 76.88 573 THR B O 1
ATOM 10950 N N . PHE B 1 574 ? -1.336 16.516 16.016 1 81.25 574 PHE B N 1
ATOM 10951 C CA . PHE B 1 574 ? -1.844 15.43 16.844 1 81.25 574 PHE B CA 1
ATOM 10952 C C . PHE B 1 574 ? -1.722 14.094 16.125 1 81.25 574 PHE B C 1
ATOM 10954 O O . PHE B 1 574 ? -2.287 13.086 16.562 1 81.25 574 PHE B O 1
ATOM 10961 N N . GLY B 1 575 ? -0.989 14.094 15.094 1 85.31 575 GLY B N 1
ATOM 10962 C CA . GLY B 1 575 ? -0.867 12.875 14.312 1 85.31 575 GLY B CA 1
ATOM 10963 C C . GLY B 1 575 ? -0.27 11.719 15.094 1 85.31 575 GLY B C 1
ATOM 10964 O O . GLY B 1 575 ? -0.802 10.602 15.078 1 85.31 575 GLY B O 1
ATOM 10965 N N . LEU B 1 576 ? 0.738 11.945 15.875 1 86.19 576 LEU B N 1
ATOM 10966 C CA . LEU B 1 576 ? 1.447 10.883 16.578 1 86.19 576 LEU B CA 1
ATOM 10967 C C . LEU B 1 576 ? 0.607 10.344 17.734 1 86.19 576 LEU B C 1
ATOM 10969 O O . LEU B 1 576 ? 0.452 9.125 17.875 1 86.19 576 LEU B O 1
ATOM 10973 N N . PRO B 1 577 ? -0.001 11.211 18.578 1 89.38 577 PRO B N 1
ATOM 10974 C CA . PRO B 1 577 ? -0.877 10.695 19.625 1 89.38 577 PRO B CA 1
ATOM 10975 C C . PRO B 1 577 ? -2.061 9.898 19.078 1 89.38 577 PRO B C 1
ATOM 10977 O O . PRO B 1 577 ? -2.453 8.883 19.656 1 89.38 577 PRO B O 1
ATOM 10980 N N . ILE B 1 578 ? -2.598 10.406 17.984 1 93.44 578 ILE B N 1
ATOM 10981 C CA . ILE B 1 578 ? -3.738 9.719 17.391 1 93.44 578 ILE B CA 1
ATOM 10982 C C . ILE B 1 578 ? -3.312 8.344 16.891 1 93.44 578 ILE B C 1
ATOM 10984 O O . ILE B 1 578 ? -4.047 7.363 17.047 1 93.44 578 ILE B O 1
ATOM 10988 N N . MET B 1 579 ? -2.137 8.289 16.297 1 94.19 579 MET B N 1
ATOM 10989 C CA . MET B 1 579 ? -1.617 7.004 15.828 1 94.19 579 MET B CA 1
ATOM 10990 C C . MET B 1 579 ? -1.439 6.031 16.984 1 94.19 579 MET B C 1
ATOM 10992 O O . MET B 1 579 ? -1.721 4.84 16.859 1 94.19 579 MET B O 1
ATOM 10996 N N . LEU B 1 580 ? -0.956 6.516 18.094 1 92.81 580 LEU B N 1
ATOM 10997 C CA . LEU B 1 580 ? -0.764 5.699 19.281 1 92.81 580 LEU B CA 1
ATOM 10998 C C . LEU B 1 580 ? -2.098 5.18 19.812 1 92.81 580 LEU B C 1
ATOM 11000 O O . LEU B 1 580 ? -2.229 3.992 20.109 1 92.81 580 LEU B O 1
ATOM 11004 N N . VAL B 1 581 ? -3.035 6.09 19.891 1 96.94 581 VAL B N 1
ATOM 11005 C CA . VAL B 1 581 ? -4.363 5.746 20.391 1 96.94 581 VAL B CA 1
ATOM 11006 C C . VAL B 1 581 ? -4.984 4.672 19.5 1 96.94 581 VAL B C 1
ATOM 11008 O O . VAL B 1 581 ? -5.547 3.695 20 1 96.94 581 VAL B O 1
ATOM 11011 N N . LEU B 1 582 ? -4.859 4.828 18.203 1 97.44 582 LEU B N 1
ATOM 11012 C CA . LEU B 1 582 ? -5.477 3.902 17.266 1 97.44 582 LEU B CA 1
ATOM 11013 C C . LEU B 1 582 ? -4.797 2.539 17.312 1 97.44 582 LEU B C 1
ATOM 11015 O O . LEU B 1 582 ? -5.465 1.504 17.234 1 97.44 582 LEU B O 1
ATOM 11019 N N . MET B 1 583 ? -3.521 2.498 17.469 1 94.62 583 MET B N 1
ATOM 11020 C CA . MET B 1 583 ? -2.791 1.235 17.547 1 94.62 583 MET B CA 1
ATOM 11021 C C . MET B 1 583 ? -3.186 0.456 18.797 1 94.62 583 MET B C 1
ATOM 11023 O O . MET B 1 583 ? -3.4 -0.756 18.734 1 94.62 583 MET B O 1
ATOM 11027 N N . ILE B 1 584 ? -3.266 1.166 19.891 1 96.69 584 ILE B N 1
ATOM 11028 C CA . ILE B 1 584 ? -3.627 0.521 21.141 1 96.69 584 ILE B CA 1
ATOM 11029 C C . ILE B 1 584 ? -5.078 0.043 21.078 1 96.69 584 ILE B C 1
ATOM 11031 O O . ILE B 1 584 ? -5.391 -1.07 21.516 1 96.69 584 ILE B O 1
ATOM 11035 N N . ALA B 1 585 ? -5.934 0.922 20.578 1 98.19 585 ALA B N 1
ATOM 11036 C CA . ALA B 1 585 ? -7.336 0.538 20.438 1 98.19 585 ALA B CA 1
ATOM 11037 C C . ALA B 1 585 ? -7.484 -0.719 19.594 1 98.19 585 ALA B C 1
ATOM 11039 O O . ALA B 1 585 ? -8.266 -1.615 19.922 1 98.19 585 ALA B O 1
ATOM 11040 N N . LYS B 1 586 ? -6.77 -0.784 18.516 1 96.44 586 LYS B N 1
ATOM 11041 C CA . LYS B 1 586 ? -6.84 -1.952 17.641 1 96.44 586 LYS B CA 1
ATOM 11042 C C . LYS B 1 586 ? -6.324 -3.201 18.359 1 96.44 586 LYS B C 1
ATOM 11044 O O . LYS B 1 586 ? -6.945 -4.262 18.297 1 96.44 586 LYS B O 1
ATOM 11049 N N . TRP B 1 587 ? -5.188 -3.105 19.078 1 94.44 587 TRP B N 1
ATOM 11050 C CA . TRP B 1 587 ? -4.594 -4.25 19.766 1 94.44 587 TRP B CA 1
ATOM 11051 C C . TRP B 1 587 ? -5.539 -4.797 20.828 1 94.44 587 TRP B C 1
ATOM 11053 O O . TRP B 1 587 ? -5.73 -6.012 20.938 1 94.44 587 TRP B O 1
ATOM 11063 N N . VAL B 1 588 ? -6.105 -3.879 21.531 1 96.81 588 VAL B N 1
ATOM 11064 C CA . VAL B 1 588 ? -7.012 -4.289 22.594 1 96.81 588 VAL B CA 1
ATOM 11065 C C . VAL B 1 588 ? -8.273 -4.898 21.984 1 96.81 588 VAL B C 1
ATOM 11067 O O . VAL B 1 588 ? -8.758 -5.93 22.453 1 96.81 588 VAL B O 1
ATOM 11070 N N . GLY B 1 589 ? -8.781 -4.238 20.984 1 97 589 GLY B N 1
ATOM 11071 C CA . GLY B 1 589 ? -9.977 -4.758 20.328 1 97 589 GLY B CA 1
ATOM 11072 C C . GLY B 1 589 ? -9.773 -6.129 19.719 1 97 589 GLY B C 1
ATOM 11073 O O . GLY B 1 589 ? -10.648 -6.992 19.812 1 97 589 GLY B O 1
ATOM 11074 N N . ASP B 1 590 ? -8.609 -6.371 19.125 1 92.88 590 ASP B N 1
ATOM 11075 C CA . ASP B 1 590 ? -8.32 -7.617 18.422 1 92.88 590 ASP B CA 1
ATOM 11076 C C . ASP B 1 590 ? -8.234 -8.789 19.406 1 92.88 590 ASP B C 1
ATOM 11078 O O . ASP B 1 590 ? -8.367 -9.945 19 1 92.88 590 ASP B O 1
ATOM 11082 N N . PHE B 1 591 ? -8.023 -8.5 20.656 1 91.06 591 PHE B N 1
ATOM 11083 C CA . PHE B 1 591 ? -7.965 -9.555 21.656 1 91.06 591 PHE B CA 1
ATOM 11084 C C . PHE B 1 591 ? -9.344 -10.172 21.875 1 91.06 591 PHE B C 1
ATOM 11086 O O . PHE B 1 591 ? -9.453 -11.328 22.297 1 91.06 591 PHE B O 1
ATOM 11093 N N . PHE B 1 592 ? -10.336 -9.398 21.484 1 92.88 592 PHE B N 1
ATOM 11094 C CA . PHE B 1 592 ? -11.68 -9.867 21.812 1 92.88 592 PHE B CA 1
ATOM 11095 C C . PHE B 1 592 ? -12.414 -10.328 20.562 1 92.88 592 PHE B C 1
ATOM 11097 O O . PHE B 1 592 ? -13.031 -11.398 20.547 1 92.88 592 PHE B O 1
ATOM 11104 N N . ASN B 1 593 ? -12.438 -9.508 19.578 1 94.19 593 ASN B N 1
ATOM 11105 C CA . ASN B 1 593 ? -13.141 -9.859 18.344 1 94.19 593 ASN B CA 1
ATOM 11106 C C . ASN B 1 593 ? -12.547 -9.133 17.141 1 94.19 593 ASN B C 1
ATOM 11108 O O . ASN B 1 593 ? -11.484 -8.516 17.234 1 94.19 593 ASN B O 1
ATOM 11112 N N . GLU B 1 594 ? -13.18 -9.367 15.977 1 93.25 594 GLU B N 1
ATOM 11113 C CA . GLU B 1 594 ? -12.711 -8.742 14.742 1 93.25 594 GLU B CA 1
ATOM 11114 C C . GLU B 1 594 ? -13.422 -7.418 14.484 1 93.25 594 GLU B C 1
ATOM 11116 O O . GLU B 1 594 ? -14.344 -7.051 15.211 1 93.25 594 GLU B O 1
ATOM 11121 N N . GLY B 1 595 ? -12.984 -6.707 13.531 1 95.44 595 GLY B N 1
ATOM 11122 C CA . GLY B 1 595 ? -13.617 -5.453 13.156 1 95.44 595 GLY B CA 1
ATOM 11123 C C . GLY B 1 595 ? -15.047 -5.629 12.672 1 95.44 595 GLY B C 1
ATOM 11124 O O . GLY B 1 595 ? -15.438 -6.715 12.242 1 95.44 595 GLY B O 1
ATOM 11125 N N . ILE B 1 596 ? -15.75 -4.613 12.695 1 97.25 596 ILE B N 1
ATOM 11126 C CA . ILE B 1 596 ? -17.188 -4.672 12.422 1 97.25 596 ILE B CA 1
ATOM 11127 C C . ILE B 1 596 ? -17.422 -5.09 10.969 1 97.25 596 ILE B C 1
ATOM 11129 O O . ILE B 1 596 ? -18.359 -5.84 10.68 1 97.25 596 ILE B O 1
ATOM 11133 N N . TYR B 1 597 ? -16.656 -4.625 10.055 1 96.12 597 TYR B N 1
ATOM 11134 C CA . TYR B 1 597 ? -16.859 -4.949 8.648 1 96.12 597 TYR B CA 1
ATOM 11135 C C . TYR B 1 597 ? -16.562 -6.422 8.383 1 96.12 597 TYR B C 1
ATOM 11137 O O . TYR B 1 597 ? -17.312 -7.086 7.656 1 96.12 597 TYR B O 1
ATOM 11145 N N . ASP B 1 598 ? -15.539 -6.969 8.961 1 93.81 598 ASP B N 1
ATOM 11146 C CA . ASP B 1 598 ? -15.203 -8.383 8.797 1 93.81 598 ASP B CA 1
ATOM 11147 C C . ASP B 1 598 ? -16.266 -9.273 9.438 1 93.81 598 ASP B C 1
ATOM 11149 O O . ASP B 1 598 ? -16.562 -10.352 8.922 1 93.81 598 ASP B O 1
ATOM 11153 N N . GLU B 1 599 ? -16.75 -8.805 10.555 1 95.12 599 GLU B N 1
ATOM 11154 C CA . GLU B 1 599 ? -17.812 -9.57 11.219 1 95.12 599 GLU B CA 1
ATOM 11155 C C . GLU B 1 599 ? -19.062 -9.641 10.352 1 95.12 599 GLU B C 1
ATOM 11157 O O . GLU B 1 599 ? -19.719 -10.688 10.289 1 95.12 599 GLU B O 1
ATOM 11162 N N . HIS B 1 600 ? -19.344 -8.594 9.727 1 95.25 600 HIS B N 1
ATOM 11163 C CA . HIS B 1 600 ? -20.531 -8.586 8.883 1 95.25 600 HIS B CA 1
ATOM 11164 C C . HIS B 1 600 ? -20.312 -9.383 7.602 1 95.25 600 HIS B C 1
ATOM 11166 O O . HIS B 1 600 ? -21.266 -9.945 7.047 1 95.25 600 HIS B O 1
ATOM 11172 N N . ILE B 1 601 ? -19.125 -9.453 7.074 1 94.62 601 ILE B N 1
ATOM 11173 C CA . ILE B 1 601 ? -18.797 -10.297 5.93 1 94.62 601 ILE B CA 1
ATOM 11174 C C . ILE B 1 601 ? -18.984 -11.766 6.305 1 94.62 601 ILE B C 1
ATOM 11176 O O . ILE B 1 601 ? -19.531 -12.547 5.531 1 94.62 601 ILE B O 1
ATOM 11180 N N . ASP B 1 602 ? -18.547 -12.086 7.484 1 92.06 602 ASP B N 1
ATOM 11181 C CA . ASP B 1 602 ? -18.703 -13.445 7.973 1 92.06 602 ASP B CA 1
ATOM 11182 C C . ASP B 1 602 ? -20.172 -13.797 8.164 1 92.06 602 ASP B C 1
ATOM 11184 O O . ASP B 1 602 ? -20.594 -14.922 7.891 1 92.06 602 ASP B O 1
ATOM 11188 N N . LEU B 1 603 ? -20.891 -12.844 8.664 1 92.31 603 LEU B N 1
ATOM 11189 C CA . LEU B 1 603 ? -22.312 -13.047 8.875 1 92.31 603 LEU B CA 1
ATOM 11190 C C . LEU B 1 603 ? -23.031 -13.266 7.543 1 92.31 603 LEU B C 1
ATOM 11192 O O . LEU B 1 603 ? -24 -14.031 7.469 1 92.31 603 LEU B O 1
ATOM 11196 N N . ALA B 1 604 ? -22.547 -12.578 6.516 1 92.38 604 ALA B N 1
ATOM 11197 C CA . ALA B 1 604 ? -23.141 -12.711 5.188 1 92.38 604 ALA B CA 1
ATOM 11198 C C . ALA B 1 604 ? -22.656 -13.977 4.492 1 92.38 604 ALA B C 1
ATOM 11200 O O . ALA B 1 604 ? -23.094 -14.289 3.379 1 92.38 604 ALA B O 1
ATOM 11201 N N . GLU B 1 605 ? -21.719 -14.719 5.055 1 92.56 605 GLU B N 1
ATOM 11202 C CA . GLU B 1 605 ? -21.219 -16.016 4.582 1 92.56 605 GLU B CA 1
ATOM 11203 C C . GLU B 1 605 ? -20.547 -15.875 3.225 1 92.56 605 GLU B C 1
ATOM 11205 O O . GLU B 1 605 ? -20.75 -16.703 2.338 1 92.56 605 GLU B O 1
ATOM 11210 N N . VAL B 1 606 ? -19.875 -14.758 3.012 1 93.88 606 VAL B N 1
ATOM 11211 C CA . VAL B 1 606 ? -19.141 -14.508 1.771 1 93.88 606 VAL B CA 1
ATOM 11212 C C . VAL B 1 606 ? -17.781 -15.188 1.835 1 93.88 606 VAL B C 1
ATOM 11214 O O . VAL B 1 606 ? -17.094 -15.125 2.863 1 93.88 606 VAL B O 1
ATOM 11217 N N . PRO B 1 607 ? -17.391 -15.875 0.826 1 93.75 607 PRO B N 1
ATOM 11218 C CA . PRO B 1 607 ? -16.094 -16.562 0.832 1 93.75 607 PRO B CA 1
ATOM 11219 C C . PRO B 1 607 ? -14.922 -15.609 0.559 1 93.75 607 PRO B C 1
ATOM 11221 O O . PRO B 1 607 ? -14.25 -15.734 -0.467 1 93.75 607 PRO B O 1
ATOM 11224 N N . ILE B 1 608 ? -14.609 -14.82 1.441 1 93 608 ILE B N 1
ATOM 11225 C CA . ILE B 1 608 ? -13.484 -13.891 1.318 1 93 608 ILE B CA 1
ATOM 11226 C C . ILE B 1 608 ? -12.188 -14.594 1.727 1 93 608 ILE B C 1
ATOM 11228 O O . ILE B 1 608 ? -12.195 -15.453 2.613 1 93 608 ILE B O 1
ATOM 11232 N N . LEU B 1 609 ? -11.125 -14.32 1.029 1 92.12 609 LEU B N 1
ATOM 11233 C CA . LEU B 1 609 ? -9.812 -14.867 1.37 1 92.12 609 LEU B CA 1
ATOM 11234 C C . LEU B 1 609 ? -8.938 -13.805 2.023 1 92.12 609 LEU B C 1
ATOM 11236 O O . LEU B 1 609 ? -8.688 -12.75 1.434 1 92.12 609 LEU B O 1
ATOM 11240 N N . GLY B 1 610 ? -8.547 -14.07 3.211 1 87.56 610 GLY B N 1
ATOM 11241 C CA . GLY B 1 610 ? -7.637 -13.164 3.891 1 87.56 610 GLY B CA 1
ATOM 11242 C C . GLY B 1 610 ? -6.242 -13.164 3.295 1 87.56 610 GLY B C 1
ATOM 11243 O O . GLY B 1 610 ? -5.938 -13.969 2.41 1 87.56 610 GLY B O 1
ATOM 11244 N N . TRP B 1 611 ? -5.414 -12.289 3.723 1 80.44 611 TRP B N 1
ATOM 11245 C CA . TRP B 1 611 ? -4.066 -12.188 3.178 1 80.44 611 TRP B CA 1
ATOM 11246 C C . TRP B 1 611 ? -3.225 -13.398 3.572 1 80.44 611 TRP B C 1
ATOM 11248 O O . TRP B 1 611 ? -2.484 -13.938 2.75 1 80.44 611 TRP B O 1
ATOM 11258 N N . GLU B 1 612 ? -3.365 -13.766 4.809 1 86.12 612 GLU B N 1
ATOM 11259 C CA . GLU B 1 612 ? -2.562 -14.898 5.273 1 86.12 612 GLU B CA 1
ATOM 11260 C C . GLU B 1 612 ? -3.387 -16.172 5.324 1 86.12 612 GLU B C 1
ATOM 11262 O O . GLU B 1 612 ? -4.566 -16.156 5.68 1 86.12 612 GLU B O 1
ATOM 11267 N N . PRO B 1 613 ? -2.74 -17.203 4.949 1 90.25 613 PRO B N 1
ATOM 11268 C CA . PRO B 1 613 ? -3.412 -18.5 5.109 1 90.25 613 PRO B CA 1
ATOM 11269 C C . PRO B 1 613 ? -3.629 -18.875 6.574 1 90.25 613 PRO B C 1
ATOM 11271 O O . PRO B 1 613 ? -2.955 -18.344 7.461 1 90.25 613 PRO B O 1
ATOM 11274 N N . PRO B 1 614 ? -4.602 -19.688 6.801 1 89.88 614 PRO B N 1
ATOM 11275 C CA . PRO B 1 614 ? -4.816 -20.156 8.172 1 89.88 614 PRO B CA 1
ATOM 11276 C C . PRO B 1 614 ? -3.588 -20.828 8.766 1 89.88 614 PRO B C 1
ATOM 11278 O O . PRO B 1 614 ? -2.873 -21.547 8.062 1 89.88 614 PRO B O 1
ATOM 11281 N N . LYS B 1 615 ? -3.527 -20.609 10.039 1 86.56 615 LYS B N 1
ATOM 11282 C CA . LYS B 1 615 ? -2.43 -21.266 10.742 1 86.56 615 LYS B CA 1
ATOM 11283 C C . LYS B 1 615 ? -2.66 -22.781 10.82 1 86.56 615 LYS B C 1
ATOM 11285 O O . LYS B 1 615 ? -3.805 -23.234 10.836 1 86.56 615 LYS B O 1
ATOM 11290 N N . LEU B 1 616 ? -1.697 -23.594 10.688 1 87.94 616 LEU B N 1
ATOM 11291 C CA . LEU B 1 616 ? -1.736 -25.047 10.773 1 87.94 616 LEU B CA 1
ATOM 11292 C C . LEU B 1 616 ? -2.287 -25.656 9.492 1 87.94 616 LEU B C 1
ATOM 11294 O O . LEU B 1 616 ? -3.166 -26.531 9.531 1 87.94 616 LEU B O 1
ATOM 11298 N N . SER B 1 617 ? -2.006 -25.062 8.445 1 89.88 617 SER B N 1
ATOM 11299 C CA . SER B 1 617 ? -2.486 -25.547 7.156 1 89.88 617 SER B CA 1
ATOM 11300 C C . SER B 1 617 ? -1.361 -26.203 6.355 1 89.88 617 SER B C 1
ATOM 11302 O O . SER B 1 617 ? -1.494 -26.422 5.152 1 89.88 617 SER B O 1
ATOM 11304 N N . ARG B 1 618 ? -0.308 -26.547 7.004 1 89 618 ARG B N 1
ATOM 11305 C CA . ARG B 1 618 ? 0.852 -27.109 6.316 1 89 618 ARG B CA 1
ATOM 11306 C C . ARG B 1 618 ? 0.577 -28.531 5.844 1 89 618 ARG B C 1
ATOM 11308 O O . ARG B 1 618 ? 1.145 -28.984 4.844 1 89 618 ARG B O 1
ATOM 11315 N N . ASN B 1 619 ? -0.313 -29.188 6.566 1 91.69 619 ASN B N 1
ATOM 11316 C CA . ASN B 1 619 ? -0.525 -30.609 6.293 1 91.69 619 ASN B CA 1
ATOM 11317 C C . ASN B 1 619 ? -1.849 -30.844 5.574 1 91.69 619 ASN B C 1
ATOM 11319 O O . ASN B 1 619 ? -2.25 -31.984 5.367 1 91.69 619 ASN B O 1
ATOM 11323 N N . ILE B 1 620 ? -2.586 -29.844 5.309 1 94.25 620 ILE B N 1
ATOM 11324 C CA . ILE B 1 620 ? -3.768 -29.969 4.465 1 94.25 620 ILE B CA 1
ATOM 11325 C C . ILE B 1 620 ? -3.363 -29.844 2.994 1 94.25 620 ILE B C 1
ATOM 11327 O O . ILE B 1 620 ? -3.018 -28.766 2.523 1 94.25 620 ILE B O 1
ATOM 11331 N N . LEU B 1 621 ? -3.424 -30.953 2.34 1 94.88 621 LEU B N 1
ATOM 11332 C CA . LEU B 1 621 ? -2.865 -31.016 0.994 1 94.88 621 LEU B CA 1
ATOM 11333 C C . LEU B 1 621 ? -3.953 -30.812 -0.055 1 94.88 621 LEU B C 1
ATOM 11335 O O . LEU B 1 621 ? -5.141 -30.953 0.242 1 94.88 621 LEU B O 1
ATOM 11339 N N . VAL B 1 622 ? -3.557 -30.531 -1.238 1 95.31 622 VAL B N 1
ATOM 11340 C CA . VAL B 1 622 ? -4.438 -30.234 -2.361 1 95.31 622 VAL B CA 1
ATOM 11341 C C . VAL B 1 622 ? -5.352 -31.422 -2.631 1 95.31 622 VAL B C 1
ATOM 11343 O O . VAL B 1 622 ? -6.516 -31.25 -3.004 1 95.31 622 VAL B O 1
ATOM 11346 N N . LYS B 1 623 ? -4.852 -32.625 -2.422 1 91.62 623 LYS B N 1
ATOM 11347 C CA . LYS B 1 623 ? -5.645 -33.812 -2.664 1 91.62 623 LYS B CA 1
ATOM 11348 C C . LYS B 1 623 ? -6.902 -33.812 -1.801 1 91.62 623 LYS B C 1
ATOM 11350 O O . LYS B 1 623 ? -7.922 -34.406 -2.188 1 91.62 623 LYS B O 1
ATOM 11355 N N . ASN B 1 624 ? -6.836 -33.125 -0.666 1 91.19 624 ASN B N 1
ATOM 11356 C CA . ASN B 1 624 ? -7.965 -33.094 0.258 1 91.19 624 ASN B CA 1
ATOM 11357 C C . ASN B 1 624 ? -8.797 -31.828 0.071 1 91.19 624 ASN B C 1
ATOM 11359 O O . ASN B 1 624 ? -9.914 -31.734 0.581 1 91.19 624 ASN B O 1
ATOM 11363 N N . VAL B 1 625 ? -8.305 -30.891 -0.667 1 94.19 625 VAL B N 1
ATOM 11364 C CA . VAL B 1 625 ? -8.969 -29.594 -0.804 1 94.19 625 VAL B CA 1
ATOM 11365 C C . VAL B 1 625 ? -9.68 -29.531 -2.15 1 94.19 625 VAL B C 1
ATOM 11367 O O . VAL B 1 625 ? -10.758 -28.922 -2.258 1 94.19 625 VAL B O 1
ATOM 11370 N N . MET B 1 626 ? -9.203 -30.188 -3.146 1 93.69 626 MET B N 1
ATOM 11371 C CA . MET B 1 626 ? -9.672 -30.062 -4.523 1 93.69 626 MET B CA 1
ATOM 11372 C C . MET B 1 626 ? -11.031 -30.75 -4.699 1 93.69 626 MET B C 1
ATOM 11374 O O . MET B 1 626 ? -11.414 -31.594 -3.889 1 93.69 626 MET B O 1
ATOM 11378 N N . ARG B 1 627 ? -11.68 -30.297 -5.73 1 91.94 627 ARG B N 1
ATOM 11379 C CA . ARG B 1 627 ? -12.898 -30.984 -6.172 1 91.94 627 ARG B CA 1
ATOM 11380 C C . ARG B 1 627 ? -12.578 -32.031 -7.238 1 91.94 627 ARG B C 1
ATOM 11382 O O . ARG B 1 627 ? -11.867 -31.734 -8.203 1 91.94 627 ARG B O 1
ATOM 11389 N N . ARG B 1 628 ? -13.133 -33.125 -7.078 1 87.81 628 ARG B N 1
ATOM 11390 C CA . ARG B 1 628 ? -12.805 -34.25 -7.945 1 87.81 628 ARG B CA 1
ATOM 11391 C C . ARG B 1 628 ? -13.805 -34.375 -9.086 1 87.81 628 ARG B C 1
ATOM 11393 O O . ARG B 1 628 ? -13.508 -35 -10.109 1 87.81 628 ARG B O 1
ATOM 11400 N N . ASP B 1 629 ? -14.938 -33.812 -8.898 1 86.44 629 ASP B N 1
ATOM 11401 C CA . ASP B 1 629 ? -15.977 -33.875 -9.922 1 86.44 629 ASP B CA 1
ATOM 11402 C C . ASP B 1 629 ? -15.828 -32.75 -10.953 1 86.44 629 ASP B C 1
ATOM 11404 O O . ASP B 1 629 ? -16.703 -31.891 -11.055 1 86.44 629 ASP B O 1
ATOM 11408 N N . VAL B 1 630 ? -14.867 -32.938 -11.844 1 90.94 630 VAL B N 1
ATOM 11409 C CA . VAL B 1 630 ? -14.547 -31.875 -12.805 1 90.94 630 VAL B CA 1
ATOM 11410 C C . VAL B 1 630 ? -15.289 -32.125 -14.109 1 90.94 630 VAL B C 1
ATOM 11412 O O . VAL B 1 630 ? -15.398 -33.281 -14.562 1 90.94 630 VAL B O 1
ATOM 11415 N N . ILE B 1 631 ? -15.922 -31.156 -14.633 1 92.12 631 ILE B N 1
ATOM 11416 C CA . ILE B 1 631 ? -16.484 -31.188 -15.977 1 92.12 631 ILE B CA 1
ATOM 11417 C C . ILE B 1 631 ? -15.484 -30.578 -16.969 1 92.12 631 ILE B C 1
ATOM 11419 O O . ILE B 1 631 ? -15.195 -29.375 -16.891 1 92.12 631 ILE B O 1
ATOM 11423 N N . ALA B 1 632 ? -14.938 -31.391 -17.812 1 93.56 632 ALA B N 1
ATOM 11424 C CA . ALA B 1 632 ? -13.898 -30.953 -18.75 1 93.56 632 ALA B CA 1
ATOM 11425 C C . ALA B 1 632 ? -14.375 -31.047 -20.188 1 93.56 632 ALA B C 1
ATOM 11427 O O . ALA B 1 632 ? -15.422 -31.641 -20.469 1 93.56 632 ALA B O 1
ATOM 11428 N N . LEU B 1 633 ? -13.742 -30.406 -21.078 1 95.19 633 LEU B N 1
ATOM 11429 C CA . LEU B 1 633 ? -14.016 -30.406 -22.5 1 95.19 633 LEU B CA 1
ATOM 11430 C C . LEU B 1 633 ? -12.805 -30.922 -23.281 1 95.19 633 LEU B C 1
ATOM 11432 O O . LEU B 1 633 ? -11.68 -30.891 -22.781 1 95.19 633 LEU B O 1
ATOM 11436 N N . GLU B 1 634 ? -13.062 -31.422 -24.438 1 93.88 634 GLU B N 1
ATOM 11437 C CA . GLU B 1 634 ? -11.977 -31.75 -25.359 1 93.88 634 GLU B CA 1
ATOM 11438 C C . GLU B 1 634 ? -11.656 -30.578 -26.281 1 93.88 634 GLU B C 1
ATOM 11440 O O . GLU B 1 634 ? -12.43 -29.609 -26.359 1 93.88 634 GLU B O 1
ATOM 11445 N N . ARG B 1 635 ? -10.547 -30.641 -26.875 1 94.25 635 ARG B N 1
ATOM 11446 C CA . ARG B 1 635 ? -10.148 -29.547 -27.75 1 94.25 635 ARG B CA 1
ATOM 11447 C C . ARG B 1 635 ? -11.211 -29.281 -28.812 1 94.25 635 ARG B C 1
ATOM 11449 O O . ARG B 1 635 ? -11.57 -28.141 -29.062 1 94.25 635 ARG B O 1
ATOM 11456 N N . ILE B 1 636 ? -11.641 -30.359 -29.516 1 95.19 636 ILE B N 1
ATOM 11457 C CA . ILE B 1 636 ? -12.758 -30.281 -30.453 1 95.19 636 ILE B CA 1
ATOM 11458 C C . ILE B 1 636 ? -14 -30.906 -29.844 1 95.19 636 ILE B C 1
ATOM 11460 O O . ILE B 1 636 ? -14 -32.094 -29.5 1 95.19 636 ILE B O 1
ATOM 11464 N N . GLU B 1 637 ? -14.969 -30.109 -29.656 1 94.25 637 GLU B N 1
ATOM 11465 C CA . GLU B 1 637 ? -16.172 -30.562 -28.969 1 94.25 637 GLU B CA 1
ATOM 11466 C C . GLU B 1 637 ? -17.422 -30.281 -29.797 1 94.25 637 GLU B C 1
ATOM 11468 O O . GLU B 1 637 ? -17.453 -29.328 -30.578 1 94.25 637 GLU B O 1
ATOM 11473 N N . SER B 1 638 ? -18.438 -31.109 -29.641 1 94.56 638 SER B N 1
ATOM 11474 C CA . SER B 1 638 ? -19.703 -30.875 -30.312 1 94.56 638 SER B CA 1
ATOM 11475 C C . SER B 1 638 ? -20.484 -29.734 -29.672 1 94.56 638 SER B C 1
ATOM 11477 O O . SER B 1 638 ? -20.453 -29.578 -28.438 1 94.56 638 SER B O 1
ATOM 11479 N N . VAL B 1 639 ? -21.125 -29.016 -30.531 1 95.62 639 VAL B N 1
ATOM 11480 C CA . VAL B 1 639 ? -21.938 -27.891 -30.047 1 95.62 639 VAL B CA 1
ATOM 11481 C C . VAL B 1 639 ? -23.031 -28.422 -29.125 1 95.62 639 VAL B C 1
ATOM 11483 O O . VAL B 1 639 ? -23.328 -27.797 -28.094 1 95.62 639 VAL B O 1
ATOM 11486 N N . GLY B 1 640 ? -23.578 -29.484 -29.406 1 94.25 640 GLY B N 1
ATOM 11487 C CA . GLY B 1 640 ? -24.609 -30.078 -28.578 1 94.25 640 GLY B CA 1
ATOM 11488 C C . GLY B 1 640 ? -24.156 -30.375 -27.156 1 94.25 640 GLY B C 1
ATOM 11489 O O . GLY B 1 640 ? -24.875 -30.125 -26.203 1 94.25 640 GLY B O 1
ATOM 11490 N N . ARG B 1 641 ? -23.031 -30.906 -27.047 1 93.62 641 ARG B N 1
ATOM 11491 C CA . ARG B 1 641 ? -22.5 -31.234 -25.719 1 93.62 641 ARG B CA 1
ATOM 11492 C C . ARG B 1 641 ? -22.219 -29.953 -24.922 1 93.62 641 ARG B C 1
ATOM 11494 O O . ARG B 1 641 ? -22.469 -29.906 -23.719 1 93.62 641 ARG B O 1
ATOM 11501 N N . ILE B 1 642 ? -21.641 -29.031 -25.594 1 95.5 642 ILE B N 1
ATOM 11502 C CA . ILE B 1 642 ? -21.344 -27.766 -24.922 1 95.5 642 ILE B CA 1
ATOM 11503 C C . ILE B 1 642 ? -22.641 -27.141 -24.391 1 95.5 642 ILE B C 1
ATOM 11505 O O . ILE B 1 642 ? -22.688 -26.703 -23.234 1 95.5 642 ILE B O 1
ATOM 11509 N N . VAL B 1 643 ? -23.641 -27.172 -25.203 1 94 643 VAL B N 1
ATOM 11510 C CA . VAL B 1 643 ? -24.922 -26.594 -24.812 1 94 643 VAL B CA 1
ATOM 11511 C C . VAL B 1 643 ? -25.5 -27.375 -23.625 1 94 643 VAL B C 1
ATOM 11513 O O . VAL B 1 643 ? -26.031 -26.781 -22.672 1 94 643 VAL B O 1
ATOM 11516 N N . GLU B 1 644 ? -25.406 -28.609 -23.641 1 92.44 644 GLU B N 1
ATOM 11517 C CA . GLU B 1 644 ? -25.891 -29.438 -22.547 1 92.44 644 GLU B CA 1
ATOM 11518 C C . GLU B 1 644 ? -25.156 -29.141 -21.25 1 92.44 644 GLU B C 1
ATOM 11520 O O . GLU B 1 644 ? -25.766 -29.047 -20.172 1 92.44 644 GLU B O 1
ATOM 11525 N N . ILE B 1 645 ? -23.859 -29 -21.328 1 92.62 645 ILE B N 1
ATOM 11526 C CA . ILE B 1 645 ? -23.031 -28.703 -20.156 1 92.62 645 ILE B CA 1
ATOM 11527 C C . ILE B 1 645 ? -23.422 -27.328 -19.594 1 92.62 645 ILE B C 1
ATOM 11529 O O . ILE B 1 645 ? -23.562 -27.172 -18.375 1 92.62 645 ILE B O 1
ATOM 11533 N N . LEU B 1 646 ? -23.609 -26.391 -20.453 1 92.06 646 LEU B N 1
ATOM 11534 C CA . LEU B 1 646 ? -23.922 -25.031 -20.016 1 92.06 646 LEU B CA 1
ATOM 11535 C C . LEU B 1 646 ? -25.312 -24.969 -19.391 1 92.06 646 LEU B C 1
ATOM 11537 O O . LEU B 1 646 ? -25.562 -24.172 -18.484 1 92.06 646 LEU B O 1
ATOM 11541 N N . ARG B 1 647 ? -26.172 -25.812 -19.812 1 89.19 647 ARG B N 1
ATOM 11542 C CA . ARG B 1 647 ? -27.531 -25.844 -19.281 1 89.19 647 ARG B CA 1
ATOM 11543 C C . ARG B 1 647 ? -27.562 -26.578 -17.938 1 89.19 647 ARG B C 1
ATOM 11545 O O . ARG B 1 647 ? -28.328 -26.203 -17.047 1 89.19 647 ARG B O 1
ATOM 11552 N N . SER B 1 648 ? -26.703 -27.516 -17.828 1 88.31 648 SER B N 1
ATOM 11553 C CA . SER B 1 648 ? -26.797 -28.422 -16.672 1 88.31 648 SER B CA 1
ATOM 11554 C C . SER B 1 648 ? -25.906 -27.938 -15.531 1 88.31 648 SER B C 1
ATOM 11556 O O . SER B 1 648 ? -26.078 -28.375 -14.383 1 88.31 648 SER B O 1
ATOM 11558 N N . THR B 1 649 ? -24.984 -27.125 -15.859 1 88.44 649 THR B N 1
ATOM 11559 C CA . THR B 1 649 ? -24.078 -26.703 -14.805 1 88.44 649 THR B CA 1
ATOM 11560 C C . THR B 1 649 ? -24.031 -25.188 -14.711 1 88.44 649 THR B C 1
ATOM 11562 O O . THR B 1 649 ? -24.453 -24.484 -15.625 1 88.44 649 THR B O 1
ATOM 11565 N N . ARG B 1 650 ? -23.516 -24.719 -13.539 1 86.44 650 ARG B N 1
ATOM 11566 C CA . ARG B 1 650 ? -23.312 -23.297 -13.32 1 86.44 650 ARG B CA 1
ATOM 11567 C C . ARG B 1 650 ? -21.844 -22.938 -13.266 1 86.44 650 ARG B C 1
ATOM 11569 O O . ARG B 1 650 ? -21.469 -21.844 -12.828 1 86.44 650 ARG B O 1
ATOM 11576 N N . HIS B 1 651 ? -21 -23.828 -13.742 1 91.44 651 HIS B N 1
ATOM 11577 C CA . HIS B 1 651 ? -19.562 -23.609 -13.695 1 91.44 651 HIS B CA 1
ATOM 11578 C C . HIS B 1 651 ? -19.141 -22.484 -14.648 1 91.44 651 HIS B C 1
ATOM 11580 O O . HIS B 1 651 ? -19.812 -22.25 -15.656 1 91.44 651 HIS B O 1
ATOM 11586 N N . HIS B 1 652 ? -18.094 -21.812 -14.297 1 93.06 652 HIS B N 1
ATOM 11587 C CA . HIS B 1 652 ? -17.656 -20.672 -15.094 1 93.06 652 HIS B CA 1
ATOM 11588 C C . HIS B 1 652 ? -16.344 -20.969 -15.812 1 93.06 652 HIS B C 1
ATOM 11590 O O . HIS B 1 652 ? -15.852 -20.141 -16.578 1 93.06 652 HIS B O 1
ATOM 11596 N N . GLY B 1 653 ? -15.703 -22.031 -15.562 1 95.12 653 GLY B N 1
ATOM 11597 C CA . GLY B 1 653 ? -14.469 -22.453 -16.203 1 95.12 653 GLY B CA 1
ATOM 11598 C C . GLY B 1 653 ? -14.414 -23.953 -16.438 1 95.12 653 GLY B C 1
ATOM 11599 O O . GLY B 1 653 ? -14.875 -24.734 -15.602 1 95.12 653 GLY B O 1
ATOM 11600 N N . PHE B 1 654 ? -13.914 -24.328 -17.609 1 96.38 654 PHE B N 1
ATOM 11601 C CA . PHE B 1 654 ? -13.844 -25.734 -17.984 1 96.38 654 PHE B CA 1
ATOM 11602 C C . PHE B 1 654 ? -12.445 -26.094 -18.484 1 96.38 654 PHE B C 1
ATOM 11604 O O . PHE B 1 654 ? -11.977 -25.531 -19.484 1 96.38 654 PHE B O 1
ATOM 11611 N N . PRO B 1 655 ? -11.781 -27.031 -17.781 1 95.94 655 PRO B N 1
ATOM 11612 C CA . PRO B 1 655 ? -10.5 -27.484 -18.312 1 95.94 655 PRO B CA 1
ATOM 11613 C C . PRO B 1 655 ? -10.641 -28.188 -19.656 1 95.94 655 PRO B C 1
ATOM 11615 O O . PRO B 1 655 ? -11.617 -28.906 -19.891 1 95.94 655 PRO B O 1
ATOM 11618 N N . VAL B 1 656 ? -9.766 -27.938 -20.547 1 96.12 656 VAL B N 1
ATOM 11619 C CA . VAL B 1 656 ? -9.727 -28.562 -21.859 1 96.12 656 VAL B CA 1
ATOM 11620 C C . VAL B 1 656 ? -8.641 -29.641 -21.875 1 96.12 656 VAL B C 1
ATOM 11622 O O . VAL B 1 656 ? -7.48 -29.375 -21.562 1 96.12 656 VAL B O 1
ATOM 11625 N N . LEU B 1 657 ? -9.031 -30.812 -22.25 1 93.69 657 LEU B N 1
ATOM 11626 C CA . LEU B 1 657 ? -8.125 -31.953 -22.234 1 93.69 657 LEU B CA 1
ATOM 11627 C C . LEU B 1 657 ? -7.891 -32.5 -23.641 1 93.69 657 LEU B C 1
ATOM 11629 O O . LEU B 1 657 ? -8.609 -32.125 -24.578 1 93.69 657 LEU B O 1
ATOM 11633 N N . ASP B 1 658 ? -6.844 -33.25 -23.781 1 88.62 658 ASP B N 1
ATOM 11634 C CA . ASP B 1 658 ? -6.57 -33.875 -25.062 1 88.62 658 ASP B CA 1
ATOM 11635 C C . ASP B 1 658 ? -7.562 -35.031 -25.328 1 88.62 658 ASP B C 1
ATOM 11637 O O . ASP B 1 658 ? -8.055 -35.156 -26.438 1 88.62 658 ASP B O 1
ATOM 11641 N N . ARG B 1 659 ? -7.801 -35.781 -24.266 1 84.56 659 ARG B N 1
ATOM 11642 C CA . ARG B 1 659 ? -8.766 -36.875 -24.344 1 84.56 659 ARG B CA 1
ATOM 11643 C C . ARG B 1 659 ? -9.453 -37.094 -23 1 84.56 659 ARG B C 1
ATOM 11645 O O . ARG B 1 659 ? -8.852 -36.844 -21.953 1 84.56 659 ARG B O 1
ATOM 11652 N N . ILE B 1 660 ? -10.703 -37.281 -23.141 1 80.25 660 ILE B N 1
ATOM 11653 C CA . ILE B 1 660 ? -11.438 -37.594 -21.922 1 80.25 660 ILE B CA 1
ATOM 11654 C C . ILE B 1 660 ? -11.617 -39.094 -21.781 1 80.25 660 ILE B C 1
ATOM 11656 O O . ILE B 1 660 ? -12.258 -39.719 -22.625 1 80.25 660 ILE B O 1
ATOM 11660 N N . ASP B 1 661 ? -10.719 -39.656 -20.938 1 67.31 661 ASP B N 1
ATOM 11661 C CA . ASP B 1 661 ? -10.75 -41.094 -20.734 1 67.31 661 ASP B CA 1
ATOM 11662 C C . ASP B 1 661 ? -11.758 -41.5 -19.641 1 67.31 661 ASP B C 1
ATOM 11664 O O . ASP B 1 661 ? -12.016 -40.688 -18.734 1 67.31 661 ASP B O 1
ATOM 11668 N N . ALA B 1 662 ? -12.703 -42.469 -20 1 55.59 662 ALA B N 1
ATOM 11669 C CA . ALA B 1 662 ? -13.656 -42.969 -19.031 1 55.59 662 ALA B CA 1
ATOM 11670 C C . ALA B 1 662 ? -12.961 -43.344 -17.719 1 55.59 662 ALA B C 1
ATOM 11672 O O . ALA B 1 662 ? -11.789 -43.75 -17.734 1 55.59 662 ALA B O 1
ATOM 11673 N N . ALA B 1 663 ? -13.43 -42.75 -16.609 1 52.41 663 ALA B N 1
ATOM 11674 C CA . ALA B 1 663 ? -12.906 -43.062 -15.281 1 52.41 663 ALA B CA 1
ATOM 11675 C C . ALA B 1 663 ? -12.516 -44.531 -15.164 1 52.41 663 ALA B C 1
ATOM 11677 O O . ALA B 1 663 ? -13.336 -45.406 -15.422 1 52.41 663 ALA B O 1
ATOM 11678 N N . LEU B 1 664 ? -11.312 -44.906 -15.562 1 46.25 664 LEU B N 1
ATOM 11679 C CA . LEU B 1 664 ? -11 -46.281 -15.211 1 46.25 664 LEU B CA 1
ATOM 11680 C C . LEU B 1 664 ? -11.391 -46.562 -13.758 1 46.25 664 LEU B C 1
ATOM 11682 O O . LEU B 1 664 ? -11.484 -45.656 -12.945 1 46.25 664 LEU B O 1
ATOM 11686 N N . ASP B 1 665 ? -11.68 -47.906 -13.414 1 41.5 665 ASP B N 1
ATOM 11687 C CA . ASP B 1 665 ? -12.164 -48.531 -12.172 1 41.5 665 ASP B CA 1
ATOM 11688 C C . ASP B 1 665 ? -11.57 -47.812 -10.953 1 41.5 665 ASP B C 1
ATOM 11690 O O . ASP B 1 665 ? -12.289 -47.188 -10.172 1 41.5 665 ASP B O 1
ATOM 11694 N N . ASP B 1 666 ? -10.469 -48.469 -10.336 1 41.59 666 ASP B N 1
ATOM 11695 C CA . ASP B 1 666 ? -10.078 -48.625 -8.938 1 41.59 666 ASP B CA 1
ATOM 11696 C C . ASP B 1 666 ? -9.383 -47.375 -8.414 1 41.59 666 ASP B C 1
ATOM 11698 O O . ASP B 1 666 ? -8.82 -47.375 -7.316 1 41.59 666 ASP B O 1
ATOM 11702 N N . SER B 1 667 ? -8.914 -46.438 -9.18 1 50.41 667 SER B N 1
ATOM 11703 C CA . SER B 1 667 ? -8.047 -45.438 -8.539 1 50.41 667 SER B CA 1
ATOM 11704 C C . SER B 1 667 ? -8.852 -44.375 -7.844 1 50.41 667 SER B C 1
ATOM 11706 O O . SER B 1 667 ? -9.977 -44.062 -8.25 1 50.41 667 SER B O 1
ATOM 11708 N N . LYS B 1 668 ? -8.633 -44.156 -6.695 1 55.84 668 LYS B N 1
ATOM 11709 C CA . LYS B 1 668 ? -9.203 -43.219 -5.715 1 55.84 668 LYS B CA 1
ATOM 11710 C C . LYS B 1 668 ? -9.469 -41.844 -6.332 1 55.84 668 LYS B C 1
ATOM 11712 O O . LYS B 1 668 ? -10.383 -41.156 -5.91 1 55.84 668 LYS B O 1
ATOM 11717 N N . TYR B 1 669 ? -8.625 -41.469 -7.484 1 58.47 669 TYR B N 1
ATOM 11718 C CA . TYR B 1 669 ? -8.852 -40.188 -8.117 1 58.47 669 TYR B CA 1
ATOM 11719 C C . TYR B 1 669 ? -9.273 -40.344 -9.57 1 58.47 669 TYR B C 1
ATOM 11721 O O . TYR B 1 669 ? -8.766 -41.219 -10.273 1 58.47 669 TYR B O 1
ATOM 11729 N N . PRO B 1 670 ? -10.367 -39.719 -10.047 1 61.41 670 PRO B N 1
ATOM 11730 C CA . PRO B 1 670 ? -10.758 -39.781 -11.461 1 61.41 670 PRO B CA 1
ATOM 11731 C C . PRO B 1 670 ? -9.625 -39.406 -12.406 1 61.41 670 PRO B C 1
ATOM 11733 O O . PRO B 1 670 ? -8.797 -38.562 -12.078 1 61.41 670 PRO B O 1
ATOM 11736 N N . ASN B 1 671 ? -9.141 -40.25 -13.219 1 65.44 671 ASN B N 1
ATOM 11737 C CA . ASN B 1 671 ? -8.102 -39.969 -14.203 1 65.44 671 ASN B CA 1
ATOM 11738 C C . ASN B 1 671 ? -8.68 -39.281 -15.445 1 65.44 671 ASN B C 1
ATOM 11740 O O . ASN B 1 671 ? -9.414 -39.938 -16.203 1 65.44 671 ASN B O 1
ATOM 11744 N N . TYR B 1 672 ? -8.469 -38 -15.5 1 79.81 672 TYR B N 1
ATOM 11745 C CA . TYR B 1 672 ? -8.805 -37.281 -16.719 1 79.81 672 TYR B CA 1
ATOM 11746 C C . TYR B 1 672 ? -7.633 -37.281 -17.688 1 79.81 672 TYR B C 1
ATOM 11748 O O . TYR B 1 672 ? -6.59 -37.875 -17.406 1 79.81 672 TYR B O 1
ATOM 11756 N N . GLY B 1 673 ? -7.637 -36.844 -18.891 1 85 673 GLY B N 1
ATOM 11757 C CA . GLY B 1 673 ? -6.57 -36.688 -19.875 1 85 673 GLY B CA 1
ATOM 11758 C C . GLY B 1 673 ? -5.59 -35.594 -19.547 1 85 673 GLY B C 1
ATOM 11759 O O . GLY B 1 673 ? -5.543 -35.125 -18.406 1 85 673 GLY B O 1
ATOM 11760 N N . HIS B 1 674 ? -4.691 -35.375 -20.422 1 89.5 674 HIS B N 1
ATOM 11761 C CA . HIS B 1 674 ? -3.689 -34.344 -20.25 1 89.5 674 HIS B CA 1
ATOM 11762 C C . HIS B 1 674 ? -4.309 -32.938 -20.391 1 89.5 674 HIS B C 1
ATOM 11764 O O . HIS B 1 674 ? -5.152 -32.719 -21.266 1 89.5 674 HIS B O 1
ATOM 11770 N N . LEU B 1 675 ? -3.926 -32.094 -19.516 1 91.88 675 LEU B N 1
ATOM 11771 C CA . LEU B 1 675 ? -4.453 -30.734 -19.516 1 91.88 675 LEU B CA 1
ATOM 11772 C C . LEU B 1 675 ? -3.859 -29.922 -20.656 1 91.88 675 LEU B C 1
ATOM 11774 O O . LEU B 1 675 ? -2.637 -29.828 -20.781 1 91.88 675 LEU B O 1
ATOM 11778 N N . LEU B 1 676 ? -4.742 -29.344 -21.484 1 92.31 676 LEU B N 1
ATOM 11779 C CA . LEU B 1 676 ? -4.309 -28.5 -22.594 1 92.31 676 LEU B CA 1
ATOM 11780 C C . LEU B 1 676 ? -4.523 -27.016 -22.266 1 92.31 676 LEU B C 1
ATOM 11782 O O . LEU B 1 676 ? -3.801 -26.156 -22.766 1 92.31 676 LEU B O 1
ATOM 11786 N N . GLY B 1 677 ? -5.531 -26.797 -21.547 1 94.31 677 GLY B N 1
ATOM 11787 C CA . GLY B 1 677 ? -5.859 -25.406 -21.25 1 94.31 677 GLY B CA 1
ATOM 11788 C C . GLY B 1 677 ? -7.148 -25.266 -20.469 1 94.31 677 GLY B C 1
ATOM 11789 O O . GLY B 1 677 ? -7.574 -26.188 -19.781 1 94.31 677 GLY B O 1
ATOM 11790 N N . LEU B 1 678 ? -7.648 -24.016 -20.422 1 96.56 678 LEU B N 1
ATOM 11791 C CA . LEU B 1 678 ? -8.875 -23.672 -19.703 1 96.56 678 LEU B CA 1
ATOM 11792 C C . LEU B 1 678 ? -9.719 -22.703 -20.531 1 96.56 678 LEU B C 1
ATOM 11794 O O . LEU B 1 678 ? -9.188 -21.766 -21.141 1 96.56 678 LEU B O 1
ATOM 11798 N N . VAL B 1 679 ? -11.016 -22.969 -20.641 1 96.81 679 VAL B N 1
ATOM 11799 C CA . VAL B 1 679 ? -11.922 -22.078 -21.359 1 96.81 679 VAL B CA 1
ATOM 11800 C C . VAL B 1 679 ? -13.016 -21.578 -20.422 1 96.81 679 VAL B C 1
ATOM 11802 O O . VAL B 1 679 ? -13.531 -22.328 -19.594 1 96.81 679 VAL B O 1
ATOM 11805 N N . LEU B 1 680 ? -13.344 -20.375 -20.562 1 94.62 680 LEU B N 1
ATOM 11806 C CA . LEU B 1 680 ? -14.352 -19.766 -19.688 1 94.62 680 LEU B CA 1
ATOM 11807 C C . LEU B 1 680 ? -15.75 -19.922 -20.281 1 94.62 680 LEU B C 1
ATOM 11809 O O . LEU B 1 680 ? -15.906 -20 -21.5 1 94.62 680 LEU B O 1
ATOM 11813 N N . ARG B 1 681 ? -16.703 -20.016 -19.406 1 93.25 681 ARG B N 1
ATOM 11814 C CA . ARG B 1 681 ? -18.109 -20.078 -19.797 1 93.25 681 ARG B CA 1
ATOM 11815 C C . ARG B 1 681 ? -18.469 -18.891 -20.703 1 93.25 681 ARG B C 1
ATOM 11817 O O . ARG B 1 681 ? -19.156 -19.062 -21.719 1 93.25 681 ARG B O 1
ATOM 11824 N N . SER B 1 682 ? -18.031 -17.688 -20.359 1 91.19 682 SER B N 1
ATOM 11825 C CA . SER B 1 682 ? -18.344 -16.484 -21.125 1 91.19 682 SER B CA 1
ATOM 11826 C C . SER B 1 682 ? -17.812 -16.578 -22.547 1 91.19 682 SER B C 1
ATOM 11828 O O . SER B 1 682 ? -18.453 -16.109 -23.484 1 91.19 682 SER B O 1
ATOM 11830 N N . HIS B 1 683 ? -16.672 -17.172 -22.734 1 92.75 683 HIS B N 1
ATOM 11831 C CA . HIS B 1 683 ? -16.109 -17.344 -24.062 1 92.75 683 HIS B CA 1
ATOM 11832 C C . HIS B 1 683 ? -16.922 -18.328 -24.906 1 92.75 683 HIS B C 1
ATOM 11834 O O . HIS B 1 683 ? -17.125 -18.109 -26.094 1 92.75 683 HIS B O 1
ATOM 11840 N N . LEU B 1 684 ? -17.344 -19.375 -24.25 1 93.38 684 LEU B N 1
ATOM 11841 C CA . LEU B 1 684 ? -18.156 -20.359 -24.938 1 93.38 684 LEU B CA 1
ATOM 11842 C C . LEU B 1 684 ? -19.469 -19.75 -25.422 1 93.38 684 LEU B C 1
ATOM 11844 O O . LEU B 1 684 ? -19.906 -20.031 -26.531 1 93.38 684 LEU B O 1
ATOM 11848 N N . ILE B 1 685 ? -20.062 -18.953 -24.594 1 92.06 685 ILE B N 1
ATOM 11849 C CA . ILE B 1 685 ? -21.328 -18.328 -24.938 1 92.06 685 ILE B CA 1
ATOM 11850 C C . ILE B 1 685 ? -21.141 -17.406 -26.156 1 92.06 685 ILE B C 1
ATOM 11852 O O . ILE B 1 685 ? -21.984 -17.375 -27.047 1 92.06 685 ILE B O 1
ATOM 11856 N N . VAL B 1 686 ? -20.094 -16.688 -26.203 1 91.56 686 VAL B N 1
ATOM 11857 C CA . VAL B 1 686 ? -19.812 -15.797 -27.312 1 91.56 686 VAL B CA 1
ATOM 11858 C C . VAL B 1 686 ? -19.594 -16.609 -28.594 1 91.56 686 VAL B C 1
ATOM 11860 O O . VAL B 1 686 ? -20.062 -16.219 -29.672 1 91.56 686 VAL B O 1
ATOM 11863 N N . LEU B 1 687 ? -18.891 -17.719 -28.5 1 93.12 687 LEU B N 1
ATOM 11864 C CA . LEU B 1 687 ? -18.656 -18.578 -29.656 1 93.12 687 LEU B CA 1
ATOM 11865 C C . LEU B 1 687 ? -19.984 -19.125 -30.203 1 93.12 687 LEU B C 1
ATOM 11867 O O . LEU B 1 687 ? -20.172 -19.203 -31.422 1 93.12 687 LEU B O 1
ATOM 11871 N N . LEU B 1 688 ? -20.891 -19.453 -29.328 1 91.88 688 LEU B N 1
ATOM 11872 C CA . LEU B 1 688 ? -22.188 -19.969 -29.734 1 91.88 688 LEU B CA 1
ATOM 11873 C C . LEU B 1 688 ? -23.047 -18.859 -30.344 1 91.88 688 LEU B C 1
ATOM 11875 O O . LEU B 1 688 ? -23.75 -19.094 -31.328 1 91.88 688 LEU B O 1
ATOM 11879 N N . LYS B 1 689 ? -22.984 -17.719 -29.719 1 89.19 689 LYS B N 1
ATOM 11880 C CA . LYS B 1 689 ? -23.766 -16.594 -30.219 1 89.19 689 LYS B CA 1
ATOM 11881 C C . LYS B 1 689 ? -23.328 -16.188 -31.625 1 89.19 689 LYS B C 1
ATOM 11883 O O . LYS B 1 689 ? -24.141 -15.75 -32.438 1 89.19 689 LYS B O 1
ATOM 11888 N N . ARG B 1 690 ? -22.047 -16.312 -31.859 1 91.56 690 ARG B N 1
ATOM 11889 C CA . ARG B 1 690 ? -21.516 -15.93 -33.156 1 91.56 690 ARG B CA 1
ATOM 11890 C C . ARG B 1 690 ? -21.516 -17.109 -34.125 1 91.56 690 ARG B C 1
ATOM 11892 O O . ARG B 1 690 ? -21.078 -16.969 -35.281 1 91.56 690 ARG B O 1
ATOM 11899 N N . LYS B 1 691 ? -21.953 -18.266 -33.719 1 92.38 691 LYS B N 1
ATOM 11900 C CA . LYS B 1 691 ? -22.062 -19.484 -34.5 1 92.38 691 LYS B CA 1
ATOM 11901 C C . LYS B 1 691 ? -20.719 -19.859 -35.125 1 92.38 691 LYS B C 1
ATOM 11903 O O . LYS B 1 691 ? -20.656 -20.141 -36.344 1 92.38 691 LYS B O 1
ATOM 11908 N N . HIS B 1 692 ? -19.75 -19.688 -34.312 1 92.31 692 HIS B N 1
ATOM 11909 C CA . HIS B 1 692 ? -18.422 -20.047 -34.75 1 92.31 692 HIS B CA 1
ATOM 11910 C C . HIS B 1 692 ? -18.172 -21.547 -34.656 1 92.31 692 HIS B C 1
ATOM 11912 O O . HIS B 1 692 ? -17.422 -21.984 -33.781 1 92.31 692 HIS B O 1
ATOM 11918 N N . PHE B 1 693 ? -18.859 -22.281 -35.438 1 90.31 693 PHE B N 1
ATOM 11919 C CA . PHE B 1 693 ? -18.672 -23.734 -35.438 1 90.31 693 PHE B CA 1
ATOM 11920 C C . PHE B 1 693 ? -18.688 -24.266 -36.875 1 90.31 693 PHE B C 1
ATOM 11922 O O . PHE B 1 693 ? -18.969 -23.516 -37.812 1 90.31 693 PHE B O 1
ATOM 11929 N N . THR B 1 694 ? -18.219 -25.484 -37 1 92.31 694 THR B N 1
ATOM 11930 C CA . THR B 1 694 ? -18.078 -26.141 -38.312 1 92.31 694 THR B CA 1
ATOM 11931 C C . THR B 1 694 ? -18.984 -27.375 -38.406 1 92.31 694 THR B C 1
ATOM 11933 O O . THR B 1 694 ? -19.328 -27.969 -37.375 1 92.31 694 THR B O 1
ATOM 11936 N N . HIS B 1 695 ? -19.281 -27.766 -39.625 1 90.81 695 HIS B N 1
ATOM 11937 C CA . HIS B 1 695 ? -20.125 -28.938 -39.812 1 90.81 695 HIS B CA 1
ATOM 11938 C C . HIS B 1 695 ? -19.344 -30.219 -39.562 1 90.81 695 HIS B C 1
ATOM 11940 O O . HIS B 1 695 ? -19.891 -31.203 -39.094 1 90.81 695 HIS B O 1
ATOM 11946 N N . ASP B 1 696 ? -18.078 -30.125 -39.875 1 88.94 696 ASP B N 1
ATOM 11947 C CA . ASP B 1 696 ? -17.25 -31.312 -39.781 1 88.94 696 ASP B CA 1
ATOM 11948 C C . ASP B 1 696 ? -16.297 -31.234 -38.594 1 88.94 696 ASP B C 1
ATOM 11950 O O . ASP B 1 696 ? -16 -30.141 -38.125 1 88.94 696 ASP B O 1
ATOM 11954 N N . TYR B 1 697 ? -15.852 -32.375 -38.156 1 87.88 697 TYR B N 1
ATOM 11955 C CA . TYR B 1 697 ? -14.945 -32.5 -37.031 1 87.88 697 TYR B CA 1
ATOM 11956 C C . TYR B 1 697 ? -13.578 -31.891 -37.344 1 87.88 697 TYR B C 1
ATOM 11958 O O . TYR B 1 697 ? -12.914 -31.344 -36.469 1 87.88 697 TYR B O 1
ATOM 11966 N N . GLU B 1 698 ? -13.211 -31.922 -38.688 1 86 698 GLU B N 1
ATOM 11967 C CA . GLU B 1 698 ? -11.883 -31.469 -39.094 1 86 698 GLU B CA 1
ATOM 11968 C C . GLU B 1 698 ? -11.828 -29.953 -39.219 1 86 698 GLU B C 1
ATOM 11970 O O . GLU B 1 698 ? -10.75 -29.359 -39.281 1 86 698 GLU B O 1
ATOM 11975 N N . GLY B 1 699 ? -12.969 -29.234 -39.125 1 83.44 699 GLY B N 1
ATOM 11976 C CA . GLY B 1 699 ? -13.008 -27.781 -39.125 1 83.44 699 GLY B CA 1
ATOM 11977 C C . GLY B 1 699 ? -12.914 -27.188 -40.531 1 83.44 699 GLY B C 1
ATOM 11978 O O . GLY B 1 699 ? -12.453 -26.062 -40.688 1 83.44 699 GLY B O 1
ATOM 11979 N N . ARG B 1 700 ? -13.219 -27.828 -41.625 1 83.38 700 ARG B N 1
ATOM 11980 C CA . ARG B 1 700 ? -13.016 -27.375 -43 1 83.38 700 ARG B CA 1
ATOM 11981 C C . ARG B 1 700 ? -14.227 -26.594 -43.5 1 83.38 700 ARG B C 1
ATOM 11983 O O . ARG B 1 700 ? -14.094 -25.688 -44.312 1 83.38 700 ARG B O 1
ATOM 11990 N N . ASN B 1 701 ? -15.383 -26.969 -43.031 1 88.88 701 ASN B N 1
ATOM 11991 C CA . ASN B 1 701 ? -16.594 -26.344 -43.562 1 88.88 701 ASN B CA 1
ATOM 11992 C C . ASN B 1 701 ? -17.328 -25.562 -42.5 1 88.88 701 ASN B C 1
ATOM 11994 O O . ASN B 1 701 ? -18.156 -26.109 -41.781 1 88.88 701 ASN B O 1
ATOM 11998 N N . PRO B 1 702 ? -17.078 -24.25 -42.469 1 89.25 702 PRO B N 1
ATOM 11999 C CA . PRO B 1 702 ? -17.812 -23.422 -41.531 1 89.25 702 PRO B CA 1
ATOM 12000 C C . PRO B 1 702 ? -19.297 -23.312 -41.844 1 89.25 702 PRO B C 1
ATOM 12002 O O . PRO B 1 702 ? -19.688 -23.438 -43.031 1 89.25 702 PRO B O 1
ATOM 12005 N N . VAL B 1 703 ? -20.062 -23.109 -40.875 1 89.38 703 VAL B N 1
ATOM 12006 C CA . VAL B 1 703 ? -21.5 -22.922 -41.094 1 89.38 703 VAL B CA 1
ATOM 12007 C C . VAL B 1 703 ? -21.75 -21.625 -41.844 1 89.38 703 VAL B C 1
ATOM 12009 O O . VAL B 1 703 ? -20.938 -20.703 -41.812 1 89.38 703 VAL B O 1
ATOM 12012 N N . SER B 1 704 ? -22.781 -21.531 -42.656 1 82.88 704 SER B N 1
ATOM 12013 C CA . SER B 1 704 ? -23.078 -20.422 -43.562 1 82.88 704 SER B CA 1
ATOM 12014 C C . SER B 1 704 ? -23.141 -19.094 -42.812 1 82.88 704 SER B C 1
ATOM 12016 O O . SER B 1 704 ? -22.656 -18.078 -43.312 1 82.88 704 SER B O 1
ATOM 12018 N N . ASN B 1 705 ? -23.609 -19.016 -41.656 1 82.75 705 ASN B N 1
ATOM 12019 C CA . ASN B 1 705 ? -23.75 -17.766 -40.938 1 82.75 705 ASN B CA 1
ATOM 12020 C C . ASN B 1 705 ? -22.672 -17.641 -39.844 1 82.75 705 ASN B C 1
ATOM 12022 O O . ASN B 1 705 ? -22.875 -16.922 -38.875 1 82.75 705 ASN B O 1
ATOM 12026 N N . SER B 1 706 ? -21.578 -18.281 -40.125 1 86.81 706 SER B N 1
ATOM 12027 C CA . SER B 1 706 ? -20.5 -18.203 -39.156 1 86.81 706 SER B CA 1
ATOM 12028 C C . SER B 1 706 ? -19.766 -16.859 -39.219 1 86.81 706 SER B C 1
ATOM 12030 O O . SER B 1 706 ? -19.469 -16.375 -40.312 1 86.81 706 SER B O 1
ATOM 12032 N N . LYS B 1 707 ? -19.594 -16.172 -38.156 1 86.81 707 LYS B N 1
ATOM 12033 C CA . LYS B 1 707 ? -18.859 -14.914 -38.062 1 86.81 707 LYS B CA 1
ATOM 12034 C C . LYS B 1 707 ? -17.547 -15.102 -37.312 1 86.81 707 LYS B C 1
ATOM 12036 O O . LYS B 1 707 ? -17.469 -15.859 -36.344 1 86.81 707 LYS B O 1
ATOM 12041 N N . PRO B 1 708 ? -16.562 -14.461 -37.781 1 88.56 708 PRO B N 1
ATOM 12042 C CA . PRO B 1 708 ? -15.289 -14.539 -37.062 1 88.56 708 PRO B CA 1
ATOM 12043 C C . PRO B 1 708 ? -15.344 -13.891 -35.688 1 88.56 708 PRO B C 1
ATOM 12045 O O . PRO B 1 708 ? -16.047 -12.891 -35.5 1 88.56 708 PRO B O 1
ATOM 12048 N N . VAL B 1 709 ? -14.68 -14.508 -34.781 1 91.44 709 VAL B N 1
ATOM 12049 C CA . VAL B 1 709 ? -14.664 -14.016 -33.438 1 91.44 709 VAL B CA 1
ATOM 12050 C C . VAL B 1 709 ? -13.359 -13.258 -33.156 1 91.44 709 VAL B C 1
ATOM 12052 O O . VAL B 1 709 ? -12.273 -13.758 -33.469 1 91.44 709 VAL B O 1
ATOM 12055 N N . THR B 1 710 ? -13.492 -12.047 -32.688 1 89.44 710 THR B N 1
ATOM 12056 C CA . THR B 1 710 ? -12.352 -11.227 -32.312 1 89.44 710 THR B CA 1
ATOM 12057 C C . THR B 1 710 ? -12.328 -10.953 -30.828 1 89.44 710 THR B C 1
ATOM 12059 O O . THR B 1 710 ? -13.281 -11.289 -30.109 1 89.44 710 THR B O 1
ATOM 12062 N N . LEU B 1 711 ? -11.234 -10.391 -30.359 1 88.38 711 LEU B N 1
ATOM 12063 C CA . LEU B 1 711 ? -11.086 -10.078 -28.938 1 88.38 711 LEU B CA 1
ATOM 12064 C C . LEU B 1 711 ? -12.148 -9.086 -28.484 1 88.38 711 LEU B C 1
ATOM 12066 O O . LEU B 1 711 ? -12.594 -9.133 -27.328 1 88.38 711 LEU B O 1
ATOM 12070 N N . SER B 1 712 ? -12.531 -8.188 -29.359 1 87.69 712 SER B N 1
ATOM 12071 C CA . SER B 1 712 ? -13.508 -7.156 -29.031 1 87.69 712 SER B CA 1
ATOM 12072 C C . SER B 1 712 ? -14.883 -7.758 -28.781 1 87.69 712 SER B C 1
ATOM 12074 O O . SER B 1 712 ? -15.703 -7.168 -28.062 1 87.69 712 SER B O 1
ATOM 12076 N N . ASP B 1 713 ? -15.156 -8.93 -29.297 1 88.75 713 ASP B N 1
ATOM 12077 C CA . ASP B 1 713 ? -16.438 -9.586 -29.094 1 88.75 713 ASP B CA 1
ATOM 12078 C C . ASP B 1 713 ? -16.609 -10.023 -27.641 1 88.75 713 ASP B C 1
ATOM 12080 O O . ASP B 1 713 ? -17.734 -10.016 -27.109 1 88.75 713 ASP B O 1
ATOM 12084 N N . PHE B 1 714 ? -15.531 -10.375 -27.078 1 87.31 714 PHE B N 1
ATOM 12085 C CA . PHE B 1 714 ? -15.602 -10.781 -25.672 1 87.31 714 PHE B CA 1
ATOM 12086 C C . PHE B 1 714 ? -15.906 -9.594 -24.781 1 87.31 714 PHE B C 1
ATOM 12088 O O . PHE B 1 714 ? -16.547 -9.742 -23.734 1 87.31 714 PHE B O 1
ATOM 12095 N N . SER B 1 715 ? -15.469 -8.422 -25.156 1 85.75 715 SER B N 1
ATOM 12096 C CA . SER B 1 715 ? -15.734 -7.203 -24.406 1 85.75 715 SER B CA 1
ATOM 12097 C C . SER B 1 715 ? -17.141 -6.688 -24.656 1 85.75 715 SER B C 1
ATOM 12099 O O . SER B 1 715 ? -17.766 -6.09 -23.766 1 85.75 715 SER B O 1
ATOM 12101 N N . GLU B 1 716 ? -17.594 -6.949 -25.828 1 83.56 716 GLU B N 1
ATOM 12102 C CA . GLU B 1 716 ? -18.906 -6.449 -26.219 1 83.56 716 GLU B CA 1
ATOM 12103 C C . GLU B 1 716 ? -20.016 -7.125 -25.422 1 83.56 716 GLU B C 1
ATOM 12105 O O . GLU B 1 716 ? -21 -6.484 -25.062 1 83.56 716 GLU B O 1
ATOM 12110 N N . PHE B 1 717 ? -19.844 -8.312 -25.062 1 78.5 717 PHE B N 1
ATOM 12111 C CA . PHE B 1 717 ? -20.906 -9.039 -24.391 1 78.5 717 PHE B CA 1
ATOM 12112 C C . PHE B 1 717 ? -20.688 -9.055 -22.875 1 78.5 717 PHE B C 1
ATOM 12114 O O . PHE B 1 717 ? -21.422 -9.719 -22.141 1 78.5 717 PHE B O 1
ATOM 12121 N N . TYR B 1 718 ? -19.75 -8.359 -22.422 1 79.5 718 TYR B N 1
ATOM 12122 C CA . TYR B 1 718 ? -19.516 -8.172 -20.984 1 79.5 718 TYR B CA 1
ATOM 12123 C C . TYR B 1 718 ? -20.594 -7.293 -20.375 1 79.5 718 TYR B C 1
ATOM 12125 O O . TYR B 1 718 ? -21.094 -6.355 -21 1 79.5 718 TYR B O 1
ATOM 12133 N N . PRO B 1 719 ? -21.125 -7.414 -19.094 1 66.69 719 PRO B N 1
ATOM 12134 C CA . PRO B 1 719 ? -20.719 -8.398 -18.078 1 66.69 719 PRO B CA 1
ATOM 12135 C C . PRO B 1 719 ? -21.516 -9.695 -18.172 1 66.69 719 PRO B C 1
ATOM 12137 O O . PRO B 1 719 ? -22.531 -9.758 -18.875 1 66.69 719 PRO B O 1
ATOM 12140 N N . ARG B 1 720 ? -21.156 -10.789 -17.438 1 57.19 720 ARG B N 1
ATOM 12141 C CA . ARG B 1 720 ? -21.672 -12.148 -17.438 1 57.19 720 ARG B CA 1
ATOM 12142 C C . ARG B 1 720 ? -23.203 -12.164 -17.328 1 57.19 720 ARG B C 1
ATOM 12144 O O . ARG B 1 720 ? -23.75 -11.984 -16.234 1 57.19 720 ARG B O 1
ATOM 12151 N N . ILE B 1 721 ? -23.828 -11.398 -18.375 1 52.53 721 ILE B N 1
ATOM 12152 C CA . ILE B 1 721 ? -25.281 -11.562 -18.344 1 52.53 721 ILE B CA 1
ATOM 12153 C C . ILE B 1 721 ? -25.641 -13.047 -18.453 1 52.53 721 ILE B C 1
ATOM 12155 O O . ILE B 1 721 ? -25.109 -13.758 -19.312 1 52.53 721 ILE B O 1
ATOM 12159 N N . GLU B 1 722 ? -25.906 -13.672 -17.406 1 55.94 722 GLU B N 1
ATOM 12160 C CA . GLU B 1 722 ? -26.516 -15 -17.5 1 55.94 722 GLU B CA 1
ATOM 12161 C C . GLU B 1 722 ? -27.469 -15.094 -18.688 1 55.94 722 GLU B C 1
ATOM 12163 O O . GLU B 1 722 ? -28.672 -14.875 -18.531 1 55.94 722 GLU B O 1
ATOM 12168 N N . SER B 1 723 ? -27.078 -14.742 -19.859 1 60.34 723 SER B N 1
ATOM 12169 C CA . SER B 1 723 ? -27.969 -15 -20.984 1 60.34 723 SER B CA 1
ATOM 12170 C C . SER B 1 723 ? -28.422 -16.453 -21.016 1 60.34 723 SER B C 1
ATOM 12172 O O . SER B 1 723 ? -27.594 -17.375 -20.953 1 60.34 723 SER B O 1
ATOM 12174 N N . ARG B 1 724 ? -29.75 -16.547 -20.812 1 65.62 724 ARG B N 1
ATOM 12175 C CA . ARG B 1 724 ? -30.375 -17.859 -20.875 1 65.62 724 ARG B CA 1
ATOM 12176 C C . ARG B 1 724 ? -30.031 -18.578 -22.188 1 65.62 724 ARG B C 1
ATOM 12178 O O . ARG B 1 724 ? -30.188 -18 -23.266 1 65.62 724 ARG B O 1
ATOM 12185 N N . ILE B 1 725 ? -29.078 -19.531 -22.094 1 78.62 725 ILE B N 1
ATOM 12186 C CA . ILE B 1 725 ? -28.688 -20.391 -23.203 1 78.62 725 ILE B CA 1
ATOM 12187 C C . ILE B 1 725 ? -29.859 -20.547 -24.172 1 78.62 725 ILE B C 1
ATOM 12189 O O . ILE B 1 725 ? -29.672 -20.656 -25.375 1 78.62 725 ILE B O 1
ATOM 12193 N N . SER B 1 726 ? -31 -20.422 -23.625 1 77.62 726 SER B N 1
ATOM 12194 C CA . SER B 1 726 ? -32.188 -20.578 -24.438 1 77.62 726 SER B CA 1
ATOM 12195 C C . SER B 1 726 ? -32.375 -19.391 -25.391 1 77.62 726 SER B C 1
ATOM 12197 O O . SER B 1 726 ? -33.031 -19.531 -26.438 1 77.62 726 SER B O 1
ATOM 12199 N N . GLU B 1 727 ? -31.766 -18.359 -25.078 1 80.25 727 GLU B N 1
ATOM 12200 C CA . GLU B 1 727 ? -31.938 -17.172 -25.891 1 80.25 727 GLU B CA 1
ATOM 12201 C C . GLU B 1 727 ? -30.938 -17.125 -27.047 1 80.25 727 GLU B C 1
ATOM 12203 O O . GLU B 1 727 ? -30.984 -16.219 -27.891 1 80.25 727 GLU B O 1
ATOM 12208 N N . LEU B 1 728 ? -30.141 -18.156 -27.156 1 84.88 728 LEU B N 1
ATOM 12209 C CA . LEU B 1 728 ? -29.094 -18.141 -28.172 1 84.88 728 LEU B CA 1
ATOM 12210 C C . LEU B 1 728 ? -29.656 -18.562 -29.531 1 84.88 728 LEU B C 1
ATOM 12212 O O . LEU B 1 728 ? -29.031 -18.328 -30.562 1 84.88 728 LEU B O 1
ATOM 12216 N N . GLY B 1 729 ? -30.875 -19.125 -29.641 1 82.19 729 GLY B N 1
ATOM 12217 C CA . GLY B 1 729 ? -31.531 -19.469 -30.875 1 82.19 729 GLY B CA 1
ATOM 12218 C C . GLY B 1 729 ? -30.797 -20.562 -31.656 1 82.19 729 GLY B C 1
ATOM 12219 O O . GLY B 1 729 ? -30.734 -20.5 -32.875 1 82.19 729 GLY B O 1
ATOM 12220 N N . LEU B 1 730 ? -30.266 -21.516 -31.031 1 88.88 730 LEU B N 1
ATOM 12221 C CA . LEU B 1 730 ? -29.531 -22.594 -31.703 1 88.88 730 LEU B CA 1
ATOM 12222 C C . LEU B 1 730 ? -30.484 -23.656 -32.25 1 88.88 730 LEU B C 1
ATOM 12224 O O . LEU B 1 730 ? -31.438 -24.031 -31.562 1 88.88 730 LEU B O 1
ATOM 12228 N N . THR B 1 731 ? -30.281 -24.062 -33.469 1 88.81 731 THR B N 1
ATOM 12229 C CA . THR B 1 731 ? -31.109 -25.078 -34.125 1 88.81 731 THR B CA 1
ATOM 12230 C C . THR B 1 731 ? -30.516 -26.469 -33.906 1 88.81 731 THR B C 1
ATOM 12232 O O . THR B 1 731 ? -29.391 -26.594 -33.406 1 88.81 731 THR B O 1
ATOM 12235 N N . SER B 1 732 ? -31.328 -27.453 -34.25 1 90.69 732 SER B N 1
ATOM 12236 C CA . SER B 1 732 ? -30.859 -28.828 -34.125 1 90.69 732 SER B CA 1
ATOM 12237 C C . SER B 1 732 ? -29.688 -29.094 -35.062 1 90.69 732 SER B C 1
ATOM 12239 O O . SER B 1 732 ? -28.812 -29.922 -34.75 1 90.69 732 SER B O 1
ATOM 12241 N N . ALA B 1 733 ? -29.672 -28.438 -36.125 1 89.88 733 ALA B N 1
ATOM 12242 C CA . ALA B 1 733 ? -28.562 -28.578 -37.062 1 89.88 733 ALA B CA 1
ATOM 12243 C C . ALA B 1 733 ? -27.281 -28 -36.5 1 89.88 733 ALA B C 1
ATOM 12245 O O . ALA B 1 733 ? -26.188 -28.516 -36.75 1 89.88 733 ALA B O 1
ATOM 12246 N N . ASP B 1 734 ? -27.469 -26.953 -35.75 1 91.69 734 ASP B N 1
ATOM 12247 C CA . ASP B 1 734 ? -26.312 -26.328 -35.125 1 91.69 734 ASP B CA 1
ATOM 12248 C C . ASP B 1 734 ? -25.703 -27.25 -34.094 1 91.69 734 ASP B C 1
ATOM 12250 O O . ASP B 1 734 ? -24.469 -27.281 -33.906 1 91.69 734 ASP B O 1
ATOM 12254 N N . GLU B 1 735 ? -26.531 -27.953 -33.344 1 92.62 735 GLU B N 1
ATOM 12255 C CA . GLU B 1 735 ? -26.078 -28.797 -32.25 1 92.62 735 GLU B CA 1
ATOM 12256 C C . GLU B 1 735 ? -25.234 -29.969 -32.75 1 92.62 735 GLU B C 1
ATOM 12258 O O . GLU B 1 735 ? -2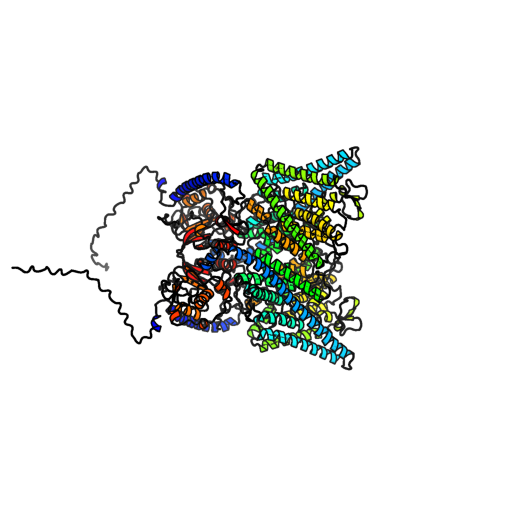4.469 -30.562 -32.031 1 92.62 735 GLU B O 1
ATOM 12263 N N . ARG B 1 736 ? -25.344 -30.281 -34.031 1 91.94 736 ARG B N 1
ATOM 12264 C CA . ARG B 1 736 ? -24.578 -31.375 -34.625 1 91.94 736 ARG B CA 1
ATOM 12265 C C . ARG B 1 736 ? -23.234 -30.891 -35.125 1 91.94 736 ARG B C 1
ATOM 12267 O O . ARG B 1 736 ? -22.391 -31.703 -35.531 1 91.94 736 ARG B O 1
ATOM 12274 N N . CYS B 1 737 ? -23.031 -29.641 -35 1 94.56 737 CYS B N 1
ATOM 12275 C CA . CYS B 1 737 ? -21.781 -29.047 -35.469 1 94.56 737 CYS B CA 1
ATOM 12276 C C . CYS B 1 737 ? -20.688 -29.172 -34.406 1 94.56 737 CYS B C 1
ATOM 12278 O O . CYS B 1 737 ? -20.906 -29.75 -33.344 1 94.56 737 CYS B O 1
ATOM 12280 N N . TRP B 1 738 ? -19.453 -28.734 -34.812 1 95 738 TRP B N 1
ATOM 12281 C CA . TRP B 1 738 ? -18.297 -28.875 -33.938 1 95 738 TRP B CA 1
ATOM 12282 C C . TRP B 1 738 ? -17.609 -27.531 -33.719 1 95 738 TRP B C 1
ATOM 12284 O O . TRP B 1 738 ? -17.656 -26.656 -34.594 1 95 738 TRP B O 1
ATOM 12294 N N . ILE B 1 739 ? -17 -27.344 -32.562 1 95.31 739 ILE B N 1
ATOM 12295 C CA . ILE B 1 739 ? -16.234 -26.156 -32.25 1 95.31 739 ILE B CA 1
ATOM 12296 C C . ILE B 1 739 ? -14.805 -26.547 -31.875 1 95.31 739 ILE B C 1
ATOM 12298 O O . ILE B 1 739 ? -14.602 -27.469 -31.078 1 95.31 739 ILE B O 1
ATOM 12302 N N . ASP B 1 740 ? -13.82 -25.953 -32.438 1 94.69 740 ASP B N 1
ATOM 12303 C CA . ASP B 1 740 ? -12.422 -26.094 -32.031 1 94.69 740 ASP B CA 1
ATOM 12304 C C . ASP B 1 740 ? -12.031 -25.031 -31.016 1 94.69 740 ASP B C 1
ATOM 12306 O O . ASP B 1 740 ? -11.984 -23.844 -31.344 1 94.69 740 ASP B O 1
ATOM 12310 N N . LEU B 1 741 ? -11.656 -25.406 -29.844 1 95.88 741 LEU B N 1
ATOM 12311 C CA . LEU B 1 741 ? -11.406 -24.484 -28.75 1 95.88 741 LEU B CA 1
ATOM 12312 C C . LEU B 1 741 ? -9.938 -24.078 -28.688 1 95.88 741 LEU B C 1
ATOM 12314 O O . LEU B 1 741 ? -9.539 -23.266 -27.844 1 95.88 741 LEU B O 1
ATOM 12318 N N . LYS B 1 742 ? -9.102 -24.484 -29.578 1 93.44 742 LYS B N 1
ATOM 12319 C CA . LYS B 1 742 ? -7.656 -24.266 -29.562 1 93.44 742 LYS B CA 1
ATOM 12320 C C . LYS B 1 742 ? -7.324 -22.781 -29.531 1 93.44 742 LYS B C 1
ATOM 12322 O O . LYS B 1 742 ? -6.492 -22.344 -28.75 1 93.44 742 LYS B O 1
ATOM 12327 N N . SER B 1 743 ? -8.039 -22 -30.297 1 93.44 743 SER B N 1
ATOM 12328 C CA . SER B 1 743 ? -7.711 -20.578 -30.453 1 93.44 743 SER B CA 1
ATOM 12329 C C . SER B 1 743 ? -8.312 -19.75 -29.328 1 93.44 743 SER B C 1
ATOM 12331 O O . SER B 1 743 ? -7.953 -18.578 -29.156 1 93.44 743 SER B O 1
ATOM 12333 N N . PHE B 1 744 ? -9.141 -20.375 -28.5 1 95.06 744 PHE B N 1
ATOM 12334 C CA . PHE B 1 744 ? -9.906 -19.562 -27.562 1 95.06 744 PHE B CA 1
ATOM 12335 C C . PHE B 1 744 ? -9.57 -19.938 -26.125 1 95.06 744 PHE B C 1
ATOM 12337 O O . PHE B 1 744 ? -9.891 -19.203 -25.188 1 95.06 744 PHE B O 1
ATOM 12344 N N . MET B 1 745 ? -8.938 -21.031 -25.938 1 95.38 745 MET B N 1
ATOM 12345 C CA . MET B 1 745 ? -8.641 -21.484 -24.594 1 95.38 745 MET B CA 1
ATOM 12346 C C . MET B 1 745 ? -7.398 -20.797 -24.031 1 95.38 745 MET B C 1
ATOM 12348 O O . MET B 1 745 ? -6.559 -20.312 -24.797 1 95.38 745 MET B O 1
ATOM 12352 N N . HIS B 1 746 ? -7.324 -20.609 -22.703 1 95.06 746 HIS B N 1
ATOM 12353 C CA . HIS B 1 746 ? -6.105 -20.219 -22 1 95.06 746 HIS B CA 1
ATOM 12354 C C . HIS B 1 746 ? -5.086 -21.344 -21.984 1 95.06 746 HIS B C 1
ATOM 12356 O O . HIS B 1 746 ? -5.301 -22.375 -21.328 1 95.06 746 HIS B O 1
ATOM 12362 N N . PRO B 1 747 ? -4.031 -21.219 -22.703 1 92.31 747 PRO B N 1
ATOM 12363 C CA . PRO B 1 747 ? -3.125 -22.344 -22.906 1 92.31 747 PRO B CA 1
ATOM 12364 C C . PRO B 1 747 ? -2.275 -22.656 -21.672 1 92.31 747 PRO B C 1
ATOM 12366 O O . PRO B 1 747 ? -1.678 -23.734 -21.594 1 92.31 747 PRO B O 1
ATOM 12369 N N . SER B 1 748 ? -2.166 -21.75 -20.781 1 92.06 748 SER B N 1
ATOM 12370 C CA . SER B 1 748 ? -1.272 -21.984 -19.656 1 92.06 748 SER B CA 1
ATOM 12371 C C . SER B 1 748 ? -1.969 -21.672 -18.328 1 92.06 748 SER B C 1
ATOM 12373 O O . SER B 1 748 ? -1.485 -20.859 -17.531 1 92.06 748 SER B O 1
ATOM 12375 N N . PRO B 1 749 ? -2.984 -22.406 -18.031 1 93.12 749 PRO B N 1
ATOM 12376 C CA . PRO B 1 749 ? -3.604 -22.203 -16.719 1 93.12 749 PRO B CA 1
ATOM 12377 C C . PRO B 1 749 ? -2.67 -22.578 -15.57 1 93.12 749 PRO B C 1
ATOM 12379 O O . PRO B 1 749 ? -1.769 -23.391 -15.734 1 93.12 749 PRO B O 1
ATOM 12382 N N . HIS B 1 750 ? -2.842 -22 -14.453 1 93.44 750 HIS B N 1
ATOM 12383 C CA . HIS B 1 750 ? -2.025 -22.281 -13.281 1 93.44 750 HIS B CA 1
ATOM 12384 C C . HIS B 1 750 ? -2.312 -23.688 -12.742 1 93.44 750 HIS B C 1
ATOM 12386 O O . HIS B 1 750 ? -3.469 -24.109 -12.703 1 93.44 750 HIS B O 1
ATOM 12392 N N . ARG B 1 751 ? -1.296 -24.406 -12.445 1 92.62 751 ARG B N 1
ATOM 12393 C CA . ARG B 1 751 ? -1.428 -25.781 -11.984 1 92.62 751 ARG B CA 1
ATOM 12394 C C . ARG B 1 751 ? -0.573 -26.031 -10.742 1 92.62 751 ARG B C 1
ATOM 12396 O O . ARG B 1 751 ? 0.454 -25.375 -10.555 1 92.62 751 ARG B O 1
ATOM 12403 N N . VAL B 1 752 ? -1.025 -26.922 -9.938 1 93.69 752 VAL B N 1
ATOM 12404 C CA . VAL B 1 752 ? -0.309 -27.312 -8.727 1 93.69 752 VAL B CA 1
ATOM 12405 C C . VAL B 1 752 ? -0.354 -28.828 -8.57 1 93.69 752 VAL B C 1
ATOM 12407 O O . VAL B 1 752 ? -1.317 -29.484 -8.992 1 93.69 752 VAL B O 1
ATOM 12410 N N . PRO B 1 753 ? 0.703 -29.375 -8.016 1 93.06 753 PRO B N 1
ATOM 12411 C CA . PRO B 1 753 ? 0.677 -30.812 -7.762 1 93.06 753 PRO B CA 1
ATOM 12412 C C . PRO B 1 753 ? -0.223 -31.188 -6.59 1 93.06 753 PRO B C 1
ATOM 12414 O O . PRO B 1 753 ? -0.61 -30.328 -5.801 1 93.06 753 PRO B O 1
ATOM 12417 N N . LEU B 1 754 ? -0.524 -32.5 -6.453 1 92.75 754 LEU B N 1
ATOM 12418 C CA . LEU B 1 754 ? -1.416 -33 -5.418 1 92.75 754 LEU B CA 1
ATOM 12419 C C . LEU B 1 754 ? -0.777 -32.875 -4.039 1 92.75 754 LEU B C 1
ATOM 12421 O O . LEU B 1 754 ? -1.479 -32.844 -3.025 1 92.75 754 LEU B O 1
ATOM 12425 N N . SER B 1 755 ? 0.514 -32.719 -4.023 1 91.81 755 SER B N 1
ATOM 12426 C CA . SER B 1 755 ? 1.243 -32.688 -2.762 1 91.81 755 SER B CA 1
ATOM 12427 C C . SER B 1 755 ? 1.35 -31.25 -2.229 1 91.81 755 SER B C 1
ATOM 12429 O O . SER B 1 755 ? 1.842 -31.031 -1.119 1 91.81 755 SER B O 1
ATOM 12431 N N . ALA B 1 756 ? 0.835 -30.266 -2.955 1 94.31 756 ALA B N 1
ATOM 12432 C CA . ALA B 1 756 ? 0.899 -28.891 -2.492 1 94.31 756 ALA B CA 1
ATOM 12433 C C . ALA B 1 756 ? 0.028 -28.688 -1.256 1 94.31 756 ALA B C 1
ATOM 12435 O O . ALA B 1 756 ? -0.959 -29.391 -1.059 1 94.31 756 ALA B O 1
ATOM 12436 N N . SER B 1 757 ? 0.402 -27.781 -0.417 1 95.19 757 SER B N 1
ATOM 12437 C CA . SER B 1 757 ? -0.315 -27.516 0.827 1 95.19 757 SER B CA 1
ATOM 12438 C C . SER B 1 757 ? -1.364 -26.438 0.641 1 95.19 757 SER B C 1
ATOM 12440 O O . SER B 1 757 ? -1.307 -25.672 -0.323 1 95.19 757 SER B O 1
ATOM 12442 N N . LEU B 1 758 ? -2.316 -26.438 1.562 1 95.44 758 LEU B N 1
ATOM 12443 C CA . LEU B 1 758 ? -3.314 -25.375 1.578 1 95.44 758 LEU B CA 1
ATOM 12444 C C . LEU B 1 758 ? -2.65 -24.016 1.741 1 95.44 758 LEU B C 1
ATOM 12446 O O . LEU B 1 758 ? -3.111 -23.016 1.171 1 95.44 758 LEU B O 1
ATOM 12450 N N . ASP B 1 759 ? -1.617 -23.969 2.459 1 93.06 759 ASP B N 1
ATOM 12451 C CA . ASP B 1 759 ? -0.864 -22.734 2.652 1 93.06 759 ASP B CA 1
ATOM 12452 C C . ASP B 1 759 ? -0.331 -22.203 1.325 1 93.06 759 ASP B C 1
ATOM 12454 O O . ASP B 1 759 ? -0.494 -21.016 1.016 1 93.06 759 ASP B O 1
ATOM 12458 N N . SER B 1 760 ? 0.203 -23.031 0.583 1 93.25 760 SER B N 1
ATOM 12459 C CA . SER B 1 760 ? 0.805 -22.641 -0.689 1 93.25 760 SER B CA 1
ATOM 12460 C C . SER B 1 760 ? -0.259 -22.219 -1.697 1 93.25 760 SER B C 1
ATOM 12462 O O . SER B 1 760 ? -0.076 -21.25 -2.428 1 93.25 760 SER B O 1
ATOM 12464 N N . ILE B 1 761 ? -1.318 -22.969 -1.757 1 95.12 761 ILE B N 1
ATOM 12465 C CA . ILE B 1 761 ? -2.326 -22.672 -2.768 1 95.12 761 ILE B CA 1
ATOM 12466 C C . ILE B 1 761 ? -3.066 -21.391 -2.387 1 95.12 761 ILE B C 1
ATOM 12468 O O . ILE B 1 761 ? -3.502 -20.641 -3.26 1 95.12 761 ILE B O 1
ATOM 12472 N N . HIS B 1 762 ? -3.248 -21.188 -1.029 1 94.81 762 HIS B N 1
ATOM 12473 C CA . HIS B 1 762 ? -3.836 -19.938 -0.581 1 94.81 762 HIS B CA 1
ATOM 12474 C C . HIS B 1 762 ? -3.006 -18.734 -1.044 1 94.81 762 HIS B C 1
ATOM 12476 O O . HIS B 1 762 ? -3.557 -17.734 -1.502 1 94.81 762 HIS B O 1
ATOM 12482 N N . GLN B 1 763 ? -1.73 -18.828 -1.022 1 91.88 763 GLN B N 1
ATOM 12483 C CA . GLN B 1 763 ? -0.832 -17.75 -1.436 1 91.88 763 GLN B CA 1
ATOM 12484 C C . GLN B 1 763 ? -0.91 -17.516 -2.941 1 91.88 763 GLN B C 1
ATOM 12486 O O . GLN B 1 763 ? -0.873 -16.375 -3.398 1 91.88 763 GLN B O 1
ATOM 12491 N N . ILE B 1 764 ? -1.026 -18.547 -3.631 1 93.06 764 ILE B N 1
ATOM 12492 C CA . ILE B 1 764 ? -1.113 -18.453 -5.086 1 93.06 764 ILE B CA 1
ATOM 12493 C C . ILE B 1 764 ? -2.426 -17.781 -5.477 1 93.06 764 ILE B C 1
ATOM 12495 O O . ILE B 1 764 ? -2.438 -16.859 -6.305 1 93.06 764 ILE B O 1
ATOM 12499 N N . PHE B 1 765 ? -3.512 -18.234 -4.809 1 92.56 765 PHE B N 1
ATOM 12500 C CA . PHE B 1 765 ? -4.832 -17.703 -5.113 1 92.56 765 PHE B CA 1
ATOM 12501 C C . PHE B 1 765 ? -4.906 -16.219 -4.777 1 92.56 765 PHE B C 1
ATOM 12503 O O . PHE B 1 765 ? -5.375 -15.414 -5.59 1 92.56 765 PHE B O 1
ATOM 12510 N N . ARG B 1 766 ? -4.41 -15.906 -3.662 1 91.12 766 ARG B N 1
ATOM 12511 C CA . ARG B 1 766 ? -4.5 -14.531 -3.178 1 91.12 766 ARG B CA 1
ATOM 12512 C C . ARG B 1 766 ? -3.457 -13.641 -3.854 1 91.12 766 ARG B C 1
ATOM 12514 O O . ARG B 1 766 ? -3.707 -12.461 -4.098 1 91.12 766 ARG B O 1
ATOM 12521 N N . GLY B 1 767 ? -2.359 -14.18 -4.125 1 89.5 767 GLY B N 1
ATOM 12522 C CA . GLY B 1 767 ? -1.283 -13.391 -4.711 1 89.5 767 GLY B CA 1
ATOM 12523 C C . GLY B 1 767 ? -1.518 -13.055 -6.168 1 89.5 767 GLY B C 1
ATOM 12524 O O . GLY B 1 767 ? -1.184 -11.953 -6.617 1 89.5 767 GLY B O 1
ATOM 12525 N N . LEU B 1 768 ? -2.158 -13.969 -6.898 1 91.69 768 LEU B N 1
ATOM 12526 C CA . LEU B 1 768 ? -2.312 -13.781 -8.336 1 91.69 768 LEU B CA 1
ATOM 12527 C C . LEU B 1 768 ? -3.756 -13.43 -8.688 1 91.69 768 LEU B C 1
ATOM 12529 O O . LEU B 1 768 ? -4.062 -13.125 -9.844 1 91.69 768 LEU B O 1
ATOM 12533 N N . GLY B 1 769 ? -4.648 -13.43 -7.703 1 91.75 769 GLY B N 1
ATOM 12534 C CA . GLY B 1 769 ? -6.047 -13.141 -7.977 1 91.75 769 GLY B CA 1
ATOM 12535 C C . GLY B 1 769 ? -6.703 -14.172 -8.883 1 91.75 769 GLY B C 1
ATOM 12536 O O . GLY B 1 769 ? -7.363 -13.812 -9.859 1 91.75 769 GLY B O 1
ATOM 12537 N N . LEU B 1 770 ? -6.543 -15.414 -8.523 1 94.69 770 LEU B N 1
ATOM 12538 C CA . LEU B 1 770 ? -7.023 -16.484 -9.375 1 94.69 770 LEU B CA 1
ATOM 12539 C C . LEU B 1 770 ? -8.477 -16.828 -9.062 1 94.69 770 LEU B C 1
ATOM 12541 O O . LEU B 1 770 ? -8.953 -16.562 -7.961 1 94.69 770 LEU B O 1
ATOM 12545 N N . ARG B 1 771 ? -9.133 -17.344 -10.062 1 95.12 771 ARG B N 1
ATOM 12546 C CA . ARG B 1 771 ? -10.461 -17.922 -9.883 1 95.12 771 ARG B CA 1
ATOM 12547 C C . ARG B 1 771 ? -10.391 -19.438 -9.852 1 95.12 771 ARG B C 1
ATOM 12549 O O . ARG B 1 771 ? -11.188 -20.094 -9.164 1 95.12 771 ARG B O 1
ATOM 12556 N N . PHE B 1 772 ? -9.406 -19.938 -10.609 1 95.5 772 PHE B N 1
ATOM 12557 C CA . PHE B 1 772 ? -9.258 -21.391 -10.727 1 95.5 772 PHE B CA 1
ATOM 12558 C C . PHE B 1 772 ? -7.805 -21.797 -10.531 1 95.5 772 PHE B C 1
ATOM 12560 O O . PHE B 1 772 ? -6.887 -21.047 -10.883 1 95.5 772 PHE B O 1
ATOM 12567 N N . LEU B 1 773 ? -7.648 -22.875 -9.922 1 96.25 773 LEU B N 1
ATOM 12568 C CA . LEU B 1 773 ? -6.367 -23.562 -9.812 1 96.25 773 LEU B CA 1
ATOM 12569 C C . LEU B 1 773 ? -6.523 -25.047 -10.109 1 96.25 773 LEU B C 1
ATOM 12571 O O . LEU B 1 773 ? -7.375 -25.719 -9.516 1 96.25 773 LEU B O 1
ATOM 12575 N N . ILE B 1 774 ? -5.727 -25.547 -11.031 1 96.06 774 ILE B N 1
ATOM 12576 C CA . ILE B 1 774 ? -5.906 -26.906 -11.492 1 96.06 774 ILE B CA 1
ATOM 12577 C C . ILE B 1 774 ? -4.926 -27.828 -10.766 1 96.06 774 ILE B C 1
ATOM 12579 O O . ILE B 1 774 ? -3.736 -27.531 -10.664 1 96.06 774 ILE B O 1
ATOM 12583 N N . ALA B 1 775 ? -5.457 -28.891 -10.258 1 95.25 775 ALA B N 1
ATOM 12584 C CA . ALA B 1 775 ? -4.629 -29.906 -9.609 1 95.25 775 ALA B CA 1
ATOM 12585 C C . ALA B 1 775 ? -4.242 -31 -10.602 1 95.25 775 ALA B C 1
ATOM 12587 O O . ALA B 1 775 ? -5.109 -31.609 -11.227 1 95.25 775 ALA B O 1
ATOM 12588 N N . VAL B 1 776 ? -2.992 -31.25 -10.727 1 92.25 776 VAL B N 1
ATOM 12589 C CA . VAL B 1 776 ? -2.498 -32.25 -11.68 1 92.25 776 VAL B CA 1
ATOM 12590 C C . VAL B 1 776 ? -1.594 -33.25 -10.961 1 92.25 776 VAL B C 1
ATOM 12592 O O . VAL B 1 776 ? -1.078 -32.969 -9.875 1 92.25 776 VAL B O 1
ATOM 12595 N N . ASP B 1 777 ? -1.458 -34.375 -11.523 1 89.38 777 ASP B N 1
ATOM 12596 C CA . ASP B 1 777 ? -0.545 -35.375 -10.969 1 89.38 777 ASP B CA 1
ATOM 12597 C C . ASP B 1 777 ? 0.842 -35.25 -11.602 1 89.38 777 ASP B C 1
ATOM 12599 O O . ASP B 1 777 ? 1.156 -34.25 -12.242 1 89.38 777 ASP B O 1
ATOM 12603 N N . ASN B 1 778 ? 1.749 -36.188 -11.375 1 85.31 778 ASN B N 1
ATOM 12604 C CA . ASN B 1 778 ? 3.143 -36.125 -11.797 1 85.31 778 ASN B CA 1
ATOM 12605 C C . ASN B 1 778 ? 3.273 -36.312 -13.305 1 85.31 778 ASN B C 1
ATOM 12607 O O . ASN B 1 778 ? 4.332 -36.031 -13.883 1 85.31 778 ASN B O 1
ATOM 12611 N N . GLU B 1 779 ? 2.213 -36.625 -14.008 1 84.69 779 GLU B N 1
ATOM 12612 C CA . GLU B 1 779 ? 2.219 -36.75 -15.469 1 84.69 779 GLU B CA 1
ATOM 12613 C C . GLU B 1 779 ? 1.386 -35.625 -16.109 1 84.69 779 GLU B C 1
ATOM 12615 O O . GLU B 1 779 ? 1.013 -35.75 -17.281 1 84.69 779 GLU B O 1
ATOM 12620 N N . ASN B 1 780 ? 1.009 -34.656 -15.375 1 88.06 780 ASN B N 1
ATOM 12621 C CA . ASN B 1 780 ? 0.232 -33.5 -15.828 1 88.06 780 ASN B CA 1
ATOM 12622 C C . ASN B 1 780 ? -1.19 -33.906 -16.219 1 88.06 780 ASN B C 1
ATOM 12624 O O . ASN B 1 780 ? -1.796 -33.312 -17.094 1 88.06 780 ASN B O 1
ATOM 12628 N N . ARG B 1 781 ? -1.642 -34.906 -15.633 1 90.31 781 ARG B N 1
ATOM 12629 C CA . ARG B 1 781 ? -3.031 -35.312 -15.82 1 90.31 781 ARG B CA 1
ATOM 12630 C C . ARG B 1 781 ? -3.947 -34.594 -14.828 1 90.31 781 ARG B C 1
ATOM 12632 O O . ARG B 1 781 ? -3.604 -34.438 -13.656 1 90.31 781 ARG B O 1
ATOM 12639 N N . LEU B 1 782 ? -5.066 -34.188 -15.375 1 92.75 782 LEU B N 1
ATOM 12640 C CA . LEU B 1 782 ? -6.027 -33.469 -14.547 1 92.75 782 LEU B CA 1
ATOM 12641 C C . LEU B 1 782 ? -6.621 -34.406 -13.484 1 92.75 782 LEU B C 1
ATOM 12643 O O . LEU B 1 782 ? -7.062 -35.5 -13.789 1 92.75 782 LEU B O 1
ATOM 12647 N N . ARG B 1 783 ? -6.566 -34 -12.18 1 92.19 783 ARG B N 1
ATOM 12648 C CA . ARG B 1 783 ? -7.125 -34.781 -11.094 1 92.19 783 ARG B CA 1
ATOM 12649 C C . ARG B 1 783 ? -8.234 -34.031 -10.375 1 92.19 783 ARG B C 1
ATOM 12651 O O . ARG B 1 783 ? -9.094 -34.625 -9.734 1 92.19 783 ARG B O 1
ATOM 12658 N N . GLY B 1 784 ? -8.18 -32.75 -10.461 1 93.62 784 GLY B N 1
ATOM 12659 C CA . GLY B 1 784 ? -9.18 -31.953 -9.789 1 93.62 784 GLY B CA 1
ATOM 12660 C C . GLY B 1 784 ? -9.047 -30.469 -10.086 1 93.62 784 GLY B C 1
ATOM 12661 O O . GLY B 1 784 ? -8.156 -30.062 -10.836 1 93.62 784 GLY B O 1
ATOM 12662 N N . ILE B 1 785 ? -10.016 -29.688 -9.594 1 95.25 785 ILE B N 1
ATOM 12663 C CA . ILE B 1 785 ? -10.023 -28.25 -9.75 1 95.25 785 ILE B CA 1
ATOM 12664 C C . ILE B 1 785 ? -10.289 -27.578 -8.406 1 95.25 785 ILE B C 1
ATOM 12666 O O . ILE B 1 785 ? -10.984 -28.141 -7.551 1 95.25 785 ILE B O 1
ATOM 12670 N N . ILE B 1 786 ? -9.617 -26.531 -8.133 1 96.88 786 ILE B N 1
ATOM 12671 C CA . ILE B 1 786 ? -9.766 -25.797 -6.891 1 96.88 786 ILE B CA 1
ATOM 12672 C C . ILE B 1 786 ? -10.352 -24.406 -7.176 1 96.88 786 ILE B C 1
ATOM 12674 O O . ILE B 1 786 ? -9.844 -23.688 -8.039 1 96.88 786 ILE B O 1
ATOM 12678 N N . THR B 1 787 ? -11.391 -24.094 -6.539 1 95.25 787 THR B N 1
ATOM 12679 C CA . THR B 1 787 ? -12 -22.766 -6.625 1 95.25 787 THR B CA 1
ATOM 12680 C C . THR B 1 787 ? -11.859 -22.016 -5.297 1 95.25 787 THR B C 1
ATOM 12682 O O . THR B 1 787 ? -11.328 -22.562 -4.328 1 95.25 787 THR B O 1
ATOM 12685 N N . ARG B 1 788 ? -12.305 -20.844 -5.285 1 94 788 ARG B N 1
ATOM 12686 C CA . ARG B 1 788 ? -12.188 -19.984 -4.113 1 94 788 ARG B CA 1
ATOM 12687 C C . ARG B 1 788 ? -12.898 -20.594 -2.91 1 94 788 ARG B C 1
ATOM 12689 O O . ARG B 1 788 ? -12.383 -20.547 -1.79 1 94 788 ARG B O 1
ATOM 12696 N N . LYS B 1 789 ? -14.07 -21.125 -3.084 1 93.19 789 LYS B N 1
ATOM 12697 C CA . LYS B 1 789 ? -14.875 -21.672 -2 1 93.19 789 LYS B CA 1
ATOM 12698 C C . LYS B 1 789 ? -14.188 -22.875 -1.364 1 93.19 789 LYS B C 1
ATOM 12700 O O . LYS B 1 789 ? -14.352 -23.141 -0.168 1 93.19 789 LYS B O 1
ATOM 12705 N N . ASP B 1 790 ? -13.406 -23.547 -2.15 1 94.06 790 ASP B N 1
ATOM 12706 C CA . ASP B 1 790 ? -12.695 -24.719 -1.649 1 94.06 790 ASP B CA 1
ATOM 12707 C C . ASP B 1 790 ? -11.586 -24.312 -0.677 1 94.06 790 ASP B C 1
ATOM 12709 O O . ASP B 1 790 ? -11.227 -25.078 0.215 1 94.06 790 ASP B O 1
ATOM 12713 N N . ILE B 1 791 ? -11.062 -23.172 -0.887 1 94.62 791 ILE B N 1
ATOM 12714 C CA . ILE B 1 791 ? -10.016 -22.672 -0.005 1 94.62 791 ILE B CA 1
ATOM 12715 C C . ILE B 1 791 ? -10.641 -21.969 1.198 1 94.62 791 ILE B C 1
ATOM 12717 O O . ILE B 1 791 ? -10.219 -22.188 2.338 1 94.62 791 ILE B O 1
ATOM 12721 N N . ALA B 1 792 ? -11.703 -21.234 0.935 1 93.69 792 ALA B N 1
ATOM 12722 C CA . ALA B 1 792 ? -12.328 -20.391 1.957 1 93.69 792 ALA B CA 1
ATOM 12723 C C . ALA B 1 792 ? -13.016 -21.25 3.016 1 93.69 792 ALA B C 1
ATOM 12725 O O . ALA B 1 792 ? -13.273 -20.781 4.129 1 93.69 792 ALA B O 1
ATOM 12726 N N . ARG B 1 793 ? -13.289 -22.484 2.738 1 92.25 793 ARG B N 1
ATOM 12727 C CA . ARG B 1 793 ? -14 -23.344 3.689 1 92.25 793 ARG B CA 1
ATOM 12728 C C . ARG B 1 793 ? -13.102 -23.703 4.867 1 92.25 793 ARG B C 1
ATOM 12730 O O . ARG B 1 793 ? -13.586 -24.109 5.922 1 92.25 793 ARG B O 1
ATOM 12737 N N . PHE B 1 794 ? -11.805 -23.484 4.703 1 90.88 794 PHE B N 1
ATOM 12738 C CA . PHE B 1 794 ? -10.891 -23.734 5.812 1 90.88 794 PHE B CA 1
ATOM 12739 C C . PHE B 1 794 ? -10.586 -22.453 6.562 1 90.88 794 PHE B C 1
ATOM 12741 O O . PHE B 1 794 ? -9.867 -21.578 6.059 1 90.88 794 PHE B O 1
ATOM 12748 N N . LYS B 1 795 ? -11.156 -22.328 7.707 1 88.56 795 LYS B N 1
ATOM 12749 C CA . LYS B 1 795 ? -10.984 -21.094 8.484 1 88.56 795 LYS B CA 1
ATOM 12750 C C . LYS B 1 795 ? -10.273 -21.375 9.805 1 88.56 795 LYS B C 1
ATOM 12752 O O . LYS B 1 795 ? -10.469 -22.438 10.406 1 88.56 795 LYS B O 1
ATOM 12757 N N . GLU B 1 796 ? -9.461 -20.422 10.117 1 87.12 796 GLU B N 1
ATOM 12758 C CA . GLU B 1 796 ? -8.758 -20.484 11.398 1 87.12 796 GLU B CA 1
ATOM 12759 C C . GLU B 1 796 ? -9.68 -20.109 12.547 1 87.12 796 GLU B C 1
ATOM 12761 O O . GLU B 1 796 ? -10.484 -19.188 12.43 1 87.12 796 GLU B O 1
ATOM 12766 N N . ARG B 1 797 ? -9.734 -20.875 13.617 1 79.12 797 ARG B N 1
ATOM 12767 C CA . ARG B 1 797 ? -10.492 -20.578 14.828 1 79.12 797 ARG B CA 1
ATOM 12768 C C . ARG B 1 797 ? -9.617 -20.703 16.062 1 79.12 797 ARG B C 1
ATOM 12770 O O . ARG B 1 797 ? -8.781 -21.609 16.156 1 79.12 797 ARG B O 1
ATOM 12777 N N . ARG B 1 798 ? -9.758 -19.703 16.859 1 77.62 798 ARG B N 1
ATOM 12778 C CA . ARG B 1 798 ? -9.016 -19.75 18.125 1 77.62 798 ARG B CA 1
ATOM 12779 C C . ARG B 1 798 ? -9.898 -20.25 19.266 1 77.62 798 ARG B C 1
ATOM 12781 O O . ARG B 1 798 ? -10.961 -19.672 19.516 1 77.62 798 ARG B O 1
ATOM 12788 N N . VAL B 1 799 ? -9.586 -21.406 19.781 1 71.56 799 VAL B N 1
ATOM 12789 C CA . VAL B 1 799 ? -10.297 -21.953 20.938 1 71.56 799 VAL B CA 1
ATOM 12790 C C . VAL B 1 799 ? -9.344 -22.047 22.125 1 71.56 799 VAL B C 1
ATOM 12792 O O . VAL B 1 799 ? -8.352 -22.781 22.078 1 71.56 799 VAL B O 1
ATOM 12795 N N . LYS B 1 800 ? -9.625 -21.438 23.219 1 69.94 800 LYS B N 1
ATOM 12796 C CA . LYS B 1 800 ? -8.844 -21.484 24.453 1 69.94 800 LYS B CA 1
ATOM 12797 C C . LYS B 1 800 ? -7.367 -21.219 24.188 1 69.94 800 LYS B C 1
ATOM 12799 O O . LYS B 1 800 ? -6.508 -22 24.594 1 69.94 800 LYS B O 1
ATOM 12804 N N . ASN B 1 801 ? -6.973 -20.328 23.297 1 70.44 801 ASN B N 1
ATOM 12805 C CA . ASN B 1 801 ? -5.625 -19.859 22.984 1 70.44 801 ASN B CA 1
ATOM 12806 C C . ASN B 1 801 ? -4.898 -20.812 22.047 1 70.44 801 ASN B C 1
ATOM 12808 O O . ASN B 1 801 ? -3.666 -20.844 22 1 70.44 801 ASN B O 1
ATOM 12812 N N . THR B 1 802 ? -5.668 -21.75 21.531 1 79.06 802 THR B N 1
ATOM 12813 C CA . THR B 1 802 ? -5.105 -22.641 20.516 1 79.06 802 THR B CA 1
ATOM 12814 C C . THR B 1 802 ? -5.754 -22.406 19.156 1 79.06 802 THR B C 1
ATOM 12816 O O . THR B 1 802 ? -6.949 -22.125 19.078 1 79.06 802 THR B O 1
ATOM 12819 N N . PHE B 1 803 ? -4.926 -22.531 18.219 1 82.94 803 PHE B N 1
ATOM 12820 C CA . PHE B 1 803 ? -5.422 -22.359 16.859 1 82.94 803 PHE B CA 1
ATOM 12821 C C . PHE B 1 803 ? -5.918 -23.688 16.297 1 82.94 803 PHE B C 1
ATOM 12823 O O . PHE B 1 803 ? -5.32 -24.734 16.547 1 82.94 803 PHE B O 1
ATOM 12830 N N . LEU B 1 804 ? -7.031 -23.656 15.695 1 80.94 804 LEU B N 1
ATOM 12831 C CA . LEU B 1 804 ? -7.574 -24.812 14.984 1 80.94 804 LEU B CA 1
ATOM 12832 C C . LEU B 1 804 ? -8.102 -24.391 13.617 1 80.94 804 LEU B C 1
ATOM 12834 O O . LEU B 1 804 ? -8.484 -23.234 13.414 1 80.94 804 LEU B O 1
ATOM 12838 N N . VAL B 1 805 ? -7.941 -25.312 12.688 1 83.69 805 VAL B N 1
ATOM 12839 C CA . VAL B 1 805 ? -8.531 -25.078 11.375 1 83.69 805 VAL B CA 1
ATOM 12840 C C . VAL B 1 805 ? -9.859 -25.828 11.266 1 83.69 805 VAL B C 1
ATOM 12842 O O . VAL B 1 805 ? -9.906 -27.062 11.438 1 83.69 805 VAL B O 1
ATOM 12845 N N . ASN B 1 806 ? -10.844 -25.094 11.062 1 82.69 806 ASN B N 1
ATOM 12846 C CA . ASN B 1 806 ? -12.172 -25.688 10.914 1 82.69 806 ASN B CA 1
ATOM 12847 C C . ASN B 1 806 ? -12.648 -25.641 9.461 1 82.69 806 ASN B C 1
ATOM 12849 O O . ASN B 1 806 ? -12.422 -24.641 8.766 1 82.69 806 ASN B O 1
ATOM 12853 N N . GLU B 1 807 ? -13.141 -26.75 9.078 1 84.06 807 GLU B N 1
ATOM 12854 C CA . GLU B 1 807 ? -13.75 -26.797 7.75 1 84.06 807 GLU B CA 1
ATOM 12855 C C . GLU B 1 807 ? -15.211 -26.375 7.801 1 84.06 807 GLU B C 1
ATOM 12857 O O . GLU B 1 807 ? -16.016 -26.969 8.531 1 84.06 807 GLU B O 1
ATOM 12862 N N . LEU B 1 808 ? -15.531 -25.375 7.078 1 82.62 808 LEU B N 1
ATOM 12863 C CA . LEU B 1 808 ? -16.891 -24.844 7.066 1 82.62 808 LEU B CA 1
ATOM 12864 C C . LEU B 1 808 ? -17.75 -25.578 6.047 1 82.62 808 LEU B C 1
ATOM 12866 O O . LEU B 1 808 ? -17.25 -26.047 5.02 1 82.62 808 LEU B O 1
ATOM 12870 N N . TYR B 1 809 ? -18.984 -25.594 6.406 1 78.31 809 TYR B N 1
ATOM 12871 C CA . TYR B 1 809 ? -19.969 -26.156 5.5 1 78.31 809 TYR B CA 1
ATOM 12872 C C . TYR B 1 809 ? -20.422 -25.141 4.461 1 78.31 809 TYR B C 1
ATOM 12874 O O . TYR B 1 809 ? -20.609 -23.969 4.781 1 78.31 809 TYR B O 1
ATOM 12882 N N . ILE B 1 810 ? -20.531 -25.594 3.25 1 79.12 810 ILE B N 1
ATOM 12883 C CA . ILE B 1 810 ? -21.047 -24.734 2.182 1 79.12 810 ILE B CA 1
ATOM 12884 C C . ILE B 1 810 ? -22.531 -25 1.979 1 79.12 810 ILE B C 1
ATOM 12886 O O . ILE B 1 810 ? -22.938 -26.094 1.575 1 79.12 810 ILE B O 1
ATOM 12890 N N . SER B 1 811 ? -23.328 -24 2.256 1 78.31 811 SER B N 1
ATOM 12891 C CA . SER B 1 811 ? -24.781 -24.125 2.111 1 78.31 811 SER B CA 1
ATOM 12892 C C . SER B 1 811 ? -25.203 -24.016 0.65 1 78.31 811 SER B C 1
ATOM 12894 O O . SER B 1 811 ? -24.75 -23.125 -0.068 1 78.31 811 SER B O 1
ATOM 12896 N N . PRO B 1 812 ? -26 -24.969 0.249 1 71.19 812 PRO B N 1
ATOM 12897 C CA . PRO B 1 812 ? -26.453 -24.953 -1.146 1 71.19 812 PRO B CA 1
ATOM 12898 C C . PRO B 1 812 ? -27.391 -23.797 -1.445 1 71.19 812 PRO B C 1
ATOM 12900 O O . PRO B 1 812 ? -28.078 -23.297 -0.543 1 71.19 812 PRO B O 1
ATOM 12903 N N . TYR B 1 813 ? -27.172 -23.188 -2.521 1 66.94 813 TYR B N 1
ATOM 12904 C CA . TYR B 1 813 ? -28.047 -22.125 -2.986 1 66.94 813 TYR B CA 1
ATOM 12905 C C . TYR B 1 813 ? -29 -22.609 -4.074 1 66.94 813 TYR B C 1
ATOM 12907 O O . TYR B 1 813 ? -28.547 -23.125 -5.109 1 66.94 813 TYR B O 1
ATOM 12915 N N . ASN B 1 814 ? -30.266 -22.922 -3.709 1 51.59 814 ASN B N 1
ATOM 12916 C CA . ASN B 1 814 ? -31.281 -23.266 -4.699 1 51.59 814 ASN B CA 1
ATOM 12917 C C . ASN B 1 814 ? -31.938 -22.016 -5.281 1 51.59 814 ASN B C 1
ATOM 12919 O O . ASN B 1 814 ? -32.438 -21.172 -4.543 1 51.59 814 ASN B O 1
ATOM 12923 N N . ASN B 1 815 ? -31.531 -21.594 -6.465 1 41.88 815 ASN B N 1
ATOM 12924 C CA . ASN B 1 815 ? -32.312 -20.531 -7.094 1 41.88 815 ASN B CA 1
ATOM 12925 C C . ASN B 1 815 ? -33.812 -20.891 -7.133 1 41.88 815 ASN B C 1
ATOM 12927 O O . ASN B 1 815 ? -34.156 -22.016 -7.469 1 41.88 815 ASN B O 1
#

InterPro domains:
  IPR000644 CBS domain [PF00571] (622-658)
  IPR000644 CBS domain [PF00571] (742-794)
  IPR000644 CBS domain [PS51371] (626-694)
  IPR000644 CBS domain [PS51371] (745-801)
  IPR000644 CBS domain [SM00116] (629-689)
  IPR000644 CBS domain [SM00116] (748-796)
  IPR001807 Chloride channel [PF00654] (183-589)
  IPR001807 Chloride channel [PR00762] (193-210)
  IPR001807 Chloride channel [PR00762] (224-243)
  IPR001807 Chloride channel [PR00762] (288-307)
  IPR001807 Chloride channel [PR00762] (504-524)
  IPR001807 Chloride channel [PR00762] (540-556)
  IPR001807 Chloride channel [PR00762] (558-577)
  IPR001807 Chloride channel [PR00762] (596-610)
  IPR014743 Chloride channel, core [SSF81340] (101-611)
  IPR046342 CBS domain superfamily [G3DSA:3.10.580.10] (618-796)
  IPR046342 CBS domain superfamily [SSF54631] (615-794)
  IPR051280 Voltage-gated chloride channel/antiporter [PTHR11689] (41-794)

Foldseek 3Di:
DCPDDDDDPDDDPPDPPDPPPPCPVPPPVPPVVPVVVPVFCVVVVVVVVVVVVVVVVVVVVVVVVCVVVVVDPFQFFAPPKAFFFQDDFCFQQNVVCCVDPCSVVVVVVLVVVLLVLLLVLLQVLLVLLLLLLVLLVVLLCCLQVPPLVVLVVCVVPDPDDPVRSLVVSLVSLLVLLLVLLLLQLCLCLPQNVCLFELLLLVLQLLQLGMDDPPLQAPSSLVSNSSQASSNLSSQFLFDNLSSSLSNLLSSQLCSCLCAHPVPGDHPVPNLVCQGSNSSSLSSLLSSLLSNCQAQVFNPLSLVCSVFRHHLDDDPVSSVSSSSSNVSNSQSNLQSVCVVVVNHPPSVDFHSFALEADDPLLLDDDPVCLVVLLVLLLVLLVLQLVLLVLLLVVLVVCVPPVDDSVSLSVLSSVLSSVSSVLLSVLQVPDDAWAACVFPVPDDPQQCPPPPDRTGHLSCQQRSDRLSSNLSCLQHGDDPSDDLVSLVSVLVVLSVSLSSSRNGSGYGHNLSSQLNSQLSVQLSSLVVCCVVPVVPVSRDSSLSSLSRSLSNNLSAQVDAPSSLSSSCSSNVHCSCSVSSNSSSVSSNVSNVVRDHHNSVSVSSVVSHLRADQAAAPPQQQAWLLNLFDQSAAAAEQKDFLQVLLVPVQVDPDFKHWYAPDADHQDDDDPFRWGHATQFMATPLLSLLQLLQLQWALDSVGPHGDPSHDDDHPSSSSVPDDPPVPPSVVSPADPSSRNTMDRCNSHGSRDAAEDERGHTLRVVSNVCSVVVRQKYFYAYPVNTTGGIHGSLSSSQWDWDADPNDIDTHGHHYDYDDD/DDDPPPDPPVPPDDPPPDPPPPCPVPPPVPPVVPVVVPPFCPVVVVVVVVVVVVVVVVVVVVVVVCVVVVVDPFQFFAPPKAFFFQDDFCFQQNVVCCVDPCSVVVVVVLVVVLLVLLLVLLQVLLVLLLLLLVLLVVLLCCLQVPPLVVLVVCVVVDPDDPVRSLVVSLVSLLVLLLVLLLLQLCLCLPQNVCLFELLLLVLQLLQLGMDDPPLQAPSSLVSNSSQASSNLSSQFLFANLSSSLSNLLSSQLCSCLCAHPVPGDHPVPNLVCQGSNSSSLSSLLSSLLSNCQAWVFNPLSLVCSVFRHHLDDDPVSSVSSSSSNVSNSQSNLQSVCVVVVNHPPSVDFHSFALEADDPLLLDDDPVCLVVLLVLLLVLLVLQLVLLVLLLVVLVVCVPPVDDSVSLSVLSSVLSSVSSVLLSVLQVPDDAWAACVQPVPDDPQQCPPPPDRTGHLSCQQRSDRLSSNSSCLQHGDDPSDDLVSLVSVLVVLSVSLSSSRNGSGYGHNLSSQLNSQLSVQLSSLVVCCVVCVVPVSRDSSLSSLSRSLSNNLSAQVDAPSSLSSSCSSNVHCSCSVSSNSSSVSSNVSNVVRHHHNSVSVSSVVSHLRADQAAAPPQQQAWQLNLFDQPAAAAEQKDFLQVLLVPVQVDPDFKHFYAPDADRQDPDDPFRWGHATQFMATPLLSLLCLLQLQWALDSVGPHGDPSHDDDHPSSSSVPDDPPVPPSVVSPADPSSRNTMDRCNSHGSRDAAEDERGHTLRVVSNVCSVVVRQKYFYAYPVNTTGGIHGSLSSSQWDWDADPNDIDTHGHHYDYDDD

Radius of gyration: 37.79 Å; Cα contacts (8 Å, |Δi|>4): 3040; chains: 2; bounding box: 99×141×131 Å

Sequence (1630 aa):
MRRPTSIDRTPLLWRTPARTLSHSSLDPNEDPAAGLERVSSSSNLYDRRKRQERLREQEGRLRRNRRRSVIGHEHTLSEKYESLDYEIVENELYRAAEMDKDHQKKLFRRSVNRWVVCFLIGVFTALVAACIDVLVYYNSKLKFHIVINGLVQICEHGRIGDSGCTWIILFTWALYNCALVSIAASLVLFVSPVAIGSGIPQIKCFLNGVQIPGVVRLRTLIAKVIGVSCSVGGGLAAGKEGPMIHSGAVVAAGISQGRCISIPFDSGLFKYFRNDHEKRDFVSAGAAAGVSAAFASPIGGVLFSLEEGASFWNQALTWRMVFTAMISTFTLNCFISFFYGQFGQLSWNGLANFGTFDNQSKSYGIWELPLFALVGLIGGLSGAFFNFLNMKLSRFRKYYIRTKRQRFLECMLVATASAFIGFITLLLIDDCQSIGINPQLTGVMKLWCPKGKYSAIATLFFQNPEESVKSLFHSPLNSFKPLTLFVFAFEYYILTMWTYGLSVPSGIFIPSLLTGAAWGRLFGVGVQYFFPELEAIDSGKYALAGAAAQLGGIVRMTISLTAIIVEATKDITFGLPIMLVLMIAKWVGDFFNEGIYDEHIDLAEVPILGWEPPKLSRNILVKNVMRRDVIALERIESVGRIVEILRSTRHHGFPVLDRIDAALDDSKYPNYGHLLGLVLRSHLIVLLKRKHFTHDYEGRNPVSNSKPVTLSDFSEFYPRIESRISELGLTSADERCWIDLKSFMHPSPHRVPLSASLDSIHQIFRGLGLRFLIAVDNENRLRGIITRKDIARFKERRVKNTFLVNELYISPYNNMRRPTSIDRTPLLWRTPARTLSHSSLDPNEDPAAGLERVSSSSNLYDRRKRQERLREQEGRLRRNRRRSVIGHEHTLSEKYESLDYEIVENELYRAAEMDKDHQKKLFRRSVNRWVVCFLIGVFTALVAACIDVLVYYNSKLKFHIVINGLVQICEHGRIGDSGCTWIILFTWALYNCALVSIAASLVLFVSPVAIGSGIPQIKCFLNGVQIPGVVRLRTLIAKVIGVSCSVGGGLAAGKEGPMIHSGAVVAAGISQGRCISIPFDSGLFKYFRNDHEKRDFVSAGAAAGVSAAFASPIGGVLFSLEEGASFWNQALTWRMVFTAMISTFTLNCFISFFYGQFGQLSWNGLANFGTFDNQSKSYGIWELPLFALVGLIGGLSGAFFNFLNMKLSRFRKYYIRTKRQRFLECMLVATASAFIGFITLLLIDDCQSIGINPQLTGVMKLWCPKGKYSAIATLFFQNPEESVKSLFHSPLNSFKPLTLFVFAFEYYILTMWTYGLSVPSGIFIPSLLTGAAWGRLFGVGVQYFFPELEAIDSGKYALAGAAAQLGGIVRMTISLTAIIVEATKDITFGLPIMLVLMIAKWVGDFFNEGIYDEHIDLAEVPILGWEPPKLSRNILVKNVMRRDVIALERIESVGRIVEILRSTRHHGFPVLDRIDAALDDSKYPNYGHLLGLVLRSHLIVLLKRKHFTHDYEGRNPVSNSKPVTLSDFSEFYPRIESRISELGLTSADERCWIDLKSFMHPSPHRVPLSASLDSIHQIFRGLGLRFLIAVDNENRLRGIITRKDIARFKERRVKNTFLVNELYISPYNN

Nearest PDB structures (foldseek):
  7cq7-assembly1_C  TM=9.445E-01  e=4.296E-55  Homo sapiens
  7cq6-assembly1_C  TM=9.478E-01  e=3.297E-54  Homo sapiens
  7cq6-assembly1_D  TM=9.510E-01  e=2.758E-53  Homo sapiens
  7bxu-assembly1_A  TM=9.395E-01  e=1.696E-51  Homo sapiens
  8hvt-assembly1_C  TM=9.556E-01  e=3.810E-39  Homo sapiens